Protein 2DM7 (pdb70)

CATH classification: 2.60.40.10

Secondary structure (DSSP, 8-state):
---SS-----B-S--B--EEETTS-EEEEEEBSSS---EEESSSSB--SSSS-EEEEETTEEEEEESS--TTT-SEEEEEETTEEEEEE-EEEPPPSS----------

Structure (mmCIF, N/CA/C/O backbone):
data_2DM7
#
_entry.id   2DM7
#
loop_
_atom_site.group_PDB
_atom_site.id
_atom_site.type_symbol
_atom_site.label_atom_id
_atom_site.label_alt_id
_atom_site.label_comp_id
_atom_site.label_asym_id
_atom_site.label_entity_id
_atom_site.label_seq_id
_atom_site.pdbx_PDB_ins_code
_atom_site.Cartn_x
_atom_site.Cartn_y
_atom_site.Cartn_z
_atom_site.occupancy
_atom_site.B_iso_or_equiv
_atom_site.auth_seq_id
_atom_site.auth_comp_id
_atom_site.auth_asym_id
_atom_site.auth_atom_id
_atom_site.pdbx_PDB_model_num
ATOM 1 N N . GLY A 1 1 ? 14.090 35.283 10.612 1.00 0.00 1 GLY A N 1
ATOM 2 C CA . GLY A 1 1 ? 15.003 34.736 9.626 1.00 0.00 1 GLY A CA 1
ATOM 3 C C . GLY A 1 1 ? 14.660 35.170 8.215 1.00 0.00 1 GLY A C 1
ATOM 4 O O . GLY A 1 1 ? 14.244 36.307 7.992 1.00 0.00 1 GLY A O 1
ATOM 8 N N . SER A 1 2 ? 14.836 34.263 7.259 1.00 0.00 2 SER A N 1
ATOM 9 C CA . SER A 1 2 ? 14.548 34.561 5.861 1.00 0.00 2 SER A CA 1
ATOM 10 C C . SER A 1 2 ? 13.368 33.732 5.361 1.00 0.00 2 SER A C 1
ATOM 11 O O . SER A 1 2 ? 13.438 32.505 5.301 1.00 0.00 2 SER A O 1
ATOM 19 N N . SER A 1 3 ? 12.283 34.413 5.005 1.00 0.00 3 SER A N 1
ATOM 20 C CA . SER A 1 3 ? 11.086 33.742 4.514 1.00 0.00 3 SER A CA 1
ATOM 21 C C . SER A 1 3 ? 10.574 34.406 3.240 1.00 0.00 3 SER A C 1
ATOM 22 O O . SER A 1 3 ? 10.273 33.735 2.254 1.00 0.00 3 SER A O 1
ATOM 30 N N . GLY A 1 4 ? 10.477 35.732 3.269 1.00 0.00 4 GLY A N 1
ATOM 31 C CA . GLY A 1 4 ? 10.001 36.467 2.111 1.00 0.00 4 GLY A CA 1
ATOM 32 C C . GLY A 1 4 ? 10.998 36.460 0.970 1.00 0.00 4 GLY A C 1
ATOM 33 O O . GLY A 1 4 ? 11.639 37.473 0.690 1.00 0.00 4 GLY A O 1
ATOM 37 N N . SER A 1 5 ? 11.131 35.314 0.310 1.00 0.00 5 SER A N 1
ATOM 38 C CA . SER A 1 5 ? 12.062 35.177 -0.805 1.00 0.00 5 SER A CA 1
ATOM 39 C C . SER A 1 5 ? 11.809 33.881 -1.569 1.00 0.00 5 SER A C 1
ATOM 40 O O . SER A 1 5 ? 11.876 32.790 -1.002 1.00 0.00 5 SER A O 1
ATOM 48 N N . SER A 1 6 ? 11.516 34.010 -2.859 1.00 0.00 6 SER A N 1
ATOM 49 C CA . SER A 1 6 ? 11.249 32.850 -3.701 1.00 0.00 6 SER A CA 1
ATOM 50 C C . SER A 1 6 ? 12.299 31.765 -3.483 1.00 0.00 6 SER A C 1
ATOM 51 O O . SER A 1 6 ? 13.427 32.050 -3.082 1.00 0.00 6 SER A O 1
ATOM 59 N N . GLY A 1 7 ? 11.919 30.519 -3.749 1.00 0.00 7 GLY A N 1
ATOM 60 C CA . GLY A 1 7 ? 12.839 29.410 -3.576 1.00 0.00 7 GLY A CA 1
ATOM 61 C C . GLY A 1 7 ? 12.143 28.065 -3.639 1.00 0.00 7 GLY A C 1
ATOM 62 O O . GLY A 1 7 ? 10.946 27.948 -3.377 1.00 0.00 7 GLY A O 1
ATOM 66 N N . PRO A 1 8 ? 12.902 27.018 -3.995 1.00 0.00 8 PRO A N 1
ATOM 67 C CA . PRO A 1 8 ? 12.372 25.655 -4.101 1.00 0.00 8 PRO A CA 1
ATOM 68 C C . PRO A 1 8 ? 12.020 25.063 -2.741 1.00 0.00 8 PRO A C 1
ATOM 69 O O . PRO A 1 8 ? 12.537 25.496 -1.712 1.00 0.00 8 PRO A O 1
ATOM 80 N N . ALA A 1 9 ? 11.137 24.070 -2.744 1.00 0.00 9 ALA A N 1
ATOM 81 C CA . ALA A 1 9 ? 10.717 23.416 -1.510 1.00 0.00 9 ALA A CA 1
ATOM 82 C C . ALA A 1 9 ? 11.612 22.223 -1.190 1.00 0.00 9 ALA A C 1
ATOM 83 O O . ALA A 1 9 ? 11.920 21.414 -2.065 1.00 0.00 9 ALA A O 1
ATOM 90 N N . ARG A 1 10 ? 12.025 22.120 0.069 1.00 0.00 10 ARG A N 1
ATOM 91 C CA . ARG A 1 10 ? 12.885 21.027 0.504 1.00 0.00 10 ARG A CA 1
ATOM 92 C C . ARG A 1 10 ? 12.223 20.224 1.620 1.00 0.00 10 ARG A C 1
ATOM 93 O O . ARG A 1 10 ? 11.545 20.784 2.483 1.00 0.00 10 ARG A O 1
ATOM 114 N N . PHE A 1 11 ? 12.422 18.911 1.596 1.00 0.00 11 PHE A N 1
ATOM 115 C CA . PHE A 1 11 ? 11.843 18.031 2.605 1.00 0.00 11 PHE A CA 1
ATOM 116 C C . PHE A 1 11 ? 12.275 18.452 4.007 1.00 0.00 11 PHE A C 1
ATOM 117 O O . PHE A 1 11 ? 13.395 18.921 4.210 1.00 0.00 11 PHE A O 1
ATOM 134 N N . THR A 1 12 ? 11.377 18.282 4.972 1.00 0.00 12 THR A N 1
ATOM 135 C CA . THR A 1 12 ? 11.663 18.645 6.354 1.00 0.00 12 THR A CA 1
ATOM 136 C C . THR A 1 12 ? 11.610 17.425 7.266 1.00 0.00 12 THR A C 1
ATOM 137 O O . THR A 1 12 ? 12.370 17.325 8.228 1.00 0.00 12 THR A O 1
ATOM 148 N N . GLN A 1 13 ? 10.708 16.499 6.956 1.00 0.00 13 GLN A N 1
ATOM 149 C CA . GLN A 1 13 ? 10.557 15.285 7.749 1.00 0.00 13 GLN A CA 1
ATOM 150 C C . GLN A 1 13 ? 10.815 14.045 6.900 1.00 0.00 13 GLN A C 1
ATOM 151 O O . GLN A 1 13 ? 9.995 13.672 6.061 1.00 0.00 13 GLN A O 1
ATOM 165 N N . ASP A 1 14 ? 11.961 13.410 7.123 1.00 0.00 14 ASP A N 1
ATOM 166 C CA . ASP A 1 14 ? 12.328 12.210 6.378 1.00 0.00 14 ASP A CA 1
ATOM 167 C C . ASP A 1 14 ? 11.100 11.350 6.095 1.00 0.00 14 ASP A C 1
ATOM 168 O O . ASP A 1 14 ? 10.369 10.971 7.012 1.00 0.00 14 ASP A O 1
ATOM 177 N N . LEU A 1 15 ? 10.879 11.045 4.821 1.00 0.00 15 LEU A N 1
ATOM 178 C CA . LEU A 1 15 ? 9.739 10.229 4.417 1.00 0.00 15 LEU A CA 1
ATOM 179 C C . LEU A 1 15 ? 9.731 8.897 5.160 1.00 0.00 15 LEU A C 1
ATOM 180 O O . LEU A 1 15 ? 10.768 8.249 5.306 1.00 0.00 15 LEU A O 1
ATOM 196 N N . LYS A 1 16 ? 8.555 8.493 5.627 1.00 0.00 16 LYS A N 1
ATOM 197 C CA . LYS A 1 16 ? 8.409 7.237 6.352 1.00 0.00 16 LYS A CA 1
ATOM 198 C C . LYS A 1 16 ? 7.331 6.364 5.718 1.00 0.00 16 LYS A C 1
ATOM 199 O O . LYS A 1 16 ? 6.464 6.857 4.995 1.00 0.00 16 LYS A O 1
ATOM 218 N N . THR A 1 17 ? 7.389 5.065 5.994 1.00 0.00 17 THR A N 1
ATOM 219 C CA . THR A 1 17 ? 6.418 4.124 5.450 1.00 0.00 17 THR A CA 1
ATOM 220 C C . THR A 1 17 ? 5.854 3.223 6.543 1.00 0.00 17 THR A C 1
ATOM 221 O O . THR A 1 17 ? 6.276 3.292 7.698 1.00 0.00 17 THR A O 1
ATOM 232 N N . LYS A 1 18 ? 4.899 2.378 6.173 1.00 0.00 18 LYS A N 1
ATOM 233 C CA . LYS A 1 18 ? 4.278 1.461 7.121 1.00 0.00 18 LYS A CA 1
ATOM 234 C C . LYS A 1 18 ? 4.410 0.017 6.648 1.00 0.00 18 LYS A C 1
ATOM 235 O O . LYS A 1 18 ? 4.752 -0.239 5.494 1.00 0.00 18 LYS A O 1
ATOM 254 N N . GLU A 1 19 ? 4.137 -0.923 7.547 1.00 0.00 19 GLU A N 1
ATOM 255 C CA . GLU A 1 19 ? 4.225 -2.341 7.220 1.00 0.00 19 GLU A CA 1
ATOM 256 C C . GLU A 1 19 ? 2.837 -2.970 7.143 1.00 0.00 19 GLU A C 1
ATOM 257 O O . GLU A 1 19 ? 2.154 -3.119 8.155 1.00 0.00 19 GLU A O 1
ATOM 269 N N . ALA A 1 20 ? 2.427 -3.336 5.933 1.00 0.00 20 ALA A N 1
ATOM 270 C CA . ALA A 1 20 ? 1.121 -3.950 5.722 1.00 0.00 20 ALA A CA 1
ATOM 271 C C . ALA A 1 20 ? 1.260 -5.340 5.110 1.00 0.00 20 ALA A C 1
ATOM 272 O O . ALA A 1 20 ? 2.339 -5.724 4.659 1.00 0.00 20 ALA A O 1
ATOM 279 N N . SER A 1 21 ? 0.162 -6.089 5.099 1.00 0.00 21 SER A N 1
ATOM 280 C CA . SER A 1 21 ? 0.163 -7.438 4.547 1.00 0.00 21 SER A CA 1
ATOM 281 C C . SER A 1 21 ? -0.247 -7.424 3.078 1.00 0.00 21 SER A C 1
ATOM 282 O O . SER A 1 21 ? -0.901 -6.491 2.614 1.00 0.00 21 SER A O 1
ATOM 290 N N . GLU A 1 22 ? 0.144 -8.466 2.350 1.00 0.00 22 GLU A N 1
ATOM 291 C CA . GLU A 1 22 ? -0.182 -8.573 0.933 1.00 0.00 22 GLU A CA 1
ATOM 292 C C . GLU A 1 22 ? -1.663 -8.292 0.693 1.00 0.00 22 GLU A C 1
ATOM 293 O O . GLU A 1 22 ? -2.515 -8.655 1.503 1.00 0.00 22 GLU A O 1
ATOM 305 N N . GLY A 1 23 ? -1.961 -7.640 -0.427 1.00 0.00 23 GLY A N 1
ATOM 306 C CA . GLY A 1 23 ? -3.338 -7.319 -0.754 1.00 0.00 23 GLY A CA 1
ATOM 307 C C . GLY A 1 23 ? -3.819 -6.057 -0.066 1.00 0.00 23 GLY A C 1
ATOM 308 O O . GLY A 1 23 ? -4.698 -5.362 -0.574 1.00 0.00 23 GLY A O 1
ATOM 312 N N . ALA A 1 24 ? -3.243 -5.761 1.094 1.00 0.00 24 ALA A N 1
ATOM 313 C CA . ALA A 1 24 ? -3.618 -4.575 1.853 1.00 0.00 24 ALA A CA 1
ATOM 314 C C . ALA A 1 24 ? -3.181 -3.303 1.134 1.00 0.00 24 ALA A C 1
ATOM 315 O O . ALA A 1 24 ? -2.671 -3.354 0.014 1.00 0.00 24 ALA A O 1
ATOM 322 N N . THR A 1 25 ? -3.385 -2.161 1.784 1.00 0.00 25 THR A N 1
ATOM 323 C CA . THR A 1 25 ? -3.014 -0.876 1.206 1.00 0.00 25 THR A CA 1
ATOM 324 C C . THR A 1 25 ? -2.054 -0.120 2.117 1.00 0.00 25 THR A C 1
ATOM 325 O O . THR A 1 25 ? -2.375 0.171 3.269 1.00 0.00 25 THR A O 1
ATOM 336 N N . ALA A 1 26 ? -0.874 0.196 1.594 1.00 0.00 26 ALA A N 1
ATOM 337 C CA . ALA A 1 26 ? 0.133 0.921 2.360 1.00 0.00 26 ALA A CA 1
ATOM 338 C C . ALA A 1 26 ? -0.175 2.414 2.395 1.00 0.00 26 ALA A C 1
ATOM 339 O O . ALA A 1 26 ? -0.981 2.912 1.608 1.00 0.00 26 ALA A O 1
ATOM 346 N N . THR A 1 27 ? 0.471 3.125 3.314 1.00 0.00 27 THR A N 1
ATOM 347 C CA . THR A 1 27 ? 0.265 4.561 3.453 1.00 0.00 27 THR A CA 1
ATOM 348 C C . THR A 1 27 ? 1.534 5.254 3.938 1.00 0.00 27 THR A C 1
ATOM 349 O O . THR A 1 27 ? 1.929 5.110 5.095 1.00 0.00 27 THR A O 1
ATOM 360 N N . LEU A 1 28 ? 2.168 6.007 3.046 1.00 0.00 28 LEU A N 1
ATOM 361 C CA . LEU A 1 28 ? 3.393 6.724 3.383 1.00 0.00 28 LEU A CA 1
ATOM 362 C C . LEU A 1 28 ? 3.112 8.206 3.610 1.00 0.00 28 LEU A C 1
ATOM 363 O O . LEU A 1 28 ? 2.316 8.812 2.894 1.00 0.00 28 LEU A O 1
ATOM 379 N N . GLN A 1 29 ? 3.772 8.781 4.610 1.00 0.00 29 GLN A N 1
ATOM 380 C CA . GLN A 1 29 ? 3.593 10.192 4.931 1.00 0.00 29 GLN A CA 1
ATOM 381 C C . GLN A 1 29 ? 4.927 10.931 4.900 1.00 0.00 29 GLN A C 1
ATOM 382 O O . GLN A 1 29 ? 5.955 10.392 5.313 1.00 0.00 29 GLN A O 1
ATOM 396 N N . CYS A 1 30 ? 4.904 12.165 4.410 1.00 0.00 30 CYS A N 1
ATOM 397 C CA . CYS A 1 30 ? 6.112 12.977 4.325 1.00 0.00 30 CYS A CA 1
ATOM 398 C C . CYS A 1 30 ? 5.776 14.463 4.402 1.00 0.00 30 CYS A C 1
ATOM 399 O O . CYS A 1 30 ? 4.745 14.902 3.893 1.00 0.00 30 CYS A O 1
ATOM 407 N N . GLU A 1 31 ? 6.651 15.231 5.042 1.00 0.00 31 GLU A N 1
ATOM 408 C CA . GLU A 1 31 ? 6.445 16.667 5.188 1.00 0.00 31 GLU A CA 1
ATOM 409 C C . GLU A 1 31 ? 7.335 17.445 4.222 1.00 0.00 31 GLU A C 1
ATOM 410 O O . GLU A 1 31 ? 8.240 16.883 3.604 1.00 0.00 31 GLU A O 1
ATOM 422 N N . LEU A 1 32 ? 7.071 18.741 4.098 1.00 0.00 32 LEU A N 1
ATOM 423 C CA . LEU A 1 32 ? 7.847 19.597 3.208 1.00 0.00 32 LEU A CA 1
ATOM 424 C C . LEU A 1 32 ? 8.012 20.992 3.802 1.00 0.00 32 LEU A C 1
ATOM 425 O O . LEU A 1 32 ? 7.270 21.386 4.702 1.00 0.00 32 LEU A O 1
ATOM 441 N N . SER A 1 33 ? 8.988 21.736 3.291 1.00 0.00 33 SER A N 1
ATOM 442 C CA . SER A 1 33 ? 9.252 23.087 3.773 1.00 0.00 33 SER A CA 1
ATOM 443 C C . SER A 1 33 ? 8.104 24.026 3.413 1.00 0.00 33 SER A C 1
ATOM 444 O O . SER A 1 33 ? 7.817 24.980 4.135 1.00 0.00 33 SER A O 1
ATOM 452 N N . LYS A 1 34 ? 7.451 23.748 2.289 1.00 0.00 34 LYS A N 1
ATOM 453 C CA . LYS A 1 34 ? 6.334 24.565 1.831 1.00 0.00 34 LYS A CA 1
ATOM 454 C C . LYS A 1 34 ? 5.546 23.846 0.740 1.00 0.00 34 LYS 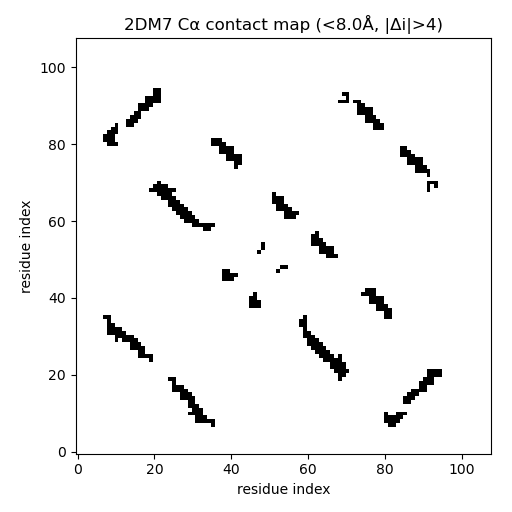A C 1
ATOM 455 O O . LYS A 1 34 ? 6.011 22.857 0.174 1.00 0.00 34 LYS A O 1
ATOM 474 N N . VAL A 1 35 ? 4.352 24.352 0.448 1.00 0.00 35 VAL A N 1
ATOM 475 C CA . VAL A 1 35 ? 3.501 23.760 -0.577 1.00 0.00 35 VAL A CA 1
ATOM 476 C C . VAL A 1 35 ? 4.194 23.762 -1.935 1.00 0.00 35 VAL A C 1
ATOM 477 O O . VAL A 1 35 ? 4.370 24.813 -2.552 1.00 0.00 35 VAL A O 1
ATOM 490 N N . ALA A 1 36 ? 4.585 22.579 -2.396 1.00 0.00 36 ALA A N 1
ATOM 491 C CA . ALA A 1 36 ? 5.257 22.443 -3.682 1.00 0.00 36 ALA A CA 1
ATOM 492 C C . ALA A 1 36 ? 4.920 21.109 -4.340 1.00 0.00 36 ALA A C 1
ATOM 493 O O . ALA A 1 36 ? 4.739 20.090 -3.674 1.00 0.00 36 ALA A O 1
ATOM 500 N N . PRO A 1 37 ? 4.832 21.114 -5.678 1.00 0.00 37 PRO A N 1
ATOM 501 C CA . PRO A 1 37 ? 4.516 19.912 -6.455 1.00 0.00 37 PRO A CA 1
ATOM 502 C C . PRO A 1 37 ? 5.651 18.894 -6.435 1.00 0.00 37 PRO A C 1
ATOM 503 O O . PRO A 1 37 ? 6.761 19.178 -6.885 1.00 0.00 37 PRO A O 1
ATOM 514 N N . VAL A 1 38 ? 5.365 17.706 -5.912 1.00 0.00 38 VAL A N 1
ATOM 515 C CA . VAL A 1 38 ? 6.362 16.645 -5.835 1.00 0.00 38 VAL A CA 1
ATOM 516 C C . VAL A 1 38 ? 6.063 15.536 -6.839 1.00 0.00 38 VAL A C 1
ATOM 517 O O . VAL A 1 38 ? 5.125 15.638 -7.628 1.00 0.00 38 VAL A O 1
ATOM 530 N N . GLU A 1 39 ? 6.867 14.479 -6.801 1.00 0.00 39 GLU A N 1
ATOM 531 C CA . GLU A 1 39 ? 6.688 13.351 -7.708 1.00 0.00 39 GLU A CA 1
ATOM 532 C C . GLU A 1 39 ? 7.228 12.064 -7.089 1.00 0.00 39 GLU A C 1
ATOM 533 O O . GLU A 1 39 ? 8.438 11.900 -6.930 1.00 0.00 39 GLU A O 1
ATOM 545 N N . TRP A 1 40 ? 6.323 11.157 -6.743 1.00 0.00 40 TRP A N 1
ATOM 546 C CA . TRP A 1 40 ? 6.707 9.885 -6.142 1.00 0.00 40 TRP A CA 1
ATOM 547 C C . TRP A 1 40 ? 7.392 8.984 -7.164 1.00 0.00 40 TRP A C 1
ATOM 548 O O . TRP A 1 40 ? 7.094 9.044 -8.357 1.00 0.00 40 TRP A O 1
ATOM 569 N N . LYS A 1 41 ? 8.310 8.149 -6.689 1.00 0.00 41 LYS A N 1
ATOM 570 C CA . LYS A 1 41 ? 9.036 7.233 -7.561 1.00 0.00 41 LYS A CA 1
ATOM 571 C C . LYS A 1 41 ? 9.293 5.903 -6.861 1.00 0.00 41 LYS A C 1
ATOM 572 O O . LYS A 1 41 ? 9.493 5.857 -5.647 1.00 0.00 41 LYS A O 1
ATOM 591 N N . LYS A 1 42 ? 9.288 4.822 -7.633 1.00 0.00 42 LYS A N 1
ATOM 592 C CA . LYS A 1 42 ? 9.523 3.490 -7.088 1.00 0.00 42 LYS A CA 1
ATOM 593 C C . LYS A 1 42 ? 10.797 2.883 -7.667 1.00 0.00 42 LYS A C 1
ATOM 594 O O . LYS A 1 42 ? 10.877 1.674 -7.885 1.00 0.00 42 LYS A O 1
ATOM 613 N N . GLY A 1 43 ? 11.792 3.729 -7.914 1.00 0.00 43 GLY A N 1
ATOM 614 C CA . GLY A 1 43 ? 13.049 3.256 -8.464 1.00 0.00 43 GLY A CA 1
ATOM 615 C C . GLY A 1 43 ? 13.507 4.077 -9.653 1.00 0.00 43 GLY A C 1
ATOM 616 O O . GLY A 1 43 ? 13.287 5.287 -9.721 1.00 0.00 43 GLY A O 1
ATOM 620 N N . PRO A 1 44 ? 14.163 3.415 -10.617 1.00 0.00 44 PRO A N 1
ATOM 621 C CA . PRO A 1 44 ? 14.668 4.072 -11.826 1.00 0.00 44 PRO A CA 1
ATOM 622 C C . PRO A 1 44 ? 13.545 4.515 -12.758 1.00 0.00 44 PRO A C 1
ATOM 623 O O . PRO A 1 44 ? 13.796 5.030 -13.847 1.00 0.00 44 PRO A O 1
ATOM 634 N N . GLU A 1 45 ? 12.305 4.311 -12.322 1.00 0.00 45 GLU A N 1
ATOM 635 C CA . GLU A 1 45 ? 11.144 4.690 -13.119 1.00 0.00 45 GLU A CA 1
ATOM 636 C C . GLU A 1 45 ? 10.284 5.708 -12.376 1.00 0.00 45 GLU A C 1
ATOM 637 O O . GLU A 1 45 ? 10.403 5.872 -11.161 1.00 0.00 45 GLU A O 1
ATOM 649 N N . THR A 1 46 ? 9.416 6.392 -13.115 1.00 0.00 46 THR A N 1
ATOM 650 C CA . THR A 1 46 ? 8.536 7.395 -12.529 1.00 0.00 46 THR A CA 1
ATOM 651 C C . THR A 1 46 ? 7.112 6.868 -12.397 1.00 0.00 46 THR A C 1
ATOM 652 O O . THR A 1 46 ? 6.678 6.019 -13.176 1.00 0.00 46 THR A O 1
ATOM 663 N N . LEU A 1 47 ? 6.388 7.377 -11.406 1.00 0.00 47 LEU A N 1
ATOM 664 C CA . LEU A 1 47 ? 5.010 6.958 -11.172 1.00 0.00 47 LEU A CA 1
ATOM 665 C C . LEU A 1 47 ? 4.047 8.126 -11.353 1.00 0.00 47 LEU A C 1
ATOM 666 O O . LEU A 1 47 ? 4.468 9.261 -11.582 1.00 0.00 47 LEU A O 1
ATOM 682 N N . ARG A 1 48 ? 2.753 7.842 -11.248 1.00 0.00 48 ARG A N 1
ATOM 683 C CA . ARG A 1 48 ? 1.730 8.869 -11.400 1.00 0.00 48 ARG A CA 1
ATOM 684 C C . ARG A 1 48 ? 0.426 8.440 -10.735 1.00 0.00 48 ARG A C 1
ATOM 685 O O . ARG A 1 48 ? 0.182 7.250 -10.533 1.00 0.00 48 ARG A O 1
ATOM 706 N N . ASP A 1 49 ? -0.409 9.417 -10.396 1.00 0.00 49 ASP A N 1
ATOM 707 C CA . ASP A 1 49 ? -1.688 9.141 -9.754 1.00 0.00 49 ASP A CA 1
ATOM 708 C C . ASP A 1 49 ? -2.685 8.562 -10.754 1.00 0.00 49 ASP A C 1
ATOM 709 O O . ASP A 1 49 ? -2.815 9.057 -11.873 1.00 0.00 49 ASP A O 1
ATOM 718 N N . GLY A 1 50 ? -3.385 7.510 -10.343 1.00 0.00 50 GLY A N 1
ATOM 719 C CA . GLY A 1 50 ? -4.360 6.880 -11.215 1.00 0.00 50 GLY A CA 1
ATOM 720 C C . GLY A 1 50 ? -4.064 5.412 -11.451 1.00 0.00 50 GLY A C 1
ATOM 721 O O . GLY A 1 50 ? -2.917 5.033 -11.687 1.00 0.00 50 GLY A O 1
ATOM 725 N N . GLY A 1 51 ? -5.101 4.583 -11.386 1.00 0.00 51 GLY A N 1
ATOM 726 C CA . GLY A 1 51 ? -4.926 3.158 -11.595 1.00 0.00 51 GLY A CA 1
ATOM 727 C C . GLY A 1 51 ? -4.803 2.392 -10.293 1.00 0.00 51 GLY A C 1
ATOM 728 O O . GLY A 1 51 ? -5.804 2.111 -9.633 1.00 0.00 51 GLY A O 1
ATOM 732 N N . ARG A 1 52 ? -3.573 2.052 -9.922 1.00 0.00 52 ARG A N 1
ATOM 733 C CA . ARG A 1 52 ? -3.323 1.311 -8.691 1.00 0.00 52 ARG A CA 1
ATOM 734 C C . ARG A 1 52 ? -2.397 2.093 -7.764 1.00 0.00 52 ARG A C 1
ATOM 735 O O . ARG A 1 52 ? -1.520 1.519 -7.118 1.00 0.00 52 ARG A O 1
ATOM 756 N N . TYR A 1 53 ? -2.598 3.404 -7.705 1.00 0.00 53 TYR A N 1
ATOM 757 C CA . TYR A 1 53 ? -1.779 4.266 -6.860 1.00 0.00 53 TYR A CA 1
ATOM 758 C C . TYR A 1 53 ? -2.512 5.564 -6.534 1.00 0.00 53 TYR A C 1
ATOM 759 O O . TYR A 1 53 ? -3.054 6.224 -7.420 1.00 0.00 53 TYR A O 1
ATOM 777 N N . SER A 1 54 ? -2.523 5.923 -5.254 1.00 0.00 54 SER A N 1
ATOM 778 C CA . SER A 1 54 ? -3.190 7.140 -4.808 1.00 0.00 54 SER A CA 1
ATOM 779 C C . SER A 1 54 ? -2.216 8.057 -4.075 1.00 0.00 54 SER A C 1
ATOM 780 O O . SER A 1 54 ? -1.669 7.695 -3.032 1.00 0.00 54 SER A O 1
ATOM 788 N N . LEU A 1 55 ? -2.004 9.246 -4.627 1.00 0.00 55 LEU A N 1
ATOM 789 C CA . LEU A 1 55 ? -1.095 10.217 -4.027 1.00 0.00 55 LEU A CA 1
ATOM 790 C C . LEU A 1 55 ? -1.816 11.529 -3.735 1.00 0.00 55 LEU A C 1
ATOM 791 O O . LEU A 1 55 ? -2.127 12.297 -4.646 1.00 0.00 55 LEU A O 1
ATOM 807 N N . LYS A 1 56 ? -2.078 11.782 -2.457 1.00 0.00 56 LYS A N 1
ATOM 808 C CA . LYS A 1 56 ? -2.759 13.003 -2.042 1.00 0.00 56 LYS A CA 1
ATOM 809 C C . LYS A 1 56 ? -1.773 13.997 -1.438 1.00 0.00 56 LYS A C 1
ATOM 810 O O . LYS A 1 56 ? -0.847 13.611 -0.725 1.00 0.00 56 LYS A O 1
ATOM 829 N N . GLN A 1 57 ? -1.980 15.278 -1.726 1.00 0.00 57 GLN A N 1
ATOM 830 C CA . GLN A 1 57 ? -1.109 16.327 -1.210 1.00 0.00 57 GLN A CA 1
ATOM 831 C C . GLN A 1 57 ? -1.873 17.257 -0.273 1.00 0.00 57 GLN A C 1
ATOM 832 O O . GLN A 1 57 ? -2.668 18.086 -0.717 1.00 0.00 57 GLN A O 1
ATOM 846 N N . ASP A 1 58 ? -1.627 17.114 1.025 1.00 0.00 58 ASP A N 1
ATOM 847 C CA . ASP A 1 58 ? -2.291 17.942 2.025 1.00 0.00 58 ASP A CA 1
ATOM 848 C C . ASP A 1 58 ? -1.411 19.122 2.424 1.00 0.00 58 ASP A C 1
ATOM 849 O O . ASP A 1 58 ? -0.755 19.096 3.465 1.00 0.00 58 ASP A O 1
ATOM 858 N N . GLY A 1 59 ? -1.402 20.157 1.589 1.00 0.00 59 GLY A N 1
ATOM 859 C CA . GLY A 1 59 ? -0.598 21.332 1.872 1.00 0.00 59 GLY A CA 1
ATOM 860 C C . GLY A 1 59 ? 0.889 21.055 1.771 1.00 0.00 59 GLY A C 1
ATOM 861 O O . GLY A 1 59 ? 1.448 21.014 0.675 1.00 0.00 59 GLY A O 1
ATOM 865 N N . THR A 1 60 ? 1.533 20.866 2.918 1.00 0.00 60 THR A N 1
ATOM 866 C CA . THR A 1 60 ? 2.965 20.595 2.955 1.00 0.00 60 THR A CA 1
ATOM 867 C C . THR A 1 60 ? 3.239 19.124 3.248 1.00 0.00 60 THR A C 1
ATOM 868 O O . THR A 1 60 ? 4.355 18.751 3.608 1.00 0.00 60 THR A O 1
ATOM 879 N N . ARG A 1 61 ? 2.213 18.294 3.091 1.00 0.00 61 ARG A N 1
ATOM 880 C CA . ARG A 1 61 ? 2.344 16.863 3.340 1.00 0.00 61 ARG A CA 1
ATOM 881 C C . ARG A 1 61 ? 1.774 16.055 2.178 1.00 0.00 61 ARG A C 1
ATOM 882 O O . ARG A 1 61 ? 0.856 16.502 1.490 1.00 0.00 61 ARG A O 1
ATOM 903 N N . CYS A 1 62 ? 2.325 14.865 1.966 1.00 0.00 62 CYS A N 1
ATOM 904 C CA . CYS A 1 62 ? 1.872 13.994 0.887 1.00 0.00 62 CYS A CA 1
ATOM 905 C C . CYS A 1 62 ? 1.637 12.576 1.394 1.00 0.00 62 CYS A C 1
ATOM 906 O O . CYS A 1 62 ? 2.518 11.971 2.005 1.00 0.00 62 CYS A O 1
ATOM 914 N N . GLU A 1 63 ? 0.442 12.052 1.139 1.00 0.00 63 GLU A N 1
ATOM 915 C CA . GLU A 1 63 ? 0.091 10.705 1.573 1.00 0.00 63 GLU A CA 1
ATOM 916 C C . GLU A 1 63 ? -0.063 9.771 0.377 1.00 0.00 63 GLU A C 1
ATOM 917 O O . GLU A 1 63 ? -1.025 9.874 -0.387 1.00 0.00 63 GLU A O 1
ATOM 929 N N . LEU A 1 64 ? 0.890 8.859 0.219 1.00 0.00 64 LEU A N 1
ATOM 930 C CA . LEU A 1 64 ? 0.862 7.906 -0.884 1.00 0.00 64 LEU A CA 1
ATOM 931 C C . LEU A 1 64 ? 0.161 6.615 -0.472 1.00 0.00 64 LEU A C 1
ATOM 932 O O . LEU A 1 64 ? 0.256 6.187 0.678 1.00 0.00 64 LEU A O 1
ATOM 948 N N . GLN A 1 65 ? -0.540 6.000 -1.418 1.00 0.00 65 GLN A N 1
ATOM 949 C CA . GLN A 1 65 ? -1.256 4.757 -1.152 1.00 0.00 65 GLN A CA 1
ATOM 950 C C . GLN A 1 65 ? -1.068 3.766 -2.297 1.00 0.00 65 GLN A C 1
ATOM 951 O O . GLN A 1 65 ? -1.033 4.152 -3.465 1.00 0.00 65 GLN A O 1
ATOM 965 N N . ILE A 1 66 ? -0.949 2.488 -1.952 1.00 0.00 66 ILE A N 1
ATOM 966 C CA . ILE A 1 66 ? -0.767 1.443 -2.951 1.00 0.00 66 ILE A CA 1
ATOM 967 C C . ILE A 1 66 ? -1.790 0.327 -2.772 1.00 0.00 66 ILE A C 1
ATOM 968 O O . ILE A 1 66 ? -1.570 -0.617 -2.011 1.00 0.00 66 ILE A O 1
ATOM 984 N N . HIS A 1 67 ? -2.911 0.440 -3.478 1.00 0.00 67 HIS A N 1
ATOM 985 C CA . HIS A 1 67 ? -3.969 -0.561 -3.399 1.00 0.00 67 HIS A CA 1
ATOM 986 C C . HIS A 1 67 ? -3.487 -1.905 -3.939 1.00 0.00 67 HIS A C 1
ATOM 987 O O . HIS A 1 67 ? -2.677 -1.959 -4.865 1.00 0.00 67 HIS A O 1
ATOM 1002 N N . ASP A 1 68 ? -3.989 -2.986 -3.353 1.00 0.00 68 ASP A N 1
ATOM 1003 C CA . ASP A 1 68 ? -3.609 -4.330 -3.775 1.00 0.00 68 ASP A CA 1
ATOM 1004 C C . ASP A 1 68 ? -2.115 -4.560 -3.577 1.00 0.00 68 ASP A C 1
ATOM 1005 O O . ASP A 1 68 ? -1.410 -4.965 -4.502 1.00 0.00 68 ASP A O 1
ATOM 1014 N N . LEU A 1 69 ? -1.637 -4.299 -2.365 1.00 0.00 69 LEU A N 1
ATOM 1015 C CA . LEU A 1 69 ? -0.225 -4.477 -2.045 1.00 0.00 69 LEU A CA 1
ATOM 1016 C C . LEU A 1 69 ? 0.268 -5.848 -2.495 1.00 0.00 69 LEU A C 1
ATOM 1017 O O . LEU A 1 69 ? -0.523 -6.701 -2.900 1.00 0.00 69 LEU A O 1
ATOM 1033 N N . SER A 1 70 ? 1.578 -6.055 -2.421 1.00 0.00 70 SER A N 1
ATOM 1034 C CA . SER A 1 70 ? 2.177 -7.323 -2.823 1.00 0.00 70 SER A CA 1
ATOM 1035 C C . SER A 1 70 ? 3.625 -7.414 -2.352 1.00 0.00 70 SER A C 1
ATOM 1036 O O . SER A 1 70 ? 4.263 -6.399 -2.070 1.00 0.00 70 SER A O 1
ATOM 1044 N N . VAL A 1 71 ? 4.138 -8.637 -2.268 1.00 0.00 71 VAL A N 1
ATOM 1045 C CA . VAL A 1 71 ? 5.511 -8.863 -1.832 1.00 0.00 71 VAL A CA 1
ATOM 1046 C C . VAL A 1 71 ? 6.507 -8.313 -2.847 1.00 0.00 71 VAL A C 1
ATOM 1047 O O . VAL A 1 71 ? 7.647 -8.000 -2.507 1.00 0.00 71 VAL A O 1
ATOM 1060 N N . ALA A 1 72 ? 6.067 -8.199 -4.097 1.00 0.00 72 ALA A N 1
ATOM 1061 C CA . ALA A 1 72 ? 6.919 -7.684 -5.162 1.00 0.00 72 ALA A CA 1
ATOM 1062 C C . ALA A 1 72 ? 6.962 -6.160 -5.143 1.00 0.00 72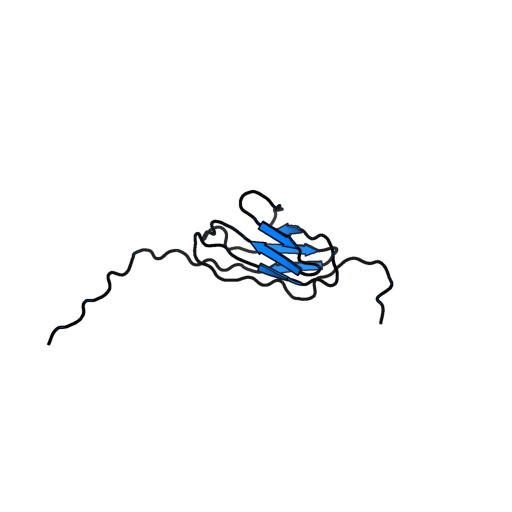 ALA A C 1
ATOM 1063 O O . ALA A 1 72 ? 7.826 -5.546 -5.769 1.00 0.00 72 ALA A O 1
ATOM 1070 N N . ASP A 1 73 ? 6.023 -5.556 -4.424 1.00 0.00 73 ASP A N 1
ATOM 1071 C CA . ASP A 1 73 ? 5.953 -4.102 -4.324 1.00 0.00 73 ASP A CA 1
ATOM 1072 C C . ASP A 1 73 ? 6.925 -3.583 -3.269 1.00 0.00 73 ASP A C 1
ATOM 1073 O O . ASP A 1 73 ? 7.407 -2.454 -3.357 1.00 0.00 73 ASP A O 1
ATOM 1082 N N . ALA A 1 74 ? 7.207 -4.414 -2.272 1.00 0.00 74 ALA A N 1
ATOM 1083 C CA . ALA A 1 74 ? 8.122 -4.039 -1.200 1.00 0.00 74 ALA A CA 1
ATOM 1084 C C . ALA A 1 74 ? 9.498 -3.684 -1.752 1.00 0.00 74 ALA A C 1
ATOM 1085 O O . ALA A 1 74 ? 10.281 -4.564 -2.107 1.00 0.00 74 ALA A O 1
ATOM 1092 N N . GLY A 1 75 ? 9.786 -2.388 -1.823 1.00 0.00 75 GLY A N 1
ATOM 1093 C CA . GLY A 1 75 ? 11.069 -1.940 -2.334 1.00 0.00 75 GLY A CA 1
ATOM 1094 C C . GLY A 1 75 ? 11.514 -0.630 -1.714 1.00 0.00 75 GLY A C 1
ATOM 1095 O O . GLY A 1 75 ? 11.653 -0.529 -0.496 1.00 0.00 75 GLY A O 1
ATOM 1099 N N . GLU A 1 76 ? 11.739 0.374 -2.556 1.00 0.00 76 GLU A N 1
ATOM 1100 C CA . GLU A 1 76 ? 12.173 1.683 -2.082 1.00 0.00 76 GLU A CA 1
ATOM 1101 C C . GLU A 1 76 ? 11.469 2.800 -2.848 1.00 0.00 76 GLU A C 1
ATOM 1102 O O . GLU A 1 76 ? 11.722 3.009 -4.034 1.00 0.00 76 GLU A O 1
ATOM 1114 N N . TYR A 1 77 ? 10.585 3.513 -2.160 1.00 0.00 77 TYR A N 1
ATOM 1115 C CA . TYR A 1 77 ? 9.841 4.607 -2.775 1.00 0.00 77 TYR A CA 1
ATOM 1116 C C . TYR A 1 77 ? 10.492 5.951 -2.463 1.00 0.00 77 TYR A C 1
ATOM 1117 O O . TYR A 1 77 ? 10.571 6.362 -1.305 1.00 0.00 77 TYR A O 1
ATOM 1135 N N . SER A 1 78 ? 10.956 6.632 -3.506 1.00 0.00 78 SER A N 1
ATOM 1136 C CA . SER A 1 78 ? 11.603 7.929 -3.345 1.00 0.00 78 SER A CA 1
ATOM 1137 C C . SER A 1 78 ? 10.693 9.054 -3.829 1.00 0.00 78 SER A C 1
ATOM 1138 O O . SER A 1 78 ? 9.912 8.876 -4.765 1.00 0.00 78 SER A O 1
ATOM 1146 N N . CYS A 1 79 ? 10.799 10.210 -3.184 1.00 0.00 79 CYS A N 1
ATOM 1147 C CA . CYS A 1 79 ? 9.985 11.365 -3.547 1.00 0.00 79 CYS A CA 1
ATOM 1148 C C . CYS A 1 79 ? 10.862 12.579 -3.837 1.00 0.00 79 CYS A C 1
ATOM 1149 O O . CYS A 1 79 ? 11.614 13.034 -2.975 1.00 0.00 79 CYS A O 1
ATOM 1157 N N . MET A 1 80 ? 10.762 13.097 -5.056 1.00 0.00 80 MET A N 1
ATOM 1158 C CA . MET A 1 80 ? 11.547 14.258 -5.459 1.00 0.00 80 MET A CA 1
ATOM 1159 C C . MET A 1 80 ? 10.740 15.543 -5.300 1.00 0.00 80 MET A C 1
ATOM 1160 O O . MET A 1 80 ? 9.648 15.674 -5.856 1.00 0.00 80 MET A O 1
ATOM 1174 N N . CYS A 1 81 ? 11.282 16.486 -4.538 1.00 0.00 81 CYS A N 1
ATOM 1175 C CA . CYS A 1 81 ? 10.611 17.760 -4.305 1.00 0.00 81 CYS A CA 1
ATOM 1176 C C . CYS A 1 81 ? 11.570 18.927 -4.516 1.00 0.00 81 CYS A C 1
ATOM 1177 O O . CYS A 1 81 ? 12.412 19.213 -3.666 1.00 0.00 81 CYS A O 1
ATOM 1185 N N . GLY A 1 82 ? 11.438 19.596 -5.658 1.00 0.00 82 GLY A N 1
ATOM 1186 C CA . GLY A 1 82 ? 12.300 20.723 -5.961 1.00 0.00 82 GLY A CA 1
ATOM 1187 C C . GLY A 1 82 ? 13.732 20.302 -6.228 1.00 0.00 82 GLY A C 1
ATOM 1188 O O . GLY A 1 82 ? 14.081 19.948 -7.354 1.00 0.00 82 GLY A O 1
ATOM 1192 N N . GLN A 1 83 ? 14.562 20.341 -5.191 1.00 0.00 83 GLN A N 1
ATOM 1193 C CA . GLN A 1 83 ? 15.964 19.962 -5.320 1.00 0.00 83 GLN A CA 1
ATOM 1194 C C . GLN A 1 83 ? 16.303 18.802 -4.390 1.00 0.00 83 GLN A C 1
ATOM 1195 O O . GLN A 1 83 ? 17.136 17.957 -4.714 1.00 0.00 83 GLN A O 1
ATOM 1209 N N . GLU A 1 84 ? 15.652 18.770 -3.231 1.00 0.00 84 GLU A N 1
ATOM 1210 C CA . GLU A 1 84 ? 15.886 17.714 -2.253 1.00 0.00 84 GLU A CA 1
ATOM 1211 C C . GLU A 1 84 ? 15.188 16.423 -2.668 1.00 0.00 84 GLU A C 1
ATOM 1212 O O . GLU A 1 84 ? 14.350 16.421 -3.571 1.00 0.00 84 GLU A O 1
ATOM 1224 N N . ARG A 1 85 ? 15.539 15.327 -2.004 1.00 0.00 85 ARG A N 1
ATOM 1225 C CA . ARG A 1 85 ? 14.948 14.029 -2.305 1.00 0.00 85 ARG A CA 1
ATOM 1226 C C . ARG A 1 85 ? 15.055 13.091 -1.105 1.00 0.00 85 ARG A C 1
ATOM 1227 O O . ARG A 1 85 ? 15.992 13.184 -0.312 1.00 0.00 85 ARG A O 1
ATOM 1248 N N . THR A 1 86 ? 14.087 12.189 -0.978 1.00 0.00 86 THR A N 1
ATOM 1249 C CA . THR A 1 86 ? 14.071 11.236 0.125 1.00 0.00 86 THR A CA 1
ATOM 1250 C C . THR A 1 86 ? 13.488 9.897 -0.313 1.00 0.00 86 THR A C 1
ATOM 1251 O O . THR A 1 86 ? 12.830 9.806 -1.350 1.00 0.00 86 THR A O 1
ATOM 1262 N N . SER A 1 87 ? 13.733 8.861 0.482 1.00 0.00 87 SER A N 1
ATOM 1263 C CA . SER A 1 87 ? 13.235 7.526 0.174 1.00 0.00 87 SER A CA 1
ATOM 1264 C C . SER A 1 87 ? 12.894 6.765 1.452 1.00 0.00 87 SER A C 1
ATOM 1265 O O . SER A 1 87 ? 13.437 7.047 2.519 1.00 0.00 87 SER A O 1
ATOM 1273 N N . ALA A 1 88 ? 11.988 5.799 1.334 1.00 0.00 88 ALA A N 1
ATOM 1274 C CA . ALA A 1 88 ? 11.575 4.996 2.478 1.00 0.00 88 ALA A CA 1
ATOM 1275 C C . ALA A 1 88 ? 11.256 3.565 2.057 1.00 0.00 88 ALA A C 1
ATOM 1276 O O . ALA A 1 88 ? 10.426 3.336 1.177 1.00 0.00 88 ALA A O 1
ATOM 1283 N N . THR A 1 89 ? 11.921 2.605 2.692 1.00 0.00 89 THR A N 1
ATOM 1284 C CA . THR A 1 89 ? 11.710 1.196 2.382 1.00 0.00 89 THR A CA 1
ATOM 1285 C C . THR A 1 89 ? 10.377 0.706 2.935 1.00 0.00 89 THR A C 1
ATOM 1286 O O . THR A 1 89 ? 10.166 0.686 4.148 1.00 0.00 89 THR A O 1
ATOM 1297 N N . LEU A 1 90 ? 9.480 0.311 2.038 1.00 0.00 90 LEU A N 1
ATOM 1298 C CA . LEU A 1 90 ? 8.165 -0.181 2.437 1.00 0.00 90 LEU A CA 1
ATOM 1299 C C . LEU A 1 90 ? 8.246 -1.629 2.911 1.00 0.00 90 LEU A C 1
ATOM 1300 O O . LEU A 1 90 ? 8.984 -2.438 2.347 1.00 0.00 90 LEU A O 1
ATOM 1316 N N . THR A 1 91 ? 7.481 -1.950 3.949 1.00 0.00 91 THR A N 1
ATOM 1317 C CA . THR A 1 91 ? 7.465 -3.300 4.498 1.00 0.00 91 THR A CA 1
ATOM 1318 C C . THR A 1 91 ? 6.195 -4.042 4.097 1.00 0.00 91 THR A C 1
ATOM 1319 O O . THR A 1 91 ? 5.086 -3.610 4.413 1.00 0.00 91 THR A O 1
ATOM 1330 N N . VAL A 1 92 ? 6.363 -5.161 3.400 1.00 0.00 92 VAL A N 1
ATOM 1331 C CA . VAL A 1 92 ? 5.230 -5.964 2.958 1.00 0.00 92 VAL A CA 1
ATOM 1332 C C . VAL A 1 92 ? 5.319 -7.386 3.499 1.00 0.00 92 VAL A C 1
ATOM 1333 O O . VAL A 1 92 ? 6.238 -8.133 3.161 1.00 0.00 92 VAL A O 1
ATOM 1346 N N . ARG A 1 93 ? 4.359 -7.755 4.341 1.00 0.00 93 ARG A N 1
ATOM 1347 C CA . ARG A 1 93 ? 4.330 -9.088 4.930 1.00 0.00 93 ARG A CA 1
ATOM 1348 C C . ARG A 1 93 ? 3.641 -10.080 3.997 1.00 0.00 93 ARG A C 1
ATOM 1349 O O . ARG A 1 93 ? 2.507 -9.861 3.570 1.00 0.00 93 ARG A O 1
ATOM 1370 N N . ALA A 1 94 ? 4.334 -11.170 3.684 1.00 0.00 94 ALA A N 1
ATOM 1371 C CA . ALA A 1 94 ? 3.789 -12.195 2.803 1.00 0.00 94 ALA A CA 1
ATOM 1372 C C . ALA A 1 94 ? 2.715 -13.014 3.512 1.00 0.00 94 ALA A C 1
ATOM 1373 O O . ALA A 1 94 ? 2.848 -13.342 4.692 1.00 0.00 94 ALA A O 1
ATOM 1380 N N . LEU A 1 95 ? 1.651 -13.339 2.787 1.00 0.00 95 LEU A N 1
ATOM 1381 C CA . LEU A 1 95 ? 0.553 -14.119 3.347 1.00 0.00 95 LEU A CA 1
ATOM 1382 C C . LEU A 1 95 ? 1.065 -15.420 3.958 1.00 0.00 95 LEU A C 1
ATOM 1383 O O . LEU A 1 95 ? 2.090 -15.966 3.548 1.00 0.00 95 LEU A O 1
ATOM 1399 N N . PRO A 1 96 ? 0.335 -15.931 4.960 1.00 0.00 96 PRO A N 1
ATOM 1400 C CA . PRO A 1 96 ? 0.694 -17.175 5.646 1.00 0.00 96 PRO A CA 1
ATOM 1401 C C . PRO A 1 96 ? 0.512 -18.401 4.758 1.00 0.00 96 PRO A C 1
ATOM 1402 O O . PRO A 1 96 ? -0.569 -18.633 4.218 1.00 0.00 96 PRO A O 1
ATOM 1413 N N . ALA A 1 97 ? 1.577 -19.183 4.611 1.00 0.00 97 ALA A N 1
ATOM 1414 C CA . ALA A 1 97 ? 1.533 -20.387 3.790 1.00 0.00 97 ALA A CA 1
ATOM 1415 C C . ALA A 1 97 ? 0.222 -21.140 3.989 1.00 0.00 97 ALA A C 1
ATOM 1416 O O . ALA A 1 97 ? -0.540 -21.339 3.044 1.00 0.00 97 ALA A O 1
ATOM 1423 N N . ARG A 1 98 ? -0.034 -21.557 5.225 1.00 0.00 98 ARG A N 1
ATOM 1424 C CA . ARG A 1 98 ? -1.252 -22.290 5.547 1.00 0.00 98 ARG A CA 1
ATOM 1425 C C . ARG A 1 98 ? -2.033 -21.588 6.654 1.00 0.00 98 ARG A C 1
ATOM 1426 O O . ARG A 1 98 ? -1.502 -20.720 7.348 1.00 0.00 98 ARG A O 1
ATOM 1447 N N . PHE A 1 99 ? -3.296 -21.968 6.813 1.00 0.00 99 PHE A N 1
ATOM 1448 C CA . PHE A 1 99 ? -4.151 -21.373 7.833 1.00 0.00 99 PHE A CA 1
ATOM 1449 C C . PHE A 1 99 ? -4.204 -22.253 9.079 1.00 0.00 99 PHE A C 1
ATOM 1450 O O . PHE A 1 99 ? -4.822 -23.318 9.075 1.00 0.00 99 PHE A O 1
ATOM 1467 N N . THR A 1 100 ? -3.549 -21.801 10.144 1.00 0.00 100 THR A N 1
ATOM 1468 C CA . THR A 1 100 ? -3.520 -22.547 11.396 1.00 0.00 100 THR A CA 1
ATOM 1469 C C . THR A 1 100 ? -4.857 -23.229 11.662 1.00 0.00 100 THR A C 1
ATOM 1470 O O . THR A 1 100 ? -5.916 -22.640 11.451 1.00 0.00 100 THR A O 1
ATOM 1481 N N . GLU A 1 101 ? -4.799 -24.473 12.127 1.00 0.00 101 GLU A N 1
ATOM 1482 C CA . GLU A 1 101 ? -6.007 -25.235 12.421 1.00 0.00 101 GLU A CA 1
ATOM 1483 C C . GLU A 1 101 ? -6.614 -24.800 13.752 1.00 0.00 101 GLU A C 1
ATOM 1484 O O . GLU A 1 101 ? -7.829 -24.652 13.874 1.00 0.00 101 GLU A O 1
ATOM 1496 N N . GLY A 1 102 ? -5.757 -24.596 14.748 1.00 0.00 102 GLY A N 1
ATOM 1497 C CA . GLY A 1 102 ? -6.226 -24.180 16.057 1.00 0.00 102 GLY A CA 1
ATOM 1498 C C . GLY A 1 102 ? -6.309 -25.335 17.036 1.00 0.00 102 GLY A C 1
ATOM 1499 O O . GLY A 1 102 ? -5.626 -26.345 16.874 1.00 0.00 102 GLY A O 1
ATOM 1503 N N . SER A 1 103 ? -7.148 -25.184 18.056 1.00 0.00 103 SER A N 1
ATOM 1504 C CA . SER A 1 103 ? -7.314 -26.220 19.069 1.00 0.00 103 SER A CA 1
ATOM 1505 C C . SER A 1 103 ? -8.743 -26.234 19.603 1.00 0.00 103 SER A C 1
ATOM 1506 O O . SER A 1 103 ? -9.486 -25.267 19.445 1.00 0.00 103 SER A O 1
ATOM 1514 N N . GLY A 1 104 ? -9.120 -27.340 20.237 1.00 0.00 104 GLY A N 1
ATOM 1515 C CA . GLY A 1 104 ? -10.459 -27.461 20.784 1.00 0.00 104 GLY A CA 1
ATOM 1516 C C . GLY A 1 104 ? -10.479 -27.348 22.296 1.00 0.00 104 GLY A C 1
ATOM 1517 O O . GLY A 1 104 ? -9.551 -27.774 22.984 1.00 0.00 104 GLY A O 1
ATOM 1521 N N . PRO A 1 105 ? -11.557 -26.760 22.835 1.00 0.00 105 PRO A N 1
ATOM 1522 C CA . PRO A 1 105 ? -11.720 -26.577 24.280 1.00 0.00 105 PRO A CA 1
ATOM 1523 C C . PRO A 1 105 ? -11.954 -27.896 25.008 1.00 0.00 105 PRO A C 1
ATOM 1524 O O . PRO A 1 105 ? -12.859 -28.655 24.662 1.00 0.00 105 PRO A O 1
ATOM 1535 N N . SER A 1 106 ? -11.133 -28.162 26.019 1.00 0.00 106 SER A N 1
ATOM 1536 C CA . SER A 1 106 ? -11.250 -29.392 26.795 1.00 0.00 106 SER A CA 1
ATOM 1537 C C . SER A 1 106 ? -12.615 -29.481 27.470 1.00 0.00 106 SER A C 1
ATOM 1538 O O . SER A 1 106 ? -13.367 -28.508 27.505 1.00 0.00 106 SER A O 1
ATOM 1546 N N . SER A 1 107 ? -12.927 -30.657 28.005 1.00 0.00 107 SER A N 1
ATOM 1547 C CA . SER A 1 107 ? -14.203 -30.876 28.677 1.00 0.00 107 SER A CA 1
ATOM 1548 C C . SER A 1 107 ? -13.992 -31.199 30.153 1.00 0.00 107 SER A C 1
ATOM 1549 O O . SER A 1 107 ? -12.889 -31.549 30.571 1.00 0.00 107 SER A O 1
ATOM 1557 N N . GLY A 1 108 ? -15.059 -31.079 30.937 1.00 0.00 108 GLY A N 1
ATOM 1558 C CA . GLY A 1 108 ? -14.970 -31.361 32.358 1.00 0.00 108 GLY A CA 1
ATOM 1559 C C . GLY A 1 108 ? -14.842 -32.843 32.648 1.00 0.00 108 GLY A C 1
ATOM 1560 O O . GLY A 1 108 ? -13.763 -33.323 32.995 1.00 0.00 108 GLY A O 1
ATOM 1564 N N . GLY A 1 1 ? 20.781 31.970 7.965 1.00 0.00 1 GLY A N 2
ATOM 1565 C CA . GLY A 1 1 ? 20.276 30.703 7.469 1.00 0.00 1 GLY A CA 2
ATOM 1566 C C . GLY A 1 1 ? 18.778 30.563 7.656 1.00 0.00 1 GLY A C 2
ATOM 1567 O O . GLY A 1 1 ? 18.205 31.138 8.581 1.00 0.00 1 GLY A O 2
ATOM 1571 N N . SER A 1 2 ? 18.142 29.799 6.774 1.00 0.00 2 SER A N 2
ATOM 1572 C CA . SER A 1 2 ? 16.701 29.590 6.842 1.00 0.00 2 SER A CA 2
ATOM 1573 C C . SER A 1 2 ? 15.967 30.916 7.015 1.00 0.00 2 SER A C 2
ATOM 1574 O O . SER A 1 2 ? 15.023 31.019 7.797 1.00 0.00 2 SER A O 2
ATOM 1582 N N . SER A 1 3 ? 16.410 31.930 6.278 1.00 0.00 3 SER A N 2
ATOM 1583 C CA . SER A 1 3 ? 15.799 33.252 6.352 1.00 0.00 3 SER A CA 2
ATOM 1584 C C . SER A 1 3 ? 16.168 34.090 5.131 1.00 0.00 3 SER A C 2
ATOM 1585 O O . SER A 1 3 ? 17.298 34.039 4.648 1.00 0.00 3 SER A O 2
ATOM 1593 N N . GLY A 1 4 ? 15.204 34.861 4.637 1.00 0.00 4 GLY A N 2
ATOM 1594 C CA . GLY A 1 4 ? 15.446 35.699 3.477 1.00 0.00 4 GLY A CA 2
ATOM 1595 C C . GLY A 1 4 ? 14.514 35.378 2.325 1.00 0.00 4 GLY A C 2
ATOM 1596 O O . GLY A 1 4 ? 13.296 35.504 2.450 1.00 0.00 4 GLY A O 2
ATOM 1600 N N . SER A 1 5 ? 15.088 34.964 1.200 1.00 0.00 5 SER A N 2
ATOM 1601 C CA . SER A 1 5 ? 14.301 34.629 0.019 1.00 0.00 5 SER A CA 2
ATOM 1602 C C . SER A 1 5 ? 14.692 33.258 -0.524 1.00 0.00 5 SER A C 2
ATOM 1603 O O . SER A 1 5 ? 15.631 33.135 -1.311 1.00 0.00 5 SER A O 2
ATOM 1611 N N . SER A 1 6 ? 13.966 32.230 -0.099 1.00 0.00 6 SER A N 2
ATOM 1612 C CA . SER A 1 6 ? 14.239 30.867 -0.539 1.00 0.00 6 SER A CA 2
ATOM 1613 C C . SER A 1 6 ? 13.658 30.618 -1.927 1.00 0.00 6 SER A C 2
ATOM 1614 O O . SER A 1 6 ? 12.987 31.478 -2.495 1.00 0.00 6 SER A O 2
ATOM 1622 N N . GLY A 1 7 ? 13.921 29.432 -2.468 1.00 0.00 7 GLY A N 2
ATOM 1623 C CA . GLY A 1 7 ? 13.418 29.089 -3.786 1.00 0.00 7 GLY A CA 2
ATOM 1624 C C . GLY A 1 7 ? 12.687 27.762 -3.800 1.00 0.00 7 GLY A C 2
ATOM 1625 O O . GLY A 1 7 ? 11.494 27.683 -3.507 1.00 0.00 7 GLY A O 2
ATOM 1629 N N . PRO A 1 8 ? 13.410 26.687 -4.148 1.00 0.00 8 PRO A N 2
ATOM 1630 C CA . PRO A 1 8 ? 12.842 25.337 -4.209 1.00 0.00 8 PRO A CA 2
ATOM 1631 C C . PRO A 1 8 ? 12.508 24.786 -2.827 1.00 0.00 8 PRO A C 2
ATOM 1632 O O . PRO A 1 8 ? 13.213 25.054 -1.855 1.00 0.00 8 PRO A O 2
ATOM 1643 N N . ALA A 1 9 ? 11.429 24.014 -2.748 1.00 0.00 9 ALA A N 2
ATOM 1644 C CA . ALA A 1 9 ? 11.004 23.423 -1.485 1.00 0.00 9 ALA A CA 2
ATOM 1645 C C . ALA A 1 9 ? 11.895 22.246 -1.102 1.00 0.00 9 ALA A C 2
ATOM 1646 O O . ALA A 1 9 ? 12.500 21.607 -1.963 1.00 0.00 9 ALA A O 2
ATOM 1653 N N . ARG A 1 10 ? 11.971 21.965 0.194 1.00 0.00 10 ARG A N 2
ATOM 1654 C CA . ARG A 1 10 ? 12.790 20.866 0.691 1.00 0.00 10 ARG A CA 2
ATOM 1655 C C . ARG A 1 10 ? 12.010 20.015 1.689 1.00 0.00 10 ARG A C 2
ATOM 1656 O O . ARG A 1 10 ? 10.905 20.373 2.096 1.00 0.00 10 ARG A O 2
ATOM 1677 N N . PHE A 1 11 ? 12.592 18.885 2.077 1.00 0.00 11 PHE A N 2
ATOM 1678 C CA . PHE A 1 11 ? 11.951 17.982 3.026 1.00 0.00 11 PHE A CA 2
ATOM 1679 C C . PHE A 1 11 ? 12.344 18.330 4.459 1.00 0.00 11 PHE A C 2
ATOM 1680 O O . PHE A 1 11 ? 13.496 18.664 4.736 1.00 0.00 11 PHE A O 2
ATOM 1697 N N . THR A 1 12 ? 11.376 18.249 5.367 1.00 0.00 12 THR A N 2
ATOM 1698 C CA . THR A 1 12 ? 11.618 18.557 6.771 1.00 0.00 12 THR A CA 2
ATOM 1699 C C . THR A 1 12 ? 11.533 17.302 7.631 1.00 0.00 12 THR A C 2
ATOM 1700 O O . THR A 1 12 ? 11.958 17.301 8.786 1.00 0.00 12 THR A O 2
ATOM 1711 N N . GLN A 1 13 ? 10.982 16.235 7.061 1.00 0.00 13 GLN A N 2
ATOM 1712 C CA . GLN A 1 13 ? 10.842 14.973 7.778 1.00 0.00 13 GLN A CA 2
ATOM 1713 C C . GLN A 1 13 ? 11.031 13.788 6.836 1.00 0.00 13 GLN A C 2
ATOM 1714 O O . GLN A 1 13 ? 10.222 13.564 5.935 1.00 0.00 13 GLN A O 2
ATOM 1728 N N . ASP A 1 14 ? 12.103 13.034 7.050 1.00 0.00 14 ASP A N 2
ATOM 1729 C CA . ASP A 1 14 ? 12.398 11.871 6.220 1.00 0.00 14 ASP A CA 2
ATOM 1730 C C . ASP A 1 14 ? 11.126 11.087 5.913 1.00 0.00 14 ASP A C 2
ATOM 1731 O O . ASP A 1 14 ? 10.358 10.750 6.815 1.00 0.00 14 ASP A O 2
ATOM 1740 N N . LEU A 1 15 ? 10.909 10.799 4.634 1.00 0.00 15 LEU A N 2
ATOM 1741 C CA . LEU A 1 15 ? 9.729 10.055 4.206 1.00 0.00 15 LEU A CA 2
ATOM 1742 C C . LEU A 1 15 ? 9.348 8.999 5.239 1.00 0.00 15 LEU A C 2
ATOM 1743 O O . LEU A 1 15 ? 10.213 8.378 5.857 1.00 0.00 15 LEU A O 2
ATOM 1759 N N . LYS A 1 16 ? 8.047 8.799 5.420 1.00 0.00 16 LYS A N 2
ATOM 1760 C CA . LYS A 1 16 ? 7.549 7.815 6.374 1.00 0.00 16 LYS A CA 2
ATOM 1761 C C . LYS A 1 16 ? 6.821 6.682 5.658 1.00 0.00 16 LYS A C 2
ATOM 1762 O O . LYS A 1 16 ? 6.126 6.905 4.667 1.00 0.00 16 LYS A O 2
ATOM 1781 N N . THR A 1 17 ? 6.984 5.465 6.168 1.00 0.00 17 THR A N 2
ATOM 1782 C CA . THR A 1 17 ? 6.342 4.297 5.578 1.00 0.00 17 THR A CA 2
ATOM 1783 C C . THR A 1 17 ? 5.743 3.397 6.652 1.00 0.00 17 THR A C 2
ATOM 1784 O O . THR A 1 17 ? 6.026 3.557 7.840 1.00 0.00 17 THR A O 2
ATOM 1795 N N . LYS A 1 18 ? 4.913 2.449 6.229 1.00 0.00 18 LYS A N 2
ATOM 1796 C CA . LYS A 1 18 ? 4.275 1.521 7.154 1.00 0.00 18 LYS A CA 2
ATOM 1797 C C . LYS A 1 18 ? 4.411 0.083 6.663 1.00 0.00 18 LYS A C 2
ATOM 1798 O O . LYS A 1 18 ? 4.640 -0.158 5.479 1.00 0.00 18 LYS A O 2
ATOM 1817 N N . GLU A 1 19 ? 4.266 -0.867 7.582 1.00 0.00 19 GLU A N 2
ATOM 1818 C CA . GLU A 1 19 ? 4.373 -2.281 7.240 1.00 0.00 19 GLU A CA 2
ATOM 1819 C C . GLU A 1 19 ? 2.991 -2.905 7.069 1.00 0.00 19 GLU A C 2
ATOM 1820 O O . GLU A 1 19 ? 2.237 -3.043 8.032 1.00 0.00 19 GLU A O 2
ATOM 1832 N N . ALA A 1 20 ? 2.666 -3.278 5.836 1.00 0.00 20 ALA A N 2
ATOM 1833 C CA . ALA A 1 20 ? 1.376 -3.888 5.537 1.00 0.00 20 ALA A CA 2
ATOM 1834 C C . ALA A 1 20 ? 1.552 -5.279 4.938 1.00 0.00 20 ALA A C 2
ATOM 1835 O O . ALA A 1 20 ? 2.646 -5.647 4.509 1.00 0.00 20 ALA A O 2
ATOM 1842 N N . SER A 1 21 ? 0.469 -6.049 4.911 1.00 0.00 21 SER A N 2
ATOM 1843 C CA . SER A 1 21 ? 0.505 -7.402 4.368 1.00 0.00 21 SER A CA 2
ATOM 1844 C C . SER A 1 21 ? 0.082 -7.410 2.902 1.00 0.00 21 SER A C 2
ATOM 1845 O O . SER A 1 21 ? -0.389 -6.403 2.376 1.00 0.00 21 SER A O 2
ATOM 1853 N N . GLU A 1 22 ? 0.254 -8.556 2.250 1.00 0.00 22 GLU A N 2
ATOM 1854 C CA . GLU A 1 22 ? -0.109 -8.695 0.844 1.00 0.00 22 GLU A CA 2
ATOM 1855 C C . GLU A 1 22 ? -1.587 -8.382 0.631 1.00 0.00 22 GLU A C 2
ATOM 1856 O O . GLU A 1 22 ? -2.441 -8.796 1.414 1.00 0.00 22 GLU A O 2
ATOM 1868 N N . GLY A 1 23 ? -1.882 -7.646 -0.437 1.00 0.00 23 GLY A N 2
ATOM 1869 C CA . GLY A 1 23 ? -3.257 -7.288 -0.735 1.00 0.00 23 GLY A CA 2
ATOM 1870 C C . GLY A 1 23 ? -3.689 -6.014 -0.036 1.00 0.00 23 GLY A C 2
ATOM 1871 O O . GLY A 1 23 ? -4.650 -5.367 -0.449 1.00 0.00 23 GLY A O 2
ATOM 1875 N N . ALA A 1 24 ? -2.977 -5.654 1.028 1.00 0.00 24 ALA A N 2
ATOM 1876 C CA . ALA A 1 24 ? -3.293 -4.450 1.785 1.00 0.00 24 ALA A CA 2
ATOM 1877 C C . ALA A 1 24 ? -2.885 -3.196 1.019 1.00 0.00 24 ALA A C 2
ATOM 1878 O O . ALA A 1 24 ? -2.431 -3.274 -0.124 1.00 0.00 24 ALA A O 2
ATOM 1885 N N . THR A 1 25 ? -3.050 -2.040 1.653 1.00 0.00 25 THR A N 2
ATOM 1886 C CA . THR A 1 25 ? -2.701 -0.769 1.030 1.00 0.00 25 THR A CA 2
ATOM 1887 C C . THR A 1 25 ? -1.674 -0.012 1.864 1.00 0.00 25 THR A C 2
ATOM 1888 O O . THR A 1 25 ? -1.963 0.419 2.980 1.00 0.00 25 THR A O 2
ATOM 1899 N N . ALA A 1 26 ? -0.475 0.149 1.314 1.00 0.00 26 ALA A N 2
ATOM 1900 C CA . ALA A 1 26 ? 0.594 0.857 2.007 1.00 0.00 26 ALA A CA 2
ATOM 1901 C C . ALA A 1 26 ? 0.351 2.363 1.997 1.00 0.00 26 ALA A C 2
ATOM 1902 O O . ALA A 1 26 ? 0.055 2.948 0.954 1.00 0.00 26 ALA A O 2
ATOM 1909 N N . THR A 1 27 ? 0.478 2.986 3.164 1.00 0.00 27 THR A N 2
ATOM 1910 C CA . THR A 1 27 ? 0.271 4.423 3.290 1.00 0.00 27 THR A CA 2
ATOM 1911 C C . THR A 1 27 ? 1.529 5.118 3.797 1.00 0.00 27 THR A C 2
ATOM 1912 O O . THR A 1 27 ? 1.986 4.862 4.912 1.00 0.00 27 THR A O 2
ATOM 1923 N N . LEU A 1 28 ? 2.085 5.999 2.973 1.00 0.00 28 LEU A N 2
ATOM 1924 C CA . LEU A 1 28 ? 3.292 6.733 3.339 1.00 0.00 28 LEU A CA 2
ATOM 1925 C C . LEU A 1 28 ? 3.005 8.226 3.463 1.00 0.00 28 LEU A C 2
ATOM 1926 O O . LEU A 1 28 ? 2.104 8.750 2.809 1.00 0.00 28 LEU A O 2
ATOM 1942 N N . GLN A 1 29 ? 3.779 8.904 4.304 1.00 0.00 29 GLN A N 2
ATOM 1943 C CA . GLN A 1 29 ? 3.608 10.337 4.512 1.00 0.00 29 GLN A CA 2
ATOM 1944 C C . GLN A 1 29 ? 4.959 11.041 4.589 1.00 0.00 29 GLN A C 2
ATOM 1945 O O . GLN A 1 29 ? 5.922 10.499 5.134 1.00 0.00 29 GLN A O 2
ATOM 1959 N N . CYS A 1 30 ? 5.023 12.249 4.041 1.00 0.00 30 CYS A N 2
ATOM 1960 C CA . CYS A 1 30 ? 6.257 13.027 4.047 1.00 0.00 30 CYS A CA 2
ATOM 1961 C C . CYS A 1 30 ? 5.964 14.510 4.249 1.00 0.00 30 CYS A C 2
ATOM 1962 O O . CYS A 1 30 ? 4.968 15.029 3.747 1.00 0.00 30 CYS A O 2
ATOM 1970 N N . GLU A 1 31 ? 6.838 15.185 4.989 1.00 0.00 31 GLU A N 2
ATOM 1971 C CA . GLU A 1 31 ? 6.671 16.608 5.259 1.00 0.00 31 GLU A CA 2
ATOM 1972 C C . GLU A 1 31 ? 7.546 17.445 4.330 1.00 0.00 31 GLU A C 2
ATOM 1973 O O . GLU A 1 31 ? 8.516 16.947 3.757 1.00 0.00 31 GLU A O 2
ATOM 1985 N N . LEU A 1 32 ? 7.196 18.719 4.186 1.00 0.00 32 LEU A N 2
ATOM 1986 C CA . LEU A 1 32 ? 7.948 19.626 3.327 1.00 0.00 32 LEU A CA 2
ATOM 1987 C C . LEU A 1 32 ? 8.046 21.013 3.953 1.00 0.00 32 LEU A C 2
ATOM 1988 O O . LEU A 1 32 ? 7.240 21.377 4.809 1.00 0.00 32 LEU A O 2
ATOM 2004 N N . SER A 1 33 ? 9.038 21.784 3.518 1.00 0.00 33 SER A N 2
ATOM 2005 C CA . SER A 1 33 ? 9.243 23.132 4.037 1.00 0.00 33 SER A CA 2
ATOM 2006 C C . SER A 1 33 ? 8.095 24.051 3.631 1.00 0.00 33 SER A C 2
ATOM 2007 O O . SER A 1 33 ? 7.775 25.012 4.331 1.00 0.00 33 SER A O 2
ATOM 2015 N N . LYS A 1 34 ? 7.477 23.748 2.494 1.00 0.00 34 LYS A N 2
ATOM 2016 C CA . LYS A 1 34 ? 6.364 24.544 1.992 1.00 0.00 34 LYS A CA 2
ATOM 2017 C C . LYS A 1 34 ? 5.620 23.803 0.886 1.00 0.00 34 LYS A C 2
ATOM 2018 O O . LYS A 1 34 ? 6.109 22.805 0.356 1.00 0.00 34 LYS A O 2
ATOM 2037 N N . VAL A 1 35 ? 4.435 24.298 0.541 1.00 0.00 35 VAL A N 2
ATOM 2038 C CA . VAL A 1 35 ? 3.625 23.684 -0.504 1.00 0.00 35 VAL A CA 2
ATOM 2039 C C . VAL A 1 35 ? 4.375 23.648 -1.831 1.00 0.00 35 VAL A C 2
ATOM 2040 O O . VAL A 1 35 ? 4.672 24.689 -2.416 1.00 0.00 35 VAL A O 2
ATOM 2053 N N . ALA A 1 36 ? 4.677 22.442 -2.301 1.00 0.00 36 ALA A N 2
ATOM 2054 C CA . ALA A 1 36 ? 5.390 22.271 -3.561 1.00 0.00 36 ALA A CA 2
ATOM 2055 C C . ALA A 1 36 ? 5.070 20.920 -4.193 1.00 0.00 36 ALA A C 2
ATOM 2056 O O . ALA A 1 36 ? 4.819 19.930 -3.506 1.00 0.00 36 ALA A O 2
ATOM 2063 N N . PRO A 1 37 ? 5.078 20.877 -5.534 1.00 0.00 37 PRO A N 2
ATOM 2064 C CA . PRO A 1 37 ? 4.790 19.653 -6.288 1.00 0.00 37 PRO A CA 2
ATOM 2065 C C . PRO A 1 37 ? 5.897 18.614 -6.150 1.00 0.00 37 PRO A C 2
ATOM 2066 O O . PRO A 1 37 ? 7.082 18.941 -6.217 1.00 0.00 37 PRO A O 2
ATOM 2077 N N . VAL A 1 38 ? 5.504 17.358 -5.958 1.00 0.00 38 VAL A N 2
ATOM 2078 C CA . VAL A 1 38 ? 6.463 16.270 -5.812 1.00 0.00 38 VAL A CA 2
ATOM 2079 C C . VAL A 1 38 ? 6.194 15.161 -6.823 1.00 0.00 38 VAL A C 2
ATOM 2080 O O . VAL A 1 38 ? 5.311 15.283 -7.671 1.00 0.00 38 VAL A O 2
ATOM 2093 N N . GLU A 1 39 ? 6.961 14.080 -6.725 1.00 0.00 39 GLU A N 2
ATOM 2094 C CA . GLU A 1 39 ? 6.804 12.949 -7.632 1.00 0.00 39 GLU A CA 2
ATOM 2095 C C . GLU A 1 39 ? 7.300 11.659 -6.984 1.00 0.00 39 GLU A C 2
ATOM 2096 O O . GLU A 1 39 ? 8.495 11.498 -6.733 1.00 0.00 39 GLU A O 2
ATOM 2108 N N . TRP A 1 40 ? 6.375 10.745 -6.716 1.00 0.00 40 TRP A N 2
ATOM 2109 C CA . TRP A 1 40 ? 6.718 9.470 -6.097 1.00 0.00 40 TRP A CA 2
ATOM 2110 C C . TRP A 1 40 ? 7.380 8.536 -7.104 1.00 0.00 40 TRP A C 2
ATOM 2111 O O . TRP A 1 40 ? 6.955 8.446 -8.256 1.00 0.00 40 TRP A O 2
ATOM 2132 N N . LYS A 1 41 ? 8.425 7.843 -6.663 1.00 0.00 41 LYS A N 2
ATOM 2133 C CA . LYS A 1 41 ? 9.146 6.914 -7.525 1.00 0.00 41 LYS A CA 2
ATOM 2134 C C . LYS A 1 41 ? 9.383 5.585 -6.816 1.00 0.00 41 LYS A C 2
ATOM 2135 O O . LYS A 1 41 ? 9.606 5.547 -5.605 1.00 0.00 41 LYS A O 2
ATOM 2154 N N . LYS A 1 42 ? 9.335 4.497 -7.576 1.00 0.00 42 LYS A N 2
ATOM 2155 C CA . LYS A 1 42 ? 9.547 3.165 -7.021 1.00 0.00 42 LYS A CA 2
ATOM 2156 C C . LYS A 1 42 ? 10.834 2.549 -7.561 1.00 0.00 42 LYS A C 2
ATOM 2157 O O . LYS A 1 42 ? 11.017 1.333 -7.521 1.00 0.00 42 LYS A O 2
ATOM 2176 N N . GLY A 1 43 ? 11.725 3.398 -8.065 1.00 0.00 43 GLY A N 2
ATOM 2177 C CA . GLY A 1 43 ? 12.985 2.919 -8.604 1.00 0.00 43 GLY A CA 2
ATOM 2178 C C . GLY A 1 43 ? 13.443 3.720 -9.806 1.00 0.00 43 GLY A C 2
ATOM 2179 O O . GLY A 1 43 ? 13.249 4.934 -9.880 1.00 0.00 43 GLY A O 2
ATOM 2183 N N . PRO A 1 44 ? 14.070 3.036 -10.774 1.00 0.00 44 PRO A N 2
ATOM 2184 C CA . PRO A 1 44 ? 14.572 3.673 -11.995 1.00 0.00 44 PRO A CA 2
ATOM 2185 C C . PRO A 1 44 ? 13.446 4.133 -12.914 1.00 0.00 44 PRO A C 2
ATOM 2186 O O . PRO A 1 44 ? 13.693 4.621 -14.016 1.00 0.00 44 PRO A O 2
ATOM 2197 N N . GLU A 1 45 ? 12.209 3.974 -12.453 1.00 0.00 45 GLU A N 2
ATOM 2198 C CA . GLU A 1 45 ? 11.045 4.374 -13.235 1.00 0.00 45 GLU A CA 2
ATOM 2199 C C . GLU A 1 45 ? 10.258 5.467 -12.519 1.00 0.00 45 GLU A C 2
ATOM 2200 O O . GLU A 1 45 ? 10.597 5.865 -11.404 1.00 0.00 45 GLU A O 2
ATOM 2212 N N . THR A 1 46 ? 9.204 5.951 -13.168 1.00 0.00 46 THR A N 2
ATOM 2213 C CA . THR A 1 46 ? 8.368 7.000 -12.596 1.00 0.00 46 THR A CA 2
ATOM 2214 C C . THR A 1 46 ? 6.920 6.542 -12.472 1.00 0.00 46 THR A C 2
ATOM 2215 O O . THR A 1 46 ? 6.459 5.692 -13.235 1.00 0.00 46 THR A O 2
ATOM 2226 N N . LEU A 1 47 ? 6.205 7.110 -11.507 1.00 0.00 47 LEU A N 2
ATOM 2227 C CA . LEU A 1 47 ? 4.807 6.761 -11.283 1.00 0.00 47 LEU A CA 2
ATOM 2228 C C . LEU A 1 47 ? 3.906 7.979 -11.461 1.00 0.00 47 LEU A C 2
ATOM 2229 O O . LEU A 1 47 ? 4.374 9.063 -11.808 1.00 0.00 47 LEU A O 2
ATOM 2245 N N . ARG A 1 48 ? 2.613 7.792 -11.220 1.00 0.00 48 ARG A N 2
ATOM 2246 C CA . ARG A 1 48 ? 1.646 8.875 -11.353 1.00 0.00 48 ARG A CA 2
ATOM 2247 C C . ARG A 1 48 ? 0.460 8.664 -10.418 1.00 0.00 48 ARG A C 2
ATOM 2248 O O . ARG A 1 48 ? 0.432 7.710 -9.640 1.00 0.00 48 ARG A O 2
ATOM 2269 N N . ASP A 1 49 ? -0.518 9.559 -10.499 1.00 0.00 49 ASP A N 2
ATOM 2270 C CA . ASP A 1 49 ? -1.708 9.470 -9.660 1.00 0.00 49 ASP A CA 2
ATOM 2271 C C . ASP A 1 49 ? -2.932 9.096 -10.491 1.00 0.00 49 ASP A C 2
ATOM 2272 O O . ASP A 1 49 ? -3.459 9.916 -11.242 1.00 0.00 49 ASP A O 2
ATOM 2281 N N . GLY A 1 50 ? -3.377 7.851 -10.352 1.00 0.00 50 GLY A N 2
ATOM 2282 C CA . GLY A 1 50 ? -4.535 7.390 -11.096 1.00 0.00 50 GLY A CA 2
ATOM 2283 C C . GLY A 1 50 ? -4.592 5.879 -11.201 1.00 0.00 50 GLY A C 2
ATOM 2284 O O . GLY A 1 50 ? -4.054 5.294 -12.140 1.00 0.00 50 GLY A O 2
ATOM 2288 N N . GLY A 1 51 ? -5.245 5.244 -10.232 1.00 0.00 51 GLY A N 2
ATOM 2289 C CA . GLY A 1 51 ? -5.356 3.797 -10.237 1.00 0.00 51 GLY A CA 2
ATOM 2290 C C . GLY A 1 51 ? -4.768 3.166 -8.991 1.00 0.00 51 GLY A C 2
ATOM 2291 O O . GLY A 1 51 ? -4.896 3.708 -7.893 1.00 0.00 51 GLY A O 2
ATOM 2295 N N . ARG A 1 52 ? -4.123 2.017 -9.160 1.00 0.00 52 ARG A N 2
ATOM 2296 C CA . ARG A 1 52 ? -3.515 1.309 -8.039 1.00 0.00 52 ARG A CA 2
ATOM 2297 C C . ARG A 1 52 ? -2.779 2.279 -7.119 1.00 0.00 52 ARG A C 2
ATOM 2298 O O . ARG A 1 52 ? -2.742 2.090 -5.903 1.00 0.00 52 ARG A O 2
ATOM 2319 N N . TYR A 1 53 ? -2.195 3.317 -7.707 1.00 0.00 53 TYR A N 2
ATOM 2320 C CA . TYR A 1 53 ? -1.458 4.314 -6.941 1.00 0.00 53 TYR A CA 2
ATOM 2321 C C . TYR A 1 53 ? -2.313 5.553 -6.695 1.00 0.00 53 TYR A C 2
ATOM 2322 O O . TYR A 1 53 ? -2.726 6.233 -7.634 1.00 0.00 53 TYR A O 2
ATOM 2340 N N . SER A 1 54 ? -2.574 5.841 -5.423 1.00 0.00 54 SER A N 2
ATOM 2341 C CA . SER A 1 54 ? -3.383 6.996 -5.052 1.00 0.00 54 SER A CA 2
ATOM 2342 C C . SER A 1 54 ? -2.631 7.893 -4.073 1.00 0.00 54 SER A C 2
ATOM 2343 O O . SER A 1 54 ? -2.293 7.476 -2.964 1.00 0.00 54 SER A O 2
ATOM 2351 N N . LEU A 1 55 ? -2.371 9.127 -4.490 1.00 0.00 55 LEU A N 2
ATOM 2352 C CA . LEU A 1 55 ? -1.659 10.085 -3.652 1.00 0.00 55 LEU A CA 2
ATOM 2353 C C . LEU A 1 55 ? -2.416 11.406 -3.571 1.00 0.00 55 LEU A C 2
ATOM 2354 O O . LEU A 1 55 ? -3.082 11.812 -4.523 1.00 0.00 55 LEU A O 2
ATOM 2370 N N . LYS A 1 56 ? -2.308 12.075 -2.428 1.00 0.00 56 LYS A N 2
ATOM 2371 C CA . LYS A 1 56 ? -2.979 13.354 -2.223 1.00 0.00 56 LYS A CA 2
ATOM 2372 C C . LYS A 1 56 ? -2.036 14.365 -1.579 1.00 0.00 56 LYS A C 2
ATOM 2373 O O . LYS A 1 56 ? -1.211 14.010 -0.738 1.00 0.00 56 LYS A O 2
ATOM 2392 N N . GLN A 1 57 ? -2.167 15.626 -1.978 1.00 0.00 57 GLN A N 2
ATOM 2393 C CA . GLN A 1 57 ? -1.327 16.689 -1.438 1.00 0.00 57 GLN A CA 2
ATOM 2394 C C . GLN A 1 57 ? -2.104 17.545 -0.444 1.00 0.00 57 GLN A C 2
ATOM 2395 O O . GLN A 1 57 ? -3.067 18.219 -0.809 1.00 0.00 57 GLN A O 2
ATOM 2409 N N . ASP A 1 58 ? -1.679 17.513 0.815 1.00 0.00 58 ASP A N 2
ATOM 2410 C CA . ASP A 1 58 ? -2.335 18.287 1.863 1.00 0.00 58 ASP A CA 2
ATOM 2411 C C . ASP A 1 58 ? -1.407 19.374 2.396 1.00 0.00 58 ASP A C 2
ATOM 2412 O O . ASP A 1 58 ? -0.613 19.136 3.305 1.00 0.00 58 ASP A O 2
ATOM 2421 N N . GLY A 1 59 ? -1.513 20.569 1.823 1.00 0.00 59 GLY A N 2
ATOM 2422 C CA . GLY A 1 59 ? -0.677 21.675 2.253 1.00 0.00 59 GLY A CA 2
ATOM 2423 C C . GLY A 1 59 ? 0.802 21.359 2.148 1.00 0.00 59 GLY A C 2
ATOM 2424 O O . GLY A 1 59 ? 1.362 21.326 1.052 1.00 0.00 59 GLY A O 2
ATOM 2428 N N . THR A 1 60 ? 1.438 21.127 3.292 1.00 0.00 60 THR A N 2
ATOM 2429 C CA . THR A 1 60 ? 2.861 20.814 3.326 1.00 0.00 60 THR A CA 2
ATOM 2430 C C . THR A 1 60 ? 3.095 19.356 3.703 1.00 0.00 60 THR A C 2
ATOM 2431 O O . THR A 1 60 ? 4.170 18.994 4.183 1.00 0.00 60 THR A O 2
ATOM 2442 N N . ARG A 1 61 ? 2.084 18.523 3.483 1.00 0.00 61 ARG A N 2
ATOM 2443 C CA . ARG A 1 61 ? 2.180 17.103 3.801 1.00 0.00 61 ARG A CA 2
ATOM 2444 C C . ARG A 1 61 ? 1.537 16.256 2.707 1.00 0.00 61 ARG A C 2
ATOM 2445 O O . ARG A 1 61 ? 0.398 16.501 2.308 1.00 0.00 61 ARG A O 2
ATOM 2466 N N . CYS A 1 62 ? 2.273 15.260 2.227 1.00 0.00 62 CYS A N 2
ATOM 2467 C CA . CYS A 1 62 ? 1.775 14.377 1.178 1.00 0.00 62 CYS A CA 2
ATOM 2468 C C . CYS A 1 62 ? 1.440 13.000 1.741 1.00 0.00 62 CYS A C 2
ATOM 2469 O O . CYS A 1 62 ? 1.950 12.607 2.789 1.00 0.00 62 CYS A O 2
ATOM 2477 N N . GLU A 1 63 ? 0.578 12.273 1.037 1.00 0.00 63 GLU A N 2
ATOM 2478 C CA . GLU A 1 63 ? 0.173 10.940 1.469 1.00 0.00 63 GLU A CA 2
ATOM 2479 C C . GLU A 1 63 ? 0.007 10.008 0.272 1.00 0.00 63 GLU A C 2
ATOM 2480 O O . GLU A 1 63 ? -0.869 10.210 -0.570 1.00 0.00 63 GLU A O 2
ATOM 2492 N N . LEU A 1 64 ? 0.854 8.987 0.203 1.00 0.00 64 LEU A N 2
ATOM 2493 C CA . LEU A 1 64 ? 0.803 8.023 -0.891 1.00 0.00 64 LEU A CA 2
ATOM 2494 C C . LEU A 1 64 ? 0.097 6.743 -0.455 1.00 0.00 64 LEU A C 2
ATOM 2495 O O . LEU A 1 64 ? 0.323 6.242 0.646 1.00 0.00 64 LEU A O 2
ATOM 2511 N N . GLN A 1 65 ? -0.757 6.217 -1.328 1.00 0.00 65 GLN A N 2
ATOM 2512 C CA . GLN A 1 65 ? -1.494 4.994 -1.033 1.00 0.00 65 GLN A CA 2
ATOM 2513 C C . GLN A 1 65 ? -1.315 3.969 -2.147 1.00 0.00 65 GLN A C 2
ATOM 2514 O O . GLN A 1 65 ? -1.724 4.197 -3.286 1.00 0.00 65 GLN A O 2
ATOM 2528 N N . ILE A 1 66 ? -0.701 2.839 -1.811 1.00 0.00 66 ILE A N 2
ATOM 2529 C CA . ILE A 1 66 ? -0.468 1.779 -2.784 1.00 0.00 66 ILE A CA 2
ATOM 2530 C C . ILE A 1 66 ? -1.442 0.623 -2.580 1.00 0.00 66 ILE A C 2
ATOM 2531 O O . ILE A 1 66 ? -1.188 -0.285 -1.788 1.00 0.00 66 ILE A O 2
ATOM 2547 N N . HIS A 1 67 ? -2.557 0.662 -3.302 1.00 0.00 67 HIS A N 2
ATOM 2548 C CA . HIS A 1 67 ? -3.569 -0.384 -3.203 1.00 0.00 67 HIS A CA 2
ATOM 2549 C C . HIS A 1 67 ? -3.080 -1.676 -3.850 1.00 0.00 67 HIS A C 2
ATOM 2550 O O . HIS A 1 67 ? -2.261 -1.651 -4.769 1.00 0.00 67 HIS A O 2
ATOM 2565 N N . ASP A 1 68 ? -3.587 -2.804 -3.364 1.00 0.00 68 ASP A N 2
ATOM 2566 C CA . ASP A 1 68 ? -3.202 -4.107 -3.895 1.00 0.00 68 ASP A CA 2
ATOM 2567 C C . ASP A 1 68 ? -1.718 -4.371 -3.663 1.00 0.00 68 ASP A C 2
ATOM 2568 O O . ASP A 1 68 ? -0.978 -4.684 -4.597 1.00 0.00 68 ASP A O 2
ATOM 2577 N N . LEU A 1 69 ? -1.288 -4.242 -2.412 1.00 0.00 69 LEU A N 2
ATOM 2578 C CA . LEU A 1 69 ? 0.109 -4.466 -2.057 1.00 0.00 69 LEU A CA 2
ATOM 2579 C C . LEU A 1 69 ? 0.546 -5.880 -2.428 1.00 0.00 69 LEU A C 2
ATOM 2580 O O . LEU A 1 69 ? -0.281 -6.784 -2.548 1.00 0.00 69 LEU A O 2
ATOM 2596 N N . SER A 1 70 ? 1.850 -6.064 -2.605 1.00 0.00 70 SER A N 2
ATOM 2597 C CA . SER A 1 70 ? 2.397 -7.367 -2.963 1.00 0.00 70 SER A CA 2
ATOM 2598 C C . SER A 1 70 ? 3.866 -7.468 -2.567 1.00 0.00 70 SER A C 2
ATOM 2599 O O . SER A 1 70 ? 4.637 -6.525 -2.750 1.00 0.00 70 SER A O 2
ATOM 2607 N N . VAL A 1 71 ? 4.249 -8.619 -2.023 1.00 0.00 71 VAL A N 2
ATOM 2608 C CA . VAL A 1 71 ? 5.626 -8.845 -1.601 1.00 0.00 71 VAL A CA 2
ATOM 2609 C C . VAL A 1 71 ? 6.612 -8.267 -2.610 1.00 0.00 71 VAL A C 2
ATOM 2610 O O . VAL A 1 71 ? 7.685 -7.790 -2.242 1.00 0.00 71 VAL A O 2
ATOM 2623 N N . ALA A 1 72 ? 6.240 -8.313 -3.886 1.00 0.00 72 ALA A N 2
ATOM 2624 C CA . ALA A 1 72 ? 7.090 -7.792 -4.948 1.00 0.00 72 ALA A CA 2
ATOM 2625 C C . ALA A 1 72 ? 7.269 -6.283 -4.818 1.00 0.00 72 ALA A C 2
ATOM 2626 O O . ALA A 1 72 ? 8.368 -5.760 -5.006 1.00 0.00 72 ALA A O 2
ATOM 2633 N N . ASP A 1 73 ? 6.183 -5.589 -4.497 1.00 0.00 73 ASP A N 2
ATOM 2634 C CA . ASP A 1 73 ? 6.220 -4.139 -4.341 1.00 0.00 73 ASP A CA 2
ATOM 2635 C C . ASP A 1 73 ? 7.131 -3.740 -3.184 1.00 0.00 73 ASP A C 2
ATOM 2636 O O . ASP A 1 73 ? 7.497 -2.574 -3.043 1.00 0.00 73 ASP A O 2
ATOM 2645 N N . ALA A 1 74 ? 7.491 -4.716 -2.358 1.00 0.00 74 ALA A N 2
ATOM 2646 C CA . ALA A 1 74 ? 8.359 -4.467 -1.213 1.00 0.00 74 ALA A CA 2
ATOM 2647 C C . ALA A 1 74 ? 9.768 -4.098 -1.663 1.00 0.00 74 ALA A C 2
ATOM 2648 O O . ALA A 1 74 ? 10.543 -4.958 -2.081 1.00 0.00 74 ALA A O 2
ATOM 2655 N N . GLY A 1 75 ? 10.094 -2.811 -1.577 1.00 0.00 75 GLY A N 2
ATOM 2656 C CA . GLY A 1 75 ? 11.410 -2.351 -1.979 1.00 0.00 75 GLY A CA 2
ATOM 2657 C C . GLY A 1 75 ? 11.753 -0.994 -1.396 1.00 0.00 75 GLY A C 2
ATOM 2658 O O . GLY A 1 75 ? 11.884 -0.850 -0.181 1.00 0.00 75 GLY A O 2
ATOM 2662 N N . GLU A 1 76 ? 11.900 0.002 -2.265 1.00 0.00 76 GLU A N 2
ATOM 2663 C CA . GLU A 1 76 ? 12.233 1.352 -1.827 1.00 0.00 76 GLU A CA 2
ATOM 2664 C C . GLU A 1 76 ? 11.452 2.391 -2.627 1.00 0.00 76 GLU A C 2
ATOM 2665 O O . GLU A 1 76 ? 11.312 2.276 -3.845 1.00 0.00 76 GLU A O 2
ATOM 2677 N N . TYR A 1 77 ? 10.944 3.404 -1.933 1.00 0.00 77 TYR A N 2
ATOM 2678 C CA . TYR A 1 77 ? 10.174 4.461 -2.577 1.00 0.00 77 TYR A CA 2
ATOM 2679 C C . TYR A 1 77 ? 10.782 5.831 -2.288 1.00 0.00 77 TYR A C 2
ATOM 2680 O O . TYR A 1 77 ? 10.922 6.229 -1.132 1.00 0.00 77 TYR A O 2
ATOM 2698 N N . SER A 1 78 ? 11.141 6.547 -3.349 1.00 0.00 78 SER A N 2
ATOM 2699 C CA . SER A 1 78 ? 11.737 7.871 -3.211 1.00 0.00 78 SER A CA 2
ATOM 2700 C C . SER A 1 78 ? 10.783 8.951 -3.714 1.00 0.00 78 SER A C 2
ATOM 2701 O O . SER A 1 78 ? 10.032 8.737 -4.666 1.00 0.00 78 SER A O 2
ATOM 2709 N N . CYS A 1 79 ? 10.820 10.110 -3.067 1.00 0.00 79 CYS A N 2
ATOM 2710 C CA . CYS A 1 79 ? 9.959 11.225 -3.446 1.00 0.00 79 CYS A CA 2
ATOM 2711 C C . CYS A 1 79 ? 10.784 12.470 -3.751 1.00 0.00 79 CYS A C 2
ATOM 2712 O O . CYS A 1 79 ? 11.488 12.988 -2.884 1.00 0.00 79 CYS A O 2
ATOM 2720 N N . MET A 1 80 ? 10.694 12.945 -4.989 1.00 0.00 80 MET A N 2
ATOM 2721 C CA . MET A 1 80 ? 11.434 14.130 -5.408 1.00 0.00 80 MET A CA 2
ATOM 2722 C C . MET A 1 80 ? 10.575 15.383 -5.271 1.00 0.00 80 MET A C 2
ATOM 2723 O O . MET A 1 80 ? 9.467 15.449 -5.805 1.00 0.00 80 MET A O 2
ATOM 2737 N N . CYS A 1 81 ? 11.092 16.373 -4.553 1.00 0.00 81 CYS A N 2
ATOM 2738 C CA . CYS A 1 81 ? 10.372 17.625 -4.345 1.00 0.00 81 CYS A CA 2
ATOM 2739 C C . CYS A 1 81 ? 11.264 18.823 -4.653 1.00 0.00 81 CYS A C 2
ATOM 2740 O O . CYS A 1 81 ? 12.029 19.275 -3.802 1.00 0.00 81 CYS A O 2
ATOM 2748 N N . GLY A 1 82 ? 11.160 19.333 -5.877 1.00 0.00 82 GLY A N 2
ATOM 2749 C CA . GLY A 1 82 ? 11.964 20.473 -6.276 1.00 0.00 82 GLY A CA 2
ATOM 2750 C C . GLY A 1 82 ? 13.403 20.094 -6.567 1.00 0.00 82 GLY A C 2
ATOM 2751 O O . GLY A 1 82 ? 13.772 19.876 -7.720 1.00 0.00 82 GLY A O 2
ATOM 2755 N N . GLN A 1 83 ? 14.217 20.018 -5.519 1.00 0.00 83 GLN A N 2
ATOM 2756 C CA . GLN A 1 83 ? 15.624 19.666 -5.668 1.00 0.00 83 GLN A CA 2
ATOM 2757 C C . GLN A 1 83 ? 16.010 18.547 -4.707 1.00 0.00 83 GLN A C 2
ATOM 2758 O O . GLN A 1 83 ? 16.772 17.648 -5.061 1.00 0.00 83 GLN A O 2
ATOM 2772 N N . GLU A 1 84 ? 15.478 18.609 -3.490 1.00 0.00 84 GLU A N 2
ATOM 2773 C CA . GLU A 1 84 ? 15.770 17.600 -2.478 1.00 0.00 84 GLU A CA 2
ATOM 2774 C C . GLU A 1 84 ? 15.122 16.266 -2.838 1.00 0.00 84 GLU A C 2
ATOM 2775 O O . GLU A 1 84 ? 14.430 16.152 -3.850 1.00 0.00 84 GLU A O 2
ATOM 2787 N N . ARG A 1 85 ? 15.353 15.258 -2.002 1.00 0.00 85 ARG A N 2
ATOM 2788 C CA . ARG A 1 85 ? 14.795 13.931 -2.232 1.00 0.00 85 ARG A CA 2
ATOM 2789 C C . ARG A 1 85 ? 14.871 13.082 -0.967 1.00 0.00 85 ARG A C 2
ATOM 2790 O O . ARG A 1 85 ? 15.800 13.218 -0.170 1.00 0.00 85 ARG A O 2
ATOM 2811 N N . THR A 1 86 ? 13.887 12.206 -0.788 1.00 0.00 86 THR A N 2
ATOM 2812 C CA . THR A 1 86 ? 13.842 11.337 0.381 1.00 0.00 86 THR A CA 2
ATOM 2813 C C . THR A 1 86 ? 13.446 9.916 -0.006 1.00 0.00 86 THR A C 2
ATOM 2814 O O . THR A 1 86 ? 12.657 9.711 -0.928 1.00 0.00 86 THR A O 2
ATOM 2825 N N . SER A 1 87 ? 13.998 8.939 0.705 1.00 0.00 87 SER A N 2
ATOM 2826 C CA . SER A 1 87 ? 13.705 7.536 0.434 1.00 0.00 87 SER A CA 2
ATOM 2827 C C . SER A 1 87 ? 13.055 6.873 1.645 1.00 0.00 87 SER A C 2
ATOM 2828 O O . SER A 1 87 ? 13.291 7.271 2.785 1.00 0.00 87 SER A O 2
ATOM 2836 N N . ALA A 1 88 ? 12.235 5.859 1.387 1.00 0.00 88 ALA A N 2
ATOM 2837 C CA . ALA A 1 88 ? 11.552 5.139 2.454 1.00 0.00 88 ALA A CA 2
ATOM 2838 C C . ALA A 1 88 ? 11.284 3.692 2.055 1.00 0.00 88 ALA A C 2
ATOM 2839 O O . ALA A 1 88 ? 10.450 3.419 1.191 1.00 0.00 88 ALA A O 2
ATOM 2846 N N . THR A 1 89 ? 11.996 2.766 2.690 1.00 0.00 89 THR A N 2
ATOM 2847 C CA . THR A 1 89 ? 11.836 1.347 2.400 1.00 0.00 89 THR A CA 2
ATOM 2848 C C . THR A 1 89 ? 10.524 0.815 2.964 1.00 0.00 89 THR A C 2
ATOM 2849 O O . THR A 1 89 ? 10.286 0.873 4.171 1.00 0.00 89 THR A O 2
ATOM 2860 N N . LEU A 1 90 ? 9.675 0.296 2.084 1.00 0.00 90 LEU A N 2
ATOM 2861 C CA . LEU A 1 90 ? 8.385 -0.248 2.495 1.00 0.00 90 LEU A CA 2
ATOM 2862 C C . LEU A 1 90 ? 8.514 -1.715 2.891 1.00 0.00 90 LEU A C 2
ATOM 2863 O O . LEU A 1 90 ? 9.406 -2.422 2.420 1.00 0.00 90 LEU A O 2
ATOM 2879 N N . THR A 1 91 ? 7.615 -2.169 3.760 1.00 0.00 91 THR A N 2
ATOM 2880 C CA . THR A 1 91 ? 7.628 -3.552 4.220 1.00 0.00 91 THR A CA 2
ATOM 2881 C C . THR A 1 91 ? 6.340 -4.271 3.835 1.00 0.00 91 THR A C 2
ATOM 2882 O O . THR A 1 91 ? 5.242 -3.805 4.140 1.00 0.00 91 THR A O 2
ATOM 2893 N N . VAL A 1 92 ? 6.481 -5.409 3.163 1.00 0.00 92 VAL A N 2
ATOM 2894 C CA . VAL A 1 92 ? 5.328 -6.194 2.737 1.00 0.00 92 VAL A CA 2
ATOM 2895 C C . VAL A 1 92 ? 5.333 -7.574 3.385 1.00 0.00 92 VAL A C 2
ATOM 2896 O O . VAL A 1 92 ? 6.350 -8.269 3.381 1.00 0.00 92 VAL A O 2
ATOM 2909 N N . ARG A 1 93 ? 4.191 -7.965 3.941 1.00 0.00 93 ARG A N 2
ATOM 2910 C CA . ARG A 1 93 ? 4.064 -9.262 4.594 1.00 0.00 93 ARG A CA 2
ATOM 2911 C C . ARG A 1 93 ? 3.331 -10.254 3.695 1.00 0.00 93 ARG A C 2
ATOM 2912 O O . ARG A 1 93 ? 2.271 -9.947 3.150 1.00 0.00 93 ARG A O 2
ATOM 2933 N N . ALA A 1 94 ? 3.904 -11.444 3.544 1.00 0.00 94 ALA A N 2
ATOM 2934 C CA . ALA A 1 94 ? 3.305 -12.480 2.713 1.00 0.00 94 ALA A CA 2
ATOM 2935 C C . ALA A 1 94 ? 2.096 -13.106 3.401 1.00 0.00 94 ALA A C 2
ATOM 2936 O O . ALA A 1 94 ? 2.102 -13.320 4.614 1.00 0.00 94 ALA A O 2
ATOM 2943 N N . LEU A 1 95 ? 1.061 -13.395 2.621 1.00 0.00 95 LEU A N 2
ATOM 2944 C CA . LEU A 1 95 ? -0.156 -13.996 3.155 1.00 0.00 95 LEU A CA 2
ATOM 2945 C C . LEU A 1 95 ? 0.168 -15.231 3.990 1.00 0.00 95 LEU A C 2
ATOM 2946 O O . LEU A 1 95 ? 1.202 -15.876 3.814 1.00 0.00 95 LEU A O 2
ATOM 2962 N N . PRO A 1 96 ? -0.738 -15.572 4.919 1.00 0.00 96 PRO A N 2
ATOM 2963 C CA . PRO A 1 96 ? -0.572 -16.734 5.797 1.00 0.00 96 PRO A CA 2
ATOM 2964 C C . PRO A 1 96 ? -0.704 -18.053 5.044 1.00 0.00 96 PRO A C 2
ATOM 2965 O O . PRO A 1 96 ? -1.786 -18.405 4.574 1.00 0.00 96 PRO A O 2
ATOM 2976 N N . ALA A 1 97 ? 0.403 -18.779 4.934 1.00 0.00 97 ALA A N 2
ATOM 2977 C CA . ALA A 1 97 ? 0.410 -20.061 4.240 1.00 0.00 97 ALA A CA 2
ATOM 2978 C C . ALA A 1 97 ? -0.297 -21.134 5.061 1.00 0.00 97 ALA A C 2
ATOM 2979 O O . ALA A 1 97 ? -0.605 -20.928 6.235 1.00 0.00 97 ALA A O 2
ATOM 2986 N N . ARG A 1 98 ? -0.553 -22.278 4.436 1.00 0.00 98 ARG A N 2
ATOM 2987 C CA . ARG A 1 98 ? -1.226 -23.382 5.109 1.00 0.00 98 ARG A CA 2
ATOM 2988 C C . ARG A 1 98 ? -0.315 -24.603 5.195 1.00 0.00 98 ARG A C 2
ATOM 2989 O O . ARG A 1 98 ? 0.452 -24.885 4.274 1.00 0.00 98 ARG A O 2
ATOM 3010 N N . PHE A 1 99 ? -0.404 -25.325 6.308 1.00 0.00 99 PHE A N 2
ATOM 3011 C CA . PHE A 1 99 ? 0.413 -26.514 6.515 1.00 0.00 99 PHE A CA 2
ATOM 3012 C C . PHE A 1 99 ? -0.414 -27.782 6.322 1.00 0.00 99 PHE A C 2
ATOM 3013 O O . PHE A 1 99 ? -0.192 -28.546 5.382 1.00 0.00 99 PHE A O 2
ATOM 3030 N N . THR A 1 100 ? -1.369 -28.001 7.221 1.00 0.00 100 THR A N 2
ATOM 3031 C CA . THR A 1 100 ? -2.229 -29.176 7.152 1.00 0.00 100 THR A CA 2
ATOM 3032 C C . THR A 1 100 ? -3.670 -28.825 7.502 1.00 0.00 100 THR A C 2
ATOM 3033 O O . THR A 1 100 ? -3.932 -27.809 8.146 1.00 0.00 100 THR A O 2
ATOM 3044 N N . GLU A 1 101 ? -4.601 -29.671 7.073 1.00 0.00 101 GLU A N 2
ATOM 3045 C CA . GLU A 1 101 ? -6.017 -29.448 7.342 1.00 0.00 101 GLU A CA 2
ATOM 3046 C C . GLU A 1 101 ? -6.527 -30.412 8.410 1.00 0.00 101 GLU A C 2
ATOM 3047 O O . GLU A 1 101 ? -5.759 -31.185 8.981 1.00 0.00 101 GLU A O 2
ATOM 3059 N N . GLY A 1 102 ? -7.829 -30.358 8.674 1.00 0.00 102 GLY A N 2
ATOM 3060 C CA . GLY A 1 102 ? -8.419 -31.230 9.673 1.00 0.00 102 GLY A CA 2
ATOM 3061 C C . GLY A 1 102 ? -8.714 -30.507 10.972 1.00 0.00 102 GLY A C 2
ATOM 3062 O O . GLY A 1 102 ? -7.799 -30.058 11.662 1.00 0.00 102 GLY A O 2
ATOM 3066 N N . SER A 1 103 ? -9.996 -30.393 11.306 1.00 0.00 103 SER A N 2
ATOM 3067 C CA . SER A 1 103 ? -10.410 -29.715 12.529 1.00 0.00 103 SER A CA 2
ATOM 3068 C C . SER A 1 103 ? -11.109 -30.683 13.477 1.00 0.00 103 SER A C 2
ATOM 3069 O O . SER A 1 103 ? -12.275 -31.026 13.285 1.00 0.00 103 SER A O 2
ATOM 3077 N N . GLY A 1 104 ? -10.386 -31.122 14.504 1.00 0.00 104 GLY A N 2
ATOM 3078 C CA . GLY A 1 104 ? -10.953 -32.047 15.468 1.00 0.00 104 GLY A CA 2
ATOM 3079 C C . GLY A 1 104 ? -12.422 -31.783 15.731 1.00 0.00 104 GLY A C 2
ATOM 3080 O O . GLY A 1 104 ? -12.883 -30.642 15.710 1.00 0.00 104 GLY A O 2
ATOM 3084 N N . PRO A 1 105 ? -13.184 -32.857 15.985 1.00 0.00 105 PRO A N 2
ATOM 3085 C CA . PRO A 1 105 ? -14.621 -32.762 16.256 1.00 0.00 105 PRO A CA 2
ATOM 3086 C C . PRO A 1 105 ? -14.915 -32.114 17.605 1.00 0.00 105 PRO A C 2
ATOM 3087 O O . PRO A 1 105 ? -14.123 -32.221 18.541 1.00 0.00 105 PRO A O 2
ATOM 3098 N N . SER A 1 106 ? -16.058 -31.442 17.698 1.00 0.00 106 SER A N 2
ATOM 3099 C CA . SER A 1 106 ? -16.454 -30.773 18.932 1.00 0.00 106 SER A CA 2
ATOM 3100 C C . SER A 1 106 ? -17.478 -31.606 19.696 1.00 0.00 106 SER A C 2
ATOM 3101 O O . SER A 1 106 ? -17.351 -31.812 20.903 1.00 0.00 106 SER A O 2
ATOM 3109 N N . SER A 1 107 ? -18.494 -32.084 18.983 1.00 0.00 107 SER A N 2
ATOM 3110 C CA . SER A 1 107 ? -19.543 -32.891 19.594 1.00 0.00 107 SER A CA 2
ATOM 3111 C C . SER A 1 107 ? -20.326 -32.079 20.621 1.00 0.00 107 SER A C 2
ATOM 3112 O O . SER A 1 107 ? -20.646 -32.568 21.703 1.00 0.00 107 SER A O 2
ATOM 3120 N N . GLY A 1 108 ? -20.632 -30.833 20.272 1.00 0.00 108 GLY A N 2
ATOM 3121 C CA . GLY A 1 108 ? -21.375 -29.971 21.172 1.00 0.00 108 GLY A CA 2
ATOM 3122 C C . GLY A 1 108 ? -21.997 -28.787 20.460 1.00 0.00 108 GLY A C 2
ATOM 3123 O O . GLY A 1 108 ? -22.193 -28.817 19.245 1.00 0.00 108 GLY A O 2
ATOM 3127 N N . GLY A 1 1 ? 16.811 40.541 3.091 1.00 0.00 1 GLY A N 3
ATOM 3128 C CA . GLY A 1 1 ? 15.832 41.160 3.965 1.00 0.00 1 GLY A CA 3
ATOM 3129 C C . GLY A 1 1 ? 16.062 40.824 5.425 1.00 0.00 1 GLY A C 3
ATOM 3130 O O . GLY A 1 1 ? 17.077 41.208 6.005 1.00 0.00 1 GLY A O 3
ATOM 3134 N N . SER A 1 2 ? 15.116 40.105 6.021 1.00 0.00 2 SER A N 3
ATOM 3135 C CA . SER A 1 2 ? 15.218 39.722 7.424 1.00 0.00 2 SER A CA 3
ATOM 3136 C C . SER A 1 2 ? 14.959 38.228 7.599 1.00 0.00 2 SER A C 3
ATOM 3137 O O . SER A 1 2 ? 15.700 37.536 8.297 1.00 0.00 2 SER A O 3
ATOM 3145 N N . SER A 1 3 ? 13.902 37.738 6.960 1.00 0.00 3 SER A N 3
ATOM 3146 C CA . SER A 1 3 ? 13.542 36.328 7.047 1.00 0.00 3 SER A CA 3
ATOM 3147 C C . SER A 1 3 ? 12.779 35.884 5.802 1.00 0.00 3 SER A C 3
ATOM 3148 O O . SER A 1 3 ? 11.923 36.606 5.295 1.00 0.00 3 SER A O 3
ATOM 3156 N N . GLY A 1 4 ? 13.098 34.688 5.315 1.00 0.00 4 GLY A N 3
ATOM 3157 C CA . GLY A 1 4 ? 12.435 34.167 4.134 1.00 0.00 4 GLY A CA 3
ATOM 3158 C C . GLY A 1 4 ? 13.411 33.585 3.131 1.00 0.00 4 GLY A C 3
ATOM 3159 O O . GLY A 1 4 ? 13.984 34.312 2.319 1.00 0.00 4 GLY A O 3
ATOM 3163 N N . SER A 1 5 ? 13.602 32.271 3.187 1.00 0.00 5 SER A N 3
ATOM 3164 C CA . SER A 1 5 ? 14.519 31.593 2.279 1.00 0.00 5 SER A CA 3
ATOM 3165 C C . SER A 1 5 ? 14.023 31.682 0.839 1.00 0.00 5 SER A C 3
ATOM 3166 O O . SER A 1 5 ? 12.902 32.120 0.582 1.00 0.00 5 SER A O 3
ATOM 3174 N N . SER A 1 6 ? 14.868 31.263 -0.098 1.00 0.00 6 SER A N 3
ATOM 3175 C CA . SER A 1 6 ? 14.519 31.298 -1.514 1.00 0.00 6 SER A CA 3
ATOM 3176 C C . SER A 1 6 ? 14.914 29.996 -2.204 1.00 0.00 6 SER A C 3
ATOM 3177 O O . SER A 1 6 ? 15.822 29.296 -1.758 1.00 0.00 6 SER A O 3
ATOM 3185 N N . GLY A 1 7 ? 14.225 29.679 -3.295 1.00 0.00 7 GLY A N 3
ATOM 3186 C CA . GLY A 1 7 ? 14.517 28.462 -4.030 1.00 0.00 7 GLY A CA 3
ATOM 3187 C C . GLY A 1 7 ? 13.409 27.434 -3.914 1.00 0.00 7 GLY A C 3
ATOM 3188 O O . GLY A 1 7 ? 12.322 27.716 -3.410 1.00 0.00 7 GLY A O 3
ATOM 3192 N N . PRO A 1 8 ? 13.679 26.211 -4.392 1.00 0.00 8 PRO A N 3
ATOM 3193 C CA . PRO A 1 8 ? 12.709 25.113 -4.353 1.00 0.00 8 PRO A CA 3
ATOM 3194 C C . PRO A 1 8 ? 12.459 24.611 -2.935 1.00 0.00 8 PRO A C 3
ATOM 3195 O O . PRO A 1 8 ? 13.235 24.889 -2.022 1.00 0.00 8 PRO A O 3
ATOM 3206 N N . ALA A 1 9 ? 11.370 23.869 -2.758 1.00 0.00 9 ALA A N 3
ATOM 3207 C CA . ALA A 1 9 ? 11.019 23.327 -1.451 1.00 0.00 9 ALA A CA 3
ATOM 3208 C C . ALA A 1 9 ? 11.950 22.182 -1.065 1.00 0.00 9 ALA A C 3
ATOM 3209 O O . ALA A 1 9 ? 12.390 21.412 -1.919 1.00 0.00 9 ALA A O 3
ATOM 3216 N N . ARG A 1 10 ? 12.246 22.076 0.226 1.00 0.00 10 ARG A N 3
ATOM 3217 C CA . ARG A 1 10 ? 13.126 21.027 0.725 1.00 0.00 10 ARG A CA 3
ATOM 3218 C C . ARG A 1 10 ? 12.426 20.193 1.794 1.00 0.00 10 ARG A C 3
ATOM 3219 O O . ARG A 1 10 ? 11.719 20.727 2.649 1.00 0.00 10 ARG A O 3
ATOM 3240 N N . PHE A 1 11 ? 12.628 18.880 1.739 1.00 0.00 11 PHE A N 3
ATOM 3241 C CA . PHE A 1 11 ? 12.015 17.972 2.702 1.00 0.00 11 PHE A CA 3
ATOM 3242 C C . PHE A 1 11 ? 12.451 18.311 4.124 1.00 0.00 11 PHE A C 3
ATOM 3243 O O . PHE A 1 11 ? 13.629 18.561 4.382 1.00 0.00 11 PHE A O 3
ATOM 3260 N N . THR A 1 12 ? 11.492 18.318 5.045 1.00 0.00 12 THR A N 3
ATOM 3261 C CA . THR A 1 12 ? 11.775 18.629 6.440 1.00 0.00 12 THR A CA 3
ATOM 3262 C C . THR A 1 12 ? 11.588 17.401 7.325 1.00 0.00 12 THR A C 3
ATOM 3263 O O . THR A 1 12 ? 12.208 17.287 8.382 1.00 0.00 12 THR A O 3
ATOM 3274 N N . GLN A 1 13 ? 10.731 16.486 6.886 1.00 0.00 13 GLN A N 3
ATOM 3275 C CA . GLN A 1 13 ? 10.463 15.266 7.639 1.00 0.00 13 GLN A CA 3
ATOM 3276 C C . GLN A 1 13 ? 10.711 14.031 6.781 1.00 0.00 13 GLN A C 3
ATOM 3277 O O . GLN A 1 13 ? 9.953 13.745 5.853 1.00 0.00 13 GLN A O 3
ATOM 3291 N N . ASP A 1 14 ? 11.775 13.301 7.095 1.00 0.00 14 ASP A N 3
ATOM 3292 C CA . ASP A 1 14 ? 12.123 12.095 6.353 1.00 0.00 14 ASP A CA 3
ATOM 3293 C C . ASP A 1 14 ? 10.870 11.311 5.974 1.00 0.00 14 ASP A C 3
ATOM 3294 O O . ASP A 1 14 ? 9.962 11.140 6.788 1.00 0.00 14 ASP A O 3
ATOM 3303 N N . LEU A 1 15 ? 10.828 10.837 4.733 1.00 0.00 15 LEU A N 3
ATOM 3304 C CA . LEU A 1 15 ? 9.687 10.072 4.245 1.00 0.00 15 LEU A CA 3
ATOM 3305 C C . LEU A 1 15 ? 9.291 8.988 5.243 1.00 0.00 15 LEU A C 3
ATOM 3306 O O . LEU A 1 15 ? 10.143 8.275 5.772 1.00 0.00 15 LEU A O 3
ATOM 3322 N N . LYS A 1 16 ? 7.991 8.868 5.494 1.00 0.00 16 LYS A N 3
ATOM 3323 C CA . LYS A 1 16 ? 7.480 7.869 6.425 1.00 0.00 16 LYS A CA 3
ATOM 3324 C C . LYS A 1 16 ? 6.794 6.730 5.678 1.00 0.00 16 LYS A C 3
ATOM 3325 O O . LYS A 1 16 ? 6.275 6.919 4.578 1.00 0.00 16 LYS A O 3
ATOM 3344 N N . THR A 1 17 ? 6.794 5.547 6.284 1.00 0.00 17 THR A N 3
ATOM 3345 C CA . THR A 1 17 ? 6.171 4.377 5.677 1.00 0.00 17 THR A CA 3
ATOM 3346 C C . THR A 1 17 ? 5.567 3.464 6.737 1.00 0.00 17 THR A C 3
ATOM 3347 O O . THR A 1 17 ? 5.800 3.642 7.933 1.00 0.00 17 THR A O 3
ATOM 3358 N N . LYS A 1 18 ? 4.788 2.483 6.292 1.00 0.00 18 LYS A N 3
ATOM 3359 C CA . LYS A 1 18 ? 4.151 1.538 7.202 1.00 0.00 18 LYS A CA 3
ATOM 3360 C C . LYS A 1 18 ? 4.285 0.110 6.684 1.00 0.00 18 LYS A C 3
ATOM 3361 O O . LYS A 1 18 ? 4.603 -0.109 5.516 1.00 0.00 18 LYS A O 3
ATOM 3380 N N . GLU A 1 19 ? 4.039 -0.858 7.562 1.00 0.00 19 GLU A N 3
ATOM 3381 C CA . GLU A 1 19 ? 4.132 -2.266 7.192 1.00 0.00 19 GLU A CA 3
ATOM 3382 C C . GLU A 1 19 ? 2.743 -2.875 7.018 1.00 0.00 19 GLU A C 3
ATOM 3383 O O . GLU A 1 19 ? 1.937 -2.885 7.948 1.00 0.00 19 GLU A O 3
ATOM 3395 N N . ALA A 1 20 ? 2.472 -3.382 5.819 1.00 0.00 20 ALA A N 3
ATOM 3396 C CA . ALA A 1 20 ? 1.183 -3.994 5.523 1.00 0.00 20 ALA A CA 3
ATOM 3397 C C . ALA A 1 20 ? 1.362 -5.367 4.883 1.00 0.00 20 ALA A C 3
ATOM 3398 O O . ALA A 1 20 ? 2.466 -5.737 4.483 1.00 0.00 20 ALA A O 3
ATOM 3405 N N . SER A 1 21 ? 0.269 -6.118 4.790 1.00 0.00 21 SER A N 3
ATOM 3406 C CA . SER A 1 21 ? 0.306 -7.452 4.202 1.00 0.00 21 SER A CA 3
ATOM 3407 C C . SER A 1 21 ? -0.021 -7.399 2.713 1.00 0.00 21 SER A C 3
ATOM 3408 O O . SER A 1 21 ? -0.500 -6.384 2.208 1.00 0.00 21 SER A O 3
ATOM 3416 N N . GLU A 1 22 ? 0.240 -8.500 2.016 1.00 0.00 22 GLU A N 3
ATOM 3417 C CA . GLU A 1 22 ? -0.026 -8.579 0.584 1.00 0.00 22 GLU A CA 3
ATOM 3418 C C . GLU A 1 22 ? -1.500 -8.316 0.290 1.00 0.00 22 GLU A C 3
ATOM 3419 O O . GLU A 1 22 ? -2.383 -8.900 0.916 1.00 0.00 22 GLU A O 3
ATOM 3431 N N . GLY A 1 23 ? -1.757 -7.431 -0.669 1.00 0.00 23 GLY A N 3
ATOM 3432 C CA . GLY A 1 23 ? -3.124 -7.105 -1.030 1.00 0.00 23 GLY A CA 3
ATOM 3433 C C . GLY A 1 23 ? -3.641 -5.883 -0.298 1.00 0.00 23 GLY A C 3
ATOM 3434 O O . GLY A 1 23 ? -4.635 -5.281 -0.705 1.00 0.00 23 GLY A O 3
ATOM 3438 N N . ALA A 1 24 ? -2.966 -5.515 0.786 1.00 0.00 24 ALA A N 3
ATOM 3439 C CA . ALA A 1 24 ? -3.363 -4.356 1.577 1.00 0.00 24 ALA A CA 3
ATOM 3440 C C . ALA A 1 24 ? -2.889 -3.060 0.928 1.00 0.00 24 ALA A C 3
ATOM 3441 O O . ALA A 1 24 ? -2.320 -3.072 -0.164 1.00 0.00 24 ALA A O 3
ATOM 3448 N N . THR A 1 25 ? -3.128 -1.942 1.606 1.00 0.00 25 THR A N 3
ATOM 3449 C CA . THR A 1 25 ? -2.727 -0.638 1.095 1.00 0.00 25 THR A CA 3
ATOM 3450 C C . THR A 1 25 ? -1.835 0.093 2.091 1.00 0.00 25 THR A C 3
ATOM 3451 O O . THR A 1 25 ? -2.252 0.389 3.211 1.00 0.00 25 THR A O 3
ATOM 3462 N N . ALA A 1 26 ? -0.606 0.383 1.677 1.00 0.00 26 ALA A N 3
ATOM 3463 C CA . ALA A 1 26 ? 0.344 1.082 2.533 1.00 0.00 26 ALA A CA 3
ATOM 3464 C C . ALA A 1 26 ? 0.002 2.565 2.636 1.00 0.00 26 ALA A C 3
ATOM 3465 O O . ALA A 1 26 ? -0.915 3.050 1.971 1.00 0.00 26 ALA A O 3
ATOM 3472 N N . THR A 1 27 ? 0.744 3.282 3.474 1.00 0.00 27 THR A N 3
ATOM 3473 C CA . THR A 1 27 ? 0.519 4.709 3.665 1.00 0.00 27 THR A CA 3
ATOM 3474 C C . THR A 1 27 ? 1.809 5.423 4.051 1.00 0.00 27 THR A C 3
ATOM 3475 O O . THR A 1 27 ? 2.277 5.312 5.186 1.00 0.00 27 THR A O 3
ATOM 3486 N N . LEU A 1 28 ? 2.381 6.157 3.103 1.00 0.00 28 LEU A N 3
ATOM 3487 C CA . LEU A 1 28 ? 3.618 6.890 3.345 1.00 0.00 28 LEU A CA 3
ATOM 3488 C C . LEU A 1 28 ? 3.349 8.387 3.465 1.00 0.00 28 LEU A C 3
ATOM 3489 O O . LEU A 1 28 ? 2.716 8.985 2.595 1.00 0.00 28 LEU A O 3
ATOM 3505 N N . GLN A 1 29 ? 3.837 8.986 4.547 1.00 0.00 29 GLN A N 3
ATOM 3506 C CA . GLN A 1 29 ? 3.650 10.413 4.779 1.00 0.00 29 GLN A CA 3
ATOM 3507 C C . GLN A 1 29 ? 4.988 11.144 4.781 1.00 0.00 29 GLN A C 3
ATOM 3508 O O . GLN A 1 29 ? 5.993 10.618 5.262 1.00 0.00 29 GLN A O 3
ATOM 3522 N N . CYS A 1 30 ? 4.995 12.357 4.240 1.00 0.00 30 CYS A N 3
ATOM 3523 C CA . CYS A 1 30 ? 6.211 13.161 4.178 1.00 0.00 30 CYS A CA 3
ATOM 3524 C C . CYS A 1 30 ? 5.881 14.649 4.209 1.00 0.00 30 CYS A C 3
ATOM 3525 O O . CYS A 1 30 ? 4.921 15.095 3.582 1.00 0.00 30 CYS A O 3
ATOM 3533 N N . GLU A 1 31 ? 6.683 15.413 4.945 1.00 0.00 31 GLU A N 3
ATOM 3534 C CA . GLU A 1 31 ? 6.474 16.851 5.059 1.00 0.00 31 GLU A CA 3
ATOM 3535 C C . GLU A 1 31 ? 7.437 17.615 4.154 1.00 0.00 31 GLU A C 3
ATOM 3536 O O . GLU A 1 31 ? 8.449 17.073 3.708 1.00 0.00 31 GLU A O 3
ATOM 3548 N N . LEU A 1 32 ? 7.114 18.875 3.886 1.00 0.00 32 LEU A N 3
ATOM 3549 C CA . LEU A 1 32 ? 7.949 19.714 3.034 1.00 0.00 32 LEU A CA 3
ATOM 3550 C C . LEU A 1 32 ? 8.111 21.107 3.633 1.00 0.00 32 LEU A C 3
ATOM 3551 O O . LEU A 1 32 ? 7.361 21.502 4.525 1.00 0.00 32 LEU A O 3
ATOM 3567 N N . SER A 1 33 ? 9.095 21.849 3.134 1.00 0.00 33 SER A N 3
ATOM 3568 C CA . SER A 1 33 ? 9.357 23.199 3.620 1.00 0.00 33 SER A CA 3
ATOM 3569 C C . SER A 1 33 ? 8.220 24.143 3.242 1.00 0.00 33 SER A C 3
ATOM 3570 O O . SER A 1 33 ? 8.025 25.184 3.871 1.00 0.00 33 SER A O 3
ATOM 3578 N N . LYS A 1 34 ? 7.470 23.772 2.210 1.00 0.00 34 LYS A N 3
ATOM 3579 C CA . LYS A 1 34 ? 6.350 24.584 1.747 1.00 0.00 34 LYS A CA 3
ATOM 3580 C C . LYS A 1 34 ? 5.555 23.850 0.672 1.00 0.00 34 LYS A C 3
ATOM 3581 O O . LYS A 1 34 ? 6.001 22.832 0.141 1.00 0.00 34 LYS A O 3
ATOM 3600 N N . VAL A 1 35 ? 4.375 24.374 0.354 1.00 0.00 35 VAL A N 3
ATOM 3601 C CA . VAL A 1 35 ? 3.519 23.770 -0.660 1.00 0.00 35 VAL A CA 3
ATOM 3602 C C . VAL A 1 35 ? 4.222 23.715 -2.012 1.00 0.00 35 VAL A C 3
ATOM 3603 O O . VAL A 1 35 ? 4.383 24.735 -2.681 1.00 0.00 35 VAL A O 3
ATOM 3616 N N . ALA A 1 36 ? 4.639 22.517 -2.408 1.00 0.00 36 ALA A N 3
ATOM 3617 C CA . ALA A 1 36 ? 5.323 22.329 -3.681 1.00 0.00 36 ALA A CA 3
ATOM 3618 C C . ALA A 1 36 ? 4.990 20.969 -4.287 1.00 0.00 36 ALA A C 3
ATOM 3619 O O . ALA A 1 36 ? 4.794 19.980 -3.582 1.00 0.00 36 ALA A O 3
ATOM 3626 N N . PRO A 1 37 ? 4.924 20.918 -5.626 1.00 0.00 37 PRO A N 3
ATOM 3627 C CA . PRO A 1 37 ? 4.615 19.684 -6.356 1.00 0.00 37 PRO A CA 3
ATOM 3628 C C . PRO A 1 37 ? 5.745 18.664 -6.274 1.00 0.00 37 PRO A C 3
ATOM 3629 O O . PRO A 1 37 ? 6.914 18.999 -6.467 1.00 0.00 37 PRO A O 3
ATOM 3640 N N . VAL A 1 38 ? 5.389 17.415 -5.988 1.00 0.00 38 VAL A N 3
ATOM 3641 C CA . VAL A 1 38 ? 6.373 16.345 -5.882 1.00 0.00 38 VAL A CA 3
ATOM 3642 C C . VAL A 1 38 ? 6.043 15.199 -6.833 1.00 0.00 38 VAL A C 3
ATOM 3643 O O . VAL A 1 38 ? 5.016 15.219 -7.510 1.00 0.00 38 VAL A O 3
ATOM 3656 N N . GLU A 1 39 ? 6.921 14.202 -6.876 1.00 0.00 39 GLU A N 3
ATOM 3657 C CA . GLU A 1 39 ? 6.723 13.048 -7.745 1.00 0.00 39 GLU A CA 3
ATOM 3658 C C . GLU A 1 39 ? 7.287 11.783 -7.105 1.00 0.00 39 GLU A C 3
ATOM 3659 O O . GLU A 1 39 ? 8.489 11.683 -6.858 1.00 0.00 39 GLU A O 3
ATOM 3671 N N . TRP A 1 40 ? 6.411 10.820 -6.841 1.00 0.00 40 TRP A N 3
ATOM 3672 C CA . TRP A 1 40 ? 6.821 9.561 -6.230 1.00 0.00 40 TRP A CA 3
ATOM 3673 C C . TRP A 1 40 ? 7.445 8.631 -7.265 1.00 0.00 40 TRP A C 3
ATOM 3674 O O . TRP A 1 40 ? 6.951 8.513 -8.386 1.00 0.00 40 TRP A O 3
ATOM 3695 N N . LYS A 1 41 ? 8.534 7.972 -6.882 1.00 0.00 41 LYS A N 3
ATOM 3696 C CA . LYS A 1 41 ? 9.225 7.051 -7.776 1.00 0.00 41 LYS A CA 3
ATOM 3697 C C . LYS A 1 41 ? 9.530 5.733 -7.070 1.00 0.00 41 LYS A C 3
ATOM 3698 O O . LYS A 1 41 ? 9.866 5.714 -5.886 1.00 0.00 41 LYS A O 3
ATOM 3717 N N . LYS A 1 42 ? 9.411 4.632 -7.805 1.00 0.00 42 LYS A N 3
ATOM 3718 C CA . LYS A 1 42 ? 9.676 3.310 -7.252 1.00 0.00 42 LYS A CA 3
ATOM 3719 C C . LYS A 1 42 ? 10.934 2.705 -7.867 1.00 0.00 42 LYS A C 3
ATOM 3720 O O . LYS A 1 42 ? 11.130 1.491 -7.835 1.00 0.00 42 LYS A O 3
ATOM 3739 N N . GLY A 1 43 ? 11.785 3.560 -8.425 1.00 0.00 43 GLY A N 3
ATOM 3740 C CA . GLY A 1 43 ? 13.014 3.091 -9.038 1.00 0.00 43 GLY A CA 3
ATOM 3741 C C . GLY A 1 43 ? 13.389 3.890 -10.270 1.00 0.00 43 GLY A C 3
ATOM 3742 O O . GLY A 1 43 ? 13.182 5.102 -10.338 1.00 0.00 43 GLY A O 3
ATOM 3746 N N . PRO A 1 44 ? 13.958 3.205 -11.274 1.00 0.00 44 PRO A N 3
ATOM 3747 C CA . PRO A 1 44 ? 14.376 3.839 -12.527 1.00 0.00 44 PRO A CA 3
ATOM 3748 C C . PRO A 1 44 ? 13.190 4.287 -13.374 1.00 0.00 44 PRO A C 3
ATOM 3749 O O . PRO A 1 44 ? 13.362 4.766 -14.495 1.00 0.00 44 PRO A O 3
ATOM 3760 N N . GLU A 1 45 ? 11.987 4.129 -12.831 1.00 0.00 45 GLU A N 3
ATOM 3761 C CA . GLU A 1 45 ? 10.772 4.518 -13.538 1.00 0.00 45 GLU A CA 3
ATOM 3762 C C . GLU A 1 45 ? 10.036 5.623 -12.788 1.00 0.00 45 GLU A C 3
ATOM 3763 O O . GLU A 1 45 ? 10.327 5.901 -11.624 1.00 0.00 45 GLU A O 3
ATOM 3775 N N . THR A 1 46 ? 9.078 6.252 -13.463 1.00 0.00 46 THR A N 3
ATOM 3776 C CA . THR A 1 46 ? 8.300 7.328 -12.862 1.00 0.00 46 THR A CA 3
ATOM 3777 C C . THR A 1 46 ? 6.835 6.933 -12.717 1.00 0.00 46 THR A C 3
ATOM 3778 O O . THR A 1 46 ? 6.248 6.344 -13.626 1.00 0.00 46 THR A O 3
ATOM 3789 N N . LEU A 1 47 ? 6.249 7.261 -11.571 1.00 0.00 47 LEU A N 3
ATOM 3790 C CA . LEU A 1 47 ? 4.851 6.940 -11.308 1.00 0.00 47 LEU A CA 3
ATOM 3791 C C . LEU A 1 47 ? 3.972 8.179 -11.450 1.00 0.00 47 LEU A C 3
ATOM 3792 O O . LEU A 1 47 ? 4.460 9.266 -11.761 1.00 0.00 47 LEU A O 3
ATOM 3808 N N . ARG A 1 48 ? 2.675 8.007 -11.220 1.00 0.00 48 ARG A N 3
ATOM 3809 C CA . ARG A 1 48 ? 1.728 9.112 -11.322 1.00 0.00 48 ARG A CA 3
ATOM 3810 C C . ARG A 1 48 ? 0.563 8.920 -10.356 1.00 0.00 48 ARG A C 3
ATOM 3811 O O . ARG A 1 48 ? 0.516 7.941 -9.610 1.00 0.00 48 ARG A O 3
ATOM 3832 N N . ASP A 1 49 ? -0.376 9.860 -10.375 1.00 0.00 49 ASP A N 3
ATOM 3833 C CA . ASP A 1 49 ? -1.541 9.794 -9.501 1.00 0.00 49 ASP A CA 3
ATOM 3834 C C . ASP A 1 49 ? -2.808 9.515 -10.304 1.00 0.00 49 ASP A C 3
ATOM 3835 O O . ASP A 1 49 ? -3.213 10.320 -11.142 1.00 0.00 49 ASP A O 3
ATOM 3844 N N . GLY A 1 50 ? -3.428 8.368 -10.043 1.00 0.00 50 GLY A N 3
ATOM 3845 C CA . GLY A 1 50 ? -4.641 8.003 -10.751 1.00 0.00 50 GLY A CA 3
ATOM 3846 C C . GLY A 1 50 ? -4.706 6.521 -11.064 1.00 0.00 50 GLY A C 3
ATOM 3847 O O . GLY A 1 50 ? -4.218 6.077 -12.102 1.00 0.00 50 GLY A O 3
ATOM 3851 N N . GLY A 1 51 ? -5.308 5.753 -10.161 1.00 0.00 51 GLY A N 3
ATOM 3852 C CA . GLY A 1 51 ? -5.422 4.321 -10.363 1.00 0.00 51 GLY A CA 3
ATOM 3853 C C . GLY A 1 51 ? -4.718 3.525 -9.283 1.00 0.00 51 GLY A C 3
ATOM 3854 O O . GLY A 1 51 ? -4.771 3.881 -8.106 1.00 0.00 51 GLY A O 3
ATOM 3858 N N . ARG A 1 52 ? -4.057 2.443 -9.682 1.00 0.00 52 ARG A N 3
ATOM 3859 C CA . ARG A 1 52 ? -3.342 1.592 -8.739 1.00 0.00 52 ARG A CA 3
ATOM 3860 C C . ARG A 1 52 ? -2.577 2.433 -7.721 1.00 0.00 52 ARG A C 3
ATOM 3861 O O . ARG 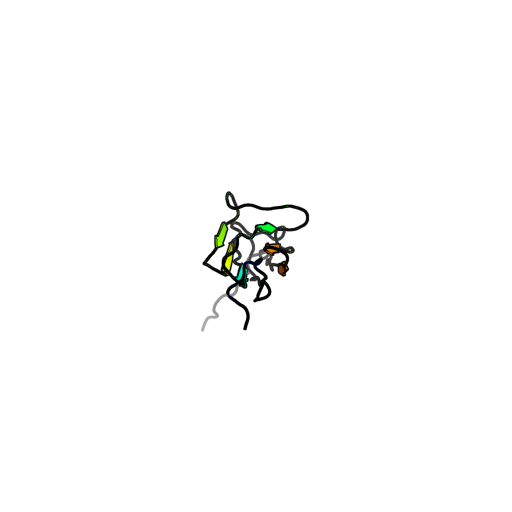A 1 52 ? -2.479 2.070 -6.548 1.00 0.00 52 ARG A O 3
ATOM 3882 N N . TYR A 1 53 ? -2.037 3.558 -8.177 1.00 0.00 53 TYR A N 3
ATOM 3883 C CA . TYR A 1 53 ? -1.278 4.449 -7.307 1.00 0.00 53 TYR A CA 3
ATOM 3884 C C . TYR A 1 53 ? -2.090 5.693 -6.961 1.00 0.00 53 TYR A C 3
ATOM 3885 O O . TYR A 1 53 ? -2.363 6.529 -7.821 1.00 0.00 53 TYR A O 3
ATOM 3903 N N . SER A 1 54 ? -2.472 5.808 -5.693 1.00 0.00 54 SER A N 3
ATOM 3904 C CA . SER A 1 54 ? -3.256 6.948 -5.231 1.00 0.00 54 SER A CA 3
ATOM 3905 C C . SER A 1 54 ? -2.481 7.754 -4.192 1.00 0.00 54 SER A C 3
ATOM 3906 O O . SER A 1 54 ? -1.982 7.206 -3.209 1.00 0.00 54 SER A O 3
ATOM 3914 N N . LEU A 1 55 ? -2.385 9.060 -4.418 1.00 0.00 55 LEU A N 3
ATOM 3915 C CA . LEU A 1 55 ? -1.672 9.944 -3.503 1.00 0.00 55 LEU A CA 3
ATOM 3916 C C . LEU A 1 55 ? -2.444 11.242 -3.288 1.00 0.00 55 LEU A C 3
ATOM 3917 O O . LEU A 1 55 ? -3.148 11.714 -4.181 1.00 0.00 55 LEU A O 3
ATOM 3933 N N . LYS A 1 56 ? -2.305 11.816 -2.098 1.00 0.00 56 LYS A N 3
ATOM 3934 C CA . LYS A 1 56 ? -2.986 13.062 -1.765 1.00 0.00 56 LYS A CA 3
ATOM 3935 C C . LYS A 1 56 ? -1.986 14.128 -1.326 1.00 0.00 56 LYS A C 3
ATOM 3936 O O . LYS A 1 56 ? -0.892 13.810 -0.861 1.00 0.00 56 LYS A O 3
ATOM 3955 N N . GLN A 1 57 ? -2.371 15.391 -1.476 1.00 0.00 57 GLN A N 3
ATOM 3956 C CA . GLN A 1 57 ? -1.508 16.502 -1.094 1.00 0.00 57 GLN A CA 3
ATOM 3957 C C . GLN A 1 57 ? -2.234 17.457 -0.151 1.00 0.00 57 GLN A C 3
ATOM 3958 O O . GLN A 1 57 ? -3.128 18.194 -0.566 1.00 0.00 57 GLN A O 3
ATOM 3972 N N . ASP A 1 58 ? -1.844 17.436 1.119 1.00 0.00 58 ASP A N 3
ATOM 3973 C CA . ASP A 1 58 ? -2.457 18.300 2.121 1.00 0.00 58 ASP A CA 3
ATOM 3974 C C . ASP A 1 58 ? -1.517 19.438 2.506 1.00 0.00 58 ASP A C 3
ATOM 3975 O O . ASP A 1 58 ? -0.776 19.340 3.483 1.00 0.00 58 ASP A O 3
ATOM 3984 N N . GLY A 1 59 ? -1.553 20.517 1.730 1.00 0.00 59 GLY A N 3
ATOM 3985 C CA . GLY A 1 59 ? -0.698 21.657 2.006 1.00 0.00 59 GLY A CA 3
ATOM 3986 C C . GLY A 1 59 ? 0.771 21.344 1.803 1.00 0.00 59 GLY A C 3
ATOM 3987 O O . GLY A 1 59 ? 1.252 21.286 0.671 1.00 0.00 59 GLY A O 3
ATOM 3991 N N . THR A 1 60 ? 1.489 21.141 2.904 1.00 0.00 60 THR A N 3
ATOM 3992 C CA . THR A 1 60 ? 2.912 20.834 2.843 1.00 0.00 60 THR A CA 3
ATOM 3993 C C . THR A 1 60 ? 3.169 19.357 3.117 1.00 0.00 60 THR A C 3
ATOM 3994 O O . THR A 1 60 ? 4.316 18.929 3.241 1.00 0.00 60 THR A O 3
ATOM 4005 N N . ARG A 1 61 ? 2.093 18.582 3.212 1.00 0.00 61 ARG A N 3
ATOM 4006 C CA . ARG A 1 61 ? 2.203 17.152 3.472 1.00 0.00 61 ARG A CA 3
ATOM 4007 C C . ARG A 1 61 ? 1.631 16.342 2.312 1.00 0.00 61 ARG A C 3
ATOM 4008 O O . ARG A 1 61 ? 0.804 16.837 1.545 1.00 0.00 61 ARG A O 3
ATOM 4029 N N . CYS A 1 62 ? 2.078 15.097 2.189 1.00 0.00 62 CYS A N 3
ATOM 4030 C CA . CYS A 1 62 ? 1.612 14.220 1.122 1.00 0.00 62 CYS A CA 3
ATOM 4031 C C . CYS A 1 62 ? 1.504 12.779 1.611 1.00 0.00 62 CYS A C 3
ATOM 4032 O O . CYS A 1 62 ? 2.359 12.301 2.355 1.00 0.00 62 CYS A O 3
ATOM 4040 N N . GLU A 1 63 ? 0.447 12.093 1.187 1.00 0.00 63 GLU A N 3
ATOM 4041 C CA . GLU A 1 63 ? 0.227 10.708 1.584 1.00 0.00 63 GLU A CA 3
ATOM 4042 C C . GLU A 1 63 ? 0.126 9.800 0.362 1.00 0.00 63 GLU A C 3
ATOM 4043 O O . GLU A 1 63 ? -0.792 9.932 -0.449 1.00 0.00 63 GLU A O 3
ATOM 4055 N N . LEU A 1 64 ? 1.075 8.880 0.235 1.00 0.00 64 LEU A N 3
ATOM 4056 C CA . LEU A 1 64 ? 1.095 7.950 -0.889 1.00 0.00 64 LEU A CA 3
ATOM 4057 C C . LEU A 1 64 ? 0.529 6.593 -0.483 1.00 0.00 64 LEU A C 3
ATOM 4058 O O . LEU A 1 64 ? 1.081 5.914 0.382 1.00 0.00 64 LEU A O 3
ATOM 4074 N N . GLN A 1 65 ? -0.574 6.204 -1.114 1.00 0.00 65 GLN A N 3
ATOM 4075 C CA . GLN A 1 65 ? -1.213 4.927 -0.819 1.00 0.00 65 GLN A CA 3
ATOM 4076 C C . GLN A 1 65 ? -1.068 3.962 -1.991 1.00 0.00 65 GLN A C 3
ATOM 4077 O O . GLN A 1 65 ? -1.412 4.292 -3.126 1.00 0.00 65 GLN A O 3
ATOM 4091 N N . ILE A 1 66 ? -0.555 2.769 -1.708 1.00 0.00 66 ILE A N 3
ATOM 4092 C CA . ILE A 1 66 ? -0.365 1.756 -2.739 1.00 0.00 66 ILE A CA 3
ATOM 4093 C C . ILE A 1 66 ? -1.439 0.677 -2.653 1.00 0.00 66 ILE A C 3
ATOM 4094 O O . ILE A 1 66 ? -1.390 -0.195 -1.785 1.00 0.00 66 ILE A O 3
ATOM 4110 N N . HIS A 1 67 ? -2.408 0.740 -3.561 1.00 0.00 67 HIS A N 3
ATOM 4111 C CA . HIS A 1 67 ? -3.493 -0.234 -3.590 1.00 0.00 67 HIS A CA 3
ATOM 4112 C C . HIS A 1 67 ? -3.030 -1.544 -4.221 1.00 0.00 67 HIS A C 3
ATOM 4113 O O . HIS A 1 67 ? -2.279 -1.544 -5.196 1.00 0.00 67 HIS A O 3
ATOM 4128 N N . ASP A 1 68 ? -3.483 -2.658 -3.657 1.00 0.00 68 ASP A N 3
ATOM 4129 C CA . ASP A 1 68 ? -3.116 -3.975 -4.164 1.00 0.00 68 ASP A CA 3
ATOM 4130 C C . ASP A 1 68 ? -1.637 -4.257 -3.923 1.00 0.00 68 ASP A C 3
ATOM 4131 O O . ASP A 1 68 ? -0.922 -4.697 -4.826 1.00 0.00 68 ASP A O 3
ATOM 4140 N N . LEU A 1 69 ? -1.182 -4.001 -2.702 1.00 0.00 69 LEU A N 3
ATOM 4141 C CA . LEU A 1 69 ? 0.214 -4.226 -2.342 1.00 0.00 69 LEU A CA 3
ATOM 4142 C C . LEU A 1 69 ? 0.665 -5.623 -2.757 1.00 0.00 69 LEU A C 3
ATOM 4143 O O . LEU A 1 69 ? -0.155 -6.472 -3.108 1.00 0.00 69 LEU A O 3
ATOM 4159 N N . SER A 1 70 ? 1.973 -5.855 -2.711 1.00 0.00 70 SER A N 3
ATOM 4160 C CA . SER A 1 70 ? 2.533 -7.149 -3.083 1.00 0.00 70 SER A CA 3
ATOM 4161 C C . SER A 1 70 ? 3.977 -7.272 -2.608 1.00 0.00 70 SER A C 3
ATOM 4162 O O . SER A 1 70 ? 4.684 -6.274 -2.466 1.00 0.00 70 SER A O 3
ATOM 4170 N N . VAL A 1 71 ? 4.410 -8.505 -2.365 1.00 0.00 71 VAL A N 3
ATOM 4171 C CA . VAL A 1 71 ? 5.771 -8.762 -1.907 1.00 0.00 71 VAL A CA 3
ATOM 4172 C C . VAL A 1 71 ? 6.793 -8.096 -2.821 1.00 0.00 71 VAL A C 3
ATOM 4173 O O . VAL A 1 71 ? 7.871 -7.699 -2.379 1.00 0.00 71 VAL A O 3
ATOM 4186 N N . ALA A 1 72 ? 6.446 -7.976 -4.099 1.00 0.00 72 ALA A N 3
ATOM 4187 C CA . ALA A 1 72 ? 7.332 -7.355 -5.076 1.00 0.00 72 ALA A CA 3
ATOM 4188 C C . ALA A 1 72 ? 7.441 -5.852 -4.842 1.00 0.00 72 ALA A C 3
ATOM 4189 O O . ALA A 1 72 ? 8.490 -5.252 -5.077 1.00 0.00 72 ALA A O 3
ATOM 4196 N N . ASP A 1 73 ? 6.351 -5.250 -4.379 1.00 0.00 73 ASP A N 3
ATOM 4197 C CA . ASP A 1 73 ? 6.324 -3.817 -4.114 1.00 0.00 73 ASP A CA 3
ATOM 4198 C C . ASP A 1 73 ? 7.305 -3.451 -3.004 1.00 0.00 73 ASP A C 3
ATOM 4199 O O . ASP A 1 73 ? 7.935 -2.395 -3.042 1.00 0.00 73 ASP A O 3
ATOM 4208 N N . ALA A 1 74 ? 7.428 -4.332 -2.016 1.00 0.00 74 ALA A N 3
ATOM 4209 C CA . ALA A 1 74 ? 8.333 -4.102 -0.897 1.00 0.00 74 ALA A CA 3
ATOM 4210 C C . ALA A 1 74 ? 9.733 -3.748 -1.386 1.00 0.00 74 ALA A C 3
ATOM 4211 O O . ALA A 1 74 ? 10.505 -4.622 -1.776 1.00 0.00 74 ALA A O 3
ATOM 4218 N N . GLY A 1 75 ? 10.054 -2.457 -1.363 1.00 0.00 75 GLY A N 3
ATOM 4219 C CA . GLY A 1 75 ? 11.361 -2.010 -1.807 1.00 0.00 75 GLY A CA 3
ATOM 4220 C C . GLY A 1 75 ? 11.735 -0.656 -1.239 1.00 0.00 75 GLY A C 3
ATOM 4221 O O . GLY A 1 75 ? 11.809 -0.485 -0.023 1.00 0.00 75 GLY A O 3
ATOM 4225 N N . GLU A 1 76 ? 11.972 0.310 -2.122 1.00 0.00 76 GLU A N 3
ATOM 4226 C CA . GLU A 1 76 ? 12.343 1.655 -1.700 1.00 0.00 76 GLU A CA 3
ATOM 4227 C C . GLU A 1 76 ? 11.650 2.706 -2.563 1.00 0.00 76 GLU A C 3
ATOM 4228 O O . GLU A 1 76 ? 11.848 2.758 -3.777 1.00 0.00 76 GLU A O 3
ATOM 4240 N N . TYR A 1 77 ? 10.836 3.541 -1.927 1.00 0.00 77 TYR A N 3
ATOM 4241 C CA . TYR A 1 77 ? 10.110 4.589 -2.635 1.00 0.00 77 TYR A CA 3
ATOM 4242 C C . TYR A 1 77 ? 10.739 5.955 -2.379 1.00 0.00 77 TYR A C 3
ATOM 4243 O O . TYR A 1 77 ? 10.798 6.421 -1.241 1.00 0.00 77 TYR A O 3
ATOM 4261 N N . SER A 1 78 ? 11.207 6.593 -3.447 1.00 0.00 78 SER A N 3
ATOM 4262 C CA . SER A 1 78 ? 11.835 7.905 -3.340 1.00 0.00 78 SER A CA 3
ATOM 4263 C C . SER A 1 78 ? 10.897 8.999 -3.842 1.00 0.00 78 SER A C 3
ATOM 4264 O O . SER A 1 78 ? 10.155 8.802 -4.805 1.00 0.00 78 SER A O 3
ATOM 4272 N N . CYS A 1 79 ? 10.936 10.151 -3.182 1.00 0.00 79 CYS A N 3
ATOM 4273 C CA . CYS A 1 79 ? 10.089 11.277 -3.560 1.00 0.00 79 CYS A CA 3
ATOM 4274 C C . CYS A 1 79 ? 10.932 12.506 -3.886 1.00 0.00 79 CYS A C 3
ATOM 4275 O O . CYS A 1 79 ? 11.627 13.040 -3.022 1.00 0.00 79 CYS A O 3
ATOM 4283 N N . MET A 1 80 ? 10.865 12.948 -5.137 1.00 0.00 80 MET A N 3
ATOM 4284 C CA . MET A 1 80 ? 11.623 14.114 -5.577 1.00 0.00 80 MET A CA 3
ATOM 4285 C C . MET A 1 80 ? 10.775 15.378 -5.488 1.00 0.00 80 MET A C 3
ATOM 4286 O O . MET A 1 80 ? 9.705 15.463 -6.093 1.00 0.00 80 MET A O 3
ATOM 4300 N N . CYS A 1 81 ? 11.258 16.358 -4.732 1.00 0.00 81 CYS A N 3
ATOM 4301 C CA . CYS A 1 81 ? 10.543 17.618 -4.564 1.00 0.00 81 CYS A CA 3
ATOM 4302 C C . CYS A 1 81 ? 11.456 18.805 -4.855 1.00 0.00 81 CYS A C 3
ATOM 4303 O O . CYS A 1 81 ? 12.181 19.273 -3.978 1.00 0.00 81 CYS A O 3
ATOM 4311 N N . GLY A 1 82 ? 11.417 19.286 -6.094 1.00 0.00 82 GLY A N 3
ATOM 4312 C CA . GLY A 1 82 ? 12.247 20.412 -6.479 1.00 0.00 82 GLY A CA 3
ATOM 4313 C C . GLY A 1 82 ? 13.696 20.019 -6.690 1.00 0.00 82 GLY A C 3
ATOM 4314 O O . GLY A 1 82 ? 14.136 19.838 -7.825 1.00 0.00 82 GLY A O 3
ATOM 4318 N N . GLN A 1 83 ? 14.438 19.889 -5.596 1.00 0.00 83 GLN A N 3
ATOM 4319 C CA . GLN A 1 83 ? 15.846 19.518 -5.668 1.00 0.00 83 GLN A CA 3
ATOM 4320 C C . GLN A 1 83 ? 16.167 18.403 -4.677 1.00 0.00 83 GLN A C 3
ATOM 4321 O O . GLN A 1 83 ? 16.896 17.465 -4.999 1.00 0.00 83 GLN A O 3
ATOM 4335 N N . GLU A 1 84 ? 15.618 18.513 -3.472 1.00 0.00 84 GLU A N 3
ATOM 4336 C CA . GLU A 1 84 ? 15.847 17.514 -2.435 1.00 0.00 84 GLU A CA 3
ATOM 4337 C C . GLU A 1 84 ? 15.156 16.199 -2.784 1.00 0.00 84 GLU A C 3
ATOM 4338 O O . GLU A 1 84 ? 14.379 16.127 -3.736 1.00 0.00 84 GLU A O 3
ATOM 4350 N N . ARG A 1 85 ? 15.447 15.161 -2.006 1.00 0.00 85 ARG A N 3
ATOM 4351 C CA . ARG A 1 85 ? 14.856 13.847 -2.234 1.00 0.00 85 ARG A CA 3
ATOM 4352 C C . ARG A 1 85 ? 14.825 13.034 -0.943 1.00 0.00 85 ARG A C 3
ATOM 4353 O O . ARG A 1 85 ? 15.633 13.251 -0.040 1.00 0.00 85 ARG A O 3
ATOM 4374 N N . THR A 1 86 ? 13.886 12.097 -0.863 1.00 0.00 86 THR A N 3
ATOM 4375 C CA . THR A 1 86 ? 13.748 11.252 0.317 1.00 0.00 86 THR A CA 3
ATOM 4376 C C . THR A 1 86 ? 13.220 9.871 -0.054 1.00 0.00 86 THR A C 3
ATOM 4377 O O . THR A 1 86 ? 12.314 9.743 -0.878 1.00 0.00 86 THR A O 3
ATOM 4388 N N . SER A 1 87 ? 13.790 8.840 0.560 1.00 0.00 87 SER A N 3
ATOM 4389 C CA . SER A 1 87 ? 13.378 7.467 0.292 1.00 0.00 87 SER A CA 3
ATOM 4390 C C . SER A 1 87 ? 12.821 6.811 1.552 1.00 0.00 87 SER A C 3
ATOM 4391 O O . SER A 1 87 ? 13.208 7.156 2.668 1.00 0.00 87 SER A O 3
ATOM 4399 N N . ALA A 1 88 ? 11.909 5.863 1.363 1.00 0.00 88 ALA A N 3
ATOM 4400 C CA . ALA A 1 88 ? 11.299 5.156 2.483 1.00 0.00 88 ALA A CA 3
ATOM 4401 C C . ALA A 1 88 ? 11.159 3.668 2.182 1.00 0.00 88 ALA A C 3
ATOM 4402 O O . ALA A 1 88 ? 10.477 3.276 1.235 1.00 0.00 88 ALA A O 3
ATOM 4409 N N . THR A 1 89 ? 11.811 2.841 2.994 1.00 0.00 89 THR A N 3
ATOM 4410 C CA . THR A 1 89 ? 11.761 1.395 2.814 1.00 0.00 89 THR A CA 3
ATOM 4411 C C . THR A 1 89 ? 10.434 0.826 3.304 1.00 0.00 89 THR A C 3
ATOM 4412 O O . THR A 1 89 ? 10.147 0.838 4.502 1.00 0.00 89 THR A O 3
ATOM 4423 N N . LEU A 1 90 ? 9.629 0.327 2.373 1.00 0.00 90 LEU A N 3
ATOM 4424 C CA . LEU A 1 90 ? 8.332 -0.249 2.711 1.00 0.00 90 LEU A CA 3
ATOM 4425 C C . LEU A 1 90 ? 8.447 -1.752 2.941 1.00 0.00 90 LEU A C 3
ATOM 4426 O O . LEU A 1 90 ? 9.253 -2.430 2.301 1.00 0.00 90 LEU A O 3
ATOM 4442 N N . THR A 1 91 ? 7.635 -2.269 3.857 1.00 0.00 91 THR A N 3
ATOM 4443 C CA . THR A 1 91 ? 7.644 -3.693 4.171 1.00 0.00 91 THR A CA 3
ATOM 4444 C C . THR A 1 91 ? 6.301 -4.336 3.846 1.00 0.00 91 THR A C 3
ATOM 4445 O O . THR A 1 91 ? 5.256 -3.886 4.316 1.00 0.00 91 THR A O 3
ATOM 4456 N N . VAL A 1 92 ? 6.335 -5.392 3.040 1.00 0.00 92 VAL A N 3
ATOM 4457 C CA . VAL A 1 92 ? 5.120 -6.099 2.653 1.00 0.00 92 VAL A CA 3
ATOM 4458 C C . VAL A 1 92 ? 5.132 -7.534 3.168 1.00 0.00 92 VAL A C 3
ATOM 4459 O O . VAL A 1 92 ? 5.963 -8.345 2.758 1.00 0.00 92 VAL A O 3
ATOM 4472 N N . ARG A 1 93 ? 4.205 -7.841 4.069 1.00 0.00 93 ARG A N 3
ATOM 4473 C CA . ARG A 1 93 ? 4.109 -9.179 4.641 1.00 0.00 93 ARG A CA 3
ATOM 4474 C C . ARG A 1 93 ? 3.361 -10.120 3.701 1.00 0.00 93 ARG A C 3
ATOM 4475 O O . ARG A 1 93 ? 2.184 -9.915 3.409 1.00 0.00 93 ARG A O 3
ATOM 4496 N N . ALA A 1 94 ? 4.055 -11.151 3.230 1.00 0.00 94 ALA A N 3
ATOM 4497 C CA . ALA A 1 94 ? 3.457 -12.124 2.324 1.00 0.00 94 ALA A CA 3
ATOM 4498 C C . ALA A 1 94 ? 2.285 -12.841 2.985 1.00 0.00 94 ALA A C 3
ATOM 4499 O O . ALA A 1 94 ? 2.368 -13.252 4.144 1.00 0.00 94 ALA A O 3
ATOM 4506 N N . LEU A 1 95 ? 1.194 -12.989 2.243 1.00 0.00 95 LEU A N 3
ATOM 4507 C CA . LEU A 1 95 ? 0.003 -13.657 2.757 1.00 0.00 95 LEU A CA 3
ATOM 4508 C C . LEU A 1 95 ? 0.370 -14.962 3.457 1.00 0.00 95 LEU A C 3
ATOM 4509 O O . LEU A 1 95 ? 1.385 -15.591 3.158 1.00 0.00 95 LEU A O 3
ATOM 4525 N N . PRO A 1 96 ? -0.476 -15.382 4.410 1.00 0.00 96 PRO A N 3
ATOM 4526 C CA . PRO A 1 96 ? -0.263 -16.617 5.169 1.00 0.00 96 PRO A CA 3
ATOM 4527 C C . PRO A 1 96 ? -0.454 -17.864 4.313 1.00 0.00 96 PRO A C 3
ATOM 4528 O O . PRO A 1 96 ? -1.566 -18.168 3.882 1.00 0.00 96 PRO A O 3
ATOM 4539 N N . ALA A 1 97 ? 0.637 -18.583 4.071 1.00 0.00 97 ALA A N 3
ATOM 4540 C CA . ALA A 1 97 ? 0.588 -19.799 3.268 1.00 0.00 97 ALA A CA 3
ATOM 4541 C C . ALA A 1 97 ? -0.541 -20.715 3.728 1.00 0.00 97 ALA A C 3
ATOM 4542 O O . ALA A 1 97 ? -1.156 -20.484 4.769 1.00 0.00 97 ALA A O 3
ATOM 4549 N N . ARG A 1 98 ? -0.810 -21.754 2.944 1.00 0.00 98 ARG A N 3
ATOM 4550 C CA . ARG A 1 98 ? -1.867 -22.704 3.270 1.00 0.00 98 ARG A CA 3
ATOM 4551 C C . ARG A 1 98 ? -1.279 -24.022 3.767 1.00 0.00 98 ARG A C 3
ATOM 4552 O O . ARG A 1 98 ? -1.810 -25.096 3.483 1.00 0.00 98 ARG A O 3
ATOM 4573 N N . PHE A 1 99 ? -0.181 -23.932 4.509 1.00 0.00 99 PHE A N 3
ATOM 4574 C CA . PHE A 1 99 ? 0.480 -25.117 5.044 1.00 0.00 99 PHE A CA 3
ATOM 4575 C C . PHE A 1 99 ? -0.301 -25.688 6.225 1.00 0.00 99 PHE A C 3
ATOM 4576 O O . PHE A 1 99 ? -0.845 -24.945 7.043 1.00 0.00 99 PHE A O 3
ATOM 4593 N N . THR A 1 100 ? -0.351 -27.014 6.307 1.00 0.00 100 THR A N 3
ATOM 4594 C CA . THR A 1 100 ? -1.066 -27.686 7.385 1.00 0.00 100 THR A CA 3
ATOM 4595 C C . THR A 1 100 ? -0.265 -27.650 8.682 1.00 0.00 100 THR A C 3
ATOM 4596 O O . THR A 1 100 ? 0.950 -27.848 8.677 1.00 0.00 100 THR A O 3
ATOM 4607 N N . GLU A 1 101 ? -0.953 -27.396 9.790 1.00 0.00 101 GLU A N 3
ATOM 4608 C CA . GLU A 1 101 ? -0.304 -27.334 11.094 1.00 0.00 101 GLU A CA 3
ATOM 4609 C C . GLU A 1 101 ? -0.454 -28.657 11.840 1.00 0.00 101 GLU A C 3
ATOM 4610 O O . GLU A 1 101 ? 0.532 -29.252 12.274 1.00 0.00 101 GLU A O 3
ATOM 4622 N N . GLY A 1 102 ? -1.695 -29.110 11.985 1.00 0.00 102 GLY A N 3
ATOM 4623 C CA . GLY A 1 102 ? -1.952 -30.359 12.679 1.00 0.00 102 GLY A CA 3
ATOM 4624 C C . GLY A 1 102 ? -3.147 -30.271 13.607 1.00 0.00 102 GLY A C 3
ATOM 4625 O O . GLY A 1 102 ? -3.950 -29.343 13.510 1.00 0.00 102 GLY A O 3
ATOM 4629 N N . SER A 1 103 ? -3.267 -31.240 14.509 1.00 0.00 103 SER A N 3
ATOM 4630 C CA . SER A 1 103 ? -4.376 -31.272 15.455 1.00 0.00 103 SER A CA 3
ATOM 4631 C C . SER A 1 103 ? -3.915 -31.783 16.816 1.00 0.00 103 SER A C 3
ATOM 4632 O O . SER A 1 103 ? -2.917 -32.495 16.919 1.00 0.00 103 SER A O 3
ATOM 4640 N N . GLY A 1 104 ? -4.650 -31.414 17.861 1.00 0.00 104 GLY A N 3
ATOM 4641 C CA . GLY A 1 104 ? -4.302 -31.843 19.203 1.00 0.00 104 GLY A CA 3
ATOM 4642 C C . GLY A 1 104 ? -4.324 -30.702 20.200 1.00 0.00 104 GLY A C 3
ATOM 4643 O O . GLY A 1 104 ? -3.300 -30.086 20.494 1.00 0.00 104 GLY A O 3
ATOM 4647 N N . PRO A 1 105 ? -5.516 -30.405 20.739 1.00 0.00 105 PRO A N 3
ATOM 4648 C CA . PRO A 1 105 ? -5.697 -29.329 21.717 1.00 0.00 105 PRO A CA 3
ATOM 4649 C C . PRO A 1 105 ? -5.060 -29.656 23.064 1.00 0.00 105 PRO A C 3
ATOM 4650 O O . PRO A 1 105 ? -4.479 -30.726 23.243 1.00 0.00 105 PRO A O 3
ATOM 4661 N N . SER A 1 106 ? -5.172 -28.726 24.008 1.00 0.00 106 SER A N 3
ATOM 4662 C CA . SER A 1 106 ? -4.604 -28.915 25.337 1.00 0.00 106 SER A CA 3
ATOM 4663 C C . SER A 1 106 ? -5.704 -29.012 26.389 1.00 0.00 106 SER A C 3
ATOM 4664 O O . SER A 1 106 ? -6.875 -28.757 26.105 1.00 0.00 106 SER A O 3
ATOM 4672 N N . SER A 1 107 ? -5.320 -29.383 27.606 1.00 0.00 107 SER A N 3
ATOM 4673 C CA . SER A 1 107 ? -6.273 -29.518 28.701 1.00 0.00 107 SER A CA 3
ATOM 4674 C C . SER A 1 107 ? -5.710 -28.924 29.989 1.00 0.00 107 SER A C 3
ATOM 4675 O O . SER A 1 107 ? -4.496 -28.814 30.156 1.00 0.00 107 SER A O 3
ATOM 4683 N N . GLY A 1 108 ? -6.602 -28.542 30.898 1.00 0.00 108 GLY A N 3
ATOM 4684 C CA . GLY A 1 108 ? -6.176 -27.964 32.159 1.00 0.00 108 GLY A CA 3
ATOM 4685 C C . GLY A 1 108 ? -5.175 -26.841 31.973 1.00 0.00 108 GLY A C 3
ATOM 4686 O O . GLY A 1 108 ? -4.033 -26.937 32.423 1.00 0.00 108 GLY A O 3
ATOM 4690 N N . GLY A 1 1 ? 10.971 41.444 5.358 1.00 0.00 1 GLY A N 4
ATOM 4691 C CA . GLY A 1 1 ? 12.217 40.716 5.208 1.00 0.00 1 GLY A CA 4
ATOM 4692 C C . GLY A 1 1 ? 12.250 39.875 3.947 1.00 0.00 1 GLY A C 4
ATOM 4693 O O . GLY A 1 1 ? 11.828 40.326 2.882 1.00 0.00 1 GLY A O 4
ATOM 4697 N N . SER A 1 2 ? 12.755 38.651 4.066 1.00 0.00 2 SER A N 4
ATOM 4698 C CA . SER A 1 2 ? 12.847 37.748 2.925 1.00 0.00 2 SER A CA 4
ATOM 4699 C C . SER A 1 2 ? 12.654 36.299 3.362 1.00 0.00 2 SER A C 4
ATOM 4700 O O . SER A 1 2 ? 13.118 35.894 4.428 1.00 0.00 2 SER A O 4
ATOM 4708 N N . SER A 1 3 ? 11.968 35.523 2.530 1.00 0.00 3 SER A N 4
ATOM 4709 C CA . SER A 1 3 ? 11.710 34.119 2.831 1.00 0.00 3 SER A CA 4
ATOM 4710 C C . SER A 1 3 ? 12.250 33.218 1.725 1.00 0.00 3 SER A C 4
ATOM 4711 O O . SER A 1 3 ? 11.670 32.179 1.417 1.00 0.00 3 SER A O 4
ATOM 4719 N N . GLY A 1 4 ? 13.368 33.626 1.131 1.00 0.00 4 GLY A N 4
ATOM 4720 C CA . GLY A 1 4 ? 13.969 32.845 0.066 1.00 0.00 4 GLY A CA 4
ATOM 4721 C C . GLY A 1 4 ? 15.471 32.709 0.223 1.00 0.00 4 GLY A C 4
ATOM 4722 O O . GLY A 1 4 ? 16.237 33.395 -0.453 1.00 0.00 4 GLY A O 4
ATOM 4726 N N . SER A 1 5 ? 15.893 31.823 1.120 1.00 0.00 5 SER A N 4
ATOM 4727 C CA . SER A 1 5 ? 17.313 31.604 1.368 1.00 0.00 5 SER A CA 4
ATOM 4728 C C . SER A 1 5 ? 17.878 30.564 0.405 1.00 0.00 5 SER A C 4
ATOM 4729 O O . SER A 1 5 ? 18.921 30.777 -0.213 1.00 0.00 5 SER A O 4
ATOM 4737 N N . SER A 1 6 ? 17.181 29.439 0.283 1.00 0.00 6 SER A N 4
ATOM 4738 C CA . SER A 1 6 ? 17.615 28.364 -0.601 1.00 0.00 6 SER A CA 4
ATOM 4739 C C . SER A 1 6 ? 16.942 28.478 -1.966 1.00 0.00 6 SER A C 4
ATOM 4740 O O . SER A 1 6 ? 17.609 28.514 -2.999 1.00 0.00 6 SER A O 4
ATOM 4748 N N . GLY A 1 7 ? 15.613 28.535 -1.960 1.00 0.00 7 GLY A N 4
ATOM 4749 C CA . GLY A 1 7 ? 14.870 28.644 -3.202 1.00 0.00 7 GLY A CA 4
ATOM 4750 C C . GLY A 1 7 ? 13.731 27.648 -3.286 1.00 0.00 7 GLY A C 4
ATOM 4751 O O . GLY A 1 7 ? 12.606 27.923 -2.868 1.00 0.00 7 GLY A O 4
ATOM 4755 N N . PRO A 1 8 ? 14.017 26.460 -3.839 1.00 0.00 8 PRO A N 4
ATOM 4756 C CA . PRO A 1 8 ? 13.020 25.396 -3.990 1.00 0.00 8 PRO A CA 4
ATOM 4757 C C . PRO A 1 8 ? 12.616 24.786 -2.652 1.00 0.00 8 PRO A C 4
ATOM 4758 O O . PRO A 1 8 ? 13.384 24.810 -1.691 1.00 0.00 8 PRO A O 4
ATOM 4769 N N . ALA A 1 9 ? 11.406 24.240 -2.598 1.00 0.00 9 ALA A N 4
ATOM 4770 C CA . ALA A 1 9 ? 10.901 23.621 -1.378 1.00 0.00 9 ALA A CA 4
ATOM 4771 C C . ALA A 1 9 ? 11.777 22.447 -0.955 1.00 0.00 9 ALA A C 4
ATOM 4772 O O . ALA A 1 9 ? 12.163 21.619 -1.781 1.00 0.00 9 ALA A O 4
ATOM 4779 N N . ARG A 1 10 ? 12.088 22.381 0.335 1.00 0.00 10 ARG A N 4
ATOM 4780 C CA . ARG A 1 10 ? 12.920 21.309 0.867 1.00 0.00 10 ARG A CA 4
ATOM 4781 C C . ARG A 1 10 ? 12.163 20.503 1.918 1.00 0.00 10 ARG A C 4
ATOM 4782 O O . ARG A 1 10 ? 11.323 21.040 2.640 1.00 0.00 10 ARG A O 4
ATOM 4803 N N . PHE A 1 11 ? 12.466 19.211 1.998 1.00 0.00 11 PHE A N 4
ATOM 4804 C CA . PHE A 1 11 ? 11.813 18.331 2.959 1.00 0.00 11 PHE A CA 4
ATOM 4805 C C . PHE A 1 11 ? 12.156 18.737 4.389 1.00 0.00 11 PHE A C 4
ATOM 4806 O O . PHE A 1 11 ? 13.278 19.157 4.676 1.00 0.00 11 PHE A O 4
ATOM 4823 N N . THR A 1 12 ? 11.182 18.611 5.285 1.00 0.00 12 THR A N 4
ATOM 4824 C CA . THR A 1 12 ? 11.379 18.966 6.684 1.00 0.00 12 THR A CA 4
ATOM 4825 C C . THR A 1 12 ? 11.269 17.740 7.583 1.00 0.00 12 THR A C 4
ATOM 4826 O O . THR A 1 12 ? 11.881 17.685 8.649 1.00 0.00 12 THR A O 4
ATOM 4837 N N . GLN A 1 13 ? 10.485 16.760 7.146 1.00 0.00 13 GLN A N 4
ATOM 4838 C CA . GLN A 1 13 ? 10.295 15.534 7.913 1.00 0.00 13 GLN A CA 4
ATOM 4839 C C . GLN A 1 13 ? 10.585 14.306 7.057 1.00 0.00 13 GLN A C 4
ATOM 4840 O O . GLN A 1 13 ? 9.796 13.947 6.182 1.00 0.00 13 GLN A O 4
ATOM 4854 N N . ASP A 1 14 ? 11.720 13.666 7.313 1.00 0.00 14 ASP A N 4
ATOM 4855 C CA . ASP A 1 14 ? 12.114 12.477 6.566 1.00 0.00 14 ASP A CA 4
ATOM 4856 C C . ASP A 1 14 ? 10.906 11.590 6.281 1.00 0.00 14 ASP A C 4
ATOM 4857 O O . ASP A 1 14 ? 10.179 11.199 7.196 1.00 0.00 14 ASP A O 4
ATOM 4866 N N . LEU A 1 15 ? 10.696 11.277 5.008 1.00 0.00 15 LEU A N 4
ATOM 4867 C CA . LEU A 1 15 ? 9.575 10.436 4.601 1.00 0.00 15 LEU A CA 4
ATOM 4868 C C . LEU A 1 15 ? 9.658 9.062 5.258 1.00 0.00 15 LEU A C 4
ATOM 4869 O O . LEU A 1 15 ? 10.747 8.521 5.454 1.00 0.00 15 LEU A O 4
ATOM 4885 N N . LYS A 1 16 ? 8.502 8.502 5.594 1.00 0.00 16 LYS A N 4
ATOM 4886 C CA . LYS A 1 16 ? 8.442 7.189 6.226 1.00 0.00 16 LYS A CA 4
ATOM 4887 C C . LYS A 1 16 ? 7.322 6.346 5.624 1.00 0.00 16 LYS A C 4
ATOM 4888 O O . LYS A 1 16 ? 6.493 6.847 4.864 1.00 0.00 16 LYS A O 4
ATOM 4907 N N . THR A 1 17 ? 7.303 5.062 5.968 1.00 0.00 17 THR A N 4
ATOM 4908 C CA . THR A 1 17 ? 6.286 4.150 5.462 1.00 0.00 17 THR A CA 4
ATOM 4909 C C . THR A 1 17 ? 5.772 3.232 6.566 1.00 0.00 17 THR A C 4
ATOM 4910 O O . THR A 1 17 ? 6.215 3.313 7.712 1.00 0.00 17 THR A O 4
ATOM 4921 N N . LYS A 1 18 ? 4.834 2.359 6.215 1.00 0.00 18 LYS A N 4
ATOM 4922 C CA . LYS A 1 18 ? 4.260 1.424 7.175 1.00 0.00 18 LYS A CA 4
ATOM 4923 C C . LYS A 1 18 ? 4.387 -0.012 6.678 1.00 0.00 18 LYS A C 4
ATOM 4924 O O . LYS A 1 18 ? 4.719 -0.249 5.517 1.00 0.00 18 LYS A O 4
ATOM 4943 N N . GLU A 1 19 ? 4.120 -0.966 7.564 1.00 0.00 19 GLU A N 4
ATOM 4944 C CA . GLU A 1 19 ? 4.204 -2.379 7.214 1.00 0.00 19 GLU A CA 4
ATOM 4945 C C . GLU A 1 19 ? 2.813 -2.993 7.091 1.00 0.00 19 GLU A C 4
ATOM 4946 O O . GLU A 1 19 ? 1.952 -2.783 7.945 1.00 0.00 19 GLU A O 4
ATOM 4958 N N . ALA A 1 20 ? 2.600 -3.753 6.021 1.00 0.00 20 ALA A N 4
ATOM 4959 C CA . ALA A 1 20 ? 1.315 -4.399 5.786 1.00 0.00 20 ALA A CA 4
ATOM 4960 C C . ALA A 1 20 ? 1.498 -5.765 5.134 1.00 0.00 20 ALA A C 4
ATOM 4961 O O . ALA A 1 20 ? 2.589 -6.104 4.677 1.00 0.00 20 ALA A O 4
ATOM 4968 N N . SER A 1 21 ? 0.423 -6.546 5.095 1.00 0.00 21 SER A N 4
ATOM 4969 C CA . SER A 1 21 ? 0.467 -7.878 4.502 1.00 0.00 21 SER A CA 4
ATOM 4970 C C . SER A 1 21 ? -0.037 -7.849 3.063 1.00 0.00 21 SER A C 4
ATOM 4971 O O . SER A 1 21 ? -0.843 -6.995 2.694 1.00 0.00 21 SER A O 4
ATOM 4979 N N . GLU A 1 22 ? 0.444 -8.788 2.255 1.00 0.00 22 GLU A N 4
ATOM 4980 C CA . GLU A 1 22 ? 0.043 -8.870 0.855 1.00 0.00 22 GLU A CA 4
ATOM 4981 C C . GLU A 1 22 ? -1.446 -8.577 0.698 1.00 0.00 22 GLU A C 4
ATOM 4982 O O . GLU A 1 22 ? -2.277 -9.118 1.426 1.00 0.00 22 GLU A O 4
ATOM 4994 N N . GLY A 1 23 ? -1.776 -7.715 -0.259 1.00 0.00 23 GLY A N 4
ATOM 4995 C CA . GLY A 1 23 ? -3.165 -7.364 -0.495 1.00 0.00 23 GLY A CA 4
ATOM 4996 C C . GLY A 1 23 ? -3.569 -6.087 0.216 1.00 0.00 23 GLY A C 4
ATOM 4997 O O . GLY A 1 23 ? -4.356 -5.300 -0.308 1.00 0.00 23 GLY A O 4
ATOM 5001 N N . ALA A 1 24 ? -3.029 -5.882 1.413 1.00 0.00 24 ALA A N 4
ATOM 5002 C CA . ALA A 1 24 ? -3.338 -4.692 2.196 1.00 0.00 24 ALA A CA 4
ATOM 5003 C C . ALA A 1 24 ? -2.926 -3.425 1.454 1.00 0.00 24 ALA A C 4
ATOM 5004 O O . ALA A 1 24 ? -2.491 -3.479 0.303 1.00 0.00 24 ALA A O 4
ATOM 5011 N N . THR A 1 25 ? -3.065 -2.283 2.120 1.00 0.00 25 THR A N 4
ATOM 5012 C CA . THR A 1 25 ? -2.709 -1.001 1.524 1.00 0.00 25 THR A CA 4
ATOM 5013 C C . THR A 1 25 ? -1.830 -0.183 2.462 1.00 0.00 25 THR A C 4
ATOM 5014 O O . THR A 1 25 ? -2.214 0.103 3.596 1.00 0.00 25 THR A O 4
ATOM 5025 N N . ALA A 1 26 ? -0.649 0.192 1.983 1.00 0.00 26 ALA A N 4
ATOM 5026 C CA . ALA A 1 26 ? 0.284 0.980 2.779 1.00 0.00 26 ALA A CA 4
ATOM 5027 C C . ALA A 1 26 ? -0.083 2.460 2.749 1.00 0.00 26 ALA A C 4
ATOM 5028 O O . ALA A 1 26 ? -0.966 2.877 1.998 1.00 0.00 26 ALA A O 4
ATOM 5035 N N . THR A 1 27 ? 0.599 3.251 3.570 1.00 0.00 27 THR A N 4
ATOM 5036 C CA . THR A 1 27 ? 0.344 4.684 3.639 1.00 0.00 27 THR A CA 4
ATOM 5037 C C . THR A 1 27 ? 1.586 5.443 4.091 1.00 0.00 27 THR A C 4
ATOM 5038 O O . THR A 1 27 ? 1.944 5.423 5.270 1.00 0.00 27 THR A O 4
ATOM 5049 N N . LEU A 1 28 ? 2.239 6.113 3.149 1.00 0.00 28 LEU A N 4
ATOM 5050 C CA . LEU A 1 28 ? 3.443 6.881 3.450 1.00 0.00 28 LEU A CA 4
ATOM 5051 C C . LEU A 1 28 ? 3.117 8.361 3.619 1.00 0.00 28 LEU A C 4
ATOM 5052 O O . LEU A 1 28 ? 2.235 8.892 2.945 1.00 0.00 28 LEU A O 4
ATOM 5068 N N . GLN A 1 29 ? 3.835 9.021 4.522 1.00 0.00 29 GLN A N 4
ATOM 5069 C CA . GLN A 1 29 ? 3.622 10.441 4.777 1.00 0.00 29 GLN A CA 4
ATOM 5070 C C . GLN A 1 29 ? 4.941 11.205 4.737 1.00 0.00 29 GLN A C 4
ATOM 5071 O O . GLN A 1 29 ? 5.983 10.686 5.140 1.00 0.00 29 GLN A O 4
ATOM 5085 N N . CYS A 1 30 ? 4.890 12.439 4.248 1.00 0.00 30 CYS A N 4
ATOM 5086 C CA . CYS A 1 30 ? 6.082 13.274 4.153 1.00 0.00 30 CYS A CA 4
ATOM 5087 C C . CYS A 1 30 ? 5.719 14.752 4.258 1.00 0.00 30 CYS A C 4
ATOM 5088 O O . CYS A 1 30 ? 4.682 15.184 3.756 1.00 0.00 30 CYS A O 4
ATOM 5096 N N . GLU A 1 31 ? 6.580 15.522 4.917 1.00 0.00 31 GLU A N 4
ATOM 5097 C CA . GLU A 1 31 ? 6.348 16.951 5.090 1.00 0.00 31 GLU A CA 4
ATOM 5098 C C . GLU A 1 31 ? 7.276 17.765 4.192 1.00 0.00 31 GLU A C 4
ATOM 5099 O O . GLU A 1 31 ? 8.351 17.303 3.808 1.00 0.00 31 GLU A O 4
ATOM 5111 N N . LEU A 1 32 ? 6.852 18.980 3.861 1.00 0.00 32 LEU A N 4
ATOM 5112 C CA . LEU A 1 32 ? 7.644 19.860 3.007 1.00 0.00 32 LEU A CA 4
ATOM 5113 C C . LEU A 1 32 ? 7.776 21.247 3.629 1.00 0.00 32 LEU A C 4
ATOM 5114 O O . LEU A 1 32 ? 6.932 21.665 4.422 1.00 0.00 32 LEU A O 4
ATOM 5130 N N . SER A 1 33 ? 8.839 21.955 3.262 1.00 0.00 33 SER A N 4
ATOM 5131 C CA . SER A 1 33 ? 9.082 23.294 3.785 1.00 0.00 33 SER A CA 4
ATOM 5132 C C . SER A 1 33 ? 7.960 24.247 3.383 1.00 0.00 33 SER A C 4
ATOM 5133 O O . SER A 1 33 ? 7.621 25.173 4.121 1.00 0.00 33 SER A O 4
ATOM 5141 N N . LYS A 1 34 ? 7.386 24.012 2.208 1.00 0.00 34 LYS A N 4
ATOM 5142 C CA . LYS A 1 34 ? 6.301 24.847 1.706 1.00 0.00 34 LYS A CA 4
ATOM 5143 C C . LYS A 1 34 ? 5.544 24.139 0.586 1.00 0.00 34 LYS A C 4
ATOM 5144 O O . LYS A 1 34 ? 6.081 23.250 -0.074 1.00 0.00 34 LYS A O 4
ATOM 5163 N N . VAL A 1 35 ? 4.294 24.542 0.376 1.00 0.00 35 VAL A N 4
ATOM 5164 C CA . VAL A 1 35 ? 3.465 23.948 -0.666 1.00 0.00 35 VAL A CA 4
ATOM 5165 C C . VAL A 1 35 ? 4.182 23.958 -2.011 1.00 0.00 35 VAL A C 4
ATOM 5166 O O . VAL A 1 35 ? 4.394 25.015 -2.605 1.00 0.00 35 VAL A O 4
ATOM 5179 N N . ALA A 1 36 ? 4.553 22.774 -2.486 1.00 0.00 36 ALA A N 4
ATOM 5180 C CA . ALA A 1 36 ? 5.245 22.646 -3.763 1.00 0.00 36 ALA A CA 4
ATOM 5181 C C . ALA A 1 36 ? 4.938 21.305 -4.421 1.00 0.00 36 ALA A C 4
ATOM 5182 O O . ALA A 1 36 ? 4.648 20.311 -3.755 1.00 0.00 36 ALA A O 4
ATOM 5189 N N . PRO A 1 37 ? 5.001 21.274 -5.761 1.00 0.00 37 PRO A N 4
ATOM 5190 C CA . PRO A 1 37 ? 4.732 20.061 -6.538 1.00 0.00 37 PRO A CA 4
ATOM 5191 C C . PRO A 1 37 ? 5.822 19.008 -6.365 1.00 0.00 37 PRO A C 4
ATOM 5192 O O . PRO A 1 37 ? 7.011 19.308 -6.473 1.00 0.00 37 PRO A O 4
ATOM 5203 N N . VAL A 1 38 ? 5.409 17.774 -6.096 1.00 0.00 38 VAL A N 4
ATOM 5204 C CA . VAL A 1 38 ? 6.350 16.67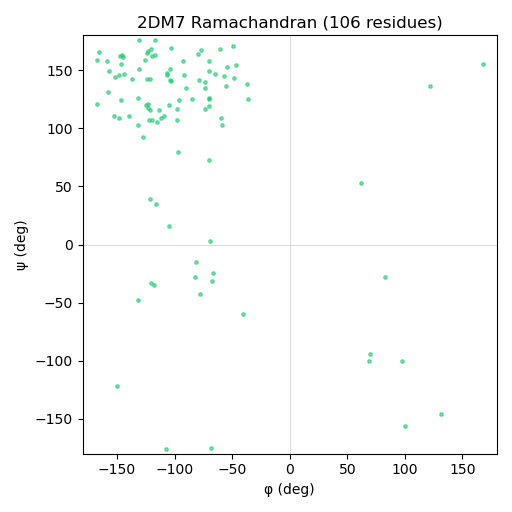6 -5.909 1.00 0.00 38 VAL A CA 4
ATOM 5205 C C . VAL A 1 38 ? 6.033 15.515 -6.844 1.00 0.00 38 VAL A C 4
ATOM 5206 O O . VAL A 1 38 ? 5.011 15.519 -7.529 1.00 0.00 38 VAL A O 4
ATOM 5219 N N . GLU A 1 39 ? 6.916 14.522 -6.866 1.00 0.00 39 GLU A N 4
ATOM 5220 C CA . GLU A 1 39 ? 6.729 13.353 -7.718 1.00 0.00 39 GLU A CA 4
ATOM 5221 C C . GLU A 1 39 ? 7.256 12.093 -7.037 1.00 0.00 39 GLU A C 4
ATOM 5222 O O . GLU A 1 39 ? 8.452 11.974 -6.769 1.00 0.00 39 GLU A O 4
ATOM 5234 N N . TRP A 1 40 ? 6.356 11.157 -6.760 1.00 0.00 40 TRP A N 4
ATOM 5235 C CA . TRP A 1 40 ? 6.729 9.906 -6.110 1.00 0.00 40 TRP A CA 4
ATOM 5236 C C . TRP A 1 40 ? 7.367 8.944 -7.106 1.00 0.00 40 TRP A C 4
ATOM 5237 O O . TRP A 1 40 ? 7.004 8.921 -8.282 1.00 0.00 40 TRP A O 4
ATOM 5258 N N . LYS A 1 41 ? 8.320 8.151 -6.628 1.00 0.00 41 LYS A N 4
ATOM 5259 C CA . LYS A 1 41 ? 9.009 7.185 -7.476 1.00 0.00 41 LYS A CA 4
ATOM 5260 C C . LYS A 1 41 ? 9.148 5.841 -6.768 1.00 0.00 41 LYS A C 4
ATOM 5261 O O . LYS A 1 41 ? 9.281 5.783 -5.545 1.00 0.00 41 LYS A O 4
ATOM 5280 N N . LYS A 1 42 ? 9.117 4.763 -7.544 1.00 0.00 42 LYS A N 4
ATOM 5281 C CA . LYS A 1 42 ? 9.242 3.419 -6.992 1.00 0.00 42 LYS A CA 4
ATOM 5282 C C . LYS A 1 42 ? 10.552 2.771 -7.430 1.00 0.00 42 LYS A C 4
ATOM 5283 O O . LYS A 1 42 ? 10.708 1.553 -7.356 1.00 0.00 42 LYS A O 4
ATOM 5302 N N . GLY A 1 43 ? 11.492 3.595 -7.885 1.00 0.00 43 GLY A N 4
ATOM 5303 C CA . GLY A 1 43 ? 12.776 3.083 -8.326 1.00 0.00 43 GLY A CA 4
ATOM 5304 C C . GLY A 1 43 ? 13.343 3.868 -9.492 1.00 0.00 43 GLY A C 4
ATOM 5305 O O . GLY A 1 43 ? 13.204 5.089 -9.573 1.00 0.00 43 GLY A O 4
ATOM 5309 N N . PRO A 1 44 ? 14.001 3.160 -10.423 1.00 0.00 44 PRO A N 4
ATOM 5310 C CA . PRO A 1 44 ? 14.605 3.778 -11.607 1.00 0.00 44 PRO A CA 4
ATOM 5311 C C . PRO A 1 44 ? 13.559 4.287 -12.593 1.00 0.00 44 PRO A C 4
ATOM 5312 O O . PRO A 1 44 ? 13.895 4.774 -13.671 1.00 0.00 44 PRO A O 4
ATOM 5323 N N . GLU A 1 45 ? 12.290 4.171 -12.215 1.00 0.00 45 GLU A N 4
ATOM 5324 C CA . GLU A 1 45 ? 11.195 4.619 -13.067 1.00 0.00 45 GLU A CA 4
ATOM 5325 C C . GLU A 1 45 ? 10.364 5.691 -12.367 1.00 0.00 45 GLU A C 4
ATOM 5326 O O . GLU A 1 45 ? 10.615 6.031 -11.210 1.00 0.00 45 GLU A O 4
ATOM 5338 N N . THR A 1 46 ? 9.373 6.221 -13.077 1.00 0.00 46 THR A N 4
ATOM 5339 C CA . THR A 1 46 ? 8.506 7.255 -12.526 1.00 0.00 46 THR A CA 4
ATOM 5340 C C . THR A 1 46 ? 7.093 6.728 -12.307 1.00 0.00 46 THR A C 4
ATOM 5341 O O . THR A 1 46 ? 6.565 5.978 -13.129 1.00 0.00 46 THR A O 4
ATOM 5352 N N . LEU A 1 47 ? 6.485 7.126 -11.195 1.00 0.00 47 LEU A N 4
ATOM 5353 C CA . LEU A 1 47 ? 5.130 6.694 -10.868 1.00 0.00 47 LEU A CA 4
ATOM 5354 C C . LEU A 1 47 ? 4.109 7.756 -11.263 1.00 0.00 47 LEU A C 4
ATOM 5355 O O . LEU A 1 47 ? 4.471 8.834 -11.735 1.00 0.00 47 LEU A O 4
ATOM 5371 N N . ARG A 1 48 ? 2.833 7.444 -11.066 1.00 0.00 48 ARG A N 4
ATOM 5372 C CA . ARG A 1 48 ? 1.759 8.372 -11.401 1.00 0.00 48 ARG A CA 4
ATOM 5373 C C . ARG A 1 48 ? 0.524 8.106 -10.546 1.00 0.00 48 ARG A C 4
ATOM 5374 O O . ARG A 1 48 ? 0.397 7.045 -9.934 1.00 0.00 48 ARG A O 4
ATOM 5395 N N . ASP A 1 49 ? -0.384 9.075 -10.509 1.00 0.00 49 ASP A N 4
ATOM 5396 C CA . ASP A 1 49 ? -1.610 8.946 -9.730 1.00 0.00 49 ASP A CA 4
ATOM 5397 C C . ASP A 1 49 ? -2.727 8.338 -10.572 1.00 0.00 49 ASP A C 4
ATOM 5398 O O . ASP A 1 49 ? -3.189 8.942 -11.538 1.00 0.00 49 ASP A O 4
ATOM 5407 N N . GLY A 1 50 ? -3.156 7.136 -10.197 1.00 0.00 50 GLY A N 4
ATOM 5408 C CA . GLY A 1 50 ? -4.215 6.466 -10.929 1.00 0.00 50 GLY A CA 4
ATOM 5409 C C . GLY A 1 50 ? -4.035 4.961 -10.960 1.00 0.00 50 GLY A C 4
ATOM 5410 O O . GLY A 1 50 ? -2.958 4.451 -10.655 1.00 0.00 50 GLY A O 4
ATOM 5414 N N . GLY A 1 51 ? -5.095 4.247 -11.329 1.00 0.00 51 GLY A N 4
ATOM 5415 C CA . GLY A 1 51 ? -5.029 2.799 -11.390 1.00 0.00 51 GLY A CA 4
ATOM 5416 C C . GLY A 1 51 ? -4.950 2.164 -10.016 1.00 0.00 51 GLY A C 4
ATOM 5417 O O . GLY A 1 51 ? -5.972 1.961 -9.359 1.00 0.00 51 GLY A O 4
ATOM 5421 N N . ARG A 1 52 ? -3.735 1.847 -9.580 1.00 0.00 52 ARG A N 4
ATOM 5422 C CA . ARG A 1 52 ? -3.528 1.229 -8.277 1.00 0.00 52 ARG A CA 4
ATOM 5423 C C . ARG A 1 52 ? -2.560 2.052 -7.432 1.00 0.00 52 ARG A C 4
ATOM 5424 O O . ARG A 1 52 ? -1.717 1.502 -6.722 1.00 0.00 52 ARG A O 4
ATOM 5445 N N . TYR A 1 53 ? -2.686 3.371 -7.514 1.00 0.00 53 TYR A N 4
ATOM 5446 C CA . TYR A 1 53 ? -1.820 4.270 -6.760 1.00 0.00 53 TYR A CA 4
ATOM 5447 C C . TYR A 1 53 ? -2.539 5.578 -6.441 1.00 0.00 53 TYR A C 4
ATOM 5448 O O . TYR A 1 53 ? -3.131 6.205 -7.320 1.00 0.00 53 TYR A O 4
ATOM 5466 N N . SER A 1 54 ? -2.481 5.984 -5.177 1.00 0.00 54 SER A N 4
ATOM 5467 C CA . SER A 1 54 ? -3.128 7.215 -4.739 1.00 0.00 54 SER A CA 4
ATOM 5468 C C . SER A 1 54 ? -2.128 8.140 -4.051 1.00 0.00 54 SER A C 4
ATOM 5469 O O . SER A 1 54 ? -1.515 7.774 -3.047 1.00 0.00 54 SER A O 4
ATOM 5477 N N . LEU A 1 55 ? -1.968 9.340 -4.599 1.00 0.00 55 LEU A N 4
ATOM 5478 C CA . LEU A 1 55 ? -1.043 10.319 -4.039 1.00 0.00 55 LEU A CA 4
ATOM 5479 C C . LEU A 1 55 ? -1.723 11.672 -3.863 1.00 0.00 55 LEU A C 4
ATOM 5480 O O . LEU A 1 55 ? -1.917 12.412 -4.828 1.00 0.00 55 LEU A O 4
ATOM 5496 N N . LYS A 1 56 ? -2.081 11.992 -2.624 1.00 0.00 56 LYS A N 4
ATOM 5497 C CA . LYS A 1 56 ? -2.736 13.259 -2.319 1.00 0.00 56 LYS A CA 4
ATOM 5498 C C . LYS A 1 56 ? -1.744 14.257 -1.731 1.00 0.00 56 LYS A C 4
ATOM 5499 O O . LYS A 1 56 ? -0.699 13.871 -1.207 1.00 0.00 56 LYS A O 4
ATOM 5518 N N . GLN A 1 57 ? -2.079 15.540 -1.821 1.00 0.00 57 GLN A N 4
ATOM 5519 C CA . GLN A 1 57 ? -1.217 16.593 -1.297 1.00 0.00 57 GLN A CA 4
ATOM 5520 C C . GLN A 1 57 ? -1.976 17.480 -0.316 1.00 0.00 57 GLN A C 4
ATOM 5521 O O . GLN A 1 57 ? -2.765 18.335 -0.720 1.00 0.00 57 GLN A O 4
ATOM 5535 N N . ASP A 1 58 ? -1.733 17.272 0.973 1.00 0.00 58 ASP A N 4
ATOM 5536 C CA . ASP A 1 58 ? -2.394 18.054 2.012 1.00 0.00 58 ASP A CA 4
ATOM 5537 C C . ASP A 1 58 ? -1.543 19.256 2.410 1.00 0.00 58 ASP A C 4
ATOM 5538 O O . ASP A 1 58 ? -0.750 19.184 3.348 1.00 0.00 58 ASP A O 4
ATOM 5547 N N . GLY A 1 59 ? -1.714 20.361 1.690 1.00 0.00 59 GLY A N 4
ATOM 5548 C CA . GLY A 1 59 ? -0.954 21.562 1.984 1.00 0.00 59 GLY A CA 4
ATOM 5549 C C . GLY A 1 59 ? 0.527 21.393 1.710 1.00 0.00 59 GLY A C 4
ATOM 5550 O O . GLY A 1 59 ? 0.973 21.509 0.568 1.00 0.00 59 GLY A O 4
ATOM 5554 N N . THR A 1 60 ? 1.294 21.119 2.761 1.00 0.00 60 THR A N 4
ATOM 5555 C CA . THR A 1 60 ? 2.734 20.936 2.629 1.00 0.00 60 THR A CA 4
ATOM 5556 C C . THR A 1 60 ? 3.128 19.483 2.868 1.00 0.00 60 THR A C 4
ATOM 5557 O O . THR A 1 60 ? 4.305 19.170 3.045 1.00 0.00 60 THR A O 4
ATOM 5568 N N . ARG A 1 61 ? 2.136 18.599 2.871 1.00 0.00 61 ARG A N 4
ATOM 5569 C CA . ARG A 1 61 ? 2.380 17.178 3.088 1.00 0.00 61 ARG A CA 4
ATOM 5570 C C . ARG A 1 61 ? 1.833 16.349 1.929 1.00 0.00 61 ARG A C 4
ATOM 5571 O O . ARG A 1 61 ? 1.039 16.837 1.125 1.00 0.00 61 ARG A O 4
ATOM 5592 N N . CYS A 1 62 ? 2.264 15.095 1.851 1.00 0.00 62 CYS A N 4
ATOM 5593 C CA . CYS A 1 62 ? 1.819 14.198 0.790 1.00 0.00 62 CYS A CA 4
ATOM 5594 C C . CYS A 1 62 ? 1.642 12.778 1.317 1.00 0.00 62 CYS A C 4
ATOM 5595 O O . CYS A 1 62 ? 2.564 12.200 1.892 1.00 0.00 62 CYS A O 4
ATOM 5603 N N . GLU A 1 63 ? 0.450 12.223 1.119 1.00 0.00 63 GLU A N 4
ATOM 5604 C CA . GLU A 1 63 ? 0.152 10.871 1.576 1.00 0.00 63 GLU A CA 4
ATOM 5605 C C . GLU A 1 63 ? -0.007 9.919 0.395 1.00 0.00 63 GLU A C 4
ATOM 5606 O O . GLU A 1 63 ? -0.914 10.073 -0.424 1.00 0.00 63 GLU A O 4
ATOM 5618 N N . LEU A 1 64 ? 0.881 8.935 0.312 1.00 0.00 64 LEU A N 4
ATOM 5619 C CA . LEU A 1 64 ? 0.841 7.957 -0.769 1.00 0.00 64 LEU A CA 4
ATOM 5620 C C . LEU A 1 64 ? 0.208 6.651 -0.300 1.00 0.00 64 LEU A C 4
ATOM 5621 O O . LEU A 1 64 ? 0.462 6.193 0.814 1.00 0.00 64 LEU A O 4
ATOM 5637 N N . GLN A 1 65 ? -0.615 6.056 -1.157 1.00 0.00 65 GLN A N 4
ATOM 5638 C CA . GLN A 1 65 ? -1.283 4.802 -0.829 1.00 0.00 65 GLN A CA 4
ATOM 5639 C C . GLN A 1 65 ? -1.084 3.774 -1.938 1.00 0.00 65 GLN A C 4
ATOM 5640 O O . GLN A 1 65 ? -1.139 4.106 -3.123 1.00 0.00 65 GLN A O 4
ATOM 5654 N N . ILE A 1 66 ? -0.852 2.526 -1.546 1.00 0.00 66 ILE A N 4
ATOM 5655 C CA . ILE A 1 66 ? -0.646 1.449 -2.507 1.00 0.00 66 ILE A CA 4
ATOM 5656 C C . ILE A 1 66 ? -1.667 0.334 -2.311 1.00 0.00 66 ILE A C 4
ATOM 5657 O O . ILE A 1 66 ? -1.522 -0.507 -1.422 1.00 0.00 66 ILE A O 4
ATOM 5673 N N . HIS A 1 67 ? -2.700 0.331 -3.147 1.00 0.00 67 HIS A N 4
ATOM 5674 C CA . HIS A 1 67 ? -3.746 -0.683 -3.067 1.00 0.00 67 HIS A CA 4
ATOM 5675 C C . HIS A 1 67 ? -3.295 -1.981 -3.730 1.00 0.00 67 HIS A C 4
ATOM 5676 O O . HIS A 1 67 ? -2.649 -1.962 -4.778 1.00 0.00 67 HIS A O 4
ATOM 5691 N N . ASP A 1 68 ? -3.640 -3.106 -3.113 1.00 0.00 68 ASP A N 4
ATOM 5692 C CA . ASP A 1 68 ? -3.271 -4.413 -3.644 1.00 0.00 68 ASP A CA 4
ATOM 5693 C C . ASP A 1 68 ? -1.782 -4.681 -3.445 1.00 0.00 68 ASP A C 4
ATOM 5694 O O . ASP A 1 68 ? -1.081 -5.076 -4.377 1.00 0.00 68 ASP A O 4
ATOM 5703 N N . LEU A 1 69 ? -1.305 -4.461 -2.225 1.00 0.00 69 LEU A N 4
ATOM 5704 C CA . LEU A 1 69 ? 0.101 -4.677 -1.903 1.00 0.00 69 LEU A CA 4
ATOM 5705 C C . LEU A 1 69 ? 0.547 -6.075 -2.319 1.00 0.00 69 LEU A C 4
ATOM 5706 O O . LEU A 1 69 ? -0.262 -7.001 -2.384 1.00 0.00 69 LEU A O 4
ATOM 5722 N N . SER A 1 70 ? 1.838 -6.221 -2.597 1.00 0.00 70 SER A N 4
ATOM 5723 C CA . SER A 1 70 ? 2.391 -7.506 -3.008 1.00 0.00 70 SER A CA 4
ATOM 5724 C C . SER A 1 70 ? 3.876 -7.592 -2.667 1.00 0.00 70 SER A C 4
ATOM 5725 O O . SER A 1 70 ? 4.619 -6.625 -2.830 1.00 0.00 70 SER A O 4
ATOM 5733 N N . VAL A 1 71 ? 4.301 -8.759 -2.194 1.00 0.00 71 VAL A N 4
ATOM 5734 C CA . VAL A 1 71 ? 5.696 -8.975 -1.830 1.00 0.00 71 VAL A CA 4
ATOM 5735 C C . VAL A 1 71 ? 6.634 -8.299 -2.825 1.00 0.00 71 VAL A C 4
ATOM 5736 O O . VAL A 1 71 ? 7.706 -7.822 -2.457 1.00 0.00 71 VAL A O 4
ATOM 5749 N N . ALA A 1 72 ? 6.221 -8.263 -4.088 1.00 0.00 72 ALA A N 4
ATOM 5750 C CA . ALA A 1 72 ? 7.022 -7.644 -5.136 1.00 0.00 72 ALA A CA 4
ATOM 5751 C C . ALA A 1 72 ? 7.101 -6.133 -4.947 1.00 0.00 72 ALA A C 4
ATOM 5752 O O . ALA A 1 72 ? 8.165 -5.533 -5.099 1.00 0.00 72 ALA A O 4
ATOM 5759 N N . ASP A 1 73 ? 5.968 -5.523 -4.615 1.00 0.00 73 ASP A N 4
ATOM 5760 C CA . ASP A 1 73 ? 5.909 -4.081 -4.405 1.00 0.00 73 ASP A CA 4
ATOM 5761 C C . ASP A 1 73 ? 6.939 -3.640 -3.370 1.00 0.00 73 ASP A C 4
ATOM 5762 O O . ASP A 1 73 ? 7.594 -2.611 -3.530 1.00 0.00 73 ASP A O 4
ATOM 5771 N N . ALA A 1 74 ? 7.076 -4.427 -2.307 1.00 0.00 74 ALA A N 4
ATOM 5772 C CA . ALA A 1 74 ? 8.027 -4.118 -1.246 1.00 0.00 74 ALA A CA 4
ATOM 5773 C C . ALA A 1 74 ? 9.384 -3.727 -1.821 1.00 0.00 74 ALA A C 4
ATOM 5774 O O . ALA A 1 74 ? 10.172 -4.585 -2.217 1.00 0.00 74 ALA A O 4
ATOM 5781 N N . GLY A 1 75 ? 9.650 -2.425 -1.865 1.00 0.00 75 GLY A N 4
ATOM 5782 C CA . GLY A 1 75 ? 10.912 -1.943 -2.395 1.00 0.00 75 GLY A CA 4
ATOM 5783 C C . GLY A 1 75 ? 11.352 -0.642 -1.753 1.00 0.00 75 GLY A C 4
ATOM 5784 O O . GLY A 1 75 ? 11.402 -0.533 -0.528 1.00 0.00 75 GLY A O 4
ATOM 5788 N N . GLU A 1 76 ? 11.673 0.346 -2.582 1.00 0.00 76 GLU A N 4
ATOM 5789 C CA . GLU A 1 76 ? 12.113 1.645 -2.087 1.00 0.00 76 GLU A CA 4
ATOM 5790 C C . GLU A 1 76 ? 11.420 2.778 -2.840 1.00 0.00 76 GLU A C 4
ATOM 5791 O O . GLU A 1 76 ? 11.678 2.999 -4.023 1.00 0.00 76 GLU A O 4
ATOM 5803 N N . TYR A 1 77 ? 10.541 3.490 -2.145 1.00 0.00 77 TYR A N 4
ATOM 5804 C CA . TYR A 1 77 ? 9.808 4.598 -2.748 1.00 0.00 77 TYR A CA 4
ATOM 5805 C C . TYR A 1 77 ? 10.475 5.932 -2.426 1.00 0.00 77 TYR A C 4
ATOM 5806 O O . TYR A 1 77 ? 10.617 6.302 -1.260 1.00 0.00 77 TYR A O 4
ATOM 5824 N N . SER A 1 78 ? 10.883 6.649 -3.468 1.00 0.00 78 SER A N 4
ATOM 5825 C CA . SER A 1 78 ? 11.539 7.940 -3.297 1.00 0.00 78 SER A CA 4
ATOM 5826 C C . SER A 1 78 ? 10.673 9.066 -3.855 1.00 0.00 78 SER A C 4
ATOM 5827 O O . SER A 1 78 ? 10.027 8.912 -4.892 1.00 0.00 78 SER A O 4
ATOM 5835 N N . CYS A 1 79 ? 10.666 10.198 -3.159 1.00 0.00 79 CYS A N 4
ATOM 5836 C CA . CYS A 1 79 ? 9.879 11.351 -3.582 1.00 0.00 79 CYS A CA 4
ATOM 5837 C C . CYS A 1 79 ? 10.770 12.573 -3.783 1.00 0.00 79 CYS A C 4
ATOM 5838 O O . CYS A 1 79 ? 11.446 13.019 -2.857 1.00 0.00 79 CYS A O 4
ATOM 5846 N N . MET A 1 80 ? 10.767 13.107 -5.000 1.00 0.00 80 MET A N 4
ATOM 5847 C CA . MET A 1 80 ? 11.576 14.277 -5.323 1.00 0.00 80 MET A CA 4
ATOM 5848 C C . MET A 1 80 ? 10.753 15.556 -5.205 1.00 0.00 80 MET A C 4
ATOM 5849 O O . MET A 1 80 ? 9.657 15.653 -5.759 1.00 0.00 80 MET A O 4
ATOM 5863 N N . CYS A 1 81 ? 11.286 16.533 -4.480 1.00 0.00 81 CYS A N 4
ATOM 5864 C CA . CYS A 1 81 ? 10.600 17.806 -4.289 1.00 0.00 81 CYS A CA 4
ATOM 5865 C C . CYS A 1 81 ? 11.550 18.976 -4.522 1.00 0.00 81 CYS A C 4
ATOM 5866 O O . CYS A 1 81 ? 12.277 19.389 -3.619 1.00 0.00 81 CYS A O 4
ATOM 5874 N N . GLY A 1 82 ? 11.540 19.506 -5.742 1.00 0.00 82 GLY A N 4
ATOM 5875 C CA . GLY A 1 82 ? 12.406 20.622 -6.073 1.00 0.00 82 GLY A CA 4
ATOM 5876 C C . GLY A 1 82 ? 13.837 20.191 -6.326 1.00 0.00 82 GLY A C 4
ATOM 5877 O O . GLY A 1 82 ? 14.219 19.926 -7.466 1.00 0.00 82 GLY A O 4
ATOM 5881 N N . GLN A 1 83 ? 14.630 20.122 -5.262 1.00 0.00 83 GLN A N 4
ATOM 5882 C CA . GLN A 1 83 ? 16.027 19.722 -5.376 1.00 0.00 83 GLN A CA 4
ATOM 5883 C C . GLN A 1 83 ? 16.337 18.554 -4.445 1.00 0.00 83 GLN A C 4
ATOM 5884 O O . GLN A 1 83 ? 17.068 17.634 -4.811 1.00 0.00 83 GLN A O 4
ATOM 5898 N N . GLU A 1 84 ? 15.777 18.600 -3.240 1.00 0.00 84 GLU A N 4
ATOM 5899 C CA . GLU A 1 84 ? 15.995 17.545 -2.257 1.00 0.00 84 GLU A CA 4
ATOM 5900 C C . GLU A 1 84 ? 15.353 16.237 -2.710 1.00 0.00 84 GLU A C 4
ATOM 5901 O O . GLU A 1 84 ? 14.611 16.205 -3.692 1.00 0.00 84 GLU A O 4
ATOM 5913 N N . ARG A 1 85 ? 15.643 15.161 -1.987 1.00 0.00 85 ARG A N 4
ATOM 5914 C CA . ARG A 1 85 ? 15.095 13.850 -2.315 1.00 0.00 85 ARG A CA 4
ATOM 5915 C C . ARG A 1 85 ? 15.076 12.946 -1.086 1.00 0.00 85 ARG A C 4
ATOM 5916 O O . ARG A 1 85 ? 16.003 12.961 -0.275 1.00 0.00 85 ARG A O 4
ATOM 5937 N N . THR A 1 86 ? 14.013 12.159 -0.953 1.00 0.00 86 THR A N 4
ATOM 5938 C CA . THR A 1 86 ? 13.872 11.249 0.177 1.00 0.00 86 THR A CA 4
ATOM 5939 C C . THR A 1 86 ? 13.416 9.869 -0.281 1.00 0.00 86 THR A C 4
ATOM 5940 O O . THR A 1 86 ? 12.933 9.704 -1.402 1.00 0.00 86 THR A O 4
ATOM 5951 N N . SER A 1 87 ? 13.571 8.879 0.592 1.00 0.00 87 SER A N 4
ATOM 5952 C CA . SER A 1 87 ? 13.178 7.511 0.275 1.00 0.00 87 SER A CA 4
ATOM 5953 C C . SER A 1 87 ? 12.679 6.787 1.522 1.00 0.00 87 SER A C 4
ATOM 5954 O O . SER A 1 87 ? 13.025 7.150 2.645 1.00 0.00 87 SER A O 4
ATOM 5962 N N . ALA A 1 88 ? 11.862 5.759 1.314 1.00 0.00 88 ALA A N 4
ATOM 5963 C CA . ALA A 1 88 ? 11.316 4.981 2.419 1.00 0.00 88 ALA A CA 4
ATOM 5964 C C . ALA A 1 88 ? 11.102 3.527 2.014 1.00 0.00 88 ALA A C 4
ATOM 5965 O O . ALA A 1 88 ? 10.439 3.240 1.017 1.00 0.00 88 ALA A O 4
ATOM 5972 N N . THR A 1 89 ? 11.668 2.611 2.794 1.00 0.00 89 THR A N 4
ATOM 5973 C CA . THR A 1 89 ? 11.540 1.186 2.515 1.00 0.00 89 THR A CA 4
ATOM 5974 C C . THR A 1 89 ? 10.245 0.626 3.094 1.00 0.00 89 THR A C 4
ATOM 5975 O O . THR A 1 89 ? 10.065 0.583 4.311 1.00 0.00 89 THR A O 4
ATOM 5986 N N . LEU A 1 90 ? 9.346 0.198 2.214 1.00 0.00 90 LEU A N 4
ATOM 5987 C CA . LEU A 1 90 ? 8.067 -0.360 2.638 1.00 0.00 90 LEU A CA 4
ATOM 5988 C C . LEU A 1 90 ? 8.213 -1.831 3.014 1.00 0.00 90 LEU A C 4
ATOM 5989 O O . LEU A 1 90 ? 8.989 -2.566 2.403 1.00 0.00 90 LEU A O 4
ATOM 6005 N N . THR A 1 91 ? 7.460 -2.256 4.024 1.00 0.00 91 THR A N 4
ATOM 6006 C CA . THR A 1 91 ? 7.504 -3.640 4.481 1.00 0.00 91 THR A CA 4
ATOM 6007 C C . THR A 1 91 ? 6.273 -4.411 4.018 1.00 0.00 91 THR A C 4
ATOM 6008 O O . THR A 1 91 ? 5.140 -3.984 4.242 1.00 0.00 91 THR A O 4
ATOM 6019 N N . VAL A 1 92 ? 6.502 -5.550 3.373 1.00 0.00 92 VAL A N 4
ATOM 6020 C CA . VAL A 1 92 ? 5.412 -6.383 2.880 1.00 0.00 92 VAL A CA 4
ATOM 6021 C C . VAL A 1 92 ? 5.511 -7.801 3.431 1.00 0.00 92 VAL A C 4
ATOM 6022 O O . VAL A 1 92 ? 6.555 -8.446 3.327 1.00 0.00 92 VAL A O 4
ATOM 6035 N N . ARG A 1 93 ? 4.419 -8.281 4.015 1.00 0.00 93 ARG A N 4
ATOM 6036 C CA . ARG A 1 93 ? 4.383 -9.624 4.582 1.00 0.00 93 ARG A CA 4
ATOM 6037 C C . ARG A 1 93 ? 3.607 -10.576 3.677 1.00 0.00 93 ARG A C 4
ATOM 6038 O O . ARG A 1 93 ? 2.437 -10.344 3.372 1.00 0.00 93 ARG A O 4
ATOM 6059 N N . ALA A 1 94 ? 4.266 -11.649 3.251 1.00 0.00 94 ALA A N 4
ATOM 6060 C CA . ALA A 1 94 ? 3.638 -12.636 2.383 1.00 0.00 94 ALA A CA 4
ATOM 6061 C C . ALA A 1 94 ? 2.402 -13.241 3.042 1.00 0.00 94 ALA A C 4
ATOM 6062 O O . ALA A 1 94 ? 2.317 -13.320 4.268 1.00 0.00 94 ALA A O 4
ATOM 6069 N N . LEU A 1 95 ? 1.447 -13.664 2.222 1.00 0.00 95 LEU A N 4
ATOM 6070 C CA . LEU A 1 95 ? 0.215 -14.261 2.726 1.00 0.00 95 LEU A CA 4
ATOM 6071 C C . LEU A 1 95 ? 0.517 -15.453 3.629 1.00 0.00 95 LEU A C 4
ATOM 6072 O O . LEU A 1 95 ? 1.579 -16.071 3.547 1.00 0.00 95 LEU A O 4
ATOM 6088 N N . PRO A 1 96 ? -0.439 -15.786 4.509 1.00 0.00 96 PRO A N 4
ATOM 6089 C CA . PRO A 1 96 ? -0.299 -16.908 5.442 1.00 0.00 96 PRO A CA 4
ATOM 6090 C C . PRO A 1 96 ? -0.342 -18.259 4.735 1.00 0.00 96 PRO A C 4
ATOM 6091 O O . PRO A 1 96 ? -1.253 -18.532 3.954 1.00 0.00 96 PRO A O 4
ATOM 6102 N N . ALA A 1 97 ? 0.648 -19.100 5.015 1.00 0.00 97 ALA A N 4
ATOM 6103 C CA . ALA A 1 97 ? 0.721 -20.423 4.408 1.00 0.00 97 ALA A CA 4
ATOM 6104 C C . ALA A 1 97 ? 0.413 -21.513 5.429 1.00 0.00 97 ALA A C 4
ATOM 6105 O O . ALA A 1 97 ? 1.201 -21.763 6.341 1.00 0.00 97 ALA A O 4
ATOM 6112 N N . ARG A 1 98 ? -0.738 -22.159 5.269 1.00 0.00 98 ARG A N 4
ATOM 6113 C CA . ARG A 1 98 ? -1.150 -23.221 6.179 1.00 0.00 98 ARG A CA 4
ATOM 6114 C C . ARG A 1 98 ? -0.204 -24.415 6.084 1.00 0.00 98 ARG A C 4
ATOM 6115 O O . ARG A 1 98 ? 0.143 -25.027 7.095 1.00 0.00 98 ARG A O 4
ATOM 6136 N N . PHE A 1 99 ? 0.209 -24.741 4.864 1.00 0.00 99 PHE A N 4
ATOM 6137 C CA . PHE A 1 99 ? 1.113 -25.862 4.637 1.00 0.00 99 PHE A CA 4
ATOM 6138 C C . PHE A 1 99 ? 2.341 -25.762 5.538 1.00 0.00 99 PHE A C 4
ATOM 6139 O O . PHE A 1 99 ? 3.315 -25.086 5.208 1.00 0.00 99 PHE A O 4
ATOM 6156 N N . THR A 1 100 ? 2.286 -26.440 6.680 1.00 0.00 100 THR A N 4
ATOM 6157 C CA . THR A 1 100 ? 3.391 -26.427 7.631 1.00 0.00 100 THR A CA 4
ATOM 6158 C C . THR A 1 100 ? 4.636 -27.075 7.036 1.00 0.00 100 THR A C 4
ATOM 6159 O O . THR A 1 100 ? 4.996 -28.195 7.397 1.00 0.00 100 THR A O 4
ATOM 6170 N N . GLU A 1 101 ? 5.288 -26.364 6.122 1.00 0.00 101 GLU A N 4
ATOM 6171 C CA . GLU A 1 101 ? 6.494 -26.871 5.477 1.00 0.00 101 GLU A CA 4
ATOM 6172 C C . GLU A 1 101 ? 7.382 -27.600 6.481 1.00 0.00 101 GLU A C 4
ATOM 6173 O O . GLU A 1 101 ? 7.925 -26.992 7.402 1.00 0.00 101 GLU A O 4
ATOM 6185 N N . GLY A 1 102 ? 7.525 -28.909 6.295 1.00 0.00 102 GLY A N 4
ATOM 6186 C CA . GLY A 1 102 ? 8.347 -29.700 7.191 1.00 0.00 102 GLY A CA 4
ATOM 6187 C C . GLY A 1 102 ? 7.846 -31.124 7.333 1.00 0.00 102 GLY A C 4
ATOM 6188 O O . GLY A 1 102 ? 8.039 -31.949 6.441 1.00 0.00 102 GLY A O 4
ATOM 6192 N N . SER A 1 103 ? 7.202 -31.413 8.460 1.00 0.00 103 SER A N 4
ATOM 6193 C CA . SER A 1 103 ? 6.677 -32.748 8.718 1.00 0.00 103 SER A CA 4
ATOM 6194 C C . SER A 1 103 ? 5.155 -32.722 8.826 1.00 0.00 103 SER A C 4
ATOM 6195 O O . SER A 1 103 ? 4.590 -31.956 9.605 1.00 0.00 103 SER A O 4
ATOM 6203 N N . GLY A 1 104 ? 4.497 -33.566 8.037 1.00 0.00 104 GLY A N 4
ATOM 6204 C CA . GLY A 1 104 ? 3.047 -33.624 8.058 1.00 0.00 104 GLY A CA 4
ATOM 6205 C C . GLY A 1 104 ? 2.513 -34.326 9.291 1.00 0.00 104 GLY A C 4
ATOM 6206 O O . GLY A 1 104 ? 2.322 -33.717 10.344 1.00 0.00 104 GLY A O 4
ATOM 6210 N N . PRO A 1 105 ? 2.262 -35.637 9.167 1.00 0.00 105 PRO A N 4
ATOM 6211 C CA . PRO A 1 105 ? 1.741 -36.451 10.270 1.00 0.00 105 PRO A CA 4
ATOM 6212 C C . PRO A 1 105 ? 2.771 -36.652 11.377 1.00 0.00 105 PRO A C 4
ATOM 6213 O O . PRO A 1 105 ? 3.951 -36.875 11.108 1.00 0.00 105 PRO A O 4
ATOM 6224 N N . SER A 1 106 ? 2.315 -36.574 12.624 1.00 0.00 106 SER A N 4
ATOM 6225 C CA . SER A 1 106 ? 3.198 -36.744 13.772 1.00 0.00 106 SER A CA 4
ATOM 6226 C C . SER A 1 106 ? 3.571 -38.212 13.957 1.00 0.00 106 SER A C 4
ATOM 6227 O O . SER A 1 106 ? 2.706 -39.062 14.167 1.00 0.00 106 SER A O 4
ATOM 6235 N N . SER A 1 107 ? 4.866 -38.501 13.876 1.00 0.00 107 SER A N 4
ATOM 6236 C CA . SER A 1 107 ? 5.355 -39.866 14.031 1.00 0.00 107 SER A CA 4
ATOM 6237 C C . SER A 1 107 ? 4.361 -40.869 13.453 1.00 0.00 107 SER A C 4
ATOM 6238 O O . SER A 1 107 ? 4.015 -41.858 14.096 1.00 0.00 107 SER A O 4
ATOM 6246 N N . GLY A 1 108 ? 3.904 -40.603 12.232 1.00 0.00 108 GLY A N 4
ATOM 6247 C CA . GLY A 1 108 ? 2.954 -41.490 11.587 1.00 0.00 108 GLY A CA 4
ATOM 6248 C C . GLY A 1 108 ? 3.130 -41.533 10.082 1.00 0.00 108 GLY A C 4
ATOM 6249 O O . GLY A 1 108 ? 2.220 -41.179 9.333 1.00 0.00 108 GLY A O 4
ATOM 6253 N N . GLY A 1 1 ? 22.166 29.020 12.107 1.00 0.00 1 GLY A N 5
ATOM 6254 C CA . GLY A 1 1 ? 22.216 29.609 10.782 1.00 0.00 1 GLY A CA 5
ATOM 6255 C C . GLY A 1 1 ? 21.134 30.648 10.568 1.00 0.00 1 GLY A C 5
ATOM 6256 O O . GLY A 1 1 ? 20.891 31.489 11.434 1.00 0.00 1 GLY A O 5
ATOM 6260 N N . SER A 1 2 ? 20.482 30.593 9.411 1.00 0.00 2 SER A N 5
ATOM 6261 C CA . SER A 1 2 ? 19.423 31.541 9.084 1.00 0.00 2 SER A CA 5
ATOM 6262 C C . SER A 1 2 ? 18.115 30.813 8.792 1.00 0.00 2 SER A C 5
ATOM 6263 O O . SER A 1 2 ? 18.114 29.648 8.394 1.00 0.00 2 SER A O 5
ATOM 6271 N N . SER A 1 3 ? 17.000 31.509 8.993 1.00 0.00 3 SER A N 5
ATOM 6272 C CA . SER A 1 3 ? 15.683 30.930 8.756 1.00 0.00 3 SER A CA 5
ATOM 6273 C C . SER A 1 3 ? 14.851 31.827 7.845 1.00 0.00 3 SER A C 5
ATOM 6274 O O . SER A 1 3 ? 15.135 33.015 7.698 1.00 0.00 3 SER A O 5
ATOM 6282 N N . GLY A 1 4 ? 13.820 31.249 7.236 1.00 0.00 4 GLY A N 5
ATOM 6283 C CA . GLY A 1 4 ? 12.962 32.010 6.347 1.00 0.00 4 GLY A CA 5
ATOM 6284 C C . GLY A 1 4 ? 12.419 31.172 5.207 1.00 0.00 4 GLY A C 5
ATOM 6285 O O . GLY A 1 4 ? 12.605 29.955 5.178 1.00 0.00 4 GLY A O 5
ATOM 6289 N N . SER A 1 5 ? 11.743 31.822 4.265 1.00 0.00 5 SER A N 5
ATOM 6290 C CA . SER A 1 5 ? 11.166 31.128 3.120 1.00 0.00 5 SER A CA 5
ATOM 6291 C C . SER A 1 5 ? 11.755 31.652 1.814 1.00 0.00 5 SER A C 5
ATOM 6292 O O . SER A 1 5 ? 11.728 32.853 1.546 1.00 0.00 5 SER A O 5
ATOM 6300 N N . SER A 1 6 ? 12.287 30.742 1.005 1.00 0.00 6 SER A N 5
ATOM 6301 C CA . SER A 1 6 ? 12.886 31.111 -0.272 1.00 0.00 6 SER A CA 5
ATOM 6302 C C . SER A 1 6 ? 13.266 29.869 -1.074 1.00 0.00 6 SER A C 5
ATOM 6303 O O . SER A 1 6 ? 13.507 28.803 -0.510 1.00 0.00 6 SER A O 5
ATOM 6311 N N . GLY A 1 7 ? 13.315 30.017 -2.394 1.00 0.00 7 GLY A N 5
ATOM 6312 C CA . GLY A 1 7 ? 13.666 28.901 -3.253 1.00 0.00 7 GLY A CA 5
ATOM 6313 C C . GLY A 1 7 ? 12.637 27.789 -3.207 1.00 0.00 7 GLY A C 5
ATOM 6314 O O . GLY A 1 7 ? 11.529 27.960 -2.697 1.00 0.00 7 GLY A O 5
ATOM 6318 N N . PRO A 1 8 ? 13.000 26.618 -3.751 1.00 0.00 8 PRO A N 5
ATOM 6319 C CA . PRO A 1 8 ? 12.114 25.451 -3.783 1.00 0.00 8 PRO A CA 5
ATOM 6320 C C . PRO A 1 8 ? 11.894 24.851 -2.398 1.00 0.00 8 PRO A C 5
ATOM 6321 O O . PRO A 1 8 ? 12.653 25.121 -1.467 1.00 0.00 8 PRO A O 5
ATOM 6332 N N . ALA A 1 9 ? 10.853 24.036 -2.269 1.00 0.00 9 ALA A N 5
ATOM 6333 C CA . ALA A 1 9 ? 10.536 23.396 -0.999 1.00 0.00 9 ALA A CA 5
ATOM 6334 C C . ALA A 1 9 ? 11.458 22.210 -0.736 1.00 0.00 9 ALA A C 5
ATOM 6335 O O . ALA A 1 9 ? 11.669 21.370 -1.611 1.00 0.00 9 ALA A O 5
ATOM 6342 N N . ARG A 1 10 ? 12.006 22.149 0.473 1.00 0.00 10 ARG A N 5
ATOM 6343 C CA . ARG A 1 10 ? 12.907 21.067 0.850 1.00 0.00 10 ARG A CA 5
ATOM 6344 C C . ARG A 1 10 ? 12.302 20.218 1.964 1.00 0.00 10 ARG A C 5
ATOM 6345 O O . ARG A 1 10 ? 11.723 20.744 2.915 1.00 0.00 10 ARG A O 5
ATOM 6366 N N . PHE A 1 11 ? 12.438 18.902 1.838 1.00 0.00 11 PHE A N 5
ATOM 6367 C CA . PHE A 1 11 ? 11.903 17.979 2.833 1.00 0.00 11 PHE A CA 5
ATOM 6368 C C . PHE A 1 11 ? 12.403 18.337 4.230 1.00 0.00 11 PHE A C 5
ATOM 6369 O O . PHE A 1 11 ? 13.571 18.679 4.416 1.00 0.00 11 PHE A O 5
ATOM 6386 N N . THR A 1 12 ? 11.509 18.255 5.210 1.00 0.00 12 THR A N 5
ATOM 6387 C CA . THR A 1 12 ? 11.856 18.571 6.590 1.00 0.00 12 THR A CA 5
ATOM 6388 C C . THR A 1 12 ? 11.783 17.331 7.473 1.00 0.00 12 THR A C 5
ATOM 6389 O O . THR A 1 12 ? 12.468 17.242 8.491 1.00 0.00 12 THR A O 5
ATOM 6400 N N . GLN A 1 13 ? 10.948 16.376 7.076 1.00 0.00 13 GLN A N 5
ATOM 6401 C CA . GLN A 1 13 ? 10.786 15.140 7.833 1.00 0.00 13 GLN A CA 5
ATOM 6402 C C . GLN A 1 13 ? 10.954 13.923 6.931 1.00 0.00 13 GLN A C 5
ATOM 6403 O O . GLN A 1 13 ? 10.139 13.680 6.041 1.00 0.00 13 GLN A O 5
ATOM 6417 N N . ASP A 1 14 ? 12.018 13.161 7.165 1.00 0.00 14 ASP A N 5
ATOM 6418 C CA . ASP A 1 14 ? 12.293 11.968 6.374 1.00 0.00 14 ASP A CA 5
ATOM 6419 C C . ASP A 1 14 ? 11.003 11.222 6.048 1.00 0.00 14 ASP A C 5
ATOM 6420 O O . ASP A 1 14 ? 10.056 11.225 6.835 1.00 0.00 14 ASP A O 5
ATOM 6429 N N . LEU A 1 15 ? 10.973 10.585 4.882 1.00 0.00 15 LEU A N 5
ATOM 6430 C CA . LEU A 1 15 ? 9.798 9.835 4.451 1.00 0.00 15 LEU A CA 5
ATOM 6431 C C . LEU A 1 15 ? 9.642 8.553 5.262 1.00 0.00 15 LEU A C 5
ATOM 6432 O O . LEU A 1 15 ? 10.603 7.809 5.459 1.00 0.00 15 LEU A O 5
ATOM 6448 N N . LYS A 1 16 ? 8.424 8.299 5.729 1.00 0.00 16 LYS A N 5
ATOM 6449 C CA . LYS A 1 16 ? 8.140 7.105 6.516 1.00 0.00 16 LYS A CA 5
ATOM 6450 C C . LYS A 1 16 ? 7.108 6.226 5.818 1.00 0.00 16 LYS A C 5
ATOM 6451 O O . LYS A 1 16 ? 6.500 6.631 4.826 1.00 0.00 16 LYS A O 5
ATOM 6470 N N . THR A 1 17 ? 6.912 5.020 6.342 1.00 0.00 17 THR A N 5
ATOM 6471 C CA . THR A 1 17 ? 5.953 4.084 5.769 1.00 0.00 17 THR A CA 5
ATOM 6472 C C . THR A 1 17 ? 5.445 3.105 6.821 1.00 0.00 17 THR A C 5
ATOM 6473 O O . THR A 1 17 ? 5.834 3.172 7.987 1.00 0.00 17 THR A O 5
ATOM 6484 N N . LYS A 1 18 ? 4.573 2.194 6.402 1.00 0.00 18 LYS A N 5
ATOM 6485 C CA . LYS A 1 18 ? 4.012 1.198 7.307 1.00 0.00 18 LYS A CA 5
ATOM 6486 C C . LYS A 1 18 ? 4.211 -0.211 6.757 1.00 0.00 18 LYS A C 5
ATOM 6487 O O . LYS A 1 18 ? 4.643 -0.386 5.618 1.00 0.00 18 LYS A O 5
ATOM 6506 N N . GLU A 1 19 ? 3.891 -1.211 7.573 1.00 0.00 19 GLU A N 5
ATOM 6507 C CA . GLU A 1 19 ? 4.034 -2.604 7.165 1.00 0.00 19 GLU A CA 5
ATOM 6508 C C . GLU A 1 19 ? 2.669 -3.264 6.995 1.00 0.00 19 GLU A C 5
ATOM 6509 O O . GLU A 1 19 ? 1.915 -3.413 7.956 1.00 0.00 19 GLU A O 5
ATOM 6521 N N . ALA A 1 20 ? 2.357 -3.657 5.764 1.00 0.00 20 ALA A N 5
ATOM 6522 C CA . ALA A 1 20 ? 1.084 -4.302 5.467 1.00 0.00 20 ALA A CA 5
ATOM 6523 C C . ALA A 1 20 ? 1.298 -5.647 4.781 1.00 0.00 20 ALA A C 5
ATOM 6524 O O . ALA A 1 20 ? 2.400 -5.957 4.329 1.00 0.00 20 ALA A O 5
ATOM 6531 N N . SER A 1 21 ? 0.236 -6.444 4.708 1.00 0.00 21 SER A N 5
ATOM 6532 C CA . SER A 1 21 ? 0.309 -7.758 4.081 1.00 0.00 21 SER A CA 5
ATOM 6533 C C . SER A 1 21 ? -0.063 -7.677 2.604 1.00 0.00 21 SER A C 5
ATOM 6534 O O . SER A 1 21 ? -0.690 -6.715 2.163 1.00 0.00 21 SER A O 5
ATOM 6542 N N . GLU A 1 22 ? 0.330 -8.695 1.845 1.00 0.00 22 GLU A N 5
ATOM 6543 C CA . GLU A 1 22 ? 0.039 -8.738 0.416 1.00 0.00 22 GLU A CA 5
ATOM 6544 C C . GLU A 1 22 ? -1.434 -8.441 0.151 1.00 0.00 22 GLU A C 5
ATOM 6545 O O . GLU A 1 22 ? -2.318 -9.008 0.792 1.00 0.00 22 GLU A O 5
ATOM 6557 N N . GLY A 1 23 ? -1.689 -7.545 -0.798 1.00 0.00 23 GLY A N 5
ATOM 6558 C CA . GLY A 1 23 ? -3.055 -7.186 -1.131 1.00 0.00 23 GLY A CA 5
ATOM 6559 C C . GLY A 1 23 ? -3.547 -5.986 -0.347 1.00 0.00 23 GLY A C 5
ATOM 6560 O O . GLY A 1 23 ? -4.424 -5.254 -0.804 1.00 0.00 23 GLY A O 5
ATOM 6564 N N . ALA A 1 24 ? -2.981 -5.783 0.838 1.00 0.00 24 ALA A N 5
ATOM 6565 C CA . ALA A 1 24 ? -3.366 -4.663 1.687 1.00 0.00 24 ALA A CA 5
ATOM 6566 C C . ALA A 1 24 ? -2.990 -3.332 1.045 1.00 0.00 24 ALA A C 5
ATOM 6567 O O . ALA A 1 24 ? -2.510 -3.291 -0.088 1.00 0.00 24 ALA A O 5
ATOM 6574 N N . THR A 1 25 ? -3.211 -2.244 1.776 1.00 0.00 25 THR A N 5
ATOM 6575 C CA . THR A 1 25 ? -2.896 -0.911 1.277 1.00 0.00 25 THR A CA 5
ATOM 6576 C C . THR A 1 25 ? -1.945 -0.181 2.218 1.00 0.00 25 THR A C 5
ATOM 6577 O O . THR A 1 25 ? -2.229 -0.027 3.406 1.00 0.00 25 THR A O 5
ATOM 6588 N N . ALA A 1 26 ? -0.815 0.266 1.681 1.00 0.00 26 ALA A N 5
ATOM 6589 C CA . ALA A 1 26 ? 0.177 0.982 2.473 1.00 0.00 26 ALA A CA 5
ATOM 6590 C C . ALA A 1 26 ? -0.153 2.468 2.553 1.00 0.00 26 ALA A C 5
ATOM 6591 O O . ALA A 1 26 ? -1.079 2.946 1.897 1.00 0.00 26 ALA A O 5
ATOM 6598 N N . THR A 1 27 ? 0.610 3.196 3.363 1.00 0.00 27 THR A N 5
ATOM 6599 C CA . THR A 1 27 ? 0.397 4.628 3.531 1.00 0.00 27 THR A CA 5
ATOM 6600 C C . THR A 1 27 ? 1.689 5.334 3.924 1.00 0.00 27 THR A C 5
ATOM 6601 O O . THR A 1 27 ? 2.193 5.157 5.034 1.00 0.00 27 THR A O 5
ATOM 6612 N N . LEU A 1 28 ? 2.223 6.135 3.008 1.00 0.00 28 LEU A N 5
ATOM 6613 C CA . LEU A 1 28 ? 3.458 6.869 3.259 1.00 0.00 28 LEU A CA 5
ATOM 6614 C C . LEU A 1 28 ? 3.186 8.365 3.384 1.00 0.00 28 LEU A C 5
ATOM 6615 O O . LEU A 1 28 ? 2.699 8.997 2.447 1.00 0.00 28 LEU A O 5
ATOM 6631 N N . GLN A 1 29 ? 3.507 8.924 4.547 1.00 0.00 29 GLN A N 5
ATOM 6632 C CA . GLN A 1 29 ? 3.299 10.346 4.793 1.00 0.00 29 GLN A CA 5
ATOM 6633 C C . GLN A 1 29 ? 4.624 11.052 5.059 1.00 0.00 29 GLN A C 5
ATOM 6634 O O . GLN A 1 29 ? 5.489 10.526 5.761 1.00 0.00 29 GLN A O 5
ATOM 6648 N N . CYS A 1 30 ? 4.777 12.245 4.495 1.00 0.00 30 CYS A N 5
ATOM 6649 C CA . CYS A 1 30 ? 5.998 13.023 4.671 1.00 0.00 30 CYS A CA 5
ATOM 6650 C C . CYS A 1 30 ? 5.678 14.502 4.865 1.00 0.00 30 CYS A C 5
ATOM 6651 O O . CYS A 1 30 ? 4.513 14.899 4.866 1.00 0.00 30 CYS A O 5
ATOM 6659 N N . GLU A 1 31 ? 6.719 15.311 5.029 1.00 0.00 31 GLU A N 5
ATOM 6660 C CA . GLU A 1 31 ? 6.547 16.746 5.226 1.00 0.00 31 GLU A CA 5
ATOM 6661 C C . GLU A 1 31 ? 7.422 17.537 4.258 1.00 0.00 31 GLU A C 5
ATOM 6662 O O . GLU A 1 31 ? 8.339 16.990 3.643 1.00 0.00 31 GLU A O 5
ATOM 6674 N N . LEU A 1 32 ? 7.133 18.827 4.127 1.00 0.00 32 LEU A N 5
ATOM 6675 C CA . LEU A 1 32 ? 7.892 19.694 3.234 1.00 0.00 32 LEU A CA 5
ATOM 6676 C C . LEU A 1 32 ? 8.030 21.095 3.822 1.00 0.00 32 LEU A C 5
ATOM 6677 O O . LEU A 1 32 ? 7.205 21.524 4.628 1.00 0.00 32 LEU A O 5
ATOM 6693 N N . SER A 1 33 ? 9.077 21.803 3.412 1.00 0.00 33 SER A N 5
ATOM 6694 C CA . SER A 1 33 ? 9.324 23.155 3.899 1.00 0.00 33 SER A CA 5
ATOM 6695 C C . SER A 1 33 ? 8.178 24.088 3.518 1.00 0.00 33 SER A C 5
ATOM 6696 O O . SER A 1 33 ? 7.886 25.052 4.225 1.00 0.00 33 SER A O 5
ATOM 6704 N N . LYS A 1 34 ? 7.532 23.793 2.395 1.00 0.00 34 LYS A N 5
ATOM 6705 C CA . LYS A 1 34 ? 6.417 24.602 1.918 1.00 0.00 34 LYS A CA 5
ATOM 6706 C C . LYS A 1 34 ? 5.603 23.845 0.874 1.00 0.00 34 LYS A C 5
ATOM 6707 O O . LYS A 1 34 ? 6.122 22.967 0.184 1.00 0.00 34 LYS A O 5
ATOM 6726 N N . VAL A 1 35 ? 4.324 24.192 0.761 1.00 0.00 35 VAL A N 5
ATOM 6727 C CA . VAL A 1 35 ? 3.439 23.547 -0.201 1.00 0.00 35 VAL A CA 5
ATOM 6728 C C . VAL A 1 35 ? 4.020 23.609 -1.609 1.00 0.00 35 VAL A C 5
ATOM 6729 O O . VAL A 1 35 ? 4.169 24.687 -2.183 1.00 0.00 35 VAL A O 5
ATOM 6742 N N . ALA A 1 36 ? 4.346 22.444 -2.160 1.00 0.00 36 ALA A N 5
ATOM 6743 C CA . ALA A 1 36 ? 4.908 22.365 -3.503 1.00 0.00 36 ALA A CA 5
ATOM 6744 C C . ALA A 1 36 ? 4.600 21.019 -4.149 1.00 0.00 36 ALA A C 5
ATOM 6745 O O . ALA A 1 36 ? 4.415 20.007 -3.473 1.00 0.00 36 ALA A O 5
ATOM 6752 N N . PRO A 1 37 ? 4.543 21.004 -5.489 1.00 0.00 37 PRO A N 5
ATOM 6753 C CA . PRO A 1 37 ? 4.257 19.787 -6.255 1.00 0.00 37 PRO A CA 5
ATOM 6754 C C . PRO A 1 37 ? 5.402 18.782 -6.195 1.00 0.00 37 PRO A C 5
ATOM 6755 O O . PRO A 1 37 ? 6.558 19.127 -6.440 1.00 0.00 37 PRO A O 5
ATOM 6766 N N . VAL A 1 38 ? 5.073 17.536 -5.868 1.00 0.00 38 VAL A N 5
ATOM 6767 C CA . VAL A 1 38 ? 6.074 16.480 -5.778 1.00 0.00 38 VAL A CA 5
ATOM 6768 C C . VAL A 1 38 ? 5.661 15.260 -6.594 1.00 0.00 38 VAL A C 5
ATOM 6769 O O . VAL A 1 38 ? 4.530 15.174 -7.070 1.00 0.00 38 VAL A O 5
ATOM 6782 N N . GLU A 1 39 ? 6.587 14.318 -6.750 1.00 0.00 39 GLU A N 5
ATOM 6783 C CA . GLU A 1 39 ? 6.318 13.103 -7.509 1.00 0.00 39 GLU A CA 5
ATOM 6784 C C . GLU A 1 39 ? 6.981 11.895 -6.854 1.00 0.00 39 GLU A C 5
ATOM 6785 O O . GLU A 1 39 ? 8.155 11.942 -6.486 1.00 0.00 39 GLU A O 5
ATOM 6797 N N . TRP A 1 40 ? 6.221 10.815 -6.712 1.00 0.00 40 TRP A N 5
ATOM 6798 C CA . TRP A 1 40 ? 6.735 9.594 -6.101 1.00 0.00 40 TRP A CA 5
ATOM 6799 C C . TRP A 1 40 ? 7.373 8.688 -7.149 1.00 0.00 40 TRP A C 5
ATOM 6800 O O . TRP A 1 40 ? 6.916 8.623 -8.290 1.00 0.00 40 TRP A O 5
ATOM 6821 N N . LYS A 1 41 ? 8.432 7.989 -6.754 1.00 0.00 41 LYS A N 5
ATOM 6822 C CA . LYS A 1 41 ? 9.133 7.085 -7.658 1.00 0.00 41 LYS A CA 5
ATOM 6823 C C . LYS A 1 41 ? 9.489 5.780 -6.954 1.00 0.00 41 LYS A C 5
ATOM 6824 O O . LYS A 1 41 ? 9.757 5.763 -5.752 1.00 0.00 41 LYS A O 5
ATOM 6843 N N . LYS A 1 42 ? 9.491 4.687 -7.709 1.00 0.00 42 LYS A N 5
ATOM 6844 C CA . LYS A 1 42 ? 9.817 3.376 -7.159 1.00 0.00 42 LYS A CA 5
ATOM 6845 C C . LYS A 1 42 ? 11.124 2.850 -7.744 1.00 0.00 42 LYS A C 5
ATOM 6846 O O . LYS A 1 42 ? 11.415 1.658 -7.665 1.00 0.00 42 LYS A O 5
ATOM 6865 N N . GLY A 1 43 ? 11.908 3.749 -8.331 1.00 0.00 43 GLY A N 5
ATOM 6866 C CA . GLY A 1 43 ? 13.175 3.355 -8.919 1.00 0.00 43 GLY A CA 5
ATOM 6867 C C . GLY A 1 43 ? 13.526 4.177 -10.144 1.00 0.00 43 GLY A C 5
ATOM 6868 O O . GLY A 1 43 ? 13.256 5.376 -10.211 1.00 0.00 43 GLY A O 5
ATOM 6872 N N . PRO A 1 44 ? 14.145 3.527 -11.141 1.00 0.00 44 PRO A N 5
ATOM 6873 C CA . PRO A 1 44 ? 14.548 4.187 -12.386 1.00 0.00 44 PRO A CA 5
ATOM 6874 C C . PRO A 1 44 ? 13.352 4.574 -13.250 1.00 0.00 44 PRO A C 5
ATOM 6875 O O . PRO A 1 44 ? 13.515 5.076 -14.361 1.00 0.00 44 PRO A O 5
ATOM 6886 N N . GLU A 1 45 ? 12.151 4.338 -12.730 1.00 0.00 45 GLU A N 5
ATOM 6887 C CA . GLU A 1 45 ? 10.929 4.662 -13.456 1.00 0.00 45 GLU A CA 5
ATOM 6888 C C . GLU A 1 45 ? 10.113 5.712 -12.706 1.00 0.00 45 GLU A C 5
ATOM 6889 O O . GLU A 1 45 ? 10.440 6.078 -11.577 1.00 0.00 45 GLU A O 5
ATOM 6901 N N . THR A 1 46 ? 9.050 6.193 -13.343 1.00 0.00 46 THR A N 5
ATOM 6902 C CA . THR A 1 46 ? 8.188 7.201 -12.738 1.00 0.00 46 THR A CA 5
ATOM 6903 C C . THR A 1 46 ? 6.785 6.655 -12.504 1.00 0.00 46 THR A C 5
ATOM 6904 O O . THR A 1 46 ? 6.234 5.946 -13.347 1.00 0.00 46 THR A O 5
ATOM 6915 N N . LEU A 1 47 ? 6.210 6.990 -11.354 1.00 0.00 47 LEU A N 5
ATOM 6916 C CA . LEU A 1 47 ? 4.868 6.533 -11.008 1.00 0.00 47 LEU A CA 5
ATOM 6917 C C . LEU A 1 47 ? 3.834 7.621 -11.286 1.00 0.00 47 LEU A C 5
ATOM 6918 O O . LEU A 1 47 ? 4.180 8.731 -11.691 1.00 0.00 47 LEU A O 5
ATOM 6934 N N . ARG A 1 48 ? 2.565 7.294 -11.065 1.00 0.00 48 ARG A N 5
ATOM 6935 C CA . ARG A 1 48 ? 1.482 8.243 -11.291 1.00 0.00 48 ARG A CA 5
ATOM 6936 C C . ARG A 1 48 ? 0.310 7.963 -10.354 1.00 0.00 48 ARG A C 5
ATOM 6937 O O . ARG A 1 48 ? 0.266 6.926 -9.691 1.00 0.00 48 ARG A O 5
ATOM 6958 N N . ASP A 1 49 ? -0.636 8.894 -10.305 1.00 0.00 49 ASP A N 5
ATOM 6959 C CA . ASP A 1 49 ? -1.809 8.747 -9.450 1.00 0.00 49 ASP A CA 5
ATOM 6960 C C . ASP A 1 49 ? -3.030 8.340 -10.268 1.00 0.00 49 ASP A C 5
ATOM 6961 O O . ASP A 1 49 ? -3.523 9.109 -11.092 1.00 0.00 49 ASP A O 5
ATOM 6970 N N . GLY A 1 50 ? -3.514 7.123 -10.036 1.00 0.00 50 GLY A N 5
ATOM 6971 C CA . GLY A 1 50 ? -4.672 6.635 -10.760 1.00 0.00 50 GLY A CA 5
ATOM 6972 C C . GLY A 1 50 ? -4.797 5.125 -10.703 1.00 0.00 50 GLY A C 5
ATOM 6973 O O . GLY A 1 50 ? -5.725 4.594 -10.095 1.00 0.00 50 GLY A O 5
ATOM 6977 N N . GLY A 1 51 ? -3.859 4.431 -11.341 1.00 0.00 51 GLY A N 5
ATOM 6978 C CA . GLY A 1 51 ? -3.888 2.980 -11.350 1.00 0.00 51 GLY A CA 5
ATOM 6979 C C . GLY A 1 51 ? -3.737 2.388 -9.962 1.00 0.00 51 GLY A C 5
ATOM 6980 O O . GLY A 1 51 ? -4.485 2.735 -9.048 1.00 0.00 51 GLY A O 5
ATOM 6984 N N . ARG A 1 52 ? -2.769 1.492 -9.805 1.00 0.00 52 ARG A N 5
ATOM 6985 C CA . ARG A 1 52 ? -2.525 0.849 -8.519 1.00 0.00 52 ARG A CA 5
ATOM 6986 C C . ARG A 1 52 ? -1.706 1.755 -7.605 1.00 0.00 52 ARG A C 5
ATOM 6987 O O . ARG A 1 52 ? -0.786 1.300 -6.924 1.00 0.00 52 ARG A O 5
ATOM 7008 N N . TYR A 1 53 ? -2.047 3.039 -7.594 1.00 0.00 53 TYR A N 5
ATOM 7009 C CA . TYR A 1 53 ? -1.342 4.010 -6.765 1.00 0.00 53 TYR A CA 5
ATOM 7010 C C . TYR A 1 53 ? -2.181 5.269 -6.568 1.00 0.00 53 TYR A C 5
ATOM 7011 O O . TYR A 1 53 ? -2.476 5.988 -7.522 1.00 0.00 53 TYR A O 5
ATOM 7029 N N . SER A 1 54 ? -2.561 5.529 -5.321 1.00 0.00 54 SER A N 5
ATOM 7030 C CA . SER A 1 54 ? -3.369 6.699 -4.996 1.00 0.00 54 SER A CA 5
ATOM 7031 C C . SER A 1 54 ? -2.626 7.622 -4.035 1.00 0.00 54 SER A C 5
ATOM 7032 O O . SER A 1 54 ? -2.303 7.237 -2.911 1.00 0.00 54 SER A O 5
ATOM 7040 N N . LEU A 1 55 ? -2.358 8.842 -4.486 1.00 0.00 55 LEU A N 5
ATOM 7041 C CA . LEU A 1 55 ? -1.653 9.823 -3.668 1.00 0.00 55 LEU A CA 5
ATOM 7042 C C . LEU A 1 55 ? -2.410 11.147 -3.631 1.00 0.00 55 LEU A C 5
ATOM 7043 O O . LEU A 1 55 ? -3.026 11.550 -4.618 1.00 0.00 55 LEU A O 5
ATOM 7059 N N . LYS A 1 56 ? -2.358 11.821 -2.487 1.00 0.00 56 LYS A N 5
ATOM 7060 C CA . LYS A 1 56 ? -3.035 13.101 -2.322 1.00 0.00 56 LYS A CA 5
ATOM 7061 C C . LYS A 1 56 ? -2.100 14.135 -1.702 1.00 0.00 56 LYS A C 5
ATOM 7062 O O . LYS A 1 56 ? -1.273 13.806 -0.852 1.00 0.00 56 LYS A O 5
ATOM 7081 N N . GLN A 1 57 ? -2.238 15.385 -2.132 1.00 0.00 57 GLN A N 5
ATOM 7082 C CA . GLN A 1 57 ? -1.405 16.466 -1.618 1.00 0.00 57 GLN A CA 5
ATOM 7083 C C . GLN A 1 57 ? -2.094 17.180 -0.460 1.00 0.00 57 GLN A C 5
ATOM 7084 O O . GLN A 1 57 ? -3.321 17.174 -0.356 1.00 0.00 57 GLN A O 5
ATOM 7098 N N . ASP A 1 58 ? -1.297 17.793 0.408 1.00 0.00 58 ASP A N 5
ATOM 7099 C CA . ASP A 1 58 ? -1.831 18.512 1.559 1.00 0.00 58 ASP A CA 5
ATOM 7100 C C . ASP A 1 58 ? -0.851 19.581 2.034 1.00 0.00 58 ASP A C 5
ATOM 7101 O O . ASP A 1 58 ? 0.320 19.575 1.657 1.00 0.00 58 ASP A O 5
ATOM 7110 N N . GLY A 1 59 ? -1.339 20.498 2.864 1.00 0.00 59 GLY A N 5
ATOM 7111 C CA . GLY A 1 59 ? -0.493 21.561 3.375 1.00 0.00 59 GLY A CA 5
ATOM 7112 C C . GLY A 1 59 ? 0.847 21.050 3.865 1.00 0.00 59 GLY A C 5
ATOM 7113 O O . GLY A 1 59 ? 0.934 20.423 4.921 1.00 0.00 59 GLY A O 5
ATOM 7117 N N . THR A 1 60 ? 1.898 21.317 3.095 1.00 0.00 60 THR A N 5
ATOM 7118 C CA . THR A 1 60 ? 3.240 20.878 3.454 1.00 0.00 60 THR A CA 5
ATOM 7119 C C . THR A 1 60 ? 3.245 19.413 3.877 1.00 0.00 60 THR A C 5
ATOM 7120 O O . THR A 1 60 ? 4.063 18.997 4.697 1.00 0.00 60 THR A O 5
ATOM 7131 N N . ARG A 1 61 ? 2.327 18.636 3.312 1.00 0.00 61 ARG A N 5
ATOM 7132 C CA . ARG A 1 61 ? 2.226 17.217 3.631 1.00 0.00 61 ARG A CA 5
ATOM 7133 C C . ARG A 1 61 ? 1.785 16.415 2.410 1.00 0.00 61 ARG A C 5
ATOM 7134 O O . ARG A 1 61 ? 0.956 16.872 1.621 1.00 0.00 61 ARG A O 5
ATOM 7155 N N . CYS A 1 62 ? 2.345 15.220 2.260 1.00 0.00 62 CYS A N 5
ATOM 7156 C CA . CYS A 1 62 ? 2.012 14.355 1.134 1.00 0.00 62 CYS A CA 5
ATOM 7157 C C . CYS A 1 62 ? 1.778 12.922 1.600 1.00 0.00 62 CYS A C 5
ATOM 7158 O O . CYS A 1 62 ? 2.585 12.361 2.340 1.00 0.00 62 CYS A O 5
ATOM 7166 N N . GLU A 1 63 ? 0.668 12.336 1.162 1.00 0.00 63 GLU A N 5
ATOM 7167 C CA . GLU A 1 63 ? 0.328 10.968 1.537 1.00 0.00 63 GLU A CA 5
ATOM 7168 C C . GLU A 1 63 ? 0.231 10.074 0.304 1.00 0.00 63 GLU A C 5
ATOM 7169 O O . GLU A 1 63 ? -0.481 10.389 -0.651 1.00 0.00 63 GLU A O 5
ATOM 7181 N N . LEU A 1 64 ? 0.951 8.959 0.332 1.00 0.00 64 LEU A N 5
ATOM 7182 C CA . LEU A 1 64 ? 0.948 8.018 -0.783 1.00 0.00 64 LEU A CA 5
ATOM 7183 C C . LEU A 1 64 ? 0.389 6.665 -0.353 1.00 0.00 64 LEU A C 5
ATOM 7184 O O . LEU A 1 64 ? 0.889 6.048 0.587 1.00 0.00 64 LEU A O 5
ATOM 7200 N N . GLN A 1 65 ? -0.648 6.211 -1.048 1.00 0.00 65 GLN A N 5
ATOM 7201 C CA . GLN A 1 65 ? -1.273 4.931 -0.738 1.00 0.00 65 GLN A CA 5
ATOM 7202 C C . GLN A 1 65 ? -1.073 3.937 -1.877 1.00 0.00 65 GLN A C 5
ATOM 7203 O O . GLN A 1 65 ? -1.233 4.280 -3.049 1.00 0.00 65 GLN A O 5
ATOM 7217 N N . ILE A 1 66 ? -0.720 2.705 -1.526 1.00 0.00 66 ILE A N 5
ATOM 7218 C CA . ILE A 1 66 ? -0.498 1.662 -2.519 1.00 0.00 66 ILE A CA 5
ATOM 7219 C C . ILE A 1 66 ? -1.526 0.543 -2.381 1.00 0.00 66 ILE A C 5
ATOM 7220 O O . ILE A 1 66 ? -1.377 -0.352 -1.549 1.00 0.00 66 ILE A O 5
ATOM 7236 N N . HIS A 1 67 ? -2.569 0.600 -3.203 1.00 0.00 67 HIS A N 5
ATOM 7237 C CA . HIS A 1 67 ? -3.621 -0.409 -3.175 1.00 0.00 67 HIS A CA 5
ATOM 7238 C C . HIS A 1 67 ? -3.136 -1.717 -3.792 1.00 0.00 67 HIS A C 5
ATOM 7239 O O . HIS A 1 67 ? -2.216 -1.725 -4.611 1.00 0.00 67 HIS A O 5
ATOM 7254 N N . ASP A 1 68 ? -3.759 -2.821 -3.395 1.00 0.00 68 ASP A N 5
ATOM 7255 C CA . ASP A 1 68 ? -3.391 -4.135 -3.910 1.00 0.00 68 ASP A CA 5
ATOM 7256 C C . ASP A 1 68 ? -1.893 -4.377 -3.759 1.00 0.00 68 ASP A C 5
ATOM 7257 O O . ASP A 1 68 ? -1.225 -4.807 -4.700 1.00 0.00 68 ASP A O 5
ATOM 7266 N N . LEU A 1 69 ? -1.371 -4.099 -2.570 1.00 0.00 69 LEU A N 5
ATOM 7267 C CA . LEU A 1 69 ? 0.050 -4.286 -2.295 1.00 0.00 69 LEU A CA 5
ATOM 7268 C C . LEU A 1 69 ? 0.523 -5.651 -2.782 1.00 0.00 69 LEU A C 5
ATOM 7269 O O . LEU A 1 69 ? -0.282 -6.493 -3.182 1.00 0.00 69 LEU A O 5
ATOM 7285 N N . SER A 1 70 ? 1.835 -5.865 -2.744 1.00 0.00 70 SER A N 5
ATOM 7286 C CA . SER A 1 70 ? 2.416 -7.129 -3.183 1.00 0.00 70 SER A CA 5
ATOM 7287 C C . SER A 1 70 ? 3.882 -7.224 -2.772 1.00 0.00 70 SER A C 5
ATOM 7288 O O . SER A 1 70 ? 4.607 -6.228 -2.778 1.00 0.00 70 SER A O 5
ATOM 7296 N N . VAL A 1 71 ? 4.313 -8.429 -2.415 1.00 0.00 71 VAL A N 5
ATOM 7297 C CA . VAL A 1 71 ? 5.693 -8.657 -2.002 1.00 0.00 71 VAL A CA 5
ATOM 7298 C C . VAL A 1 71 ? 6.673 -8.055 -3.003 1.00 0.00 71 VAL A C 5
ATOM 7299 O O . VAL A 1 71 ? 7.743 -7.578 -2.629 1.00 0.00 71 VAL A O 5
ATOM 7312 N N . ALA A 1 72 ? 6.298 -8.082 -4.278 1.00 0.00 72 ALA A N 5
ATOM 7313 C CA . ALA A 1 72 ? 7.143 -7.537 -5.333 1.00 0.00 72 ALA A CA 5
ATOM 7314 C C . ALA A 1 72 ? 7.211 -6.016 -5.252 1.00 0.00 72 ALA A C 5
ATOM 7315 O O . ALA A 1 72 ? 8.200 -5.407 -5.659 1.00 0.00 72 ALA A O 5
ATOM 7322 N N . ASP A 1 73 ? 6.153 -5.409 -4.725 1.00 0.00 73 ASP A N 5
ATOM 7323 C CA . ASP A 1 73 ? 6.093 -3.958 -4.590 1.00 0.00 73 ASP A CA 5
ATOM 7324 C C . ASP A 1 73 ? 7.030 -3.476 -3.486 1.00 0.00 73 ASP A C 5
ATOM 7325 O O . ASP A 1 73 ? 7.569 -2.372 -3.555 1.00 0.00 73 ASP A O 5
ATOM 7334 N N . ALA A 1 74 ? 7.217 -4.310 -2.469 1.00 0.00 74 ALA A N 5
ATOM 7335 C CA . ALA A 1 74 ? 8.088 -3.970 -1.352 1.00 0.00 74 ALA A CA 5
ATOM 7336 C C . ALA A 1 74 ? 9.491 -3.620 -1.836 1.00 0.00 74 ALA A C 5
ATOM 7337 O O . ALA A 1 74 ? 10.254 -4.496 -2.242 1.00 0.00 74 ALA A O 5
ATOM 7344 N N . GLY A 1 75 ? 9.825 -2.334 -1.792 1.00 0.00 75 GLY A N 5
ATOM 7345 C CA . GLY A 1 75 ? 11.135 -1.891 -2.231 1.00 0.00 75 GLY A CA 5
ATOM 7346 C C . GLY A 1 75 ? 11.549 -0.580 -1.592 1.00 0.00 75 GLY A C 5
ATOM 7347 O O . GLY A 1 75 ? 11.603 -0.470 -0.368 1.00 0.00 75 GLY A O 5
ATOM 7351 N N . GLU A 1 76 ? 11.842 0.415 -2.423 1.00 0.00 76 GLU A N 5
ATOM 7352 C CA . GLU A 1 76 ? 12.255 1.724 -1.931 1.00 0.00 76 GLU A CA 5
ATOM 7353 C C . GLU A 1 76 ? 11.543 2.840 -2.690 1.00 0.00 76 GLU A C 5
ATOM 7354 O O . GLU A 1 76 ? 11.809 3.070 -3.870 1.00 0.00 76 GLU A O 5
ATOM 7366 N N . TYR A 1 77 ? 10.637 3.529 -2.005 1.00 0.00 77 TYR A N 5
ATOM 7367 C CA . TYR A 1 77 ? 9.884 4.619 -2.614 1.00 0.00 77 TYR A CA 5
ATOM 7368 C C . TYR A 1 77 ? 10.513 5.968 -2.281 1.00 0.00 77 TYR A C 5
ATOM 7369 O O . TYR A 1 77 ? 10.611 6.349 -1.115 1.00 0.00 77 TYR A O 5
ATOM 7387 N N . SER A 1 78 ? 10.938 6.688 -3.315 1.00 0.00 78 SER A N 5
ATOM 7388 C CA . SER A 1 78 ? 11.560 7.994 -3.134 1.00 0.00 78 SER A CA 5
ATOM 7389 C C . SER A 1 78 ? 10.651 9.105 -3.649 1.00 0.00 78 SER A C 5
ATOM 7390 O O . SER A 1 78 ? 9.869 8.902 -4.579 1.00 0.00 78 SER A O 5
ATOM 7398 N N . CYS A 1 79 ? 10.759 10.280 -3.039 1.00 0.00 79 CYS A N 5
ATOM 7399 C CA . CYS A 1 79 ? 9.946 11.425 -3.435 1.00 0.00 79 CYS A CA 5
ATOM 7400 C C . CYS A 1 79 ? 10.826 12.618 -3.793 1.00 0.00 79 CYS A C 5
ATOM 7401 O O . CYS A 1 79 ? 11.619 13.085 -2.976 1.00 0.00 79 CYS A O 5
ATOM 7409 N N . MET A 1 80 ? 10.681 13.106 -5.021 1.00 0.00 80 MET A N 5
ATOM 7410 C CA . MET A 1 80 ? 11.463 14.244 -5.488 1.00 0.00 80 MET A CA 5
ATOM 7411 C C . MET A 1 80 ? 10.670 15.540 -5.355 1.00 0.00 80 MET A C 5
ATOM 7412 O O . MET A 1 80 ? 9.584 15.675 -5.920 1.00 0.00 80 MET A O 5
ATOM 7426 N N . CYS A 1 81 ? 11.218 16.490 -4.605 1.00 0.00 81 CYS A N 5
ATOM 7427 C CA . CYS A 1 81 ? 10.560 17.775 -4.397 1.00 0.00 81 CYS A CA 5
ATOM 7428 C C . CYS A 1 81 ? 11.538 18.927 -4.604 1.00 0.00 81 CYS A C 5
ATOM 7429 O O . CYS A 1 81 ? 12.416 19.166 -3.775 1.00 0.00 81 CYS A O 5
ATOM 7437 N N . GLY A 1 82 ? 11.382 19.637 -5.717 1.00 0.00 82 GLY A N 5
ATOM 7438 C CA . GLY A 1 82 ? 12.260 20.754 -6.014 1.00 0.00 82 GLY A CA 5
ATOM 7439 C C . GLY A 1 82 ? 13.663 20.309 -6.372 1.00 0.00 82 GLY A C 5
ATOM 7440 O O . GLY A 1 82 ? 13.957 20.041 -7.537 1.00 0.00 82 GLY A O 5
ATOM 7444 N N . GLN A 1 83 ? 14.532 20.231 -5.369 1.00 0.00 83 GLN A N 5
ATOM 7445 C CA . GLN A 1 83 ? 15.913 19.817 -5.586 1.00 0.00 83 GLN A CA 5
ATOM 7446 C C . GLN A 1 83 ? 16.293 18.674 -4.651 1.00 0.00 83 GLN A C 5
ATOM 7447 O O . GLN A 1 83 ? 17.129 17.836 -4.987 1.00 0.00 83 GLN A O 5
ATOM 7461 N N . GLU A 1 84 ? 15.672 18.647 -3.476 1.00 0.00 84 GLU A N 5
ATOM 7462 C CA . GLU A 1 84 ? 15.946 17.606 -2.492 1.00 0.00 84 GLU A CA 5
ATOM 7463 C C . GLU A 1 84 ? 15.354 16.271 -2.932 1.00 0.00 84 GLU A C 5
ATOM 7464 O O . GLU A 1 84 ? 14.706 16.181 -3.975 1.00 0.00 84 GLU A O 5
ATOM 7476 N N . ARG A 1 85 ? 15.583 15.236 -2.130 1.00 0.00 85 ARG A N 5
ATOM 7477 C CA . ARG A 1 85 ? 15.074 13.904 -2.438 1.00 0.00 85 ARG A CA 5
ATOM 7478 C C . ARG A 1 85 ? 15.187 12.986 -1.225 1.00 0.00 85 ARG A C 5
ATOM 7479 O O . ARG A 1 85 ? 16.196 12.993 -0.518 1.00 0.00 85 ARG A O 5
ATOM 7500 N N . THR A 1 86 ? 14.145 12.195 -0.988 1.00 0.00 86 THR A N 5
ATOM 7501 C CA . THR A 1 86 ? 14.126 11.272 0.140 1.00 0.00 86 THR A CA 5
ATOM 7502 C C . THR A 1 86 ? 13.677 9.882 -0.295 1.00 0.00 86 THR A C 5
ATOM 7503 O O . THR A 1 86 ? 13.100 9.713 -1.369 1.00 0.00 86 THR A O 5
ATOM 7514 N N . SER A 1 87 ? 13.943 8.888 0.547 1.00 0.00 87 SER A N 5
ATOM 7515 C CA . SER A 1 87 ? 13.569 7.511 0.248 1.00 0.00 87 SER A CA 5
ATOM 7516 C C . SER A 1 87 ? 13.107 6.788 1.509 1.00 0.00 87 SER A C 5
ATOM 7517 O O . SER A 1 87 ? 13.604 7.048 2.604 1.00 0.00 87 SER A O 5
ATOM 7525 N N . ALA A 1 88 ? 12.152 5.878 1.346 1.00 0.00 88 ALA A N 5
ATOM 7526 C CA . ALA A 1 88 ? 11.624 5.115 2.470 1.00 0.00 88 ALA A CA 5
ATOM 7527 C C . ALA A 1 88 ? 11.365 3.664 2.075 1.00 0.00 88 ALA A C 5
ATOM 7528 O O . ALA A 1 88 ? 10.662 3.390 1.102 1.00 0.00 88 ALA A O 5
ATOM 7535 N N . THR A 1 89 ? 11.939 2.738 2.836 1.00 0.00 89 THR A N 5
ATOM 7536 C CA . THR A 1 89 ? 11.772 1.315 2.565 1.00 0.00 89 THR A CA 5
ATOM 7537 C C . THR A 1 89 ? 10.462 0.795 3.145 1.00 0.00 89 THR A C 5
ATOM 7538 O O . THR A 1 89 ? 10.276 0.770 4.362 1.00 0.00 89 THR A O 5
ATOM 7549 N N . LEU A 1 90 ? 9.556 0.380 2.267 1.00 0.00 90 LEU A N 5
ATOM 7550 C CA . LEU A 1 90 ? 8.261 -0.141 2.692 1.00 0.00 90 LEU A CA 5
ATOM 7551 C C . LEU A 1 90 ? 8.365 -1.615 3.070 1.00 0.00 90 LEU A C 5
ATOM 7552 O O . LEU A 1 90 ? 9.213 -2.343 2.552 1.00 0.00 90 LEU A O 5
ATOM 7568 N N . THR A 1 91 ? 7.495 -2.051 3.976 1.00 0.00 91 THR A N 5
ATOM 7569 C CA . THR A 1 91 ? 7.488 -3.438 4.423 1.00 0.00 91 THR A CA 5
ATOM 7570 C C . THR A 1 91 ? 6.212 -4.150 3.989 1.00 0.00 91 THR A C 5
ATOM 7571 O O . THR A 1 91 ? 5.105 -3.679 4.255 1.00 0.00 91 THR A O 5
ATOM 7582 N N . VAL A 1 92 ? 6.372 -5.286 3.319 1.00 0.00 92 VAL A N 5
ATOM 7583 C CA . VAL A 1 92 ? 5.232 -6.064 2.849 1.00 0.00 92 VAL A CA 5
ATOM 7584 C C . VAL A 1 92 ? 5.331 -7.515 3.304 1.00 0.00 92 VAL A C 5
ATOM 7585 O O . VAL A 1 92 ? 6.241 -8.242 2.903 1.00 0.00 92 VAL A O 5
ATOM 7598 N N . ARG A 1 93 ? 4.389 -7.932 4.144 1.00 0.00 93 ARG A N 5
ATOM 7599 C CA . ARG A 1 93 ? 4.371 -9.297 4.655 1.00 0.00 93 ARG A CA 5
ATOM 7600 C C . ARG A 1 93 ? 3.587 -10.216 3.723 1.00 0.00 93 ARG A C 5
ATOM 7601 O O . ARG A 1 93 ? 2.444 -9.930 3.369 1.00 0.00 93 ARG A O 5
ATOM 7622 N N . ALA A 1 94 ? 4.211 -11.322 3.328 1.00 0.00 94 ALA A N 5
ATOM 7623 C CA . ALA A 1 94 ? 3.572 -12.283 2.438 1.00 0.00 94 ALA A CA 5
ATOM 7624 C C . ALA A 1 94 ? 2.332 -12.891 3.086 1.00 0.00 94 ALA A C 5
ATOM 7625 O O . ALA A 1 94 ? 2.250 -13.003 4.310 1.00 0.00 94 ALA A O 5
ATOM 7632 N N . LEU A 1 95 ? 1.369 -13.281 2.258 1.00 0.00 95 LEU A N 5
ATOM 7633 C CA . LEU A 1 95 ? 0.132 -13.877 2.751 1.00 0.00 95 LEU A CA 5
ATOM 7634 C C . LEU A 1 95 ? 0.412 -15.182 3.488 1.00 0.00 95 LEU A C 5
ATOM 7635 O O . LEU A 1 95 ? 1.390 -15.880 3.216 1.00 0.00 95 LEU A O 5
ATOM 7651 N N . PRO A 1 96 ? -0.465 -15.523 4.443 1.00 0.00 96 PRO A N 5
ATOM 7652 C CA . PRO A 1 96 ? -0.335 -16.748 5.238 1.00 0.00 96 PRO A CA 5
ATOM 7653 C C . PRO A 1 96 ? -0.596 -18.004 4.414 1.00 0.00 96 PRO A C 5
ATOM 7654 O O . PRO A 1 96 ? -1.725 -18.264 4.001 1.00 0.00 96 PRO A O 5
ATOM 7665 N N . ALA A 1 97 ? 0.457 -18.780 4.178 1.00 0.00 97 ALA A N 5
ATOM 7666 C CA . ALA A 1 97 ? 0.341 -20.011 3.405 1.00 0.00 97 ALA A CA 5
ATOM 7667 C C . ALA A 1 97 ? 0.105 -21.211 4.315 1.00 0.00 97 ALA A C 5
ATOM 7668 O O . ALA A 1 97 ? 0.339 -21.142 5.522 1.00 0.00 97 ALA A O 5
ATOM 7675 N N . ARG A 1 98 ? -0.360 -22.310 3.730 1.00 0.00 98 ARG A N 5
ATOM 7676 C CA . ARG A 1 98 ? -0.629 -23.525 4.489 1.00 0.00 98 ARG A CA 5
ATOM 7677 C C . ARG A 1 98 ? 0.609 -24.415 4.547 1.00 0.00 98 ARG A C 5
ATOM 7678 O O . ARG A 1 98 ? 1.569 -24.210 3.804 1.00 0.00 98 ARG A O 5
ATOM 7699 N N . PHE A 1 99 ? 0.579 -25.404 5.434 1.00 0.00 99 PHE A N 5
ATOM 7700 C CA . PHE A 1 99 ? 1.699 -26.325 5.590 1.00 0.00 99 PHE A CA 5
ATOM 7701 C C . PHE A 1 99 ? 1.242 -27.633 6.229 1.00 0.00 99 PHE A C 5
ATOM 7702 O O . PHE A 1 99 ? 0.648 -27.637 7.308 1.00 0.00 99 PHE A O 5
ATOM 7719 N N . THR A 1 100 ? 1.523 -28.744 5.555 1.00 0.00 100 THR A N 5
ATOM 7720 C CA . THR A 1 100 ? 1.141 -30.059 6.055 1.00 0.00 100 THR A CA 5
ATOM 7721 C C . THR A 1 100 ? 1.861 -30.382 7.359 1.00 0.00 100 THR A C 5
ATOM 7722 O O . THR A 1 100 ? 2.986 -30.881 7.350 1.00 0.00 100 THR A O 5
ATOM 7733 N N . GLU A 1 101 ? 1.204 -30.096 8.479 1.00 0.00 101 GLU A N 5
ATOM 7734 C CA . GLU A 1 101 ? 1.784 -30.357 9.791 1.00 0.00 101 GLU A CA 5
ATOM 7735 C C . GLU A 1 101 ? 2.120 -31.837 9.953 1.00 0.00 101 GLU A C 5
ATOM 7736 O O . GLU A 1 101 ? 1.687 -32.673 9.162 1.00 0.00 101 GLU A O 5
ATOM 7748 N N . GLY A 1 102 ? 2.898 -32.152 10.985 1.00 0.00 102 GLY A N 5
ATOM 7749 C CA . GLY A 1 102 ? 3.280 -33.530 11.232 1.00 0.00 102 GLY A CA 5
ATOM 7750 C C . GLY A 1 102 ? 3.687 -33.769 12.672 1.00 0.00 102 GLY A C 5
ATOM 7751 O O . GLY A 1 102 ? 2.836 -33.901 13.551 1.00 0.00 102 GLY A O 5
ATOM 7755 N N . SER A 1 103 ? 4.993 -33.827 12.915 1.00 0.00 103 SER A N 5
ATOM 7756 C CA . SER A 1 103 ? 5.511 -34.058 14.258 1.00 0.00 103 SER A CA 5
ATOM 7757 C C . SER A 1 103 ? 6.404 -32.904 14.702 1.00 0.00 103 SER A C 5
ATOM 7758 O O . SER A 1 103 ? 6.851 -32.100 13.884 1.00 0.00 103 SER A O 5
ATOM 7766 N N . GLY A 1 104 ? 6.660 -32.829 16.004 1.00 0.00 104 GLY A N 5
ATOM 7767 C CA . GLY A 1 104 ? 7.498 -31.770 16.536 1.00 0.00 104 GLY A CA 5
ATOM 7768 C C . GLY A 1 104 ? 8.489 -32.276 17.566 1.00 0.00 104 GLY A C 5
ATOM 7769 O O . GLY A 1 104 ? 8.446 -33.433 17.983 1.00 0.00 104 GLY A O 5
ATOM 7773 N N . PRO A 1 105 ? 9.408 -31.396 17.991 1.00 0.00 105 PRO A N 5
ATOM 7774 C CA . PRO A 1 105 ? 10.431 -31.738 18.983 1.00 0.00 105 PRO A CA 5
ATOM 7775 C C . PRO A 1 105 ? 9.843 -31.946 20.375 1.00 0.00 105 PRO A C 5
ATOM 7776 O O . PRO A 1 105 ? 8.814 -31.364 20.717 1.00 0.00 105 PRO A O 5
ATOM 7787 N N . SER A 1 106 ? 10.504 -32.778 21.173 1.00 0.00 106 SER A N 5
ATOM 7788 C CA . SER A 1 106 ? 10.044 -33.065 22.527 1.00 0.00 106 SER A CA 5
ATOM 7789 C C . SER A 1 106 ? 11.178 -33.631 23.377 1.00 0.00 106 SER A C 5
ATOM 7790 O O . SER A 1 106 ? 12.276 -33.879 22.880 1.00 0.00 106 SER A O 5
ATOM 7798 N N . SER A 1 107 ? 10.902 -33.833 24.661 1.00 0.00 107 SER A N 5
ATOM 7799 C CA . SER A 1 107 ? 11.899 -34.366 25.583 1.00 0.00 107 SER A CA 5
ATOM 7800 C C . SER A 1 107 ? 12.083 -35.866 25.374 1.00 0.00 107 SER A C 5
ATOM 7801 O O . SER A 1 107 ? 11.222 -36.536 24.806 1.00 0.00 107 SER A O 5
ATOM 7809 N N . GLY A 1 108 ? 13.214 -36.387 25.840 1.00 0.00 108 GLY A N 5
ATOM 7810 C CA . GLY A 1 108 ? 13.493 -37.804 25.696 1.00 0.00 108 GLY A CA 5
ATOM 7811 C C . GLY A 1 108 ? 14.887 -38.171 26.165 1.00 0.00 108 GLY A C 5
ATOM 7812 O O . GLY A 1 108 ? 15.842 -37.431 25.933 1.00 0.00 108 GLY A O 5
ATOM 7816 N N . GLY A 1 1 ? 26.430 31.829 4.275 1.00 0.00 1 GLY A N 6
ATOM 7817 C CA . GLY A 1 1 ? 25.321 31.842 3.339 1.00 0.00 1 GLY A CA 6
ATOM 7818 C C . GLY A 1 1 ? 23.975 31.835 4.036 1.00 0.00 1 GLY A C 6
ATOM 7819 O O . GLY A 1 1 ? 23.901 31.699 5.257 1.00 0.00 1 GLY A O 6
ATOM 7823 N N . SER A 1 2 ? 22.907 31.983 3.258 1.00 0.00 2 SER A N 6
ATOM 7824 C CA . SER A 1 2 ? 21.557 31.999 3.809 1.00 0.00 2 SER A CA 6
ATOM 7825 C C . SER A 1 2 ? 20.959 30.595 3.821 1.00 0.00 2 SER A C 6
ATOM 7826 O O . SER A 1 2 ? 21.497 29.674 3.207 1.00 0.00 2 SER A O 6
ATOM 7834 N N . SER A 1 3 ? 19.842 30.440 4.525 1.00 0.00 3 SER A N 6
ATOM 7835 C CA . SER A 1 3 ? 19.172 29.149 4.621 1.00 0.00 3 SER A CA 6
ATOM 7836 C C . SER A 1 3 ? 17.724 29.252 4.150 1.00 0.00 3 SER A C 6
ATOM 7837 O O . SER A 1 3 ? 16.809 28.757 4.807 1.00 0.00 3 SER A O 6
ATOM 7845 N N . GLY A 1 4 ? 17.525 29.900 3.006 1.00 0.00 4 GLY A N 6
ATOM 7846 C CA . GLY A 1 4 ? 16.187 30.057 2.466 1.00 0.00 4 GLY A CA 6
ATOM 7847 C C . GLY A 1 4 ? 16.157 29.960 0.954 1.00 0.00 4 GLY A C 6
ATOM 7848 O O . GLY A 1 4 ? 17.132 30.299 0.284 1.00 0.00 4 GLY A O 6
ATOM 7852 N N . SER A 1 5 ? 15.035 29.493 0.415 1.00 0.00 5 SER A N 6
ATOM 7853 C CA . SER A 1 5 ? 14.884 29.346 -1.028 1.00 0.00 5 SER A CA 6
ATOM 7854 C C . SER A 1 5 ? 13.806 30.286 -1.560 1.00 0.00 5 SER A C 6
ATOM 7855 O O . SER A 1 5 ? 12.961 30.768 -0.806 1.00 0.00 5 SER A O 6
ATOM 7863 N N . SER A 1 6 ? 13.842 30.540 -2.864 1.00 0.00 6 SER A N 6
ATOM 7864 C CA . SER A 1 6 ? 12.871 31.425 -3.497 1.00 0.00 6 SER A CA 6
ATOM 7865 C C . SER A 1 6 ? 12.254 30.763 -4.726 1.00 0.00 6 SER A C 6
ATOM 7866 O O . SER A 1 6 ? 12.134 31.381 -5.783 1.00 0.00 6 SER A O 6
ATOM 7874 N N . GLY A 1 7 ? 11.864 29.501 -4.578 1.00 0.00 7 GLY A N 6
ATOM 7875 C CA . GLY A 1 7 ? 11.265 28.775 -5.683 1.00 0.00 7 GLY A CA 6
ATOM 7876 C C . GLY A 1 7 ? 10.748 27.412 -5.269 1.00 0.00 7 GLY A C 6
ATOM 7877 O O . GLY A 1 7 ? 9.648 27.277 -4.734 1.00 0.00 7 GLY A O 6
ATOM 7881 N N . PRO A 1 8 ? 11.554 26.368 -5.518 1.00 0.00 8 PRO A N 6
ATOM 7882 C CA . PRO A 1 8 ? 11.192 24.989 -5.177 1.00 0.00 8 PRO A CA 6
ATOM 7883 C C . PRO A 1 8 ? 11.184 24.748 -3.671 1.00 0.00 8 PRO A C 6
ATOM 7884 O O . PRO A 1 8 ? 11.645 25.586 -2.896 1.00 0.00 8 PRO A O 6
ATOM 7895 N N . ALA A 1 9 ? 10.658 23.598 -3.263 1.00 0.00 9 ALA A N 6
ATOM 7896 C CA . ALA A 1 9 ? 10.593 23.246 -1.850 1.00 0.00 9 ALA A CA 6
ATOM 7897 C C . ALA A 1 9 ? 11.551 22.105 -1.524 1.00 0.00 9 ALA A C 6
ATOM 7898 O O . ALA A 1 9 ? 12.267 21.615 -2.397 1.00 0.00 9 ALA A O 6
ATOM 7905 N N . ARG A 1 10 ? 11.560 21.689 -0.262 1.00 0.00 10 ARG A N 6
ATOM 7906 C CA . ARG A 1 10 ? 12.432 20.607 0.179 1.00 0.00 10 ARG A CA 6
ATOM 7907 C C . ARG A 1 10 ? 11.745 19.754 1.242 1.00 0.00 10 ARG A C 6
ATOM 7908 O O . ARG A 1 10 ? 10.597 20.007 1.610 1.00 0.00 10 ARG A O 6
ATOM 7929 N N . PHE A 1 11 ? 12.454 18.743 1.731 1.00 0.00 11 PHE A N 6
ATOM 7930 C CA . PHE A 1 11 ? 11.913 17.851 2.751 1.00 0.00 11 PHE A CA 6
ATOM 7931 C C . PHE A 1 11 ? 12.399 18.254 4.140 1.00 0.00 11 PHE A C 6
ATOM 7932 O O . PHE A 1 11 ? 13.584 18.521 4.343 1.00 0.00 11 PHE A O 6
ATOM 7949 N N . THR A 1 12 ? 11.475 18.297 5.095 1.00 0.00 12 THR A N 6
ATOM 7950 C CA . THR A 1 12 ? 11.808 18.669 6.464 1.00 0.00 12 THR A CA 6
ATOM 7951 C C . THR A 1 12 ? 11.676 17.477 7.405 1.00 0.00 12 THR A C 6
ATOM 7952 O O . THR A 1 12 ? 12.130 17.524 8.548 1.00 0.00 12 THR A O 6
ATOM 7963 N N . GLN A 1 13 ? 11.053 16.409 6.916 1.00 0.00 13 GLN A N 6
ATOM 7964 C CA . GLN A 1 13 ? 10.862 15.205 7.715 1.00 0.00 13 GLN A CA 6
ATOM 7965 C C . GLN A 1 13 ? 11.005 13.953 6.855 1.00 0.00 13 GLN A C 6
ATOM 7966 O O . GLN A 1 13 ? 10.144 13.655 6.028 1.00 0.00 13 GLN A O 6
ATOM 7980 N N . ASP A 1 14 ? 12.098 13.225 7.056 1.00 0.00 14 ASP A N 6
ATOM 7981 C CA . ASP A 1 14 ? 12.354 12.005 6.300 1.00 0.00 14 ASP A CA 6
ATOM 7982 C C . ASP A 1 14 ? 11.054 11.256 6.022 1.00 0.00 14 ASP A C 6
ATOM 7983 O O . ASP A 1 14 ? 10.301 10.933 6.942 1.00 0.00 14 ASP A O 6
ATOM 7992 N N . LEU A 1 15 ? 10.796 10.983 4.747 1.00 0.00 15 LEU A N 6
ATOM 7993 C CA . LEU A 1 15 ? 9.587 10.272 4.347 1.00 0.00 15 LEU A CA 6
ATOM 7994 C C . LEU A 1 15 ? 9.381 9.024 5.199 1.00 0.00 15 LEU A C 6
ATOM 7995 O O . LEU A 1 15 ? 10.283 8.198 5.338 1.00 0.00 15 LEU A O 6
ATOM 8011 N N . LYS A 1 16 ? 8.187 8.892 5.766 1.00 0.00 16 LYS A N 6
ATOM 8012 C CA . LYS A 1 16 ? 7.859 7.743 6.602 1.00 0.00 16 LYS A CA 6
ATOM 8013 C C . LYS A 1 16 ? 6.949 6.771 5.859 1.00 0.00 16 LYS A C 6
ATOM 8014 O O . LYS A 1 16 ? 6.116 7.179 5.049 1.00 0.00 16 LYS A O 6
ATOM 8033 N N . THR A 1 17 ? 7.112 5.482 6.140 1.00 0.00 17 THR A N 6
ATOM 8034 C CA . THR A 1 17 ? 6.305 4.451 5.498 1.00 0.00 17 THR A CA 6
ATOM 8035 C C . THR A 1 17 ? 5.669 3.529 6.531 1.00 0.00 17 THR A C 6
ATOM 8036 O O . THR A 1 17 ? 5.950 3.629 7.726 1.00 0.00 17 THR A O 6
ATOM 8047 N N . LYS A 1 18 ? 4.811 2.628 6.064 1.00 0.00 18 LYS A N 6
ATOM 8048 C CA . LYS A 1 18 ? 4.135 1.684 6.947 1.00 0.00 18 LYS A CA 6
ATOM 8049 C C . LYS A 1 18 ? 4.253 0.260 6.414 1.00 0.00 18 LYS A C 6
ATOM 8050 O O . LYS A 1 18 ? 4.411 0.049 5.212 1.00 0.00 18 LYS A O 6
ATOM 8069 N N . GLU A 1 19 ? 4.175 -0.713 7.316 1.00 0.00 19 GLU A N 6
ATOM 8070 C CA . GLU A 1 19 ? 4.273 -2.117 6.935 1.00 0.00 19 GLU A CA 6
ATOM 8071 C C . GLU A 1 19 ? 2.889 -2.752 6.837 1.00 0.00 19 GLU A C 6
ATOM 8072 O O . GLU A 1 19 ? 2.091 -2.672 7.770 1.00 0.00 19 GLU A O 6
ATOM 8084 N N . ALA A 1 20 ? 2.612 -3.382 5.700 1.00 0.00 20 ALA A N 6
ATOM 8085 C CA . ALA A 1 20 ? 1.326 -4.032 5.480 1.00 0.00 20 ALA A CA 6
ATOM 8086 C C . ALA A 1 20 ? 1.508 -5.415 4.863 1.00 0.00 20 ALA A C 6
ATOM 8087 O O . ALA A 1 20 ? 2.597 -5.763 4.407 1.00 0.00 20 ALA A O 6
ATOM 8094 N N . SER A 1 21 ? 0.435 -6.199 4.854 1.00 0.00 21 SER A N 6
ATOM 8095 C CA . SER A 1 21 ? 0.478 -7.546 4.297 1.00 0.00 21 SER A CA 6
ATOM 8096 C C . SER A 1 21 ? 0.011 -7.549 2.845 1.00 0.00 21 SER A C 6
ATOM 8097 O O . SER A 1 21 ? -0.496 -6.546 2.344 1.00 0.00 21 SER A O 6
ATOM 8105 N N . GLU A 1 22 ? 0.186 -8.684 2.175 1.00 0.00 22 GLU A N 6
ATOM 8106 C CA . GLU A 1 22 ? -0.216 -8.817 0.780 1.00 0.00 22 GLU A CA 6
ATOM 8107 C C . GLU A 1 22 ? -1.701 -8.507 0.611 1.00 0.00 22 GLU A C 6
ATOM 8108 O O . GLU A 1 22 ? -2.533 -8.951 1.401 1.00 0.00 22 GLU A O 6
ATOM 8120 N N . GLY A 1 23 ? -2.025 -7.742 -0.427 1.00 0.00 23 GLY A N 6
ATOM 8121 C CA . GLY A 1 23 ? -3.408 -7.384 -0.682 1.00 0.00 23 GLY A CA 6
ATOM 8122 C C . GLY A 1 23 ? -3.835 -6.143 0.075 1.00 0.00 23 GLY A C 6
ATOM 8123 O O . GLY A 1 23 ? -4.774 -5.455 -0.325 1.00 0.00 23 GLY A O 6
ATOM 8127 N N . ALA A 1 24 ? -3.145 -5.855 1.174 1.00 0.00 24 ALA A N 6
ATOM 8128 C CA . ALA A 1 24 ? -3.458 -4.688 1.990 1.00 0.00 24 ALA A CA 6
ATOM 8129 C C . ALA A 1 24 ? -3.013 -3.403 1.302 1.00 0.00 24 ALA A C 6
ATOM 8130 O O . ALA A 1 24 ? -2.506 -3.429 0.179 1.00 0.00 24 ALA A O 6
ATOM 8137 N N . THR A 1 25 ? -3.204 -2.276 1.981 1.00 0.00 25 THR A N 6
ATOM 8138 C CA . THR A 1 25 ? -2.824 -0.980 1.434 1.00 0.00 25 THR A CA 6
ATOM 8139 C C . THR A 1 25 ? -1.800 -0.286 2.326 1.00 0.00 25 THR A C 6
ATOM 8140 O O . THR A 1 25 ? -1.958 -0.234 3.545 1.00 0.00 25 THR A O 6
ATOM 8151 N N . ALA A 1 26 ? -0.750 0.246 1.709 1.00 0.00 26 ALA A N 6
ATOM 8152 C CA . ALA A 1 26 ? 0.299 0.939 2.447 1.00 0.00 26 ALA A CA 6
ATOM 8153 C C . ALA A 1 26 ? -0.060 2.405 2.665 1.00 0.00 26 ALA A C 6
ATOM 8154 O O . ALA A 1 26 ? -1.115 2.868 2.231 1.00 0.00 26 ALA A O 6
ATOM 8161 N N . THR A 1 27 ? 0.825 3.132 3.340 1.00 0.00 27 THR A N 6
ATOM 8162 C CA . THR A 1 27 ? 0.600 4.546 3.617 1.00 0.00 27 THR A CA 6
ATOM 8163 C C . THR A 1 27 ? 1.910 5.258 3.937 1.00 0.00 27 THR A C 6
ATOM 8164 O O . THR A 1 27 ? 2.503 5.044 4.995 1.00 0.00 27 THR A O 6
ATOM 8175 N N . LEU A 1 28 ? 2.356 6.106 3.017 1.00 0.00 28 LEU A N 6
ATOM 8176 C CA . LEU A 1 28 ? 3.596 6.852 3.201 1.00 0.00 28 LEU A CA 6
ATOM 8177 C C . LEU A 1 28 ? 3.316 8.342 3.370 1.00 0.00 28 LEU A C 6
ATOM 8178 O O . LEU A 1 28 ? 2.540 8.926 2.613 1.00 0.00 28 LEU A O 6
ATOM 8194 N N . GLN A 1 29 ? 3.954 8.950 4.364 1.00 0.00 29 GLN A N 6
ATOM 8195 C CA . GLN A 1 29 ? 3.774 10.373 4.630 1.00 0.00 29 GLN A CA 6
ATOM 8196 C C . GLN A 1 29 ? 5.110 11.107 4.592 1.00 0.00 29 GLN A C 6
ATOM 8197 O O . GLN A 1 29 ? 6.124 10.595 5.068 1.00 0.00 29 GLN A O 6
ATOM 8211 N N . CYS A 1 30 ? 5.104 12.308 4.024 1.00 0.00 30 CYS A N 6
ATOM 8212 C CA . CYS A 1 30 ? 6.316 13.112 3.924 1.00 0.00 30 CYS A CA 6
ATOM 8213 C C . CYS A 1 30 ? 5.998 14.596 4.074 1.00 0.00 30 CYS A C 6
ATOM 8214 O O . CYS A 1 30 ? 5.021 15.091 3.514 1.00 0.00 30 CYS A O 6
ATOM 8222 N N . GLU A 1 31 ? 6.830 15.300 4.836 1.00 0.00 31 GLU A N 6
ATOM 8223 C CA . GLU A 1 31 ? 6.635 16.728 5.062 1.00 0.00 31 GLU A CA 6
ATOM 8224 C C . GLU A 1 31 ? 7.396 17.551 4.027 1.00 0.00 31 GLU A C 6
ATOM 8225 O O . GLU A 1 31 ? 8.169 17.012 3.234 1.00 0.00 31 GLU A O 6
ATOM 8237 N N . LEU A 1 32 ? 7.172 18.861 4.040 1.00 0.00 32 LEU A N 6
ATOM 8238 C CA . LEU A 1 32 ? 7.835 19.760 3.103 1.00 0.00 32 LEU A CA 6
ATOM 8239 C C . LEU A 1 32 ? 7.958 21.163 3.689 1.00 0.00 32 LEU A C 6
ATOM 8240 O O . LEU A 1 32 ? 7.127 21.586 4.493 1.00 0.00 32 LEU A O 6
ATOM 8256 N N . SER A 1 33 ? 9.000 21.881 3.280 1.00 0.00 33 SER A N 6
ATOM 8257 C CA . SER A 1 33 ? 9.232 23.236 3.765 1.00 0.00 33 SER A CA 6
ATOM 8258 C C . SER A 1 33 ? 8.103 24.168 3.338 1.00 0.00 33 SER A C 6
ATOM 8259 O O . SER A 1 33 ? 7.801 25.150 4.016 1.00 0.00 33 SER A O 6
ATOM 8267 N N . LYS A 1 34 ? 7.481 23.853 2.207 1.00 0.00 34 LYS A N 6
ATOM 8268 C CA . LYS A 1 34 ? 6.383 24.659 1.686 1.00 0.00 34 LYS A CA 6
ATOM 8269 C C . LYS A 1 34 ? 5.549 23.863 0.688 1.00 0.00 34 LYS A C 6
ATOM 8270 O O . LYS A 1 34 ? 6.055 22.960 0.021 1.00 0.00 34 LYS A O 6
ATOM 8289 N N . VAL A 1 35 ? 4.268 24.204 0.588 1.00 0.00 35 VAL A N 6
ATOM 8290 C CA . VAL A 1 35 ? 3.364 23.523 -0.331 1.00 0.00 35 VAL A CA 6
ATOM 8291 C C . VAL A 1 35 ? 3.901 23.561 -1.758 1.00 0.00 35 VAL A C 6
ATOM 8292 O O . VAL A 1 35 ? 3.979 24.623 -2.374 1.00 0.00 35 VAL A O 6
ATOM 8305 N N . ALA A 1 36 ? 4.268 22.394 -2.277 1.00 0.00 36 ALA A N 6
ATOM 8306 C CA . ALA A 1 36 ? 4.794 22.293 -3.633 1.00 0.00 36 ALA A CA 6
ATOM 8307 C C . ALA A 1 36 ? 4.479 20.932 -4.244 1.00 0.00 36 ALA A C 6
ATOM 8308 O O . ALA A 1 36 ? 4.334 19.929 -3.545 1.00 0.00 36 ALA A O 6
ATOM 8315 N N . PRO A 1 37 ? 4.369 20.894 -5.580 1.00 0.00 37 PRO A N 6
ATOM 8316 C CA . PRO A 1 37 ? 4.069 19.662 -6.315 1.00 0.00 37 PRO A CA 6
ATOM 8317 C C . PRO A 1 37 ? 5.229 18.672 -6.284 1.00 0.00 37 PRO A C 6
ATOM 8318 O O . PRO A 1 37 ? 6.304 18.943 -6.820 1.00 0.00 37 PRO A O 6
ATOM 8329 N N . VAL A 1 38 ? 5.004 17.523 -5.654 1.00 0.00 38 VAL A N 6
ATOM 8330 C CA . VAL A 1 38 ? 6.030 16.492 -5.555 1.00 0.00 38 VAL A CA 6
ATOM 8331 C C . VAL A 1 38 ? 5.697 15.298 -6.442 1.00 0.00 38 VAL A C 6
ATOM 8332 O O . VAL A 1 38 ? 4.542 15.092 -6.813 1.00 0.00 38 VAL A O 6
ATOM 8345 N N . GLU A 1 39 ? 6.716 14.514 -6.778 1.00 0.00 39 GLU A N 6
ATOM 8346 C CA . GLU A 1 39 ? 6.531 13.339 -7.622 1.00 0.00 39 GLU A CA 6
ATOM 8347 C C . GLU A 1 39 ? 7.081 12.089 -6.943 1.00 0.00 39 GLU A C 6
ATOM 8348 O O . GLU A 1 39 ? 8.203 12.088 -6.436 1.00 0.00 39 GLU A O 6
ATOM 8360 N N . TRP A 1 40 ? 6.284 11.027 -6.937 1.00 0.00 40 TRP A N 6
ATOM 8361 C CA . TRP A 1 40 ? 6.690 9.769 -6.320 1.00 0.00 40 TRP A CA 6
ATOM 8362 C C . TRP A 1 40 ? 7.370 8.859 -7.336 1.00 0.00 40 TRP A C 6
ATOM 8363 O O . TRP A 1 40 ? 6.996 8.832 -8.509 1.00 0.00 40 TRP A O 6
ATOM 8384 N N . LYS A 1 41 ? 8.371 8.113 -6.880 1.00 0.00 41 LYS A N 6
ATOM 8385 C CA . LYS A 1 41 ? 9.103 7.199 -7.749 1.00 0.00 41 LYS A CA 6
ATOM 8386 C C . LYS A 1 41 ? 9.334 5.859 -7.058 1.00 0.00 41 LYS A C 6
ATOM 8387 O O . LYS A 1 41 ? 9.515 5.799 -5.842 1.00 0.00 41 LYS A O 6
ATOM 8406 N N . LYS A 1 42 ? 9.328 4.786 -7.842 1.00 0.00 42 LYS A N 6
ATOM 8407 C CA . LYS A 1 42 ? 9.540 3.447 -7.307 1.00 0.00 42 LYS A CA 6
ATOM 8408 C C . LYS A 1 42 ? 10.873 2.876 -7.780 1.00 0.00 42 LYS A C 6
ATOM 8409 O O . LYS A 1 42 ? 11.088 1.665 -7.748 1.00 0.00 42 LYS A O 6
ATOM 8428 N N . GLY A 1 43 ? 11.767 3.758 -8.219 1.00 0.00 43 GLY A N 6
ATOM 8429 C CA . GLY A 1 43 ? 13.069 3.323 -8.691 1.00 0.00 43 GLY A CA 6
ATOM 8430 C C . GLY A 1 43 ? 13.571 4.154 -9.855 1.00 0.00 43 GLY A C 6
ATOM 8431 O O . GLY A 1 43 ? 13.367 5.367 -9.912 1.00 0.00 43 GLY A O 6
ATOM 8435 N N . PRO A 1 44 ? 14.246 3.497 -10.809 1.00 0.00 44 PRO A N 6
ATOM 8436 C CA . PRO A 1 44 ? 14.794 4.164 -11.993 1.00 0.00 44 PRO A CA 6
ATOM 8437 C C . PRO A 1 44 ? 13.704 4.633 -12.951 1.00 0.00 44 PRO A C 6
ATOM 8438 O O . PRO A 1 44 ? 13.994 5.157 -14.026 1.00 0.00 44 PRO A O 6
ATOM 8449 N N . GLU A 1 45 ? 12.451 4.443 -12.552 1.00 0.00 45 GLU A N 6
ATOM 8450 C CA . GLU A 1 45 ? 11.318 4.847 -13.377 1.00 0.00 45 GLU A CA 6
ATOM 8451 C C . GLU A 1 45 ? 10.431 5.842 -12.633 1.00 0.00 45 GLU A C 6
ATOM 8452 O O . GLU A 1 45 ? 10.603 6.070 -11.435 1.00 0.00 45 GLU A O 6
ATOM 8464 N N . THR A 1 46 ? 9.482 6.432 -13.353 1.00 0.00 46 THR A N 6
ATOM 8465 C CA . THR A 1 46 ? 8.570 7.404 -12.763 1.00 0.00 46 THR A CA 6
ATOM 8466 C C . THR A 1 46 ? 7.146 6.860 -12.711 1.00 0.00 46 THR A C 6
ATOM 8467 O O . THR A 1 46 ? 6.684 6.211 -13.650 1.00 0.00 46 THR A O 6
ATOM 8478 N N . LEU A 1 47 ? 6.456 7.128 -11.608 1.00 0.00 47 LEU A N 6
ATOM 8479 C CA . LEU A 1 47 ? 5.083 6.666 -11.434 1.00 0.00 47 LEU A CA 6
ATOM 8480 C C . LEU A 1 47 ? 4.091 7.791 -11.709 1.00 0.00 47 LEU A C 6
ATOM 8481 O O . LEU A 1 47 ? 4.480 8.898 -12.082 1.00 0.00 47 LEU A O 6
ATOM 8497 N N . ARG A 1 48 ? 2.808 7.500 -11.521 1.00 0.00 48 ARG A N 6
ATOM 8498 C CA . ARG A 1 48 ? 1.759 8.488 -11.748 1.00 0.00 48 ARG A CA 6
ATOM 8499 C C . ARG A 1 48 ? 0.503 8.139 -10.955 1.00 0.00 48 ARG A C 6
ATOM 8500 O O . ARG A 1 48 ? 0.271 6.978 -10.619 1.00 0.00 48 ARG A O 6
ATOM 8521 N N . ASP A 1 49 ? -0.304 9.152 -10.659 1.00 0.00 49 ASP A N 6
ATOM 8522 C CA . ASP A 1 49 ? -1.536 8.953 -9.906 1.00 0.00 49 ASP A CA 6
ATOM 8523 C C . ASP A 1 49 ? -2.662 8.481 -10.822 1.00 0.00 49 ASP A C 6
ATOM 8524 O O . ASP A 1 49 ? -2.986 9.135 -11.812 1.00 0.00 49 ASP A O 6
ATOM 8533 N N . GLY A 1 50 ? -3.254 7.340 -10.483 1.00 0.00 50 GLY A N 6
ATOM 8534 C CA . GLY A 1 50 ? -4.336 6.799 -11.285 1.00 0.00 50 GLY A CA 6
ATOM 8535 C C . GLY A 1 50 ? -4.493 5.301 -11.112 1.00 0.00 50 GLY A C 6
ATOM 8536 O O . GLY A 1 50 ? -5.520 4.829 -10.628 1.00 0.00 50 GLY A O 6
ATOM 8540 N N . GLY A 1 51 ? -3.470 4.550 -11.511 1.00 0.00 51 GLY A N 6
ATOM 8541 C CA . GLY A 1 51 ? -3.520 3.105 -11.391 1.00 0.00 51 GLY A CA 6
ATOM 8542 C C . GLY A 1 51 ? -3.639 2.646 -9.951 1.00 0.00 51 GLY A C 6
ATOM 8543 O O . GLY A 1 51 ? -4.415 3.207 -9.177 1.00 0.00 51 GLY A O 6
ATOM 8547 N N . ARG A 1 52 ? -2.870 1.624 -9.592 1.00 0.00 52 ARG A N 6
ATOM 8548 C CA . ARG A 1 52 ? -2.895 1.088 -8.236 1.00 0.00 52 ARG A CA 6
ATOM 8549 C C . ARG A 1 52 ? -2.039 1.936 -7.301 1.00 0.00 52 ARG A C 6
ATOM 8550 O O . ARG A 1 52 ? -1.288 1.408 -6.480 1.00 0.00 52 ARG A O 6
ATOM 8571 N N . TYR A 1 53 ? -2.156 3.253 -7.431 1.00 0.00 53 TYR A N 6
ATOM 8572 C CA . TYR A 1 53 ? -1.390 4.174 -6.600 1.00 0.00 53 TYR A CA 6
ATOM 8573 C C . TYR A 1 53 ? -2.146 5.484 -6.398 1.00 0.00 53 TYR A C 6
ATOM 8574 O O . TYR A 1 53 ? -2.316 6.266 -7.334 1.00 0.00 53 TYR A O 6
ATOM 8592 N N . SER A 1 54 ? -2.599 5.715 -5.170 1.00 0.00 54 SER A N 6
ATOM 8593 C CA . SER A 1 54 ? -3.340 6.928 -4.845 1.00 0.00 54 SER A CA 6
ATOM 8594 C C . SER A 1 54 ? -2.464 7.910 -4.072 1.00 0.00 54 SER A C 6
ATOM 8595 O O . SER A 1 54 ? -2.133 7.682 -2.908 1.00 0.00 54 SER A O 6
ATOM 8603 N N . LEU A 1 55 ? -2.091 9.003 -4.729 1.00 0.00 55 LEU A N 6
ATOM 8604 C CA . LEU A 1 55 ? -1.253 10.021 -4.105 1.00 0.00 55 LEU A CA 6
ATOM 8605 C C . LEU A 1 55 ? -2.037 11.310 -3.882 1.00 0.00 55 LEU A C 6
ATOM 8606 O O . LEU A 1 55 ? -2.505 11.938 -4.833 1.00 0.00 55 LEU A O 6
ATOM 8622 N N . LYS A 1 56 ? -2.176 11.702 -2.620 1.00 0.00 56 LYS A N 6
ATOM 8623 C CA . LYS A 1 56 ? -2.900 12.918 -2.271 1.00 0.00 56 LYS A CA 6
ATOM 8624 C C . LYS A 1 56 ? -1.960 13.955 -1.663 1.00 0.00 56 LYS A C 6
ATOM 8625 O O . LYS A 1 56 ? -1.080 13.619 -0.872 1.00 0.00 56 LYS A O 6
ATOM 8644 N N . GLN A 1 57 ? -2.155 15.215 -2.039 1.00 0.00 57 GLN A N 6
ATOM 8645 C CA . GLN A 1 57 ? -1.325 16.301 -1.529 1.00 0.00 57 GLN A CA 6
ATOM 8646 C C . GLN A 1 57 ? -2.033 17.044 -0.401 1.00 0.00 57 GLN A C 6
ATOM 8647 O O . GLN A 1 57 ? -3.261 17.120 -0.370 1.00 0.00 57 GLN A O 6
ATOM 8661 N N . ASP A 1 58 ? -1.250 17.590 0.523 1.00 0.00 58 ASP A N 6
ATOM 8662 C CA . ASP A 1 58 ? -1.802 18.329 1.653 1.00 0.00 58 ASP A CA 6
ATOM 8663 C C . ASP A 1 58 ? -0.854 19.440 2.091 1.00 0.00 58 ASP A C 6
ATOM 8664 O O . ASP A 1 58 ? 0.316 19.459 1.709 1.00 0.00 58 ASP A O 6
ATOM 8673 N N . GLY A 1 59 ? -1.366 20.366 2.896 1.00 0.00 59 GLY A N 6
ATOM 8674 C CA . GLY A 1 59 ? -0.552 21.468 3.372 1.00 0.00 59 GLY A CA 6
ATOM 8675 C C . GLY A 1 59 ? 0.813 21.016 3.854 1.00 0.00 59 GLY A C 6
ATOM 8676 O O . GLY A 1 59 ? 0.931 20.379 4.901 1.00 0.00 59 GLY A O 6
ATOM 8680 N N . THR A 1 60 ? 1.848 21.343 3.086 1.00 0.00 60 THR A N 6
ATOM 8681 C CA . THR A 1 60 ? 3.210 20.963 3.438 1.00 0.00 60 THR A CA 6
ATOM 8682 C C . THR A 1 60 ? 3.276 19.511 3.896 1.00 0.00 60 THR A C 6
ATOM 8683 O O . THR A 1 60 ? 4.104 19.150 4.732 1.00 0.00 60 THR A O 6
ATOM 8694 N N . ARG A 1 61 ? 2.398 18.680 3.342 1.00 0.00 61 ARG A N 6
ATOM 8695 C CA . ARG A 1 61 ? 2.356 17.266 3.694 1.00 0.00 61 ARG A CA 6
ATOM 8696 C C . ARG A 1 61 ? 1.838 16.431 2.527 1.00 0.00 61 ARG A C 6
ATOM 8697 O O . ARG A 1 61 ? 1.096 16.925 1.678 1.00 0.00 61 ARG A O 6
ATOM 8718 N N . CYS A 1 62 ? 2.233 15.163 2.493 1.00 0.00 62 CYS A N 6
ATOM 8719 C CA . CYS A 1 62 ? 1.810 14.259 1.430 1.00 0.00 62 CYS A CA 6
ATOM 8720 C C . CYS A 1 62 ? 1.465 12.883 1.991 1.00 0.00 62 CYS A C 6
ATOM 8721 O O . CYS A 1 62 ? 2.006 12.467 3.016 1.00 0.00 62 CYS A O 6
ATOM 8729 N N . GLU A 1 63 ? 0.561 12.183 1.314 1.00 0.00 63 GLU A N 6
ATOM 8730 C CA . GLU A 1 63 ? 0.142 10.855 1.748 1.00 0.00 63 GLU A CA 6
ATOM 8731 C C . GLU A 1 63 ? -0.059 9.930 0.551 1.00 0.00 63 GLU A C 6
ATOM 8732 O O . GLU A 1 63 ? -1.023 10.070 -0.202 1.00 0.00 63 GLU A O 6
ATOM 8744 N N . LEU A 1 64 ? 0.859 8.984 0.382 1.00 0.00 64 LEU A N 6
ATOM 8745 C CA . LEU A 1 64 ? 0.784 8.035 -0.724 1.00 0.00 64 LEU A CA 6
ATOM 8746 C C . LEU A 1 64 ? 0.169 6.716 -0.268 1.00 0.00 64 LEU A C 6
ATOM 8747 O O . LEU A 1 64 ? 0.379 6.281 0.864 1.00 0.00 64 LEU A O 6
ATOM 8763 N N . GLN A 1 65 ? -0.589 6.084 -1.158 1.00 0.00 65 GLN A N 6
ATOM 8764 C CA . GLN A 1 65 ? -1.233 4.813 -0.847 1.00 0.00 65 GLN A CA 6
ATOM 8765 C C . GLN A 1 65 ? -0.987 3.793 -1.953 1.00 0.00 65 GLN A C 6
ATOM 8766 O O . GLN A 1 65 ? -0.991 4.133 -3.137 1.00 0.00 65 GLN A O 6
ATOM 8780 N N . ILE A 1 66 ? -0.772 2.542 -1.560 1.00 0.00 66 ILE A N 6
ATOM 8781 C CA . ILE A 1 66 ? -0.525 1.472 -2.519 1.00 0.00 66 ILE A CA 6
ATOM 8782 C C . ILE A 1 66 ? -1.563 0.363 -2.385 1.00 0.00 66 ILE A C 6
ATOM 8783 O O . ILE A 1 66 ? -1.371 -0.594 -1.634 1.00 0.00 66 ILE A O 6
ATOM 8799 N N . HIS A 1 67 ? -2.662 0.496 -3.120 1.00 0.00 67 HIS A N 6
ATOM 8800 C CA . HIS A 1 67 ? -3.730 -0.496 -3.085 1.00 0.00 67 HIS A CA 6
ATOM 8801 C C . HIS A 1 67 ? -3.250 -1.831 -3.649 1.00 0.00 67 HIS A C 6
ATOM 8802 O O . HIS A 1 67 ? -2.348 -1.874 -4.485 1.00 0.00 67 HIS A O 6
ATOM 8817 N N . ASP A 1 68 ? -3.858 -2.916 -3.184 1.00 0.00 68 ASP A N 6
ATOM 8818 C CA . ASP A 1 68 ? -3.493 -4.252 -3.642 1.00 0.00 68 ASP A CA 6
ATOM 8819 C C . ASP A 1 68 ? -1.992 -4.483 -3.501 1.00 0.00 68 ASP A C 6
ATOM 8820 O O . ASP A 1 68 ? -1.313 -4.830 -4.468 1.00 0.00 68 ASP A O 6
ATOM 8829 N N . LEU A 1 69 ? -1.480 -4.288 -2.291 1.00 0.00 69 LEU A N 6
ATOM 8830 C CA . LEU A 1 69 ? -0.058 -4.474 -2.023 1.00 0.00 69 LEU A CA 6
ATOM 8831 C C . LEU A 1 69 ? 0.408 -5.851 -2.485 1.00 0.00 69 LEU A C 6
ATOM 8832 O O . LEU A 1 69 ? -0.403 -6.698 -2.860 1.00 0.00 69 LEU A O 6
ATOM 8848 N N . SER A 1 70 ? 1.719 -6.069 -2.454 1.00 0.00 70 SER A N 6
ATOM 8849 C CA . SER A 1 70 ? 2.292 -7.343 -2.871 1.00 0.00 70 SER A CA 6
ATOM 8850 C C . SER A 1 70 ? 3.759 -7.438 -2.460 1.00 0.00 70 SER A C 6
ATOM 8851 O O . SER A 1 70 ? 4.388 -6.435 -2.123 1.00 0.00 70 SER A O 6
ATOM 8859 N N . VAL A 1 71 ? 4.298 -8.653 -2.492 1.00 0.00 71 VAL A N 6
ATOM 8860 C CA . VAL A 1 71 ? 5.690 -8.882 -2.124 1.00 0.00 71 VAL A CA 6
ATOM 8861 C C . VAL A 1 71 ? 6.637 -8.273 -3.153 1.00 0.00 71 VAL A C 6
ATOM 8862 O O . VAL A 1 71 ? 7.812 -8.043 -2.870 1.00 0.00 71 VAL A O 6
ATOM 8875 N N . ALA A 1 72 ? 6.116 -8.013 -4.347 1.00 0.00 72 ALA A N 6
ATOM 8876 C CA . ALA A 1 72 ? 6.914 -7.428 -5.418 1.00 0.00 72 ALA A CA 6
ATOM 8877 C C . ALA A 1 72 ? 6.974 -5.909 -5.291 1.00 0.00 72 ALA A C 6
ATOM 8878 O O . ALA A 1 72 ? 7.908 -5.272 -5.778 1.00 0.00 72 ALA A O 6
ATOM 8885 N N . ASP A 1 73 ? 5.971 -5.335 -4.634 1.00 0.00 73 ASP A N 6
ATOM 8886 C CA . ASP A 1 73 ? 5.910 -3.891 -4.443 1.00 0.00 73 ASP A CA 6
ATOM 8887 C C . ASP A 1 73 ? 6.834 -3.453 -3.311 1.00 0.00 73 ASP A C 6
ATOM 8888 O O . ASP A 1 73 ? 7.285 -2.309 -3.272 1.00 0.00 73 ASP A O 6
ATOM 8897 N N . ALA A 1 74 ? 7.110 -4.372 -2.391 1.00 0.00 74 ALA A N 6
ATOM 8898 C CA . ALA A 1 74 ? 7.981 -4.081 -1.258 1.00 0.00 74 ALA A CA 6
ATOM 8899 C C . ALA A 1 74 ? 9.393 -3.744 -1.724 1.00 0.00 74 ALA A C 6
ATOM 8900 O O . ALA A 1 74 ? 10.170 -4.631 -2.074 1.00 0.00 74 ALA A O 6
ATOM 8907 N N . GLY A 1 75 ? 9.719 -2.455 -1.726 1.00 0.00 75 GLY A N 6
ATOM 8908 C CA . GLY A 1 75 ? 11.038 -2.024 -2.151 1.00 0.00 75 GLY A CA 6
ATOM 8909 C C . GLY A 1 75 ? 11.451 -0.710 -1.519 1.00 0.00 75 GLY A C 6
ATOM 8910 O O . GLY A 1 75 ? 11.506 -0.593 -0.295 1.00 0.00 75 GLY A O 6
ATOM 8914 N N . GLU A 1 76 ? 11.742 0.282 -2.355 1.00 0.00 76 GLU A N 6
ATOM 8915 C CA . GLU A 1 76 ? 12.155 1.594 -1.869 1.00 0.00 76 GLU A CA 6
ATOM 8916 C C . GLU A 1 76 ? 11.487 2.706 -2.673 1.00 0.00 76 GLU A C 6
ATOM 8917 O O . GLU A 1 76 ? 11.818 2.930 -3.837 1.00 0.00 76 GLU A O 6
ATOM 8929 N N . TYR A 1 77 ? 10.545 3.399 -2.043 1.00 0.00 77 TYR A N 6
ATOM 8930 C CA . TYR A 1 77 ? 9.828 4.485 -2.698 1.00 0.00 77 TYR A CA 6
ATOM 8931 C C . TYR A 1 77 ? 10.417 5.838 -2.312 1.00 0.00 77 TYR A C 6
ATOM 8932 O O . TYR A 1 77 ? 10.455 6.198 -1.135 1.00 0.00 77 TYR A O 6
ATOM 8950 N N . SER A 1 78 ? 10.876 6.584 -3.312 1.00 0.00 78 SER A N 6
ATOM 8951 C CA . SER A 1 78 ? 11.466 7.897 -3.078 1.00 0.00 78 SER A CA 6
ATOM 8952 C C . SER A 1 78 ? 10.593 8.999 -3.671 1.00 0.00 78 SER A C 6
ATOM 8953 O O . SER A 1 78 ? 9.958 8.812 -4.709 1.00 0.00 78 SER A O 6
ATOM 8961 N N . CYS A 1 79 ? 10.568 10.147 -3.004 1.00 0.00 79 CYS A N 6
ATOM 8962 C CA . CYS A 1 79 ? 9.772 11.281 -3.463 1.00 0.00 79 CYS A CA 6
ATOM 8963 C C . CYS A 1 79 ? 10.659 12.488 -3.745 1.00 0.00 79 CYS A C 6
ATOM 8964 O O . CYS A 1 79 ? 11.370 12.969 -2.863 1.00 0.00 79 CYS A O 6
ATOM 8972 N N . MET A 1 80 ? 10.614 12.973 -4.982 1.00 0.00 80 MET A N 6
ATOM 8973 C CA . MET A 1 80 ? 11.414 14.125 -5.381 1.00 0.00 80 MET A CA 6
ATOM 8974 C C . MET A 1 80 ? 10.600 15.412 -5.286 1.00 0.00 80 MET A C 6
ATOM 8975 O O . MET A 1 80 ? 9.551 15.541 -5.917 1.00 0.00 80 MET A O 6
ATOM 8989 N N . CYS A 1 81 ? 11.090 16.359 -4.494 1.00 0.00 81 CYS A N 6
ATOM 8990 C CA . CYS A 1 81 ? 10.407 17.635 -4.316 1.00 0.00 81 CYS A CA 6
ATOM 8991 C C . CYS A 1 81 ? 11.386 18.798 -4.443 1.00 0.00 81 CYS A C 6
ATOM 8992 O O . CYS A 1 81 ? 12.059 19.165 -3.481 1.00 0.00 81 CYS A O 6
ATOM 9000 N N . GLY A 1 82 ? 11.461 19.373 -5.640 1.00 0.00 82 GLY A N 6
ATOM 9001 C CA . GLY A 1 82 ? 12.361 20.487 -5.873 1.00 0.00 82 GLY A CA 6
ATOM 9002 C C . GLY A 1 82 ? 13.776 20.036 -6.176 1.00 0.00 82 GLY A C 6
ATOM 9003 O O . GLY A 1 82 ? 14.064 19.580 -7.282 1.00 0.00 82 GLY A O 6
ATOM 9007 N N . GLN A 1 83 ? 14.660 20.164 -5.192 1.00 0.00 83 GLN A N 6
ATOM 9008 C CA . GLN A 1 83 ? 16.053 19.767 -5.362 1.00 0.00 83 GLN A CA 6
ATOM 9009 C C . GLN A 1 83 ? 16.423 18.650 -4.391 1.00 0.00 83 GLN A C 6
ATOM 9010 O O . GLN A 1 83 ? 17.402 17.935 -4.598 1.00 0.00 83 GLN A O 6
ATOM 9024 N N . GLU A 1 84 ? 15.633 18.508 -3.331 1.00 0.00 84 GLU A N 6
ATOM 9025 C CA . GLU A 1 84 ? 15.879 17.479 -2.328 1.00 0.00 84 GLU A CA 6
ATOM 9026 C C . GLU A 1 84 ? 15.200 16.168 -2.716 1.00 0.00 84 GLU A C 6
ATOM 9027 O O . GLU A 1 84 ? 14.501 16.094 -3.726 1.00 0.00 84 GLU A O 6
ATOM 9039 N N . ARG A 1 85 ? 15.413 15.136 -1.906 1.00 0.00 85 ARG A N 6
ATOM 9040 C CA . ARG A 1 85 ? 14.824 13.828 -2.164 1.00 0.00 85 ARG A CA 6
ATOM 9041 C C . ARG A 1 85 ? 14.909 12.939 -0.926 1.00 0.00 85 ARG A C 6
ATOM 9042 O O . ARG A 1 85 ? 15.856 13.034 -0.144 1.00 0.00 85 ARG A O 6
ATOM 9063 N N . THR A 1 86 ? 13.913 12.076 -0.754 1.00 0.00 86 THR A N 6
ATOM 9064 C CA . THR A 1 86 ? 13.875 11.172 0.388 1.00 0.00 86 THR A CA 6
ATOM 9065 C C . THR A 1 86 ? 13.314 9.810 -0.007 1.00 0.00 86 THR A C 6
ATOM 9066 O O . THR A 1 86 ? 12.552 9.697 -0.967 1.00 0.00 86 THR A O 6
ATOM 9077 N N . SER A 1 87 ? 13.696 8.779 0.740 1.00 0.00 87 SER A N 6
ATOM 9078 C CA . SER A 1 87 ? 13.233 7.424 0.465 1.00 0.00 87 SER A CA 6
ATOM 9079 C C . SER A 1 87 ? 12.825 6.717 1.755 1.00 0.00 87 SER A C 6
ATOM 9080 O O . SER A 1 87 ? 13.460 6.886 2.795 1.00 0.00 87 SER A O 6
ATOM 9088 N N . ALA A 1 88 ? 11.761 5.925 1.676 1.00 0.00 88 ALA A N 6
ATOM 9089 C CA . ALA A 1 88 ? 11.268 5.191 2.835 1.00 0.00 88 ALA A CA 6
ATOM 9090 C C . ALA A 1 88 ? 10.955 3.742 2.475 1.00 0.00 88 ALA A C 6
ATOM 9091 O O . ALA A 1 88 ? 9.875 3.437 1.969 1.00 0.00 88 ALA A O 6
ATOM 9098 N N . THR A 1 89 ? 11.907 2.852 2.738 1.00 0.00 89 THR A N 6
ATOM 9099 C CA . THR A 1 89 ? 11.733 1.436 2.440 1.00 0.00 89 THR A CA 6
ATOM 9100 C C . THR A 1 89 ? 10.417 0.913 3.005 1.00 0.00 89 THR A C 6
ATOM 9101 O O . THR A 1 89 ? 10.184 0.966 4.214 1.00 0.00 89 THR A O 6
ATOM 9112 N N . LEU A 1 90 ? 9.561 0.407 2.125 1.00 0.00 90 LEU A N 6
ATOM 9113 C CA . LEU A 1 90 ? 8.267 -0.127 2.536 1.00 0.00 90 LEU A CA 6
ATOM 9114 C C . LEU A 1 90 ? 8.381 -1.602 2.908 1.00 0.00 90 LEU A C 6
ATOM 9115 O O . LEU A 1 90 ? 9.204 -2.332 2.355 1.00 0.00 90 LEU A O 6
ATOM 9131 N N . THR A 1 91 ? 7.546 -2.036 3.847 1.00 0.00 91 THR A N 6
ATOM 9132 C CA . THR A 1 91 ? 7.552 -3.424 4.292 1.00 0.00 91 THR A CA 6
ATOM 9133 C C . THR A 1 91 ? 6.282 -4.146 3.857 1.00 0.00 91 THR A C 6
ATOM 9134 O O . THR A 1 91 ? 5.173 -3.652 4.061 1.00 0.00 91 THR A O 6
ATOM 9145 N N . VAL A 1 92 ? 6.451 -5.320 3.255 1.00 0.00 92 VAL A N 6
ATOM 9146 C CA . VAL A 1 92 ? 5.317 -6.111 2.792 1.00 0.00 92 VAL A CA 6
ATOM 9147 C C . VAL A 1 92 ? 5.389 -7.538 3.325 1.00 0.00 92 VAL A C 6
ATOM 9148 O O . VAL A 1 92 ? 6.389 -8.232 3.137 1.00 0.00 92 VAL A O 6
ATOM 9161 N N . ARG A 1 93 ? 4.322 -7.971 3.989 1.00 0.00 93 ARG A N 6
ATOM 9162 C CA . ARG A 1 93 ? 4.265 -9.315 4.549 1.00 0.00 93 ARG A CA 6
ATOM 9163 C C . ARG A 1 93 ? 3.525 -10.264 3.611 1.00 0.00 93 ARG A C 6
ATOM 9164 O O . ARG A 1 93 ? 2.402 -9.987 3.190 1.00 0.00 93 ARG A O 6
ATOM 9185 N N . ALA A 1 94 ? 4.163 -11.384 3.286 1.00 0.00 94 ALA A N 6
ATOM 9186 C CA . ALA A 1 94 ? 3.565 -12.374 2.399 1.00 0.00 94 ALA A CA 6
ATOM 9187 C C . ALA A 1 94 ? 2.519 -13.207 3.132 1.00 0.00 94 ALA A C 6
ATOM 9188 O O . ALA A 1 94 ? 2.810 -13.829 4.154 1.00 0.00 94 ALA A O 6
ATOM 9195 N N . LEU A 1 95 ? 1.300 -13.214 2.604 1.00 0.00 95 LEU A N 6
ATOM 9196 C CA . LEU A 1 95 ? 0.208 -13.970 3.209 1.00 0.00 95 LEU A CA 6
ATOM 9197 C C . LEU A 1 95 ? 0.712 -15.293 3.777 1.00 0.00 95 LEU A C 6
ATOM 9198 O O . LEU A 1 95 ? 1.721 -15.843 3.336 1.00 0.00 95 LEU A O 6
ATOM 9214 N N . PRO A 1 96 ? -0.007 -15.818 4.780 1.00 0.00 96 PRO A N 6
ATOM 9215 C CA . PRO A 1 96 ? 0.347 -17.084 5.429 1.00 0.00 96 PRO A CA 6
ATOM 9216 C C . PRO A 1 96 ? 0.130 -18.285 4.514 1.00 0.00 96 PRO A C 6
ATOM 9217 O O . PRO A 1 96 ? -0.730 -18.260 3.635 1.00 0.00 96 PRO A O 6
ATOM 9228 N N . ALA A 1 97 ? 0.916 -19.335 4.728 1.00 0.00 97 ALA A N 6
ATOM 9229 C CA . ALA A 1 97 ? 0.808 -20.546 3.924 1.00 0.00 97 ALA A CA 6
ATOM 9230 C C . ALA A 1 97 ? -0.590 -21.146 4.021 1.00 0.00 97 ALA A C 6
ATOM 9231 O O . ALA A 1 97 ? -1.254 -21.364 3.007 1.00 0.00 97 ALA A O 6
ATOM 9238 N N . ARG A 1 98 ? -1.032 -21.412 5.246 1.00 0.00 98 ARG A N 6
ATOM 9239 C CA . ARG A 1 98 ? -2.351 -21.989 5.474 1.00 0.00 98 ARG A CA 6
ATOM 9240 C C . ARG A 1 98 ? -3.378 -20.899 5.768 1.00 0.00 98 ARG A C 6
ATOM 9241 O O . ARG A 1 98 ? -3.022 -19.774 6.119 1.00 0.00 98 ARG A O 6
ATOM 9262 N N . PHE A 1 99 ? -4.654 -21.241 5.622 1.00 0.00 99 PHE A N 6
ATOM 9263 C CA . PHE A 1 99 ? -5.733 -20.292 5.870 1.00 0.00 99 PHE A CA 6
ATOM 9264 C C . PHE A 1 99 ? -6.779 -20.889 6.807 1.00 0.00 99 PHE A C 6
ATOM 9265 O O . PHE A 1 99 ? -7.769 -21.470 6.361 1.00 0.00 99 PHE A O 6
ATOM 9282 N N . THR A 1 100 ? -6.551 -20.743 8.108 1.00 0.00 100 THR A N 6
ATOM 9283 C CA . THR A 1 100 ? -7.471 -21.270 9.109 1.00 0.00 100 THR A CA 6
ATOM 9284 C C . THR A 1 100 ? -8.921 -21.080 8.676 1.00 0.00 100 THR A C 6
ATOM 9285 O O . THR A 1 100 ? -9.268 -20.071 8.064 1.00 0.00 100 THR A O 6
ATOM 9296 N N . GLU A 1 101 ? -9.762 -22.057 9.000 1.00 0.00 101 GLU A N 6
ATOM 9297 C CA . GLU A 1 101 ? -11.175 -21.996 8.643 1.00 0.00 101 GLU A CA 6
ATOM 9298 C C . GLU A 1 101 ? -11.977 -23.038 9.418 1.00 0.00 101 GLU A C 6
ATOM 9299 O O . GLU A 1 101 ? -11.914 -24.231 9.124 1.00 0.00 101 GLU A O 6
ATOM 9311 N N . GLY A 1 102 ? -12.731 -22.577 10.412 1.00 0.00 102 GLY A N 6
ATOM 9312 C CA . GLY A 1 102 ? -13.534 -23.481 11.214 1.00 0.00 102 GLY A CA 6
ATOM 9313 C C . GLY A 1 102 ? -15.016 -23.171 11.129 1.00 0.00 102 GLY A C 6
ATOM 9314 O O . GLY A 1 102 ? -15.549 -22.949 10.042 1.00 0.00 102 GLY A O 6
ATOM 9318 N N . SER A 1 103 ? -15.683 -23.158 12.279 1.00 0.00 103 SER A N 6
ATOM 9319 C CA . SER A 1 103 ? -17.113 -22.879 12.329 1.00 0.00 103 SER A CA 6
ATOM 9320 C C . SER A 1 103 ? -17.369 -21.413 12.665 1.00 0.00 103 SER A C 6
ATOM 9321 O O . SER A 1 103 ? -16.439 -20.657 12.943 1.00 0.00 103 SER A O 6
ATOM 9329 N N . GLY A 1 104 ? -18.639 -21.019 12.637 1.00 0.00 104 GLY A N 6
ATOM 9330 C CA . GLY A 1 104 ? -18.996 -19.645 12.939 1.00 0.00 104 GLY A CA 6
ATOM 9331 C C . GLY A 1 104 ? -19.165 -19.404 14.426 1.00 0.00 104 GLY A C 6
ATOM 9332 O O . GLY A 1 104 ? -18.973 -20.300 15.248 1.00 0.00 104 GLY A O 6
ATOM 9336 N N . PRO A 1 105 ? -19.533 -18.167 14.791 1.00 0.00 105 PRO A N 6
ATOM 9337 C CA . PRO A 1 105 ? -19.736 -17.782 16.190 1.00 0.00 105 PRO A CA 6
ATOM 9338 C C . PRO A 1 105 ? -20.973 -18.434 16.798 1.00 0.00 105 PRO A C 6
ATOM 9339 O O . PRO A 1 105 ? -21.934 -18.742 16.093 1.00 0.00 105 PRO A O 6
ATOM 9350 N N . SER A 1 106 ? -20.942 -18.643 18.110 1.00 0.00 106 SER A N 6
ATOM 9351 C CA . SER A 1 106 ? -22.060 -19.263 18.813 1.00 0.00 106 SER A CA 6
ATOM 9352 C C . SER A 1 106 ? -22.665 -18.299 19.828 1.00 0.00 106 SER A C 6
ATOM 9353 O O . SER A 1 106 ? -23.875 -18.074 19.843 1.00 0.00 106 SER A O 6
ATOM 9361 N N . SER A 1 107 ? -21.813 -17.731 20.676 1.00 0.00 107 SER A N 6
ATOM 9362 C CA . SER A 1 107 ? -22.263 -16.793 21.699 1.00 0.00 107 SER A CA 6
ATOM 9363 C C . SER A 1 107 ? -23.344 -15.868 21.149 1.00 0.00 107 SER A C 6
ATOM 9364 O O . SER A 1 107 ? -24.423 -15.744 21.726 1.00 0.00 107 SER A O 6
ATOM 9372 N N . GLY A 1 108 ? -23.045 -15.219 20.028 1.00 0.00 108 GLY A N 6
ATOM 9373 C CA . GLY A 1 108 ? -24.000 -14.312 19.418 1.00 0.00 108 GLY A CA 6
ATOM 9374 C C . GLY A 1 108 ? -24.628 -13.369 20.425 1.00 0.00 108 GLY A C 6
ATOM 9375 O O . GLY A 1 108 ? -24.973 -12.235 20.091 1.00 0.00 108 GLY A O 6
ATOM 9379 N N . GLY A 1 1 ? 20.995 35.933 -6.758 1.00 0.00 1 GLY A N 7
ATOM 9380 C CA . GLY A 1 1 ? 22.411 35.689 -6.962 1.00 0.00 1 GLY A CA 7
ATOM 9381 C C . GLY A 1 1 ? 22.711 34.234 -7.263 1.00 0.00 1 GLY A C 7
ATOM 9382 O O . GLY A 1 1 ? 21.972 33.580 -7.998 1.00 0.00 1 GLY A O 7
ATOM 9386 N N . SER A 1 2 ? 23.800 33.726 -6.694 1.00 0.00 2 SER A N 7
ATOM 9387 C CA . SER A 1 2 ? 24.199 32.340 -6.909 1.00 0.00 2 SER A CA 7
ATOM 9388 C C . SER A 1 2 ? 23.911 31.493 -5.674 1.00 0.00 2 SER A C 7
ATOM 9389 O O . SER A 1 2 ? 23.404 30.377 -5.777 1.00 0.00 2 SER A O 7
ATOM 9397 N N . SER A 1 3 ? 24.238 32.034 -4.504 1.00 0.00 3 SER A N 7
ATOM 9398 C CA . SER A 1 3 ? 24.018 31.328 -3.247 1.00 0.00 3 SER A CA 7
ATOM 9399 C C . SER A 1 3 ? 23.025 32.081 -2.367 1.00 0.00 3 SER A C 7
ATOM 9400 O O . SER A 1 3 ? 22.732 33.252 -2.605 1.00 0.00 3 SER A O 7
ATOM 9408 N N . GLY A 1 4 ? 22.511 31.399 -1.348 1.00 0.00 4 GLY A N 7
ATOM 9409 C CA . GLY A 1 4 ? 21.556 32.018 -0.448 1.00 0.00 4 GLY A CA 7
ATOM 9410 C C . GLY A 1 4 ? 20.257 31.242 -0.356 1.00 0.00 4 GLY A C 7
ATOM 9411 O O . GLY A 1 4 ? 20.032 30.304 -1.120 1.00 0.00 4 GLY A O 7
ATOM 9415 N N . SER A 1 5 ? 19.401 31.634 0.583 1.00 0.00 5 SER A N 7
ATOM 9416 C CA . SER A 1 5 ? 18.120 30.964 0.775 1.00 0.00 5 SER A CA 7
ATOM 9417 C C . SER A 1 5 ? 17.133 31.355 -0.320 1.00 0.00 5 SER A C 7
ATOM 9418 O O . SER A 1 5 ? 16.340 32.282 -0.155 1.00 0.00 5 SER A O 7
ATOM 9426 N N . SER A 1 6 ? 17.187 30.640 -1.440 1.00 0.00 6 SER A N 7
ATOM 9427 C CA . SER A 1 6 ? 16.301 30.914 -2.565 1.00 0.00 6 SER A CA 7
ATOM 9428 C C . SER A 1 6 ? 16.199 29.699 -3.483 1.00 0.00 6 SER A C 7
ATOM 9429 O O . SER A 1 6 ? 17.189 29.264 -4.069 1.00 0.00 6 SER A O 7
ATOM 9437 N N . GLY A 1 7 ? 14.991 29.156 -3.603 1.00 0.00 7 GLY A N 7
ATOM 9438 C CA . GLY A 1 7 ? 14.779 27.997 -4.451 1.00 0.00 7 GLY A CA 7
ATOM 9439 C C . GLY A 1 7 ? 13.486 27.274 -4.131 1.00 0.00 7 GLY A C 7
ATOM 9440 O O . GLY A 1 7 ? 12.581 27.824 -3.504 1.00 0.00 7 GLY A O 7
ATOM 9444 N N . PRO A 1 8 ? 13.387 26.010 -4.569 1.00 0.00 8 PRO A N 7
ATOM 9445 C CA . PRO A 1 8 ? 12.199 25.183 -4.338 1.00 0.00 8 PRO A CA 7
ATOM 9446 C C . PRO A 1 8 ? 12.040 24.792 -2.873 1.00 0.00 8 PRO A C 7
ATOM 9447 O O . PRO A 1 8 ? 12.784 25.260 -2.012 1.00 0.00 8 PRO A O 7
ATOM 9458 N N . ALA A 1 9 ? 11.067 23.930 -2.598 1.00 0.00 9 ALA A N 7
ATOM 9459 C CA . ALA A 1 9 ? 10.813 23.473 -1.237 1.00 0.00 9 ALA A CA 7
ATOM 9460 C C . ALA A 1 9 ? 11.774 22.356 -0.844 1.00 0.00 9 ALA A C 7
ATOM 9461 O O . ALA A 1 9 ? 12.232 21.592 -1.693 1.00 0.00 9 ALA A O 7
ATOM 9468 N N . ARG A 1 10 ? 12.074 22.267 0.448 1.00 0.00 10 ARG A N 7
ATOM 9469 C CA . ARG A 1 10 ? 12.982 21.244 0.952 1.00 0.00 10 ARG A CA 7
ATOM 9470 C C . ARG A 1 10 ? 12.301 20.390 2.017 1.00 0.00 10 ARG A C 7
ATOM 9471 O O . ARG A 1 10 ? 11.591 20.906 2.881 1.00 0.00 10 ARG A O 7
ATOM 9492 N N . PHE A 1 11 ? 12.521 19.081 1.949 1.00 0.00 11 PHE A N 7
ATOM 9493 C CA . PHE A 1 11 ? 11.928 18.155 2.907 1.00 0.00 11 PHE A CA 7
ATOM 9494 C C . PHE A 1 11 ? 12.400 18.462 4.325 1.00 0.00 11 PHE A C 7
ATOM 9495 O O . PHE A 1 11 ? 13.586 18.694 4.561 1.00 0.00 11 PHE A O 7
ATOM 9512 N N . THR A 1 12 ? 11.463 18.462 5.268 1.00 0.00 12 THR A N 7
ATOM 9513 C CA . THR A 1 12 ? 11.781 18.742 6.662 1.00 0.00 12 THR A CA 7
ATOM 9514 C C . THR A 1 12 ? 11.613 17.497 7.525 1.00 0.00 12 THR A C 7
ATOM 9515 O O . THR A 1 12 ? 12.111 17.439 8.649 1.00 0.00 12 THR A O 7
ATOM 9526 N N . GLN A 1 13 ? 10.911 16.503 6.991 1.00 0.00 13 GLN A N 7
ATOM 9527 C CA . GLN A 1 13 ? 10.679 15.258 7.714 1.00 0.00 13 GLN A CA 7
ATOM 9528 C C . GLN A 1 13 ? 10.898 14.052 6.807 1.00 0.00 13 GLN A C 7
ATOM 9529 O O . GLN A 1 13 ? 10.073 13.755 5.942 1.00 0.00 13 GLN A O 7
ATOM 9543 N N . ASP A 1 14 ? 12.015 13.362 7.008 1.00 0.00 14 ASP A N 7
ATOM 9544 C CA . ASP A 1 14 ? 12.343 12.188 6.208 1.00 0.00 14 ASP A CA 7
ATOM 9545 C C . ASP A 1 14 ? 11.102 11.338 5.956 1.00 0.00 14 ASP A C 7
ATOM 9546 O O . ASP A 1 14 ? 10.386 10.973 6.890 1.00 0.00 14 ASP A O 7
ATOM 9555 N N . LEU A 1 15 ? 10.851 11.027 4.689 1.00 0.00 15 LEU A N 7
ATOM 9556 C CA . LEU A 1 15 ? 9.695 10.221 4.313 1.00 0.00 15 LEU A CA 7
ATOM 9557 C C . LEU A 1 15 ? 9.777 8.829 4.933 1.00 0.00 15 LEU A C 7
ATOM 9558 O O . LEU A 1 15 ? 10.837 8.203 4.941 1.00 0.00 15 LEU A O 7
ATOM 9574 N N . LYS A 1 16 ? 8.650 8.350 5.450 1.00 0.00 16 LYS A N 7
ATOM 9575 C CA . LYS A 1 16 ? 8.592 7.031 6.069 1.00 0.00 16 LYS A CA 7
ATOM 9576 C C . LYS A 1 16 ? 7.516 6.170 5.414 1.00 0.00 16 LYS A C 7
ATOM 9577 O O . LYS A 1 16 ? 6.835 6.607 4.486 1.00 0.00 16 LYS A O 7
ATOM 9596 N N . THR A 1 17 ? 7.367 4.944 5.905 1.00 0.00 17 THR A N 7
ATOM 9597 C CA . THR A 1 17 ? 6.373 4.022 5.369 1.00 0.00 17 THR A CA 7
ATOM 9598 C C . THR A 1 17 ? 5.820 3.113 6.460 1.00 0.00 17 THR A C 7
ATOM 9599 O O . THR A 1 17 ? 6.164 3.255 7.634 1.00 0.00 17 THR A O 7
ATOM 9610 N N . LYS A 1 18 ? 4.962 2.178 6.067 1.00 0.00 18 LYS A N 7
ATOM 9611 C CA . LYS A 1 18 ? 4.362 1.244 7.012 1.00 0.00 18 LYS A CA 7
ATOM 9612 C C . LYS A 1 18 ? 4.471 -0.190 6.503 1.00 0.00 18 LYS A C 7
ATOM 9613 O O . LYS A 1 18 ? 4.784 -0.421 5.335 1.00 0.00 18 LYS A O 7
ATOM 9632 N N . GLU A 1 19 ? 4.212 -1.148 7.387 1.00 0.00 19 GLU A N 7
ATOM 9633 C CA . GLU A 1 19 ? 4.281 -2.559 7.025 1.00 0.00 19 GLU A CA 7
ATOM 9634 C C . GLU A 1 19 ? 2.886 -3.176 6.970 1.00 0.00 19 GLU A C 7
ATOM 9635 O O . GLU A 1 19 ? 2.235 -3.356 7.998 1.00 0.00 19 GLU A O 7
ATOM 9647 N N . ALA A 1 20 ? 2.435 -3.497 5.762 1.00 0.00 20 ALA A N 7
ATOM 9648 C CA . ALA A 1 20 ? 1.120 -4.095 5.572 1.00 0.00 20 ALA A CA 7
ATOM 9649 C C . ALA A 1 20 ? 1.233 -5.495 4.979 1.00 0.00 20 ALA A C 7
ATOM 9650 O O . ALA A 1 20 ? 2.302 -5.902 4.524 1.00 0.00 20 ALA A O 7
ATOM 9657 N N . SER A 1 21 ? 0.125 -6.229 4.990 1.00 0.00 21 SER A N 7
ATOM 9658 C CA . SER A 1 21 ? 0.102 -7.586 4.457 1.00 0.00 21 SER A CA 7
ATOM 9659 C C . SER A 1 21 ? -0.265 -7.583 2.976 1.00 0.00 21 SER A C 7
ATOM 9660 O O . SER A 1 21 ? -0.821 -6.610 2.466 1.00 0.00 21 SER A O 7
ATOM 9668 N N . GLU A 1 22 ? 0.051 -8.678 2.292 1.00 0.00 22 GLU A N 7
ATOM 9669 C CA . GLU A 1 22 ? -0.244 -8.801 0.869 1.00 0.00 22 GLU A CA 7
ATOM 9670 C C . GLU A 1 22 ? -1.710 -8.483 0.588 1.00 0.00 22 GLU A C 7
ATOM 9671 O O . GLU A 1 22 ? -2.600 -8.907 1.324 1.00 0.00 22 GLU A O 7
ATOM 9683 N N . GLY A 1 23 ? -1.952 -7.733 -0.482 1.00 0.00 23 GLY A N 7
ATOM 9684 C CA . GLY A 1 23 ? -3.311 -7.370 -0.842 1.00 0.00 23 GLY A CA 7
ATOM 9685 C C . GLY A 1 23 ? -3.800 -6.144 -0.096 1.00 0.00 23 GLY A C 7
ATOM 9686 O O . GLY A 1 23 ? -4.903 -5.657 -0.345 1.00 0.00 23 GLY A O 7
ATOM 9690 N N . ALA A 1 24 ? -2.980 -5.646 0.823 1.00 0.00 24 ALA A N 7
ATOM 9691 C CA . ALA A 1 24 ? -3.335 -4.469 1.607 1.00 0.00 24 ALA A CA 7
ATOM 9692 C C . ALA A 1 24 ? -2.908 -3.188 0.899 1.00 0.00 24 ALA A C 7
ATOM 9693 O O . ALA A 1 24 ? -2.424 -3.223 -0.232 1.00 0.00 24 ALA A O 7
ATOM 9700 N N . THR A 1 25 ? -3.092 -2.056 1.572 1.00 0.00 25 THR A N 7
ATOM 9701 C CA . THR A 1 25 ? -2.728 -0.763 1.007 1.00 0.00 25 THR A CA 7
ATOM 9702 C C . THR A 1 25 ? -1.878 0.043 1.982 1.00 0.00 25 THR A C 7
ATOM 9703 O O . THR A 1 25 ? -2.384 0.568 2.974 1.00 0.00 25 THR A O 7
ATOM 9714 N N . ALA A 1 26 ? -0.584 0.139 1.693 1.00 0.00 26 ALA A N 7
ATOM 9715 C CA . ALA A 1 26 ? 0.335 0.885 2.544 1.00 0.00 26 ALA A CA 7
ATOM 9716 C C . ALA A 1 26 ? -0.039 2.362 2.594 1.00 0.00 26 ALA A C 7
ATOM 9717 O O . ALA A 1 26 ? -1.053 2.777 2.030 1.00 0.00 26 ALA A O 7
ATOM 9724 N N . THR A 1 27 ? 0.785 3.154 3.273 1.00 0.00 27 THR A N 7
ATOM 9725 C CA . THR A 1 27 ? 0.540 4.586 3.398 1.00 0.00 27 THR A CA 7
ATOM 9726 C C . THR A 1 27 ? 1.779 5.313 3.905 1.00 0.00 27 THR A C 7
ATOM 9727 O O . THR A 1 27 ? 2.163 5.172 5.067 1.00 0.00 27 THR A O 7
ATOM 9738 N N . LEU A 1 28 ? 2.402 6.093 3.029 1.00 0.00 28 LEU A N 7
ATOM 9739 C CA . LEU A 1 28 ? 3.599 6.845 3.389 1.00 0.00 28 LEU A CA 7
ATOM 9740 C C . LEU A 1 28 ? 3.272 8.320 3.605 1.00 0.00 28 LEU A C 7
ATOM 9741 O O . LEU A 1 28 ? 2.322 8.845 3.024 1.00 0.00 28 LEU A O 7
ATOM 9757 N N . GLN A 1 29 ? 4.066 8.981 4.441 1.00 0.00 29 GLN A N 7
ATOM 9758 C CA . GLN A 1 29 ? 3.861 10.395 4.731 1.00 0.00 29 GLN A CA 7
ATOM 9759 C C . GLN A 1 29 ? 5.183 11.154 4.702 1.00 0.00 29 GLN A C 7
ATOM 9760 O O . GLN A 1 29 ? 6.201 10.665 5.195 1.00 0.00 29 GLN A O 7
ATOM 9774 N N . CYS A 1 30 ? 5.161 12.349 4.123 1.00 0.00 30 CYS A N 7
ATOM 9775 C CA . CYS A 1 30 ? 6.359 13.175 4.029 1.00 0.00 30 CYS A CA 7
ATOM 9776 C C . CYS A 1 30 ? 6.011 14.655 4.156 1.00 0.00 30 CYS A C 7
ATOM 9777 O O . CYS A 1 30 ? 5.013 15.116 3.605 1.00 0.00 30 CYS A O 7
ATOM 9785 N N . GLU A 1 31 ? 6.840 15.392 4.889 1.00 0.00 31 GLU A N 7
ATOM 9786 C CA . GLU A 1 31 ? 6.617 16.819 5.090 1.00 0.00 31 GLU A CA 7
ATOM 9787 C C . GLU A 1 31 ? 7.507 17.644 4.166 1.00 0.00 31 GLU A C 7
ATOM 9788 O O . GLU A 1 31 ? 8.480 17.137 3.605 1.00 0.00 31 GLU A O 7
ATOM 9800 N N . LEU A 1 32 ? 7.167 18.919 4.010 1.00 0.00 32 LEU A N 7
ATOM 9801 C CA . LEU A 1 32 ? 7.934 19.816 3.153 1.00 0.00 32 LEU A CA 7
ATOM 9802 C C . LEU A 1 32 ? 8.078 21.192 3.795 1.00 0.00 32 LEU A C 7
ATOM 9803 O O . LEU A 1 32 ? 7.309 21.557 4.685 1.00 0.00 32 LEU A O 7
ATOM 9819 N N . SER A 1 33 ? 9.067 21.953 3.338 1.00 0.00 33 SER A N 7
ATOM 9820 C CA . SER A 1 33 ? 9.313 23.288 3.869 1.00 0.00 33 SER A CA 7
ATOM 9821 C C . SER A 1 33 ? 8.172 24.235 3.509 1.00 0.00 33 SER A C 7
ATOM 9822 O O . SER A 1 33 ? 7.880 25.180 4.241 1.00 0.00 33 SER A O 7
ATOM 9830 N N . LYS A 1 34 ? 7.531 23.973 2.376 1.00 0.00 34 LYS A N 7
ATOM 9831 C CA . LYS A 1 34 ? 6.420 24.800 1.916 1.00 0.00 34 LYS A CA 7
ATOM 9832 C C . LYS A 1 34 ? 5.636 24.093 0.815 1.00 0.00 34 LYS A C 7
ATOM 9833 O O . LYS A 1 34 ? 6.115 23.128 0.219 1.00 0.00 34 LYS A O 7
ATOM 9852 N N . VAL A 1 35 ? 4.429 24.582 0.549 1.00 0.00 35 VAL A N 7
ATOM 9853 C CA . VAL A 1 35 ? 3.579 23.999 -0.483 1.00 0.00 35 VAL A CA 7
ATOM 9854 C C . VAL A 1 35 ? 4.284 23.989 -1.835 1.00 0.00 35 VAL A C 7
ATOM 9855 O O . VAL A 1 35 ? 4.562 25.042 -2.409 1.00 0.00 35 VAL A O 7
ATOM 9868 N N . ALA A 1 36 ? 4.569 22.793 -2.339 1.00 0.00 36 ALA A N 7
ATOM 9869 C CA . ALA A 1 36 ? 5.240 22.646 -3.625 1.00 0.00 36 ALA A CA 7
ATOM 9870 C C . ALA A 1 36 ? 4.890 21.313 -4.277 1.00 0.00 36 ALA A C 7
ATOM 9871 O O . ALA A 1 36 ? 4.651 20.309 -3.605 1.00 0.00 36 ALA A O 7
ATOM 9878 N N . PRO A 1 37 ? 4.857 21.300 -5.618 1.00 0.00 37 PRO A N 7
ATOM 9879 C CA . PRO A 1 37 ? 4.536 20.096 -6.390 1.00 0.00 37 PRO A CA 7
ATOM 9880 C C . PRO A 1 37 ? 5.638 19.045 -6.309 1.00 0.00 37 PRO A C 7
ATOM 9881 O O . PRO A 1 37 ? 6.795 19.317 -6.632 1.00 0.00 37 PRO A O 7
ATOM 9892 N N . VAL A 1 38 ? 5.273 17.843 -5.877 1.00 0.00 38 VAL A N 7
ATOM 9893 C CA . VAL A 1 38 ? 6.230 16.750 -5.755 1.00 0.00 38 VAL A CA 7
ATOM 9894 C C . VAL A 1 38 ? 5.934 15.645 -6.762 1.00 0.00 38 VAL A C 7
ATOM 9895 O O . VAL A 1 38 ? 4.999 15.749 -7.555 1.00 0.00 38 VAL A O 7
ATOM 9908 N N . GLU A 1 39 ? 6.736 14.585 -6.724 1.00 0.00 39 GLU A N 7
ATOM 9909 C CA . GLU A 1 39 ? 6.559 13.460 -7.634 1.00 0.00 39 GLU A CA 7
ATOM 9910 C C . GLU A 1 39 ? 7.153 12.184 -7.044 1.00 0.00 39 GLU A C 7
ATOM 9911 O O . GLU A 1 39 ? 8.357 12.104 -6.798 1.00 0.00 39 GLU A O 7
ATOM 9923 N N . TRP A 1 40 ? 6.301 11.191 -6.820 1.00 0.00 40 TRP A N 7
ATOM 9924 C CA . TRP A 1 40 ? 6.741 9.919 -6.259 1.00 0.00 40 TRP A CA 7
ATOM 9925 C C . TRP A 1 40 ? 7.409 9.056 -7.323 1.00 0.00 40 TRP A C 7
ATOM 9926 O O . TRP A 1 40 ? 7.079 9.144 -8.506 1.00 0.00 40 TRP A O 7
ATOM 9947 N N . LYS A 1 41 ? 8.351 8.221 -6.897 1.00 0.00 41 LYS A N 7
ATOM 9948 C CA . LYS A 1 41 ? 9.065 7.340 -7.813 1.00 0.00 41 LYS A CA 7
ATOM 9949 C C . LYS A 1 41 ? 9.351 5.992 -7.160 1.00 0.00 41 LYS A C 7
ATOM 9950 O O . LYS A 1 41 ? 9.446 5.890 -5.936 1.00 0.00 41 LYS A O 7
ATOM 9969 N N . LYS A 1 42 ? 9.489 4.958 -7.983 1.00 0.00 42 LYS A N 7
ATOM 9970 C CA . LYS A 1 42 ? 9.767 3.616 -7.486 1.00 0.00 42 LYS A CA 7
ATOM 9971 C C . LYS A 1 42 ? 11.046 3.060 -8.106 1.00 0.00 42 LYS A C 7
ATOM 9972 O O . LYS A 1 42 ? 11.325 1.866 -8.011 1.00 0.00 42 LYS A O 7
ATOM 9991 N N . GLY A 1 43 ? 11.820 3.936 -8.740 1.00 0.00 43 GLY A N 7
ATOM 9992 C CA . GLY A 1 43 ? 13.060 3.514 -9.365 1.00 0.00 43 GLY A CA 7
ATOM 9993 C C . GLY A 1 43 ? 13.418 4.358 -10.571 1.00 0.00 43 GLY A C 7
ATOM 9994 O O . GLY A 1 43 ? 13.228 5.575 -10.583 1.00 0.00 43 GLY A O 7
ATOM 9998 N N . PRO A 1 44 ? 13.952 3.708 -11.616 1.00 0.00 44 PRO A N 7
ATOM 9999 C CA . PRO A 1 44 ? 14.351 4.389 -12.852 1.00 0.00 44 PRO A CA 7
ATOM 10000 C C . PRO A 1 44 ? 13.152 4.889 -13.651 1.00 0.00 44 PRO A C 7
ATOM 10001 O O . PRO A 1 44 ? 13.307 5.434 -14.743 1.00 0.00 44 PRO A O 7
ATOM 10012 N N . GLU A 1 45 ? 11.958 4.699 -13.098 1.00 0.00 45 GLU A N 7
ATOM 10013 C CA . GLU A 1 45 ? 10.733 5.131 -13.761 1.00 0.00 45 GLU A CA 7
ATOM 10014 C C . GLU A 1 45 ? 10.016 6.198 -12.938 1.00 0.00 45 GLU A C 7
ATOM 10015 O O . GLU A 1 45 ? 10.335 6.415 -11.769 1.00 0.00 45 GLU A O 7
ATOM 10027 N N . THR A 1 46 ? 9.045 6.862 -13.558 1.00 0.00 46 THR A N 7
ATOM 10028 C CA . THR A 1 46 ? 8.284 7.907 -12.885 1.00 0.00 46 THR A CA 7
ATOM 10029 C C . THR A 1 46 ? 6.848 7.463 -12.630 1.00 0.00 46 THR A C 7
ATOM 10030 O O . THR A 1 46 ? 6.227 6.819 -13.476 1.00 0.00 46 THR A O 7
ATOM 10041 N N . LEU A 1 47 ? 6.326 7.812 -11.459 1.00 0.00 47 LEU A N 7
ATOM 10042 C CA . LEU A 1 47 ? 4.961 7.450 -11.093 1.00 0.00 47 LEU A CA 7
ATOM 10043 C C . LEU A 1 47 ? 4.083 8.692 -10.969 1.00 0.00 47 LEU A C 7
ATOM 10044 O O . LEU A 1 47 ? 4.583 9.801 -10.782 1.00 0.00 47 LEU A O 7
ATOM 10060 N N . ARG A 1 48 ? 2.773 8.496 -11.072 1.00 0.00 48 ARG A N 7
ATOM 10061 C CA . ARG A 1 48 ? 1.825 9.600 -10.971 1.00 0.00 48 ARG A CA 7
ATOM 10062 C C . ARG A 1 48 ? 0.481 9.115 -10.435 1.00 0.00 48 ARG A C 7
ATOM 10063 O O . ARG A 1 48 ? -0.001 8.048 -10.815 1.00 0.00 48 ARG A O 7
ATOM 10084 N N . ASP A 1 49 ? -0.117 9.905 -9.551 1.00 0.00 49 ASP A N 7
ATOM 10085 C CA . ASP A 1 49 ? -1.406 9.557 -8.963 1.00 0.00 49 ASP A CA 7
ATOM 10086 C C . ASP A 1 49 ? -2.405 9.156 -10.044 1.00 0.00 49 ASP A C 7
ATOM 10087 O O . ASP A 1 49 ? -2.799 9.974 -10.874 1.00 0.00 49 ASP A O 7
ATOM 10096 N N . GLY A 1 50 ? -2.812 7.890 -10.026 1.00 0.00 50 GLY A N 7
ATOM 10097 C CA . GLY A 1 50 ? -3.761 7.402 -11.010 1.00 0.00 50 GLY A CA 7
ATOM 10098 C C . GLY A 1 50 ? -3.839 5.889 -11.038 1.00 0.00 50 GLY A C 7
ATOM 10099 O O . GLY A 1 50 ? -4.864 5.307 -10.685 1.00 0.00 50 GLY A O 7
ATOM 10103 N N . GLY A 1 51 ? -2.754 5.249 -11.462 1.00 0.00 51 GLY A N 7
ATOM 10104 C CA . GLY A 1 51 ? -2.726 3.800 -11.530 1.00 0.00 51 GLY A CA 7
ATOM 10105 C C . GLY A 1 51 ? -2.892 3.152 -10.169 1.00 0.00 51 GLY A C 7
ATOM 10106 O O . GLY A 1 51 ? -3.823 3.475 -9.431 1.00 0.00 51 GLY A O 7
ATOM 10110 N N . ARG A 1 52 ? -1.989 2.235 -9.837 1.00 0.00 52 ARG A N 7
ATOM 10111 C CA . ARG A 1 52 ? -2.043 1.539 -8.558 1.00 0.00 52 ARG A CA 7
ATOM 10112 C C . ARG A 1 52 ? -1.377 2.366 -7.461 1.00 0.00 52 ARG A C 7
ATOM 10113 O O . ARG A 1 52 ? -0.720 1.823 -6.573 1.00 0.00 52 ARG A O 7
ATOM 10134 N N . TYR A 1 53 ? -1.551 3.681 -7.531 1.00 0.00 53 TYR A N 7
ATOM 10135 C CA . TYR A 1 53 ? -0.966 4.582 -6.546 1.00 0.00 53 TYR A CA 7
ATOM 10136 C C . TYR A 1 53 ? -1.873 5.784 -6.299 1.00 0.00 53 TYR A C 7
ATOM 10137 O O . TYR A 1 53 ? -2.197 6.531 -7.222 1.00 0.00 53 TYR A O 7
ATOM 10155 N N . SER A 1 54 ? -2.280 5.962 -5.046 1.00 0.00 54 SER A N 7
ATOM 10156 C CA . SER A 1 54 ? -3.153 7.071 -4.677 1.00 0.00 54 SER A CA 7
ATOM 10157 C C . SER A 1 54 ? -2.387 8.123 -3.881 1.00 0.00 54 SER A C 7
ATOM 10158 O O . SER A 1 54 ? -2.225 8.004 -2.666 1.00 0.00 54 SER A O 7
ATOM 10166 N N . LEU A 1 55 ? -1.917 9.154 -4.575 1.00 0.00 55 LEU A N 7
ATOM 10167 C CA . LEU A 1 55 ? -1.168 10.230 -3.934 1.00 0.00 55 LEU A CA 7
ATOM 10168 C C . LEU A 1 55 ? -2.087 11.391 -3.569 1.00 0.00 55 LEU A C 7
ATOM 10169 O O . LEU A 1 55 ? -2.775 11.946 -4.426 1.00 0.00 55 LEU A O 7
ATOM 10185 N N . LYS A 1 56 ? -2.092 11.756 -2.291 1.00 0.00 56 LYS A N 7
ATOM 10186 C CA . LYS A 1 56 ? -2.923 12.853 -1.812 1.00 0.00 56 LYS A CA 7
ATOM 10187 C C . LYS A 1 56 ? -2.068 13.950 -1.186 1.00 0.00 56 LYS A C 7
ATOM 10188 O O . LYS A 1 56 ? -1.327 13.705 -0.235 1.00 0.00 56 LYS A O 7
ATOM 10207 N N . GLN A 1 57 ? -2.176 15.160 -1.727 1.00 0.00 57 GLN A N 7
ATOM 10208 C CA . GLN A 1 57 ? -1.412 16.294 -1.220 1.00 0.00 57 GLN A CA 7
ATOM 10209 C C . GLN A 1 57 ? -2.266 17.156 -0.296 1.00 0.00 57 GLN A C 7
ATOM 10210 O O . GLN A 1 57 ? -3.404 17.493 -0.622 1.00 0.00 57 GLN A O 7
ATOM 10224 N N . ASP A 1 58 ? -1.709 17.509 0.857 1.00 0.00 58 ASP A N 7
ATOM 10225 C CA . ASP A 1 58 ? -2.420 18.333 1.829 1.00 0.00 58 ASP A CA 7
ATOM 10226 C C . ASP A 1 58 ? -1.552 19.500 2.289 1.00 0.00 58 ASP A C 7
ATOM 10227 O O . ASP A 1 58 ? -1.113 19.545 3.438 1.00 0.00 58 ASP A O 7
ATOM 10236 N N . GLY A 1 59 ? -1.307 20.442 1.384 1.00 0.00 59 GLY A N 7
ATOM 10237 C CA . GLY A 1 59 ? -0.492 21.596 1.716 1.00 0.00 59 GLY A CA 7
ATOM 10238 C C . GLY A 1 59 ? 0.990 21.280 1.707 1.00 0.00 59 GLY A C 7
ATOM 10239 O O . GLY A 1 59 ? 1.587 21.093 0.646 1.00 0.00 59 GLY A O 7
ATOM 10243 N N . THR A 1 60 ? 1.589 21.222 2.893 1.00 0.00 60 THR A N 7
ATOM 10244 C CA . THR A 1 60 ? 3.011 20.929 3.018 1.00 0.00 60 THR A CA 7
ATOM 10245 C C . THR A 1 60 ? 3.242 19.467 3.382 1.00 0.00 60 THR A C 7
ATOM 10246 O O . THR A 1 60 ? 4.244 19.125 4.010 1.00 0.00 60 THR A O 7
ATOM 10257 N N . ARG A 1 61 ? 2.309 18.609 2.985 1.00 0.00 61 ARG A N 7
ATOM 10258 C CA . ARG A 1 61 ? 2.411 17.183 3.271 1.00 0.00 61 ARG A CA 7
ATOM 10259 C C . ARG A 1 61 ? 1.824 16.356 2.131 1.00 0.00 61 ARG A C 7
ATOM 10260 O O . ARG A 1 61 ? 0.978 16.835 1.375 1.00 0.00 61 ARG A O 7
ATOM 10281 N N . CYS A 1 62 ? 2.279 15.114 2.013 1.00 0.00 62 CYS A N 7
ATOM 10282 C CA . CYS A 1 62 ? 1.800 14.220 0.964 1.00 0.00 62 CYS A CA 7
ATOM 10283 C C . CYS A 1 62 ? 1.609 12.805 1.500 1.00 0.00 62 CYS A C 7
ATOM 10284 O O . CYS A 1 62 ? 2.421 12.314 2.283 1.00 0.00 62 CYS A O 7
ATOM 10292 N N . GLU A 1 63 ? 0.529 12.157 1.074 1.00 0.00 63 GLU A N 7
ATOM 10293 C CA . GLU A 1 63 ? 0.231 10.799 1.514 1.00 0.00 63 GLU A CA 7
ATOM 10294 C C . GLU A 1 63 ? 0.124 9.852 0.322 1.00 0.00 63 GLU A C 7
ATOM 10295 O O . GLU A 1 63 ? -0.815 9.937 -0.471 1.00 0.00 63 GLU A O 7
ATOM 10307 N N . LEU A 1 64 ? 1.092 8.951 0.202 1.00 0.00 64 LEU A N 7
ATOM 10308 C CA . LEU A 1 64 ? 1.109 7.987 -0.893 1.00 0.00 64 LEU A CA 7
ATOM 10309 C C . LEU A 1 64 ? 0.409 6.693 -0.490 1.00 0.00 64 LEU A C 7
ATOM 10310 O O . LEU A 1 64 ? 0.598 6.193 0.618 1.00 0.00 64 LEU A O 7
ATOM 10326 N N . GLN A 1 65 ? -0.399 6.156 -1.399 1.00 0.00 65 GLN A N 7
ATOM 10327 C CA . GLN A 1 65 ? -1.126 4.919 -1.138 1.00 0.00 65 GLN A CA 7
ATOM 10328 C C . GLN A 1 65 ? -0.885 3.901 -2.249 1.00 0.00 65 GLN A C 7
ATOM 10329 O O . GLN A 1 65 ? -0.891 4.246 -3.431 1.00 0.00 65 GLN A O 7
ATOM 10343 N N . ILE A 1 66 ? -0.674 2.649 -1.860 1.00 0.00 66 ILE A N 7
ATOM 10344 C CA . ILE A 1 66 ? -0.432 1.582 -2.824 1.00 0.00 66 ILE A CA 7
ATOM 10345 C C . ILE A 1 66 ? -1.432 0.445 -2.647 1.00 0.00 66 ILE A C 7
ATOM 10346 O O . ILE A 1 66 ? -1.231 -0.453 -1.828 1.00 0.00 66 ILE A O 7
ATOM 10362 N N . HIS A 1 67 ? -2.511 0.487 -3.423 1.00 0.00 67 HIS A N 7
ATOM 10363 C CA . HIS A 1 67 ? -3.543 -0.541 -3.354 1.00 0.00 67 HIS A CA 7
ATOM 10364 C C . HIS A 1 67 ? -3.043 -1.853 -3.951 1.00 0.00 67 HIS A C 7
ATOM 10365 O O . HIS A 1 67 ? -2.153 -1.860 -4.802 1.00 0.00 67 HIS A O 7
ATOM 10380 N N . ASP A 1 68 ? -3.620 -2.961 -3.499 1.00 0.00 68 ASP A N 7
ATOM 10381 C CA . ASP A 1 68 ? -3.233 -4.279 -3.989 1.00 0.00 68 ASP A CA 7
ATOM 10382 C C . ASP A 1 68 ? -1.749 -4.535 -3.746 1.00 0.00 68 ASP A C 7
ATOM 10383 O O . ASP A 1 68 ? -1.004 -4.857 -4.672 1.00 0.00 68 ASP A O 7
ATOM 10392 N N . LEU A 1 69 ? -1.326 -4.389 -2.495 1.00 0.00 69 LEU A N 7
ATOM 10393 C CA . LEU A 1 69 ? 0.070 -4.603 -2.130 1.00 0.00 69 LEU A CA 7
ATOM 10394 C C . LEU A 1 69 ? 0.521 -6.011 -2.504 1.00 0.00 69 LEU A C 7
ATOM 10395 O O . LEU A 1 69 ? -0.302 -6.888 -2.767 1.00 0.00 69 LEU A O 7
ATOM 10411 N N . SER A 1 70 ? 1.833 -6.221 -2.524 1.00 0.00 70 SER A N 7
ATOM 10412 C CA . SER A 1 70 ? 2.394 -7.523 -2.867 1.00 0.00 70 SER A CA 7
ATOM 10413 C C . SER A 1 70 ? 3.839 -7.635 -2.391 1.00 0.00 70 SER A C 7
ATOM 10414 O O . SER A 1 70 ? 4.502 -6.628 -2.140 1.00 0.00 70 SER A O 7
ATOM 10422 N N . VAL A 1 71 ? 4.321 -8.867 -2.269 1.00 0.00 71 VAL A N 7
ATOM 10423 C CA . VAL A 1 71 ? 5.688 -9.113 -1.823 1.00 0.00 71 VAL A CA 7
ATOM 10424 C C . VAL A 1 71 ? 6.698 -8.501 -2.788 1.00 0.00 71 VAL A C 7
ATOM 10425 O O . VAL A 1 71 ? 7.780 -8.078 -2.383 1.00 0.00 71 VAL A O 7
ATOM 10438 N N . ALA A 1 72 ? 6.336 -8.458 -4.066 1.00 0.00 72 ALA A N 7
ATOM 10439 C CA . ALA A 1 72 ? 7.210 -7.896 -5.089 1.00 0.00 72 ALA A CA 7
ATOM 10440 C C . ALA A 1 72 ? 7.202 -6.372 -5.040 1.00 0.00 72 ALA A C 7
ATOM 10441 O O . ALA A 1 72 ? 8.170 -5.724 -5.437 1.00 0.00 72 ALA A O 7
ATOM 10448 N N . ASP A 1 73 ? 6.104 -5.806 -4.552 1.00 0.00 73 ASP A N 7
ATOM 10449 C CA . ASP A 1 73 ? 5.970 -4.357 -4.452 1.00 0.00 73 ASP A CA 7
ATOM 10450 C C . ASP A 1 73 ? 6.847 -3.807 -3.332 1.00 0.00 73 ASP A C 7
ATOM 10451 O O . ASP A 1 73 ? 7.157 -2.617 -3.301 1.00 0.00 73 ASP A O 7
ATOM 10460 N N . ALA A 1 74 ? 7.243 -4.682 -2.413 1.00 0.00 74 ALA A N 7
ATOM 10461 C CA . ALA A 1 74 ? 8.084 -4.284 -1.291 1.00 0.00 74 ALA A CA 7
ATOM 10462 C C . ALA A 1 74 ? 9.471 -3.866 -1.767 1.00 0.00 74 ALA A C 7
ATOM 10463 O O . ALA A 1 74 ? 10.316 -4.709 -2.067 1.00 0.00 74 ALA A O 7
ATOM 10470 N N . GLY A 1 75 ? 9.699 -2.558 -1.835 1.00 0.00 75 GLY A N 7
ATOM 10471 C CA . GLY A 1 75 ? 10.985 -2.050 -2.277 1.00 0.00 75 GLY A CA 7
ATOM 10472 C C . GLY A 1 75 ? 11.345 -0.733 -1.620 1.00 0.00 75 GLY A C 7
ATOM 10473 O O . GLY A 1 75 ? 11.228 -0.586 -0.404 1.00 0.00 75 GLY A O 7
ATOM 10477 N N . GLU A 1 76 ? 11.786 0.228 -2.427 1.00 0.00 76 GLU A N 7
ATOM 10478 C CA . GLU A 1 76 ? 12.167 1.539 -1.915 1.00 0.00 76 GLU A CA 7
ATOM 10479 C C . GLU A 1 76 ? 11.556 2.652 -2.762 1.00 0.00 76 GLU A C 7
ATOM 10480 O O . GLU A 1 76 ? 11.919 2.832 -3.925 1.00 0.00 76 GLU A O 7
ATOM 10492 N N . TYR A 1 77 ? 10.627 3.395 -2.170 1.00 0.00 77 TYR A N 7
ATOM 10493 C CA . TYR A 1 77 ? 9.963 4.488 -2.870 1.00 0.00 77 TYR A CA 7
ATOM 10494 C C . TYR A 1 77 ? 10.585 5.831 -2.498 1.00 0.00 77 TYR A C 7
ATOM 10495 O O . TYR A 1 77 ? 10.635 6.201 -1.326 1.00 0.00 77 TYR A O 7
ATOM 10513 N N . SER A 1 78 ? 11.059 6.556 -3.507 1.00 0.00 78 SER A N 7
ATOM 10514 C CA . SER A 1 78 ? 11.681 7.856 -3.287 1.00 0.00 78 SER A CA 7
ATOM 10515 C C . SER A 1 78 ? 10.773 8.982 -3.774 1.00 0.00 78 SER A C 7
ATOM 10516 O O . SER A 1 78 ? 10.070 8.838 -4.775 1.00 0.00 78 SER A O 7
ATOM 10524 N N . CYS A 1 79 ? 10.794 10.101 -3.059 1.00 0.00 79 CYS A N 7
ATOM 10525 C CA . CYS A 1 79 ? 9.973 11.252 -3.417 1.00 0.00 79 CYS A CA 7
ATOM 10526 C C . CYS A 1 79 ? 10.842 12.472 -3.704 1.00 0.00 79 CYS A C 7
ATOM 10527 O O . CYS A 1 79 ? 11.518 12.988 -2.814 1.00 0.00 79 CYS A O 7
ATOM 10535 N N . MET A 1 80 ? 10.820 12.928 -4.952 1.00 0.00 80 MET A N 7
ATOM 10536 C CA . MET A 1 80 ? 11.607 14.087 -5.356 1.00 0.00 80 MET A CA 7
ATOM 10537 C C . MET A 1 80 ? 10.762 15.356 -5.322 1.00 0.00 80 MET A C 7
ATOM 10538 O O . MET A 1 80 ? 9.675 15.406 -5.899 1.00 0.00 80 MET A O 7
ATOM 10552 N N . CYS A 1 81 ? 11.268 16.380 -4.642 1.00 0.00 81 CYS A N 7
ATOM 10553 C CA . CYS A 1 81 ? 10.558 17.649 -4.531 1.00 0.00 81 CYS A CA 7
ATOM 10554 C C . CYS A 1 81 ? 11.491 18.821 -4.822 1.00 0.00 81 CYS A C 7
ATOM 10555 O O . CYS A 1 81 ? 12.231 19.269 -3.948 1.00 0.00 81 CYS A O 7
ATOM 10563 N N . GLY A 1 82 ? 11.450 19.310 -6.058 1.00 0.00 82 GLY A N 7
ATOM 10564 C CA . GLY A 1 82 ? 12.298 20.424 -6.442 1.00 0.00 82 GLY A CA 7
ATOM 10565 C C . GLY A 1 82 ? 13.761 20.037 -6.526 1.00 0.00 82 GLY A C 7
ATOM 10566 O O . GLY A 1 82 ? 14.262 19.710 -7.602 1.00 0.00 82 GLY A O 7
ATOM 10570 N N . GLN A 1 83 ? 14.448 20.075 -5.389 1.00 0.00 83 GLN A N 7
ATOM 10571 C CA . GLN A 1 83 ? 15.863 19.728 -5.340 1.00 0.00 83 GLN A CA 7
ATOM 10572 C C . GLN A 1 83 ? 16.111 18.594 -4.351 1.00 0.00 83 GLN A C 7
ATOM 10573 O O . GLN A 1 83 ? 16.855 17.657 -4.640 1.00 0.00 83 GLN A O 7
ATOM 10587 N N . GLU A 1 84 ? 15.484 18.686 -3.182 1.00 0.00 84 GLU A N 7
ATOM 10588 C CA . GLU A 1 84 ? 15.638 17.668 -2.150 1.00 0.00 84 GLU A CA 7
ATOM 10589 C C . GLU A 1 84 ? 14.882 16.396 -2.524 1.00 0.00 84 GLU A C 7
ATOM 10590 O O . GLU A 1 84 ? 14.056 16.397 -3.437 1.00 0.00 84 GLU A O 7
ATOM 10602 N N . ARG A 1 85 ? 15.171 15.312 -1.811 1.00 0.00 85 ARG A N 7
ATOM 10603 C CA . ARG A 1 85 ? 14.520 14.033 -2.067 1.00 0.00 85 ARG A CA 7
ATOM 10604 C C . ARG A 1 85 ? 14.607 13.124 -0.845 1.00 0.00 85 ARG A C 7
ATOM 10605 O O . ARG A 1 85 ? 15.521 13.248 -0.029 1.00 0.00 85 ARG A O 7
ATOM 10626 N N . THR A 1 86 ? 13.650 12.209 -0.725 1.00 0.00 86 THR A N 7
ATOM 10627 C CA . THR A 1 86 ? 13.617 11.280 0.397 1.00 0.00 86 THR A CA 7
ATOM 10628 C C . THR A 1 86 ? 13.270 9.870 -0.066 1.00 0.00 86 THR A C 7
ATOM 10629 O O . THR A 1 86 ? 12.709 9.681 -1.145 1.00 0.00 86 THR A O 7
ATOM 10640 N N . SER A 1 87 ? 13.606 8.882 0.757 1.00 0.00 87 SER A N 7
ATOM 10641 C CA . SER A 1 87 ? 13.332 7.487 0.430 1.00 0.00 87 SER A CA 7
ATOM 10642 C C . SER A 1 87 ? 12.787 6.741 1.644 1.00 0.00 87 SER A C 7
ATOM 10643 O O . SER A 1 87 ? 13.083 7.091 2.786 1.00 0.00 87 SER A O 7
ATOM 10651 N N . ALA A 1 88 ? 11.988 5.710 1.387 1.00 0.00 88 ALA A N 7
ATOM 10652 C CA . ALA A 1 88 ? 11.403 4.913 2.458 1.00 0.00 88 ALA A CA 7
ATOM 10653 C C . ALA A 1 88 ? 11.149 3.481 1.999 1.00 0.00 88 ALA A C 7
ATOM 10654 O O . ALA A 1 88 ? 10.380 3.243 1.067 1.00 0.00 88 ALA A O 7
ATOM 10661 N N . THR A 1 89 ? 11.800 2.528 2.660 1.00 0.00 89 THR A N 7
ATOM 10662 C CA . THR A 1 89 ? 11.646 1.120 2.319 1.00 0.00 89 THR A CA 7
ATOM 10663 C C . THR A 1 89 ? 10.321 0.571 2.835 1.00 0.00 89 THR A C 7
ATOM 10664 O O . THR A 1 89 ? 10.114 0.455 4.044 1.00 0.00 89 THR A O 7
ATOM 10675 N N . LEU A 1 90 ? 9.427 0.233 1.913 1.00 0.00 90 LEU A N 7
ATOM 10676 C CA . LEU A 1 90 ? 8.120 -0.306 2.275 1.00 0.00 90 LEU A CA 7
ATOM 10677 C C . LEU A 1 90 ? 8.230 -1.771 2.685 1.00 0.00 90 LEU A C 7
ATOM 10678 O O . LEU A 1 90 ? 8.948 -2.551 2.058 1.00 0.00 90 LEU A O 7
ATOM 10694 N N . THR A 1 91 ? 7.511 -2.140 3.740 1.00 0.00 91 THR A N 7
ATOM 10695 C CA . THR A 1 91 ? 7.526 -3.512 4.233 1.00 0.00 91 THR A CA 7
ATOM 10696 C C . THR A 1 91 ? 6.230 -4.235 3.886 1.00 0.00 91 THR A C 7
ATOM 10697 O O . THR A 1 91 ? 5.138 -3.703 4.087 1.00 0.00 91 THR A O 7
ATOM 10708 N N . VAL A 1 92 ? 6.357 -5.451 3.365 1.00 0.00 92 VAL A N 7
ATOM 10709 C CA . VAL A 1 92 ? 5.195 -6.249 2.992 1.00 0.00 92 VAL A CA 7
ATOM 10710 C C . VAL A 1 92 ? 5.261 -7.640 3.613 1.00 0.00 92 VAL A C 7
ATOM 10711 O O . VAL A 1 92 ? 6.136 -8.438 3.279 1.00 0.00 92 VAL A O 7
ATOM 10724 N N . ARG A 1 93 ? 4.329 -7.923 4.517 1.00 0.00 93 ARG A N 7
ATOM 10725 C CA . ARG A 1 93 ? 4.282 -9.218 5.185 1.00 0.00 93 ARG A CA 7
ATOM 10726 C C . ARG A 1 93 ? 3.532 -10.241 4.336 1.00 0.00 93 ARG A C 7
ATOM 10727 O O . ARG A 1 93 ? 2.314 -10.158 4.178 1.00 0.00 93 ARG A O 7
ATOM 10748 N N . ALA A 1 94 ? 4.268 -11.204 3.791 1.00 0.00 94 ALA A N 7
ATOM 10749 C CA . ALA A 1 94 ? 3.674 -12.243 2.960 1.00 0.00 94 ALA A CA 7
ATOM 10750 C C . ALA A 1 94 ? 2.633 -13.040 3.739 1.00 0.00 94 ALA A C 7
ATOM 10751 O O . ALA A 1 94 ? 2.839 -13.376 4.906 1.00 0.00 94 ALA A O 7
ATOM 10758 N N . LEU A 1 95 ? 1.515 -13.341 3.087 1.00 0.00 95 LEU A N 7
ATOM 10759 C CA . LEU A 1 95 ? 0.442 -14.099 3.719 1.00 0.00 95 LEU A CA 7
ATOM 10760 C C . LEU A 1 95 ? 0.985 -15.359 4.388 1.00 0.00 95 LEU A C 7
ATOM 10761 O O . LEU A 1 95 ? 1.983 -15.938 3.958 1.00 0.00 95 LEU A O 7
ATOM 10777 N N . PRO A 1 96 ? 0.312 -15.795 5.463 1.00 0.00 96 PRO A N 7
ATOM 10778 C CA . PRO A 1 96 ? 0.707 -16.992 6.211 1.00 0.00 96 PRO A CA 7
ATOM 10779 C C . PRO A 1 96 ? 0.471 -18.274 5.421 1.00 0.00 96 PRO A C 7
ATOM 10780 O O . PRO A 1 96 ? -0.637 -18.529 4.949 1.00 0.00 96 PRO A O 7
ATOM 10791 N N . ALA A 1 97 ? 1.519 -19.079 5.281 1.00 0.00 97 ALA A N 7
ATOM 10792 C CA . ALA A 1 97 ? 1.425 -20.337 4.550 1.00 0.00 97 ALA A CA 7
ATOM 10793 C C . ALA A 1 97 ? 0.951 -21.466 5.459 1.00 0.00 97 ALA A C 7
ATOM 10794 O O . ALA A 1 97 ? 0.256 -22.381 5.017 1.00 0.00 97 ALA A O 7
ATOM 10801 N N . ARG A 1 98 ? 1.332 -21.395 6.730 1.00 0.00 98 ARG A N 7
ATOM 10802 C CA . ARG A 1 98 ? 0.947 -22.413 7.700 1.00 0.00 98 ARG A CA 7
ATOM 10803 C C . ARG A 1 98 ? 0.373 -21.773 8.961 1.00 0.00 98 ARG A C 7
ATOM 10804 O O . ARG A 1 98 ? 0.249 -20.551 9.049 1.00 0.00 98 ARG A O 7
ATOM 10825 N N . PHE A 1 99 ? 0.024 -22.606 9.936 1.00 0.00 99 PHE A N 7
ATOM 10826 C CA . PHE A 1 99 ? -0.538 -22.122 11.191 1.00 0.00 99 PHE A CA 7
ATOM 10827 C C . PHE A 1 99 ? 0.387 -22.446 12.361 1.00 0.00 99 PHE A C 7
ATOM 10828 O O . PHE A 1 99 ? 0.992 -23.517 12.413 1.00 0.00 99 PHE A O 7
ATOM 10845 N N . THR A 1 100 ? 0.492 -21.511 13.301 1.00 0.00 100 THR A N 7
ATOM 10846 C CA . THR A 1 100 ? 1.343 -21.694 14.469 1.00 0.00 100 THR A CA 7
ATOM 10847 C C . THR A 1 100 ? 0.553 -21.509 15.760 1.00 0.00 100 THR A C 7
ATOM 10848 O O . THR A 1 100 ? -0.471 -20.827 15.778 1.00 0.00 100 THR A O 7
ATOM 10859 N N . GLU A 1 101 ? 1.036 -22.119 16.837 1.00 0.00 101 GLU A N 7
ATOM 10860 C CA . GLU A 1 101 ? 0.373 -22.020 18.132 1.00 0.00 101 GLU A CA 7
ATOM 10861 C C . GLU A 1 101 ? 1.286 -21.361 19.162 1.00 0.00 101 GLU A C 7
ATOM 10862 O O . GLU A 1 101 ? 2.213 -21.986 19.676 1.00 0.00 101 GLU A O 7
ATOM 10874 N N . GLY A 1 102 ? 1.017 -20.093 19.458 1.00 0.00 102 GLY A N 7
ATOM 10875 C CA . GLY A 1 102 ? 1.822 -19.369 20.423 1.00 0.00 102 GLY A CA 7
ATOM 10876 C C . GLY A 1 102 ? 1.338 -19.566 21.846 1.00 0.00 102 GLY A C 7
ATOM 10877 O O . GLY A 1 102 ? 0.984 -18.604 22.527 1.00 0.00 102 GLY A O 7
ATOM 10881 N N . SER A 1 103 ? 1.320 -20.817 22.296 1.00 0.00 103 SER A N 7
ATOM 10882 C CA . SER A 1 103 ? 0.870 -21.137 23.645 1.00 0.00 103 SER A CA 7
ATOM 10883 C C . SER A 1 103 ? 1.540 -20.229 24.672 1.00 0.00 103 SER A C 7
ATOM 10884 O O . SER A 1 103 ? 2.737 -19.959 24.591 1.00 0.00 103 SER A O 7
ATOM 10892 N N . GLY A 1 104 ? 0.756 -19.759 25.638 1.00 0.00 104 GLY A N 7
ATOM 10893 C CA . GLY A 1 104 ? 1.289 -18.885 26.667 1.00 0.00 104 GLY A CA 7
ATOM 10894 C C . GLY A 1 104 ? 0.297 -17.823 27.097 1.00 0.00 104 GLY A C 7
ATOM 10895 O O . GLY A 1 104 ? -0.517 -17.347 26.306 1.00 0.00 104 GLY A O 7
ATOM 10899 N N . PRO A 1 105 ? 0.356 -17.438 28.380 1.00 0.00 105 PRO A N 7
ATOM 10900 C CA . PRO A 1 105 ? -0.538 -16.422 28.944 1.00 0.00 105 PRO A CA 7
ATOM 10901 C C . PRO A 1 105 ? -0.240 -15.026 28.408 1.00 0.00 105 PRO A C 7
ATOM 10902 O O . PRO A 1 105 ? 0.870 -14.516 28.562 1.00 0.00 105 PRO A O 7
ATOM 10913 N N . SER A 1 106 ? -1.238 -14.412 27.780 1.00 0.00 106 SER A N 7
ATOM 10914 C CA . SER A 1 106 ? -1.081 -13.075 27.219 1.00 0.00 106 SER A CA 7
ATOM 10915 C C . SER A 1 106 ? -0.437 -12.133 28.231 1.00 0.00 106 SER A C 7
ATOM 10916 O O . SER A 1 106 ? 0.625 -11.565 27.978 1.00 0.00 106 SER A O 7
ATOM 10924 N N . SER A 1 107 ? -1.087 -11.974 29.379 1.00 0.00 107 SER A N 7
ATOM 10925 C CA . SER A 1 107 ? -0.581 -11.098 30.429 1.00 0.00 107 SER A CA 7
ATOM 10926 C C . SER A 1 107 ? -1.288 -11.372 31.753 1.00 0.00 107 SER A C 7
ATOM 10927 O O . SER A 1 107 ? -2.493 -11.160 31.881 1.00 0.00 107 SER A O 7
ATOM 10935 N N . GLY A 1 108 ? -0.528 -11.845 32.737 1.00 0.00 108 GLY A N 7
ATOM 10936 C CA . GLY A 1 108 ? -1.098 -12.141 34.038 1.00 0.00 108 GLY A CA 7
ATOM 10937 C C . GLY A 1 108 ? -0.396 -13.292 34.730 1.00 0.00 108 GLY A C 7
ATOM 10938 O O . GLY A 1 108 ? 0.130 -13.134 35.832 1.00 0.00 108 GLY A O 7
ATOM 10942 N N . GLY A 1 1 ? 24.722 43.015 4.518 1.00 0.00 1 GLY A N 8
ATOM 10943 C CA . GLY A 1 1 ? 24.485 42.378 3.235 1.00 0.00 1 GLY A CA 8
ATOM 10944 C C . GLY A 1 1 ? 24.216 40.892 3.367 1.00 0.00 1 GLY A C 8
ATOM 10945 O O . GLY A 1 1 ? 25.114 40.073 3.175 1.00 0.00 1 GLY A O 8
ATOM 10949 N N . SER A 1 2 ? 22.976 40.544 3.697 1.00 0.00 2 SER A N 8
ATOM 10950 C CA . SER A 1 2 ? 22.592 39.147 3.860 1.00 0.00 2 SER A CA 8
ATOM 10951 C C . SER A 1 2 ? 21.831 38.646 2.636 1.00 0.00 2 SER A C 8
ATOM 10952 O O . SER A 1 2 ? 20.765 39.163 2.300 1.00 0.00 2 SER A O 8
ATOM 10960 N N . SER A 1 3 ? 22.387 37.637 1.973 1.00 0.00 3 SER A N 8
ATOM 10961 C CA . SER A 1 3 ? 21.763 37.069 0.784 1.00 0.00 3 SER A CA 8
ATOM 10962 C C . SER A 1 3 ? 21.033 35.772 1.121 1.00 0.00 3 SER A C 8
ATOM 10963 O O . SER A 1 3 ? 21.656 34.736 1.348 1.00 0.00 3 SER A O 8
ATOM 10971 N N . GLY A 1 4 ? 19.705 35.839 1.151 1.00 0.00 4 GLY A N 8
ATOM 10972 C CA . GLY A 1 4 ? 18.910 34.665 1.461 1.00 0.00 4 GLY A CA 8
ATOM 10973 C C . GLY A 1 4 ? 17.759 34.472 0.494 1.00 0.00 4 GLY A C 8
ATOM 10974 O O . GLY A 1 4 ? 16.611 34.779 0.816 1.00 0.00 4 GLY A O 8
ATOM 10978 N N . SER A 1 5 ? 18.066 33.964 -0.695 1.00 0.00 5 SER A N 8
ATOM 10979 C CA . SER A 1 5 ? 17.048 33.736 -1.714 1.00 0.00 5 SER A CA 8
ATOM 10980 C C . SER A 1 5 ? 16.932 32.251 -2.044 1.00 0.00 5 SER A C 8
ATOM 10981 O O . SER A 1 5 ? 17.690 31.724 -2.858 1.00 0.00 5 SER A O 8
ATOM 10989 N N . SER A 1 6 ? 15.979 31.582 -1.404 1.00 0.00 6 SER A N 8
ATOM 10990 C CA . SER A 1 6 ? 15.765 30.157 -1.625 1.00 0.00 6 SER A CA 8
ATOM 10991 C C . SER A 1 6 ? 15.025 29.915 -2.937 1.00 0.00 6 SER A C 8
ATOM 10992 O O . SER A 1 6 ? 14.572 30.855 -3.590 1.00 0.00 6 SER A O 8
ATOM 11000 N N . GLY A 1 7 ? 14.907 28.647 -3.319 1.00 0.00 7 GLY A N 8
ATOM 11001 C CA . GLY A 1 7 ? 14.222 28.303 -4.551 1.00 0.00 7 GLY A CA 8
ATOM 11002 C C . GLY A 1 7 ? 13.253 27.151 -4.374 1.00 0.00 7 GLY A C 8
ATOM 11003 O O . GLY A 1 7 ? 12.111 27.332 -3.951 1.00 0.00 7 GLY A O 8
ATOM 11007 N N . PRO A 1 8 ? 13.708 25.934 -4.704 1.00 0.00 8 PRO A N 8
ATOM 11008 C CA . PRO A 1 8 ? 12.889 24.724 -4.589 1.00 0.00 8 PRO A CA 8
ATOM 11009 C C . PRO A 1 8 ? 12.624 24.339 -3.137 1.00 0.00 8 PRO A C 8
ATOM 11010 O O . PRO A 1 8 ? 13.464 24.556 -2.265 1.00 0.00 8 PRO A O 8
ATOM 11021 N N . ALA A 1 9 ? 11.452 23.766 -2.886 1.00 0.00 9 ALA A N 8
ATOM 11022 C CA . ALA A 1 9 ? 11.078 23.349 -1.540 1.00 0.00 9 ALA A CA 8
ATOM 11023 C C . ALA A 1 9 ? 11.943 22.186 -1.066 1.00 0.00 9 ALA A C 8
ATOM 11024 O O . ALA A 1 9 ? 12.244 21.271 -1.833 1.00 0.00 9 ALA A O 8
ATOM 11031 N N . ARG A 1 10 ? 12.340 22.228 0.202 1.00 0.00 10 ARG A N 8
ATOM 11032 C CA . ARG A 1 10 ? 13.173 21.178 0.777 1.00 0.00 10 ARG A CA 8
ATOM 11033 C C . ARG A 1 10 ? 12.403 20.393 1.835 1.00 0.00 10 ARG A C 8
ATOM 11034 O O . ARG A 1 10 ? 11.547 20.942 2.530 1.00 0.00 10 ARG A O 8
ATOM 11055 N N . PHE A 1 11 ? 12.714 19.107 1.952 1.00 0.00 11 PHE A N 8
ATOM 11056 C CA . PHE A 1 11 ? 12.051 18.245 2.925 1.00 0.00 11 PHE A CA 8
ATOM 11057 C C . PHE A 1 11 ? 12.474 18.604 4.346 1.00 0.00 11 PHE A C 8
ATOM 11058 O O . PHE A 1 11 ? 13.633 18.936 4.597 1.00 0.00 11 PHE A O 8
ATOM 11075 N N . THR A 1 12 ? 11.525 18.536 5.275 1.00 0.00 12 THR A N 8
ATOM 11076 C CA . THR A 1 12 ? 11.797 18.855 6.671 1.00 0.00 12 THR A CA 8
ATOM 11077 C C . THR A 1 12 ? 11.633 17.626 7.558 1.00 0.00 12 THR A C 8
ATOM 11078 O O . THR A 1 12 ? 12.287 17.506 8.594 1.00 0.00 12 THR A O 8
ATOM 11089 N N . GLN A 1 13 ? 10.758 16.715 7.143 1.00 0.00 13 GLN A N 8
ATOM 11090 C CA . GLN A 1 13 ? 10.509 15.495 7.902 1.00 0.00 13 GLN A CA 8
ATOM 11091 C C . GLN A 1 13 ? 10.707 14.261 7.027 1.00 0.00 13 GLN A C 8
ATOM 11092 O O . GLN A 1 13 ? 9.910 13.991 6.128 1.00 0.00 13 GLN A O 8
ATOM 11106 N N . ASP A 1 14 ? 11.773 13.516 7.296 1.00 0.00 14 ASP A N 8
ATOM 11107 C CA . ASP A 1 14 ? 12.074 12.309 6.534 1.00 0.00 14 ASP A CA 8
ATOM 11108 C C . ASP A 1 14 ? 10.795 11.560 6.174 1.00 0.00 14 ASP A C 8
ATOM 11109 O O . ASP A 1 14 ? 9.826 11.564 6.933 1.00 0.00 14 ASP A O 8
ATOM 11118 N N . LEU A 1 15 ? 10.799 10.920 5.010 1.00 0.00 15 LEU A N 8
ATOM 11119 C CA . LEU A 1 15 ? 9.639 10.167 4.547 1.00 0.00 15 LEU A CA 8
ATOM 11120 C C . LEU A 1 15 ? 9.285 9.055 5.528 1.00 0.00 15 LEU A C 8
ATOM 11121 O O . LEU A 1 15 ? 10.166 8.426 6.115 1.00 0.00 15 LEU A O 8
ATOM 11137 N N . LYS A 1 16 ? 7.989 8.815 5.701 1.00 0.00 16 LYS A N 8
ATOM 11138 C CA . LYS A 1 16 ? 7.517 7.776 6.608 1.00 0.00 16 LYS A CA 8
ATOM 11139 C C . LYS A 1 16 ? 6.749 6.699 5.849 1.00 0.00 16 LYS A C 8
ATOM 11140 O O . LYS A 1 16 ? 6.075 6.983 4.858 1.00 0.00 16 LYS A O 8
ATOM 11159 N N . THR A 1 17 ? 6.854 5.460 6.321 1.00 0.00 17 THR A N 8
ATOM 11160 C CA . THR A 1 17 ? 6.170 4.340 5.687 1.00 0.00 17 THR A CA 8
ATOM 11161 C C . THR A 1 17 ? 5.612 3.376 6.728 1.00 0.00 17 THR A C 8
ATOM 11162 O O . THR A 1 17 ? 5.818 3.555 7.928 1.00 0.00 17 THR A O 8
ATOM 11173 N N . LYS A 1 18 ? 4.904 2.353 6.261 1.00 0.00 18 LYS A N 8
ATOM 11174 C CA . LYS A 1 18 ? 4.317 1.359 7.151 1.00 0.00 18 LYS A CA 8
ATOM 11175 C C . LYS A 1 18 ? 4.422 -0.039 6.549 1.00 0.00 18 LYS A C 8
ATOM 11176 O O . LYS A 1 18 ? 4.779 -0.197 5.382 1.00 0.00 18 LYS A O 8
ATOM 11195 N N . GLU A 1 19 ? 4.109 -1.050 7.354 1.00 0.00 19 GLU A N 8
ATOM 11196 C CA . GLU A 1 19 ? 4.168 -2.434 6.899 1.00 0.00 19 GLU A CA 8
ATOM 11197 C C . GLU A 1 19 ? 2.768 -3.031 6.788 1.00 0.00 19 GLU A C 8
ATOM 11198 O O . GLU A 1 19 ? 1.960 -2.922 7.710 1.00 0.00 19 GLU A O 8
ATOM 11210 N N . ALA A 1 20 ? 2.488 -3.661 5.652 1.00 0.00 20 ALA A N 8
ATOM 11211 C CA . ALA A 1 20 ? 1.187 -4.276 5.420 1.00 0.00 20 ALA A CA 8
ATOM 11212 C C . ALA A 1 20 ? 1.336 -5.650 4.775 1.00 0.00 20 ALA A C 8
ATOM 11213 O O . ALA A 1 20 ? 2.419 -6.018 4.320 1.00 0.00 20 ALA A O 8
ATOM 11220 N N . SER A 1 21 ? 0.242 -6.404 4.740 1.00 0.00 21 SER A N 8
ATOM 11221 C CA . SER A 1 21 ? 0.253 -7.739 4.155 1.00 0.00 21 SER A CA 8
ATOM 11222 C C . SER A 1 21 ? -0.090 -7.684 2.669 1.00 0.00 21 SER A C 8
ATOM 11223 O O . SER A 1 21 ? -0.532 -6.654 2.162 1.00 0.00 21 SER A O 8
ATOM 11231 N N . GLU A 1 22 ? 0.118 -8.801 1.978 1.00 0.00 22 GLU A N 8
ATOM 11232 C CA . GLU A 1 22 ? -0.169 -8.880 0.551 1.00 0.00 22 GLU A CA 8
ATOM 11233 C C . GLU A 1 22 ? -1.640 -8.585 0.274 1.00 0.00 22 GLU A C 8
ATOM 11234 O O . GLU A 1 22 ? -2.527 -9.288 0.757 1.00 0.00 22 GLU A O 8
ATOM 11246 N N . GLY A 1 23 ? -1.892 -7.540 -0.508 1.00 0.00 23 GLY A N 8
ATOM 11247 C CA . GLY A 1 23 ? -3.257 -7.169 -0.835 1.00 0.00 23 GLY A CA 8
ATOM 11248 C C . GLY A 1 23 ? -3.724 -5.946 -0.073 1.00 0.00 23 GLY A C 8
ATOM 11249 O O . GLY A 1 23 ? -4.654 -5.260 -0.496 1.00 0.00 23 GLY A O 8
ATOM 11253 N N . ALA A 1 24 ? -3.080 -5.672 1.057 1.00 0.00 24 ALA A N 8
ATOM 11254 C CA . ALA A 1 24 ? -3.435 -4.523 1.880 1.00 0.00 24 ALA A CA 8
ATOM 11255 C C . ALA A 1 24 ? -3.040 -3.217 1.200 1.00 0.00 24 ALA A C 8
ATOM 11256 O O . ALA A 1 24 ? -2.559 -3.216 0.066 1.00 0.00 24 ALA A O 8
ATOM 11263 N N . THR A 1 25 ? -3.246 -2.105 1.898 1.00 0.00 25 THR A N 8
ATOM 11264 C CA . THR A 1 25 ? -2.913 -0.792 1.361 1.00 0.00 25 THR A CA 8
ATOM 11265 C C . THR A 1 25 ? -1.891 -0.081 2.240 1.00 0.00 25 THR A C 8
ATOM 11266 O O . THR A 1 25 ? -2.077 0.042 3.450 1.00 0.00 25 THR A O 8
ATOM 11277 N N . ALA A 1 26 ? -0.810 0.386 1.623 1.00 0.00 26 ALA A N 8
ATOM 11278 C CA . ALA A 1 26 ? 0.241 1.087 2.349 1.00 0.00 26 ALA A CA 8
ATOM 11279 C C . ALA A 1 26 ? -0.115 2.557 2.547 1.00 0.00 26 ALA A C 8
ATOM 11280 O O . ALA A 1 26 ? -1.132 3.034 2.043 1.00 0.00 26 ALA A O 8
ATOM 11287 N N . THR A 1 27 ? 0.730 3.271 3.285 1.00 0.00 27 THR A N 8
ATOM 11288 C CA . THR A 1 27 ? 0.503 4.686 3.551 1.00 0.00 27 THR A CA 8
ATOM 11289 C C . THR A 1 27 ? 1.804 5.392 3.914 1.00 0.00 27 THR A C 8
ATOM 11290 O O . THR A 1 27 ? 2.347 5.194 5.002 1.00 0.00 27 THR A O 8
ATOM 11301 N N . LEU A 1 28 ? 2.299 6.218 2.999 1.00 0.00 28 LEU A N 8
ATOM 11302 C CA . LEU A 1 28 ? 3.538 6.956 3.224 1.00 0.00 28 LEU A CA 8
ATOM 11303 C C . LEU A 1 28 ? 3.261 8.445 3.398 1.00 0.00 28 LEU A C 8
ATOM 11304 O O . LEU A 1 28 ? 2.711 9.092 2.507 1.00 0.00 28 LEU A O 8
ATOM 11320 N N . GLN A 1 29 ? 3.647 8.983 4.551 1.00 0.00 29 GLN A N 8
ATOM 11321 C CA . GLN A 1 29 ? 3.441 10.397 4.841 1.00 0.00 29 GLN A CA 8
ATOM 11322 C C . GLN A 1 29 ? 4.772 11.137 4.914 1.00 0.00 29 GLN A C 8
ATOM 11323 O O . GLN A 1 29 ? 5.738 10.642 5.497 1.00 0.00 29 GLN A O 8
ATOM 11337 N N . CYS A 1 30 ? 4.817 12.324 4.320 1.00 0.00 30 CYS A N 8
ATOM 11338 C CA . CYS A 1 30 ? 6.031 13.133 4.317 1.00 0.00 30 CYS A CA 8
ATOM 11339 C C . CYS A 1 30 ? 5.702 14.608 4.522 1.00 0.00 30 CYS A C 8
ATOM 11340 O O . CYS A 1 30 ? 4.535 14.993 4.563 1.00 0.00 30 CYS A O 8
ATOM 11348 N N . GLU A 1 31 ? 6.741 15.428 4.652 1.00 0.00 31 GLU A N 8
ATOM 11349 C CA . GLU A 1 31 ? 6.561 16.860 4.856 1.00 0.00 31 GLU A CA 8
ATOM 11350 C C . GLU A 1 31 ? 7.479 17.660 3.936 1.00 0.00 31 GLU A C 8
ATOM 11351 O O . GLU A 1 31 ? 8.410 17.114 3.342 1.00 0.00 31 GLU A O 8
ATOM 11363 N N . LEU A 1 32 ? 7.211 18.956 3.823 1.00 0.00 32 LEU A N 8
ATOM 11364 C CA . LEU A 1 32 ? 8.011 19.833 2.975 1.00 0.00 32 LEU A CA 8
ATOM 11365 C C . LEU A 1 32 ? 8.120 21.227 3.583 1.00 0.00 32 LEU A C 8
ATOM 11366 O O . LEU A 1 32 ? 7.253 21.652 4.346 1.00 0.00 32 LEU A O 8
ATOM 11382 N N . SER A 1 33 ? 9.190 21.936 3.237 1.00 0.00 33 SER A N 8
ATOM 11383 C CA . SER A 1 33 ? 9.413 23.283 3.750 1.00 0.00 33 SER A CA 8
ATOM 11384 C C . SER A 1 33 ? 8.272 24.213 3.349 1.00 0.00 33 SER A C 8
ATOM 11385 O O . SER A 1 33 ? 7.997 25.205 4.024 1.00 0.00 33 SER A O 8
ATOM 11393 N N . LYS A 1 34 ? 7.610 23.885 2.244 1.00 0.00 34 LYS A N 8
ATOM 11394 C CA . LYS A 1 34 ? 6.498 24.688 1.751 1.00 0.00 34 LYS A CA 8
ATOM 11395 C C . LYS A 1 34 ? 5.742 23.952 0.649 1.00 0.00 34 LYS A C 8
ATOM 11396 O O . LYS A 1 34 ? 6.298 23.087 -0.028 1.00 0.00 34 LYS A O 8
ATOM 11415 N N . VAL A 1 35 ? 4.472 24.302 0.473 1.00 0.00 35 VAL A N 8
ATOM 11416 C CA . VAL A 1 35 ? 3.641 23.677 -0.550 1.00 0.00 35 VAL A CA 8
ATOM 11417 C C . VAL A 1 35 ? 4.337 23.690 -1.906 1.00 0.00 35 VAL A C 8
ATOM 11418 O O . VAL A 1 35 ? 4.488 24.741 -2.528 1.00 0.00 35 VAL A O 8
ATOM 11431 N N . ALA A 1 36 ? 4.758 22.514 -2.360 1.00 0.00 36 ALA A N 8
ATOM 11432 C CA . ALA A 1 36 ? 5.435 22.389 -3.645 1.00 0.00 36 ALA A CA 8
ATOM 11433 C C . ALA A 1 36 ? 5.117 21.052 -4.305 1.00 0.00 36 ALA A C 8
ATOM 11434 O O . ALA A 1 36 ? 4.862 20.048 -3.639 1.00 0.00 36 ALA A O 8
ATOM 11441 N N . PRO A 1 37 ? 5.130 21.035 -5.646 1.00 0.00 37 PRO A N 8
ATOM 11442 C CA . PRO A 1 37 ? 4.845 19.827 -6.426 1.00 0.00 37 PRO A CA 8
ATOM 11443 C C . PRO A 1 37 ? 5.951 18.784 -6.305 1.00 0.00 37 PRO A C 8
ATOM 11444 O O . PRO A 1 37 ? 7.136 19.118 -6.309 1.00 0.00 37 PRO A O 8
ATOM 11455 N N . VAL A 1 38 ? 5.556 17.520 -6.197 1.00 0.00 38 VAL A N 8
ATOM 11456 C CA . VAL A 1 38 ? 6.514 16.427 -6.076 1.00 0.00 38 VAL A CA 8
ATOM 11457 C C . VAL A 1 38 ? 6.107 15.241 -6.942 1.00 0.00 38 VAL A C 8
ATOM 11458 O O . VAL A 1 38 ? 5.014 15.219 -7.507 1.00 0.00 38 VAL A O 8
ATOM 11471 N N . GLU A 1 39 ? 6.994 14.256 -7.041 1.00 0.00 39 GLU A N 8
ATOM 11472 C CA . GLU A 1 39 ? 6.726 13.065 -7.840 1.00 0.00 39 GLU A CA 8
ATOM 11473 C C . GLU A 1 39 ? 7.346 11.828 -7.197 1.00 0.00 39 GLU A C 8
ATOM 11474 O O . GLU A 1 39 ? 8.566 11.733 -7.058 1.00 0.00 39 GLU A O 8
ATOM 11486 N N . TRP A 1 40 ? 6.498 10.884 -6.806 1.00 0.00 40 TRP A N 8
ATOM 11487 C CA . TRP A 1 40 ? 6.962 9.652 -6.177 1.00 0.00 40 TRP A CA 8
ATOM 11488 C C . TRP A 1 40 ? 7.595 8.721 -7.205 1.00 0.00 40 TRP A C 8
ATOM 11489 O O . TRP A 1 40 ? 7.184 8.689 -8.365 1.00 0.00 40 TRP A O 8
ATOM 11510 N N . LYS A 1 41 ? 8.597 7.963 -6.773 1.00 0.00 41 LYS A N 8
ATOM 11511 C CA . LYS A 1 41 ? 9.286 7.029 -7.655 1.00 0.00 41 LYS A CA 8
ATOM 11512 C C . LYS A 1 41 ? 9.679 5.760 -6.904 1.00 0.00 41 LYS A C 8
ATOM 11513 O O . LYS A 1 41 ? 9.896 5.785 -5.692 1.00 0.00 41 LYS A O 8
ATOM 11532 N N . LYS A 1 42 ? 9.770 4.652 -7.631 1.00 0.00 42 LYS A N 8
ATOM 11533 C CA . LYS A 1 42 ? 10.139 3.373 -7.035 1.00 0.00 42 LYS A CA 8
ATOM 11534 C C . LYS A 1 42 ? 11.398 2.812 -7.690 1.00 0.00 42 LYS A C 8
ATOM 11535 O O . LYS A 1 42 ? 11.658 1.611 -7.628 1.00 0.00 42 LYS A O 8
ATOM 11554 N N . GLY A 1 43 ? 12.176 3.689 -8.315 1.00 0.00 43 GLY A N 8
ATOM 11555 C CA . GLY A 1 43 ? 13.399 3.262 -8.970 1.00 0.00 43 GLY A CA 8
ATOM 11556 C C . GLY A 1 43 ? 13.663 4.019 -10.257 1.00 0.00 43 GLY A C 8
ATOM 11557 O O . GLY A 1 43 ? 13.377 5.211 -10.370 1.00 0.00 43 GLY A O 8
ATOM 11561 N N . PRO A 1 44 ? 14.223 3.320 -11.255 1.00 0.00 44 PRO A N 8
ATOM 11562 C CA . PRO A 1 44 ? 14.539 3.915 -12.557 1.00 0.00 44 PRO A CA 8
ATOM 11563 C C . PRO A 1 44 ? 13.287 4.248 -13.362 1.00 0.00 44 PRO A C 8
ATOM 11564 O O . PRO A 1 44 ? 13.375 4.699 -14.503 1.00 0.00 44 PRO A O 8
ATOM 11575 N N . GLU A 1 45 ? 12.124 4.023 -12.758 1.00 0.00 45 GLU A N 8
ATOM 11576 C CA . GLU A 1 45 ? 10.855 4.300 -13.420 1.00 0.00 45 GLU A CA 8
ATOM 11577 C C . GLU A 1 45 ? 10.067 5.365 -12.663 1.00 0.00 45 GLU A C 8
ATOM 11578 O O . GLU A 1 45 ? 10.396 5.707 -11.527 1.00 0.00 45 GLU A O 8
ATOM 11590 N N . THR A 1 46 ? 9.024 5.887 -13.301 1.00 0.00 46 THR A N 8
ATOM 11591 C CA . THR A 1 46 ? 8.189 6.913 -12.690 1.00 0.00 46 THR A CA 8
ATOM 11592 C C . THR A 1 46 ? 6.774 6.400 -12.449 1.00 0.00 46 THR A C 8
ATOM 11593 O O . THR A 1 46 ? 6.264 5.575 -13.207 1.00 0.00 46 THR A O 8
ATOM 11604 N N . LEU A 1 47 ? 6.143 6.894 -11.389 1.00 0.00 47 LEU A N 8
ATOM 11605 C CA . LEU A 1 47 ? 4.785 6.486 -11.048 1.00 0.00 47 LEU A CA 8
ATOM 11606 C C . LEU A 1 47 ? 3.814 7.654 -11.189 1.00 0.00 47 LEU A C 8
ATOM 11607 O O . LEU A 1 47 ? 4.203 8.754 -11.582 1.00 0.00 47 LEU A O 8
ATOM 11623 N N . ARG A 1 48 ? 2.549 7.408 -10.863 1.00 0.00 48 ARG A N 8
ATOM 11624 C CA . ARG A 1 48 ? 1.523 8.439 -10.952 1.00 0.00 48 ARG A CA 8
ATOM 11625 C C . ARG A 1 48 ? 0.255 8.009 -10.221 1.00 0.00 48 ARG A C 8
ATOM 11626 O O . ARG A 1 48 ? 0.020 6.818 -10.013 1.00 0.00 48 ARG A O 8
ATOM 11647 N N . ASP A 1 49 ? -0.558 8.985 -9.833 1.00 0.00 49 ASP A N 8
ATOM 11648 C CA . ASP A 1 49 ? -1.803 8.708 -9.125 1.00 0.00 49 ASP A CA 8
ATOM 11649 C C . ASP A 1 49 ? -2.748 7.880 -9.991 1.00 0.00 49 ASP A C 8
ATOM 11650 O O . ASP A 1 49 ? -2.614 7.843 -11.213 1.00 0.00 49 ASP A O 8
ATOM 11659 N N . GLY A 1 50 ? -3.703 7.215 -9.347 1.00 0.00 50 GLY A N 8
ATOM 11660 C CA . GLY A 1 50 ? -4.655 6.396 -10.074 1.00 0.00 50 GLY A CA 8
ATOM 11661 C C . GLY A 1 50 ? -4.355 4.915 -9.955 1.00 0.00 50 GLY A C 8
ATOM 11662 O O . GLY A 1 50 ? -3.220 4.524 -9.682 1.00 0.00 50 GLY A O 8
ATOM 11666 N N . GLY A 1 51 ? -5.375 4.087 -10.158 1.00 0.00 51 GLY A N 8
ATOM 11667 C CA . GLY A 1 51 ? -5.195 2.650 -10.065 1.00 0.00 51 GLY A CA 8
ATOM 11668 C C . GLY A 1 51 ? -4.800 2.204 -8.672 1.00 0.00 51 GLY A C 8
ATOM 11669 O O . GLY A 1 51 ? -5.464 2.545 -7.692 1.00 0.00 51 GLY A O 8
ATOM 11673 N N . ARG A 1 52 ? -3.718 1.438 -8.582 1.00 0.00 52 ARG A N 8
ATOM 11674 C CA . ARG A 1 52 ? -3.238 0.942 -7.298 1.00 0.00 52 ARG A CA 8
ATOM 11675 C C . ARG A 1 52 ? -2.275 1.937 -6.656 1.00 0.00 52 ARG A C 8
ATOM 11676 O O . ARG A 1 52 ? -1.303 1.546 -6.008 1.00 0.00 52 ARG A O 8
ATOM 11697 N N . TYR A 1 53 ? -2.551 3.223 -6.842 1.00 0.00 53 TYR A N 8
ATOM 11698 C CA . TYR A 1 53 ? -1.708 4.274 -6.284 1.00 0.00 53 TYR A CA 8
ATOM 11699 C C . TYR A 1 53 ? -2.497 5.567 -6.103 1.00 0.00 53 TYR A C 8
ATOM 11700 O O . TYR A 1 53 ? -2.943 6.176 -7.075 1.00 0.00 53 TYR A O 8
ATOM 11718 N N . SER A 1 54 ? -2.664 5.980 -4.851 1.00 0.00 54 SER A N 8
ATOM 11719 C CA . SER A 1 54 ? -3.402 7.199 -4.541 1.00 0.00 54 SER A CA 8
ATOM 11720 C C . SER A 1 54 ? -2.532 8.175 -3.754 1.00 0.00 54 SER A C 8
ATOM 11721 O O . SER A 1 54 ? -2.092 7.875 -2.643 1.00 0.00 54 SER A O 8
ATOM 11729 N N . LEU A 1 55 ? -2.289 9.343 -4.337 1.00 0.00 55 LEU A N 8
ATOM 11730 C CA . LEU A 1 55 ? -1.472 10.365 -3.691 1.00 0.00 55 LEU A CA 8
ATOM 11731 C C . LEU A 1 55 ? -2.285 11.630 -3.434 1.00 0.00 55 LEU A C 8
ATOM 11732 O O . LEU A 1 55 ? -2.870 12.203 -4.354 1.00 0.00 55 LEU A O 8
ATOM 11748 N N . LYS A 1 56 ? -2.316 12.062 -2.178 1.00 0.00 56 LYS A N 8
ATOM 11749 C CA . LYS A 1 56 ? -3.053 13.261 -1.799 1.00 0.00 56 LYS A CA 8
ATOM 11750 C C . LYS A 1 56 ? -2.110 14.332 -1.258 1.00 0.00 56 LYS A C 8
ATOM 11751 O O . LYS A 1 56 ? -1.344 14.083 -0.328 1.00 0.00 56 LYS A O 8
ATOM 11770 N N . GLN A 1 57 ? -2.174 15.522 -1.846 1.00 0.00 57 GLN A N 8
ATOM 11771 C CA . GLN A 1 57 ? -1.326 16.629 -1.421 1.00 0.00 57 GLN A CA 8
ATOM 11772 C C . GLN A 1 57 ? -2.066 17.539 -0.446 1.00 0.00 57 GLN A C 8
ATOM 11773 O O . GLN A 1 57 ? -2.969 18.280 -0.835 1.00 0.00 57 GLN A O 8
ATOM 11787 N N . ASP A 1 58 ? -1.678 17.477 0.823 1.00 0.00 58 ASP A N 8
ATOM 11788 C CA . ASP A 1 58 ? -2.304 18.295 1.855 1.00 0.00 58 ASP A CA 8
ATOM 11789 C C . ASP A 1 58 ? -1.398 19.456 2.253 1.00 0.00 58 ASP A C 8
ATOM 11790 O O . ASP A 1 58 ? -0.698 19.393 3.263 1.00 0.00 58 ASP A O 8
ATOM 11799 N N . GLY A 1 59 ? -1.415 20.516 1.450 1.00 0.00 59 GLY A N 8
ATOM 11800 C CA . GLY A 1 59 ? -0.590 21.675 1.734 1.00 0.00 59 GLY A CA 8
ATOM 11801 C C . GLY A 1 59 ? 0.892 21.365 1.656 1.00 0.00 59 GLY A C 8
ATOM 11802 O O . GLY A 1 59 ? 1.479 21.365 0.574 1.00 0.00 59 GLY A O 8
ATOM 11806 N N . THR A 1 60 ? 1.501 21.100 2.808 1.00 0.00 60 THR A N 8
ATOM 11807 C CA . THR A 1 60 ? 2.924 20.790 2.868 1.00 0.00 60 THR A CA 8
ATOM 11808 C C . THR A 1 60 ? 3.153 19.334 3.257 1.00 0.00 60 THR A C 8
ATOM 11809 O O . THR A 1 60 ? 4.187 18.991 3.830 1.00 0.00 60 THR A O 8
ATOM 11820 N N . ARG A 1 61 ? 2.183 18.482 2.942 1.00 0.00 61 ARG A N 8
ATOM 11821 C CA . ARG A 1 61 ? 2.280 17.063 3.260 1.00 0.00 61 ARG A CA 8
ATOM 11822 C C . ARG A 1 61 ? 1.712 16.212 2.128 1.00 0.00 61 ARG A C 8
ATOM 11823 O O . ARG A 1 61 ? 0.827 16.650 1.393 1.00 0.00 61 ARG A O 8
ATOM 11844 N N . CYS A 1 62 ? 2.229 14.996 1.993 1.00 0.00 62 CYS A N 8
ATOM 11845 C CA . CYS A 1 62 ? 1.774 14.083 0.949 1.00 0.00 62 CYS A CA 8
ATOM 11846 C C . CYS A 1 62 ? 1.493 12.698 1.522 1.00 0.00 62 CYS A C 8
ATOM 11847 O O . CYS A 1 62 ? 2.258 12.188 2.341 1.00 0.00 62 CYS A O 8
ATOM 11855 N N . GLU A 1 63 ? 0.391 12.096 1.088 1.00 0.00 63 GLU A N 8
ATOM 11856 C CA . GLU A 1 63 ? 0.008 10.771 1.560 1.00 0.00 63 GLU A CA 8
ATOM 11857 C C . GLU A 1 63 ? -0.189 9.812 0.390 1.00 0.00 63 GLU A C 8
ATOM 11858 O O . GLU A 1 63 ? -1.161 9.919 -0.359 1.00 0.00 63 GLU A O 8
ATOM 11870 N N . LEU A 1 64 ? 0.741 8.875 0.238 1.00 0.00 64 LEU A N 8
ATOM 11871 C CA . LEU A 1 64 ? 0.672 7.896 -0.842 1.00 0.00 64 LEU A CA 8
ATOM 11872 C C . LEU A 1 64 ? 0.091 6.577 -0.344 1.00 0.00 64 LEU A C 8
ATOM 11873 O O . LEU A 1 64 ? 0.511 6.054 0.689 1.00 0.00 64 LEU A O 8
ATOM 11889 N N . GLN A 1 65 ? -0.873 6.043 -1.086 1.00 0.00 65 GLN A N 8
ATOM 11890 C CA . GLN A 1 65 ? -1.510 4.783 -0.720 1.00 0.00 65 GLN A CA 8
ATOM 11891 C C . GLN A 1 65 ? -1.339 3.746 -1.824 1.00 0.00 65 GLN A C 8
ATOM 11892 O O . GLN A 1 65 ? -1.768 3.957 -2.959 1.00 0.00 65 GLN A O 8
ATOM 11906 N N . ILE A 1 66 ? -0.710 2.626 -1.486 1.00 0.00 66 ILE A N 8
ATOM 11907 C CA . ILE A 1 66 ? -0.484 1.556 -2.449 1.00 0.00 66 ILE A CA 8
ATOM 11908 C C . ILE A 1 66 ? -1.545 0.467 -2.321 1.00 0.00 66 ILE A C 8
ATOM 11909 O O . ILE A 1 66 ? -1.377 -0.493 -1.569 1.00 0.00 66 ILE A O 8
ATOM 11925 N N . HIS A 1 67 ? -2.637 0.624 -3.063 1.00 0.00 67 HIS A N 8
ATOM 11926 C CA . HIS A 1 67 ? -3.725 -0.347 -3.034 1.00 0.00 67 HIS A CA 8
ATOM 11927 C C . HIS A 1 67 ? -3.306 -1.653 -3.703 1.00 0.00 67 HIS A C 8
ATOM 11928 O O . HIS A 1 67 ? -2.662 -1.645 -4.752 1.00 0.00 67 HIS A O 8
ATOM 11943 N N . ASP A 1 68 ? -3.675 -2.771 -3.088 1.00 0.00 68 ASP A N 8
ATOM 11944 C CA . ASP A 1 68 ? -3.337 -4.085 -3.624 1.00 0.00 68 ASP A CA 8
ATOM 11945 C C . ASP A 1 68 ? -1.850 -4.378 -3.448 1.00 0.00 68 ASP A C 8
ATOM 11946 O O . ASP A 1 68 ? -1.179 -4.821 -4.381 1.00 0.00 68 ASP A O 8
ATOM 11955 N N . LEU A 1 69 ? -1.341 -4.126 -2.247 1.00 0.00 69 LEU A N 8
ATOM 11956 C CA . LEU A 1 69 ? 0.068 -4.361 -1.949 1.00 0.00 69 LEU A CA 8
ATOM 11957 C C . LEU A 1 69 ? 0.502 -5.743 -2.427 1.00 0.00 69 LEU A C 8
ATOM 11958 O O . LEU A 1 69 ? -0.332 -6.601 -2.716 1.00 0.00 69 LEU A O 8
ATOM 11974 N N . SER A 1 70 ? 1.812 -5.951 -2.506 1.00 0.00 70 SER A N 8
ATOM 11975 C CA . SER A 1 70 ? 2.358 -7.229 -2.950 1.00 0.00 70 SER A CA 8
ATOM 11976 C C . SER A 1 70 ? 3.825 -7.361 -2.552 1.00 0.00 70 SER A C 8
ATOM 11977 O O . SER A 1 70 ? 4.566 -6.378 -2.532 1.00 0.00 70 SER A O 8
ATOM 11985 N N . VAL A 1 71 ? 4.237 -8.584 -2.234 1.00 0.00 71 VAL A N 8
ATOM 11986 C CA . VAL A 1 71 ? 5.615 -8.847 -1.837 1.00 0.00 71 VAL A CA 8
ATOM 11987 C C . VAL A 1 71 ? 6.599 -8.246 -2.835 1.00 0.00 71 VAL A C 8
ATOM 11988 O O . VAL A 1 71 ? 7.757 -7.994 -2.505 1.00 0.00 71 VAL A O 8
ATOM 12001 N N . ALA A 1 72 ? 6.129 -8.019 -4.057 1.00 0.00 72 ALA A N 8
ATOM 12002 C CA . ALA A 1 72 ? 6.966 -7.446 -5.103 1.00 0.00 72 ALA A CA 8
ATOM 12003 C C . ALA A 1 72 ? 7.107 -5.937 -4.929 1.00 0.00 72 ALA A C 8
ATOM 12004 O O . ALA A 1 72 ? 8.187 -5.379 -5.122 1.00 0.00 72 ALA A O 8
ATOM 12011 N N . ASP A 1 73 ? 6.010 -5.284 -4.563 1.00 0.00 73 ASP A N 8
ATOM 12012 C CA . ASP A 1 73 ? 6.012 -3.840 -4.361 1.00 0.00 73 ASP A CA 8
ATOM 12013 C C . ASP A 1 73 ? 6.983 -3.446 -3.253 1.00 0.00 73 ASP A C 8
ATOM 12014 O O . ASP A 1 73 ? 7.555 -2.357 -3.273 1.00 0.00 73 ASP A O 8
ATOM 12023 N N . ALA A 1 74 ? 7.164 -4.341 -2.287 1.00 0.00 74 ALA A N 8
ATOM 12024 C CA . ALA A 1 74 ? 8.067 -4.088 -1.171 1.00 0.00 74 ALA A CA 8
ATOM 12025 C C . ALA A 1 74 ? 9.464 -3.729 -1.666 1.00 0.00 74 ALA A C 8
ATOM 12026 O O . ALA A 1 74 ? 10.234 -4.601 -2.068 1.00 0.00 74 ALA A O 8
ATOM 12033 N N . GLY A 1 75 ? 9.785 -2.439 -1.633 1.00 0.00 75 GLY A N 8
ATOM 12034 C CA . GLY A 1 75 ? 11.090 -1.988 -2.082 1.00 0.00 75 GLY A CA 8
ATOM 12035 C C . GLY A 1 75 ? 11.498 -0.673 -1.448 1.00 0.00 75 GLY A C 8
ATOM 12036 O O . GLY A 1 75 ? 11.581 -0.567 -0.225 1.00 0.00 75 GLY A O 8
ATOM 12040 N N . GLU A 1 76 ? 11.756 0.329 -2.281 1.00 0.00 76 GLU A N 8
ATOM 12041 C CA . GLU A 1 76 ? 12.161 1.643 -1.794 1.00 0.00 76 GLU A CA 8
ATOM 12042 C C . GLU A 1 76 ? 11.488 2.752 -2.596 1.00 0.00 76 GLU A C 8
ATOM 12043 O O . GLU A 1 76 ? 11.765 2.931 -3.783 1.00 0.00 76 GLU A O 8
ATOM 12055 N N . TYR A 1 77 ? 10.602 3.495 -1.941 1.00 0.00 77 TYR A N 8
ATOM 12056 C CA . TYR A 1 77 ? 9.887 4.585 -2.593 1.00 0.00 77 TYR A CA 8
ATOM 12057 C C . TYR A 1 77 ? 10.561 5.924 -2.311 1.00 0.00 77 TYR A C 8
ATOM 12058 O O . TYR A 1 77 ? 10.653 6.356 -1.162 1.00 0.00 77 TYR A O 8
ATOM 12076 N N . SER A 1 78 ? 11.030 6.578 -3.369 1.00 0.00 78 SER A N 8
ATOM 12077 C CA . SER A 1 78 ? 11.699 7.867 -3.237 1.00 0.00 78 SER A CA 8
ATOM 12078 C C . SER A 1 78 ? 10.783 9.002 -3.684 1.00 0.00 78 SER A C 8
ATOM 12079 O O . SER A 1 78 ? 9.985 8.843 -4.608 1.00 0.00 78 SER A O 8
ATOM 12087 N N . CYS A 1 79 ? 10.904 10.147 -3.021 1.00 0.00 79 CYS A N 8
ATOM 12088 C CA . CYS A 1 79 ? 10.086 11.310 -3.348 1.00 0.00 79 CYS A CA 8
ATOM 12089 C C . CYS A 1 79 ? 10.962 12.500 -3.729 1.00 0.00 79 CYS A C 8
ATOM 12090 O O . CYS A 1 79 ? 11.722 13.011 -2.908 1.00 0.00 79 CYS A O 8
ATOM 12098 N N . MET A 1 80 ? 10.849 12.934 -4.980 1.00 0.00 80 MET A N 8
ATOM 12099 C CA . MET A 1 80 ? 11.631 14.063 -5.470 1.00 0.00 80 MET A CA 8
ATOM 12100 C C . MET A 1 80 ? 10.831 15.359 -5.379 1.00 0.00 80 MET A C 8
ATOM 12101 O O . MET A 1 80 ? 9.716 15.448 -5.893 1.00 0.00 80 MET A O 8
ATOM 12115 N N . CYS A 1 81 ? 11.407 16.359 -4.722 1.00 0.00 81 CYS A N 8
ATOM 12116 C CA . CYS A 1 81 ? 10.747 17.650 -4.562 1.00 0.00 81 CYS A CA 8
ATOM 12117 C C . CYS A 1 81 ? 11.693 18.792 -4.917 1.00 0.00 81 CYS A C 8
ATOM 12118 O O . CYS A 1 81 ? 12.503 19.218 -4.096 1.00 0.00 81 CYS A O 8
ATOM 12126 N N . GLY A 1 82 ? 11.584 19.283 -6.148 1.00 0.00 82 GLY A N 8
ATOM 12127 C CA . GLY A 1 82 ? 12.437 20.371 -6.590 1.00 0.00 82 GLY A CA 8
ATOM 12128 C C . GLY A 1 82 ? 13.886 19.949 -6.737 1.00 0.00 82 GLY A C 8
ATOM 12129 O O . GLY A 1 82 ? 14.315 19.546 -7.818 1.00 0.00 82 GLY A O 8
ATOM 12133 N N . GLN A 1 83 ? 14.640 20.042 -5.647 1.00 0.00 83 GLN A N 8
ATOM 12134 C CA . GLN A 1 83 ? 16.050 19.669 -5.660 1.00 0.00 83 GLN A CA 8
ATOM 12135 C C . GLN A 1 83 ? 16.330 18.562 -4.648 1.00 0.00 83 GLN A C 8
ATOM 12136 O O . GLN A 1 83 ? 17.130 17.663 -4.903 1.00 0.00 83 GLN A O 8
ATOM 12150 N N . GLU A 1 84 ? 15.664 18.636 -3.500 1.00 0.00 84 GLU A N 8
ATOM 12151 C CA . GLU A 1 84 ? 15.843 17.640 -2.449 1.00 0.00 84 GLU A CA 8
ATOM 12152 C C . GLU A 1 84 ? 15.213 16.309 -2.848 1.00 0.00 84 GLU A C 8
ATOM 12153 O O . GLU A 1 84 ? 14.563 16.205 -3.888 1.00 0.00 84 GLU A O 8
ATOM 12165 N N . ARG A 1 85 ? 15.411 15.294 -2.014 1.00 0.00 85 ARG A N 8
ATOM 12166 C CA . ARG A 1 85 ? 14.864 13.968 -2.280 1.00 0.00 85 ARG A CA 8
ATOM 12167 C C . ARG A 1 85 ? 14.913 13.099 -1.027 1.00 0.00 85 ARG A C 8
ATOM 12168 O O . ARG A 1 85 ? 15.821 13.225 -0.205 1.00 0.00 85 ARG A O 8
ATOM 12189 N N . THR A 1 86 ? 13.929 12.216 -0.887 1.00 0.00 86 THR A N 8
ATOM 12190 C CA . THR A 1 86 ? 13.858 11.327 0.266 1.00 0.00 86 THR A CA 8
ATOM 12191 C C . THR A 1 86 ? 13.521 9.902 -0.159 1.00 0.00 86 THR A C 8
ATOM 12192 O O . THR A 1 86 ? 13.054 9.670 -1.274 1.00 0.00 86 THR A O 8
ATOM 12203 N N . SER A 1 87 ? 13.760 8.950 0.738 1.00 0.00 87 SER A N 8
ATOM 12204 C CA . SER A 1 87 ? 13.485 7.546 0.454 1.00 0.00 87 SER A CA 8
ATOM 12205 C C . SER A 1 87 ? 13.008 6.822 1.710 1.00 0.00 87 SER A C 8
ATOM 12206 O O . SER A 1 87 ? 13.512 7.061 2.807 1.00 0.00 87 SER A O 8
ATOM 12214 N N . ALA A 1 88 ? 12.033 5.935 1.539 1.00 0.00 88 ALA A N 8
ATOM 12215 C CA . ALA A 1 88 ? 11.489 5.174 2.657 1.00 0.00 88 ALA A CA 8
ATOM 12216 C C . ALA A 1 88 ? 11.200 3.733 2.251 1.00 0.00 88 ALA A C 8
ATOM 12217 O O . ALA A 1 88 ? 10.283 3.467 1.473 1.00 0.00 88 ALA A O 8
ATOM 12224 N N . THR A 1 89 ? 11.990 2.804 2.781 1.00 0.00 89 THR A N 8
ATOM 12225 C CA . THR A 1 89 ? 11.821 1.390 2.472 1.00 0.00 89 THR A CA 8
ATOM 12226 C C . THR A 1 89 ? 10.526 0.848 3.068 1.00 0.00 89 THR A C 8
ATOM 12227 O O . THR A 1 89 ? 10.291 0.958 4.272 1.00 0.00 89 THR A O 8
ATOM 12238 N N . LEU A 1 90 ? 9.690 0.263 2.218 1.00 0.00 90 LEU A N 8
ATOM 12239 C CA . LEU A 1 90 ? 8.418 -0.298 2.661 1.00 0.00 90 LEU A CA 8
ATOM 12240 C C . LEU A 1 90 ? 8.556 -1.786 2.968 1.00 0.00 90 LEU A C 8
ATOM 12241 O O . LEU A 1 90 ? 9.369 -2.484 2.361 1.00 0.00 90 LEU A O 8
ATOM 12257 N N . THR A 1 91 ? 7.754 -2.267 3.913 1.00 0.00 91 THR A N 8
ATOM 12258 C CA . THR A 1 91 ? 7.785 -3.671 4.300 1.00 0.00 91 THR A CA 8
ATOM 12259 C C . THR A 1 91 ? 6.455 -4.354 4.001 1.00 0.00 91 THR A C 8
ATOM 12260 O O . THR A 1 91 ? 5.407 -3.936 4.495 1.00 0.00 91 THR A O 8
ATOM 12271 N N . VAL A 1 92 ? 6.504 -5.406 3.191 1.00 0.00 92 VAL A N 8
ATOM 12272 C CA . VAL A 1 92 ? 5.303 -6.148 2.828 1.00 0.00 92 VAL A CA 8
ATOM 12273 C C . VAL A 1 92 ? 5.375 -7.588 3.324 1.00 0.00 92 VAL A C 8
ATOM 12274 O O . VAL A 1 92 ? 6.345 -8.298 3.059 1.00 0.00 92 VAL A O 8
ATOM 12287 N N . ARG A 1 93 ? 4.342 -8.013 4.044 1.00 0.00 93 ARG A N 8
ATOM 12288 C CA . ARG A 1 93 ? 4.289 -9.369 4.577 1.00 0.00 93 ARG A CA 8
ATOM 12289 C C . ARG A 1 93 ? 3.546 -10.300 3.623 1.00 0.00 93 ARG A C 8
ATOM 12290 O O . ARG A 1 93 ? 2.524 -9.928 3.048 1.00 0.00 93 ARG A O 8
ATOM 12311 N N . ALA A 1 94 ? 4.069 -11.511 3.460 1.00 0.00 94 ALA A N 8
ATOM 12312 C CA . ALA A 1 94 ? 3.455 -12.495 2.577 1.00 0.00 94 ALA A CA 8
ATOM 12313 C C . ALA A 1 94 ? 2.315 -13.226 3.278 1.00 0.00 94 ALA A C 8
ATOM 12314 O O . ALA A 1 94 ? 2.401 -13.538 4.466 1.00 0.00 94 ALA A O 8
ATOM 12321 N N . LEU A 1 95 ? 1.247 -13.495 2.536 1.00 0.00 95 LEU A N 8
ATOM 12322 C CA . LEU A 1 95 ? 0.088 -14.189 3.086 1.00 0.00 95 LEU A CA 8
ATOM 12323 C C . LEU A 1 95 ? 0.507 -15.475 3.791 1.00 0.00 95 LEU A C 8
ATOM 12324 O O . LEU A 1 95 ? 1.542 -16.069 3.488 1.00 0.00 95 LEU A O 8
ATOM 12340 N N . PRO A 1 96 ? -0.315 -15.918 4.754 1.00 0.00 96 PRO A N 8
ATOM 12341 C CA . PRO A 1 96 ? -0.052 -17.140 5.520 1.00 0.00 96 PRO A CA 8
ATOM 12342 C C . PRO A 1 96 ? -0.205 -18.399 4.673 1.00 0.00 96 PRO A C 8
ATOM 12343 O O . PRO A 1 96 ? -1.305 -18.734 4.236 1.00 0.00 96 PRO A O 8
ATOM 12354 N N . ALA A 1 97 ? 0.906 -19.093 4.448 1.00 0.00 97 ALA A N 8
ATOM 12355 C CA . ALA A 1 97 ? 0.895 -20.317 3.656 1.00 0.00 97 ALA A CA 8
ATOM 12356 C C . ALA A 1 97 ? 0.168 -21.439 4.389 1.00 0.00 97 ALA A C 8
ATOM 12357 O O . ALA A 1 97 ? -0.077 -21.349 5.593 1.00 0.00 97 ALA A O 8
ATOM 12364 N N . ARG A 1 98 ? -0.176 -22.493 3.657 1.00 0.00 98 ARG A N 8
ATOM 12365 C CA . ARG A 1 98 ? -0.876 -23.632 4.239 1.00 0.00 98 ARG A CA 8
ATOM 12366 C C . ARG A 1 98 ? 0.107 -24.723 4.651 1.00 0.00 98 ARG A C 8
ATOM 12367 O O . ARG A 1 98 ? 1.112 -24.954 3.978 1.00 0.00 98 ARG A O 8
ATOM 12388 N N . PHE A 1 99 ? -0.189 -25.391 5.761 1.00 0.00 99 PHE A N 8
ATOM 12389 C CA . PHE A 1 99 ? 0.670 -26.456 6.264 1.00 0.00 99 PHE A CA 8
ATOM 12390 C C . PHE A 1 99 ? -0.137 -27.722 6.536 1.00 0.00 99 PHE A C 8
ATOM 12391 O O . PHE A 1 99 ? -1.188 -27.678 7.177 1.00 0.00 99 PHE A O 8
ATOM 12408 N N . THR A 1 100 ? 0.361 -28.852 6.043 1.00 0.00 100 THR A N 8
ATOM 12409 C CA . THR A 1 100 ? -0.313 -30.131 6.231 1.00 0.00 100 THR A CA 8
ATOM 12410 C C . THR A 1 100 ? 0.562 -31.104 7.012 1.00 0.00 100 THR A C 8
ATOM 12411 O O . THR A 1 100 ? 1.788 -31.054 6.929 1.00 0.00 100 THR A O 8
ATOM 12422 N N . GLU A 1 101 ? -0.078 -31.989 7.771 1.00 0.00 101 GLU A N 8
ATOM 12423 C CA . GLU A 1 101 ? 0.644 -32.974 8.567 1.00 0.00 101 GLU A CA 8
ATOM 12424 C C . GLU A 1 101 ? -0.104 -34.304 8.597 1.00 0.00 101 GLU A C 8
ATOM 12425 O O . GLU A 1 101 ? -1.289 -34.355 8.924 1.00 0.00 101 GLU A O 8
ATOM 12437 N N . GLY A 1 102 ? 0.598 -35.380 8.253 1.00 0.00 102 GLY A N 8
ATOM 12438 C CA . GLY A 1 102 ? -0.016 -36.695 8.245 1.00 0.00 102 GLY A CA 8
ATOM 12439 C C . GLY A 1 102 ? 0.026 -37.347 6.878 1.00 0.00 102 GLY A C 8
ATOM 12440 O O . GLY A 1 102 ? -0.020 -36.663 5.855 1.00 0.00 102 GLY A O 8
ATOM 12444 N N . SER A 1 103 ? 0.116 -38.673 6.858 1.00 0.00 103 SER A N 8
ATOM 12445 C CA . SER A 1 103 ? 0.170 -39.417 5.605 1.00 0.00 103 SER A CA 8
ATOM 12446 C C . SER A 1 103 ? -1.093 -40.250 5.413 1.00 0.00 103 SER A C 8
ATOM 12447 O O . SER A 1 103 ? -1.776 -40.138 4.396 1.00 0.00 103 SER A O 8
ATOM 12455 N N . GLY A 1 104 ? -1.399 -41.087 6.401 1.00 0.00 104 GLY A N 8
ATOM 12456 C CA . GLY A 1 104 ? -2.579 -41.927 6.322 1.00 0.00 104 GLY A CA 8
ATOM 12457 C C . GLY A 1 104 ? -2.816 -42.715 7.596 1.00 0.00 104 GLY A C 8
ATOM 12458 O O . GLY A 1 104 ? -2.705 -43.940 7.623 1.00 0.00 104 GLY A O 8
ATOM 12462 N N . PRO A 1 105 ? -3.149 -42.003 8.683 1.00 0.00 105 PRO A N 8
ATOM 12463 C CA . PRO A 1 105 ? -3.407 -42.622 9.986 1.00 0.00 105 PRO A CA 8
ATOM 12464 C C . PRO A 1 105 ? -4.701 -43.429 9.998 1.00 0.00 105 PRO A C 8
ATOM 12465 O O . PRO A 1 105 ? -5.601 -43.188 9.194 1.00 0.00 105 PRO A O 8
ATOM 12476 N N . SER A 1 106 ? -4.788 -44.387 10.915 1.00 0.00 106 SER A N 8
ATOM 12477 C CA . SER A 1 106 ? -5.971 -45.232 11.029 1.00 0.00 106 SER A CA 8
ATOM 12478 C C . SER A 1 106 ? -6.580 -45.128 12.424 1.00 0.00 106 SER A C 8
ATOM 12479 O O . SER A 1 106 ? -5.874 -45.211 13.429 1.00 0.00 106 SER A O 8
ATOM 12487 N N . SER A 1 107 ? -7.895 -44.947 12.476 1.00 0.00 107 SER A N 8
ATOM 12488 C CA . SER A 1 107 ? -8.601 -44.827 13.747 1.00 0.00 107 SER A CA 8
ATOM 12489 C C . SER A 1 107 ? -9.847 -45.708 13.761 1.00 0.00 107 SER A C 8
ATOM 12490 O O . SER A 1 107 ? -10.308 -46.167 12.717 1.00 0.00 107 SER A O 8
ATOM 12498 N N . GLY A 1 108 ? -10.386 -45.940 14.954 1.00 0.00 108 GLY A N 8
ATOM 12499 C CA . GLY A 1 108 ? -11.573 -46.765 15.084 1.00 0.00 108 GLY A CA 8
ATOM 12500 C C . GLY A 1 108 ? -11.315 -48.214 14.721 1.00 0.00 108 GLY A C 8
ATOM 12501 O O . GLY A 1 108 ? -10.251 -48.756 15.022 1.00 0.00 108 GLY A O 8
ATOM 12505 N N . GLY A 1 1 ? 30.125 33.052 7.970 1.00 0.00 1 GLY A N 9
ATOM 12506 C CA . GLY A 1 1 ? 29.485 34.125 7.231 1.00 0.00 1 GLY A CA 9
ATOM 12507 C C . GLY A 1 1 ? 28.050 33.800 6.865 1.00 0.00 1 GLY A C 9
ATOM 12508 O O . GLY A 1 1 ? 27.680 32.632 6.754 1.00 0.00 1 GLY A O 9
ATOM 12512 N N . SER A 1 2 ? 27.240 34.837 6.677 1.00 0.00 2 SER A N 9
ATOM 12513 C CA . SER A 1 2 ? 25.836 34.657 6.326 1.00 0.00 2 SER A CA 9
ATOM 12514 C C . SER A 1 2 ? 25.695 33.778 5.087 1.00 0.00 2 SER A C 9
ATOM 12515 O O . SER A 1 2 ? 26.074 34.174 3.985 1.00 0.00 2 SER A O 9
ATOM 12523 N N . SER A 1 3 ? 25.145 32.583 5.276 1.00 0.00 3 SER A N 9
ATOM 12524 C CA . SER A 1 3 ? 24.957 31.645 4.175 1.00 0.00 3 SER A CA 9
ATOM 12525 C C . SER A 1 3 ? 23.482 31.292 4.009 1.00 0.00 3 SER A C 9
ATOM 12526 O O . SER A 1 3 ? 22.846 30.783 4.931 1.00 0.00 3 SER A O 9
ATOM 12534 N N . GLY A 1 4 ? 22.943 31.568 2.825 1.00 0.00 4 GLY A N 9
ATOM 12535 C CA . GLY A 1 4 ? 21.547 31.274 2.558 1.00 0.00 4 GLY A CA 9
ATOM 12536 C C . GLY A 1 4 ? 21.056 31.910 1.273 1.00 0.00 4 GLY A C 9
ATOM 12537 O O . GLY A 1 4 ? 21.563 32.951 0.854 1.00 0.00 4 GLY A O 9
ATOM 12541 N N . SER A 1 5 ? 20.068 31.283 0.643 1.00 0.00 5 SER A N 9
ATOM 12542 C CA . SER A 1 5 ? 19.512 31.791 -0.605 1.00 0.00 5 SER A CA 9
ATOM 12543 C C . SER A 1 5 ? 18.163 31.144 -0.902 1.00 0.00 5 SER A C 9
ATOM 12544 O O . SER A 1 5 ? 18.040 29.919 -0.921 1.00 0.00 5 SER A O 9
ATOM 12552 N N . SER A 1 6 ? 17.152 31.976 -1.134 1.00 0.00 6 SER A N 9
ATOM 12553 C CA . SER A 1 6 ? 15.810 31.486 -1.427 1.00 0.00 6 SER A CA 9
ATOM 12554 C C . SER A 1 6 ? 15.837 30.482 -2.576 1.00 0.00 6 SER A C 9
ATOM 12555 O O . SER A 1 6 ? 15.959 30.858 -3.741 1.00 0.00 6 SER A O 9
ATOM 12563 N N . GLY A 1 7 ? 15.721 29.202 -2.237 1.00 0.00 7 GLY A N 9
ATOM 12564 C CA . GLY A 1 7 ? 15.734 28.163 -3.250 1.00 0.00 7 GLY A CA 9
ATOM 12565 C C . GLY A 1 7 ? 14.456 27.349 -3.263 1.00 0.00 7 GLY A C 9
ATOM 12566 O O . GLY A 1 7 ? 13.406 27.796 -2.800 1.00 0.00 7 GLY A O 9
ATOM 12570 N N . PRO A 1 8 ? 14.534 26.124 -3.804 1.00 0.00 8 PRO A N 9
ATOM 12571 C CA . PRO A 1 8 ? 13.383 25.221 -3.888 1.00 0.00 8 PRO A CA 9
ATOM 12572 C C . PRO A 1 8 ? 12.956 24.696 -2.522 1.00 0.00 8 PRO A C 9
ATOM 12573 O O . PRO A 1 8 ? 13.670 24.860 -1.533 1.00 0.00 8 PRO A O 9
ATOM 12584 N N . ALA A 1 9 ? 11.787 24.066 -2.474 1.00 0.00 9 ALA A N 9
ATOM 12585 C CA . ALA A 1 9 ? 11.266 23.515 -1.229 1.00 0.00 9 ALA A CA 9
ATOM 12586 C C . ALA A 1 9 ? 12.051 22.279 -0.805 1.00 0.00 9 ALA A C 9
ATOM 12587 O O . ALA A 1 9 ? 12.278 21.371 -1.605 1.00 0.00 9 ALA A O 9
ATOM 12594 N N . ARG A 1 10 ? 12.464 22.250 0.458 1.00 0.00 10 ARG A N 9
ATOM 12595 C CA . ARG A 1 10 ? 13.225 21.125 0.988 1.00 0.00 10 ARG A CA 9
ATOM 12596 C C . ARG A 1 10 ? 12.389 20.320 1.978 1.00 0.00 10 ARG A C 9
ATOM 12597 O O . ARG A 1 10 ? 11.395 20.813 2.511 1.00 0.00 10 ARG A O 9
ATOM 12618 N N . PHE A 1 11 ? 12.798 19.079 2.219 1.00 0.00 11 PHE A N 9
ATOM 12619 C CA . PHE A 1 11 ? 12.086 18.205 3.144 1.00 0.00 11 PHE A CA 9
ATOM 12620 C C . PHE A 1 11 ? 12.411 18.564 4.591 1.00 0.00 11 PHE A C 9
ATOM 12621 O O . PHE A 1 11 ? 13.550 18.898 4.920 1.00 0.00 11 PHE A O 9
ATOM 12638 N N . THR A 1 12 ? 11.401 18.494 5.453 1.00 0.00 12 THR A N 9
ATOM 12639 C CA . THR A 1 12 ? 11.578 18.812 6.864 1.00 0.00 12 THR A CA 9
ATOM 12640 C C . THR A 1 12 ? 11.380 17.577 7.736 1.00 0.00 12 THR A C 9
ATOM 12641 O O . THR A 1 12 ? 11.885 17.510 8.856 1.00 0.00 12 THR A O 9
ATOM 12652 N N . GLN A 1 13 ? 10.644 16.602 7.213 1.00 0.00 13 GLN A N 9
ATOM 12653 C CA . GLN A 1 13 ? 10.381 15.368 7.945 1.00 0.00 13 GLN A CA 9
ATOM 12654 C C . GLN A 1 13 ? 10.575 14.151 7.048 1.00 0.00 13 GLN A C 9
ATOM 12655 O O . GLN A 1 13 ? 9.769 13.891 6.154 1.00 0.00 13 GLN A O 9
ATOM 12669 N N . ASP A 1 14 ? 11.649 13.408 7.291 1.00 0.00 14 ASP A N 9
ATOM 12670 C CA . ASP A 1 14 ? 11.949 12.217 6.505 1.00 0.00 14 ASP A CA 9
ATOM 12671 C C . ASP A 1 14 ? 10.669 11.479 6.127 1.00 0.00 14 ASP A C 9
ATOM 12672 O O . ASP A 1 14 ? 9.653 11.584 6.815 1.00 0.00 14 ASP A O 9
ATOM 12681 N N . LEU A 1 15 ? 10.725 10.733 5.029 1.00 0.00 15 LEU A N 9
ATOM 12682 C CA . LEU A 1 15 ? 9.569 9.978 4.558 1.00 0.00 15 LEU A CA 9
ATOM 12683 C C . LEU A 1 15 ? 9.104 8.980 5.613 1.00 0.00 15 LEU A C 9
ATOM 12684 O O . LEU A 1 15 ? 9.890 8.526 6.445 1.00 0.00 15 LEU A O 9
ATOM 12700 N N . LYS A 1 16 ? 7.820 8.640 5.573 1.00 0.00 16 LYS A N 9
ATOM 12701 C CA . LYS A 1 16 ? 7.248 7.693 6.523 1.00 0.00 16 LYS A CA 9
ATOM 12702 C C . LYS A 1 16 ? 6.627 6.503 5.798 1.00 0.00 16 LYS A C 9
ATOM 12703 O O . LYS A 1 16 ? 6.215 6.612 4.643 1.00 0.00 16 LYS A O 9
ATOM 12722 N N . THR A 1 17 ? 6.562 5.366 6.485 1.00 0.00 17 THR A N 9
ATOM 12723 C CA . THR A 1 17 ? 5.991 4.156 5.907 1.00 0.00 17 THR A CA 9
ATOM 12724 C C . THR A 1 17 ? 5.785 3.083 6.970 1.00 0.00 17 THR A C 9
ATOM 12725 O O . THR A 1 17 ? 6.159 3.263 8.129 1.00 0.00 17 THR A O 9
ATOM 12736 N N . LYS A 1 18 ? 5.188 1.966 6.568 1.00 0.00 18 LYS A N 9
ATOM 12737 C CA . LYS A 1 18 ? 4.933 0.862 7.486 1.00 0.00 18 LYS A CA 9
ATOM 12738 C C . LYS A 1 18 ? 4.973 -0.475 6.752 1.00 0.00 18 LYS A C 9
ATOM 12739 O O . LYS A 1 18 ? 5.194 -0.523 5.543 1.00 0.00 18 LYS A O 9
ATOM 12758 N N . GLU A 1 19 ? 4.754 -1.558 7.492 1.00 0.00 19 GLU A N 9
ATOM 12759 C CA . GLU A 1 19 ? 4.764 -2.895 6.910 1.00 0.00 19 GLU A CA 9
ATOM 12760 C C . GLU A 1 19 ? 3.375 -3.524 6.969 1.00 0.00 19 GLU A C 9
ATOM 12761 O O . GLU A 1 19 ? 2.882 -3.866 8.043 1.00 0.00 19 GLU A O 9
ATOM 12773 N N . ALA A 1 20 ? 2.750 -3.672 5.805 1.00 0.00 20 ALA A N 9
ATOM 12774 C CA . ALA A 1 20 ? 1.419 -4.261 5.723 1.00 0.00 20 ALA A CA 9
ATOM 12775 C C . ALA A 1 20 ? 1.470 -5.645 5.086 1.00 0.00 20 ALA A C 9
ATOM 12776 O O . ALA A 1 20 ? 2.492 -6.046 4.528 1.00 0.00 20 ALA A O 9
ATOM 12783 N N . SER A 1 21 ? 0.361 -6.373 5.173 1.00 0.00 21 SER A N 9
ATOM 12784 C CA . SER A 1 21 ? 0.281 -7.715 4.609 1.00 0.00 21 SER A CA 9
ATOM 12785 C C . SER A 1 21 ? -0.119 -7.663 3.137 1.00 0.00 21 SER A C 9
ATOM 12786 O O . SER A 1 21 ? -0.516 -6.615 2.628 1.00 0.00 21 SER A O 9
ATOM 12794 N N . GLU A 1 22 ? -0.010 -8.802 2.460 1.00 0.00 22 GLU A N 9
ATOM 12795 C CA . GLU A 1 22 ? -0.359 -8.885 1.047 1.00 0.00 22 GLU A CA 9
ATOM 12796 C C . GLU A 1 22 ? -1.833 -8.554 0.830 1.00 0.00 22 GLU A C 9
ATOM 12797 O O . GLU A 1 22 ? -2.712 -9.143 1.458 1.00 0.00 22 GLU A O 9
ATOM 12809 N N . GLY A 1 23 ? -2.095 -7.606 -0.065 1.00 0.00 23 GLY A N 9
ATOM 12810 C CA . GLY A 1 23 ? -3.462 -7.211 -0.349 1.00 0.00 23 GLY A CA 9
ATOM 12811 C C . GLY A 1 23 ? -3.889 -5.989 0.440 1.00 0.00 23 GLY A C 9
ATOM 12812 O O . GLY A 1 23 ? -4.856 -5.317 0.083 1.00 0.00 23 GLY A O 9
ATOM 12816 N N . ALA A 1 24 ? -3.166 -5.700 1.518 1.00 0.00 24 ALA A N 9
ATOM 12817 C CA . ALA A 1 24 ? -3.475 -4.551 2.359 1.00 0.00 24 ALA A CA 9
ATOM 12818 C C . ALA A 1 24 ? -3.192 -3.243 1.628 1.00 0.00 24 ALA A C 9
ATOM 12819 O O . ALA A 1 24 ? -2.850 -3.242 0.445 1.00 0.00 24 ALA A O 9
ATOM 12826 N N . THR A 1 25 ? -3.337 -2.129 2.339 1.00 0.00 25 THR A N 9
ATOM 12827 C CA . THR A 1 25 ? -3.098 -0.815 1.757 1.00 0.00 25 THR A CA 9
ATOM 12828 C C . THR A 1 25 ? -2.114 -0.010 2.599 1.00 0.00 25 THR A C 9
ATOM 12829 O O . THR A 1 25 ? -2.372 0.274 3.768 1.00 0.00 25 THR A O 9
ATOM 12840 N N . ALA A 1 26 ? -0.987 0.353 1.997 1.00 0.00 26 ALA A N 9
ATOM 12841 C CA . ALA A 1 26 ? 0.034 1.127 2.692 1.00 0.00 26 ALA A CA 9
ATOM 12842 C C . ALA A 1 26 ? -0.321 2.610 2.714 1.00 0.00 26 ALA A C 9
ATOM 12843 O O . ALA A 1 26 ? -1.391 3.010 2.255 1.00 0.00 26 ALA A O 9
ATOM 12850 N N . THR A 1 27 ? 0.583 3.423 3.252 1.00 0.00 27 THR A N 9
ATOM 12851 C CA . THR A 1 27 ? 0.364 4.861 3.336 1.00 0.00 27 THR A CA 9
ATOM 12852 C C . THR A 1 27 ? 1.646 5.591 3.720 1.00 0.00 27 THR A C 9
ATOM 12853 O O . THR A 1 27 ? 2.069 5.560 4.877 1.00 0.00 27 THR A O 9
ATOM 12864 N N . LEU A 1 28 ? 2.262 6.249 2.743 1.00 0.00 28 LEU A N 9
ATOM 12865 C CA . LEU A 1 28 ? 3.497 6.988 2.979 1.00 0.00 28 LEU A CA 9
ATOM 12866 C C . LEU A 1 28 ? 3.213 8.475 3.172 1.00 0.00 28 LEU A C 9
ATOM 12867 O O . LEU A 1 28 ? 2.667 9.131 2.286 1.00 0.00 28 LEU A O 9
ATOM 12883 N N . GLN A 1 29 ? 3.589 8.998 4.334 1.00 0.00 29 GLN A N 9
ATOM 12884 C CA . GLN A 1 29 ? 3.376 10.407 4.642 1.00 0.00 29 GLN A CA 9
ATOM 12885 C C . GLN A 1 29 ? 4.705 11.151 4.734 1.00 0.00 29 GLN A C 9
ATOM 12886 O O . GLN A 1 29 ? 5.625 10.714 5.426 1.00 0.00 29 GLN A O 9
ATOM 12900 N N . CYS A 1 30 ? 4.798 12.275 4.033 1.00 0.00 30 CYS A N 9
ATOM 12901 C CA . CYS A 1 30 ? 6.014 13.079 4.035 1.00 0.00 30 CYS A CA 9
ATOM 12902 C C . CYS A 1 30 ? 5.687 14.561 4.193 1.00 0.00 30 CYS A C 9
ATOM 12903 O O . CYS A 1 30 ? 4.583 14.999 3.872 1.00 0.00 30 CYS A O 9
ATOM 12911 N N . GLU A 1 31 ? 6.654 15.325 4.691 1.00 0.00 31 GLU A N 9
ATOM 12912 C CA . GLU A 1 31 ? 6.466 16.757 4.894 1.00 0.00 31 GLU A CA 9
ATOM 12913 C C . GLU A 1 31 ? 7.458 17.560 4.057 1.00 0.00 31 GLU A C 9
ATOM 12914 O O . GLU A 1 31 ? 8.474 17.032 3.602 1.00 0.00 31 GLU A O 9
ATOM 12926 N N . LEU A 1 32 ? 7.157 18.838 3.859 1.00 0.00 32 LEU A N 9
ATOM 12927 C CA . LEU A 1 32 ? 8.021 19.715 3.076 1.00 0.00 32 LEU A CA 9
ATOM 12928 C C . LEU A 1 32 ? 8.137 21.089 3.729 1.00 0.00 32 LEU A C 9
ATOM 12929 O O . LEU A 1 32 ? 7.337 21.446 4.594 1.00 0.00 32 LEU A O 9
ATOM 12945 N N . SER A 1 33 ? 9.137 21.856 3.307 1.00 0.00 33 SER A N 9
ATOM 12946 C CA . SER A 1 33 ? 9.359 23.191 3.852 1.00 0.00 33 SER A CA 9
ATOM 12947 C C . SER A 1 33 ? 8.360 24.187 3.273 1.00 0.00 33 SER A C 9
ATOM 12948 O O . SER A 1 33 ? 8.048 25.204 3.893 1.00 0.00 33 SER A O 9
ATOM 12956 N N . LYS A 1 34 ? 7.860 23.888 2.078 1.00 0.00 34 LYS A N 9
ATOM 12957 C CA . LYS A 1 34 ? 6.895 24.754 1.413 1.00 0.00 34 LYS A CA 9
ATOM 12958 C C . LYS A 1 34 ? 5.923 23.938 0.567 1.00 0.00 34 LYS A C 9
ATOM 12959 O O . LYS A 1 34 ? 6.001 22.710 0.525 1.00 0.00 34 LYS A O 9
ATOM 12978 N N . VAL A 1 35 ? 5.008 24.628 -0.107 1.00 0.00 35 VAL A N 9
ATOM 12979 C CA . VAL A 1 35 ? 4.022 23.966 -0.954 1.00 0.00 35 VAL A CA 9
ATOM 12980 C C . VAL A 1 35 ? 4.502 23.891 -2.399 1.00 0.00 35 VAL A C 9
ATOM 12981 O O . VAL A 1 35 ? 4.376 24.853 -3.156 1.00 0.00 35 VAL A O 9
ATOM 12994 N N . ALA A 1 36 ? 5.052 22.741 -2.775 1.00 0.00 36 ALA A N 9
ATOM 12995 C CA . ALA A 1 36 ? 5.549 22.539 -4.130 1.00 0.00 36 ALA A CA 9
ATOM 12996 C C . ALA A 1 36 ? 5.127 21.177 -4.672 1.00 0.00 36 ALA A C 9
ATOM 12997 O O . ALA A 1 36 ? 5.005 20.200 -3.934 1.00 0.00 36 ALA A O 9
ATOM 13004 N N . PRO A 1 37 ? 4.898 21.110 -5.992 1.00 0.00 37 PRO A N 9
ATOM 13005 C CA . PRO A 1 37 ? 4.486 19.873 -6.662 1.00 0.00 37 PRO A CA 9
ATOM 13006 C C . PRO A 1 37 ? 5.604 18.836 -6.703 1.00 0.00 37 PRO A C 9
ATOM 13007 O O . PRO A 1 37 ? 6.629 19.040 -7.355 1.00 0.00 37 PRO A O 9
ATOM 13018 N N . VAL A 1 38 ? 5.400 17.724 -6.005 1.00 0.00 38 VAL A N 9
ATOM 13019 C CA . VAL A 1 38 ? 6.391 16.655 -5.964 1.00 0.00 38 VAL A CA 9
ATOM 13020 C C . VAL A 1 38 ? 5.942 15.458 -6.794 1.00 0.00 38 VAL A C 9
ATOM 13021 O O . VAL A 1 38 ? 4.839 15.447 -7.340 1.00 0.00 38 VAL A O 9
ATOM 13034 N N . GLU A 1 39 ? 6.805 14.451 -6.886 1.00 0.00 39 GLU A N 9
ATOM 13035 C CA . GLU A 1 39 ? 6.497 13.248 -7.651 1.00 0.00 39 GLU A CA 9
ATOM 13036 C C . GLU A 1 39 ? 7.134 12.018 -7.011 1.00 0.00 39 GLU A C 9
ATOM 13037 O O . GLU A 1 39 ? 8.316 12.027 -6.667 1.00 0.00 39 GLU A O 9
ATOM 13049 N N . TRP A 1 40 ? 6.343 10.963 -6.855 1.00 0.00 40 TRP A N 9
ATOM 13050 C CA . TRP A 1 40 ? 6.829 9.725 -6.257 1.00 0.00 40 TRP A CA 9
ATOM 13051 C C . TRP A 1 40 ? 7.437 8.810 -7.315 1.00 0.00 40 TRP A C 9
ATOM 13052 O O . TRP A 1 40 ? 6.967 8.763 -8.452 1.00 0.00 40 TRP A O 9
ATOM 13073 N N . LYS A 1 41 ? 8.483 8.085 -6.934 1.00 0.00 41 LYS A N 9
ATOM 13074 C CA . LYS A 1 41 ? 9.154 7.170 -7.850 1.00 0.00 41 LYS A CA 9
ATOM 13075 C C . LYS A 1 41 ? 9.404 5.820 -7.184 1.00 0.00 41 LYS A C 9
ATOM 13076 O O . LYS A 1 41 ? 9.673 5.748 -5.985 1.00 0.00 41 LYS A O 9
ATOM 13095 N N . LYS A 1 42 ? 9.314 4.753 -7.970 1.00 0.00 42 LYS A N 9
ATOM 13096 C CA . LYS A 1 42 ? 9.534 3.405 -7.458 1.00 0.00 42 LYS A CA 9
ATOM 13097 C C . LYS A 1 42 ? 10.820 2.811 -8.023 1.00 0.00 42 LYS A C 9
ATOM 13098 O O . LYS A 1 42 ? 11.002 1.594 -8.031 1.00 0.00 42 LYS A O 9
ATOM 13117 N N . GLY A 1 43 ? 11.711 3.679 -8.493 1.00 0.00 43 GLY A N 9
ATOM 13118 C CA . GLY A 1 43 ? 12.969 3.221 -9.052 1.00 0.00 43 GLY A CA 9
ATOM 13119 C C . GLY A 1 43 ? 13.410 4.048 -10.244 1.00 0.00 43 GLY A C 9
ATOM 13120 O O . GLY A 1 43 ? 13.218 5.263 -10.288 1.00 0.00 43 GLY A O 9
ATOM 13124 N N . PRO A 1 44 ? 14.017 3.383 -11.238 1.00 0.00 44 PRO A N 9
ATOM 13125 C CA . PRO A 1 44 ? 14.499 4.045 -12.454 1.00 0.00 44 PRO A CA 9
ATOM 13126 C C . PRO A 1 44 ? 13.358 4.529 -13.342 1.00 0.00 44 PRO A C 9
ATOM 13127 O O . PRO A 1 44 ? 13.588 5.045 -14.436 1.00 0.00 44 PRO A O 9
ATOM 13138 N N . GLU A 1 45 ? 12.129 4.359 -12.865 1.00 0.00 45 GLU A N 9
ATOM 13139 C CA . GLU A 1 45 ? 10.953 4.779 -13.617 1.00 0.00 45 GLU A CA 9
ATOM 13140 C C . GLU A 1 45 ? 10.162 5.832 -12.847 1.00 0.00 45 GLU A C 9
ATOM 13141 O O . GLU A 1 45 ? 10.481 6.151 -11.701 1.00 0.00 45 GLU A O 9
ATOM 13153 N N . THR A 1 46 ? 9.127 6.370 -13.485 1.00 0.00 46 THR A N 9
ATOM 13154 C CA . THR A 1 46 ? 8.291 7.389 -12.863 1.00 0.00 46 THR A CA 9
ATOM 13155 C C . THR A 1 46 ? 6.881 6.864 -12.612 1.00 0.00 46 THR A C 9
ATOM 13156 O O . THR A 1 46 ? 6.300 6.185 -13.459 1.00 0.00 46 THR A O 9
ATOM 13167 N N . LEU A 1 47 ? 6.336 7.184 -11.443 1.00 0.00 47 LEU A N 9
ATOM 13168 C CA . LEU A 1 47 ? 4.993 6.745 -11.081 1.00 0.00 47 LEU A CA 9
ATOM 13169 C C . LEU A 1 47 ? 3.976 7.860 -11.308 1.00 0.00 47 LEU A C 9
ATOM 13170 O O . LEU A 1 47 ? 4.341 8.989 -11.635 1.00 0.00 47 LEU A O 9
ATOM 13186 N N . ARG A 1 48 ? 2.700 7.534 -11.132 1.00 0.00 48 ARG A N 9
ATOM 13187 C CA . ARG A 1 48 ? 1.630 8.508 -11.317 1.00 0.00 48 ARG A CA 9
ATOM 13188 C C . ARG A 1 48 ? 0.439 8.183 -10.421 1.00 0.00 48 ARG A C 9
ATOM 13189 O O . ARG A 1 48 ? 0.334 7.080 -9.885 1.00 0.00 48 ARG A O 9
ATOM 13210 N N . ASP A 1 49 ? -0.457 9.152 -10.263 1.00 0.00 49 ASP A N 9
ATOM 13211 C CA . ASP A 1 49 ? -1.641 8.969 -9.433 1.00 0.00 49 ASP A CA 9
ATOM 13212 C C . ASP A 1 49 ? -2.839 8.549 -10.279 1.00 0.00 49 ASP A C 9
ATOM 13213 O O . ASP A 1 49 ? -2.970 8.955 -11.433 1.00 0.00 49 ASP A O 9
ATOM 13222 N N . GLY A 1 50 ? -3.710 7.730 -9.697 1.00 0.00 50 GLY A N 9
ATOM 13223 C CA . GLY A 1 50 ? -4.885 7.267 -10.412 1.00 0.00 50 GLY A CA 9
ATOM 13224 C C . GLY A 1 50 ? -5.071 5.766 -10.311 1.00 0.00 50 GLY A C 9
ATOM 13225 O O . GLY A 1 50 ? -6.006 5.291 -9.668 1.00 0.00 50 GLY A O 9
ATOM 13229 N N . GLY A 1 51 ? -4.178 5.016 -10.949 1.00 0.00 51 GLY A N 9
ATOM 13230 C CA . GLY A 1 51 ? -4.267 3.568 -10.917 1.00 0.00 51 GLY A CA 9
ATOM 13231 C C . GLY A 1 51 ? -4.170 3.012 -9.510 1.00 0.00 51 GLY A C 9
ATOM 13232 O O . GLY A 1 51 ? -4.895 3.444 -8.614 1.00 0.00 51 GLY A O 9
ATOM 13236 N N . ARG A 1 52 ? -3.274 2.050 -9.315 1.00 0.00 52 ARG A N 9
ATOM 13237 C CA . ARG A 1 52 ? -3.088 1.433 -8.008 1.00 0.00 52 ARG A CA 9
ATOM 13238 C C . ARG A 1 52 ? -2.191 2.293 -7.123 1.00 0.00 52 ARG A C 9
ATOM 13239 O O . ARG A 1 52 ? -1.293 1.785 -6.451 1.00 0.00 52 ARG A O 9
ATOM 13260 N N . TYR A 1 53 ? -2.440 3.598 -7.129 1.00 0.00 53 TYR A N 9
ATOM 13261 C CA . TYR A 1 53 ? -1.653 4.530 -6.329 1.00 0.00 53 TYR A CA 9
ATOM 13262 C C . TYR A 1 53 ? -2.424 5.824 -6.085 1.00 0.00 53 TYR A C 9
ATOM 13263 O O . TYR A 1 53 ? -2.616 6.627 -6.998 1.00 0.00 53 TYR A O 9
ATOM 13281 N N . SER A 1 54 ? -2.864 6.018 -4.846 1.00 0.00 54 SER A N 9
ATOM 13282 C CA . SER A 1 54 ? -3.617 7.212 -4.480 1.00 0.00 54 SER A CA 9
ATOM 13283 C C . SER A 1 54 ? -2.724 8.217 -3.759 1.00 0.00 54 SER A C 9
ATOM 13284 O O . SER A 1 54 ? -2.336 8.007 -2.609 1.00 0.00 54 SER A O 9
ATOM 13292 N N . LEU A 1 55 ? -2.402 9.310 -4.441 1.00 0.00 55 LEU A N 9
ATOM 13293 C CA . LEU A 1 55 ? -1.555 10.350 -3.867 1.00 0.00 55 LEU A CA 9
ATOM 13294 C C . LEU A 1 55 ? -2.357 11.619 -3.599 1.00 0.00 55 LEU A C 9
ATOM 13295 O O . LEU A 1 55 ? -3.117 12.078 -4.452 1.00 0.00 55 LEU A O 9
ATOM 13311 N N . LYS A 1 56 ? -2.181 12.185 -2.410 1.00 0.00 56 LYS A N 9
ATOM 13312 C CA . LYS A 1 56 ? -2.885 13.404 -2.030 1.00 0.00 56 LYS A CA 9
ATOM 13313 C C . LYS A 1 56 ? -1.926 14.414 -1.409 1.00 0.00 56 LYS A C 9
ATOM 13314 O O . LYS A 1 56 ? -1.149 14.078 -0.516 1.00 0.00 56 LYS A O 9
ATOM 13333 N N . GLN A 1 57 ? -1.988 15.653 -1.886 1.00 0.00 57 GLN A N 9
ATOM 13334 C CA . GLN A 1 57 ? -1.125 16.712 -1.376 1.00 0.00 57 GLN A CA 9
ATOM 13335 C C . GLN A 1 57 ? -1.890 17.627 -0.426 1.00 0.00 57 GLN A C 9
ATOM 13336 O O . GLN A 1 57 ? -2.744 18.405 -0.851 1.00 0.00 57 GLN A O 9
ATOM 13350 N N . ASP A 1 58 ? -1.578 17.529 0.862 1.00 0.00 58 ASP A N 9
ATOM 13351 C CA . ASP A 1 58 ? -2.236 18.348 1.873 1.00 0.00 58 ASP A CA 9
ATOM 13352 C C . ASP A 1 58 ? -1.386 19.566 2.222 1.00 0.00 58 ASP A C 9
ATOM 13353 O O . ASP A 1 58 ? -0.796 19.635 3.300 1.00 0.00 58 ASP A O 9
ATOM 13362 N N . GLY A 1 59 ? -1.327 20.525 1.303 1.00 0.00 59 GLY A N 9
ATOM 13363 C CA . GLY A 1 59 ? -0.546 21.726 1.533 1.00 0.00 59 GLY A CA 9
ATOM 13364 C C . GLY A 1 59 ? 0.946 21.465 1.485 1.00 0.00 59 GLY A C 9
ATOM 13365 O O . GLY A 1 59 ? 1.561 21.522 0.419 1.00 0.00 59 GLY A O 9
ATOM 13369 N N . THR A 1 60 ? 1.533 21.178 2.643 1.00 0.00 60 THR A N 9
ATOM 13370 C CA . THR A 1 60 ? 2.963 20.910 2.729 1.00 0.00 60 THR A CA 9
ATOM 13371 C C . THR A 1 60 ? 3.229 19.459 3.113 1.00 0.00 60 THR A C 9
ATOM 13372 O O . THR A 1 60 ? 4.218 19.154 3.779 1.00 0.00 60 THR A O 9
ATOM 13383 N N . ARG A 1 61 ? 2.339 18.568 2.689 1.00 0.00 61 ARG A N 9
ATOM 13384 C CA . ARG A 1 61 ? 2.478 17.148 2.990 1.00 0.00 61 ARG A CA 9
ATOM 13385 C C . ARG A 1 61 ? 1.840 16.296 1.896 1.00 0.00 61 ARG A C 9
ATOM 13386 O O . ARG A 1 61 ? 0.922 16.740 1.205 1.00 0.00 61 ARG A O 9
ATOM 13407 N N . CYS A 1 62 ? 2.332 15.071 1.745 1.00 0.00 62 CYS A N 9
ATOM 13408 C CA . CYS A 1 62 ? 1.812 14.157 0.734 1.00 0.00 62 CYS A CA 9
ATOM 13409 C C . CYS A 1 62 ? 1.523 12.787 1.338 1.00 0.00 62 CYS A C 9
ATOM 13410 O O . CYS A 1 62 ? 2.236 12.329 2.231 1.00 0.00 62 CYS A O 9
ATOM 13418 N N . GLU A 1 63 ? 0.473 12.138 0.845 1.00 0.00 63 GLU A N 9
ATOM 13419 C CA . GLU A 1 63 ? 0.090 10.820 1.338 1.00 0.00 63 GLU A CA 9
ATOM 13420 C C . GLU A 1 63 ? -0.102 9.841 0.183 1.00 0.00 63 GLU A C 9
ATOM 13421 O O . GLU A 1 63 ? -1.067 9.941 -0.576 1.00 0.00 63 GLU A O 9
ATOM 13433 N N . LEU A 1 64 ? 0.822 8.896 0.056 1.00 0.00 64 LEU A N 9
ATOM 13434 C CA . LEU A 1 64 ? 0.757 7.899 -1.006 1.00 0.00 64 LEU A CA 9
ATOM 13435 C C . LEU A 1 64 ? 0.210 6.576 -0.478 1.00 0.00 64 LEU A C 9
ATOM 13436 O O . LEU A 1 64 ? 0.774 5.985 0.442 1.00 0.00 64 LEU A O 9
ATOM 13452 N N . GLN A 1 65 ? -0.889 6.118 -1.069 1.00 0.00 65 GLN A N 9
ATOM 13453 C CA . GLN A 1 65 ? -1.510 4.864 -0.658 1.00 0.00 65 GLN A CA 9
ATOM 13454 C C . GLN A 1 65 ? -1.332 3.793 -1.729 1.00 0.00 65 GLN A C 9
ATOM 13455 O O . GLN A 1 65 ? -1.607 4.026 -2.906 1.00 0.00 65 GLN A O 9
ATOM 13469 N N . ILE A 1 66 ? -0.872 2.618 -1.312 1.00 0.00 66 ILE A N 9
ATOM 13470 C CA . ILE A 1 66 ? -0.658 1.511 -2.235 1.00 0.00 66 ILE A CA 9
ATOM 13471 C C . ILE A 1 66 ? -1.678 0.400 -2.007 1.00 0.00 66 ILE A C 9
ATOM 13472 O O . ILE A 1 66 ? -1.455 -0.507 -1.204 1.00 0.00 66 ILE A O 9
ATOM 13488 N N . HIS A 1 67 ? -2.797 0.476 -2.720 1.00 0.00 67 HIS A N 9
ATOM 13489 C CA . HIS A 1 67 ? -3.851 -0.524 -2.597 1.00 0.00 67 HIS A CA 9
ATOM 13490 C C . HIS A 1 67 ? -3.402 -1.861 -3.179 1.00 0.00 67 HIS A C 9
ATOM 13491 O O . HIS A 1 67 ? -2.648 -1.904 -4.151 1.00 0.00 67 HIS A O 9
ATOM 13506 N N . ASP A 1 68 ? -3.869 -2.949 -2.577 1.00 0.00 68 ASP A N 9
ATOM 13507 C CA . ASP A 1 68 ? -3.516 -4.288 -3.036 1.00 0.00 68 ASP A CA 9
ATOM 13508 C C . ASP A 1 68 ? -2.014 -4.526 -2.910 1.00 0.00 68 ASP A C 9
ATOM 13509 O O . ASP A 1 68 ? -1.353 -4.909 -3.876 1.00 0.00 68 ASP A O 9
ATOM 13518 N N . LEU A 1 69 ? -1.482 -4.297 -1.715 1.00 0.00 69 LEU A N 9
ATOM 13519 C CA . LEU A 1 69 ? -0.058 -4.486 -1.462 1.00 0.00 69 LEU A CA 9
ATOM 13520 C C . LEU A 1 69 ? 0.394 -5.874 -1.906 1.00 0.00 69 LEU A C 9
ATOM 13521 O O . LEU A 1 69 ? -0.417 -6.791 -2.033 1.00 0.00 69 LEU A O 9
ATOM 13537 N N . SER A 1 70 ? 1.695 -6.021 -2.137 1.00 0.00 70 SER A N 9
ATOM 13538 C CA . SER A 1 70 ? 2.255 -7.297 -2.568 1.00 0.00 70 SER A CA 9
ATOM 13539 C C . SER A 1 70 ? 3.751 -7.360 -2.274 1.00 0.00 70 SER A C 9
ATOM 13540 O O . SER A 1 70 ? 4.401 -6.332 -2.080 1.00 0.00 70 SER A O 9
ATOM 13548 N N . VAL A 1 71 ? 4.291 -8.574 -2.244 1.00 0.00 71 VAL A N 9
ATOM 13549 C CA . VAL A 1 71 ? 5.710 -8.773 -1.975 1.00 0.00 71 VAL A CA 9
ATOM 13550 C C . VAL A 1 71 ? 6.570 -8.129 -3.058 1.00 0.00 71 VAL A C 9
ATOM 13551 O O . VAL A 1 71 ? 7.714 -7.749 -2.812 1.00 0.00 71 VAL A O 9
ATOM 13564 N N . ALA A 1 72 ? 6.010 -8.011 -4.257 1.00 0.00 72 ALA A N 9
ATOM 13565 C CA . ALA A 1 72 ? 6.724 -7.411 -5.377 1.00 0.00 72 ALA A CA 9
ATOM 13566 C C . ALA A 1 72 ? 6.781 -5.893 -5.243 1.00 0.00 72 ALA A C 9
ATOM 13567 O O . ALA A 1 72 ? 7.656 -5.242 -5.815 1.00 0.00 72 ALA A O 9
ATOM 13574 N N . ASP A 1 73 ? 5.844 -5.336 -4.485 1.00 0.00 73 ASP A N 9
ATOM 13575 C CA . ASP A 1 73 ? 5.788 -3.893 -4.275 1.00 0.00 73 ASP A CA 9
ATOM 13576 C C . ASP A 1 73 ? 6.769 -3.464 -3.188 1.00 0.00 73 ASP A C 9
ATOM 13577 O O . ASP A 1 73 ? 7.276 -2.343 -3.204 1.00 0.00 73 ASP A O 9
ATOM 13586 N N . ALA A 1 74 ? 7.030 -4.363 -2.245 1.00 0.00 74 ALA A N 9
ATOM 13587 C CA . ALA A 1 74 ? 7.950 -4.077 -1.151 1.00 0.00 74 ALA A CA 9
ATOM 13588 C C . ALA A 1 74 ? 9.345 -3.755 -1.677 1.00 0.00 74 ALA A C 9
ATOM 13589 O O . ALA A 1 74 ? 10.103 -4.651 -2.045 1.00 0.00 74 ALA A O 9
ATOM 13596 N N . GLY A 1 75 ? 9.676 -2.468 -1.711 1.00 0.00 75 GLY A N 9
ATOM 13597 C CA . GLY A 1 75 ? 10.979 -2.050 -2.195 1.00 0.00 75 GLY A CA 9
ATOM 13598 C C . GLY A 1 75 ? 11.445 -0.754 -1.561 1.00 0.00 75 GLY A C 9
ATOM 13599 O O . GLY A 1 75 ? 11.554 -0.659 -0.339 1.00 0.00 75 GLY A O 9
ATOM 13603 N N . GLU A 1 76 ? 11.723 0.244 -2.393 1.00 0.00 76 GLU A N 9
ATOM 13604 C CA . GLU A 1 76 ? 12.182 1.539 -1.905 1.00 0.00 76 GLU A CA 9
ATOM 13605 C C . GLU A 1 76 ? 11.537 2.677 -2.691 1.00 0.00 76 GLU A C 9
ATOM 13606 O O . GLU A 1 76 ? 11.802 2.853 -3.881 1.00 0.00 76 GLU A O 9
ATOM 13618 N N . TYR A 1 77 ? 10.687 3.445 -2.018 1.00 0.00 77 TYR A N 9
ATOM 13619 C CA . TYR A 1 77 ? 10.001 4.564 -2.653 1.00 0.00 77 TYR A CA 9
ATOM 13620 C C . TYR A 1 77 ? 10.685 5.885 -2.316 1.00 0.00 77 TYR A C 9
ATOM 13621 O O . TYR A 1 77 ? 10.922 6.194 -1.148 1.00 0.00 77 TYR A O 9
ATOM 13639 N N . SER A 1 78 ? 10.999 6.662 -3.348 1.00 0.00 78 SER A N 9
ATOM 13640 C CA . SER A 1 78 ? 11.659 7.949 -3.163 1.00 0.00 78 SER A CA 9
ATOM 13641 C C . SER A 1 78 ? 10.777 9.089 -3.664 1.00 0.00 78 SER A C 9
ATOM 13642 O O . SER A 1 78 ? 10.010 8.924 -4.613 1.00 0.00 78 SER A O 9
ATOM 13650 N N . CYS A 1 79 ? 10.892 10.244 -3.019 1.00 0.00 79 CYS A N 9
ATOM 13651 C CA . CYS A 1 79 ? 10.105 11.412 -3.397 1.00 0.00 79 CYS A CA 9
ATOM 13652 C C . CYS A 1 79 ? 11.006 12.616 -3.654 1.00 0.00 79 CYS A C 9
ATOM 13653 O O . CYS A 1 79 ? 11.651 13.127 -2.739 1.00 0.00 79 CYS A O 9
ATOM 13661 N N . MET A 1 80 ? 11.047 13.062 -4.905 1.00 0.00 80 MET A N 9
ATOM 13662 C CA . MET A 1 80 ? 11.870 14.205 -5.282 1.00 0.00 80 MET A CA 9
ATOM 13663 C C . MET A 1 80 ? 11.048 15.490 -5.281 1.00 0.00 80 MET A C 9
ATOM 13664 O O . MET A 1 80 ? 10.016 15.579 -5.947 1.00 0.00 80 MET A O 9
ATOM 13678 N N . CYS A 1 81 ? 11.512 16.483 -4.530 1.00 0.00 81 CYS A N 9
ATOM 13679 C CA . CYS A 1 81 ? 10.820 17.763 -4.442 1.00 0.00 81 CYS A CA 9
ATOM 13680 C C . CYS A 1 81 ? 11.787 18.921 -4.666 1.00 0.00 81 CYS A C 9
ATOM 13681 O O . CYS A 1 81 ? 12.477 19.353 -3.744 1.00 0.00 81 CYS A O 9
ATOM 13689 N N . GLY A 1 82 ? 11.832 19.419 -5.898 1.00 0.00 82 GLY A N 9
ATOM 13690 C CA . GLY A 1 82 ? 12.719 20.521 -6.221 1.00 0.00 82 GLY A CA 9
ATOM 13691 C C . GLY A 1 82 ? 14.163 20.081 -6.361 1.00 0.00 82 GLY A C 9
ATOM 13692 O O . GLY A 1 82 ? 14.617 19.763 -7.459 1.00 0.00 82 GLY A O 9
ATOM 13696 N N . GLN A 1 83 ? 14.886 20.065 -5.245 1.00 0.00 83 GLN A N 9
ATOM 13697 C CA . GLN A 1 83 ? 16.287 19.663 -5.250 1.00 0.00 83 GLN A CA 9
ATOM 13698 C C . GLN A 1 83 ? 16.536 18.543 -4.245 1.00 0.00 83 GLN A C 9
ATOM 13699 O O . GLN A 1 83 ? 17.429 17.717 -4.431 1.00 0.00 83 GLN A O 9
ATOM 13713 N N . GLU A 1 84 ? 15.741 18.523 -3.180 1.00 0.00 84 GLU A N 9
ATOM 13714 C CA . GLU A 1 84 ? 15.876 17.504 -2.145 1.00 0.00 84 GLU A CA 9
ATOM 13715 C C . GLU A 1 84 ? 15.082 16.252 -2.506 1.00 0.00 84 GLU A C 9
ATOM 13716 O O . GLU A 1 84 ? 14.239 16.277 -3.403 1.00 0.00 84 GLU A O 9
ATOM 13728 N N . ARG A 1 85 ? 15.359 15.160 -1.802 1.00 0.00 85 ARG A N 9
ATOM 13729 C CA . ARG A 1 85 ? 14.672 13.898 -2.049 1.00 0.00 85 ARG A CA 9
ATOM 13730 C C . ARG A 1 85 ? 14.772 12.978 -0.835 1.00 0.00 85 ARG A C 9
ATOM 13731 O O . ARG A 1 85 ? 15.795 12.943 -0.151 1.00 0.00 85 ARG A O 9
ATOM 13752 N N . THR A 1 86 ? 13.702 12.234 -0.574 1.00 0.00 86 THR A N 9
ATOM 13753 C CA . THR A 1 86 ? 13.668 11.315 0.557 1.00 0.00 86 THR A CA 9
ATOM 13754 C C . THR A 1 86 ? 13.234 9.921 0.120 1.00 0.00 86 THR A C 9
ATOM 13755 O O . THR A 1 86 ? 12.492 9.767 -0.849 1.00 0.00 86 THR A O 9
ATOM 13766 N N . SER A 1 87 ? 13.702 8.907 0.842 1.00 0.00 87 SER A N 9
ATOM 13767 C CA . SER A 1 87 ? 13.364 7.524 0.526 1.00 0.00 87 SER A CA 9
ATOM 13768 C C . SER A 1 87 ? 12.735 6.830 1.731 1.00 0.00 87 SER A C 9
ATOM 13769 O O . SER A 1 87 ? 13.062 7.134 2.877 1.00 0.00 87 SER A O 9
ATOM 13777 N N . ALA A 1 88 ? 11.829 5.896 1.461 1.00 0.00 88 ALA A N 9
ATOM 13778 C CA . ALA A 1 88 ? 11.155 5.156 2.521 1.00 0.00 88 ALA A CA 9
ATOM 13779 C C . ALA A 1 88 ? 10.967 3.693 2.135 1.00 0.00 88 ALA A C 9
ATOM 13780 O O . ALA A 1 88 ? 10.109 3.360 1.317 1.00 0.00 88 ALA A O 9
ATOM 13787 N N . THR A 1 89 ? 11.776 2.821 2.729 1.00 0.00 89 THR A N 9
ATOM 13788 C CA . THR A 1 89 ? 11.701 1.393 2.447 1.00 0.00 89 THR A CA 9
ATOM 13789 C C . THR A 1 89 ? 10.421 0.788 3.014 1.00 0.00 89 THR A C 9
ATOM 13790 O O . THR A 1 89 ? 10.230 0.740 4.229 1.00 0.00 89 THR A O 9
ATOM 13801 N N . LEU A 1 90 ? 9.548 0.325 2.126 1.00 0.00 90 LEU A N 9
ATOM 13802 C CA . LEU A 1 90 ? 8.286 -0.280 2.538 1.00 0.00 90 LEU A CA 9
ATOM 13803 C C . LEU A 1 90 ? 8.422 -1.794 2.662 1.00 0.00 90 LEU A C 9
ATOM 13804 O O . LEU A 1 90 ? 9.090 -2.437 1.851 1.00 0.00 90 LEU A O 9
ATOM 13820 N N . THR A 1 91 ? 7.781 -2.359 3.681 1.00 0.00 91 THR A N 9
ATOM 13821 C CA . THR A 1 91 ? 7.830 -3.797 3.911 1.00 0.00 91 THR A CA 9
ATOM 13822 C C . THR A 1 91 ? 6.469 -4.439 3.665 1.00 0.00 91 THR A C 9
ATOM 13823 O O . THR A 1 91 ? 5.431 -3.862 3.990 1.00 0.00 91 THR A O 9
ATOM 13834 N N . VAL A 1 92 ? 6.480 -5.637 3.090 1.00 0.00 92 VAL A N 9
ATOM 13835 C CA . VAL A 1 92 ? 5.246 -6.359 2.803 1.00 0.00 92 VAL A CA 9
ATOM 13836 C C . VAL A 1 92 ? 5.305 -7.785 3.339 1.00 0.00 92 VAL A C 9
ATOM 13837 O O . VAL A 1 92 ? 6.164 -8.573 2.942 1.00 0.00 92 VAL A O 9
ATOM 13850 N N . ARG A 1 93 ? 4.387 -8.110 4.243 1.00 0.00 93 ARG A N 9
ATOM 13851 C CA . ARG A 1 93 ? 4.336 -9.441 4.835 1.00 0.00 93 ARG A CA 9
ATOM 13852 C C . ARG A 1 93 ? 3.538 -10.398 3.952 1.00 0.00 93 ARG A C 9
ATOM 13853 O O . ARG A 1 93 ? 2.356 -10.178 3.692 1.00 0.00 93 ARG A O 9
ATOM 13874 N N . ALA A 1 94 ? 4.195 -11.459 3.496 1.00 0.00 94 ALA A N 9
ATOM 13875 C CA . ALA A 1 94 ? 3.547 -12.450 2.645 1.00 0.00 94 ALA A CA 9
ATOM 13876 C C . ALA A 1 94 ? 2.639 -13.365 3.460 1.00 0.00 94 ALA A C 9
ATOM 13877 O O . ALA A 1 94 ? 3.056 -13.927 4.473 1.00 0.00 94 ALA A O 9
ATOM 13884 N N . LEU A 1 95 ? 1.397 -13.510 3.011 1.00 0.00 95 LEU A N 9
ATOM 13885 C CA . LEU A 1 95 ? 0.429 -14.357 3.700 1.00 0.00 95 LEU A CA 9
ATOM 13886 C C . LEU A 1 95 ? 1.101 -15.605 4.262 1.00 0.00 95 LEU A C 9
ATOM 13887 O O . LEU A 1 95 ? 2.119 -16.076 3.753 1.00 0.00 95 LEU A O 9
ATOM 13903 N N . PRO A 1 96 ? 0.520 -16.157 5.338 1.00 0.00 96 PRO A N 9
ATOM 13904 C CA . PRO A 1 96 ? 1.044 -17.360 5.991 1.00 0.00 96 PRO A CA 9
ATOM 13905 C C . PRO A 1 96 ? 0.868 -18.609 5.134 1.00 0.00 96 PRO A C 9
ATOM 13906 O O . PRO A 1 96 ? -0.198 -18.836 4.563 1.00 0.00 96 PRO A O 9
ATOM 13917 N N . ALA A 1 97 ? 1.922 -19.415 5.048 1.00 0.00 97 ALA A N 9
ATOM 13918 C CA . ALA A 1 97 ? 1.883 -20.641 4.262 1.00 0.00 97 ALA A CA 9
ATOM 13919 C C . ALA A 1 97 ? 0.840 -21.611 4.809 1.00 0.00 97 ALA A C 9
ATOM 13920 O O . ALA A 1 97 ? 0.460 -21.535 5.977 1.00 0.00 97 ALA A O 9
ATOM 13927 N N . ARG A 1 98 ? 0.380 -22.520 3.956 1.00 0.00 98 ARG A N 9
ATOM 13928 C CA . ARG A 1 98 ? -0.621 -23.503 4.353 1.00 0.00 98 ARG A CA 9
ATOM 13929 C C . ARG A 1 98 ? -0.111 -24.922 4.123 1.00 0.00 98 ARG A C 9
ATOM 13930 O O . ARG A 1 98 ? 0.805 -25.143 3.331 1.00 0.00 98 ARG A O 9
ATOM 13951 N N . PHE A 1 99 ? -0.710 -25.881 4.821 1.00 0.00 99 PHE A N 9
ATOM 13952 C CA . PHE A 1 99 ? -0.315 -27.279 4.695 1.00 0.00 99 PHE A CA 9
ATOM 13953 C C . PHE A 1 99 ? -1.285 -28.188 5.444 1.00 0.00 99 PHE A C 9
ATOM 13954 O O . PHE A 1 99 ? -2.061 -27.731 6.284 1.00 0.00 99 PHE A O 9
ATOM 13971 N N . THR A 1 100 ? -1.235 -29.480 5.134 1.00 0.00 100 THR A N 9
ATOM 13972 C CA . THR A 1 100 ? -2.109 -30.454 5.776 1.00 0.00 100 THR A CA 9
ATOM 13973 C C . THR A 1 100 ? -1.615 -30.798 7.176 1.00 0.00 100 THR A C 9
ATOM 13974 O O . THR A 1 100 ? -1.515 -31.970 7.538 1.00 0.00 100 THR A O 9
ATOM 13985 N N . GLU A 1 101 ? -1.308 -29.769 7.959 1.00 0.00 101 GLU A N 9
ATOM 13986 C CA . GLU A 1 101 ? -0.824 -29.964 9.321 1.00 0.00 101 GLU A CA 9
ATOM 13987 C C . GLU A 1 101 ? -1.948 -29.758 10.333 1.00 0.00 101 GLU A C 9
ATOM 13988 O O . GLU A 1 101 ? -2.217 -30.625 11.163 1.00 0.00 101 GLU A O 9
ATOM 14000 N N . GLY A 1 102 ? -2.600 -28.601 10.257 1.00 0.00 102 GLY A N 9
ATOM 14001 C CA . GLY A 1 102 ? -3.686 -28.301 11.171 1.00 0.00 102 GLY A CA 9
ATOM 14002 C C . GLY A 1 102 ? -5.022 -28.183 10.465 1.00 0.00 102 GLY A C 9
ATOM 14003 O O . GLY A 1 102 ? -5.253 -27.237 9.713 1.00 0.00 102 GLY A O 9
ATOM 14007 N N . SER A 1 103 ? -5.904 -29.147 10.707 1.00 0.00 103 SER A N 9
ATOM 14008 C CA . SER A 1 103 ? -7.223 -29.151 10.084 1.00 0.00 103 SER A CA 9
ATOM 14009 C C . SER A 1 103 ? -8.030 -27.930 10.515 1.00 0.00 103 SER A C 9
ATOM 14010 O O . SER A 1 103 ? -8.798 -27.371 9.733 1.00 0.00 103 SER A O 9
ATOM 14018 N N . GLY A 1 104 ? -7.850 -27.521 11.768 1.00 0.00 104 GLY A N 9
ATOM 14019 C CA . GLY A 1 104 ? -8.568 -26.370 12.283 1.00 0.00 104 GLY A CA 9
ATOM 14020 C C . GLY A 1 104 ? -9.756 -26.763 13.139 1.00 0.00 104 GLY A C 9
ATOM 14021 O O . GLY A 1 104 ? -10.894 -26.816 12.673 1.00 0.00 104 GLY A O 9
ATOM 14025 N N . PRO A 1 105 ? -9.495 -27.048 14.424 1.00 0.00 105 PRO A N 9
ATOM 14026 C CA . PRO A 1 105 ? -10.539 -27.444 15.374 1.00 0.00 105 PRO A CA 9
ATOM 14027 C C . PRO A 1 105 ? -11.477 -26.292 15.718 1.00 0.00 105 PRO A C 9
ATOM 14028 O O . PRO A 1 105 ? -11.033 -25.215 16.116 1.00 0.00 105 PRO A O 9
ATOM 14039 N N . SER A 1 106 ? -12.776 -26.526 15.562 1.00 0.00 106 SER A N 9
ATOM 14040 C CA . SER A 1 106 ? -13.777 -25.507 15.853 1.00 0.00 106 SER A CA 9
ATOM 14041 C C . SER A 1 106 ? -15.063 -26.141 16.376 1.00 0.00 106 SER A C 9
ATOM 14042 O O . SER A 1 106 ? -15.164 -27.362 16.490 1.00 0.00 106 SER A O 9
ATOM 14050 N N . SER A 1 107 ? -16.043 -25.301 16.692 1.00 0.00 107 SER A N 9
ATOM 14051 C CA . SER A 1 107 ? -17.322 -25.778 17.206 1.00 0.00 107 SER A CA 9
ATOM 14052 C C . SER A 1 107 ? -18.414 -25.650 16.149 1.00 0.00 107 SER A C 9
ATOM 14053 O O . SER A 1 107 ? -18.559 -24.607 15.513 1.00 0.00 107 SER A O 9
ATOM 14061 N N . GLY A 1 108 ? -19.181 -26.721 15.968 1.00 0.00 108 GLY A N 9
ATOM 14062 C CA . GLY A 1 108 ? -20.251 -26.710 14.987 1.00 0.00 108 GLY A CA 9
ATOM 14063 C C . GLY A 1 108 ? -20.669 -28.105 14.568 1.00 0.00 108 GLY A C 9
ATOM 14064 O O . GLY A 1 108 ? -21.572 -28.270 13.748 1.00 0.00 108 GLY A O 9
ATOM 14068 N N . GLY A 1 1 ? 21.796 24.071 1.880 1.00 0.00 1 GLY A N 10
ATOM 14069 C CA . GLY A 1 1 ? 20.712 24.789 1.235 1.00 0.00 1 GLY A CA 10
ATOM 14070 C C . GLY A 1 1 ? 20.988 26.275 1.119 1.00 0.00 1 GLY A C 10
ATOM 14071 O O . GLY A 1 1 ? 21.837 26.813 1.830 1.00 0.00 1 GLY A O 10
ATOM 14075 N N . SER A 1 2 ? 20.272 26.939 0.218 1.00 0.00 2 SER A N 10
ATOM 14076 C CA . SER A 1 2 ? 20.448 28.371 0.006 1.00 0.00 2 SER A CA 10
ATOM 14077 C C . SER A 1 2 ? 19.248 29.151 0.535 1.00 0.00 2 SER A C 10
ATOM 14078 O O . SER A 1 2 ? 18.105 28.710 0.412 1.00 0.00 2 SER A O 10
ATOM 14086 N N . SER A 1 3 ? 19.517 30.312 1.124 1.00 0.00 3 SER A N 10
ATOM 14087 C CA . SER A 1 3 ? 18.461 31.152 1.675 1.00 0.00 3 SER A CA 10
ATOM 14088 C C . SER A 1 3 ? 18.054 32.236 0.682 1.00 0.00 3 SER A C 10
ATOM 14089 O O . SER A 1 3 ? 17.833 33.386 1.057 1.00 0.00 3 SER A O 10
ATOM 14097 N N . GLY A 1 4 ? 17.958 31.859 -0.590 1.00 0.00 4 GLY A N 10
ATOM 14098 C CA . GLY A 1 4 ? 17.579 32.810 -1.619 1.00 0.00 4 GLY A CA 10
ATOM 14099 C C . GLY A 1 4 ? 16.076 32.976 -1.729 1.00 0.00 4 GLY A C 10
ATOM 14100 O O . GLY A 1 4 ? 15.343 32.692 -0.782 1.00 0.00 4 GLY A O 10
ATOM 14104 N N . SER A 1 5 ? 15.617 33.440 -2.887 1.00 0.00 5 SER A N 10
ATOM 14105 C CA . SER A 1 5 ? 14.192 33.650 -3.115 1.00 0.00 5 SER A CA 10
ATOM 14106 C C . SER A 1 5 ? 13.660 32.674 -4.161 1.00 0.00 5 SER A C 10
ATOM 14107 O O . SER A 1 5 ? 12.590 32.090 -3.993 1.00 0.00 5 SER A O 10
ATOM 14115 N N . SER A 1 6 ? 14.417 32.503 -5.240 1.00 0.00 6 SER A N 10
ATOM 14116 C CA . SER A 1 6 ? 14.021 31.602 -6.316 1.00 0.00 6 SER A CA 10
ATOM 14117 C C . SER A 1 6 ? 14.491 30.179 -6.033 1.00 0.00 6 SER A C 10
ATOM 14118 O O . SER A 1 6 ? 15.682 29.880 -6.109 1.00 0.00 6 SER A O 10
ATOM 14126 N N . GLY A 1 7 ? 13.545 29.303 -5.707 1.00 0.00 7 GLY A N 10
ATOM 14127 C CA . GLY A 1 7 ? 13.882 27.922 -5.417 1.00 0.00 7 GLY A CA 10
ATOM 14128 C C . GLY A 1 7 ? 12.701 27.138 -4.877 1.00 0.00 7 GLY A C 10
ATOM 14129 O O . GLY A 1 7 ? 11.850 27.670 -4.165 1.00 0.00 7 GLY A O 10
ATOM 14133 N N . PRO A 1 8 ? 12.639 25.843 -5.220 1.00 0.00 8 PRO A N 10
ATOM 14134 C CA . PRO A 1 8 ? 11.558 24.958 -4.776 1.00 0.00 8 PRO A CA 10
ATOM 14135 C C . PRO A 1 8 ? 11.628 24.661 -3.282 1.00 0.00 8 PRO A C 10
ATOM 14136 O O . PRO A 1 8 ? 12.551 25.099 -2.596 1.00 0.00 8 PRO A O 10
ATOM 14147 N N . ALA A 1 9 ? 10.648 23.914 -2.785 1.00 0.00 9 ALA A N 10
ATOM 14148 C CA . ALA A 1 9 ? 10.600 23.557 -1.373 1.00 0.00 9 ALA A CA 10
ATOM 14149 C C . ALA A 1 9 ? 11.640 22.492 -1.041 1.00 0.00 9 ALA A C 10
ATOM 14150 O O . ALA A 1 9 ? 12.256 21.912 -1.935 1.00 0.00 9 ALA A O 10
ATOM 14157 N N . ARG A 1 10 ? 11.831 22.240 0.250 1.00 0.00 10 ARG A N 10
ATOM 14158 C CA . ARG A 1 10 ? 12.798 21.247 0.700 1.00 0.00 10 ARG A CA 10
ATOM 14159 C C . ARG A 1 10 ? 12.213 20.384 1.814 1.00 0.00 10 ARG A C 10
ATOM 14160 O O . ARG A 1 10 ? 11.536 20.886 2.711 1.00 0.00 10 ARG A O 10
ATOM 14181 N N . PHE A 1 11 ? 12.479 19.083 1.750 1.00 0.00 11 PHE A N 10
ATOM 14182 C CA . PHE A 1 11 ? 11.978 18.150 2.752 1.00 0.00 11 PHE A CA 10
ATOM 14183 C C . PHE A 1 11 ? 12.454 18.544 4.148 1.00 0.00 11 PHE A C 10
ATOM 14184 O O . PHE A 1 11 ? 13.592 18.979 4.329 1.00 0.00 11 PHE A O 10
ATOM 14201 N N . THR A 1 12 ? 11.575 18.387 5.133 1.00 0.00 12 THR A N 10
ATOM 14202 C CA . THR A 1 12 ? 11.904 18.727 6.511 1.00 0.00 12 THR A CA 10
ATOM 14203 C C . THR A 1 12 ? 11.837 17.498 7.411 1.00 0.00 12 THR A C 10
ATOM 14204 O O . THR A 1 12 ? 12.441 17.470 8.483 1.00 0.00 12 THR A O 10
ATOM 14215 N N . GLN A 1 13 ? 11.101 16.485 6.967 1.00 0.00 13 GLN A N 10
ATOM 14216 C CA . GLN A 1 13 ? 10.957 15.253 7.734 1.00 0.00 13 GLN A CA 10
ATOM 14217 C C . GLN A 1 13 ? 11.125 14.031 6.837 1.00 0.00 13 GLN A C 10
ATOM 14218 O O . GLN A 1 13 ? 10.411 13.872 5.846 1.00 0.00 13 GLN A O 10
ATOM 14232 N N . ASP A 1 14 ? 12.073 13.169 7.190 1.00 0.00 14 ASP A N 10
ATOM 14233 C CA . ASP A 1 14 ? 12.334 11.961 6.418 1.00 0.00 14 ASP A CA 10
ATOM 14234 C C . ASP A 1 14 ? 11.035 11.227 6.100 1.00 0.00 14 ASP A C 10
ATOM 14235 O O . ASP A 1 14 ? 10.105 11.210 6.908 1.00 0.00 14 ASP A O 10
ATOM 14244 N N . LEU A 1 15 ? 10.976 10.623 4.918 1.00 0.00 15 LEU A N 10
ATOM 14245 C CA . LEU A 1 15 ? 9.790 9.888 4.492 1.00 0.00 15 LEU A CA 10
ATOM 14246 C C . LEU A 1 15 ? 9.552 8.674 5.385 1.00 0.00 15 LEU A C 10
ATOM 14247 O O . LEU A 1 15 ? 10.484 7.942 5.717 1.00 0.00 15 LEU A O 10
ATOM 14263 N N . LYS A 1 16 ? 8.297 8.465 5.768 1.00 0.00 16 LYS A N 10
ATOM 14264 C CA . LYS A 1 16 ? 7.934 7.338 6.619 1.00 0.00 16 LYS A CA 10
ATOM 14265 C C . LYS A 1 16 ? 7.099 6.321 5.848 1.00 0.00 16 LYS A C 10
ATOM 14266 O O . LYS A 1 16 ? 6.673 6.578 4.721 1.00 0.00 16 LYS A O 10
ATOM 14285 N N . THR A 1 17 ? 6.865 5.166 6.463 1.00 0.00 17 THR A N 10
ATOM 14286 C CA . THR A 1 17 ? 6.080 4.111 5.834 1.00 0.00 17 THR A CA 10
ATOM 14287 C C . THR A 1 17 ? 5.549 3.129 6.872 1.00 0.00 17 THR A C 10
ATOM 14288 O O . THR A 1 17 ? 5.881 3.218 8.054 1.00 0.00 17 THR A O 10
ATOM 14299 N N . LYS A 1 18 ? 4.722 2.191 6.423 1.00 0.00 18 LYS A N 10
ATOM 14300 C CA . LYS A 1 18 ? 4.145 1.189 7.312 1.00 0.00 18 LYS A CA 10
ATOM 14301 C C . LYS A 1 18 ? 4.334 -0.215 6.746 1.00 0.00 18 LYS A C 10
ATOM 14302 O O . LYS A 1 18 ? 4.737 -0.380 5.594 1.00 0.00 18 LYS A O 10
ATOM 14321 N N . GLU A 1 19 ? 4.040 -1.222 7.562 1.00 0.00 19 GLU A N 10
ATOM 14322 C CA . GLU A 1 19 ? 4.178 -2.611 7.140 1.00 0.00 19 GLU A CA 10
ATOM 14323 C C . GLU A 1 19 ? 2.811 -3.279 7.013 1.00 0.00 19 GLU A C 10
ATOM 14324 O O . GLU A 1 19 ? 2.137 -3.531 8.011 1.00 0.00 19 GLU A O 10
ATOM 14336 N N . ALA A 1 20 ? 2.411 -3.562 5.778 1.00 0.00 20 ALA A N 10
ATOM 14337 C CA . ALA A 1 20 ? 1.126 -4.202 5.519 1.00 0.00 20 ALA A CA 10
ATOM 14338 C C . ALA A 1 20 ? 1.313 -5.546 4.824 1.00 0.00 20 ALA A C 10
ATOM 14339 O O . ALA A 1 20 ? 2.396 -5.854 4.327 1.00 0.00 20 ALA A O 10
ATOM 14346 N N . SER A 1 21 ? 0.249 -6.343 4.792 1.00 0.00 21 SER A N 10
ATOM 14347 C CA . SER A 1 21 ? 0.297 -7.656 4.160 1.00 0.00 21 SER A CA 10
ATOM 14348 C C . SER A 1 21 ? -0.190 -7.583 2.717 1.00 0.00 21 SER A C 10
ATOM 14349 O O . SER A 1 21 ? -0.816 -6.605 2.311 1.00 0.00 21 SER A O 10
ATOM 14357 N N . GLU A 1 22 ? 0.102 -8.627 1.947 1.00 0.00 22 GLU A N 10
ATOM 14358 C CA . GLU A 1 22 ? -0.306 -8.681 0.548 1.00 0.00 22 GLU A CA 10
ATOM 14359 C C . GLU A 1 22 ? -1.774 -8.294 0.393 1.00 0.00 22 GLU A C 10
ATOM 14360 O O . GLU A 1 22 ? -2.617 -8.680 1.202 1.00 0.00 22 GLU A O 10
ATOM 14372 N N . GLY A 1 23 ? -2.071 -7.527 -0.651 1.00 0.00 23 GLY A N 10
ATOM 14373 C CA . GLY A 1 23 ? -3.437 -7.099 -0.893 1.00 0.00 23 GLY A CA 10
ATOM 14374 C C . GLY A 1 23 ? -3.827 -5.902 -0.049 1.00 0.00 23 GLY A C 10
ATOM 14375 O O . GLY A 1 23 ? -4.807 -5.218 -0.345 1.00 0.00 23 GLY A O 10
ATOM 14379 N N . ALA A 1 24 ? -3.061 -5.649 1.007 1.00 0.00 24 ALA A N 10
ATOM 14380 C CA . ALA A 1 24 ? -3.332 -4.526 1.896 1.00 0.00 24 ALA A CA 10
ATOM 14381 C C . ALA A 1 24 ? -2.941 -3.204 1.246 1.00 0.00 24 ALA A C 10
ATOM 14382 O O . ALA A 1 24 ? -2.412 -3.178 0.134 1.00 0.00 24 ALA A O 10
ATOM 14389 N N . THR A 1 25 ? -3.204 -2.104 1.946 1.00 0.00 25 THR A N 10
ATOM 14390 C CA . THR A 1 25 ? -2.881 -0.778 1.435 1.00 0.00 25 THR A CA 10
ATOM 14391 C C . THR A 1 25 ? -1.947 -0.036 2.384 1.00 0.00 25 THR A C 10
ATOM 14392 O O . THR A 1 25 ? -2.281 0.193 3.546 1.00 0.00 25 THR A O 10
ATOM 14403 N N . ALA A 1 26 ? -0.775 0.337 1.881 1.00 0.00 26 ALA A N 10
ATOM 14404 C CA . ALA A 1 26 ? 0.207 1.056 2.684 1.00 0.00 26 ALA A CA 10
ATOM 14405 C C . ALA A 1 26 ? -0.133 2.540 2.769 1.00 0.00 26 ALA A C 10
ATOM 14406 O O . ALA A 1 26 ? -1.109 2.999 2.174 1.00 0.00 26 ALA A O 10
ATOM 14413 N N . THR A 1 27 ? 0.677 3.287 3.512 1.00 0.00 27 THR A N 10
ATOM 14414 C CA . THR A 1 27 ? 0.460 4.718 3.677 1.00 0.00 27 THR A CA 10
ATOM 14415 C C . THR A 1 27 ? 1.751 5.428 4.071 1.00 0.00 27 THR A C 10
ATOM 14416 O O . THR A 1 27 ? 2.228 5.289 5.198 1.00 0.00 27 THR A O 10
ATOM 14427 N N . LEU A 1 28 ? 2.311 6.189 3.137 1.00 0.00 28 LEU A N 10
ATOM 14428 C CA . LEU A 1 28 ? 3.547 6.922 3.388 1.00 0.00 28 LEU A CA 10
ATOM 14429 C C . LEU A 1 28 ? 3.290 8.426 3.426 1.00 0.00 28 LEU A C 10
ATOM 14430 O O . LEU A 1 28 ? 2.588 8.966 2.572 1.00 0.00 28 LEU A O 10
ATOM 14446 N N . GLN A 1 29 ? 3.866 9.094 4.420 1.00 0.00 29 GLN A N 10
ATOM 14447 C CA . GLN A 1 29 ? 3.700 10.535 4.568 1.00 0.00 29 GLN A CA 10
ATOM 14448 C C . GLN A 1 29 ? 5.052 11.242 4.562 1.00 0.00 29 GLN A C 10
ATOM 14449 O O . GLN A 1 29 ? 6.044 10.708 5.061 1.00 0.00 29 GLN A O 10
ATOM 14463 N N . CYS A 1 30 ? 5.083 12.443 3.997 1.00 0.00 30 CYS A N 10
ATOM 14464 C CA . CYS A 1 30 ? 6.314 13.223 3.926 1.00 0.00 30 CYS A CA 10
ATOM 14465 C C . CYS A 1 30 ? 6.026 14.711 4.093 1.00 0.00 30 CYS A C 10
ATOM 14466 O O . CYS A 1 30 ? 5.100 15.245 3.483 1.00 0.00 30 CYS A O 10
ATOM 14474 N N . GLU A 1 31 ? 6.823 15.374 4.924 1.00 0.00 31 GLU A N 10
ATOM 14475 C CA . GLU A 1 31 ? 6.651 16.800 5.173 1.00 0.00 31 GLU A CA 10
ATOM 14476 C C . GLU A 1 31 ? 7.504 17.627 4.215 1.00 0.00 31 GLU A C 10
ATOM 14477 O O . GLU A 1 31 ? 8.495 17.139 3.669 1.00 0.00 31 GLU A O 10
ATOM 14489 N N . LEU A 1 32 ? 7.112 18.880 4.014 1.00 0.00 32 LEU A N 10
ATOM 14490 C CA . LEU A 1 32 ? 7.839 19.775 3.122 1.00 0.00 32 LEU A CA 10
ATOM 14491 C C . LEU A 1 32 ? 7.943 21.175 3.720 1.00 0.00 32 LEU A C 10
ATOM 14492 O O . LEU A 1 32 ? 7.040 21.628 4.422 1.00 0.00 32 LEU A O 10
ATOM 14508 N N . SER A 1 33 ? 9.048 21.855 3.434 1.00 0.00 33 SER A N 10
ATOM 14509 C CA . SER A 1 33 ? 9.271 23.202 3.945 1.00 0.00 33 SER A CA 10
ATOM 14510 C C . SER A 1 33 ? 8.121 24.127 3.557 1.00 0.00 33 SER A C 10
ATOM 14511 O O . SER A 1 33 ? 7.825 25.097 4.254 1.00 0.00 33 SER A O 10
ATOM 14519 N N . LYS A 1 34 ? 7.474 23.819 2.437 1.00 0.00 34 LYS A N 10
ATOM 14520 C CA . LYS A 1 34 ? 6.355 24.619 1.954 1.00 0.00 34 LYS A CA 10
ATOM 14521 C C . LYS A 1 34 ? 5.530 23.841 0.934 1.00 0.00 34 LYS A C 10
ATOM 14522 O O . LYS A 1 34 ? 6.012 22.880 0.335 1.00 0.00 34 LYS A O 10
ATOM 14541 N N . VAL A 1 35 ? 4.284 24.264 0.741 1.00 0.00 35 VAL A N 10
ATOM 14542 C CA . VAL A 1 35 ? 3.393 23.608 -0.208 1.00 0.00 35 VAL A CA 10
ATOM 14543 C C . VAL A 1 35 ? 3.967 23.652 -1.620 1.00 0.00 35 VAL A C 10
ATOM 14544 O O . VAL A 1 35 ? 4.072 24.718 -2.226 1.00 0.00 35 VAL A O 10
ATOM 14557 N N . ALA A 1 36 ? 4.336 22.485 -2.139 1.00 0.00 36 ALA A N 10
ATOM 14558 C CA . ALA A 1 36 ? 4.897 22.390 -3.481 1.00 0.00 36 ALA A CA 10
ATOM 14559 C C . ALA A 1 36 ? 4.595 21.032 -4.107 1.00 0.00 36 ALA A C 10
ATOM 14560 O O . ALA A 1 36 ? 4.523 20.010 -3.425 1.00 0.00 36 ALA A O 10
ATOM 14567 N N . PRO A 1 37 ? 4.414 21.019 -5.436 1.00 0.00 37 PRO A N 10
ATOM 14568 C CA . PRO A 1 37 ? 4.117 19.793 -6.182 1.00 0.00 37 PRO A CA 10
ATOM 14569 C C . PRO A 1 37 ? 5.310 18.844 -6.236 1.00 0.00 37 PRO A C 10
ATOM 14570 O O . PRO A 1 37 ? 6.395 19.219 -6.682 1.00 0.00 37 PRO A O 10
ATOM 14581 N N . VAL A 1 38 ? 5.102 17.613 -5.780 1.00 0.00 38 VAL A N 10
ATOM 14582 C CA . VAL A 1 38 ? 6.160 16.609 -5.779 1.00 0.00 38 VAL A CA 10
ATOM 14583 C C . VAL A 1 38 ? 5.773 15.401 -6.624 1.00 0.00 38 VAL A C 10
ATOM 14584 O O . VAL A 1 38 ? 4.670 15.338 -7.165 1.00 0.00 38 VAL A O 10
ATOM 14597 N N . GLU A 1 39 ? 6.689 14.444 -6.732 1.00 0.00 39 GLU A N 10
ATOM 14598 C CA . GLU A 1 39 ? 6.443 13.237 -7.512 1.00 0.00 39 GLU A CA 10
ATOM 14599 C C . GLU A 1 39 ? 7.018 12.009 -6.812 1.00 0.00 39 GLU A C 10
ATOM 14600 O O . GLU A 1 39 ? 8.135 12.042 -6.296 1.00 0.00 39 GLU A O 10
ATOM 14612 N N . TRP A 1 40 ? 6.246 10.928 -6.797 1.00 0.00 40 TRP A N 10
ATOM 14613 C CA . TRP A 1 40 ? 6.678 9.690 -6.160 1.00 0.00 40 TRP A CA 10
ATOM 14614 C C . TRP A 1 40 ? 7.302 8.742 -7.178 1.00 0.00 40 TRP A C 10
ATOM 14615 O O . TRP A 1 40 ? 6.832 8.634 -8.311 1.00 0.00 40 TRP A O 10
ATOM 14636 N N . LYS A 1 41 ? 8.363 8.056 -6.768 1.00 0.00 41 LYS A N 10
ATOM 14637 C CA . LYS A 1 41 ? 9.052 7.115 -7.644 1.00 0.00 41 LYS A CA 10
ATOM 14638 C C . LYS A 1 41 ? 9.248 5.770 -6.951 1.00 0.00 41 LYS A C 10
ATOM 14639 O O . LYS A 1 41 ? 9.425 5.707 -5.734 1.00 0.00 41 LYS A O 10
ATOM 14658 N N . LYS A 1 42 ? 9.218 4.697 -7.733 1.00 0.00 42 LYS A N 10
ATOM 14659 C CA . LYS A 1 42 ? 9.395 3.353 -7.196 1.00 0.00 42 LYS A CA 10
ATOM 14660 C C . LYS A 1 42 ? 10.686 2.727 -7.713 1.00 0.00 42 LYS A C 10
ATOM 14661 O O . LYS A 1 42 ? 10.880 1.515 -7.621 1.00 0.00 42 LYS A O 10
ATOM 14680 N N . GLY A 1 43 ? 11.568 3.561 -8.256 1.00 0.00 43 GLY A N 10
ATOM 14681 C CA . GLY A 1 43 ? 12.830 3.070 -8.778 1.00 0.00 43 GLY A CA 10
ATOM 14682 C C . GLY A 1 43 ? 13.318 3.875 -9.966 1.00 0.00 43 GLY A C 10
ATOM 14683 O O . GLY A 1 43 ? 13.158 5.094 -10.026 1.00 0.00 43 GLY A O 10
ATOM 14687 N N . PRO A 1 44 ? 13.931 3.186 -10.940 1.00 0.00 44 PRO A N 10
ATOM 14688 C CA . PRO A 1 44 ? 14.458 3.825 -12.150 1.00 0.00 44 PRO A CA 10
ATOM 14689 C C . PRO A 1 44 ? 13.351 4.328 -13.069 1.00 0.00 44 PRO A C 10
ATOM 14690 O O . PRO A 1 44 ? 13.618 4.823 -14.164 1.00 0.00 44 PRO A O 10
ATOM 14701 N N . GLU A 1 45 ? 12.108 4.199 -12.616 1.00 0.00 45 GLU A N 10
ATOM 14702 C CA . GLU A 1 45 ? 10.960 4.641 -13.400 1.00 0.00 45 GLU A CA 10
ATOM 14703 C C . GLU A 1 45 ? 10.165 5.705 -12.648 1.00 0.00 45 GLU A C 10
ATOM 14704 O O . GLU A 1 45 ? 10.496 6.060 -11.516 1.00 0.00 45 GLU A O 10
ATOM 14716 N N . THR A 1 46 ? 9.114 6.211 -13.285 1.00 0.00 46 THR A N 10
ATOM 14717 C CA . THR A 1 46 ? 8.273 7.235 -12.679 1.00 0.00 46 THR A CA 10
ATOM 14718 C C . THR A 1 46 ? 6.842 6.738 -12.504 1.00 0.00 46 THR A C 10
ATOM 14719 O O . THR A 1 46 ? 6.296 6.065 -13.379 1.00 0.00 46 THR A O 10
ATOM 14730 N N . LEU A 1 47 ? 6.239 7.074 -11.369 1.00 0.00 47 LEU A N 10
ATOM 14731 C CA . LEU A 1 47 ? 4.869 6.663 -11.080 1.00 0.00 47 LEU A CA 10
ATOM 14732 C C . LEU A 1 47 ? 3.890 7.801 -11.350 1.00 0.00 47 LEU A C 10
ATOM 14733 O O . LEU A 1 47 ? 4.279 8.868 -11.824 1.00 0.00 47 LEU A O 10
ATOM 14749 N N . ARG A 1 48 ? 2.619 7.566 -11.042 1.00 0.00 48 ARG A N 10
ATOM 14750 C CA . ARG A 1 48 ? 1.584 8.572 -11.250 1.00 0.00 48 ARG A CA 10
ATOM 14751 C C . ARG A 1 48 ? 0.398 8.332 -10.321 1.00 0.00 48 ARG A C 10
ATOM 14752 O O . ARG A 1 48 ? 0.285 7.273 -9.703 1.00 0.00 48 ARG A O 10
ATOM 14773 N N . ASP A 1 49 ? -0.483 9.322 -10.228 1.00 0.00 49 ASP A N 10
ATOM 14774 C CA . ASP A 1 49 ? -1.662 9.218 -9.375 1.00 0.00 49 ASP A CA 10
ATOM 14775 C C . ASP A 1 49 ? -2.914 8.961 -10.207 1.00 0.00 49 ASP A C 10
ATOM 14776 O O . ASP A 1 49 ? -3.350 9.819 -10.972 1.00 0.00 49 ASP A O 10
ATOM 14785 N N . GLY A 1 50 ? -3.487 7.771 -10.052 1.00 0.00 50 GLY A N 10
ATOM 14786 C CA . GLY A 1 50 ? -4.683 7.421 -10.797 1.00 0.00 50 GLY A CA 10
ATOM 14787 C C . GLY A 1 50 ? -4.829 5.925 -10.989 1.00 0.00 50 GLY A C 10
ATOM 14788 O O . GLY A 1 50 ? -4.436 5.383 -12.021 1.00 0.00 50 GLY A O 10
ATOM 14792 N N . GLY A 1 51 ? -5.395 5.253 -9.990 1.00 0.00 51 GLY A N 10
ATOM 14793 C CA . GLY A 1 51 ? -5.580 3.816 -10.073 1.00 0.00 51 GLY A CA 10
ATOM 14794 C C . GLY A 1 51 ? -5.013 3.089 -8.871 1.00 0.00 51 GLY A C 10
ATOM 14795 O O . GLY A 1 51 ? -5.307 3.440 -7.728 1.00 0.00 51 GLY A O 10
ATOM 14799 N N . ARG A 1 52 ? -4.198 2.070 -9.128 1.00 0.00 52 ARG A N 10
ATOM 14800 C CA . ARG A 1 52 ? -3.591 1.289 -8.057 1.00 0.00 52 ARG A CA 10
ATOM 14801 C C . ARG A 1 52 ? -2.853 2.194 -7.075 1.00 0.00 52 ARG A C 10
ATOM 14802 O O . ARG A 1 52 ? -2.924 1.999 -5.862 1.00 0.00 52 ARG A O 10
ATOM 14823 N N . TYR A 1 53 ? -2.144 3.183 -7.608 1.00 0.00 53 TYR A N 10
ATOM 14824 C CA . TYR A 1 53 ? -1.391 4.116 -6.779 1.00 0.00 53 TYR A CA 10
ATOM 14825 C C . TYR A 1 53 ? -2.183 5.398 -6.544 1.00 0.00 53 TYR A C 10
ATOM 14826 O O . TYR A 1 53 ? -2.402 6.184 -7.466 1.00 0.00 53 TYR A O 10
ATOM 14844 N N . SER A 1 54 ? -2.610 5.603 -5.302 1.00 0.00 54 SER A N 10
ATOM 14845 C CA . SER A 1 54 ? -3.381 6.787 -4.944 1.00 0.00 54 SER A CA 10
ATOM 14846 C C . SER A 1 54 ? -2.595 7.679 -3.988 1.00 0.00 54 SER A C 10
ATOM 14847 O O . SER A 1 54 ? -2.269 7.276 -2.870 1.00 0.00 54 SER A O 10
ATOM 14855 N N . LEU A 1 55 ? -2.293 8.893 -4.435 1.00 0.00 55 LEU A N 10
ATOM 14856 C CA . LEU A 1 55 ? -1.544 9.844 -3.621 1.00 0.00 55 LEU A CA 10
ATOM 14857 C C . LEU A 1 55 ? -2.259 11.190 -3.559 1.00 0.00 55 LEU A C 10
ATOM 14858 O O . LEU A 1 55 ? -2.551 11.798 -4.589 1.00 0.00 55 LEU A O 10
ATOM 14874 N N . LYS A 1 56 ? -2.538 11.651 -2.344 1.00 0.00 56 LYS A N 10
ATOM 14875 C CA . LYS A 1 56 ? -3.216 12.926 -2.147 1.00 0.00 56 LYS A CA 10
ATOM 14876 C C . LYS A 1 56 ? -2.289 13.937 -1.479 1.00 0.00 56 LYS A C 10
ATOM 14877 O O . LYS A 1 56 ? -1.651 13.635 -0.471 1.00 0.00 56 LYS A O 10
ATOM 14896 N N . GLN A 1 57 ? -2.222 15.137 -2.046 1.00 0.00 57 GLN A N 10
ATOM 14897 C CA . GLN A 1 57 ? -1.374 16.192 -1.504 1.00 0.00 57 GLN A CA 10
ATOM 14898 C C . GLN A 1 57 ? -2.152 17.068 -0.527 1.00 0.00 57 GLN A C 10
ATOM 14899 O O . GLN A 1 57 ? -3.362 17.245 -0.665 1.00 0.00 57 GLN A O 10
ATOM 14913 N N . ASP A 1 58 ? -1.449 17.612 0.460 1.00 0.00 58 ASP A N 10
ATOM 14914 C CA . ASP A 1 58 ? -2.073 18.471 1.460 1.00 0.00 58 ASP A CA 10
ATOM 14915 C C . ASP A 1 58 ? -1.098 19.540 1.943 1.00 0.00 58 ASP A C 10
ATOM 14916 O O . ASP A 1 58 ? 0.066 19.559 1.545 1.00 0.00 58 ASP A O 10
ATOM 14925 N N . GLY A 1 59 ? -1.583 20.431 2.803 1.00 0.00 59 GLY A N 10
ATOM 14926 C CA . GLY A 1 59 ? -0.742 21.492 3.326 1.00 0.00 59 GLY A CA 10
ATOM 14927 C C . GLY A 1 59 ? 0.626 20.993 3.748 1.00 0.00 59 GLY A C 10
ATOM 14928 O O . GLY A 1 59 ? 0.768 20.357 4.793 1.00 0.00 59 GLY A O 10
ATOM 14932 N N . THR A 1 60 ? 1.636 21.280 2.933 1.00 0.00 60 THR A N 10
ATOM 14933 C CA . THR A 1 60 ? 2.999 20.853 3.226 1.00 0.00 60 THR A CA 10
ATOM 14934 C C . THR A 1 60 ? 3.024 19.430 3.771 1.00 0.00 60 THR A C 10
ATOM 14935 O O . THR A 1 60 ? 3.876 19.084 4.590 1.00 0.00 60 THR A O 10
ATOM 14946 N N . ARG A 1 61 ? 2.086 18.608 3.312 1.00 0.00 61 ARG A N 10
ATOM 14947 C CA . ARG A 1 61 ? 2.002 17.222 3.755 1.00 0.00 61 ARG A CA 10
ATOM 14948 C C . ARG A 1 61 ? 1.367 16.346 2.679 1.00 0.00 61 ARG A C 10
ATOM 14949 O O . ARG A 1 61 ? 0.214 16.551 2.297 1.00 0.00 61 ARG A O 10
ATOM 14970 N N . CYS A 1 62 ? 2.126 15.369 2.194 1.00 0.00 62 CYS A N 10
ATOM 14971 C CA . CYS A 1 62 ? 1.639 14.462 1.161 1.00 0.00 62 CYS A CA 10
ATOM 14972 C C . CYS A 1 62 ? 1.388 13.071 1.733 1.00 0.00 62 CYS A C 10
ATOM 14973 O O . CYS A 1 62 ? 1.985 12.687 2.738 1.00 0.00 62 CYS A O 10
ATOM 14981 N N . GLU A 1 63 ? 0.501 12.321 1.086 1.00 0.00 63 GLU A N 10
ATOM 14982 C CA . GLU A 1 63 ? 0.170 10.973 1.533 1.00 0.00 63 GLU A CA 10
ATOM 14983 C C . GLU A 1 63 ? 0.080 10.015 0.349 1.00 0.00 63 GLU A C 10
ATOM 14984 O O . GLU A 1 63 ? -0.702 10.228 -0.579 1.00 0.00 63 GLU A O 10
ATOM 14996 N N . LEU A 1 64 ? 0.884 8.958 0.389 1.00 0.00 64 LEU A N 10
ATOM 14997 C CA . LEU A 1 64 ? 0.896 7.966 -0.681 1.00 0.00 64 LEU A CA 10
ATOM 14998 C C . LEU A 1 64 ? 0.225 6.672 -0.230 1.00 0.00 64 LEU A C 10
ATOM 14999 O O . LEU A 1 64 ? 0.547 6.130 0.827 1.00 0.00 64 LEU A O 10
ATOM 15015 N N . GLN A 1 65 ? -0.708 6.182 -1.040 1.00 0.00 65 GLN A N 10
ATOM 15016 C CA . GLN A 1 65 ? -1.423 4.951 -0.725 1.00 0.00 65 GLN A CA 10
ATOM 15017 C C . GLN A 1 65 ? -1.336 3.960 -1.881 1.00 0.00 65 GLN A C 10
ATOM 15018 O O . GLN A 1 65 ? -1.701 4.279 -3.013 1.00 0.00 65 GLN A O 10
ATOM 15032 N N . ILE A 1 66 ? -0.852 2.758 -1.588 1.00 0.00 66 ILE A N 10
ATOM 15033 C CA . ILE A 1 66 ? -0.718 1.721 -2.604 1.00 0.00 66 ILE A CA 10
ATOM 15034 C C . ILE A 1 66 ? -1.790 0.649 -2.439 1.00 0.00 66 ILE A C 10
ATOM 15035 O O . ILE A 1 66 ? -1.749 -0.146 -1.499 1.00 0.00 66 ILE A O 10
ATOM 15051 N N . HIS A 1 67 ? -2.749 0.631 -3.360 1.00 0.00 67 HIS A N 10
ATOM 15052 C CA . HIS A 1 67 ? -3.831 -0.345 -3.318 1.00 0.00 67 HIS A CA 10
ATOM 15053 C C . HIS A 1 67 ? -3.376 -1.686 -3.887 1.00 0.00 67 HIS A C 10
ATOM 15054 O O . HIS A 1 67 ? -2.576 -1.735 -4.821 1.00 0.00 67 HIS A O 10
ATOM 15069 N N . ASP A 1 68 ? -3.891 -2.770 -3.318 1.00 0.00 68 ASP A N 10
ATOM 15070 C CA . ASP A 1 68 ? -3.537 -4.111 -3.769 1.00 0.00 68 ASP A CA 10
ATOM 15071 C C . ASP A 1 68 ? -2.036 -4.349 -3.642 1.00 0.00 68 ASP A C 10
ATOM 15072 O O . ASP A 1 68 ? -1.376 -4.747 -4.603 1.00 0.00 68 ASP A O 10
ATOM 15081 N N . LEU A 1 69 ? -1.501 -4.101 -2.451 1.00 0.00 69 LEU A N 10
ATOM 15082 C CA . LEU A 1 69 ? -0.076 -4.288 -2.199 1.00 0.00 69 LEU A CA 10
ATOM 15083 C C . LEU A 1 69 ? 0.392 -5.651 -2.698 1.00 0.00 69 LEU A C 10
ATOM 15084 O O . LEU A 1 69 ? -0.406 -6.452 -3.184 1.00 0.00 69 LEU A O 10
ATOM 15100 N N . SER A 1 70 ? 1.690 -5.907 -2.573 1.00 0.00 70 SER A N 10
ATOM 15101 C CA . SER A 1 70 ? 2.265 -7.173 -3.014 1.00 0.00 70 SER A CA 10
ATOM 15102 C C . SER A 1 70 ? 3.713 -7.302 -2.551 1.00 0.00 70 SER A C 10
ATOM 15103 O O . SER A 1 70 ? 4.397 -6.303 -2.330 1.00 0.00 70 SER A O 10
ATOM 15111 N N . VAL A 1 71 ? 4.174 -8.540 -2.408 1.00 0.00 71 VAL A N 10
ATOM 15112 C CA . VAL A 1 71 ? 5.541 -8.802 -1.973 1.00 0.00 71 VAL A CA 10
ATOM 15113 C C . VAL A 1 71 ? 6.550 -8.158 -2.916 1.00 0.00 71 VAL A C 10
ATOM 15114 O O . VAL A 1 71 ? 7.720 -7.994 -2.572 1.00 0.00 71 VAL A O 10
ATOM 15127 N N . ALA A 1 72 ? 6.089 -7.794 -4.109 1.00 0.00 72 ALA A N 10
ATOM 15128 C CA . ALA A 1 72 ? 6.951 -7.166 -5.102 1.00 0.00 72 ALA A CA 10
ATOM 15129 C C . ALA A 1 72 ? 7.040 -5.660 -4.878 1.00 0.00 72 ALA A C 10
ATOM 15130 O O . ALA A 1 72 ? 8.073 -5.044 -5.138 1.00 0.00 72 ALA A O 10
ATOM 15137 N N . ASP A 1 73 ? 5.950 -5.073 -4.395 1.00 0.00 73 ASP A N 10
ATOM 15138 C CA . ASP A 1 73 ? 5.905 -3.639 -4.136 1.00 0.00 73 ASP A CA 10
ATOM 15139 C C . ASP A 1 73 ? 6.874 -3.257 -3.021 1.00 0.00 73 ASP A C 10
ATOM 15140 O O . ASP A 1 73 ? 7.333 -2.118 -2.948 1.00 0.00 73 ASP A O 10
ATOM 15149 N N . ALA A 1 74 ? 7.180 -4.218 -2.156 1.00 0.00 74 ALA A N 10
ATOM 15150 C CA . ALA A 1 74 ? 8.096 -3.983 -1.046 1.00 0.00 74 ALA A CA 10
ATOM 15151 C C . ALA A 1 74 ? 9.497 -3.654 -1.550 1.00 0.00 74 ALA A C 10
ATOM 15152 O O . ALA A 1 74 ? 10.240 -4.540 -1.969 1.00 0.00 74 ALA A O 10
ATOM 15159 N N . GLY A 1 75 ? 9.850 -2.373 -1.507 1.00 0.00 75 GLY A N 10
ATOM 15160 C CA . GLY A 1 75 ? 11.161 -1.950 -1.964 1.00 0.00 75 GLY A CA 10
ATOM 15161 C C . GLY A 1 75 ? 11.596 -0.637 -1.343 1.00 0.00 75 GLY A C 10
ATOM 15162 O O . GLY A 1 75 ? 11.713 -0.529 -0.123 1.00 0.00 75 GLY A O 10
ATOM 15166 N N . GLU A 1 76 ? 11.836 0.363 -2.185 1.00 0.00 76 GLU A N 10
ATOM 15167 C CA . GLU A 1 76 ? 12.262 1.675 -1.710 1.00 0.00 76 GLU A CA 10
ATOM 15168 C C . GLU A 1 76 ? 11.569 2.788 -2.491 1.00 0.00 76 GLU A C 10
ATOM 15169 O O . GLU A 1 76 ? 11.834 2.987 -3.677 1.00 0.00 76 GLU A O 10
ATOM 15181 N N . TYR A 1 77 ? 10.679 3.509 -1.818 1.00 0.00 77 TYR A N 10
ATOM 15182 C CA . TYR A 1 77 ? 9.945 4.599 -2.448 1.00 0.00 77 TYR A CA 10
ATOM 15183 C C . TYR A 1 77 ? 10.594 5.945 -2.136 1.00 0.00 77 TYR A C 10
ATOM 15184 O O . TYR A 1 77 ? 10.764 6.309 -0.973 1.00 0.00 77 TYR A O 10
ATOM 15202 N N . SER A 1 78 ? 10.953 6.679 -3.185 1.00 0.00 78 SER A N 10
ATOM 15203 C CA . SER A 1 78 ? 11.585 7.983 -3.024 1.00 0.00 78 SER A CA 10
ATOM 15204 C C . SER A 1 78 ? 10.712 9.086 -3.612 1.00 0.00 78 SER A C 10
ATOM 15205 O O . SER A 1 78 ? 10.033 8.885 -4.620 1.00 0.00 78 SER A O 10
ATOM 15213 N N . CYS A 1 79 ? 10.734 10.252 -2.975 1.00 0.00 79 CYS A N 10
ATOM 15214 C CA . CYS A 1 79 ? 9.943 11.389 -3.433 1.00 0.00 79 CYS A CA 10
ATOM 15215 C C . CYS A 1 79 ? 10.836 12.593 -3.715 1.00 0.00 79 CYS A C 10
ATOM 15216 O O . CYS A 1 79 ? 11.475 13.129 -2.810 1.00 0.00 79 CYS A O 10
ATOM 15224 N N . MET A 1 80 ? 10.874 13.013 -4.975 1.00 0.00 80 MET A N 10
ATOM 15225 C CA . MET A 1 80 ? 11.689 14.154 -5.376 1.00 0.00 80 MET A CA 10
ATOM 15226 C C . MET A 1 80 ? 10.865 15.437 -5.374 1.00 0.00 80 MET A C 10
ATOM 15227 O O . MET A 1 80 ? 9.786 15.494 -5.965 1.00 0.00 80 MET A O 10
ATOM 15241 N N . CYS A 1 81 ? 11.380 16.464 -4.706 1.00 0.00 81 CYS A N 10
ATOM 15242 C CA . CYS A 1 81 ? 10.690 17.747 -4.627 1.00 0.00 81 CYS A CA 10
ATOM 15243 C C . CYS A 1 81 ? 11.646 18.898 -4.923 1.00 0.00 81 CYS A C 10
ATOM 15244 O O . CYS A 1 81 ? 12.340 19.387 -4.033 1.00 0.00 81 CYS A O 10
ATOM 15252 N N . GLY A 1 82 ? 11.678 19.324 -6.182 1.00 0.00 82 GLY A N 10
ATOM 15253 C CA . GLY A 1 82 ? 12.554 20.412 -6.575 1.00 0.00 82 GLY A CA 10
ATOM 15254 C C . GLY A 1 82 ? 14.001 19.976 -6.699 1.00 0.00 82 GLY A C 10
ATOM 15255 O O . GLY A 1 82 ? 14.459 19.630 -7.788 1.00 0.00 82 GLY A O 10
ATOM 15259 N N . GLN A 1 83 ? 14.721 19.995 -5.583 1.00 0.00 83 GLN A N 10
ATOM 15260 C CA . GLN A 1 83 ? 16.125 19.601 -5.573 1.00 0.00 83 GLN A CA 10
ATOM 15261 C C . GLN A 1 83 ? 16.367 18.475 -4.573 1.00 0.00 83 GLN A C 10
ATOM 15262 O O . GLN A 1 83 ? 17.069 17.509 -4.871 1.00 0.00 83 GLN A O 10
ATOM 15276 N N . GLU A 1 84 ? 15.780 18.606 -3.388 1.00 0.00 84 GLU A N 10
ATOM 15277 C CA . GLU A 1 84 ? 15.934 17.599 -2.344 1.00 0.00 84 GLU A CA 10
ATOM 15278 C C . GLU A 1 84 ? 15.369 16.255 -2.798 1.00 0.00 84 GLU A C 10
ATOM 15279 O O . GLU A 1 84 ? 14.723 16.162 -3.841 1.00 0.00 84 GLU A O 10
ATOM 15291 N N . ARG A 1 85 ? 15.620 15.218 -2.006 1.00 0.00 85 ARG A N 10
ATOM 15292 C CA . ARG A 1 85 ? 15.139 13.879 -2.326 1.00 0.00 85 ARG A CA 10
ATOM 15293 C C . ARG A 1 85 ? 15.199 12.972 -1.100 1.00 0.00 85 ARG A C 10
ATOM 15294 O O . ARG A 1 85 ? 16.184 12.972 -0.361 1.00 0.00 85 ARG A O 10
ATOM 15315 N N . THR A 1 86 ? 14.137 12.201 -0.888 1.00 0.00 86 THR A N 10
ATOM 15316 C CA . THR A 1 86 ? 14.068 11.291 0.248 1.00 0.00 86 THR A CA 10
ATOM 15317 C C . THR A 1 86 ? 13.662 9.889 -0.193 1.00 0.00 86 THR A C 10
ATOM 15318 O O . THR A 1 86 ? 13.128 9.703 -1.287 1.00 0.00 86 THR A O 10
ATOM 15329 N N . SER A 1 87 ? 13.919 8.906 0.664 1.00 0.00 87 SER A N 10
ATOM 15330 C CA . SER A 1 87 ? 13.583 7.520 0.360 1.00 0.00 87 SER A CA 10
ATOM 15331 C C . SER A 1 87 ? 13.013 6.818 1.589 1.00 0.00 87 SER A C 10
ATOM 15332 O O . SER A 1 87 ? 13.361 7.146 2.722 1.00 0.00 87 SER A O 10
ATOM 15340 N N . ALA A 1 88 ? 12.133 5.849 1.354 1.00 0.00 88 ALA A N 10
ATOM 15341 C CA . ALA A 1 88 ? 11.516 5.098 2.440 1.00 0.00 88 ALA A CA 10
ATOM 15342 C C . ALA A 1 88 ? 11.358 3.628 2.069 1.00 0.00 88 ALA A C 10
ATOM 15343 O O . ALA A 1 88 ? 10.735 3.293 1.061 1.00 0.00 88 ALA A O 10
ATOM 15350 N N . THR A 1 89 ? 11.926 2.751 2.892 1.00 0.00 89 THR A N 10
ATOM 15351 C CA . THR A 1 89 ? 11.849 1.316 2.650 1.00 0.00 89 THR A CA 10
ATOM 15352 C C . THR A 1 89 ? 10.542 0.737 3.179 1.00 0.00 89 THR A C 10
ATOM 15353 O O . THR A 1 89 ? 10.341 0.636 4.390 1.00 0.00 89 THR A O 10
ATOM 15364 N N . LEU A 1 90 ? 9.655 0.359 2.265 1.00 0.00 90 LEU A N 10
ATOM 15365 C CA . LEU A 1 90 ? 8.366 -0.210 2.641 1.00 0.00 90 LEU A CA 10
ATOM 15366 C C . LEU A 1 90 ? 8.487 -1.709 2.900 1.00 0.00 90 LEU A C 10
ATOM 15367 O O . LEU A 1 90 ? 9.255 -2.405 2.236 1.00 0.00 90 LEU A O 10
ATOM 15383 N N . THR A 1 91 ? 7.721 -2.200 3.870 1.00 0.00 91 THR A N 10
ATOM 15384 C CA . THR A 1 91 ? 7.742 -3.615 4.217 1.00 0.00 91 THR A CA 10
ATOM 15385 C C . THR A 1 91 ? 6.418 -4.286 3.869 1.00 0.00 91 THR A C 10
ATOM 15386 O O . THR A 1 91 ? 5.347 -3.776 4.199 1.00 0.00 91 THR A O 10
ATOM 15397 N N . VAL A 1 92 ? 6.497 -5.433 3.202 1.00 0.00 92 VAL A N 10
ATOM 15398 C CA . VAL A 1 92 ? 5.305 -6.175 2.812 1.00 0.00 92 VAL A CA 10
ATOM 15399 C C . VAL A 1 92 ? 5.370 -7.617 3.301 1.00 0.00 92 VAL A C 10
ATOM 15400 O O . VAL A 1 92 ? 6.400 -8.279 3.179 1.00 0.00 92 VAL A O 10
ATOM 15413 N N . ARG A 1 93 ? 4.262 -8.098 3.856 1.00 0.00 93 ARG A N 10
ATOM 15414 C CA . ARG A 1 93 ? 4.193 -9.463 4.365 1.00 0.00 93 ARG A CA 10
ATOM 15415 C C . ARG A 1 93 ? 3.320 -10.335 3.467 1.00 0.00 93 ARG A C 10
ATOM 15416 O O . ARG A 1 93 ? 2.268 -9.902 2.998 1.00 0.00 93 ARG A O 10
ATOM 15437 N N . ALA A 1 94 ? 3.765 -11.564 3.231 1.00 0.00 94 ALA A N 10
ATOM 15438 C CA . ALA A 1 94 ? 3.025 -12.497 2.391 1.00 0.00 94 ALA A CA 10
ATOM 15439 C C . ALA A 1 94 ? 1.949 -13.222 3.193 1.00 0.00 94 ALA A C 10
ATOM 15440 O O . ALA A 1 94 ? 2.197 -13.686 4.307 1.00 0.00 94 ALA A O 10
ATOM 15447 N N . LEU A 1 95 ? 0.754 -13.316 2.620 1.00 0.00 95 LEU A N 10
ATOM 15448 C CA . LEU A 1 95 ? -0.361 -13.985 3.282 1.00 0.00 95 LEU A CA 10
ATOM 15449 C C . LEU A 1 95 ? 0.081 -15.315 3.883 1.00 0.00 95 LEU A C 10
ATOM 15450 O O . LEU A 1 95 ? 1.026 -15.952 3.417 1.00 0.00 95 LEU A O 10
ATOM 15466 N N . PRO A 1 96 ? -0.619 -15.748 4.943 1.00 0.00 96 PRO A N 10
ATOM 15467 C CA . PRO A 1 96 ? -0.318 -17.007 5.629 1.00 0.00 96 PRO A CA 10
ATOM 15468 C C . PRO A 1 96 ? -0.663 -18.227 4.781 1.00 0.00 96 PRO A C 10
ATOM 15469 O O . PRO A 1 96 ? -1.664 -18.234 4.065 1.00 0.00 96 PRO A O 10
ATOM 15480 N N . ALA A 1 97 ? 0.173 -19.256 4.865 1.00 0.00 97 ALA A N 10
ATOM 15481 C CA . ALA A 1 97 ? -0.045 -20.482 4.107 1.00 0.00 97 ALA A CA 10
ATOM 15482 C C . ALA A 1 97 ? 0.172 -21.713 4.980 1.00 0.00 97 ALA A C 10
ATOM 15483 O O . ALA A 1 97 ? 0.608 -21.605 6.126 1.00 0.00 97 ALA A O 10
ATOM 15490 N N . ARG A 1 98 ? -0.135 -22.884 4.430 1.00 0.00 98 ARG A N 10
ATOM 15491 C CA . ARG A 1 98 ? 0.025 -24.136 5.160 1.00 0.00 98 ARG A CA 10
ATOM 15492 C C . ARG A 1 98 ? 1.384 -24.765 4.869 1.00 0.00 98 ARG A C 10
ATOM 15493 O O . ARG A 1 98 ? 2.064 -24.386 3.915 1.00 0.00 98 ARG A O 10
ATOM 15514 N N . PHE A 1 99 ? 1.774 -25.728 5.697 1.00 0.00 99 PHE A N 10
ATOM 15515 C CA . PHE A 1 99 ? 3.053 -26.409 5.530 1.00 0.00 99 PHE A CA 10
ATOM 15516 C C . PHE A 1 99 ? 2.867 -27.923 5.528 1.00 0.00 99 PHE A C 10
ATOM 15517 O O . PHE A 1 99 ? 2.003 -28.455 6.226 1.00 0.00 99 PHE A O 10
ATOM 15534 N N . THR A 1 100 ? 3.683 -28.613 4.737 1.00 0.00 100 THR A N 10
ATOM 15535 C CA . THR A 1 100 ? 3.608 -30.065 4.641 1.00 0.00 100 THR A CA 10
ATOM 15536 C C . THR A 1 100 ? 3.411 -30.697 6.014 1.00 0.00 100 THR A C 10
ATOM 15537 O O . THR A 1 100 ? 4.324 -30.707 6.839 1.00 0.00 100 THR A O 10
ATOM 15548 N N . GLU A 1 101 ? 2.213 -31.223 6.252 1.00 0.00 101 GLU A N 10
ATOM 15549 C CA . GLU A 1 101 ? 1.898 -31.857 7.527 1.00 0.00 101 GLU A CA 10
ATOM 15550 C C . GLU A 1 101 ? 2.047 -30.867 8.679 1.00 0.00 101 GLU A C 10
ATOM 15551 O O . GLU A 1 101 ? 2.591 -31.200 9.731 1.00 0.00 101 GLU A O 10
ATOM 15563 N N . GLY A 1 102 ? 1.560 -29.648 8.470 1.00 0.00 102 GLY A N 10
ATOM 15564 C CA . GLY A 1 102 ? 1.649 -28.627 9.498 1.00 0.00 102 GLY A CA 10
ATOM 15565 C C . GLY A 1 102 ? 1.463 -29.192 10.893 1.00 0.00 102 GLY A C 10
ATOM 15566 O O . GLY A 1 102 ? 0.466 -29.856 11.173 1.00 0.00 102 GLY A O 10
ATOM 15570 N N . SER A 1 103 ? 2.427 -28.929 11.769 1.00 0.00 103 SER A N 10
ATOM 15571 C CA . SER A 1 103 ? 2.368 -29.420 13.141 1.00 0.00 103 SER A CA 10
ATOM 15572 C C . SER A 1 103 ? 2.368 -28.261 14.133 1.00 0.00 103 SER A C 10
ATOM 15573 O O . SER A 1 103 ? 2.624 -27.115 13.767 1.00 0.00 103 SER A O 10
ATOM 15581 N N . GLY A 1 104 ? 2.077 -28.569 15.394 1.00 0.00 104 GLY A N 10
ATOM 15582 C CA . GLY A 1 104 ? 2.047 -27.544 16.421 1.00 0.00 104 GLY A CA 10
ATOM 15583 C C . GLY A 1 104 ? 2.040 -28.126 17.820 1.00 0.00 104 GLY A C 10
ATOM 15584 O O . GLY A 1 104 ? 1.486 -29.197 18.068 1.00 0.00 104 GLY A O 10
ATOM 15588 N N . PRO A 1 105 ? 2.668 -27.411 18.766 1.00 0.00 105 PRO A N 10
ATOM 15589 C CA . PRO A 1 105 ? 2.746 -27.844 20.164 1.00 0.00 105 PRO A CA 10
ATOM 15590 C C . PRO A 1 105 ? 1.396 -27.773 20.869 1.00 0.00 105 PRO A C 10
ATOM 15591 O O . PRO A 1 105 ? 0.970 -26.706 21.309 1.00 0.00 105 PRO A O 10
ATOM 15602 N N . SER A 1 106 ? 0.728 -28.918 20.974 1.00 0.00 106 SER A N 10
ATOM 15603 C CA . SER A 1 106 ? -0.576 -28.985 21.624 1.00 0.00 106 SER A CA 10
ATOM 15604 C C . SER A 1 106 ? -0.428 -28.971 23.142 1.00 0.00 106 SER A C 10
ATOM 15605 O O . SER A 1 106 ? 0.542 -29.498 23.687 1.00 0.00 106 SER A O 10
ATOM 15613 N N . SER A 1 107 ? -1.397 -28.365 23.819 1.00 0.00 107 SER A N 10
ATOM 15614 C CA . SER A 1 107 ? -1.374 -28.278 25.275 1.00 0.00 107 SER A CA 10
ATOM 15615 C C . SER A 1 107 ? -1.996 -29.522 25.903 1.00 0.00 107 SER A C 10
ATOM 15616 O O . SER A 1 107 ? -1.372 -30.196 26.722 1.00 0.00 107 SER A O 10
ATOM 15624 N N . GLY A 1 108 ? -3.231 -29.821 25.512 1.00 0.00 108 GLY A N 10
ATOM 15625 C CA . GLY A 1 108 ? -3.917 -30.983 26.045 1.00 0.00 108 GLY A CA 10
ATOM 15626 C C . GLY A 1 108 ? -4.573 -31.817 24.963 1.00 0.00 108 GLY A C 10
ATOM 15627 O O . GLY A 1 108 ? -4.481 -33.044 24.975 1.00 0.00 108 GLY A O 10
ATOM 15631 N N . GLY A 1 1 ? 31.736 26.304 1.934 1.00 0.00 1 GLY A N 11
ATOM 15632 C CA . GLY A 1 1 ? 30.524 25.556 1.655 1.00 0.00 1 GLY A CA 11
ATOM 15633 C C . GLY A 1 1 ? 29.427 26.425 1.074 1.00 0.00 1 GLY A C 11
ATOM 15634 O O . GLY A 1 1 ? 29.691 27.518 0.573 1.00 0.00 1 GLY A O 11
ATOM 15638 N N . SER A 1 2 ? 28.192 25.938 1.139 1.00 0.00 2 SER A N 11
ATOM 15639 C CA . SER A 1 2 ? 27.050 26.675 0.610 1.00 0.00 2 SER A CA 11
ATOM 15640 C C . SER A 1 2 ? 26.112 27.103 1.734 1.00 0.00 2 SER A C 11
ATOM 15641 O O . SER A 1 2 ? 25.128 26.424 2.028 1.00 0.00 2 SER A O 11
ATOM 15649 N N . SER A 1 3 ? 26.423 28.234 2.358 1.00 0.00 3 SER A N 11
ATOM 15650 C CA . SER A 1 3 ? 25.611 28.752 3.453 1.00 0.00 3 SER A CA 11
ATOM 15651 C C . SER A 1 3 ? 24.446 29.581 2.920 1.00 0.00 3 SER A C 11
ATOM 15652 O O . SER A 1 3 ? 24.644 30.567 2.212 1.00 0.00 3 SER A O 11
ATOM 15660 N N . GLY A 1 4 ? 23.229 29.171 3.266 1.00 0.00 4 GLY A N 11
ATOM 15661 C CA . GLY A 1 4 ? 22.049 29.885 2.814 1.00 0.00 4 GLY A CA 11
ATOM 15662 C C . GLY A 1 4 ? 21.532 29.369 1.486 1.00 0.00 4 GLY A C 11
ATOM 15663 O O . GLY A 1 4 ? 21.803 29.953 0.437 1.00 0.00 4 GLY A O 11
ATOM 15667 N N . SER A 1 5 ? 20.786 28.270 1.531 1.00 0.00 5 SER A N 11
ATOM 15668 C CA . SER A 1 5 ? 20.234 27.671 0.321 1.00 0.00 5 SER A CA 11
ATOM 15669 C C . SER A 1 5 ? 18.791 28.116 0.105 1.00 0.00 5 SER A C 11
ATOM 15670 O O . SER A 1 5 ? 18.001 28.178 1.046 1.00 0.00 5 SER A O 11
ATOM 15678 N N . SER A 1 6 ? 18.454 28.425 -1.144 1.00 0.00 6 SER A N 11
ATOM 15679 C CA . SER A 1 6 ? 17.108 28.868 -1.485 1.00 0.00 6 SER A CA 11
ATOM 15680 C C . SER A 1 6 ? 16.677 28.305 -2.836 1.00 0.00 6 SER A C 11
ATOM 15681 O O . SER A 1 6 ? 17.455 27.646 -3.523 1.00 0.00 6 SER A O 11
ATOM 15689 N N . GLY A 1 7 ? 15.429 28.571 -3.210 1.00 0.00 7 GLY A N 11
ATOM 15690 C CA . GLY A 1 7 ? 14.914 28.084 -4.476 1.00 0.00 7 GLY A CA 11
ATOM 15691 C C . GLY A 1 7 ? 13.788 27.084 -4.299 1.00 0.00 7 GLY A C 11
ATOM 15692 O O . GLY A 1 7 ? 12.708 27.415 -3.810 1.00 0.00 7 GLY A O 11
ATOM 15696 N N . PRO A 1 8 ? 14.036 25.830 -4.705 1.00 0.00 8 PRO A N 11
ATOM 15697 C CA . PRO A 1 8 ? 13.046 24.754 -4.599 1.00 0.00 8 PRO A CA 11
ATOM 15698 C C . PRO A 1 8 ? 12.791 24.341 -3.154 1.00 0.00 8 PRO A C 11
ATOM 15699 O O . PRO A 1 8 ? 13.633 24.551 -2.280 1.00 0.00 8 PRO A O 11
ATOM 15710 N N . ALA A 1 9 ? 11.625 23.752 -2.908 1.00 0.00 9 ALA A N 11
ATOM 15711 C CA . ALA A 1 9 ? 11.261 23.307 -1.569 1.00 0.00 9 ALA A CA 11
ATOM 15712 C C . ALA A 1 9 ? 12.122 22.127 -1.129 1.00 0.00 9 ALA A C 11
ATOM 15713 O O . ALA A 1 9 ? 12.789 21.495 -1.948 1.00 0.00 9 ALA A O 11
ATOM 15720 N N . ARG A 1 10 ? 12.102 21.837 0.168 1.00 0.00 10 ARG A N 11
ATOM 15721 C CA . ARG A 1 10 ? 12.883 20.735 0.716 1.00 0.00 10 ARG A CA 11
ATOM 15722 C C . ARG A 1 10 ? 12.045 19.904 1.683 1.00 0.00 10 ARG A C 11
ATOM 15723 O O . ARG A 1 10 ? 10.858 20.169 1.879 1.00 0.00 10 ARG A O 11
ATOM 15744 N N . PHE A 1 11 ? 12.670 18.898 2.286 1.00 0.00 11 PHE A N 11
ATOM 15745 C CA . PHE A 1 11 ? 11.982 18.028 3.232 1.00 0.00 11 PHE A CA 11
ATOM 15746 C C . PHE A 1 11 ? 12.392 18.351 4.666 1.00 0.00 11 PHE A C 11
ATOM 15747 O O . PHE A 1 11 ? 13.563 18.608 4.947 1.00 0.00 11 PHE A O 11
ATOM 15764 N N . THR A 1 12 ? 11.417 18.337 5.571 1.00 0.00 12 THR A N 11
ATOM 15765 C CA . THR A 1 12 ? 11.674 18.631 6.975 1.00 0.00 12 THR A CA 11
ATOM 15766 C C . THR A 1 12 ? 11.444 17.400 7.845 1.00 0.00 12 THR A C 11
ATOM 15767 O O . THR A 1 12 ? 11.968 17.307 8.955 1.00 0.00 12 THR A O 11
ATOM 15778 N N . GLN A 1 13 ? 10.658 16.458 7.334 1.00 0.00 13 GLN A N 11
ATOM 15779 C CA . GLN A 1 13 ? 10.359 15.233 8.065 1.00 0.00 13 GLN A CA 11
ATOM 15780 C C . GLN A 1 13 ? 10.602 14.005 7.194 1.00 0.00 13 GLN A C 11
ATOM 15781 O O . GLN A 1 13 ? 9.861 13.751 6.243 1.00 0.00 13 GLN A O 11
ATOM 15795 N N . ASP A 1 14 ? 11.642 13.248 7.523 1.00 0.00 14 ASP A N 11
ATOM 15796 C CA . ASP A 1 14 ? 11.982 12.046 6.770 1.00 0.00 14 ASP A CA 11
ATOM 15797 C C . ASP A 1 14 ? 10.726 11.268 6.393 1.00 0.00 14 ASP A C 11
ATOM 15798 O O . ASP A 1 14 ? 9.835 11.067 7.220 1.00 0.00 14 ASP A O 11
ATOM 15807 N N . LEU A 1 15 ? 10.659 10.833 5.139 1.00 0.00 15 LEU A N 11
ATOM 15808 C CA . LEU A 1 15 ? 9.511 10.078 4.651 1.00 0.00 15 LEU A CA 11
ATOM 15809 C C . LEU A 1 15 ? 9.094 9.010 5.658 1.00 0.00 15 LEU A C 11
ATOM 15810 O O . LEU A 1 15 ? 9.931 8.443 6.361 1.00 0.00 15 LEU A O 11
ATOM 15826 N N . LYS A 1 16 ? 7.795 8.739 5.721 1.00 0.00 16 LYS A N 11
ATOM 15827 C CA . LYS A 1 16 ? 7.265 7.737 6.638 1.00 0.00 16 LYS A CA 11
ATOM 15828 C C . LYS A 1 16 ? 6.588 6.604 5.874 1.00 0.00 16 LYS A C 11
ATOM 15829 O O . LYS A 1 16 ? 6.103 6.795 4.759 1.00 0.00 16 LYS A O 11
ATOM 15848 N N . THR A 1 17 ? 6.557 5.422 6.482 1.00 0.00 17 THR A N 11
ATOM 15849 C CA . THR A 1 17 ? 5.939 4.258 5.860 1.00 0.00 17 THR A CA 11
ATOM 15850 C C . THR A 1 17 ? 5.381 3.304 6.910 1.00 0.00 17 THR A C 11
ATOM 15851 O O . THR A 1 17 ? 5.503 3.546 8.111 1.00 0.00 17 THR A O 11
ATOM 15862 N N . LYS A 1 18 ? 4.769 2.218 6.450 1.00 0.00 18 LYS A N 11
ATOM 15863 C CA . LYS A 1 18 ? 4.193 1.225 7.349 1.00 0.00 18 LYS A CA 11
ATOM 15864 C C . LYS A 1 18 ? 4.305 -0.176 6.756 1.00 0.00 18 LYS A C 11
ATOM 15865 O O . LYS A 1 18 ? 4.439 -0.337 5.544 1.00 0.00 18 LYS A O 11
ATOM 15884 N N . GLU A 1 19 ? 4.247 -1.185 7.620 1.00 0.00 19 GLU A N 11
ATOM 15885 C CA . GLU A 1 19 ? 4.342 -2.572 7.179 1.00 0.00 19 GLU A CA 11
ATOM 15886 C C . GLU A 1 19 ? 2.954 -3.186 7.016 1.00 0.00 19 GLU A C 11
ATOM 15887 O O . GLU A 1 19 ? 2.138 -3.155 7.935 1.00 0.00 19 GLU A O 11
ATOM 15899 N N . ALA A 1 20 ? 2.696 -3.744 5.837 1.00 0.00 20 ALA A N 11
ATOM 15900 C CA . ALA A 1 20 ? 1.409 -4.367 5.553 1.00 0.00 20 ALA A CA 11
ATOM 15901 C C . ALA A 1 20 ? 1.591 -5.695 4.825 1.00 0.00 20 ALA A C 11
ATOM 15902 O O . ALA A 1 20 ? 2.684 -6.012 4.356 1.00 0.00 20 ALA A O 11
ATOM 15909 N N . SER A 1 21 ? 0.513 -6.468 4.736 1.00 0.00 21 SER A N 11
ATOM 15910 C CA . SER A 1 21 ? 0.556 -7.764 4.070 1.00 0.00 21 SER A CA 11
ATOM 15911 C C . SER A 1 21 ? 0.054 -7.653 2.633 1.00 0.00 21 SER A C 11
ATOM 15912 O O . SER A 1 21 ? -0.516 -6.636 2.241 1.00 0.00 21 SER A O 11
ATOM 15920 N N . GLU A 1 22 ? 0.273 -8.708 1.854 1.00 0.00 22 GLU A N 11
ATOM 15921 C CA . GLU A 1 22 ? -0.156 -8.729 0.460 1.00 0.00 22 GLU A CA 11
ATOM 15922 C C . GLU A 1 22 ? -1.618 -8.311 0.335 1.00 0.00 22 GLU A C 11
ATOM 15923 O O . GLU A 1 22 ? -2.458 -8.701 1.145 1.00 0.00 22 GLU A O 11
ATOM 15935 N N . GLY A 1 23 ? -1.915 -7.515 -0.688 1.00 0.00 23 GLY A N 11
ATOM 15936 C CA . GLY A 1 23 ? -3.275 -7.056 -0.901 1.00 0.00 23 GLY A CA 11
ATOM 15937 C C . GLY A 1 23 ? -3.601 -5.814 -0.097 1.00 0.00 23 GLY A C 11
ATOM 15938 O O . GLY A 1 23 ? -4.461 -5.023 -0.485 1.00 0.00 23 GLY A O 11
ATOM 15942 N N . ALA A 1 24 ? -2.914 -5.641 1.027 1.00 0.00 24 ALA A N 11
ATOM 15943 C CA . ALA A 1 24 ? -3.135 -4.486 1.888 1.00 0.00 24 ALA A CA 11
ATOM 15944 C C . ALA A 1 24 ? -2.748 -3.192 1.180 1.00 0.00 24 ALA A C 11
ATOM 15945 O O . ALA A 1 24 ? -2.325 -3.207 0.024 1.00 0.00 24 ALA A O 11
ATOM 15952 N N . THR A 1 25 ? -2.895 -2.072 1.882 1.00 0.00 25 THR A N 11
ATOM 15953 C CA . THR A 1 25 ? -2.562 -0.769 1.320 1.00 0.00 25 THR A CA 11
ATOM 15954 C C . THR A 1 25 ? -1.567 -0.027 2.204 1.00 0.00 25 THR A C 11
ATOM 15955 O O . THR A 1 25 ? -1.836 0.228 3.378 1.00 0.00 25 THR A O 11
ATOM 15966 N N . ALA A 1 26 ? -0.418 0.318 1.634 1.00 0.00 26 ALA A N 11
ATOM 15967 C CA . ALA A 1 26 ? 0.617 1.034 2.370 1.00 0.00 26 ALA A CA 11
ATOM 15968 C C . ALA A 1 26 ? 0.396 2.541 2.301 1.00 0.00 26 ALA A C 11
ATOM 15969 O O . ALA A 1 26 ? 0.121 3.091 1.233 1.00 0.00 26 ALA A O 11
ATOM 15976 N N . THR A 1 27 ? 0.518 3.206 3.446 1.00 0.00 27 THR A N 11
ATOM 15977 C CA . THR A 1 27 ? 0.330 4.649 3.515 1.00 0.00 27 THR A CA 11
ATOM 15978 C C . THR A 1 27 ? 1.603 5.348 3.978 1.00 0.00 27 THR A C 11
ATOM 15979 O O . THR A 1 27 ? 2.095 5.099 5.080 1.00 0.00 27 THR A O 11
ATOM 15990 N N . LEU A 1 28 ? 2.134 6.223 3.131 1.00 0.00 28 LEU A N 11
ATOM 15991 C CA . LEU A 1 28 ? 3.351 6.959 3.454 1.00 0.00 28 LEU A CA 11
ATOM 15992 C C . LEU A 1 28 ? 3.078 8.458 3.529 1.00 0.00 28 LEU A C 11
ATOM 15993 O O . LEU A 1 28 ? 2.365 9.010 2.691 1.00 0.00 28 LEU A O 11
ATOM 16009 N N . GLN A 1 29 ? 3.651 9.109 4.536 1.00 0.00 29 GLN A N 11
ATOM 16010 C CA . GLN A 1 29 ? 3.469 10.544 4.719 1.00 0.00 29 GLN A CA 11
ATOM 16011 C C . GLN A 1 29 ? 4.815 11.252 4.841 1.00 0.00 29 GLN A C 11
ATOM 16012 O O . GLN A 1 29 ? 5.731 10.754 5.496 1.00 0.00 29 GLN A O 11
ATOM 16026 N N . CYS A 1 30 ? 4.926 12.414 4.208 1.00 0.00 30 CYS A N 11
ATOM 16027 C CA . CYS A 1 30 ? 6.161 13.190 4.245 1.00 0.00 30 CYS A CA 11
ATOM 16028 C C . CYS A 1 30 ? 5.862 14.685 4.292 1.00 0.00 30 CYS A C 11
ATOM 16029 O O . CYS A 1 30 ? 4.948 15.165 3.624 1.00 0.00 30 CYS A O 11
ATOM 16037 N N . GLU A 1 31 ? 6.640 15.413 5.087 1.00 0.00 31 GLU A N 11
ATOM 16038 C CA . GLU A 1 31 ? 6.456 16.854 5.223 1.00 0.00 31 GLU A CA 11
ATOM 16039 C C . GLU A 1 31 ? 7.442 17.613 4.340 1.00 0.00 31 GLU A C 11
ATOM 16040 O O . GLU A 1 31 ? 8.446 17.058 3.891 1.00 0.00 31 GLU A O 11
ATOM 16052 N N . LEU A 1 32 ? 7.150 18.886 4.096 1.00 0.00 32 LEU A N 11
ATOM 16053 C CA . LEU A 1 32 ? 8.010 19.723 3.267 1.00 0.00 32 LEU A CA 11
ATOM 16054 C C . LEU A 1 32 ? 8.194 21.102 3.893 1.00 0.00 32 LEU A C 11
ATOM 16055 O O . LEU A 1 32 ? 7.392 21.531 4.721 1.00 0.00 32 LEU A O 11
ATOM 16071 N N . SER A 1 33 ? 9.255 21.793 3.488 1.00 0.00 33 SER A N 11
ATOM 16072 C CA . SER A 1 33 ? 9.546 23.123 4.010 1.00 0.00 33 SER A CA 11
ATOM 16073 C C . SER A 1 33 ? 8.472 24.120 3.586 1.00 0.00 33 SER A C 11
ATOM 16074 O O . SER A 1 33 ? 8.220 25.110 4.273 1.00 0.00 33 SER A O 11
ATOM 16082 N N . LYS A 1 34 ? 7.842 23.851 2.447 1.00 0.00 34 LYS A N 11
ATOM 16083 C CA . LYS A 1 34 ? 6.794 24.722 1.929 1.00 0.00 34 LYS A CA 11
ATOM 16084 C C . LYS A 1 34 ? 5.989 24.017 0.841 1.00 0.00 34 LYS A C 11
ATOM 16085 O O . LYS A 1 34 ? 6.459 23.056 0.232 1.00 0.00 34 LYS A O 11
ATOM 16104 N N . VAL A 1 35 ? 4.774 24.502 0.602 1.00 0.00 35 VAL A N 11
ATOM 16105 C CA . VAL A 1 35 ? 3.906 23.919 -0.414 1.00 0.00 35 VAL A CA 11
ATOM 16106 C C . VAL A 1 35 ? 4.599 23.878 -1.771 1.00 0.00 35 VAL A C 11
ATOM 16107 O O . VAL A 1 35 ? 4.876 24.916 -2.370 1.00 0.00 35 VAL A O 11
ATOM 16120 N N . ALA A 1 36 ? 4.875 22.670 -2.251 1.00 0.00 36 ALA A N 11
ATOM 16121 C CA . ALA A 1 36 ? 5.533 22.492 -3.540 1.00 0.00 36 ALA A CA 11
ATOM 16122 C C . ALA A 1 36 ? 5.163 21.151 -4.165 1.00 0.00 36 ALA A C 11
ATOM 16123 O O . ALA A 1 36 ? 4.812 20.193 -3.475 1.00 0.00 36 ALA A O 11
ATOM 16130 N N . PRO A 1 37 ? 5.243 21.078 -5.502 1.00 0.00 37 PRO A N 11
ATOM 16131 C CA . PRO A 1 37 ? 4.920 19.859 -6.249 1.00 0.00 37 PRO A CA 11
ATOM 16132 C C . PRO A 1 37 ? 5.949 18.756 -6.030 1.00 0.00 37 PRO A C 11
ATOM 16133 O O . PRO A 1 37 ? 7.146 19.022 -5.922 1.00 0.00 37 PRO A O 11
ATOM 16144 N N . VAL A 1 38 ? 5.475 17.515 -5.966 1.00 0.00 38 VAL A N 11
ATOM 16145 C CA . VAL A 1 38 ? 6.355 16.371 -5.762 1.00 0.00 38 VAL A CA 11
ATOM 16146 C C . VAL A 1 38 ? 6.047 15.256 -6.755 1.00 0.00 38 VAL A C 11
ATOM 16147 O O . VAL A 1 38 ? 5.130 15.372 -7.568 1.00 0.00 38 VAL A O 11
ATOM 16160 N N . GLU A 1 39 ? 6.819 14.177 -6.684 1.00 0.00 39 GLU A N 11
ATOM 16161 C CA . GLU A 1 39 ? 6.628 13.041 -7.578 1.00 0.00 39 GLU A CA 11
ATOM 16162 C C . GLU A 1 39 ? 7.235 11.773 -6.985 1.00 0.00 39 GLU A C 11
ATOM 16163 O O . GLU A 1 39 ? 8.455 11.647 -6.879 1.00 0.00 39 GLU A O 11
ATOM 16175 N N . TRP A 1 40 ? 6.375 10.837 -6.600 1.00 0.00 40 TRP A N 11
ATOM 16176 C CA . TRP A 1 40 ? 6.826 9.579 -6.016 1.00 0.00 40 TRP A CA 11
ATOM 16177 C C . TRP A 1 40 ? 7.486 8.696 -7.070 1.00 0.00 40 TRP A C 11
ATOM 16178 O O . TRP A 1 40 ? 7.073 8.681 -8.230 1.00 0.00 40 TRP A O 11
ATOM 16199 N N . LYS A 1 41 ? 8.513 7.960 -6.660 1.00 0.00 41 LYS A N 11
ATOM 16200 C CA . LYS A 1 41 ? 9.230 7.072 -7.568 1.00 0.00 41 LYS A CA 11
ATOM 16201 C C . LYS A 1 41 ? 9.550 5.744 -6.890 1.00 0.00 41 LYS A C 11
ATOM 16202 O O . LYS A 1 41 ? 9.772 5.690 -5.680 1.00 0.00 41 LYS A O 11
ATOM 16221 N N . LYS A 1 42 ? 9.575 4.674 -7.677 1.00 0.00 42 LYS A N 11
ATOM 16222 C CA . LYS A 1 42 ? 9.870 3.345 -7.155 1.00 0.00 42 LYS A CA 11
ATOM 16223 C C . LYS A 1 42 ? 11.107 2.759 -7.828 1.00 0.00 42 LYS A C 11
ATOM 16224 O O . LYS A 1 42 ? 11.198 1.550 -8.037 1.00 0.00 42 LYS A O 11
ATOM 16243 N N . GLY A 1 43 ? 12.059 3.624 -8.165 1.00 0.00 43 GLY A N 11
ATOM 16244 C CA . GLY A 1 43 ? 13.278 3.173 -8.809 1.00 0.00 43 GLY A CA 11
ATOM 16245 C C . GLY A 1 43 ? 13.629 3.999 -10.031 1.00 0.00 43 GLY A C 11
ATOM 16246 O O . GLY A 1 43 ? 13.387 5.205 -10.081 1.00 0.00 43 GLY A O 11
ATOM 16250 N N . PRO A 1 44 ? 14.214 3.345 -11.045 1.00 0.00 44 PRO A N 11
ATOM 16251 C CA . PRO A 1 44 ? 14.612 4.008 -12.290 1.00 0.00 44 PRO A CA 11
ATOM 16252 C C . PRO A 1 44 ? 13.412 4.435 -13.129 1.00 0.00 44 PRO A C 11
ATOM 16253 O O . PRO A 1 44 ? 13.569 4.955 -14.233 1.00 0.00 44 PRO A O 11
ATOM 16264 N N . GLU A 1 45 ? 12.214 4.211 -12.597 1.00 0.00 45 GLU A N 11
ATOM 16265 C CA . GLU A 1 45 ? 10.988 4.573 -13.298 1.00 0.00 45 GLU A CA 11
ATOM 16266 C C . GLU A 1 45 ? 10.215 5.640 -12.527 1.00 0.00 45 GLU A C 11
ATOM 16267 O O . GLU A 1 45 ? 10.567 5.985 -11.399 1.00 0.00 45 GLU A O 11
ATOM 16279 N N . THR A 1 46 ? 9.159 6.160 -13.146 1.00 0.00 46 THR A N 11
ATOM 16280 C CA . THR A 1 46 ? 8.337 7.188 -12.520 1.00 0.00 46 THR A CA 11
ATOM 16281 C C . THR A 1 46 ? 6.900 6.710 -12.343 1.00 0.00 46 THR A C 11
ATOM 16282 O O . THR A 1 46 ? 6.353 6.022 -13.206 1.00 0.00 46 THR A O 11
ATOM 16293 N N . LEU A 1 47 ? 6.293 7.080 -11.221 1.00 0.00 47 LEU A N 11
ATOM 16294 C CA . LEU A 1 47 ? 4.918 6.690 -10.931 1.00 0.00 47 LEU A CA 11
ATOM 16295 C C . LEU A 1 47 ? 3.985 7.895 -10.993 1.00 0.00 47 LEU A C 11
ATOM 16296 O O . LEU A 1 47 ? 4.435 9.036 -11.098 1.00 0.00 47 LEU A O 11
ATOM 16312 N N . ARG A 1 48 ? 2.684 7.634 -10.926 1.00 0.00 48 ARG A N 11
ATOM 16313 C CA . ARG A 1 48 ? 1.687 8.698 -10.974 1.00 0.00 48 ARG A CA 11
ATOM 16314 C C . ARG A 1 48 ? 0.462 8.333 -10.141 1.00 0.00 48 ARG A C 11
ATOM 16315 O O . ARG A 1 48 ? 0.429 7.287 -9.492 1.00 0.00 48 ARG A O 11
ATOM 16336 N N . ASP A 1 49 ? -0.543 9.201 -10.165 1.00 0.00 49 ASP A N 11
ATOM 16337 C CA . ASP A 1 49 ? -1.771 8.970 -9.413 1.00 0.00 49 ASP A CA 11
ATOM 16338 C C . ASP A 1 49 ? -2.909 8.560 -10.343 1.00 0.00 49 ASP A C 11
ATOM 16339 O O . ASP A 1 49 ? -3.331 9.333 -11.202 1.00 0.00 49 ASP A O 11
ATOM 16348 N N . GLY A 1 50 ? -3.400 7.337 -10.166 1.00 0.00 50 GLY A N 11
ATOM 16349 C CA . GLY A 1 50 ? -4.483 6.845 -10.997 1.00 0.00 50 GLY A CA 11
ATOM 16350 C C . GLY A 1 50 ? -5.375 5.863 -10.265 1.00 0.00 50 GLY A C 11
ATOM 16351 O O . GLY A 1 50 ? -6.224 6.259 -9.467 1.00 0.00 50 GLY A O 11
ATOM 16355 N N . GLY A 1 51 ? -5.184 4.575 -10.537 1.00 0.00 51 GLY A N 11
ATOM 16356 C CA . GLY A 1 51 ? -5.987 3.554 -9.891 1.00 0.00 51 GLY A CA 11
ATOM 16357 C C . GLY A 1 51 ? -5.232 2.830 -8.794 1.00 0.00 51 GLY A C 11
ATOM 16358 O O . GLY A 1 51 ? -5.350 3.177 -7.618 1.00 0.00 51 GLY A O 11
ATOM 16362 N N . ARG A 1 52 ? -4.456 1.822 -9.177 1.00 0.00 52 ARG A N 11
ATOM 16363 C CA . ARG A 1 52 ? -3.681 1.046 -8.216 1.00 0.00 52 ARG A CA 11
ATOM 16364 C C . ARG A 1 52 ? -3.019 1.959 -7.188 1.00 0.00 52 ARG A C 11
ATOM 16365 O O . ARG A 1 52 ? -2.986 1.648 -5.997 1.00 0.00 52 ARG A O 11
ATOM 16386 N N . TYR A 1 53 ? -2.494 3.086 -7.656 1.00 0.00 53 TYR A N 11
ATOM 16387 C CA . TYR A 1 53 ? -1.831 4.042 -6.778 1.00 0.00 53 TYR A CA 11
ATOM 16388 C C . TYR A 1 53 ? -2.705 5.272 -6.552 1.00 0.00 53 TYR A C 11
ATOM 16389 O O . TYR A 1 53 ? -3.336 5.777 -7.480 1.00 0.00 53 TYR A O 11
ATOM 16407 N N . SER A 1 54 ? -2.736 5.748 -5.312 1.00 0.00 54 SER A N 11
ATOM 16408 C CA . SER A 1 54 ? -3.535 6.916 -4.961 1.00 0.00 54 SER A CA 11
ATOM 16409 C C . SER A 1 54 ? -2.793 7.802 -3.965 1.00 0.00 54 SER A C 11
ATOM 16410 O O . SER A 1 54 ? -2.496 7.383 -2.845 1.00 0.00 54 SER A O 11
ATOM 16418 N N . LEU A 1 55 ? -2.497 9.029 -4.380 1.00 0.00 55 LEU A N 11
ATOM 16419 C CA . LEU A 1 55 ? -1.790 9.976 -3.525 1.00 0.00 55 LEU A CA 11
ATOM 16420 C C . LEU A 1 55 ? -2.517 11.316 -3.479 1.00 0.00 55 LEU A C 11
ATOM 16421 O O . LEU A 1 55 ? -3.125 11.739 -4.463 1.00 0.00 55 LEU A O 11
ATOM 16437 N N . LYS A 1 56 ? -2.448 11.982 -2.331 1.00 0.00 56 LYS A N 11
ATOM 16438 C CA . LYS A 1 56 ? -3.096 13.276 -2.157 1.00 0.00 56 LYS A CA 11
ATOM 16439 C C . LYS A 1 56 ? -2.130 14.292 -1.555 1.00 0.00 56 LYS A C 11
ATOM 16440 O O . LYS A 1 56 ? -1.288 13.944 -0.727 1.00 0.00 56 LYS A O 11
ATOM 16459 N N . GLN A 1 57 ? -2.259 15.546 -1.975 1.00 0.00 57 GLN A N 11
ATOM 16460 C CA . GLN A 1 57 ? -1.397 16.611 -1.475 1.00 0.00 57 GLN A CA 11
ATOM 16461 C C . GLN A 1 57 ? -2.153 17.511 -0.503 1.00 0.00 57 GLN A C 11
ATOM 16462 O O . GLN A 1 57 ? -3.256 17.971 -0.797 1.00 0.00 57 GLN A O 11
ATOM 16476 N N . ASP A 1 58 ? -1.551 17.758 0.655 1.00 0.00 58 ASP A N 11
ATOM 16477 C CA . ASP A 1 58 ? -2.167 18.605 1.671 1.00 0.00 58 ASP A CA 11
ATOM 16478 C C . ASP A 1 58 ? -1.197 19.686 2.138 1.00 0.00 58 ASP A C 11
ATOM 16479 O O . ASP A 1 58 ? -0.397 19.466 3.046 1.00 0.00 58 ASP A O 11
ATOM 16488 N N . GLY A 1 59 ? -1.274 20.855 1.509 1.00 0.00 59 GLY A N 11
ATOM 16489 C CA . GLY A 1 59 ? -0.398 21.952 1.872 1.00 0.00 59 GLY A CA 11
ATOM 16490 C C . GLY A 1 59 ? 1.065 21.554 1.861 1.00 0.00 59 GLY A C 11
ATOM 16491 O O . GLY A 1 59 ? 1.692 21.491 0.803 1.00 0.00 59 GLY A O 11
ATOM 16495 N N . THR A 1 60 ? 1.613 21.286 3.043 1.00 0.00 60 THR A N 11
ATOM 16496 C CA . THR A 1 60 ? 3.011 20.895 3.166 1.00 0.00 60 THR A CA 11
ATOM 16497 C C . THR A 1 60 ? 3.139 19.426 3.553 1.00 0.00 60 THR A C 11
ATOM 16498 O O . THR A 1 60 ? 4.054 19.045 4.283 1.00 0.00 60 THR A O 11
ATOM 16509 N N . ARG A 1 61 ? 2.218 18.606 3.057 1.00 0.00 61 ARG A N 11
ATOM 16510 C CA . ARG A 1 61 ? 2.229 17.178 3.352 1.00 0.00 61 ARG A CA 11
ATOM 16511 C C . ARG A 1 61 ? 1.787 16.369 2.136 1.00 0.00 61 ARG A C 11
ATOM 16512 O O . ARG A 1 61 ? 0.983 16.834 1.327 1.00 0.00 61 ARG A O 11
ATOM 16533 N N . CYS A 1 62 ? 2.317 15.158 2.014 1.00 0.00 62 CYS A N 11
ATOM 16534 C CA . CYS A 1 62 ? 1.979 14.284 0.896 1.00 0.00 62 CYS A CA 11
ATOM 16535 C C . CYS A 1 62 ? 1.713 12.862 1.379 1.00 0.00 62 CYS A C 11
ATOM 16536 O O . CYS A 1 62 ? 2.584 12.223 1.969 1.00 0.00 62 CYS A O 11
ATOM 16544 N N . GLU A 1 63 ? 0.503 12.373 1.125 1.00 0.00 63 GLU A N 11
ATOM 16545 C CA . GLU A 1 63 ? 0.121 11.027 1.536 1.00 0.00 63 GLU A CA 11
ATOM 16546 C C . GLU A 1 63 ? 0.045 10.092 0.333 1.00 0.00 63 GLU A C 11
ATOM 16547 O O . GLU A 1 63 ? -0.684 10.352 -0.625 1.00 0.00 63 GLU A O 11
ATOM 16559 N N . LEU A 1 64 ? 0.803 9.002 0.390 1.00 0.00 64 LEU A N 11
ATOM 16560 C CA . LEU A 1 64 ? 0.823 8.027 -0.695 1.00 0.00 64 LEU A CA 11
ATOM 16561 C C . LEU A 1 64 ? 0.177 6.715 -0.260 1.00 0.00 64 LEU A C 11
ATOM 16562 O O . LEU A 1 64 ? 0.655 6.052 0.660 1.00 0.00 64 LEU A O 11
ATOM 16578 N N . GLN A 1 65 ? -0.911 6.348 -0.929 1.00 0.00 65 GLN A N 11
ATOM 16579 C CA . GLN A 1 65 ? -1.622 5.114 -0.612 1.00 0.00 65 GLN A CA 11
ATOM 16580 C C . GLN A 1 65 ? -1.581 4.145 -1.788 1.00 0.00 65 GLN A C 11
ATOM 16581 O O . GLN A 1 65 ? -2.195 4.389 -2.827 1.00 0.00 65 GLN A O 11
ATOM 16595 N N . ILE A 1 66 ? -0.855 3.045 -1.617 1.00 0.00 66 ILE A N 11
ATOM 16596 C CA . ILE A 1 66 ? -0.735 2.039 -2.665 1.00 0.00 66 ILE A CA 11
ATOM 16597 C C . ILE A 1 66 ? -1.719 0.895 -2.443 1.00 0.00 66 ILE A C 11
ATOM 16598 O O . ILE A 1 66 ? -1.526 0.059 -1.560 1.00 0.00 66 ILE A O 11
ATOM 16614 N N . HIS A 1 67 ? -2.773 0.863 -3.252 1.00 0.00 67 HIS A N 11
ATOM 16615 C CA . HIS A 1 67 ? -3.786 -0.181 -3.146 1.00 0.00 67 HIS A CA 11
ATOM 16616 C C . HIS A 1 67 ? -3.336 -1.450 -3.863 1.00 0.00 67 HIS A C 11
ATOM 16617 O O . HIS A 1 67 ? -2.709 -1.388 -4.920 1.00 0.00 67 HIS A O 11
ATOM 16632 N N . ASP A 1 68 ? -3.659 -2.599 -3.280 1.00 0.00 68 ASP A N 11
ATOM 16633 C CA . ASP A 1 68 ? -3.288 -3.884 -3.862 1.00 0.00 68 ASP A CA 11
ATOM 16634 C C . ASP A 1 68 ? -1.789 -4.132 -3.721 1.00 0.00 68 ASP A C 11
ATOM 16635 O O . ASP A 1 68 ? -1.096 -4.389 -4.706 1.00 0.00 68 ASP A O 11
ATOM 16644 N N . LEU A 1 69 ? -1.296 -4.053 -2.490 1.00 0.00 69 LEU A N 11
ATOM 16645 C CA . LEU A 1 69 ? 0.121 -4.268 -2.219 1.00 0.00 69 LEU A CA 11
ATOM 16646 C C . LEU A 1 69 ? 0.563 -5.649 -2.694 1.00 0.00 69 LEU A C 11
ATOM 16647 O O . LEU A 1 69 ? -0.266 -6.505 -3.001 1.00 0.00 69 LEU A O 11
ATOM 16663 N N . SER A 1 70 ? 1.875 -5.857 -2.752 1.00 0.00 70 SER A N 11
ATOM 16664 C CA . SER A 1 70 ? 2.427 -7.133 -3.192 1.00 0.00 70 SER A CA 11
ATOM 16665 C C . SER A 1 70 ? 3.874 -7.286 -2.731 1.00 0.00 70 SER A C 11
ATOM 16666 O O . SER A 1 70 ? 4.595 -6.301 -2.575 1.00 0.00 70 SER A O 11
ATOM 16674 N N . VAL A 1 71 ? 4.291 -8.530 -2.516 1.00 0.00 71 VAL A N 11
ATOM 16675 C CA . VAL A 1 71 ? 5.651 -8.814 -2.075 1.00 0.00 71 VAL A CA 11
ATOM 16676 C C . VAL A 1 71 ? 6.676 -8.246 -3.050 1.00 0.00 71 VAL A C 11
ATOM 16677 O O . VAL A 1 71 ? 7.835 -8.034 -2.695 1.00 0.00 71 VAL A O 11
ATOM 16690 N N . ALA A 1 72 ? 6.239 -8.001 -4.281 1.00 0.00 72 ALA A N 11
ATOM 16691 C CA . ALA A 1 72 ? 7.118 -7.454 -5.308 1.00 0.00 72 ALA A CA 11
ATOM 16692 C C . ALA A 1 72 ? 7.230 -5.939 -5.185 1.00 0.00 72 ALA A C 11
ATOM 16693 O O . ALA A 1 72 ? 8.220 -5.343 -5.611 1.00 0.00 72 ALA A O 11
ATOM 16700 N N . ASP A 1 73 ? 6.209 -5.320 -4.601 1.00 0.00 73 ASP A N 11
ATOM 16701 C CA . ASP A 1 73 ? 6.194 -3.873 -4.422 1.00 0.00 73 ASP A CA 11
ATOM 16702 C C . ASP A 1 73 ? 7.125 -3.456 -3.288 1.00 0.00 73 ASP A C 11
ATOM 16703 O O . ASP A 1 73 ? 7.650 -2.343 -3.281 1.00 0.00 73 ASP A O 11
ATOM 16712 N N . ALA A 1 74 ? 7.324 -4.357 -2.331 1.00 0.00 74 ALA A N 11
ATOM 16713 C CA . ALA A 1 74 ? 8.193 -4.082 -1.193 1.00 0.00 74 ALA A CA 11
ATOM 16714 C C . ALA A 1 74 ? 9.606 -3.738 -1.651 1.00 0.00 74 ALA A C 11
ATOM 16715 O O . ALA A 1 74 ? 10.374 -4.616 -2.039 1.00 0.00 74 ALA A O 11
ATOM 16722 N N . GLY A 1 75 ? 9.941 -2.452 -1.603 1.00 0.00 75 GLY A N 11
ATOM 16723 C CA . GLY A 1 75 ? 11.262 -2.014 -2.017 1.00 0.00 75 GLY A CA 11
ATOM 16724 C C . GLY A 1 75 ? 11.651 -0.685 -1.401 1.00 0.00 75 GLY A C 11
ATOM 16725 O O . GLY A 1 75 ? 11.650 -0.536 -0.180 1.00 0.00 75 GLY A O 11
ATOM 16729 N N . GLU A 1 76 ? 11.987 0.282 -2.249 1.00 0.00 76 GLU A N 11
ATOM 16730 C CA . GLU A 1 76 ? 12.383 1.605 -1.780 1.00 0.00 76 GLU A CA 11
ATOM 16731 C C . GLU A 1 76 ? 11.658 2.698 -2.559 1.00 0.00 76 GLU A C 11
ATOM 16732 O O . GLU A 1 76 ? 11.889 2.883 -3.754 1.00 0.00 76 GLU A O 11
ATOM 16744 N N . TYR A 1 77 ? 10.778 3.420 -1.873 1.00 0.00 77 TYR A N 11
ATOM 16745 C CA . TYR A 1 77 ? 10.016 4.493 -2.500 1.00 0.00 77 TYR A CA 11
ATOM 16746 C C . TYR A 1 77 ? 10.661 5.849 -2.231 1.00 0.00 77 TYR A C 11
ATOM 16747 O O . TYR A 1 77 ? 10.745 6.293 -1.086 1.00 0.00 77 TYR A O 11
ATOM 16765 N N . SER A 1 78 ? 11.116 6.502 -3.296 1.00 0.00 78 SER A N 11
ATOM 16766 C CA . SER A 1 78 ? 11.757 7.807 -3.176 1.00 0.00 78 SER A CA 11
ATOM 16767 C C . SER A 1 78 ? 10.885 8.899 -3.787 1.00 0.00 78 SER A C 11
ATOM 16768 O O . SER A 1 78 ? 10.262 8.700 -4.831 1.00 0.00 78 SER A O 11
ATOM 16776 N N . CYS A 1 79 ? 10.845 10.052 -3.130 1.00 0.00 79 CYS A N 11
ATOM 16777 C CA . CYS A 1 79 ? 10.049 11.177 -3.607 1.00 0.00 79 CYS A CA 11
ATOM 16778 C C . CYS A 1 79 ? 10.934 12.386 -3.895 1.00 0.00 79 CYS A C 11
ATOM 16779 O O . CYS A 1 79 ? 11.645 12.870 -3.016 1.00 0.00 79 CYS A O 11
ATOM 16787 N N . MET A 1 80 ? 10.884 12.867 -5.133 1.00 0.00 80 MET A N 11
ATOM 16788 C CA . MET A 1 80 ? 11.682 14.019 -5.537 1.00 0.00 80 MET A CA 11
ATOM 16789 C C . MET A 1 80 ? 10.851 15.298 -5.493 1.00 0.00 80 MET A C 11
ATOM 16790 O O . MET A 1 80 ? 9.755 15.356 -6.052 1.00 0.00 80 MET A O 11
ATOM 16804 N N . CYS A 1 81 ? 11.379 16.319 -4.827 1.00 0.00 81 CYS A N 11
ATOM 16805 C CA . CYS A 1 81 ? 10.685 17.596 -4.710 1.00 0.00 81 CYS A CA 11
ATOM 16806 C C . CYS A 1 81 ? 11.624 18.756 -5.026 1.00 0.00 81 CYS A C 11
ATOM 16807 O O . CYS A 1 81 ? 12.376 19.212 -4.165 1.00 0.00 81 CYS A O 11
ATOM 16815 N N . GLY A 1 82 ? 11.576 19.228 -6.268 1.00 0.00 82 GLY A N 11
ATOM 16816 C CA . GLY A 1 82 ? 12.428 20.329 -6.677 1.00 0.00 82 GLY A CA 11
ATOM 16817 C C . GLY A 1 82 ? 13.878 19.915 -6.827 1.00 0.00 82 GLY A C 11
ATOM 16818 O O . GLY A 1 82 ? 14.343 19.652 -7.936 1.00 0.00 82 GLY A O 11
ATOM 16822 N N . GLN A 1 83 ? 14.595 19.859 -5.709 1.00 0.00 83 GLN A N 11
ATOM 16823 C CA . GLN A 1 83 ? 16.002 19.476 -5.723 1.00 0.00 83 GLN A CA 11
ATOM 16824 C C . GLN A 1 83 ? 16.272 18.361 -4.719 1.00 0.00 83 GLN A C 11
ATOM 16825 O O . GLN A 1 83 ? 16.971 17.395 -5.024 1.00 0.00 83 GLN A O 11
ATOM 16839 N N . GLU A 1 84 ? 15.714 18.502 -3.520 1.00 0.00 84 GLU A N 11
ATOM 16840 C CA . GLU A 1 84 ? 15.897 17.505 -2.471 1.00 0.00 84 GLU A CA 11
ATOM 16841 C C . GLU A 1 84 ? 15.196 16.199 -2.833 1.00 0.00 84 GLU A C 11
ATOM 16842 O O . GLU A 1 84 ? 14.483 16.122 -3.834 1.00 0.00 84 GLU A O 11
ATOM 16854 N N . ARG A 1 85 ? 15.406 15.175 -2.012 1.00 0.00 85 ARG A N 11
ATOM 16855 C CA . ARG A 1 85 ? 14.796 13.871 -2.246 1.00 0.00 85 ARG A CA 11
ATOM 16856 C C . ARG A 1 85 ? 14.833 13.019 -0.981 1.00 0.00 85 ARG A C 11
ATOM 16857 O O . ARG A 1 85 ? 15.793 13.071 -0.212 1.00 0.00 85 ARG A O 11
ATOM 16878 N N . THR A 1 86 ? 13.781 12.234 -0.772 1.00 0.00 86 THR A N 11
ATOM 16879 C CA . THR A 1 86 ? 13.692 11.371 0.400 1.00 0.00 86 THR A CA 11
ATOM 16880 C C . THR A 1 86 ? 13.269 9.959 0.012 1.00 0.00 86 THR A C 11
ATOM 16881 O O . THR A 1 86 ? 12.517 9.766 -0.943 1.00 0.00 86 THR A O 11
ATOM 16892 N N . SER A 1 87 ? 13.758 8.974 0.759 1.00 0.00 87 SER A N 11
ATOM 16893 C CA . SER A 1 87 ? 13.432 7.578 0.492 1.00 0.00 87 SER A CA 11
ATOM 16894 C C . SER A 1 87 ? 12.902 6.893 1.748 1.00 0.00 87 SER A C 11
ATOM 16895 O O . SER A 1 87 ? 13.322 7.204 2.862 1.00 0.00 87 SER A O 11
ATOM 16903 N N . ALA A 1 88 ? 11.977 5.958 1.559 1.00 0.00 88 ALA A N 11
ATOM 16904 C CA . ALA A 1 88 ? 11.390 5.227 2.675 1.00 0.00 88 ALA A CA 11
ATOM 16905 C C . ALA A 1 88 ? 11.143 3.768 2.306 1.00 0.00 88 ALA A C 11
ATOM 16906 O O . ALA A 1 88 ? 10.243 3.458 1.524 1.00 0.00 88 ALA A O 11
ATOM 16913 N N . THR A 1 89 ? 11.947 2.875 2.873 1.00 0.00 89 THR A N 11
ATOM 16914 C CA . THR A 1 89 ? 11.817 1.449 2.603 1.00 0.00 89 THR A CA 11
ATOM 16915 C C . THR A 1 89 ? 10.524 0.893 3.190 1.00 0.00 89 THR A C 11
ATOM 16916 O O . THR A 1 89 ? 10.273 1.015 4.390 1.00 0.00 89 THR A O 11
ATOM 16927 N N . LEU A 1 90 ? 9.707 0.284 2.339 1.00 0.00 90 LEU A N 11
ATOM 16928 C CA . LEU A 1 90 ? 8.439 -0.292 2.774 1.00 0.00 90 LEU A CA 11
ATOM 16929 C C . LEU A 1 90 ? 8.549 -1.806 2.917 1.00 0.00 90 LEU A C 11
ATOM 16930 O O . LEU A 1 90 ? 9.251 -2.464 2.148 1.00 0.00 90 LEU A O 11
ATOM 16946 N N . THR A 1 91 ? 7.848 -2.355 3.905 1.00 0.00 91 THR A N 11
ATOM 16947 C CA . THR A 1 91 ? 7.866 -3.792 4.148 1.00 0.00 91 THR A CA 11
ATOM 16948 C C . THR A 1 91 ? 6.535 -4.430 3.768 1.00 0.00 91 THR A C 11
ATOM 16949 O O . THR A 1 91 ? 5.470 -3.865 4.021 1.00 0.00 91 THR A O 11
ATOM 16960 N N . VAL A 1 92 ? 6.601 -5.611 3.162 1.00 0.00 92 VAL A N 11
ATOM 16961 C CA . VAL A 1 92 ? 5.400 -6.327 2.749 1.00 0.00 92 VAL A CA 11
ATOM 16962 C C . VAL A 1 92 ? 5.427 -7.772 3.235 1.00 0.00 92 VAL A C 11
ATOM 16963 O O . VAL A 1 92 ? 6.444 -8.456 3.122 1.00 0.00 92 VAL A O 11
ATOM 16976 N N . ARG A 1 93 ? 4.303 -8.230 3.775 1.00 0.00 93 ARG A N 11
ATOM 16977 C CA . ARG A 1 93 ? 4.198 -9.594 4.279 1.00 0.00 93 ARG A CA 11
ATOM 16978 C C . ARG A 1 93 ? 3.383 -10.464 3.327 1.00 0.00 93 ARG A C 11
ATOM 16979 O O . ARG A 1 93 ? 2.248 -10.134 2.987 1.00 0.00 93 ARG A O 11
ATOM 17000 N N . ALA A 1 94 ? 3.971 -11.577 2.901 1.00 0.00 94 ALA A N 11
ATOM 17001 C CA . ALA A 1 94 ? 3.299 -12.495 1.990 1.00 0.00 94 ALA A CA 11
ATOM 17002 C C . ALA A 1 94 ? 2.127 -13.190 2.676 1.00 0.00 94 ALA A C 11
ATOM 17003 O O . ALA A 1 94 ? 2.160 -13.440 3.881 1.00 0.00 94 ALA A O 11
ATOM 17010 N N . LEU A 1 95 ? 1.093 -13.499 1.901 1.00 0.00 95 LEU A N 11
ATOM 17011 C CA . LEU A 1 95 ? -0.090 -14.165 2.434 1.00 0.00 95 LEU A CA 11
ATOM 17012 C C . LEU A 1 95 ? 0.284 -15.480 3.112 1.00 0.00 95 LEU A C 11
ATOM 17013 O O . LEU A 1 95 ? 1.306 -16.095 2.807 1.00 0.00 95 LEU A O 11
ATOM 17029 N N . PRO A 1 96 ? -0.564 -15.923 4.052 1.00 0.00 96 PRO A N 11
ATOM 17030 C CA . PRO A 1 96 ? -0.346 -17.171 4.790 1.00 0.00 96 PRO A CA 11
ATOM 17031 C C . PRO A 1 96 ? -0.522 -18.403 3.910 1.00 0.00 96 PRO A C 11
ATOM 17032 O O . PRO A 1 96 ? -1.557 -18.577 3.268 1.00 0.00 96 PRO A O 11
ATOM 17043 N N . ALA A 1 97 ? 0.496 -19.257 3.885 1.00 0.00 97 ALA A N 11
ATOM 17044 C CA . ALA A 1 97 ? 0.452 -20.476 3.085 1.00 0.00 97 ALA A CA 11
ATOM 17045 C C . ALA A 1 97 ? 1.093 -21.643 3.828 1.00 0.00 97 ALA A C 11
ATOM 17046 O O . ALA A 1 97 ? 1.911 -21.446 4.727 1.00 0.00 97 ALA A O 11
ATOM 17053 N N . ARG A 1 98 ? 0.715 -22.859 3.448 1.00 0.00 98 ARG A N 11
ATOM 17054 C CA . ARG A 1 98 ? 1.251 -24.059 4.080 1.00 0.00 98 ARG A CA 11
ATOM 17055 C C . ARG A 1 98 ? 0.880 -24.106 5.559 1.00 0.00 98 ARG A C 11
ATOM 17056 O O . ARG A 1 98 ? 1.690 -24.493 6.401 1.00 0.00 98 ARG A O 11
ATOM 17077 N N . PHE A 1 99 ? -0.350 -23.708 5.869 1.00 0.00 99 PHE A N 11
ATOM 17078 C CA . PHE A 1 99 ? -0.828 -23.704 7.246 1.00 0.00 99 PHE A CA 11
ATOM 17079 C C . PHE A 1 99 ? -1.692 -24.930 7.526 1.00 0.00 99 PHE A C 11
ATOM 17080 O O . PHE A 1 99 ? -2.901 -24.920 7.291 1.00 0.00 99 PHE A O 11
ATOM 17097 N N . THR A 1 100 ? -1.063 -25.988 8.030 1.00 0.00 100 THR A N 11
ATOM 17098 C CA . THR A 1 100 ? -1.771 -27.223 8.341 1.00 0.00 100 THR A CA 11
ATOM 17099 C C . THR A 1 100 ? -2.291 -27.213 9.774 1.00 0.00 100 THR A C 11
ATOM 17100 O O . THR A 1 100 ? -3.216 -27.950 10.113 1.00 0.00 100 THR A O 11
ATOM 17111 N N . GLU A 1 101 ? -1.690 -26.372 10.611 1.00 0.00 101 GLU A N 11
ATOM 17112 C CA . GLU A 1 101 ? -2.093 -26.268 12.008 1.00 0.00 101 GLU A CA 11
ATOM 17113 C C . GLU A 1 101 ? -3.335 -25.393 12.152 1.00 0.00 101 GLU A C 11
ATOM 17114 O O . GLU A 1 101 ? -3.366 -24.257 11.680 1.00 0.00 101 GLU A O 11
ATOM 17126 N N . GLY A 1 102 ? -4.358 -25.932 12.808 1.00 0.00 102 GLY A N 11
ATOM 17127 C CA . GLY A 1 102 ? -5.589 -25.188 13.002 1.00 0.00 102 GLY A CA 11
ATOM 17128 C C . GLY A 1 102 ? -6.262 -25.514 14.320 1.00 0.00 102 GLY A C 11
ATOM 17129 O O . GLY A 1 102 ? -6.581 -24.618 15.101 1.00 0.00 102 GLY A O 11
ATOM 17133 N N . SER A 1 103 ? -6.481 -26.802 14.568 1.00 0.00 103 SER A N 11
ATOM 17134 C CA . SER A 1 103 ? -7.126 -27.245 15.799 1.00 0.00 103 SER A CA 11
ATOM 17135 C C . SER A 1 103 ? -7.002 -28.756 15.964 1.00 0.00 103 SER A C 11
ATOM 17136 O O . SER A 1 103 ? -6.983 -29.499 14.983 1.00 0.00 103 SER A O 11
ATOM 17144 N N . GLY A 1 104 ? -6.919 -29.205 17.213 1.00 0.00 104 GLY A N 11
ATOM 17145 C CA . GLY A 1 104 ? -6.798 -30.625 17.484 1.00 0.00 104 GLY A CA 11
ATOM 17146 C C . GLY A 1 104 ? -7.259 -30.989 18.882 1.00 0.00 104 GLY A C 11
ATOM 17147 O O . GLY A 1 104 ? -8.332 -31.562 19.075 1.00 0.00 104 GLY A O 11
ATOM 17151 N N . PRO A 1 105 ? -6.436 -30.655 19.887 1.00 0.00 105 PRO A N 11
ATOM 17152 C CA . PRO A 1 105 ? -6.743 -30.943 21.291 1.00 0.00 105 PRO A CA 11
ATOM 17153 C C . PRO A 1 105 ? -7.892 -30.090 21.819 1.00 0.00 105 PRO A C 11
ATOM 17154 O O . PRO A 1 105 ? -8.521 -30.430 22.821 1.00 0.00 105 PRO A O 11
ATOM 17165 N N . SER A 1 106 ? -8.161 -28.980 21.138 1.00 0.00 106 SER A N 11
ATOM 17166 C CA . SER A 1 106 ? -9.232 -28.077 21.540 1.00 0.00 106 SER A CA 11
ATOM 17167 C C . SER A 1 106 ? -10.405 -28.158 20.569 1.00 0.00 106 SER A C 11
ATOM 17168 O O . SER A 1 106 ? -10.228 -28.454 19.387 1.00 0.00 106 SER A O 11
ATOM 17176 N N . SER A 1 107 ? -11.605 -27.893 21.076 1.00 0.00 107 SER A N 11
ATOM 17177 C CA . SER A 1 107 ? -12.809 -27.939 20.255 1.00 0.00 107 SER A CA 11
ATOM 17178 C C . SER A 1 107 ? -13.341 -26.534 19.990 1.00 0.00 107 SER A C 11
ATOM 17179 O O . SER A 1 107 ? -13.008 -25.588 20.702 1.00 0.00 107 SER A O 11
ATOM 17187 N N . GLY A 1 108 ? -14.172 -26.406 18.960 1.00 0.00 108 GLY A N 11
ATOM 17188 C CA . GLY A 1 108 ? -14.737 -25.114 18.618 1.00 0.00 108 GLY A CA 11
ATOM 17189 C C . GLY A 1 108 ? -16.153 -24.946 19.133 1.00 0.00 108 GLY A C 11
ATOM 17190 O O . GLY A 1 108 ? -16.921 -24.142 18.606 1.00 0.00 108 GLY A O 11
ATOM 17194 N N . GLY A 1 1 ? 20.687 34.831 5.636 1.00 0.00 1 GLY A N 12
ATOM 17195 C CA . GLY A 1 1 ? 19.348 35.384 5.724 1.00 0.00 1 GLY A CA 12
ATOM 17196 C C . GLY A 1 1 ? 19.182 36.636 4.886 1.00 0.00 1 GLY A C 12
ATOM 17197 O O . GLY A 1 1 ? 19.958 37.583 5.012 1.00 0.00 1 GLY A O 12
ATOM 17201 N N . SER A 1 2 ? 18.168 36.641 4.027 1.00 0.00 2 SER A N 12
ATOM 17202 C CA . SER A 1 2 ? 17.905 37.785 3.161 1.00 0.00 2 SER A CA 12
ATOM 17203 C C . SER A 1 2 ? 16.425 37.864 2.799 1.00 0.00 2 SER A C 12
ATOM 17204 O O . SER A 1 2 ? 15.663 36.930 3.048 1.00 0.00 2 SER A O 12
ATOM 17212 N N . SER A 1 3 ? 16.026 38.986 2.210 1.00 0.00 3 SER A N 12
ATOM 17213 C CA . SER A 1 3 ? 14.637 39.190 1.816 1.00 0.00 3 SER A CA 12
ATOM 17214 C C . SER A 1 3 ? 14.463 38.993 0.313 1.00 0.00 3 SER A C 12
ATOM 17215 O O . SER A 1 3 ? 13.740 39.741 -0.343 1.00 0.00 3 SER A O 12
ATOM 17223 N N . GLY A 1 4 ? 15.134 37.979 -0.226 1.00 0.00 4 GLY A N 12
ATOM 17224 C CA . GLY A 1 4 ? 15.042 37.701 -1.647 1.00 0.00 4 GLY A CA 12
ATOM 17225 C C . GLY A 1 4 ? 14.050 36.598 -1.959 1.00 0.00 4 GLY A C 12
ATOM 17226 O O . GLY A 1 4 ? 12.915 36.622 -1.484 1.00 0.00 4 GLY A O 12
ATOM 17230 N N . SER A 1 5 ? 14.479 35.628 -2.761 1.00 0.00 5 SER A N 12
ATOM 17231 C CA . SER A 1 5 ? 13.619 34.514 -3.140 1.00 0.00 5 SER A CA 12
ATOM 17232 C C . SER A 1 5 ? 14.000 33.249 -2.377 1.00 0.00 5 SER A C 12
ATOM 17233 O O . SER A 1 5 ? 15.137 33.099 -1.929 1.00 0.00 5 SER A O 12
ATOM 17241 N N . SER A 1 6 ? 13.040 32.341 -2.231 1.00 0.00 6 SER A N 12
ATOM 17242 C CA . SER A 1 6 ? 13.273 31.090 -1.519 1.00 0.00 6 SER A CA 12
ATOM 17243 C C . SER A 1 6 ? 13.687 29.984 -2.485 1.00 0.00 6 SER A C 12
ATOM 17244 O O . SER A 1 6 ? 14.680 29.291 -2.264 1.00 0.00 6 SER A O 12
ATOM 17252 N N . GLY A 1 7 ? 12.917 29.824 -3.557 1.00 0.00 7 GLY A N 12
ATOM 17253 C CA . GLY A 1 7 ? 13.219 28.801 -4.541 1.00 0.00 7 GLY A CA 12
ATOM 17254 C C . GLY A 1 7 ? 12.284 27.611 -4.446 1.00 0.00 7 GLY A C 12
ATOM 17255 O O . GLY A 1 7 ? 11.166 27.712 -3.942 1.00 0.00 7 GLY A O 12
ATOM 17259 N N . PRO A 1 8 ? 12.743 26.452 -4.942 1.00 0.00 8 PRO A N 12
ATOM 17260 C CA . PRO A 1 8 ? 11.955 25.216 -4.923 1.00 0.00 8 PRO A CA 12
ATOM 17261 C C . PRO A 1 8 ? 11.783 24.659 -3.514 1.00 0.00 8 PRO A C 12
ATOM 17262 O O . PRO A 1 8 ? 12.692 24.742 -2.689 1.00 0.00 8 PRO A O 12
ATOM 17273 N N . ALA A 1 9 ? 10.612 24.091 -3.246 1.00 0.00 9 ALA A N 12
ATOM 17274 C CA . ALA A 1 9 ? 10.323 23.518 -1.937 1.00 0.00 9 ALA A CA 12
ATOM 17275 C C . ALA A 1 9 ? 11.320 22.419 -1.587 1.00 0.00 9 ALA A C 12
ATOM 17276 O O . ALA A 1 9 ? 12.004 21.887 -2.461 1.00 0.00 9 ALA A O 12
ATOM 17283 N N . ARG A 1 10 ? 11.398 22.084 -0.303 1.00 0.00 10 ARG A N 12
ATOM 17284 C CA . ARG A 1 10 ? 12.313 21.049 0.162 1.00 0.00 10 ARG A CA 12
ATOM 17285 C C . ARG A 1 10 ? 11.653 20.178 1.227 1.00 0.00 10 ARG A C 12
ATOM 17286 O O . ARG A 1 10 ? 10.530 20.446 1.654 1.00 0.00 10 ARG A O 12
ATOM 17307 N N . PHE A 1 11 ? 12.358 19.135 1.651 1.00 0.00 11 PHE A N 12
ATOM 17308 C CA . PHE A 1 11 ? 11.840 18.223 2.665 1.00 0.00 11 PHE A CA 12
ATOM 17309 C C . PHE A 1 11 ? 12.308 18.636 4.058 1.00 0.00 11 PHE A C 12
ATOM 17310 O O . PHE A 1 11 ? 13.468 19.001 4.254 1.00 0.00 11 PHE A O 12
ATOM 17327 N N . THR A 1 12 ? 11.396 18.578 5.023 1.00 0.00 12 THR A N 12
ATOM 17328 C CA . THR A 1 12 ? 11.712 18.947 6.397 1.00 0.00 12 THR A CA 12
ATOM 17329 C C . THR A 1 12 ? 11.660 17.734 7.318 1.00 0.00 12 THR A C 12
ATOM 17330 O O . THR A 1 12 ? 12.238 17.744 8.405 1.00 0.00 12 THR A O 12
ATOM 17341 N N . GLN A 1 13 ? 10.966 16.690 6.876 1.00 0.00 13 GLN A N 12
ATOM 17342 C CA . GLN A 1 13 ? 10.840 15.469 7.663 1.00 0.00 13 GLN A CA 12
ATOM 17343 C C . GLN A 1 13 ? 11.077 14.237 6.797 1.00 0.00 13 GLN A C 12
ATOM 17344 O O . GLN A 1 13 ? 10.268 13.911 5.927 1.00 0.00 13 GLN A O 12
ATOM 17358 N N . ASP A 1 14 ? 12.192 13.555 7.039 1.00 0.00 14 ASP A N 12
ATOM 17359 C CA . ASP A 1 14 ? 12.536 12.357 6.281 1.00 0.00 14 ASP A CA 12
ATOM 17360 C C . ASP A 1 14 ? 11.298 11.505 6.021 1.00 0.00 14 ASP A C 12
ATOM 17361 O O . ASP A 1 14 ? 10.605 11.095 6.954 1.00 0.00 14 ASP A O 12
ATOM 17370 N N . LEU A 1 15 ? 11.024 11.242 4.748 1.00 0.00 15 LEU A N 12
ATOM 17371 C CA . LEU A 1 15 ? 9.868 10.439 4.364 1.00 0.00 15 LEU A CA 12
ATOM 17372 C C . LEU A 1 15 ? 9.938 9.050 4.990 1.00 0.00 15 LEU A C 12
ATOM 17373 O O . LEU A 1 15 ? 11.002 8.433 5.043 1.00 0.00 15 LEU A O 12
ATOM 17389 N N . LYS A 1 16 ? 8.796 8.562 5.462 1.00 0.00 16 LYS A N 12
ATOM 17390 C CA . LYS A 1 16 ? 8.725 7.244 6.083 1.00 0.00 16 LYS A CA 12
ATOM 17391 C C . LYS A 1 16 ? 7.679 6.374 5.393 1.00 0.00 16 LYS A C 12
ATOM 17392 O O . LYS A 1 16 ? 7.030 6.803 4.438 1.00 0.00 16 LYS A O 12
ATOM 17411 N N . THR A 1 17 ? 7.518 5.149 5.884 1.00 0.00 17 THR A N 12
ATOM 17412 C CA . THR A 1 17 ? 6.550 4.219 5.315 1.00 0.00 17 THR A CA 12
ATOM 17413 C C . THR A 1 17 ? 5.932 3.340 6.396 1.00 0.00 17 THR A C 12
ATOM 17414 O O . THR A 1 17 ? 6.271 3.455 7.574 1.00 0.00 17 THR A O 12
ATOM 17425 N N . LYS A 1 18 ? 5.023 2.461 5.989 1.00 0.00 18 LYS A N 12
ATOM 17426 C CA . LYS A 1 18 ? 4.358 1.559 6.922 1.00 0.00 18 LYS A CA 12
ATOM 17427 C C . LYS A 1 18 ? 4.405 0.121 6.417 1.00 0.00 18 LYS A C 12
ATOM 17428 O O . LYS A 1 18 ? 4.633 -0.123 5.232 1.00 0.00 18 LYS A O 12
ATOM 17447 N N . GLU A 1 19 ? 4.186 -0.827 7.322 1.00 0.00 19 GLU A N 12
ATOM 17448 C CA . GLU A 1 19 ? 4.203 -2.241 6.966 1.00 0.00 19 GLU A CA 12
ATOM 17449 C C . GLU A 1 19 ? 2.785 -2.794 6.866 1.00 0.00 19 GLU A C 12
ATOM 17450 O O . GLU A 1 19 ? 1.936 -2.514 7.712 1.00 0.00 19 GLU A O 12
ATOM 17462 N N . ALA A 1 20 ? 2.535 -3.581 5.824 1.00 0.00 20 ALA A N 12
ATOM 17463 C CA . ALA A 1 20 ? 1.221 -4.175 5.612 1.00 0.00 20 ALA A CA 12
ATOM 17464 C C . ALA A 1 20 ? 1.339 -5.566 4.998 1.00 0.00 20 ALA A C 12
ATOM 17465 O O . ALA A 1 20 ? 2.407 -5.959 4.529 1.00 0.00 20 ALA A O 12
ATOM 17472 N N . SER A 1 21 ? 0.236 -6.306 5.005 1.00 0.00 21 SER A N 12
ATOM 17473 C CA . SER A 1 21 ? 0.217 -7.656 4.452 1.00 0.00 21 SER A CA 12
ATOM 17474 C C . SER A 1 21 ? -0.182 -7.634 2.980 1.00 0.00 21 SER A C 12
ATOM 17475 O O . SER A 1 21 ? -0.729 -6.647 2.489 1.00 0.00 21 SER A O 12
ATOM 17483 N N . GLU A 1 22 ? 0.096 -8.731 2.282 1.00 0.00 22 GLU A N 12
ATOM 17484 C CA . GLU A 1 22 ? -0.234 -8.838 0.866 1.00 0.00 22 GLU A CA 12
ATOM 17485 C C . GLU A 1 22 ? -1.688 -8.449 0.614 1.00 0.00 22 GLU A C 12
ATOM 17486 O O . GLU A 1 22 ? -2.568 -8.742 1.422 1.00 0.00 22 GLU A O 12
ATOM 17498 N N . GLY A 1 23 ? -1.931 -7.786 -0.513 1.00 0.00 23 GLY A N 12
ATOM 17499 C CA . GLY A 1 23 ? -3.278 -7.367 -0.851 1.00 0.00 23 GLY A CA 12
ATOM 17500 C C . GLY A 1 23 ? -3.720 -6.148 -0.065 1.00 0.00 23 GLY A C 12
ATOM 17501 O O . GLY A 1 23 ? -4.749 -5.545 -0.369 1.00 0.00 23 GLY A O 12
ATOM 17505 N N . ALA A 1 24 ? -2.942 -5.785 0.949 1.00 0.00 24 ALA A N 12
ATOM 17506 C CA . ALA A 1 24 ? -3.259 -4.631 1.780 1.00 0.00 24 ALA A CA 12
ATOM 17507 C C . ALA A 1 24 ? -2.888 -3.330 1.076 1.00 0.00 24 ALA A C 12
ATOM 17508 O O . ALA A 1 24 ? -2.405 -3.339 -0.056 1.00 0.00 24 ALA A O 12
ATOM 17515 N N . THR A 1 25 ? -3.118 -2.209 1.754 1.00 0.00 25 THR A N 12
ATOM 17516 C CA . THR A 1 25 ? -2.809 -0.900 1.194 1.00 0.00 25 THR A CA 12
ATOM 17517 C C . THR A 1 25 ? -1.821 -0.144 2.074 1.00 0.00 25 THR A C 12
ATOM 17518 O O . THR A 1 25 ? -2.097 0.128 3.241 1.00 0.00 25 THR A O 12
ATOM 17529 N N . ALA A 1 26 ? -0.668 0.194 1.505 1.00 0.00 26 ALA A N 12
ATOM 17530 C CA . ALA A 1 26 ? 0.361 0.922 2.238 1.00 0.00 26 ALA A CA 12
ATOM 17531 C C . ALA A 1 26 ? -0.027 2.385 2.421 1.00 0.00 26 ALA A C 12
ATOM 17532 O O . ALA A 1 26 ? -0.978 2.868 1.806 1.00 0.00 26 ALA A O 12
ATOM 17539 N N . THR A 1 27 ? 0.715 3.087 3.272 1.00 0.00 27 THR A N 12
ATOM 17540 C CA . THR A 1 27 ? 0.448 4.495 3.537 1.00 0.00 27 THR A CA 12
ATOM 17541 C C . THR A 1 27 ? 1.702 5.210 4.029 1.00 0.00 27 THR A C 12
ATOM 17542 O O . THR A 1 27 ? 2.123 5.030 5.172 1.00 0.00 27 THR A O 12
ATOM 17553 N N . LEU A 1 28 ? 2.294 6.021 3.159 1.00 0.00 28 LEU A N 12
ATOM 17554 C CA . LEU A 1 28 ? 3.500 6.764 3.505 1.00 0.00 28 LEU A CA 12
ATOM 17555 C C . LEU A 1 28 ? 3.180 8.233 3.762 1.00 0.00 28 LEU A C 12
ATOM 17556 O O . LEU A 1 28 ? 2.261 8.791 3.163 1.00 0.00 28 LEU A O 12
ATOM 17572 N N . GLN A 1 29 ? 3.946 8.854 4.654 1.00 0.00 29 GLN A N 12
ATOM 17573 C CA . GLN A 1 29 ? 3.744 10.258 4.987 1.00 0.00 29 GLN A CA 12
ATOM 17574 C C . GLN A 1 29 ? 5.062 11.024 4.942 1.00 0.00 29 GLN A C 12
ATOM 17575 O O . GLN A 1 29 ? 6.104 10.510 5.351 1.00 0.00 29 GLN A O 12
ATOM 17589 N N . CYS A 1 30 ? 5.010 12.253 4.442 1.00 0.00 30 CYS A N 12
ATOM 17590 C CA . CYS A 1 30 ? 6.201 13.089 4.342 1.00 0.00 30 CYS A CA 12
ATOM 17591 C C . CYS A 1 30 ? 5.845 14.564 4.503 1.00 0.00 30 CYS A C 12
ATOM 17592 O O . CYS A 1 30 ? 4.731 14.981 4.188 1.00 0.00 30 CYS A O 12
ATOM 17600 N N . GLU A 1 31 ? 6.799 15.347 4.997 1.00 0.00 31 GLU A N 12
ATOM 17601 C CA . GLU A 1 31 ? 6.584 16.775 5.202 1.00 0.00 31 GLU A CA 12
ATOM 17602 C C . GLU A 1 31 ? 7.383 17.595 4.194 1.00 0.00 31 GLU A C 12
ATOM 17603 O O . GLU A 1 31 ? 8.228 17.063 3.473 1.00 0.00 31 GLU A O 12
ATOM 17615 N N . LEU A 1 32 ? 7.110 18.894 4.148 1.00 0.00 32 LEU A N 12
ATOM 17616 C CA . LEU A 1 32 ? 7.802 19.790 3.228 1.00 0.00 32 LEU A CA 12
ATOM 17617 C C . LEU A 1 32 ? 7.890 21.200 3.803 1.00 0.00 32 LEU A C 12
ATOM 17618 O O . LEU A 1 32 ? 7.056 21.603 4.614 1.00 0.00 32 LEU A O 12
ATOM 17634 N N . SER A 1 33 ? 8.904 21.945 3.377 1.00 0.00 33 SER A N 12
ATOM 17635 C CA . SER A 1 33 ? 9.102 23.310 3.851 1.00 0.00 33 SER A CA 12
ATOM 17636 C C . SER A 1 33 ? 7.929 24.200 3.450 1.00 0.00 33 SER A C 12
ATOM 17637 O O . SER A 1 33 ? 7.602 25.165 4.141 1.00 0.00 33 SER A O 12
ATOM 17645 N N . LYS A 1 34 ? 7.300 23.868 2.328 1.00 0.00 34 LYS A N 12
ATOM 17646 C CA . LYS A 1 34 ? 6.162 24.634 1.833 1.00 0.00 34 LYS A CA 12
ATOM 17647 C C . LYS A 1 34 ? 5.365 23.827 0.814 1.00 0.00 34 LYS A C 12
ATOM 17648 O O . LYS A 1 34 ? 5.879 22.881 0.217 1.00 0.00 34 LYS A O 12
ATOM 17667 N N . VAL A 1 35 ? 4.107 24.209 0.617 1.00 0.00 35 VAL A N 12
ATOM 17668 C CA . VAL A 1 35 ? 3.239 23.522 -0.333 1.00 0.00 35 VAL A CA 12
ATOM 17669 C C . VAL A 1 35 ? 3.818 23.574 -1.743 1.00 0.00 35 VAL A C 12
ATOM 17670 O O . VAL A 1 35 ? 3.933 24.645 -2.338 1.00 0.00 35 VAL A O 12
ATOM 17683 N N . ALA A 1 36 ? 4.180 22.410 -2.271 1.00 0.00 36 ALA A N 12
ATOM 17684 C CA . ALA A 1 36 ? 4.745 22.322 -3.612 1.00 0.00 36 ALA A CA 12
ATOM 17685 C C . ALA A 1 36 ? 4.446 20.967 -4.245 1.00 0.00 36 ALA A C 12
ATOM 17686 O O . ALA A 1 36 ? 4.293 19.955 -3.561 1.00 0.00 36 ALA A O 12
ATOM 17693 N N . PRO A 1 37 ? 4.359 20.946 -5.584 1.00 0.00 37 PRO A N 12
ATOM 17694 C CA . PRO A 1 37 ? 4.077 19.721 -6.339 1.00 0.00 37 PRO A CA 12
ATOM 17695 C C . PRO A 1 37 ? 5.240 18.736 -6.300 1.00 0.00 37 PRO A C 12
ATOM 17696 O O . PRO A 1 37 ? 6.362 19.069 -6.683 1.00 0.00 37 PRO A O 12
ATOM 17707 N N . VAL A 1 38 ? 4.966 17.521 -5.837 1.00 0.00 38 VAL A N 12
ATOM 17708 C CA . VAL A 1 38 ? 5.989 16.486 -5.750 1.00 0.00 38 VAL A CA 12
ATOM 17709 C C . VAL A 1 38 ? 5.594 15.253 -6.555 1.00 0.00 38 VAL A C 12
ATOM 17710 O O . VAL A 1 38 ? 4.448 15.121 -6.984 1.00 0.00 38 VAL A O 12
ATOM 17723 N N . GLU A 1 39 ? 6.552 14.353 -6.757 1.00 0.00 39 GLU A N 12
ATOM 17724 C CA . GLU A 1 39 ? 6.303 13.131 -7.512 1.00 0.00 39 GLU A CA 12
ATOM 17725 C C . GLU A 1 39 ? 6.985 11.936 -6.853 1.00 0.00 39 GLU A C 12
ATOM 17726 O O . GLU A 1 39 ? 8.152 12.009 -6.468 1.00 0.00 39 GLU A O 12
ATOM 17738 N N . TRP A 1 40 ? 6.249 10.838 -6.727 1.00 0.00 40 TRP A N 12
ATOM 17739 C CA . TRP A 1 40 ? 6.783 9.627 -6.113 1.00 0.00 40 TRP A CA 12
ATOM 17740 C C . TRP A 1 40 ? 7.409 8.715 -7.163 1.00 0.00 40 TRP A C 12
ATOM 17741 O O . TRP A 1 40 ? 6.960 8.671 -8.309 1.00 0.00 40 TRP A O 12
ATOM 17762 N N . LYS A 1 41 ? 8.448 7.989 -6.766 1.00 0.00 41 LYS A N 12
ATOM 17763 C CA . LYS A 1 41 ? 9.136 7.077 -7.672 1.00 0.00 41 LYS A CA 12
ATOM 17764 C C . LYS A 1 41 ? 9.424 5.745 -6.987 1.00 0.00 41 LYS A C 12
ATOM 17765 O O . LYS A 1 41 ? 9.614 5.687 -5.772 1.00 0.00 41 LYS A O 12
ATOM 17784 N N . LYS A 1 42 ? 9.456 4.675 -7.775 1.00 0.00 42 LYS A N 12
ATOM 17785 C CA . LYS A 1 42 ? 9.724 3.343 -7.246 1.00 0.00 42 LYS A CA 12
ATOM 17786 C C . LYS A 1 42 ? 10.989 2.756 -7.865 1.00 0.00 42 LYS A C 12
ATOM 17787 O O . LYS A 1 42 ? 11.270 1.567 -7.717 1.00 0.00 42 LYS A O 12
ATOM 17806 N N . GLY A 1 43 ? 11.749 3.598 -8.558 1.00 0.00 43 GLY A N 12
ATOM 17807 C CA . GLY A 1 43 ? 12.975 3.144 -9.187 1.00 0.00 43 GLY A CA 12
ATOM 17808 C C . GLY A 1 43 ? 13.324 3.948 -10.424 1.00 0.00 43 GLY A C 12
ATOM 17809 O O . GLY A 1 43 ? 13.145 5.165 -10.471 1.00 0.00 43 GLY A O 12
ATOM 17813 N N . PRO A 1 44 ? 13.837 3.261 -11.456 1.00 0.00 44 PRO A N 12
ATOM 17814 C CA . PRO A 1 44 ? 14.224 3.899 -12.718 1.00 0.00 44 PRO A CA 12
ATOM 17815 C C . PRO A 1 44 ? 13.018 4.386 -13.514 1.00 0.00 44 PRO A C 12
ATOM 17816 O O . PRO A 1 44 ? 13.162 4.900 -14.623 1.00 0.00 44 PRO A O 12
ATOM 17827 N N . GLU A 1 45 ? 11.830 4.221 -12.941 1.00 0.00 45 GLU A N 12
ATOM 17828 C CA . GLU A 1 45 ? 10.600 4.645 -13.600 1.00 0.00 45 GLU A CA 12
ATOM 17829 C C . GLU A 1 45 ? 9.921 5.765 -12.817 1.00 0.00 45 GLU A C 12
ATOM 17830 O O . GLU A 1 45 ? 10.330 6.096 -11.703 1.00 0.00 45 GLU A O 12
ATOM 17842 N N . THR A 1 46 ? 8.882 6.347 -13.408 1.00 0.00 46 THR A N 12
ATOM 17843 C CA . THR A 1 46 ? 8.148 7.431 -12.768 1.00 0.00 46 THR A CA 12
ATOM 17844 C C . THR A 1 46 ? 6.722 7.008 -12.435 1.00 0.00 46 THR A C 12
ATOM 17845 O O . THR A 1 46 ? 6.092 6.265 -13.188 1.00 0.00 46 THR A O 12
ATOM 17856 N N . LEU A 1 47 ? 6.218 7.485 -11.302 1.00 0.00 47 LEU A N 12
ATOM 17857 C CA . LEU A 1 47 ? 4.864 7.156 -10.869 1.00 0.00 47 LEU A CA 12
ATOM 17858 C C . LEU A 1 47 ? 3.981 8.399 -10.851 1.00 0.00 47 LEU A C 12
ATOM 17859 O O . LEU A 1 47 ? 4.463 9.512 -10.639 1.00 0.00 47 LEU A O 12
ATOM 17875 N N . ARG A 1 48 ? 2.686 8.202 -11.073 1.00 0.00 48 ARG A N 12
ATOM 17876 C CA . ARG A 1 48 ? 1.735 9.307 -11.082 1.00 0.00 48 ARG A CA 12
ATOM 17877 C C . ARG A 1 48 ? 0.356 8.841 -10.624 1.00 0.00 48 ARG A C 12
ATOM 17878 O O . ARG A 1 48 ? -0.028 7.693 -10.846 1.00 0.00 48 ARG A O 12
ATOM 17899 N N . ASP A 1 49 ? -0.384 9.740 -9.984 1.00 0.00 49 ASP A N 12
ATOM 17900 C CA . ASP A 1 49 ? -1.721 9.422 -9.495 1.00 0.00 49 ASP A CA 12
ATOM 17901 C C . ASP A 1 49 ? -2.602 8.897 -10.624 1.00 0.00 49 ASP A C 12
ATOM 17902 O O . ASP A 1 49 ? -2.626 9.459 -11.719 1.00 0.00 49 ASP A O 12
ATOM 17911 N N . GLY A 1 50 ? -3.325 7.815 -10.351 1.00 0.00 50 GLY A N 12
ATOM 17912 C CA . GLY A 1 50 ? -4.196 7.232 -11.354 1.00 0.00 50 GLY A CA 12
ATOM 17913 C C . GLY A 1 50 ? -3.898 5.767 -11.600 1.00 0.00 50 GLY A C 12
ATOM 17914 O O . GLY A 1 50 ? -2.862 5.423 -12.167 1.00 0.00 50 GLY A O 12
ATOM 17918 N N . GLY A 1 51 ? -4.809 4.898 -11.170 1.00 0.00 51 GLY A N 12
ATOM 17919 C CA . GLY A 1 51 ? -4.619 3.472 -11.355 1.00 0.00 51 GLY A CA 12
ATOM 17920 C C . GLY A 1 51 ? -4.462 2.733 -10.040 1.00 0.00 51 GLY A C 12
ATOM 17921 O O . GLY A 1 51 ? -5.332 2.805 -9.172 1.00 0.00 51 GLY A O 12
ATOM 17925 N N . ARG A 1 52 ? -3.350 2.019 -9.893 1.00 0.00 52 ARG A N 12
ATOM 17926 C CA . ARG A 1 52 ? -3.084 1.262 -8.676 1.00 0.00 52 ARG A CA 12
ATOM 17927 C C . ARG A 1 52 ? -2.232 2.075 -7.706 1.00 0.00 52 ARG A C 12
ATOM 17928 O O . ARG A 1 52 ? -1.441 1.519 -6.943 1.00 0.00 52 ARG A O 12
ATOM 17949 N N . TYR A 1 53 ? -2.399 3.392 -7.740 1.00 0.00 53 TYR A N 12
ATOM 17950 C CA . TYR A 1 53 ? -1.644 4.281 -6.866 1.00 0.00 53 TYR A CA 12
ATOM 17951 C C . TYR A 1 53 ? -2.441 5.544 -6.552 1.00 0.00 53 TYR A C 12
ATOM 17952 O O . TYR A 1 53 ? -2.949 6.211 -7.454 1.00 0.00 53 TYR A O 12
ATOM 17970 N N . SER A 1 54 ? -2.547 5.865 -5.267 1.00 0.00 54 SER A N 12
ATOM 17971 C CA . SER A 1 54 ? -3.285 7.045 -4.832 1.00 0.00 54 SER A CA 12
ATOM 17972 C C . SER A 1 54 ? -2.378 7.999 -4.060 1.00 0.00 54 SER A C 12
ATOM 17973 O O . SER A 1 54 ? -1.872 7.663 -2.989 1.00 0.00 54 SER A O 12
ATOM 17981 N N . LEU A 1 55 ? -2.177 9.190 -4.612 1.00 0.00 55 LEU A N 12
ATOM 17982 C CA . LEU A 1 55 ? -1.332 10.195 -3.977 1.00 0.00 55 LEU A CA 12
ATOM 17983 C C . LEU A 1 55 ? -2.083 11.511 -3.807 1.00 0.00 55 LEU A C 12
ATOM 17984 O O . LEU A 1 55 ? -2.360 12.211 -4.782 1.00 0.00 55 LEU A O 12
ATOM 18000 N N . LYS A 1 56 ? -2.410 11.843 -2.563 1.00 0.00 56 LYS A N 12
ATOM 18001 C CA . LYS A 1 56 ? -3.127 13.077 -2.263 1.00 0.00 56 LYS A CA 12
ATOM 18002 C C . LYS A 1 56 ? -2.190 14.118 -1.658 1.00 0.00 56 LYS A C 12
ATOM 18003 O O . LYS A 1 56 ? -1.399 13.809 -0.768 1.00 0.00 56 LYS A O 12
ATOM 18022 N N . GLN A 1 57 ? -2.286 15.350 -2.148 1.00 0.00 57 GLN A N 12
ATOM 18023 C CA . GLN A 1 57 ? -1.447 16.435 -1.654 1.00 0.00 57 GLN A CA 12
ATOM 18024 C C . GLN A 1 57 ? -2.121 17.159 -0.493 1.00 0.00 57 GLN A C 12
ATOM 18025 O O . GLN A 1 57 ? -3.348 17.196 -0.400 1.00 0.00 57 GLN A O 12
ATOM 18039 N N . ASP A 1 58 ? -1.311 17.733 0.390 1.00 0.00 58 ASP A N 12
ATOM 18040 C CA . ASP A 1 58 ? -1.829 18.457 1.545 1.00 0.00 58 ASP A CA 12
ATOM 18041 C C . ASP A 1 58 ? -0.851 19.540 1.990 1.00 0.00 58 ASP A C 12
ATOM 18042 O O . ASP A 1 58 ? 0.324 19.518 1.626 1.00 0.00 58 ASP A O 12
ATOM 18051 N N . GLY A 1 59 ? -1.345 20.489 2.780 1.00 0.00 59 GLY A N 12
ATOM 18052 C CA . GLY A 1 59 ? -0.503 21.568 3.261 1.00 0.00 59 GLY A CA 12
ATOM 18053 C C . GLY A 1 59 ? 0.828 21.072 3.790 1.00 0.00 59 GLY A C 12
ATOM 18054 O O . GLY A 1 59 ? 0.900 20.508 4.882 1.00 0.00 59 GLY A O 12
ATOM 18058 N N . THR A 1 60 ? 1.887 21.280 3.013 1.00 0.00 60 THR A N 12
ATOM 18059 C CA . THR A 1 60 ? 3.222 20.848 3.408 1.00 0.00 60 THR A CA 12
ATOM 18060 C C . THR A 1 60 ? 3.213 19.398 3.879 1.00 0.00 60 THR A C 12
ATOM 18061 O O . THR A 1 60 ? 4.007 19.009 4.736 1.00 0.00 60 THR A O 12
ATOM 18072 N N . ARG A 1 61 ? 2.312 18.602 3.312 1.00 0.00 61 ARG A N 12
ATOM 18073 C CA . ARG A 1 61 ? 2.201 17.194 3.675 1.00 0.00 61 ARG A CA 12
ATOM 18074 C C . ARG A 1 61 ? 1.657 16.374 2.509 1.00 0.00 61 ARG A C 12
ATOM 18075 O O . ARG A 1 61 ? 0.824 16.850 1.737 1.00 0.00 61 ARG A O 12
ATOM 18096 N N . CYS A 1 62 ? 2.135 15.141 2.386 1.00 0.00 62 CYS A N 12
ATOM 18097 C CA . CYS A 1 62 ? 1.698 14.254 1.314 1.00 0.00 62 CYS A CA 12
ATOM 18098 C C . CYS A 1 62 ? 1.499 12.833 1.830 1.00 0.00 62 CYS A C 12
ATOM 18099 O O . CYS A 1 62 ? 2.264 12.353 2.665 1.00 0.00 62 CYS A O 12
ATOM 18107 N N . GLU A 1 63 ? 0.465 12.166 1.327 1.00 0.00 63 GLU A N 12
ATOM 18108 C CA . GLU A 1 63 ? 0.164 10.800 1.740 1.00 0.00 63 GLU A CA 12
ATOM 18109 C C . GLU A 1 63 ? 0.027 9.883 0.528 1.00 0.00 63 GLU A C 12
ATOM 18110 O O . GLU A 1 63 ? -0.889 10.037 -0.281 1.00 0.00 63 GLU A O 12
ATOM 18122 N N . LEU A 1 64 ? 0.943 8.929 0.409 1.00 0.00 64 LEU A N 12
ATOM 18123 C CA . LEU A 1 64 ? 0.926 7.986 -0.705 1.00 0.00 64 LEU A CA 12
ATOM 18124 C C . LEU A 1 64 ? 0.299 6.660 -0.286 1.00 0.00 64 LEU A C 12
ATOM 18125 O O . LEU A 1 64 ? 0.509 6.190 0.832 1.00 0.00 64 LEU A O 12
ATOM 18141 N N . GLN A 1 65 ? -0.470 6.063 -1.191 1.00 0.00 65 GLN A N 12
ATOM 18142 C CA . GLN A 1 65 ? -1.126 4.790 -0.915 1.00 0.00 65 GLN A CA 12
ATOM 18143 C C . GLN A 1 65 ? -0.946 3.822 -2.079 1.00 0.00 65 GLN A C 12
ATOM 18144 O O . GLN A 1 65 ? -1.065 4.206 -3.243 1.00 0.00 65 GLN A O 12
ATOM 18158 N N . ILE A 1 66 ? -0.660 2.565 -1.757 1.00 0.00 66 ILE A N 12
ATOM 18159 C CA . ILE A 1 66 ? -0.465 1.541 -2.777 1.00 0.00 66 ILE A CA 12
ATOM 18160 C C . ILE A 1 66 ? -1.533 0.458 -2.679 1.00 0.00 66 ILE A C 12
ATOM 18161 O O . ILE A 1 66 ? -1.417 -0.474 -1.883 1.00 0.00 66 ILE A O 12
ATOM 18177 N N . HIS A 1 67 ? -2.574 0.585 -3.496 1.00 0.00 67 HIS A N 12
ATOM 18178 C CA . HIS A 1 67 ? -3.663 -0.385 -3.504 1.00 0.00 67 HIS A CA 12
ATOM 18179 C C . HIS A 1 67 ? -3.208 -1.708 -4.111 1.00 0.00 67 HIS A C 12
ATOM 18180 O O . HIS A 1 67 ? -2.552 -1.731 -5.153 1.00 0.00 67 HIS A O 12
ATOM 18195 N N . ASP A 1 68 ? -3.558 -2.807 -3.453 1.00 0.00 68 ASP A N 12
ATOM 18196 C CA . ASP A 1 68 ? -3.185 -4.135 -3.928 1.00 0.00 68 ASP A CA 12
ATOM 18197 C C . ASP A 1 68 ? -1.707 -4.409 -3.670 1.00 0.00 68 ASP A C 12
ATOM 18198 O O . ASP A 1 68 ? -0.961 -4.764 -4.584 1.00 0.00 68 ASP A O 12
ATOM 18207 N N . LEU A 1 69 ? -1.289 -4.241 -2.420 1.00 0.00 69 LEU A N 12
ATOM 18208 C CA . LEU A 1 69 ? 0.102 -4.470 -2.041 1.00 0.00 69 LEU A CA 12
ATOM 18209 C C . LEU A 1 69 ? 0.547 -5.877 -2.426 1.00 0.00 69 LEU A C 12
ATOM 18210 O O . LEU A 1 69 ? -0.280 -6.748 -2.698 1.00 0.00 69 LEU A O 12
ATOM 18226 N N . SER A 1 70 ? 1.858 -6.092 -2.446 1.00 0.00 70 SER A N 12
ATOM 18227 C CA . SER A 1 70 ? 2.414 -7.394 -2.799 1.00 0.00 70 SER A CA 12
ATOM 18228 C C . SER A 1 70 ? 3.902 -7.457 -2.469 1.00 0.00 70 SER A C 12
ATOM 18229 O O . SER A 1 70 ? 4.593 -6.438 -2.465 1.00 0.00 70 SER A O 12
ATOM 18237 N N . VAL A 1 71 ? 4.390 -8.662 -2.191 1.00 0.00 71 VAL A N 12
ATOM 18238 C CA . VAL A 1 71 ? 5.796 -8.860 -1.861 1.00 0.00 71 VAL A CA 12
ATOM 18239 C C . VAL A 1 71 ? 6.701 -8.150 -2.861 1.00 0.00 71 VAL A C 12
ATOM 18240 O O . VAL A 1 71 ? 7.820 -7.757 -2.532 1.00 0.00 71 VAL A O 12
ATOM 18253 N N . ALA A 1 72 ? 6.208 -7.987 -4.085 1.00 0.00 72 ALA A N 12
ATOM 18254 C CA . ALA A 1 72 ? 6.972 -7.321 -5.133 1.00 0.00 72 ALA A CA 12
ATOM 18255 C C . ALA A 1 72 ? 6.960 -5.808 -4.944 1.00 0.00 72 ALA A C 12
ATOM 18256 O O . ALA A 1 72 ? 7.925 -5.123 -5.285 1.00 0.00 72 ALA A O 12
ATOM 18263 N N . ASP A 1 73 ? 5.864 -5.293 -4.399 1.00 0.00 73 ASP A N 12
ATOM 18264 C CA . ASP A 1 73 ? 5.727 -3.860 -4.164 1.00 0.00 73 ASP A CA 12
ATOM 18265 C C . ASP A 1 73 ? 6.724 -3.385 -3.111 1.00 0.00 73 ASP A C 12
ATOM 18266 O O . ASP A 1 73 ? 7.114 -2.218 -3.094 1.00 0.00 73 ASP A O 12
ATOM 18275 N N . ALA A 1 74 ? 7.130 -4.297 -2.234 1.00 0.00 74 ALA A N 12
ATOM 18276 C CA . ALA A 1 74 ? 8.082 -3.971 -1.179 1.00 0.00 74 ALA A CA 12
ATOM 18277 C C . ALA A 1 74 ? 9.449 -3.626 -1.759 1.00 0.00 74 ALA A C 12
ATOM 18278 O O . ALA A 1 74 ? 10.202 -4.509 -2.168 1.00 0.00 74 ALA A O 12
ATOM 18285 N N . GLY A 1 75 ? 9.763 -2.334 -1.793 1.00 0.00 75 GLY A N 12
ATOM 18286 C CA . GLY A 1 75 ? 11.040 -1.896 -2.327 1.00 0.00 75 GLY A CA 12
ATOM 18287 C C . GLY A 1 75 ? 11.496 -0.579 -1.730 1.00 0.00 75 GLY A C 12
ATOM 18288 O O . GLY A 1 75 ? 11.505 -0.414 -0.510 1.00 0.00 75 GLY A O 12
ATOM 18292 N N . GLU A 1 76 ? 11.877 0.359 -2.591 1.00 0.00 76 GLU A N 12
ATOM 18293 C CA . GLU A 1 76 ? 12.339 1.667 -2.139 1.00 0.00 76 GLU A CA 12
ATOM 18294 C C . GLU A 1 76 ? 11.640 2.785 -2.906 1.00 0.00 76 GLU A C 12
ATOM 18295 O O . GLU A 1 76 ? 11.913 3.009 -4.086 1.00 0.00 76 GLU A O 12
ATOM 18307 N N . TYR A 1 77 ? 10.736 3.484 -2.229 1.00 0.00 77 TYR A N 12
ATOM 18308 C CA . TYR A 1 77 ? 9.995 4.577 -2.846 1.00 0.00 77 TYR A CA 12
ATOM 18309 C C . TYR A 1 77 ? 10.638 5.923 -2.522 1.00 0.00 77 TYR A C 12
ATOM 18310 O O . TYR A 1 77 ? 10.696 6.332 -1.363 1.00 0.00 77 TYR A O 12
ATOM 18328 N N . SER A 1 78 ? 11.119 6.605 -3.556 1.00 0.00 78 SER A N 12
ATOM 18329 C CA . SER A 1 78 ? 11.761 7.903 -3.383 1.00 0.00 78 SER A CA 12
ATOM 18330 C C . SER A 1 78 ? 10.893 9.019 -3.957 1.00 0.00 78 SER A C 12
ATOM 18331 O O . SER A 1 78 ? 10.336 8.889 -5.047 1.00 0.00 78 SER A O 12
ATOM 18339 N N . CYS A 1 79 ? 10.783 10.115 -3.214 1.00 0.00 79 CYS A N 12
ATOM 18340 C CA . CYS A 1 79 ? 9.983 11.255 -3.648 1.00 0.00 79 CYS A CA 12
ATOM 18341 C C . CYS A 1 79 ? 10.856 12.490 -3.844 1.00 0.00 79 CYS A C 12
ATOM 18342 O O . CYS A 1 79 ? 11.453 12.997 -2.895 1.00 0.00 79 CYS A O 12
ATOM 18350 N N . MET A 1 80 ? 10.928 12.967 -5.082 1.00 0.00 80 MET A N 12
ATOM 18351 C CA . MET A 1 80 ? 11.729 14.142 -5.403 1.00 0.00 80 MET A CA 12
ATOM 18352 C C . MET A 1 80 ? 10.876 15.406 -5.375 1.00 0.00 80 MET A C 12
ATOM 18353 O O . MET A 1 80 ? 9.846 15.486 -6.045 1.00 0.00 80 MET A O 12
ATOM 18367 N N . CYS A 1 81 ? 11.311 16.390 -4.596 1.00 0.00 81 CYS A N 12
ATOM 18368 C CA . CYS A 1 81 ? 10.586 17.651 -4.479 1.00 0.00 81 CYS A CA 12
ATOM 18369 C C . CYS A 1 81 ? 11.525 18.838 -4.668 1.00 0.00 81 CYS A C 12
ATOM 18370 O O . CYS A 1 81 ? 12.189 19.272 -3.727 1.00 0.00 81 CYS A O 12
ATOM 18378 N N . GLY A 1 82 ? 11.576 19.357 -5.890 1.00 0.00 82 GLY A N 12
ATOM 18379 C CA . GLY A 1 82 ? 12.438 20.488 -6.180 1.00 0.00 82 GLY A CA 12
ATOM 18380 C C . GLY A 1 82 ? 13.894 20.086 -6.320 1.00 0.00 82 GLY A C 12
ATOM 18381 O O . GLY A 1 82 ? 14.319 19.633 -7.382 1.00 0.00 82 GLY A O 12
ATOM 18385 N N . GLN A 1 83 ? 14.658 20.255 -5.246 1.00 0.00 83 GLN A N 12
ATOM 18386 C CA . GLN A 1 83 ? 16.074 19.910 -5.255 1.00 0.00 83 GLN A CA 12
ATOM 18387 C C . GLN A 1 83 ? 16.364 18.778 -4.274 1.00 0.00 83 GLN A C 12
ATOM 18388 O O . GLN A 1 83 ? 17.258 17.963 -4.500 1.00 0.00 83 GLN A O 12
ATOM 18402 N N . GLU A 1 84 ? 15.603 18.734 -3.186 1.00 0.00 84 GLU A N 12
ATOM 18403 C CA . GLU A 1 84 ? 15.780 17.702 -2.171 1.00 0.00 84 GLU A CA 12
ATOM 18404 C C . GLU A 1 84 ? 15.110 16.399 -2.597 1.00 0.00 84 GLU A C 12
ATOM 18405 O O . GLU A 1 84 ? 14.364 16.364 -3.576 1.00 0.00 84 GLU A O 12
ATOM 18417 N N . ARG A 1 85 ? 15.381 15.331 -1.855 1.00 0.00 85 ARG A N 12
ATOM 18418 C CA . ARG A 1 85 ? 14.807 14.025 -2.156 1.00 0.00 85 ARG A CA 12
ATOM 18419 C C . ARG A 1 85 ? 14.866 13.111 -0.936 1.00 0.00 85 ARG A C 12
ATOM 18420 O O . ARG A 1 85 ? 15.763 13.228 -0.101 1.00 0.00 85 ARG A O 12
ATOM 18441 N N . THR A 1 86 ? 13.903 12.199 -0.839 1.00 0.00 86 THR A N 12
ATOM 18442 C CA . THR A 1 86 ? 13.844 11.266 0.279 1.00 0.00 86 THR A CA 12
ATOM 18443 C C . THR A 1 86 ? 13.301 9.912 -0.163 1.00 0.00 86 THR A C 12
ATOM 18444 O O . THR A 1 86 ? 12.620 9.809 -1.184 1.00 0.00 86 THR A O 12
ATOM 18455 N N . SER A 1 87 ? 13.605 8.876 0.611 1.00 0.00 87 SER A N 12
ATOM 18456 C CA . SER A 1 87 ? 13.149 7.527 0.297 1.00 0.00 87 SER A CA 12
ATOM 18457 C C . SER A 1 87 ? 12.713 6.792 1.562 1.00 0.00 87 SER A C 12
ATOM 18458 O O . SER A 1 87 ? 13.195 7.080 2.657 1.00 0.00 87 SER A O 12
ATOM 18466 N N . ALA A 1 88 ? 11.798 5.842 1.401 1.00 0.00 88 ALA A N 12
ATOM 18467 C CA . ALA A 1 88 ? 11.297 5.065 2.527 1.00 0.00 88 ALA A CA 12
ATOM 18468 C C . ALA A 1 88 ? 11.026 3.620 2.120 1.00 0.00 88 ALA A C 12
ATOM 18469 O O . ALA A 1 88 ? 10.109 3.344 1.346 1.00 0.00 88 ALA A O 12
ATOM 18476 N N . THR A 1 89 ? 11.830 2.701 2.646 1.00 0.00 89 THR A N 12
ATOM 18477 C CA . THR A 1 89 ? 11.678 1.285 2.336 1.00 0.00 89 THR A CA 12
ATOM 18478 C C . THR A 1 89 ? 10.380 0.732 2.914 1.00 0.00 89 THR A C 12
ATOM 18479 O O . THR A 1 89 ? 10.207 0.674 4.132 1.00 0.00 89 THR A O 12
ATOM 18490 N N . LEU A 1 90 ? 9.472 0.326 2.035 1.00 0.00 90 LEU A N 12
ATOM 18491 C CA . LEU A 1 90 ? 8.189 -0.224 2.458 1.00 0.00 90 LEU A CA 12
ATOM 18492 C C . LEU A 1 90 ? 8.335 -1.681 2.884 1.00 0.00 90 LEU A C 12
ATOM 18493 O O . LEU A 1 90 ? 9.224 -2.391 2.414 1.00 0.00 90 LEU A O 12
ATOM 18509 N N . THR A 1 91 ? 7.454 -2.123 3.777 1.00 0.00 91 THR A N 12
ATOM 18510 C CA . THR A 1 91 ? 7.484 -3.495 4.266 1.00 0.00 91 THR A CA 12
ATOM 18511 C C . THR A 1 91 ? 6.224 -4.251 3.860 1.00 0.00 91 THR A C 12
ATOM 18512 O O . THR A 1 91 ? 5.108 -3.798 4.113 1.00 0.00 91 THR A O 12
ATOM 18523 N N . VAL A 1 92 ? 6.409 -5.407 3.230 1.00 0.00 92 VAL A N 12
ATOM 18524 C CA . VAL A 1 92 ? 5.287 -6.227 2.791 1.00 0.00 92 VAL A CA 12
ATOM 18525 C C . VAL A 1 92 ? 5.353 -7.622 3.403 1.00 0.00 92 VAL A C 12
ATOM 18526 O O . VAL A 1 92 ? 6.249 -8.405 3.091 1.00 0.00 92 VAL A O 12
ATOM 18539 N N . ARG A 1 93 ? 4.397 -7.925 4.275 1.00 0.00 93 ARG A N 12
ATOM 18540 C CA . ARG A 1 93 ? 4.347 -9.226 4.932 1.00 0.00 93 ARG A CA 12
ATOM 18541 C C . ARG A 1 93 ? 3.519 -10.215 4.116 1.00 0.00 93 ARG A C 12
ATOM 18542 O O . ARG A 1 93 ? 2.350 -9.968 3.822 1.00 0.00 93 ARG A O 12
ATOM 18563 N N . ALA A 1 94 ? 4.135 -11.336 3.753 1.00 0.00 94 ALA A N 12
ATOM 18564 C CA . ALA A 1 94 ? 3.456 -12.363 2.973 1.00 0.00 94 ALA A CA 12
ATOM 18565 C C . ALA A 1 94 ? 2.382 -13.060 3.801 1.00 0.00 94 ALA A C 12
ATOM 18566 O O . ALA A 1 94 ? 2.546 -13.263 5.005 1.00 0.00 94 ALA A O 12
ATOM 18573 N N . LEU A 1 95 ? 1.283 -13.425 3.150 1.00 0.00 95 LEU A N 12
ATOM 18574 C CA . LEU A 1 95 ? 0.181 -14.101 3.826 1.00 0.00 95 LEU A CA 12
ATOM 18575 C C . LEU A 1 95 ? 0.673 -15.345 4.559 1.00 0.00 95 LEU A C 12
ATOM 18576 O O . LEU A 1 95 ? 1.643 -15.989 4.158 1.00 0.00 95 LEU A O 12
ATOM 18592 N N . PRO A 1 96 ? -0.012 -15.693 5.658 1.00 0.00 96 PRO A N 12
ATOM 18593 C CA . PRO A 1 96 ? 0.335 -16.864 6.469 1.00 0.00 96 PRO A CA 12
ATOM 18594 C C . PRO A 1 96 ? 0.039 -18.176 5.750 1.00 0.00 96 PRO A C 12
ATOM 18595 O O . PRO A 1 96 ? -1.091 -18.423 5.330 1.00 0.00 96 PRO A O 12
ATOM 18606 N N . ALA A 1 97 ? 1.062 -19.013 5.611 1.00 0.00 97 ALA A N 12
ATOM 18607 C CA . ALA A 1 97 ? 0.910 -20.301 4.944 1.00 0.00 97 ALA A CA 12
ATOM 18608 C C . ALA A 1 97 ? 0.274 -21.328 5.874 1.00 0.00 97 ALA A C 12
ATOM 18609 O O . ALA A 1 97 ? -0.161 -22.393 5.433 1.00 0.00 97 ALA A O 12
ATOM 18616 N N . ARG A 1 98 ? 0.223 -21.004 7.162 1.00 0.00 98 ARG A N 12
ATOM 18617 C CA . ARG A 1 98 ? -0.358 -21.900 8.153 1.00 0.00 98 ARG A CA 12
ATOM 18618 C C . ARG A 1 98 ? -1.753 -21.432 8.558 1.00 0.00 98 ARG A C 12
ATOM 18619 O O . ARG A 1 98 ? -2.317 -21.907 9.544 1.00 0.00 98 ARG A O 12
ATOM 18640 N N . PHE A 1 99 ? -2.304 -20.498 7.789 1.00 0.00 99 PHE A N 12
ATOM 18641 C CA . PHE A 1 99 ? -3.632 -19.965 8.068 1.00 0.00 99 PHE A CA 12
ATOM 18642 C C . PHE A 1 99 ? -4.600 -21.083 8.444 1.00 0.00 99 PHE A C 12
ATOM 18643 O O . PHE A 1 99 ? -5.140 -21.108 9.550 1.00 0.00 99 PHE A O 12
ATOM 18660 N N . THR A 1 100 ? -4.816 -22.008 7.513 1.00 0.00 100 THR A N 12
ATOM 18661 C CA . THR A 1 100 ? -5.719 -23.128 7.744 1.00 0.00 100 THR A CA 12
ATOM 18662 C C . THR A 1 100 ? -4.949 -24.435 7.892 1.00 0.00 100 THR A C 12
ATOM 18663 O O . THR A 1 100 ? -4.074 -24.744 7.083 1.00 0.00 100 THR A O 12
ATOM 18674 N N . GLU A 1 101 ? -5.279 -25.198 8.928 1.00 0.00 101 GLU A N 12
ATOM 18675 C CA . GLU A 1 101 ? -4.616 -26.472 9.180 1.00 0.00 101 GLU A CA 12
ATOM 18676 C C . GLU A 1 101 ? -4.695 -27.378 7.955 1.00 0.00 101 GLU A C 12
ATOM 18677 O O . GLU A 1 101 ? -5.777 -27.797 7.547 1.00 0.00 101 GLU A O 12
ATOM 18689 N N . GLY A 1 102 ? -3.538 -27.675 7.371 1.00 0.00 102 GLY A N 12
ATOM 18690 C CA . GLY A 1 102 ? -3.496 -28.528 6.197 1.00 0.00 102 GLY A CA 12
ATOM 18691 C C . GLY A 1 102 ? -2.115 -28.594 5.577 1.00 0.00 102 GLY A C 12
ATOM 18692 O O . GLY A 1 102 ? -1.731 -29.616 5.008 1.00 0.00 102 GLY A O 12
ATOM 18696 N N . SER A 1 103 ? -1.366 -27.501 5.685 1.00 0.00 103 SER A N 12
ATOM 18697 C CA . SER A 1 103 ? -0.022 -27.437 5.125 1.00 0.00 103 SER A CA 12
ATOM 18698 C C . SER A 1 103 ? 0.734 -28.738 5.376 1.00 0.00 103 SER A C 12
ATOM 18699 O O . SER A 1 103 ? 1.558 -29.158 4.565 1.00 0.00 103 SER A O 12
ATOM 18707 N N . GLY A 1 104 ? 0.446 -29.373 6.509 1.00 0.00 104 GLY A N 12
ATOM 18708 C CA . GLY A 1 104 ? 1.106 -30.620 6.849 1.00 0.00 104 GLY A CA 12
ATOM 18709 C C . GLY A 1 104 ? 1.891 -30.527 8.142 1.00 0.00 104 GLY A C 12
ATOM 18710 O O . GLY A 1 104 ? 3.100 -30.292 8.144 1.00 0.00 104 GLY A O 12
ATOM 18714 N N . PRO A 1 105 ? 1.197 -30.712 9.275 1.00 0.00 105 PRO A N 12
ATOM 18715 C CA . PRO A 1 105 ? 1.816 -30.651 10.602 1.00 0.00 105 PRO A CA 12
ATOM 18716 C C . PRO A 1 105 ? 2.745 -31.831 10.863 1.00 0.00 105 PRO A C 12
ATOM 18717 O O . PRO A 1 105 ? 3.331 -31.946 11.939 1.00 0.00 105 PRO A O 12
ATOM 18728 N N . SER A 1 106 ? 2.876 -32.706 9.871 1.00 0.00 106 SER A N 12
ATOM 18729 C CA . SER A 1 106 ? 3.732 -33.880 9.995 1.00 0.00 106 SER A CA 12
ATOM 18730 C C . SER A 1 106 ? 3.214 -34.818 11.082 1.00 0.00 106 SER A C 12
ATOM 18731 O O . SER A 1 106 ? 3.954 -35.208 11.984 1.00 0.00 106 SER A O 12
ATOM 18739 N N . SER A 1 107 ? 1.937 -35.174 10.988 1.00 0.00 107 SER A N 12
ATOM 18740 C CA . SER A 1 107 ? 1.318 -36.062 11.964 1.00 0.00 107 SER A CA 12
ATOM 18741 C C . SER A 1 107 ? 1.559 -37.524 11.599 1.00 0.00 107 SER A C 12
ATOM 18742 O O . SER A 1 107 ? 2.260 -37.827 10.634 1.00 0.00 107 SER A O 12
ATOM 18750 N N . GLY A 1 108 ? 0.971 -38.427 12.378 1.00 0.00 108 GLY A N 12
ATOM 18751 C CA . GLY A 1 108 ? 1.133 -39.846 12.122 1.00 0.00 108 GLY A CA 12
ATOM 18752 C C . GLY A 1 108 ? 0.690 -40.701 13.292 1.00 0.00 108 GLY A C 12
ATOM 18753 O O . GLY A 1 108 ? -0.306 -41.419 13.202 1.00 0.00 108 GLY A O 12
ATOM 18757 N N . GLY A 1 1 ? 14.679 32.504 14.916 1.00 0.00 1 GLY A N 13
ATOM 18758 C CA . GLY A 1 1 ? 15.335 32.635 13.628 1.00 0.00 1 GLY A CA 13
ATOM 18759 C C . GLY A 1 1 ? 14.348 32.808 12.490 1.00 0.00 1 GLY A C 13
ATOM 18760 O O . GLY A 1 1 ? 14.182 31.912 11.663 1.00 0.00 1 GLY A O 13
ATOM 18764 N N . SER A 1 2 ? 13.692 33.963 12.448 1.00 0.00 2 SER A N 13
ATOM 18765 C CA . SER A 1 2 ? 12.712 34.248 11.406 1.00 0.00 2 SER A CA 13
ATOM 18766 C C . SER A 1 2 ? 13.401 34.499 10.067 1.00 0.00 2 SER A C 13
ATOM 18767 O O . SER A 1 2 ? 14.195 35.430 9.931 1.00 0.00 2 SER A O 13
ATOM 18775 N N . SER A 1 3 ? 13.090 33.662 9.083 1.00 0.00 3 SER A N 13
ATOM 18776 C CA . SER A 1 3 ? 13.681 33.790 7.756 1.00 0.00 3 SER A CA 13
ATOM 18777 C C . SER A 1 3 ? 12.824 33.083 6.709 1.00 0.00 3 SER A C 13
ATOM 18778 O O . SER A 1 3 ? 11.989 32.243 7.039 1.00 0.00 3 SER A O 13
ATOM 18786 N N . GLY A 1 4 ? 13.039 33.432 5.444 1.00 0.00 4 GLY A N 13
ATOM 18787 C CA . GLY A 1 4 ? 12.280 32.822 4.368 1.00 0.00 4 GLY A CA 13
ATOM 18788 C C . GLY A 1 4 ? 12.981 32.935 3.028 1.00 0.00 4 GLY A C 13
ATOM 18789 O O . GLY A 1 4 ? 12.902 33.968 2.364 1.00 0.00 4 GLY A O 13
ATOM 18793 N N . SER A 1 5 ? 13.670 31.870 2.632 1.00 0.00 5 SER A N 13
ATOM 18794 C CA . SER A 1 5 ? 14.392 31.855 1.365 1.00 0.00 5 SER A CA 13
ATOM 18795 C C . SER A 1 5 ? 13.435 31.647 0.196 1.00 0.00 5 SER A C 13
ATOM 18796 O O . SER A 1 5 ? 12.444 30.926 0.311 1.00 0.00 5 SER A O 13
ATOM 18804 N N . SER A 1 6 ? 13.739 32.284 -0.931 1.00 0.00 6 SER A N 13
ATOM 18805 C CA . SER A 1 6 ? 12.904 32.173 -2.121 1.00 0.00 6 SER A CA 13
ATOM 18806 C C . SER A 1 6 ? 13.361 31.011 -2.998 1.00 0.00 6 SER A C 13
ATOM 18807 O O . SER A 1 6 ? 13.419 31.128 -4.222 1.00 0.00 6 SER A O 13
ATOM 18815 N N . GLY A 1 7 ? 13.684 29.889 -2.363 1.00 0.00 7 GLY A N 13
ATOM 18816 C CA . GLY A 1 7 ? 14.132 28.722 -3.100 1.00 0.00 7 GLY A CA 13
ATOM 18817 C C . GLY A 1 7 ? 13.061 27.655 -3.202 1.00 0.00 7 GLY A C 13
ATOM 18818 O O . GLY A 1 7 ? 11.921 27.847 -2.779 1.00 0.00 7 GLY A O 13
ATOM 18822 N N . PRO A 1 8 ? 13.424 26.499 -3.778 1.00 0.00 8 PRO A N 13
ATOM 18823 C CA . PRO A 1 8 ? 12.499 25.374 -3.949 1.00 0.00 8 PRO A CA 13
ATOM 18824 C C . PRO A 1 8 ? 12.138 24.714 -2.623 1.00 0.00 8 PRO A C 13
ATOM 18825 O O . PRO A 1 8 ? 12.850 24.863 -1.630 1.00 0.00 8 PRO A O 13
ATOM 18836 N N . ALA A 1 9 ? 11.028 23.983 -2.614 1.00 0.00 9 ALA A N 13
ATOM 18837 C CA . ALA A 1 9 ? 10.575 23.297 -1.410 1.00 0.00 9 ALA A CA 13
ATOM 18838 C C . ALA A 1 9 ? 11.531 22.174 -1.025 1.00 0.00 9 ALA A C 13
ATOM 18839 O O . ALA A 1 9 ? 11.852 21.311 -1.842 1.00 0.00 9 ALA A O 13
ATOM 18846 N N . ARG A 1 10 ? 11.985 22.193 0.225 1.00 0.00 10 ARG A N 13
ATOM 18847 C CA . ARG A 1 10 ? 12.907 21.176 0.718 1.00 0.00 10 ARG A CA 13
ATOM 18848 C C . ARG A 1 10 ? 12.243 20.312 1.786 1.00 0.00 10 ARG A C 13
ATOM 18849 O O . ARG A 1 10 ? 11.546 20.820 2.665 1.00 0.00 10 ARG A O 13
ATOM 18870 N N . PHE A 1 11 ? 12.465 19.005 1.704 1.00 0.00 11 PHE A N 13
ATOM 18871 C CA . PHE A 1 11 ? 11.887 18.070 2.662 1.00 0.00 11 PHE A CA 13
ATOM 18872 C C . PHE A 1 11 ? 12.363 18.379 4.078 1.00 0.00 11 PHE A C 13
ATOM 18873 O O . PHE A 1 11 ? 13.512 18.771 4.289 1.00 0.00 11 PHE A O 13
ATOM 18890 N N . THR A 1 12 ? 11.471 18.201 5.048 1.00 0.00 12 THR A N 13
ATOM 18891 C CA . THR A 1 12 ? 11.798 18.462 6.444 1.00 0.00 12 THR A CA 13
ATOM 18892 C C . THR A 1 12 ? 11.746 17.182 7.270 1.00 0.00 12 THR A C 13
ATOM 18893 O O . THR A 1 12 ? 12.451 17.049 8.270 1.00 0.00 12 THR A O 13
ATOM 18904 N N . GLN A 1 13 ? 10.906 16.243 6.845 1.00 0.00 13 GLN A N 13
ATOM 18905 C CA . GLN A 1 13 ? 10.762 14.973 7.547 1.00 0.00 13 GLN A CA 13
ATOM 18906 C C . GLN A 1 13 ? 10.910 13.800 6.584 1.00 0.00 13 GLN A C 13
ATOM 18907 O O . GLN A 1 13 ? 10.063 13.586 5.717 1.00 0.00 13 GLN A O 13
ATOM 18921 N N . ASP A 1 14 ? 11.990 13.043 6.743 1.00 0.00 14 ASP A N 13
ATOM 18922 C CA . ASP A 1 14 ? 12.248 11.890 5.888 1.00 0.00 14 ASP A CA 13
ATOM 18923 C C . ASP A 1 14 ? 10.956 11.137 5.586 1.00 0.00 14 ASP A C 13
ATOM 18924 O O . ASP A 1 14 ? 10.040 11.099 6.409 1.00 0.00 14 ASP A O 13
ATOM 18933 N N . LEU A 1 15 ? 10.887 10.542 4.401 1.00 0.00 15 LEU A N 13
ATOM 18934 C CA . LEU A 1 15 ? 9.707 9.791 3.988 1.00 0.00 15 LEU A CA 13
ATOM 18935 C C . LEU A 1 15 ? 9.535 8.537 4.839 1.00 0.00 15 LEU A C 13
ATOM 18936 O O . LEU A 1 15 ? 10.468 7.751 5.003 1.00 0.00 15 LEU A O 13
ATOM 18952 N N . LYS A 1 16 ? 8.334 8.354 5.378 1.00 0.00 16 LYS A N 13
ATOM 18953 C CA . LYS A 1 16 ? 8.036 7.193 6.209 1.00 0.00 16 LYS A CA 13
ATOM 18954 C C . LYS A 1 16 ? 7.076 6.246 5.498 1.00 0.00 16 LYS A C 13
ATOM 18955 O O . LYS A 1 16 ? 6.475 6.600 4.483 1.00 0.00 16 LYS A O 13
ATOM 18974 N N . THR A 1 17 ? 6.934 5.039 6.037 1.00 0.00 17 THR A N 13
ATOM 18975 C CA . THR A 1 17 ? 6.047 4.041 5.454 1.00 0.00 17 THR A CA 13
ATOM 18976 C C . THR A 1 17 ? 5.448 3.141 6.530 1.00 0.00 17 THR A C 13
ATOM 18977 O O . THR A 1 17 ? 5.751 3.287 7.714 1.00 0.00 17 THR A O 13
ATOM 18988 N N . LYS A 1 18 ? 4.598 2.211 6.110 1.00 0.00 18 LYS A N 13
ATOM 18989 C CA . LYS A 1 18 ? 3.958 1.285 7.037 1.00 0.00 18 LYS A CA 13
ATOM 18990 C C . LYS A 1 18 ? 4.150 -0.159 6.584 1.00 0.00 18 LYS A C 13
ATOM 18991 O O . LYS A 1 18 ? 4.616 -0.413 5.474 1.00 0.00 18 LYS A O 13
ATOM 19010 N N . GLU A 1 19 ? 3.786 -1.099 7.450 1.00 0.00 19 GLU A N 13
ATOM 19011 C CA . GLU A 1 19 ? 3.919 -2.517 7.137 1.00 0.00 19 GLU A CA 13
ATOM 19012 C C . GLU A 1 19 ? 2.549 -3.162 6.943 1.00 0.00 19 GLU A C 13
ATOM 19013 O O . GLU A 1 19 ? 1.789 -3.328 7.897 1.00 0.00 19 GLU A O 13
ATOM 19025 N N . ALA A 1 20 ? 2.242 -3.523 5.702 1.00 0.00 20 ALA A N 13
ATOM 19026 C CA . ALA A 1 20 ? 0.966 -4.150 5.382 1.00 0.00 20 ALA A CA 13
ATOM 19027 C C . ALA A 1 20 ? 1.169 -5.557 4.829 1.00 0.00 20 ALA A C 13
ATOM 19028 O O . ALA A 1 20 ? 2.278 -5.930 4.447 1.00 0.00 20 ALA A O 13
ATOM 19035 N N . SER A 1 21 ? 0.091 -6.333 4.789 1.00 0.00 21 SER A N 13
ATOM 19036 C CA . SER A 1 21 ? 0.153 -7.701 4.287 1.00 0.00 21 SER A CA 13
ATOM 19037 C C . SER A 1 21 ? -0.183 -7.749 2.800 1.00 0.00 21 SER A C 13
ATOM 19038 O O . SER A 1 21 ? -0.831 -6.848 2.270 1.00 0.00 21 SER A O 13
ATOM 19046 N N . GLU A 1 22 ? 0.265 -8.808 2.132 1.00 0.00 22 GLU A N 13
ATOM 19047 C CA . GLU A 1 22 ? 0.013 -8.974 0.706 1.00 0.00 22 GLU A CA 13
ATOM 19048 C C . GLU A 1 22 ? -1.458 -8.729 0.380 1.00 0.00 22 GLU A C 13
ATOM 19049 O O . GLU A 1 22 ? -2.348 -9.255 1.047 1.00 0.00 22 GLU A O 13
ATOM 19061 N N . GLY A 1 23 ? -1.704 -7.925 -0.650 1.00 0.00 23 GLY A N 13
ATOM 19062 C CA . GLY A 1 23 ? -3.067 -7.623 -1.045 1.00 0.00 23 GLY A CA 13
ATOM 19063 C C . GLY A 1 23 ? -3.665 -6.483 -0.244 1.00 0.00 23 GLY A C 13
ATOM 19064 O O . GLY A 1 23 ? -4.848 -6.174 -0.379 1.00 0.00 23 GLY A O 13
ATOM 19068 N N . ALA A 1 24 ? -2.844 -5.856 0.592 1.00 0.00 24 ALA A N 13
ATOM 19069 C CA . ALA A 1 24 ? -3.298 -4.744 1.418 1.00 0.00 24 ALA A CA 13
ATOM 19070 C C . ALA A 1 24 ? -2.896 -3.406 0.806 1.00 0.00 24 ALA A C 13
ATOM 19071 O O . ALA A 1 24 ? -2.264 -3.359 -0.250 1.00 0.00 24 ALA A O 13
ATOM 19078 N N . THR A 1 25 ? -3.266 -2.319 1.476 1.00 0.00 25 THR A N 13
ATOM 19079 C CA . THR A 1 25 ? -2.945 -0.980 0.997 1.00 0.00 25 THR A CA 13
ATOM 19080 C C . THR A 1 25 ? -2.044 -0.245 1.983 1.00 0.00 25 THR A C 13
ATOM 19081 O O . THR A 1 25 ? -2.427 -0.004 3.127 1.00 0.00 25 THR A O 13
ATOM 19092 N N . ALA A 1 26 ? -0.845 0.109 1.531 1.00 0.00 26 ALA A N 13
ATOM 19093 C CA . ALA A 1 26 ? 0.109 0.819 2.374 1.00 0.00 26 ALA A CA 13
ATOM 19094 C C . ALA A 1 26 ? -0.196 2.313 2.409 1.00 0.00 26 ALA A C 13
ATOM 19095 O O . ALA A 1 26 ? -1.002 2.812 1.623 1.00 0.00 26 ALA A O 13
ATOM 19102 N N . THR A 1 27 ? 0.453 3.023 3.327 1.00 0.00 27 THR A N 13
ATOM 19103 C CA . THR A 1 27 ? 0.250 4.459 3.466 1.00 0.00 27 THR A CA 13
ATOM 19104 C C . THR A 1 27 ? 1.506 5.143 3.995 1.00 0.00 27 THR A C 13
ATOM 19105 O O . THR A 1 27 ? 1.919 4.912 5.132 1.00 0.00 27 THR A O 13
ATOM 19116 N N . LEU A 1 28 ? 2.109 5.987 3.164 1.00 0.00 28 LEU A N 13
ATOM 19117 C CA . LEU A 1 28 ? 3.318 6.706 3.549 1.00 0.00 28 LEU A CA 13
ATOM 19118 C C . LEU A 1 28 ? 3.014 8.176 3.823 1.00 0.00 28 LEU A C 13
ATOM 19119 O O . LEU A 1 28 ? 2.234 8.801 3.105 1.00 0.00 28 LEU A O 13
ATOM 19135 N N . GLN A 1 29 ? 3.636 8.719 4.864 1.00 0.00 29 GLN A N 13
ATOM 19136 C CA . GLN A 1 29 ? 3.432 10.116 5.231 1.00 0.00 29 GLN A CA 13
ATOM 19137 C C . GLN A 1 29 ? 4.754 10.876 5.234 1.00 0.00 29 GLN A C 13
ATOM 19138 O O . GLN A 1 29 ? 5.742 10.421 5.811 1.00 0.00 29 GLN A O 13
ATOM 19152 N N . CYS A 1 30 ? 4.765 12.035 4.585 1.00 0.00 30 CYS A N 13
ATOM 19153 C CA . CYS A 1 30 ? 5.967 12.859 4.512 1.00 0.00 30 CYS A CA 13
ATOM 19154 C C . CYS A 1 30 ? 5.625 14.335 4.684 1.00 0.00 30 CYS A C 13
ATOM 19155 O O . CYS A 1 30 ? 4.489 14.749 4.457 1.00 0.00 30 CYS A O 13
ATOM 19163 N N . GLU A 1 31 ? 6.617 15.124 5.087 1.00 0.00 31 GLU A N 13
ATOM 19164 C CA . GLU A 1 31 ? 6.420 16.554 5.292 1.00 0.00 31 GLU A CA 13
ATOM 19165 C C . GLU A 1 31 ? 7.290 17.366 4.337 1.00 0.00 31 GLU A C 13
ATOM 19166 O O . GLU A 1 31 ? 8.190 16.828 3.690 1.00 0.00 31 GLU A O 13
ATOM 19178 N N . LEU A 1 32 ? 7.015 18.663 4.253 1.00 0.00 32 LEU A N 13
ATOM 19179 C CA . LEU A 1 32 ? 7.772 19.550 3.377 1.00 0.00 32 LEU A CA 13
ATOM 19180 C C . LEU A 1 32 ? 7.958 20.921 4.019 1.00 0.00 32 LEU A C 13
ATOM 19181 O O . LEU A 1 32 ? 7.262 21.270 4.973 1.00 0.00 32 LEU A O 13
ATOM 19197 N N . SER A 1 33 ? 8.899 21.695 3.488 1.00 0.00 33 SER A N 13
ATOM 19198 C CA . SER A 1 33 ? 9.177 23.028 4.010 1.00 0.00 33 SER A CA 13
ATOM 19199 C C . SER A 1 33 ? 8.084 24.010 3.602 1.00 0.00 33 SER A C 13
ATOM 19200 O O . SER A 1 33 ? 7.891 25.044 4.242 1.00 0.00 33 SER A O 13
ATOM 19208 N N . LYS A 1 34 ? 7.371 23.680 2.531 1.00 0.00 34 LYS A N 13
ATOM 19209 C CA . LYS A 1 34 ? 6.295 24.531 2.035 1.00 0.00 34 LYS A CA 13
ATOM 19210 C C . LYS A 1 34 ? 5.537 23.845 0.903 1.00 0.00 34 LYS A C 13
ATOM 19211 O O . LYS A 1 34 ? 6.085 22.996 0.200 1.00 0.00 34 LYS A O 13
ATOM 19230 N N . VAL A 1 35 ? 4.273 24.219 0.732 1.00 0.00 35 VAL A N 13
ATOM 19231 C CA . VAL A 1 35 ? 3.440 23.641 -0.316 1.00 0.00 35 VAL A CA 13
ATOM 19232 C C . VAL A 1 35 ? 4.132 23.717 -1.673 1.00 0.00 35 VAL A C 13
ATOM 19233 O O . VAL A 1 35 ? 4.374 24.803 -2.198 1.00 0.00 35 VAL A O 13
ATOM 19246 N N . ALA A 1 36 ? 4.449 22.555 -2.234 1.00 0.00 36 ALA A N 13
ATOM 19247 C CA . ALA A 1 36 ? 5.112 22.488 -3.531 1.00 0.00 36 ALA A CA 13
ATOM 19248 C C . ALA A 1 36 ? 4.826 21.162 -4.226 1.00 0.00 36 ALA A C 13
ATOM 19249 O O . ALA A 1 36 ? 4.551 20.145 -3.588 1.00 0.00 36 ALA A O 13
ATOM 19256 N N . PRO A 1 37 ? 4.891 21.168 -5.566 1.00 0.00 37 PRO A N 13
ATOM 19257 C CA . PRO A 1 37 ? 4.643 19.973 -6.377 1.00 0.00 37 PRO A CA 13
ATOM 19258 C C . PRO A 1 37 ? 5.748 18.933 -6.231 1.00 0.00 37 PRO A C 13
ATOM 19259 O O . PRO A 1 37 ? 6.933 19.267 -6.237 1.00 0.00 37 PRO A O 13
ATOM 19270 N N . VAL A 1 38 ? 5.354 17.670 -6.100 1.00 0.00 38 VAL A N 13
ATOM 19271 C CA . VAL A 1 38 ? 6.312 16.581 -5.954 1.00 0.00 38 VAL A CA 13
ATOM 19272 C C . VAL A 1 38 ? 5.902 15.373 -6.789 1.00 0.00 38 VAL A C 13
ATOM 19273 O O . VAL A 1 38 ? 4.770 15.291 -7.264 1.00 0.00 38 VAL A O 13
ATOM 19286 N N . GLU A 1 39 ? 6.831 14.438 -6.962 1.00 0.00 39 GLU A N 13
ATOM 19287 C CA . GLU A 1 39 ? 6.565 13.234 -7.740 1.00 0.00 39 GLU A CA 13
ATOM 19288 C C . GLU A 1 39 ? 7.229 12.016 -7.102 1.00 0.00 39 GLU A C 13
ATOM 19289 O O . GLU A 1 39 ? 8.447 11.982 -6.926 1.00 0.00 39 GLU A O 13
ATOM 19301 N N . TRP A 1 40 ? 6.419 11.021 -6.759 1.00 0.00 40 TRP A N 13
ATOM 19302 C CA . TRP A 1 40 ? 6.927 9.802 -6.140 1.00 0.00 40 TRP A CA 13
ATOM 19303 C C . TRP A 1 40 ? 7.526 8.869 -7.186 1.00 0.00 40 TRP A C 13
ATOM 19304 O O . TRP A 1 40 ? 7.096 8.855 -8.340 1.00 0.00 40 TRP A O 13
ATOM 19325 N N . LYS A 1 41 ? 8.521 8.090 -6.778 1.00 0.00 41 LYS A N 13
ATOM 19326 C CA . LYS A 1 41 ? 9.179 7.152 -7.680 1.00 0.00 41 LYS A CA 13
ATOM 19327 C C . LYS A 1 41 ? 9.479 5.835 -6.971 1.00 0.00 41 LYS A C 13
ATOM 19328 O O . LYS A 1 41 ? 9.709 5.807 -5.761 1.00 0.00 41 LYS A O 13
ATOM 19347 N N . LYS A 1 42 ? 9.478 4.745 -7.731 1.00 0.00 42 LYS A N 13
ATOM 19348 C CA . LYS A 1 42 ? 9.753 3.425 -7.177 1.00 0.00 42 LYS A CA 13
ATOM 19349 C C . LYS A 1 42 ? 10.963 2.791 -7.856 1.00 0.00 42 LYS A C 13
ATOM 19350 O O . LYS A 1 42 ? 11.170 1.581 -7.775 1.00 0.00 42 LYS A O 13
ATOM 19369 N N . GLY A 1 43 ? 11.761 3.617 -8.526 1.00 0.00 43 GLY A N 13
ATOM 19370 C CA . GLY A 1 43 ? 12.941 3.119 -9.208 1.00 0.00 43 GLY A CA 13
ATOM 19371 C C . GLY A 1 43 ? 13.255 3.900 -10.468 1.00 0.00 43 GLY A C 13
ATOM 19372 O O . GLY A 1 43 ? 13.083 5.118 -10.529 1.00 0.00 43 GLY A O 13
ATOM 19376 N N . PRO A 1 44 ? 13.730 3.193 -11.504 1.00 0.00 44 PRO A N 13
ATOM 19377 C CA . PRO A 1 44 ? 14.080 3.807 -12.788 1.00 0.00 44 PRO A CA 13
ATOM 19378 C C . PRO A 1 44 ? 12.853 4.290 -13.554 1.00 0.00 44 PRO A C 13
ATOM 19379 O O . PRO A 1 44 ? 12.965 4.781 -14.677 1.00 0.00 44 PRO A O 13
ATOM 19390 N N . GLU A 1 45 ? 11.683 4.148 -12.938 1.00 0.00 45 GLU A N 13
ATOM 19391 C CA . GLU A 1 45 ? 10.435 4.570 -13.563 1.00 0.00 45 GLU A CA 13
ATOM 19392 C C . GLU A 1 45 ? 9.789 5.706 -12.776 1.00 0.00 45 GLU A C 13
ATOM 19393 O O . GLU A 1 45 ? 10.221 6.035 -11.670 1.00 0.00 45 GLU A O 13
ATOM 19405 N N . THR A 1 46 ? 8.751 6.303 -13.353 1.00 0.00 46 THR A N 13
ATOM 19406 C CA . THR A 1 46 ? 8.045 7.403 -12.707 1.00 0.00 46 THR A CA 13
ATOM 19407 C C . THR A 1 46 ? 6.640 6.984 -12.289 1.00 0.00 46 THR A C 13
ATOM 19408 O O . THR A 1 46 ? 6.018 6.134 -12.927 1.00 0.00 46 THR A O 13
ATOM 19419 N N . LEU A 1 47 ? 6.145 7.586 -11.213 1.00 0.00 47 LEU A N 13
ATOM 19420 C CA . LEU A 1 47 ? 4.811 7.276 -10.709 1.00 0.00 47 LEU A CA 13
ATOM 19421 C C . LEU A 1 47 ? 3.967 8.541 -10.588 1.00 0.00 47 LEU A C 13
ATOM 19422 O O . LEU A 1 47 ? 4.499 9.644 -10.458 1.00 0.00 47 LEU A O 13
ATOM 19438 N N . ARG A 1 48 ? 2.650 8.373 -10.630 1.00 0.00 48 ARG A N 13
ATOM 19439 C CA . ARG A 1 48 ? 1.732 9.501 -10.524 1.00 0.00 48 ARG A CA 13
ATOM 19440 C C . ARG A 1 48 ? 0.350 9.037 -10.074 1.00 0.00 48 ARG A C 13
ATOM 19441 O O . ARG A 1 48 ? -0.004 7.868 -10.227 1.00 0.00 48 ARG A O 13
ATOM 19462 N N . ASP A 1 49 ? -0.427 9.961 -9.520 1.00 0.00 49 ASP A N 13
ATOM 19463 C CA . ASP A 1 49 ? -1.771 9.648 -9.048 1.00 0.00 49 ASP A CA 13
ATOM 19464 C C . ASP A 1 49 ? -2.691 9.307 -10.216 1.00 0.00 49 ASP A C 13
ATOM 19465 O O . ASP A 1 49 ? -2.895 10.119 -11.117 1.00 0.00 49 ASP A O 13
ATOM 19474 N N . GLY A 1 50 ? -3.244 8.098 -10.194 1.00 0.00 50 GLY A N 13
ATOM 19475 C CA . GLY A 1 50 ? -4.135 7.670 -11.257 1.00 0.00 50 GLY A CA 13
ATOM 19476 C C . GLY A 1 50 ? -4.363 6.171 -11.254 1.00 0.00 50 GLY A C 13
ATOM 19477 O O . GLY A 1 50 ? -5.492 5.708 -11.102 1.00 0.00 50 GLY A O 13
ATOM 19481 N N . GLY A 1 51 ? -3.286 5.410 -11.426 1.00 0.00 51 GLY A N 13
ATOM 19482 C CA . GLY A 1 51 ? -3.395 3.963 -11.441 1.00 0.00 51 GLY A CA 13
ATOM 19483 C C . GLY A 1 51 ? -3.427 3.369 -10.047 1.00 0.00 51 GLY A C 13
ATOM 19484 O O . GLY A 1 51 ? -4.120 3.876 -9.165 1.00 0.00 51 GLY A O 13
ATOM 19488 N N . ARG A 1 52 ? -2.676 2.291 -9.848 1.00 0.00 52 ARG A N 13
ATOM 19489 C CA . ARG A 1 52 ? -2.624 1.625 -8.552 1.00 0.00 52 ARG A CA 13
ATOM 19490 C C . ARG A 1 52 ? -1.746 2.403 -7.577 1.00 0.00 52 ARG A C 13
ATOM 19491 O O . ARG A 1 52 ? -0.888 1.830 -6.905 1.00 0.00 52 ARG A O 13
ATOM 19512 N N . TYR A 1 53 ? -1.966 3.711 -7.505 1.00 0.00 53 TYR A N 13
ATOM 19513 C CA . TYR A 1 53 ? -1.193 4.569 -6.614 1.00 0.00 53 TYR A CA 13
ATOM 19514 C C . TYR A 1 53 ? -1.904 5.898 -6.384 1.00 0.00 53 TYR A C 13
ATOM 19515 O O . TYR A 1 53 ? -2.018 6.719 -7.294 1.00 0.00 53 TYR A O 13
ATOM 19533 N N . SER A 1 54 ? -2.381 6.103 -5.160 1.00 0.00 54 SER A N 13
ATOM 19534 C CA . SER A 1 54 ? -3.084 7.332 -4.810 1.00 0.00 54 SER A CA 13
ATOM 19535 C C . SER A 1 54 ? -2.184 8.263 -4.004 1.00 0.00 54 SER A C 13
ATOM 19536 O O . SER A 1 54 ? -1.731 7.916 -2.912 1.00 0.00 54 SER A O 13
ATOM 19544 N N . LEU A 1 55 ? -1.928 9.446 -4.550 1.00 0.00 55 LEU A N 13
ATOM 19545 C CA . LEU A 1 55 ? -1.081 10.429 -3.883 1.00 0.00 55 LEU A CA 13
ATOM 19546 C C . LEU A 1 55 ? -1.852 11.717 -3.611 1.00 0.00 55 LEU A C 13
ATOM 19547 O O . LEU A 1 55 ? -2.158 12.477 -4.530 1.00 0.00 55 LEU A O 13
ATOM 19563 N N . LYS A 1 56 ? -2.162 11.958 -2.342 1.00 0.00 56 LYS A N 13
ATOM 19564 C CA . LYS A 1 56 ? -2.894 13.155 -1.946 1.00 0.00 56 LYS A CA 13
ATOM 19565 C C . LYS A 1 56 ? -1.950 14.205 -1.369 1.00 0.00 56 LYS A C 13
ATOM 19566 O O . LYS A 1 56 ? -0.991 13.873 -0.673 1.00 0.00 56 LYS A O 13
ATOM 19585 N N . GLN A 1 57 ? -2.229 15.470 -1.663 1.00 0.00 57 GLN A N 13
ATOM 19586 C CA . GLN A 1 57 ? -1.403 16.568 -1.173 1.00 0.00 57 GLN A CA 13
ATOM 19587 C C . GLN A 1 57 ? -2.171 17.418 -0.166 1.00 0.00 57 GLN A C 13
ATOM 19588 O O . GLN A 1 57 ? -3.087 18.156 -0.532 1.00 0.00 57 GLN A O 13
ATOM 19602 N N . ASP A 1 58 ? -1.793 17.310 1.103 1.00 0.00 58 ASP A N 13
ATOM 19603 C CA . ASP A 1 58 ? -2.445 18.070 2.163 1.00 0.00 58 ASP A CA 13
ATOM 19604 C C . ASP A 1 58 ? -1.548 19.203 2.651 1.00 0.00 58 ASP A C 13
ATOM 19605 O O . ASP A 1 58 ? -0.832 19.059 3.641 1.00 0.00 58 ASP A O 13
ATOM 19614 N N . GLY A 1 59 ? -1.590 20.331 1.947 1.00 0.00 59 GLY A N 13
ATOM 19615 C CA . GLY A 1 59 ? -0.775 21.471 2.324 1.00 0.00 59 GLY A CA 13
ATOM 19616 C C . GLY A 1 59 ? 0.708 21.203 2.160 1.00 0.00 59 GLY A C 13
ATOM 19617 O O . GLY A 1 59 ? 1.223 21.180 1.042 1.00 0.00 59 GLY A O 13
ATOM 19621 N N . THR A 1 60 ? 1.398 21.001 3.278 1.00 0.00 60 THR A N 13
ATOM 19622 C CA . THR A 1 60 ? 2.831 20.737 3.255 1.00 0.00 60 THR A CA 13
ATOM 19623 C C . THR A 1 60 ? 3.123 19.264 3.519 1.00 0.00 60 THR A C 13
ATOM 19624 O O . THR A 1 60 ? 4.259 18.889 3.811 1.00 0.00 60 THR A O 13
ATOM 19635 N N . ARG A 1 61 ? 2.091 18.434 3.416 1.00 0.00 61 ARG A N 13
ATOM 19636 C CA . ARG A 1 61 ? 2.237 17.001 3.645 1.00 0.00 61 ARG A CA 13
ATOM 19637 C C . ARG A 1 61 ? 1.627 16.202 2.497 1.00 0.00 61 ARG A C 13
ATOM 19638 O O . ARG A 1 61 ? 0.692 16.659 1.837 1.00 0.00 61 ARG A O 13
ATOM 19659 N N . CYS A 1 62 ? 2.161 15.009 2.264 1.00 0.00 62 CYS A N 13
ATOM 19660 C CA . CYS A 1 62 ? 1.670 14.146 1.195 1.00 0.00 62 CYS A CA 13
ATOM 19661 C C . CYS A 1 62 ? 1.385 12.742 1.717 1.00 0.00 62 CYS A C 13
ATOM 19662 O O . CYS A 1 62 ? 2.006 12.289 2.678 1.00 0.00 62 CYS A O 13
ATOM 19670 N N . GLU A 1 63 ? 0.441 12.059 1.078 1.00 0.00 63 GLU A N 13
ATOM 19671 C CA . GLU A 1 63 ? 0.072 10.706 1.480 1.00 0.00 63 GLU A CA 13
ATOM 19672 C C . GLU A 1 63 ? -0.044 9.790 0.265 1.00 0.00 63 GLU A C 13
ATOM 19673 O O . GLU A 1 63 ? -0.875 10.012 -0.617 1.00 0.00 63 GLU A O 13
ATOM 19685 N N . LEU A 1 64 ? 0.793 8.760 0.227 1.00 0.00 64 LEU A N 13
ATOM 19686 C CA . LEU A 1 64 ? 0.786 7.809 -0.880 1.00 0.00 64 LEU A CA 13
ATOM 19687 C C . LEU A 1 64 ? 0.100 6.508 -0.475 1.00 0.00 64 LEU A C 13
ATOM 19688 O O . LEU A 1 64 ? 0.287 6.018 0.638 1.00 0.00 64 LEU A O 13
ATOM 19704 N N . GLN A 1 65 ? -0.693 5.954 -1.387 1.00 0.00 65 GLN A N 13
ATOM 19705 C CA . GLN A 1 65 ? -1.405 4.709 -1.124 1.00 0.00 65 GLN A CA 13
ATOM 19706 C C . GLN A 1 65 ? -1.151 3.693 -2.233 1.00 0.00 65 GLN A C 13
ATOM 19707 O O . GLN A 1 65 ? -1.327 3.992 -3.415 1.00 0.00 65 GLN A O 13
ATOM 19721 N N . ILE A 1 66 ? -0.737 2.492 -1.844 1.00 0.00 66 ILE A N 13
ATOM 19722 C CA . ILE A 1 66 ? -0.460 1.432 -2.806 1.00 0.00 66 ILE A CA 13
ATOM 19723 C C . ILE A 1 66 ? -1.459 0.288 -2.665 1.00 0.00 66 ILE A C 13
ATOM 19724 O O . ILE A 1 66 ? -1.292 -0.597 -1.825 1.00 0.00 66 ILE A O 13
ATOM 19740 N N . HIS A 1 67 ? -2.497 0.311 -3.495 1.00 0.00 67 HIS A N 13
ATOM 19741 C CA . HIS A 1 67 ? -3.522 -0.726 -3.465 1.00 0.00 67 HIS A CA 13
ATOM 19742 C C . HIS A 1 67 ? -2.999 -2.025 -4.073 1.00 0.00 67 HIS A C 13
ATOM 19743 O O . HIS A 1 67 ? -2.109 -2.010 -4.923 1.00 0.00 67 HIS A O 13
ATOM 19758 N N . ASP A 1 68 ? -3.557 -3.146 -3.630 1.00 0.00 68 ASP A N 13
ATOM 19759 C CA . ASP A 1 68 ? -3.148 -4.453 -4.129 1.00 0.00 68 ASP A CA 13
ATOM 19760 C C . ASP A 1 68 ? -1.650 -4.665 -3.933 1.00 0.00 68 ASP A C 13
ATOM 19761 O O . ASP A 1 68 ? -0.935 -5.029 -4.868 1.00 0.00 68 ASP A O 13
ATOM 19770 N N . LEU A 1 69 ? -1.180 -4.434 -2.712 1.00 0.00 69 LEU A N 13
ATOM 19771 C CA . LEU A 1 69 ? 0.234 -4.599 -2.393 1.00 0.00 69 LEU A CA 13
ATOM 19772 C C . LEU A 1 69 ? 0.725 -5.986 -2.794 1.00 0.00 69 LEU A C 13
ATOM 19773 O O . LEU A 1 69 ? -0.048 -6.814 -3.276 1.00 0.00 69 LEU A O 13
ATOM 19789 N N . SER A 1 70 ? 2.015 -6.233 -2.590 1.00 0.00 70 SER A N 13
ATOM 19790 C CA . SER A 1 70 ? 2.610 -7.520 -2.932 1.00 0.00 70 SER A CA 13
ATOM 19791 C C . SER A 1 70 ? 4.063 -7.587 -2.470 1.00 0.00 70 SER A C 13
ATOM 19792 O O . SER A 1 70 ? 4.815 -6.622 -2.606 1.00 0.00 70 SER A O 13
ATOM 19800 N N . VAL A 1 71 ? 4.450 -8.734 -1.921 1.00 0.00 71 VAL A N 13
ATOM 19801 C CA . VAL A 1 71 ? 5.812 -8.929 -1.439 1.00 0.00 71 VAL A CA 13
ATOM 19802 C C . VAL A 1 71 ? 6.831 -8.375 -2.430 1.00 0.00 71 VAL A C 13
ATOM 19803 O O . VAL A 1 71 ? 7.882 -7.869 -2.037 1.00 0.00 71 VAL A O 13
ATOM 19816 N N . ALA A 1 72 ? 6.511 -8.474 -3.716 1.00 0.00 72 ALA A N 13
ATOM 19817 C CA . ALA A 1 72 ? 7.396 -7.981 -4.763 1.00 0.00 72 ALA A CA 13
ATOM 19818 C C . ALA A 1 72 ? 7.474 -6.458 -4.744 1.00 0.00 72 ALA A C 13
ATOM 19819 O O . ALA A 1 72 ? 8.531 -5.878 -4.996 1.00 0.00 72 ALA A O 13
ATOM 19826 N N . ASP A 1 73 ? 6.350 -5.817 -4.444 1.00 0.00 73 ASP A N 13
ATOM 19827 C CA . ASP A 1 73 ? 6.292 -4.360 -4.392 1.00 0.00 73 ASP A CA 13
ATOM 19828 C C . ASP A 1 73 ? 7.252 -3.815 -3.339 1.00 0.00 73 ASP A C 13
ATOM 19829 O O . ASP A 1 73 ? 7.892 -2.785 -3.543 1.00 0.00 73 ASP A O 13
ATOM 19838 N N . ALA A 1 74 ? 7.345 -4.514 -2.213 1.00 0.00 74 ALA A N 13
ATOM 19839 C CA . ALA A 1 74 ? 8.227 -4.101 -1.128 1.00 0.00 74 ALA A CA 13
ATOM 19840 C C . ALA A 1 74 ? 9.604 -3.714 -1.658 1.00 0.00 74 ALA A C 13
ATOM 19841 O O . ALA A 1 74 ? 10.392 -4.572 -2.052 1.00 0.00 74 ALA A O 13
ATOM 19848 N N . GLY A 1 75 ? 9.887 -2.415 -1.664 1.00 0.00 75 GLY A N 13
ATOM 19849 C CA . GLY A 1 75 ? 11.169 -1.937 -2.148 1.00 0.00 75 GLY A CA 13
ATOM 19850 C C . GLY A 1 75 ? 11.569 -0.615 -1.523 1.00 0.00 75 GLY A C 13
ATOM 19851 O O . GLY A 1 75 ? 11.606 -0.486 -0.300 1.00 0.00 75 GLY A O 13
ATOM 19855 N N . GLU A 1 76 ? 11.871 0.368 -2.365 1.00 0.00 76 GLU A N 13
ATOM 19856 C CA . GLU A 1 76 ? 12.273 1.686 -1.886 1.00 0.00 76 GLU A CA 13
ATOM 19857 C C . GLU A 1 76 ? 11.580 2.788 -2.683 1.00 0.00 76 GLU A C 13
ATOM 19858 O O . GLU A 1 76 ? 11.824 2.952 -3.878 1.00 0.00 76 GLU A O 13
ATOM 19870 N N . TYR A 1 77 ? 10.716 3.541 -2.011 1.00 0.00 77 TYR A N 13
ATOM 19871 C CA . TYR A 1 77 ? 9.986 4.626 -2.655 1.00 0.00 77 TYR A CA 13
ATOM 19872 C C . TYR A 1 77 ? 10.673 5.966 -2.411 1.00 0.00 77 TYR A C 13
ATOM 19873 O O . TYR A 1 77 ? 10.787 6.419 -1.272 1.00 0.00 77 TYR A O 13
ATOM 19891 N N . SER A 1 78 ? 11.128 6.596 -3.489 1.00 0.00 78 SER A N 13
ATOM 19892 C CA . SER A 1 78 ? 11.807 7.883 -3.393 1.00 0.00 78 SER A CA 13
ATOM 19893 C C . SER A 1 78 ? 10.954 8.993 -3.998 1.00 0.00 78 SER A C 13
ATOM 19894 O O . SER A 1 78 ? 10.284 8.794 -5.012 1.00 0.00 78 SER A O 13
ATOM 19902 N N . CYS A 1 79 ? 10.984 10.163 -3.368 1.00 0.00 79 CYS A N 13
ATOM 19903 C CA . CYS A 1 79 ? 10.213 11.306 -3.843 1.00 0.00 79 CYS A CA 13
ATOM 19904 C C . CYS A 1 79 ? 11.123 12.499 -4.118 1.00 0.00 79 CYS A C 13
ATOM 19905 O O . CYS A 1 79 ? 11.856 12.949 -3.238 1.00 0.00 79 CYS A O 13
ATOM 19913 N N . MET A 1 80 ? 11.071 13.005 -5.346 1.00 0.00 80 MET A N 13
ATOM 19914 C CA . MET A 1 80 ? 11.891 14.146 -5.737 1.00 0.00 80 MET A CA 13
ATOM 19915 C C . MET A 1 80 ? 11.072 15.432 -5.731 1.00 0.00 80 MET A C 13
ATOM 19916 O O . MET A 1 80 ? 10.014 15.509 -6.357 1.00 0.00 80 MET A O 13
ATOM 19930 N N . CYS A 1 81 ? 11.567 16.440 -5.020 1.00 0.00 81 CYS A N 13
ATOM 19931 C CA . CYS A 1 81 ? 10.879 17.723 -4.931 1.00 0.00 81 CYS A CA 13
ATOM 19932 C C . CYS A 1 81 ? 11.830 18.872 -5.252 1.00 0.00 81 CYS A C 13
ATOM 19933 O O . CYS A 1 81 ? 12.582 19.327 -4.392 1.00 0.00 81 CYS A O 13
ATOM 19941 N N . GLY A 1 82 ? 11.791 19.336 -6.498 1.00 0.00 82 GLY A N 13
ATOM 19942 C CA . GLY A 1 82 ? 12.655 20.426 -6.910 1.00 0.00 82 GLY A CA 13
ATOM 19943 C C . GLY A 1 82 ? 14.110 20.011 -7.000 1.00 0.00 82 GLY A C 13
ATOM 19944 O O . GLY A 1 82 ? 14.599 19.673 -8.077 1.00 0.00 82 GLY A O 13
ATOM 19948 N N . GLN A 1 83 ? 14.803 20.039 -5.866 1.00 0.00 83 GLN A N 13
ATOM 19949 C CA . GLN A 1 83 ? 16.211 19.665 -5.823 1.00 0.00 83 GLN A CA 13
ATOM 19950 C C . GLN A 1 83 ? 16.452 18.571 -4.788 1.00 0.00 83 GLN A C 13
ATOM 19951 O O . GLN A 1 83 ? 17.241 17.654 -5.014 1.00 0.00 83 GLN A O 13
ATOM 19965 N N . GLU A 1 84 ? 15.768 18.676 -3.653 1.00 0.00 84 GLU A N 13
ATOM 19966 C CA . GLU A 1 84 ? 15.910 17.695 -2.584 1.00 0.00 84 GLU A CA 13
ATOM 19967 C C . GLU A 1 84 ? 15.284 16.361 -2.982 1.00 0.00 84 GLU A C 13
ATOM 19968 O O . GLU A 1 84 ? 14.592 16.266 -3.996 1.00 0.00 84 GLU A O 13
ATOM 19980 N N . ARG A 1 85 ? 15.534 15.333 -2.177 1.00 0.00 85 ARG A N 13
ATOM 19981 C CA . ARG A 1 85 ? 14.998 14.004 -2.446 1.00 0.00 85 ARG A CA 13
ATOM 19982 C C . ARG A 1 85 ? 15.003 13.150 -1.182 1.00 0.00 85 ARG A C 13
ATOM 19983 O O . ARG A 1 85 ? 15.889 13.277 -0.337 1.00 0.00 85 ARG A O 13
ATOM 20004 N N . THR A 1 86 ? 14.007 12.278 -1.059 1.00 0.00 86 THR A N 13
ATOM 20005 C CA . THR A 1 86 ? 13.895 11.404 0.102 1.00 0.00 86 THR A CA 13
ATOM 20006 C C . THR A 1 86 ? 13.573 9.974 -0.316 1.00 0.00 86 THR A C 13
ATOM 20007 O O . THR A 1 86 ? 13.122 9.731 -1.435 1.00 0.00 86 THR A O 13
ATOM 20018 N N . SER A 1 87 ? 13.806 9.031 0.591 1.00 0.00 87 SER A N 13
ATOM 20019 C CA . SER A 1 87 ? 13.543 7.623 0.315 1.00 0.00 87 SER A CA 13
ATOM 20020 C C . SER A 1 87 ? 12.859 6.955 1.504 1.00 0.00 87 SER A C 13
ATOM 20021 O O . SER A 1 87 ? 13.082 7.332 2.655 1.00 0.00 87 SER A O 13
ATOM 20029 N N . ALA A 1 88 ? 12.025 5.961 1.217 1.00 0.00 88 ALA A N 13
ATOM 20030 C CA . ALA A 1 88 ? 11.309 5.239 2.262 1.00 0.00 88 ALA A CA 13
ATOM 20031 C C . ALA A 1 88 ? 11.198 3.756 1.925 1.00 0.00 88 ALA A C 13
ATOM 20032 O O . ALA A 1 88 ? 10.738 3.385 0.845 1.00 0.00 88 ALA A O 13
ATOM 20039 N N . THR A 1 89 ? 11.624 2.909 2.858 1.00 0.00 89 THR A N 13
ATOM 20040 C CA . THR A 1 89 ? 11.574 1.466 2.659 1.00 0.00 89 THR A CA 13
ATOM 20041 C C . THR A 1 89 ? 10.255 0.887 3.160 1.00 0.00 89 THR A C 13
ATOM 20042 O O . THR A 1 89 ? 10.030 0.781 4.366 1.00 0.00 89 THR A O 13
ATOM 20053 N N . LEU A 1 90 ? 9.387 0.514 2.227 1.00 0.00 90 LEU A N 13
ATOM 20054 C CA . LEU A 1 90 ? 8.089 -0.056 2.573 1.00 0.00 90 LEU A CA 13
ATOM 20055 C C . LEU A 1 90 ? 8.238 -1.492 3.063 1.00 0.00 90 LEU A C 13
ATOM 20056 O O . LEU A 1 90 ? 9.127 -2.222 2.622 1.00 0.00 90 LEU A O 13
ATOM 20072 N N . THR A 1 91 ? 7.360 -1.895 3.976 1.00 0.00 91 THR A N 13
ATOM 20073 C CA . THR A 1 91 ? 7.393 -3.245 4.525 1.00 0.00 91 THR A CA 13
ATOM 20074 C C . THR A 1 91 ? 6.188 -4.056 4.062 1.00 0.00 91 THR A C 13
ATOM 20075 O O . THR A 1 91 ? 5.046 -3.612 4.181 1.00 0.00 91 THR A O 13
ATOM 20086 N N . VAL A 1 92 ? 6.450 -5.248 3.535 1.00 0.00 92 VAL A N 13
ATOM 20087 C CA . VAL A 1 92 ? 5.386 -6.122 3.056 1.00 0.00 92 VAL A CA 13
ATOM 20088 C C . VAL A 1 92 ? 5.494 -7.510 3.678 1.00 0.00 92 VAL A C 13
ATOM 20089 O O . VAL A 1 92 ? 6.498 -8.201 3.508 1.00 0.00 92 VAL A O 13
ATOM 20102 N N . ARG A 1 93 ? 4.452 -7.912 4.399 1.00 0.00 93 ARG A N 13
ATOM 20103 C CA . ARG A 1 93 ? 4.430 -9.217 5.047 1.00 0.00 93 ARG A CA 13
ATOM 20104 C C . ARG A 1 93 ? 3.683 -10.236 4.191 1.00 0.00 93 ARG A C 13
ATOM 20105 O O . ARG A 1 93 ? 2.534 -10.017 3.808 1.00 0.00 93 ARG A O 13
ATOM 20126 N N . ALA A 1 94 ? 4.344 -11.350 3.895 1.00 0.00 94 ALA A N 13
ATOM 20127 C CA . ALA A 1 94 ? 3.743 -12.403 3.086 1.00 0.00 94 ALA A CA 13
ATOM 20128 C C . ALA A 1 94 ? 2.557 -13.038 3.805 1.00 0.00 94 ALA A C 13
ATOM 20129 O O . ALA A 1 94 ? 2.548 -13.148 5.032 1.00 0.00 94 ALA A O 13
ATOM 20136 N N . LEU A 1 95 ? 1.558 -13.455 3.035 1.00 0.00 95 LEU A N 13
ATOM 20137 C CA . LEU A 1 95 ? 0.366 -14.079 3.599 1.00 0.00 95 LEU A CA 13
ATOM 20138 C C . LEU A 1 95 ? 0.742 -15.204 4.558 1.00 0.00 95 LEU A C 13
ATOM 20139 O O . LEU A 1 95 ? 1.805 -15.815 4.450 1.00 0.00 95 LEU A O 13
ATOM 20155 N N . PRO A 1 96 ? -0.150 -15.485 5.519 1.00 0.00 96 PRO A N 13
ATOM 20156 C CA . PRO A 1 96 ? 0.065 -16.539 6.515 1.00 0.00 96 PRO A CA 13
ATOM 20157 C C . PRO A 1 96 ? -0.005 -17.935 5.905 1.00 0.00 96 PRO A C 13
ATOM 20158 O O . PRO A 1 96 ? -1.058 -18.367 5.438 1.00 0.00 96 PRO A O 13
ATOM 20169 N N . ALA A 1 97 ? 1.124 -18.637 5.914 1.00 0.00 97 ALA A N 13
ATOM 20170 C CA . ALA A 1 97 ? 1.190 -19.985 5.364 1.00 0.00 97 ALA A CA 13
ATOM 20171 C C . ALA A 1 97 ? 0.531 -20.992 6.300 1.00 0.00 97 ALA A C 13
ATOM 20172 O O . ALA A 1 97 ? 0.517 -20.806 7.517 1.00 0.00 97 ALA A O 13
ATOM 20179 N N . ARG A 1 98 ? -0.014 -22.059 5.725 1.00 0.00 98 ARG A N 13
ATOM 20180 C CA . ARG A 1 98 ? -0.676 -23.095 6.508 1.00 0.00 98 ARG A CA 13
ATOM 20181 C C . ARG A 1 98 ? 0.341 -23.914 7.297 1.00 0.00 98 ARG A C 13
ATOM 20182 O O . ARG A 1 98 ? 1.051 -24.749 6.735 1.00 0.00 98 ARG A O 13
ATOM 20203 N N . PHE A 1 99 ? 0.407 -23.670 8.601 1.00 0.00 99 PHE A N 13
ATOM 20204 C CA . PHE A 1 99 ? 1.339 -24.384 9.467 1.00 0.00 99 PHE A CA 13
ATOM 20205 C C . PHE A 1 99 ? 0.641 -25.535 10.184 1.00 0.00 99 PHE A C 13
ATOM 20206 O O . PHE A 1 99 ? 1.089 -26.681 10.126 1.00 0.00 99 PHE A O 13
ATOM 20223 N N . THR A 1 100 ? -0.459 -25.223 10.862 1.00 0.00 100 THR A N 13
ATOM 20224 C CA . THR A 1 100 ? -1.218 -26.230 11.593 1.00 0.00 100 THR A CA 13
ATOM 20225 C C . THR A 1 100 ? -2.026 -27.106 10.642 1.00 0.00 100 THR A C 13
ATOM 20226 O O . THR A 1 100 ? -2.981 -26.644 10.019 1.00 0.00 100 THR A O 13
ATOM 20237 N N . GLU A 1 101 ? -1.636 -28.373 10.537 1.00 0.00 101 GLU A N 13
ATOM 20238 C CA . GLU A 1 101 ? -2.326 -29.313 9.662 1.00 0.00 101 GLU A CA 13
ATOM 20239 C C . GLU A 1 101 ? -3.235 -30.238 10.465 1.00 0.00 101 GLU A C 13
ATOM 20240 O O . GLU A 1 101 ? -2.816 -31.307 10.909 1.00 0.00 101 GLU A O 13
ATOM 20252 N N . GLY A 1 102 ? -4.483 -29.819 10.649 1.00 0.00 102 GLY A N 13
ATOM 20253 C CA . GLY A 1 102 ? -5.433 -30.620 11.399 1.00 0.00 102 GLY A CA 13
ATOM 20254 C C . GLY A 1 102 ? -4.832 -31.195 12.666 1.00 0.00 102 GLY A C 13
ATOM 20255 O O . GLY A 1 102 ? -3.801 -30.721 13.144 1.00 0.00 102 GLY A O 13
ATOM 20259 N N . SER A 1 103 ? -5.478 -32.220 13.214 1.00 0.00 103 SER A N 13
ATOM 20260 C CA . SER A 1 103 ? -5.004 -32.857 14.437 1.00 0.00 103 SER A CA 13
ATOM 20261 C C . SER A 1 103 ? -3.824 -33.779 14.147 1.00 0.00 103 SER A C 13
ATOM 20262 O O . SER A 1 103 ? -3.947 -34.746 13.396 1.00 0.00 103 SER A O 13
ATOM 20270 N N . GLY A 1 104 ? -2.679 -33.473 14.749 1.00 0.00 104 GLY A N 13
ATOM 20271 C CA . GLY A 1 104 ? -1.492 -34.283 14.544 1.00 0.00 104 GLY A CA 13
ATOM 20272 C C . GLY A 1 104 ? -1.460 -35.503 15.442 1.00 0.00 104 GLY A C 13
ATOM 20273 O O . GLY A 1 104 ? -2.057 -36.537 15.142 1.00 0.00 104 GLY A O 13
ATOM 20277 N N . PRO A 1 105 ? -0.748 -35.391 16.574 1.00 0.00 105 PRO A N 13
ATOM 20278 C CA . PRO A 1 105 ? -0.623 -36.485 17.541 1.00 0.00 105 PRO A CA 13
ATOM 20279 C C . PRO A 1 105 ? -1.930 -36.762 18.276 1.00 0.00 105 PRO A C 13
ATOM 20280 O O . PRO A 1 105 ? -2.409 -35.929 19.046 1.00 0.00 105 PRO A O 13
ATOM 20291 N N . SER A 1 106 ? -2.502 -37.937 18.034 1.00 0.00 106 SER A N 13
ATOM 20292 C CA . SER A 1 106 ? -3.756 -38.322 18.670 1.00 0.00 106 SER A CA 13
ATOM 20293 C C . SER A 1 106 ? -3.584 -39.605 19.478 1.00 0.00 106 SER A C 13
ATOM 20294 O O . SER A 1 106 ? -3.910 -40.695 19.009 1.00 0.00 106 SER A O 13
ATOM 20302 N N . SER A 1 107 ? -3.069 -39.466 20.695 1.00 0.00 107 SER A N 13
ATOM 20303 C CA . SER A 1 107 ? -2.849 -40.613 21.568 1.00 0.00 107 SER A CA 13
ATOM 20304 C C . SER A 1 107 ? -2.052 -41.697 20.850 1.00 0.00 107 SER A C 13
ATOM 20305 O O . SER A 1 107 ? -2.461 -42.857 20.803 1.00 0.00 107 SER A O 13
ATOM 20313 N N . GLY A 1 108 ? -0.909 -41.310 20.290 1.00 0.00 108 GLY A N 13
ATOM 20314 C CA . GLY A 1 108 ? -0.071 -42.260 19.581 1.00 0.00 108 GLY A CA 13
ATOM 20315 C C . GLY A 1 108 ? 1.329 -41.732 19.342 1.00 0.00 108 GLY A C 13
ATOM 20316 O O . GLY A 1 108 ? 1.788 -40.830 20.043 1.00 0.00 108 GLY A O 13
ATOM 20320 N N . GLY A 1 1 ? 24.039 35.229 -12.058 1.00 0.00 1 GLY A N 14
ATOM 20321 C CA . GLY A 1 1 ? 23.410 35.046 -10.762 1.00 0.00 1 GLY A CA 14
ATOM 20322 C C . GLY A 1 1 ? 22.023 35.654 -10.700 1.00 0.00 1 GLY A C 14
ATOM 20323 O O . GLY A 1 1 ? 21.106 35.195 -11.381 1.00 0.00 1 GLY A O 14
ATOM 20327 N N . SER A 1 2 ? 21.868 36.688 -9.879 1.00 0.00 2 SER A N 14
ATOM 20328 C CA . SER A 1 2 ? 20.581 37.356 -9.726 1.00 0.00 2 SER A CA 14
ATOM 20329 C C . SER A 1 2 ? 19.518 36.380 -9.233 1.00 0.00 2 SER A C 14
ATOM 20330 O O . SER A 1 2 ? 18.383 36.388 -9.710 1.00 0.00 2 SER A O 14
ATOM 20338 N N . SER A 1 3 ? 19.894 35.538 -8.275 1.00 0.00 3 SER A N 14
ATOM 20339 C CA . SER A 1 3 ? 18.975 34.552 -7.719 1.00 0.00 3 SER A CA 14
ATOM 20340 C C . SER A 1 3 ? 18.031 35.198 -6.709 1.00 0.00 3 SER A C 14
ATOM 20341 O O . SER A 1 3 ? 18.365 35.341 -5.534 1.00 0.00 3 SER A O 14
ATOM 20349 N N . GLY A 1 4 ? 16.849 35.587 -7.178 1.00 0.00 4 GLY A N 14
ATOM 20350 C CA . GLY A 1 4 ? 15.874 36.213 -6.304 1.00 0.00 4 GLY A CA 14
ATOM 20351 C C . GLY A 1 4 ? 15.027 35.200 -5.560 1.00 0.00 4 GLY A C 14
ATOM 20352 O O . GLY A 1 4 ? 15.013 35.177 -4.329 1.00 0.00 4 GLY A O 14
ATOM 20356 N N . SER A 1 5 ? 14.318 34.360 -6.307 1.00 0.00 5 SER A N 14
ATOM 20357 C CA . SER A 1 5 ? 13.460 33.343 -5.710 1.00 0.00 5 SER A CA 14
ATOM 20358 C C . SER A 1 5 ? 14.263 32.422 -4.797 1.00 0.00 5 SER A C 14
ATOM 20359 O O . SER A 1 5 ? 15.173 31.725 -5.245 1.00 0.00 5 SER A O 14
ATOM 20367 N N . SER A 1 6 ? 13.920 32.426 -3.513 1.00 0.00 6 SER A N 14
ATOM 20368 C CA . SER A 1 6 ? 14.611 31.594 -2.534 1.00 0.00 6 SER A CA 14
ATOM 20369 C C . SER A 1 6 ? 14.935 30.223 -3.119 1.00 0.00 6 SER A C 14
ATOM 20370 O O . SER A 1 6 ? 16.058 29.736 -3.003 1.00 0.00 6 SER A O 14
ATOM 20378 N N . GLY A 1 7 ? 13.940 29.605 -3.749 1.00 0.00 7 GLY A N 14
ATOM 20379 C CA . GLY A 1 7 ? 14.138 28.296 -4.343 1.00 0.00 7 GLY A CA 14
ATOM 20380 C C . GLY A 1 7 ? 12.926 27.399 -4.185 1.00 0.00 7 GLY A C 14
ATOM 20381 O O . GLY A 1 7 ? 11.941 27.758 -3.539 1.00 0.00 7 GLY A O 14
ATOM 20385 N N . PRO A 1 8 ? 12.989 26.201 -4.786 1.00 0.00 8 PRO A N 14
ATOM 20386 C CA . PRO A 1 8 ? 11.897 25.226 -4.724 1.00 0.00 8 PRO A CA 14
ATOM 20387 C C . PRO A 1 8 ? 11.732 24.627 -3.331 1.00 0.00 8 PRO A C 14
ATOM 20388 O O . PRO A 1 8 ? 12.661 24.643 -2.525 1.00 0.00 8 PRO A O 14
ATOM 20399 N N . ALA A 1 9 ? 10.544 24.100 -3.056 1.00 0.00 9 ALA A N 14
ATOM 20400 C CA . ALA A 1 9 ? 10.258 23.494 -1.761 1.00 0.00 9 ALA A CA 14
ATOM 20401 C C . ALA A 1 9 ? 11.208 22.335 -1.476 1.00 0.00 9 ALA A C 14
ATOM 20402 O O . ALA A 1 9 ? 11.705 21.687 -2.397 1.00 0.00 9 ALA A O 14
ATOM 20409 N N . ARG A 1 10 ? 11.456 22.081 -0.195 1.00 0.00 10 ARG A N 14
ATOM 20410 C CA . ARG A 1 10 ? 12.348 21.001 0.210 1.00 0.00 10 ARG A CA 14
ATOM 20411 C C . ARG A 1 10 ? 11.684 20.112 1.258 1.00 0.00 10 ARG A C 14
ATOM 20412 O O . ARG A 1 10 ? 10.567 20.382 1.699 1.00 0.00 10 ARG A O 14
ATOM 20433 N N . PHE A 1 11 ? 12.379 19.050 1.651 1.00 0.00 11 PHE A N 14
ATOM 20434 C CA . PHE A 1 11 ? 11.857 18.119 2.645 1.00 0.00 11 PHE A CA 14
ATOM 20435 C C . PHE A 1 11 ? 12.334 18.496 4.045 1.00 0.00 11 PHE A C 14
ATOM 20436 O O . PHE A 1 11 ? 13.495 18.855 4.243 1.00 0.00 11 PHE A O 14
ATOM 20453 N N . THR A 1 12 ? 11.428 18.410 5.015 1.00 0.00 12 THR A N 14
ATOM 20454 C CA . THR A 1 12 ? 11.754 18.743 6.396 1.00 0.00 12 THR A CA 14
ATOM 20455 C C . THR A 1 12 ? 11.696 17.508 7.287 1.00 0.00 12 THR A C 14
ATOM 20456 O O . THR A 1 12 ? 12.383 17.434 8.305 1.00 0.00 12 THR A O 14
ATOM 20467 N N . GLN A 1 13 ? 10.872 16.541 6.897 1.00 0.00 13 GLN A N 14
ATOM 20468 C CA . GLN A 1 13 ? 10.724 15.308 7.662 1.00 0.00 13 GLN A CA 14
ATOM 20469 C C . GLN A 1 13 ? 10.932 14.087 6.773 1.00 0.00 13 GLN A C 14
ATOM 20470 O O . GLN A 1 13 ? 10.061 13.731 5.978 1.00 0.00 13 GLN A O 14
ATOM 20484 N N . ASP A 1 14 ? 12.089 13.450 6.911 1.00 0.00 14 ASP A N 14
ATOM 20485 C CA . ASP A 1 14 ? 12.411 12.268 6.120 1.00 0.00 14 ASP A CA 14
ATOM 20486 C C . ASP A 1 14 ? 11.169 11.412 5.893 1.00 0.00 14 ASP A C 14
ATOM 20487 O O . ASP A 1 14 ? 10.448 11.083 6.836 1.00 0.00 14 ASP A O 14
ATOM 20496 N N . LEU A 1 15 ? 10.925 11.055 4.637 1.00 0.00 15 LEU A N 14
ATOM 20497 C CA . LEU A 1 15 ? 9.769 10.238 4.285 1.00 0.00 15 LEU A CA 14
ATOM 20498 C C . LEU A 1 15 ? 9.613 9.070 5.254 1.00 0.00 15 LEU A C 14
ATOM 20499 O O . LEU A 1 15 ? 10.594 8.572 5.806 1.00 0.00 15 LEU A O 14
ATOM 20515 N N . LYS A 1 16 ? 8.373 8.636 5.454 1.00 0.00 16 LYS A N 14
ATOM 20516 C CA . LYS A 1 16 ? 8.087 7.524 6.352 1.00 0.00 16 LYS A CA 14
ATOM 20517 C C . LYS A 1 16 ? 7.077 6.566 5.728 1.00 0.00 16 LYS A C 14
ATOM 20518 O O . LYS A 1 16 ? 6.267 6.961 4.889 1.00 0.00 16 LYS A O 14
ATOM 20537 N N . THR A 1 17 ? 7.131 5.304 6.143 1.00 0.00 17 THR A N 14
ATOM 20538 C CA . THR A 1 17 ? 6.221 4.290 5.626 1.00 0.00 17 THR A CA 14
ATOM 20539 C C . THR A 1 17 ? 5.679 3.412 6.748 1.00 0.00 17 THR A C 14
ATOM 20540 O O . THR A 1 17 ? 5.945 3.657 7.925 1.00 0.00 17 THR A O 14
ATOM 20551 N N . LYS A 1 18 ? 4.919 2.387 6.377 1.00 0.00 18 LYS A N 14
ATOM 20552 C CA . LYS A 1 18 ? 4.341 1.471 7.353 1.00 0.00 18 LYS A CA 14
ATOM 20553 C C . LYS A 1 18 ? 4.564 0.021 6.935 1.00 0.00 18 LYS A C 14
ATOM 20554 O O . LYS A 1 18 ? 5.200 -0.250 5.918 1.00 0.00 18 LYS A O 14
ATOM 20573 N N . GLU A 1 19 ? 4.034 -0.907 7.727 1.00 0.00 19 GLU A N 14
ATOM 20574 C CA . GLU A 1 19 ? 4.176 -2.329 7.438 1.00 0.00 19 GLU A CA 14
ATOM 20575 C C . GLU A 1 19 ? 2.810 -2.987 7.261 1.00 0.00 19 GLU A C 14
ATOM 20576 O O . GLU A 1 19 ? 2.057 -3.144 8.221 1.00 0.00 19 GLU A O 14
ATOM 20588 N N . ALA A 1 20 ? 2.499 -3.368 6.027 1.00 0.00 20 ALA A N 14
ATOM 20589 C CA . ALA A 1 20 ? 1.226 -4.010 5.724 1.00 0.00 20 ALA A CA 14
ATOM 20590 C C . ALA A 1 20 ? 1.439 -5.381 5.091 1.00 0.00 20 ALA A C 14
ATOM 20591 O O . ALA A 1 20 ? 2.554 -5.729 4.701 1.00 0.00 20 ALA A O 14
ATOM 20598 N N . SER A 1 21 ? 0.364 -6.156 4.992 1.00 0.00 21 SER A N 14
ATOM 20599 C CA . SER A 1 21 ? 0.434 -7.491 4.410 1.00 0.00 21 SER A CA 14
ATOM 20600 C C . SER A 1 21 ? -0.103 -7.491 2.982 1.00 0.00 21 SER A C 14
ATOM 20601 O O . SER A 1 21 ? -0.693 -6.510 2.531 1.00 0.00 21 SER A O 14
ATOM 20609 N N . GLU A 1 22 ? 0.106 -8.598 2.278 1.00 0.00 22 GLU A N 14
ATOM 20610 C CA . GLU A 1 22 ? -0.357 -8.725 0.901 1.00 0.00 22 GLU A CA 14
ATOM 20611 C C . GLU A 1 22 ? -1.833 -8.354 0.786 1.00 0.00 22 GLU A C 14
ATOM 20612 O O . GLU A 1 22 ? -2.629 -8.645 1.678 1.00 0.00 22 GLU A O 14
ATOM 20624 N N . GLY A 1 23 ? -2.190 -7.707 -0.319 1.00 0.00 23 GLY A N 14
ATOM 20625 C CA . GLY A 1 23 ? -3.568 -7.305 -0.531 1.00 0.00 23 GLY A CA 14
ATOM 20626 C C . GLY A 1 23 ? -3.941 -6.071 0.267 1.00 0.00 23 GLY A C 14
ATOM 20627 O O . GLY A 1 23 ? -5.090 -5.630 0.240 1.00 0.00 23 GLY A O 14
ATOM 20631 N N . ALA A 1 24 ? -2.969 -5.513 0.981 1.00 0.00 24 ALA A N 14
ATOM 20632 C CA . ALA A 1 24 ? -3.201 -4.323 1.789 1.00 0.00 24 ALA A CA 14
ATOM 20633 C C . ALA A 1 24 ? -3.061 -3.056 0.954 1.00 0.00 24 ALA A C 14
ATOM 20634 O O . ALA A 1 24 ? -2.891 -3.118 -0.265 1.00 0.00 24 ALA A O 14
ATOM 20641 N N . THR A 1 25 ? -3.134 -1.905 1.615 1.00 0.00 25 THR A N 14
ATOM 20642 C CA . THR A 1 25 ? -3.018 -0.622 0.933 1.00 0.00 25 THR A CA 14
ATOM 20643 C C . THR A 1 25 ? -1.908 0.226 1.543 1.00 0.00 25 THR A C 14
ATOM 20644 O O . THR A 1 25 ? -2.102 0.871 2.573 1.00 0.00 25 THR A O 14
ATOM 20655 N N . ALA A 1 26 ? -0.745 0.222 0.900 1.00 0.00 26 ALA A N 14
ATOM 20656 C CA . ALA A 1 26 ? 0.395 0.994 1.379 1.00 0.00 26 ALA A CA 14
ATOM 20657 C C . ALA A 1 26 ? -0.043 2.366 1.882 1.00 0.00 26 ALA A C 14
ATOM 20658 O O . ALA A 1 26 ? -1.143 2.828 1.578 1.00 0.00 26 ALA A O 14
ATOM 20665 N N . THR A 1 27 ? 0.825 3.012 2.654 1.00 0.00 27 THR A N 14
ATOM 20666 C CA . THR A 1 27 ? 0.527 4.330 3.202 1.00 0.00 27 THR A CA 14
ATOM 20667 C C . THR A 1 27 ? 1.789 5.006 3.725 1.00 0.00 27 THR A C 14
ATOM 20668 O O . THR A 1 27 ? 2.345 4.599 4.746 1.00 0.00 27 THR A O 14
ATOM 20679 N N . LEU A 1 28 ? 2.235 6.040 3.021 1.00 0.00 28 LEU A N 14
ATOM 20680 C CA . LEU A 1 28 ? 3.432 6.775 3.416 1.00 0.00 28 LEU A CA 14
ATOM 20681 C C . LEU A 1 28 ? 3.119 8.252 3.630 1.00 0.00 28 LEU A C 14
ATOM 20682 O O . LEU A 1 28 ? 2.439 8.876 2.816 1.00 0.00 28 LEU A O 14
ATOM 20698 N N . GLN A 1 29 ? 3.623 8.805 4.728 1.00 0.00 29 GLN A N 14
ATOM 20699 C CA . GLN A 1 29 ? 3.397 10.210 5.048 1.00 0.00 29 GLN A CA 14
ATOM 20700 C C . GLN A 1 29 ? 4.716 10.974 5.103 1.00 0.00 29 GLN A C 14
ATOM 20701 O O . GLN A 1 29 ? 5.693 10.505 5.689 1.00 0.00 29 GLN A O 14
ATOM 20715 N N . CYS A 1 30 ? 4.738 12.152 4.489 1.00 0.00 30 CYS A N 14
ATOM 20716 C CA . CYS A 1 30 ? 5.938 12.981 4.467 1.00 0.00 30 CYS A CA 14
ATOM 20717 C C . CYS A 1 30 ? 5.601 14.434 4.785 1.00 0.00 30 CYS A C 14
ATOM 20718 O O . CYS A 1 30 ? 4.439 14.778 4.999 1.00 0.00 30 CYS A O 14
ATOM 20726 N N . GLU A 1 31 ? 6.625 15.280 4.816 1.00 0.00 31 GLU A N 14
ATOM 20727 C CA . GLU A 1 31 ? 6.437 16.696 5.110 1.00 0.00 31 GLU A CA 14
ATOM 20728 C C . GLU A 1 31 ? 7.224 17.564 4.134 1.00 0.00 31 GLU A C 14
ATOM 20729 O O . GLU A 1 31 ? 8.095 17.075 3.413 1.00 0.00 31 GLU A O 14
ATOM 20741 N N . LEU A 1 32 ? 6.912 18.855 4.115 1.00 0.00 32 LEU A N 14
ATOM 20742 C CA . LEU A 1 32 ? 7.589 19.794 3.226 1.00 0.00 32 LEU A CA 14
ATOM 20743 C C . LEU A 1 32 ? 7.690 21.174 3.867 1.00 0.00 32 LEU A C 14
ATOM 20744 O O . LEU A 1 32 ? 6.878 21.536 4.718 1.00 0.00 32 LEU A O 14
ATOM 20760 N N . SER A 1 33 ? 8.693 21.942 3.451 1.00 0.00 33 SER A N 14
ATOM 20761 C CA . SER A 1 33 ? 8.901 23.282 3.986 1.00 0.00 33 SER A CA 14
ATOM 20762 C C . SER A 1 33 ? 7.756 24.210 3.589 1.00 0.00 33 SER A C 14
ATOM 20763 O O . SER A 1 33 ? 7.496 25.213 4.254 1.00 0.00 33 SER A O 14
ATOM 20771 N N . LYS A 1 34 ? 7.075 23.867 2.501 1.00 0.00 34 LYS A N 14
ATOM 20772 C CA . LYS A 1 34 ? 5.957 24.666 2.015 1.00 0.00 34 LYS A CA 14
ATOM 20773 C C . LYS A 1 34 ? 5.094 23.862 1.048 1.00 0.00 34 LYS A C 14
ATOM 20774 O O . LYS A 1 34 ? 5.550 22.879 0.462 1.00 0.00 34 LYS A O 14
ATOM 20793 N N . VAL A 1 35 ? 3.845 24.286 0.883 1.00 0.00 35 VAL A N 14
ATOM 20794 C CA . VAL A 1 35 ? 2.919 23.606 -0.015 1.00 0.00 35 VAL A CA 14
ATOM 20795 C C . VAL A 1 35 ? 3.416 23.654 -1.456 1.00 0.00 35 VAL A C 14
ATOM 20796 O O . VAL A 1 35 ? 3.330 24.687 -2.119 1.00 0.00 35 VAL A O 14
ATOM 20809 N N . ALA A 1 36 ? 3.937 22.529 -1.934 1.00 0.00 36 ALA A N 14
ATOM 20810 C CA . ALA A 1 36 ? 4.446 22.441 -3.297 1.00 0.00 36 ALA A CA 14
ATOM 20811 C C . ALA A 1 36 ? 4.226 21.048 -3.876 1.00 0.00 36 ALA A C 14
ATOM 20812 O O . ALA A 1 36 ? 4.221 20.046 -3.162 1.00 0.00 36 ALA A O 14
ATOM 20819 N N . PRO A 1 37 ? 4.038 20.981 -5.203 1.00 0.00 37 PRO A N 14
ATOM 20820 C CA . PRO A 1 37 ? 3.814 19.715 -5.908 1.00 0.00 37 PRO A CA 14
ATOM 20821 C C . PRO A 1 37 ? 5.063 18.841 -5.942 1.00 0.00 37 PRO A C 14
ATOM 20822 O O . PRO A 1 37 ? 6.144 19.300 -6.310 1.00 0.00 37 PRO A O 14
ATOM 20833 N N . VAL A 1 38 ? 4.907 17.579 -5.556 1.00 0.00 38 VAL A N 14
ATOM 20834 C CA . VAL A 1 38 ? 6.022 16.640 -5.544 1.00 0.00 38 VAL A CA 14
ATOM 20835 C C . VAL A 1 38 ? 5.725 15.423 -6.413 1.00 0.00 38 VAL A C 14
ATOM 20836 O O . VAL A 1 38 ? 4.601 15.240 -6.878 1.00 0.00 38 VAL A O 14
ATOM 20849 N N . GLU A 1 39 ? 6.741 14.593 -6.627 1.00 0.00 39 GLU A N 14
ATOM 20850 C CA . GLU A 1 39 ? 6.589 13.393 -7.441 1.00 0.00 39 GLU A CA 14
ATOM 20851 C C . GLU A 1 39 ? 7.198 12.181 -6.743 1.00 0.00 39 GLU A C 14
ATOM 20852 O O . GLU A 1 39 ? 8.318 12.241 -6.236 1.00 0.00 39 GLU A O 14
ATOM 20864 N N . TRP A 1 40 ? 6.452 11.082 -6.720 1.00 0.00 40 TRP A N 14
ATOM 20865 C CA . TRP A 1 40 ? 6.918 9.855 -6.084 1.00 0.00 40 TRP A CA 14
ATOM 20866 C C . TRP A 1 40 ? 7.572 8.928 -7.102 1.00 0.00 40 TRP A C 14
ATOM 20867 O O . TRP A 1 40 ? 7.204 8.922 -8.278 1.00 0.00 40 TRP A O 14
ATOM 20888 N N . LYS A 1 41 ? 8.542 8.144 -6.646 1.00 0.00 41 LYS A N 14
ATOM 20889 C CA . LYS A 1 41 ? 9.247 7.211 -7.516 1.00 0.00 41 LYS A CA 14
ATOM 20890 C C . LYS A 1 41 ? 9.468 5.874 -6.816 1.00 0.00 41 LYS A C 14
ATOM 20891 O O . LYS A 1 41 ? 9.652 5.822 -5.600 1.00 0.00 41 LYS A O 14
ATOM 20910 N N . LYS A 1 42 ? 9.450 4.795 -7.591 1.00 0.00 42 LYS A N 14
ATOM 20911 C CA . LYS A 1 42 ? 9.651 3.458 -7.046 1.00 0.00 42 LYS A CA 14
ATOM 20912 C C . LYS A 1 42 ? 10.972 2.867 -7.528 1.00 0.00 42 LYS A C 14
ATOM 20913 O O . LYS A 1 42 ? 11.199 1.662 -7.424 1.00 0.00 42 LYS A O 14
ATOM 20932 N N . GLY A 1 43 ? 11.841 3.723 -8.056 1.00 0.00 43 GLY A N 14
ATOM 20933 C CA . GLY A 1 43 ? 13.129 3.267 -8.544 1.00 0.00 43 GLY A CA 14
ATOM 20934 C C . GLY A 1 43 ? 13.623 4.080 -9.725 1.00 0.00 43 GLY A C 14
ATOM 20935 O O . GLY A 1 43 ? 13.436 5.296 -9.790 1.00 0.00 43 GLY A O 14
ATOM 20939 N N . PRO A 1 44 ? 14.271 3.404 -10.684 1.00 0.00 44 PRO A N 14
ATOM 20940 C CA . PRO A 1 44 ? 14.808 4.053 -11.885 1.00 0.00 44 PRO A CA 14
ATOM 20941 C C . PRO A 1 44 ? 13.708 4.529 -12.827 1.00 0.00 44 PRO A C 14
ATOM 20942 O O . PRO A 1 44 ? 13.985 5.030 -13.916 1.00 0.00 44 PRO A O 14
ATOM 20953 N N . GLU A 1 45 ? 12.459 4.368 -12.401 1.00 0.00 45 GLU A N 14
ATOM 20954 C CA . GLU A 1 45 ? 11.317 4.781 -13.209 1.00 0.00 45 GLU A CA 14
ATOM 20955 C C . GLU A 1 45 ? 10.475 5.817 -12.470 1.00 0.00 45 GLU A C 14
ATOM 20956 O O . GLU A 1 45 ? 10.730 6.126 -11.305 1.00 0.00 45 GLU A O 14
ATOM 20968 N N . THR A 1 46 ? 9.469 6.352 -13.156 1.00 0.00 46 THR A N 14
ATOM 20969 C CA . THR A 1 46 ? 8.590 7.354 -12.567 1.00 0.00 46 THR A CA 14
ATOM 20970 C C . THR A 1 46 ? 7.168 6.823 -12.426 1.00 0.00 46 THR A C 14
ATOM 20971 O O . THR A 1 46 ? 6.643 6.177 -13.334 1.00 0.00 46 THR A O 14
ATOM 20982 N N . LEU A 1 47 ? 6.549 7.099 -11.284 1.00 0.00 47 LEU A N 14
ATOM 20983 C CA . LEU A 1 47 ? 5.185 6.650 -11.024 1.00 0.00 47 LEU A CA 14
ATOM 20984 C C . LEU A 1 47 ? 4.184 7.770 -11.283 1.00 0.00 47 LEU A C 14
ATOM 20985 O O . LEU A 1 47 ? 4.559 8.869 -11.694 1.00 0.00 47 LEU A O 14
ATOM 21001 N N . ARG A 1 48 ? 2.909 7.486 -11.039 1.00 0.00 48 ARG A N 14
ATOM 21002 C CA . ARG A 1 48 ? 1.853 8.471 -11.245 1.00 0.00 48 ARG A CA 14
ATOM 21003 C C . ARG A 1 48 ? 0.627 8.137 -10.402 1.00 0.00 48 ARG A C 14
ATOM 21004 O O . ARG A 1 48 ? 0.522 7.043 -9.846 1.00 0.00 48 ARG A O 14
ATOM 21025 N N . ASP A 1 49 ? -0.298 9.086 -10.310 1.00 0.00 49 ASP A N 14
ATOM 21026 C CA . ASP A 1 49 ? -1.518 8.893 -9.535 1.00 0.00 49 ASP A CA 14
ATOM 21027 C C . ASP A 1 49 ? -2.636 8.336 -10.411 1.00 0.00 49 ASP A C 14
ATOM 21028 O O . ASP A 1 49 ? -3.115 9.006 -11.324 1.00 0.00 49 ASP A O 14
ATOM 21037 N N . GLY A 1 50 ? -3.046 7.104 -10.125 1.00 0.00 50 GLY A N 14
ATOM 21038 C CA . GLY A 1 50 ? -4.104 6.477 -10.896 1.00 0.00 50 GLY A CA 14
ATOM 21039 C C . GLY A 1 50 ? -4.007 4.964 -10.890 1.00 0.00 50 GLY A C 14
ATOM 21040 O O . GLY A 1 50 ? -3.053 4.398 -10.357 1.00 0.00 50 GLY A O 14
ATOM 21044 N N . GLY A 1 51 ? -4.999 4.306 -11.482 1.00 0.00 51 GLY A N 14
ATOM 21045 C CA . GLY A 1 51 ? -5.004 2.856 -11.530 1.00 0.00 51 GLY A CA 14
ATOM 21046 C C . GLY A 1 51 ? -4.845 2.230 -10.158 1.00 0.00 51 GLY A C 14
ATOM 21047 O O . GLY A 1 51 ? -5.825 2.048 -9.435 1.00 0.00 51 GLY A O 14
ATOM 21051 N N . ARG A 1 52 ? -3.609 1.900 -9.799 1.00 0.00 52 ARG A N 14
ATOM 21052 C CA . ARG A 1 52 ? -3.326 1.288 -8.506 1.00 0.00 52 ARG A CA 14
ATOM 21053 C C . ARG A 1 52 ? -2.390 2.167 -7.682 1.00 0.00 52 ARG A C 14
ATOM 21054 O O . ARG A 1 52 ? -1.461 1.673 -7.043 1.00 0.00 52 ARG A O 14
ATOM 21075 N N . TYR A 1 53 ? -2.641 3.472 -7.703 1.00 0.00 53 TYR A N 14
ATOM 21076 C CA . TYR A 1 53 ? -1.819 4.420 -6.960 1.00 0.00 53 TYR A CA 14
ATOM 21077 C C . TYR A 1 53 ? -2.600 5.694 -6.653 1.00 0.00 53 TYR A C 14
ATOM 21078 O O . TYR A 1 53 ? -3.110 6.356 -7.557 1.00 0.00 53 TYR A O 14
ATOM 21096 N N . SER A 1 54 ? -2.689 6.031 -5.370 1.00 0.00 54 SER A N 14
ATOM 21097 C CA . SER A 1 54 ? -3.410 7.224 -4.941 1.00 0.00 54 SER A CA 14
ATOM 21098 C C . SER A 1 54 ? -2.512 8.129 -4.104 1.00 0.00 54 SER A C 14
ATOM 21099 O O . SER A 1 54 ? -2.087 7.761 -3.009 1.00 0.00 54 SER A O 14
ATOM 21107 N N . LEU A 1 55 ? -2.228 9.317 -4.628 1.00 0.00 55 LEU A N 14
ATOM 21108 C CA . LEU A 1 55 ? -1.380 10.277 -3.930 1.00 0.00 55 LEU A CA 14
ATOM 21109 C C . LEU A 1 55 ? -2.160 11.543 -3.587 1.00 0.00 55 LEU A C 14
ATOM 21110 O O . LEU A 1 55 ? -2.409 12.385 -4.450 1.00 0.00 55 LEU A O 14
ATOM 21126 N N . LYS A 1 56 ? -2.541 11.671 -2.321 1.00 0.00 56 LYS A N 14
ATOM 21127 C CA . LYS A 1 56 ? -3.290 12.835 -1.861 1.00 0.00 56 LYS A CA 14
ATOM 21128 C C . LYS A 1 56 ? -2.361 13.860 -1.219 1.00 0.00 56 LYS A C 14
ATOM 21129 O O . LYS A 1 56 ? -1.711 13.577 -0.212 1.00 0.00 56 LYS A O 14
ATOM 21148 N N . GLN A 1 57 ? -2.304 15.051 -1.806 1.00 0.00 57 GLN A N 14
ATOM 21149 C CA . GLN A 1 57 ? -1.455 16.118 -1.290 1.00 0.00 57 GLN A CA 14
ATOM 21150 C C . GLN A 1 57 ? -2.206 16.965 -0.268 1.00 0.00 57 GLN A C 14
ATOM 21151 O O . GLN A 1 57 ? -3.432 17.061 -0.308 1.00 0.00 57 GLN A O 14
ATOM 21165 N N . ASP A 1 58 ? -1.462 17.577 0.646 1.00 0.00 58 ASP A N 14
ATOM 21166 C CA . ASP A 1 58 ? -2.057 18.417 1.679 1.00 0.00 58 ASP A CA 14
ATOM 21167 C C . ASP A 1 58 ? -1.035 19.404 2.233 1.00 0.00 58 ASP A C 14
ATOM 21168 O O . ASP A 1 58 ? 0.130 19.396 1.836 1.00 0.00 58 ASP A O 14
ATOM 21177 N N . GLY A 1 59 ? -1.479 20.255 3.153 1.00 0.00 59 GLY A N 14
ATOM 21178 C CA . GLY A 1 59 ? -0.590 21.238 3.746 1.00 0.00 59 GLY A CA 14
ATOM 21179 C C . GLY A 1 59 ? 0.778 20.667 4.059 1.00 0.00 59 GLY A C 14
ATOM 21180 O O . GLY A 1 59 ? 0.948 19.940 5.039 1.00 0.00 59 GLY A O 14
ATOM 21184 N N . THR A 1 60 ? 1.760 20.994 3.224 1.00 0.00 60 THR A N 14
ATOM 21185 C CA . THR A 1 60 ? 3.120 20.506 3.415 1.00 0.00 60 THR A CA 14
ATOM 21186 C C . THR A 1 60 ? 3.124 19.054 3.878 1.00 0.00 60 THR A C 14
ATOM 21187 O O . THR A 1 60 ? 3.934 18.663 4.719 1.00 0.00 60 THR A O 14
ATOM 21198 N N . ARG A 1 61 ? 2.214 18.259 3.325 1.00 0.00 61 ARG A N 14
ATOM 21199 C CA . ARG A 1 61 ? 2.113 16.849 3.682 1.00 0.00 61 ARG A CA 14
ATOM 21200 C C . ARG A 1 61 ? 1.452 16.051 2.563 1.00 0.00 61 ARG A C 14
ATOM 21201 O O . ARG A 1 61 ? 0.428 16.461 2.015 1.00 0.00 61 ARG A O 14
ATOM 21222 N N . CYS A 1 62 ? 2.043 14.909 2.228 1.00 0.00 62 CYS A N 14
ATOM 21223 C CA . CYS A 1 62 ? 1.512 14.053 1.173 1.00 0.00 62 CYS A CA 14
ATOM 21224 C C . CYS A 1 62 ? 1.322 12.626 1.675 1.00 0.00 62 CYS A C 14
ATOM 21225 O O . CYS A 1 62 ? 2.078 12.149 2.520 1.00 0.00 62 CYS A O 14
ATOM 21233 N N . GLU A 1 63 ? 0.304 11.950 1.150 1.00 0.00 63 GLU A N 14
ATOM 21234 C CA . GLU A 1 63 ? 0.013 10.578 1.548 1.00 0.00 63 GLU A CA 14
ATOM 21235 C C . GLU A 1 63 ? -0.104 9.671 0.326 1.00 0.00 63 GLU A C 14
ATOM 21236 O O . GLU A 1 63 ? -1.020 9.817 -0.484 1.00 0.00 63 GLU A O 14
ATOM 21248 N N . LEU A 1 64 ? 0.830 8.735 0.200 1.00 0.00 64 LEU A N 14
ATOM 21249 C CA . LEU A 1 64 ? 0.833 7.803 -0.922 1.00 0.00 64 LEU A CA 14
ATOM 21250 C C . LEU A 1 64 ? 0.170 6.484 -0.537 1.00 0.00 64 LEU A C 14
ATOM 21251 O O . LEU A 1 64 ? 0.530 5.867 0.464 1.00 0.00 64 LEU A O 14
ATOM 21267 N N . GLN A 1 65 ? -0.800 6.059 -1.341 1.00 0.00 65 GLN A N 14
ATOM 21268 C CA . GLN A 1 65 ? -1.512 4.813 -1.085 1.00 0.00 65 GLN A CA 14
ATOM 21269 C C . GLN A 1 65 ? -1.389 3.862 -2.271 1.00 0.00 65 GLN A C 14
ATOM 21270 O O . GLN A 1 65 ? -1.626 4.248 -3.416 1.00 0.00 65 GLN A O 14
ATOM 21284 N N . ILE A 1 66 ? -1.017 2.618 -1.989 1.00 0.00 66 ILE A N 14
ATOM 21285 C CA . ILE A 1 66 ? -0.863 1.612 -3.033 1.00 0.00 66 ILE A CA 14
ATOM 21286 C C . ILE A 1 66 ? -1.880 0.488 -2.866 1.00 0.00 66 ILE A C 14
ATOM 21287 O O . ILE A 1 66 ? -1.659 -0.457 -2.107 1.00 0.00 66 ILE A O 14
ATOM 21303 N N . HIS A 1 67 ? -2.995 0.594 -3.582 1.00 0.00 67 HIS A N 14
ATOM 21304 C CA . HIS A 1 67 ? -4.045 -0.415 -3.516 1.00 0.00 67 HIS A CA 14
ATOM 21305 C C . HIS A 1 67 ? -3.571 -1.733 -4.121 1.00 0.00 67 HIS A C 14
ATOM 21306 O O . HIS A 1 67 ? -2.909 -1.749 -5.159 1.00 0.00 67 HIS A O 14
ATOM 21321 N N . ASP A 1 68 ? -3.913 -2.836 -3.465 1.00 0.00 68 ASP A N 14
ATOM 21322 C CA . ASP A 1 68 ? -3.523 -4.160 -3.938 1.00 0.00 68 ASP A CA 14
ATOM 21323 C C . ASP A 1 68 ? -2.044 -4.419 -3.666 1.00 0.00 68 ASP A C 14
ATOM 21324 O O . ASP A 1 68 ? -1.291 -4.786 -4.569 1.00 0.00 68 ASP A O 14
ATOM 21333 N N . LEU A 1 69 ? -1.635 -4.226 -2.417 1.00 0.00 69 LEU A N 14
ATOM 21334 C CA . LEU A 1 69 ? -0.246 -4.438 -2.026 1.00 0.00 69 LEU A CA 14
ATOM 21335 C C . LEU A 1 69 ? 0.208 -5.852 -2.375 1.00 0.00 69 LEU A C 14
ATOM 21336 O O . LEU A 1 69 ? -0.613 -6.732 -2.634 1.00 0.00 69 LEU A O 14
ATOM 21352 N N . SER A 1 70 ? 1.521 -6.063 -2.377 1.00 0.00 70 SER A N 14
ATOM 21353 C CA . SER A 1 70 ? 2.084 -7.370 -2.695 1.00 0.00 70 SER A CA 14
ATOM 21354 C C . SER A 1 70 ? 3.585 -7.395 -2.423 1.00 0.00 70 SER A C 14
ATOM 21355 O O . SER A 1 70 ? 4.246 -6.356 -2.429 1.00 0.00 70 SER A O 14
ATOM 21363 N N . VAL A 1 71 ? 4.117 -8.590 -2.185 1.00 0.00 71 VAL A N 14
ATOM 21364 C CA . VAL A 1 71 ? 5.540 -8.752 -1.912 1.00 0.00 71 VAL A CA 14
ATOM 21365 C C . VAL A 1 71 ? 6.386 -8.055 -2.971 1.00 0.00 71 VAL A C 14
ATOM 21366 O O . VAL A 1 71 ? 7.480 -7.568 -2.685 1.00 0.00 71 VAL A O 14
ATOM 21379 N N . ALA A 1 72 ? 5.872 -8.009 -4.195 1.00 0.00 72 ALA A N 14
ATOM 21380 C CA . ALA A 1 72 ? 6.579 -7.368 -5.297 1.00 0.00 72 ALA A CA 14
ATOM 21381 C C . ALA A 1 72 ? 6.680 -5.862 -5.083 1.00 0.00 72 ALA A C 14
ATOM 21382 O O . ALA A 1 72 ? 7.661 -5.233 -5.482 1.00 0.00 72 ALA A O 14
ATOM 21389 N N . ASP A 1 73 ? 5.662 -5.289 -4.451 1.00 0.00 73 ASP A N 14
ATOM 21390 C CA . ASP A 1 73 ? 5.637 -3.856 -4.184 1.00 0.00 73 ASP A CA 14
ATOM 21391 C C . ASP A 1 73 ? 6.554 -3.505 -3.017 1.00 0.00 73 ASP A C 14
ATOM 21392 O O . ASP A 1 73 ? 6.866 -2.336 -2.789 1.00 0.00 73 ASP A O 14
ATOM 21401 N N . ALA A 1 74 ? 6.984 -4.525 -2.281 1.00 0.00 74 ALA A N 14
ATOM 21402 C CA . ALA A 1 74 ? 7.866 -4.324 -1.138 1.00 0.00 74 ALA A CA 14
ATOM 21403 C C . ALA A 1 74 ? 9.278 -3.968 -1.591 1.00 0.00 74 ALA A C 14
ATOM 21404 O O . ALA A 1 74 ? 10.056 -4.841 -1.975 1.00 0.00 74 ALA A O 14
ATOM 21411 N N . GLY A 1 75 ? 9.603 -2.680 -1.545 1.00 0.00 75 GLY A N 14
ATOM 21412 C CA . GLY A 1 75 ? 10.921 -2.231 -1.954 1.00 0.00 75 GLY A CA 14
ATOM 21413 C C . GLY A 1 75 ? 11.292 -0.892 -1.349 1.00 0.00 75 GLY A C 14
ATOM 21414 O O . GLY A 1 75 ? 11.333 -0.745 -0.128 1.00 0.00 75 GLY A O 14
ATOM 21418 N N . GLU A 1 76 ? 11.564 0.088 -2.206 1.00 0.00 76 GLU A N 14
ATOM 21419 C CA . GLU A 1 76 ? 11.935 1.421 -1.748 1.00 0.00 76 GLU A CA 14
ATOM 21420 C C . GLU A 1 76 ? 11.278 2.496 -2.609 1.00 0.00 76 GLU A C 14
ATOM 21421 O O . GLU A 1 76 ? 11.241 2.387 -3.835 1.00 0.00 76 GLU A O 14
ATOM 21433 N N . TYR A 1 77 ? 10.760 3.531 -1.959 1.00 0.00 77 TYR A N 14
ATOM 21434 C CA . TYR A 1 77 ? 10.101 4.624 -2.664 1.00 0.00 77 TYR A CA 14
ATOM 21435 C C . TYR A 1 77 ? 10.820 5.946 -2.413 1.00 0.00 77 TYR A C 14
ATOM 21436 O O . TYR A 1 77 ? 11.096 6.309 -1.270 1.00 0.00 77 TYR A O 14
ATOM 21454 N N . SER A 1 78 ? 11.119 6.663 -3.492 1.00 0.00 78 SER A N 14
ATOM 21455 C CA . SER A 1 78 ? 11.809 7.944 -3.391 1.00 0.00 78 SER A CA 14
ATOM 21456 C C . SER A 1 78 ? 10.951 9.070 -3.961 1.00 0.00 78 SER A C 14
ATOM 21457 O O . SER A 1 78 ? 10.280 8.899 -4.980 1.00 0.00 78 SER A O 14
ATOM 21465 N N . CYS A 1 79 ? 10.977 10.219 -3.296 1.00 0.00 79 CYS A N 14
ATOM 21466 C CA . CYS A 1 79 ? 10.201 11.374 -3.734 1.00 0.00 79 CYS A CA 14
ATOM 21467 C C . CYS A 1 79 ? 11.101 12.588 -3.936 1.00 0.00 79 CYS A C 14
ATOM 21468 O O . CYS A 1 79 ? 11.764 13.044 -3.005 1.00 0.00 79 CYS A O 14
ATOM 21476 N N . MET A 1 80 ? 11.119 13.107 -5.160 1.00 0.00 80 MET A N 14
ATOM 21477 C CA . MET A 1 80 ? 11.938 14.269 -5.485 1.00 0.00 80 MET A CA 14
ATOM 21478 C C . MET A 1 80 ? 11.104 15.546 -5.459 1.00 0.00 80 MET A C 14
ATOM 21479 O O . MET A 1 80 ? 10.024 15.605 -6.047 1.00 0.00 80 MET A O 14
ATOM 21493 N N . CYS A 1 81 ? 11.612 16.565 -4.775 1.00 0.00 81 CYS A N 14
ATOM 21494 C CA . CYS A 1 81 ? 10.913 17.842 -4.672 1.00 0.00 81 CYS A CA 14
ATOM 21495 C C . CYS A 1 81 ? 11.858 19.004 -4.959 1.00 0.00 81 CYS A C 14
ATOM 21496 O O . CYS A 1 81 ? 12.572 19.470 -4.072 1.00 0.00 81 CYS A O 14
ATOM 21504 N N . GLY A 1 82 ? 11.859 19.466 -6.205 1.00 0.00 82 GLY A N 14
ATOM 21505 C CA . GLY A 1 82 ? 12.722 20.569 -6.587 1.00 0.00 82 GLY A CA 14
ATOM 21506 C C . GLY A 1 82 ? 14.173 20.151 -6.720 1.00 0.00 82 GLY A C 14
ATOM 21507 O O . GLY A 1 82 ? 14.625 19.793 -7.807 1.00 0.00 82 GLY A O 14
ATOM 21511 N N . GLN A 1 83 ? 14.904 20.197 -5.611 1.00 0.00 83 GLN A N 14
ATOM 21512 C CA . GLN A 1 83 ? 16.313 19.822 -5.610 1.00 0.00 83 GLN A CA 14
ATOM 21513 C C . GLN A 1 83 ? 16.579 18.710 -4.600 1.00 0.00 83 GLN A C 14
ATOM 21514 O O . GLN A 1 83 ? 17.390 17.817 -4.846 1.00 0.00 83 GLN A O 14
ATOM 21528 N N . GLU A 1 84 ? 15.891 18.771 -3.464 1.00 0.00 84 GLU A N 14
ATOM 21529 C CA . GLU A 1 84 ? 16.055 17.769 -2.418 1.00 0.00 84 GLU A CA 14
ATOM 21530 C C . GLU A 1 84 ? 15.456 16.432 -2.845 1.00 0.00 84 GLU A C 14
ATOM 21531 O O . GLU A 1 84 ? 14.732 16.354 -3.838 1.00 0.00 84 GLU A O 14
ATOM 21543 N N . ARG A 1 85 ? 15.763 15.384 -2.089 1.00 0.00 85 ARG A N 14
ATOM 21544 C CA . ARG A 1 85 ? 15.257 14.050 -2.390 1.00 0.00 85 ARG A CA 14
ATOM 21545 C C . ARG A 1 85 ? 15.204 13.192 -1.129 1.00 0.00 85 ARG A C 14
ATOM 21546 O O . ARG A 1 85 ? 15.993 13.380 -0.203 1.00 0.00 85 ARG A O 14
ATOM 21567 N N . THR A 1 86 ? 14.268 12.248 -1.101 1.00 0.00 86 THR A N 14
ATOM 21568 C CA . THR A 1 86 ? 14.110 11.362 0.045 1.00 0.00 86 THR A CA 14
ATOM 21569 C C . THR A 1 86 ? 13.701 9.961 -0.395 1.00 0.00 86 THR A C 14
ATOM 21570 O O . THR A 1 86 ? 13.203 9.769 -1.504 1.00 0.00 86 THR A O 14
ATOM 21581 N N . SER A 1 87 ? 13.915 8.984 0.481 1.00 0.00 87 SER A N 14
ATOM 21582 C CA . SER A 1 87 ? 13.572 7.599 0.181 1.00 0.00 87 SER A CA 14
ATOM 21583 C C . SER A 1 87 ? 12.958 6.915 1.399 1.00 0.00 87 SER A C 14
ATOM 21584 O O . SER A 1 87 ? 13.165 7.343 2.534 1.00 0.00 87 SER A O 14
ATOM 21592 N N . ALA A 1 88 ? 12.202 5.850 1.153 1.00 0.00 88 ALA A N 14
ATOM 21593 C CA . ALA A 1 88 ? 11.560 5.105 2.229 1.00 0.00 88 ALA A CA 14
ATOM 21594 C C . ALA A 1 88 ? 11.338 3.650 1.832 1.00 0.00 88 ALA A C 14
ATOM 21595 O O . ALA A 1 88 ? 10.729 3.362 0.801 1.00 0.00 88 ALA A O 14
ATOM 21602 N N . THR A 1 89 ? 11.835 2.734 2.657 1.00 0.00 89 THR A N 14
ATOM 21603 C CA . THR A 1 89 ? 11.693 1.308 2.391 1.00 0.00 89 THR A CA 14
ATOM 21604 C C . THR A 1 89 ? 10.386 0.770 2.962 1.00 0.00 89 THR A C 14
ATOM 21605 O O . THR A 1 89 ? 10.174 0.783 4.175 1.00 0.00 89 THR A O 14
ATOM 21616 N N . LEU A 1 90 ? 9.512 0.296 2.081 1.00 0.00 90 LEU A N 14
ATOM 21617 C CA . LEU A 1 90 ? 8.224 -0.248 2.498 1.00 0.00 90 LEU A CA 14
ATOM 21618 C C . LEU A 1 90 ? 8.358 -1.712 2.904 1.00 0.00 90 LEU A C 14
ATOM 21619 O O . LEU A 1 90 ? 9.150 -2.459 2.329 1.00 0.00 90 LEU A O 14
ATOM 21635 N N . THR A 1 91 ? 7.575 -2.118 3.899 1.00 0.00 91 THR A N 14
ATOM 21636 C CA . THR A 1 91 ? 7.604 -3.493 4.383 1.00 0.00 91 THR A CA 14
ATOM 21637 C C . THR A 1 91 ? 6.293 -4.210 4.081 1.00 0.00 91 THR A C 14
ATOM 21638 O O . THR A 1 91 ? 5.222 -3.765 4.493 1.00 0.00 91 THR A O 14
ATOM 21649 N N . VAL A 1 92 ? 6.385 -5.323 3.361 1.00 0.00 92 VAL A N 14
ATOM 21650 C CA . VAL A 1 92 ? 5.205 -6.104 3.006 1.00 0.00 92 VAL A CA 14
ATOM 21651 C C . VAL A 1 92 ? 5.292 -7.518 3.569 1.00 0.00 92 VAL A C 14
ATOM 21652 O O . VAL A 1 92 ? 6.327 -8.176 3.464 1.00 0.00 92 VAL A O 14
ATOM 21665 N N . ARG A 1 93 ? 4.198 -7.979 4.166 1.00 0.00 93 ARG A N 14
ATOM 21666 C CA . ARG A 1 93 ? 4.151 -9.316 4.746 1.00 0.00 93 ARG A CA 14
ATOM 21667 C C . ARG A 1 93 ? 3.375 -10.273 3.845 1.00 0.00 93 ARG A C 14
ATOM 21668 O O . ARG A 1 93 ? 2.230 -10.007 3.481 1.00 0.00 93 ARG A O 14
ATOM 21689 N N . ALA A 1 94 ? 4.008 -11.386 3.489 1.00 0.00 94 ALA A N 14
ATOM 21690 C CA . ALA A 1 94 ? 3.377 -12.382 2.633 1.00 0.00 94 ALA A CA 14
ATOM 21691 C C . ALA A 1 94 ? 2.319 -13.173 3.396 1.00 0.00 94 ALA A C 14
ATOM 21692 O O . ALA A 1 94 ? 2.526 -13.553 4.550 1.00 0.00 94 ALA A O 14
ATOM 21699 N N . LEU A 1 95 ? 1.186 -13.416 2.747 1.00 0.00 95 LEU A N 14
ATOM 21700 C CA . LEU A 1 95 ? 0.095 -14.161 3.366 1.00 0.00 95 LEU A CA 14
ATOM 21701 C C . LEU A 1 95 ? 0.623 -15.390 4.100 1.00 0.00 95 LEU A C 14
ATOM 21702 O O . LEU A 1 95 ? 1.686 -15.924 3.783 1.00 0.00 95 LEU A O 14
ATOM 21718 N N . PRO A 1 96 ? -0.138 -15.851 5.104 1.00 0.00 96 PRO A N 14
ATOM 21719 C CA . PRO A 1 96 ? 0.231 -17.024 5.902 1.00 0.00 96 PRO A CA 14
ATOM 21720 C C . PRO A 1 96 ? 0.138 -18.321 5.106 1.00 0.00 96 PRO A C 14
ATOM 21721 O O . PRO A 1 96 ? -0.704 -18.455 4.218 1.00 0.00 96 PRO A O 14
ATOM 21732 N N . ALA A 1 97 ? 1.007 -19.273 5.429 1.00 0.00 97 ALA A N 14
ATOM 21733 C CA . ALA A 1 97 ? 1.020 -20.559 4.745 1.00 0.00 97 ALA A CA 14
ATOM 21734 C C . ALA A 1 97 ? 0.023 -21.526 5.374 1.00 0.00 97 ALA A C 14
ATOM 21735 O O . ALA A 1 97 ? -0.550 -22.375 4.690 1.00 0.00 97 ALA A O 14
ATOM 21742 N N . ARG A 1 98 ? -0.179 -21.393 6.681 1.00 0.00 98 ARG A N 14
ATOM 21743 C CA . ARG A 1 98 ? -1.106 -22.257 7.403 1.00 0.00 98 ARG A CA 14
ATOM 21744 C C . ARG A 1 98 ? -2.184 -21.433 8.101 1.00 0.00 98 ARG A C 14
ATOM 21745 O O . ARG A 1 98 ? -1.896 -20.402 8.709 1.00 0.00 98 ARG A O 14
ATOM 21766 N N . PHE A 1 99 ? -3.426 -21.896 8.010 1.00 0.00 99 PHE A N 14
ATOM 21767 C CA . PHE A 1 99 ? -4.548 -21.202 8.632 1.00 0.00 99 PHE A CA 14
ATOM 21768 C C . PHE A 1 99 ? -4.932 -21.863 9.952 1.00 0.00 99 PHE A C 14
ATOM 21769 O O . PHE A 1 99 ? -4.395 -22.910 10.316 1.00 0.00 99 PHE A O 14
ATOM 21786 N N . THR A 1 100 ? -5.866 -21.244 10.668 1.00 0.00 100 THR A N 14
ATOM 21787 C CA . THR A 1 100 ? -6.321 -21.769 11.949 1.00 0.00 100 THR A CA 14
ATOM 21788 C C . THR A 1 100 ? -6.935 -23.155 11.787 1.00 0.00 100 THR A C 14
ATOM 21789 O O . THR A 1 100 ? -8.076 -23.290 11.346 1.00 0.00 100 THR A O 14
ATOM 21800 N N . GLU A 1 101 ? -6.171 -24.182 12.147 1.00 0.00 101 GLU A N 14
ATOM 21801 C CA . GLU A 1 101 ? -6.642 -25.558 12.042 1.00 0.00 101 GLU A CA 14
ATOM 21802 C C . GLU A 1 101 ? -6.768 -26.197 13.421 1.00 0.00 101 GLU A C 14
ATOM 21803 O O . GLU A 1 101 ? -6.070 -25.816 14.360 1.00 0.00 101 GLU A O 14
ATOM 21815 N N . GLY A 1 102 ? -7.665 -27.172 13.536 1.00 0.00 102 GLY A N 14
ATOM 21816 C CA . GLY A 1 102 ? -7.867 -27.849 14.803 1.00 0.00 102 GLY A CA 14
ATOM 21817 C C . GLY A 1 102 ? -7.037 -29.112 14.926 1.00 0.00 102 GLY A C 14
ATOM 21818 O O . GLY A 1 102 ? -6.450 -29.574 13.947 1.00 0.00 102 GLY A O 14
ATOM 21822 N N . SER A 1 103 ? -6.987 -29.670 16.131 1.00 0.00 103 SER A N 14
ATOM 21823 C CA . SER A 1 103 ? -6.218 -30.884 16.379 1.00 0.00 103 SER A CA 14
ATOM 21824 C C . SER A 1 103 ? -7.052 -31.909 17.141 1.00 0.00 103 SER A C 14
ATOM 21825 O O . SER A 1 103 ? -7.309 -33.007 16.648 1.00 0.00 103 SER A O 14
ATOM 21833 N N . GLY A 1 104 ? -7.472 -31.542 18.348 1.00 0.00 104 GLY A N 14
ATOM 21834 C CA . GLY A 1 104 ? -8.272 -32.440 19.160 1.00 0.00 104 GLY A CA 14
ATOM 21835 C C . GLY A 1 104 ? -7.479 -33.060 20.293 1.00 0.00 104 GLY A C 14
ATOM 21836 O O . GLY A 1 104 ? -6.251 -32.982 20.335 1.00 0.00 104 GLY A O 14
ATOM 21840 N N . PRO A 1 105 ? -8.188 -33.690 21.241 1.00 0.00 105 PRO A N 14
ATOM 21841 C CA . PRO A 1 105 ? -7.562 -34.337 22.399 1.00 0.00 105 PRO A CA 14
ATOM 21842 C C . PRO A 1 105 ? -6.781 -35.588 22.012 1.00 0.00 105 PRO A C 14
ATOM 21843 O O . PRO A 1 105 ? -6.970 -36.139 20.927 1.00 0.00 105 PRO A O 14
ATOM 21854 N N . SER A 1 106 ? -5.904 -36.032 22.906 1.00 0.00 106 SER A N 14
ATOM 21855 C CA . SER A 1 106 ? -5.091 -37.217 22.657 1.00 0.00 106 SER A CA 14
ATOM 21856 C C . SER A 1 106 ? -5.965 -38.396 22.239 1.00 0.00 106 SER A C 14
ATOM 21857 O O . SER A 1 106 ? -7.182 -38.377 22.422 1.00 0.00 106 SER A O 14
ATOM 21865 N N . SER A 1 107 ? -5.334 -39.422 21.676 1.00 0.00 107 SER A N 14
ATOM 21866 C CA . SER A 1 107 ? -6.052 -40.609 21.227 1.00 0.00 107 SER A CA 14
ATOM 21867 C C . SER A 1 107 ? -6.548 -41.425 22.416 1.00 0.00 107 SER A C 14
ATOM 21868 O O . SER A 1 107 ? -5.919 -41.449 23.473 1.00 0.00 107 SER A O 14
ATOM 21876 N N . GLY A 1 108 ? -7.683 -42.093 22.235 1.00 0.00 108 GLY A N 14
ATOM 21877 C CA . GLY A 1 108 ? -8.246 -42.902 23.301 1.00 0.00 108 GLY A CA 14
ATOM 21878 C C . GLY A 1 108 ? -9.075 -44.058 22.776 1.00 0.00 108 GLY A C 14
ATOM 21879 O O . GLY A 1 108 ? -8.538 -45.005 22.202 1.00 0.00 108 GLY A O 14
ATOM 21883 N N . GLY A 1 1 ? 22.668 34.763 6.840 1.00 0.00 1 GLY A N 15
ATOM 21884 C CA . GLY A 1 1 ? 22.815 36.205 6.768 1.00 0.00 1 GLY A CA 15
ATOM 21885 C C . GLY A 1 1 ? 21.735 36.856 5.926 1.00 0.00 1 GLY A C 15
ATOM 21886 O O . GLY A 1 1 ? 20.577 36.928 6.337 1.00 0.00 1 GLY A O 15
ATOM 21890 N N . SER A 1 2 ? 22.115 37.334 4.746 1.00 0.00 2 SER A N 15
ATOM 21891 C CA . SER A 1 2 ? 21.172 37.988 3.846 1.00 0.00 2 SER A CA 15
ATOM 21892 C C . SER A 1 2 ? 20.107 37.005 3.368 1.00 0.00 2 SER A C 15
ATOM 21893 O O . SER A 1 2 ? 20.295 36.304 2.375 1.00 0.00 2 SER A O 15
ATOM 21901 N N . SER A 1 3 ? 18.987 36.962 4.084 1.00 0.00 3 SER A N 15
ATOM 21902 C CA . SER A 1 3 ? 17.892 36.063 3.736 1.00 0.00 3 SER A CA 15
ATOM 21903 C C . SER A 1 3 ? 17.244 36.481 2.420 1.00 0.00 3 SER A C 15
ATOM 21904 O O . SER A 1 3 ? 17.118 37.669 2.126 1.00 0.00 3 SER A O 15
ATOM 21912 N N . GLY A 1 4 ? 16.834 35.493 1.629 1.00 0.00 4 GLY A N 15
ATOM 21913 C CA . GLY A 1 4 ? 16.204 35.777 0.353 1.00 0.00 4 GLY A CA 15
ATOM 21914 C C . GLY A 1 4 ? 16.359 34.639 -0.636 1.00 0.00 4 GLY A C 15
ATOM 21915 O O . GLY A 1 4 ? 15.383 34.195 -1.240 1.00 0.00 4 GLY A O 15
ATOM 21919 N N . SER A 1 5 ? 17.590 34.165 -0.803 1.00 0.00 5 SER A N 15
ATOM 21920 C CA . SER A 1 5 ? 17.870 33.075 -1.730 1.00 0.00 5 SER A CA 15
ATOM 21921 C C . SER A 1 5 ? 17.101 31.817 -1.338 1.00 0.00 5 SER A C 15
ATOM 21922 O O . SER A 1 5 ? 17.454 31.135 -0.376 1.00 0.00 5 SER A O 15
ATOM 21930 N N . SER A 1 6 ? 16.048 31.516 -2.091 1.00 0.00 6 SER A N 15
ATOM 21931 C CA . SER A 1 6 ? 15.226 30.343 -1.821 1.00 0.00 6 SER A CA 15
ATOM 21932 C C . SER A 1 6 ? 14.226 30.109 -2.950 1.00 0.00 6 SER A C 15
ATOM 21933 O O . SER A 1 6 ? 13.314 30.907 -3.162 1.00 0.00 6 SER A O 15
ATOM 21941 N N . GLY A 1 7 ? 14.406 29.007 -3.672 1.00 0.00 7 GLY A N 15
ATOM 21942 C CA . GLY A 1 7 ? 13.513 28.687 -4.771 1.00 0.00 7 GLY A CA 15
ATOM 21943 C C . GLY A 1 7 ? 12.633 27.489 -4.472 1.00 0.00 7 GLY A C 15
ATOM 21944 O O . GLY A 1 7 ? 11.530 27.619 -3.941 1.00 0.00 7 GLY A O 15
ATOM 21948 N N . PRO A 1 8 ? 13.122 26.289 -4.820 1.00 0.00 8 PRO A N 15
ATOM 21949 C CA . PRO A 1 8 ? 12.388 25.040 -4.596 1.00 0.00 8 PRO A CA 15
ATOM 21950 C C . PRO A 1 8 ? 12.290 24.682 -3.117 1.00 0.00 8 PRO A C 15
ATOM 21951 O O . PRO A 1 8 ? 13.069 25.169 -2.298 1.00 0.00 8 PRO A O 15
ATOM 21962 N N . ALA A 1 9 ? 11.330 23.827 -2.782 1.00 0.00 9 ALA A N 15
ATOM 21963 C CA . ALA A 1 9 ? 11.133 23.401 -1.402 1.00 0.00 9 ALA A CA 15
ATOM 21964 C C . ALA A 1 9 ? 12.041 22.227 -1.055 1.00 0.00 9 ALA A C 15
ATOM 21965 O O . ALA A 1 9 ? 12.457 21.471 -1.933 1.00 0.00 9 ALA A O 15
ATOM 21972 N N . ARG A 1 10 ? 12.346 22.080 0.231 1.00 0.00 10 ARG A N 15
ATOM 21973 C CA . ARG A 1 10 ? 13.207 20.999 0.693 1.00 0.00 10 ARG A CA 15
ATOM 21974 C C . ARG A 1 10 ? 12.514 20.178 1.777 1.00 0.00 10 ARG A C 15
ATOM 21975 O O . ARG A 1 10 ? 11.809 20.722 2.627 1.00 0.00 10 ARG A O 15
ATOM 21996 N N . PHE A 1 11 ? 12.720 18.865 1.739 1.00 0.00 11 PHE A N 15
ATOM 21997 C CA . PHE A 1 11 ? 12.114 17.969 2.717 1.00 0.00 11 PHE A CA 15
ATOM 21998 C C . PHE A 1 11 ? 12.538 18.342 4.134 1.00 0.00 11 PHE A C 15
ATOM 21999 O O . PHE A 1 11 ? 13.698 18.675 4.380 1.00 0.00 11 PHE A O 15
ATOM 22016 N N . THR A 1 12 ? 11.590 18.285 5.064 1.00 0.00 12 THR A N 15
ATOM 22017 C CA . THR A 1 12 ? 11.864 18.618 6.456 1.00 0.00 12 THR A CA 15
ATOM 22018 C C . THR A 1 12 ? 11.724 17.393 7.353 1.00 0.00 12 THR A C 15
ATOM 22019 O O . THR A 1 12 ? 12.328 17.325 8.423 1.00 0.00 12 THR A O 15
ATOM 22030 N N . GLN A 1 13 ? 10.924 16.429 6.909 1.00 0.00 13 GLN A N 15
ATOM 22031 C CA . GLN A 1 13 ? 10.706 15.206 7.672 1.00 0.00 13 GLN A CA 15
ATOM 22032 C C . GLN A 1 13 ? 10.886 13.975 6.791 1.00 0.00 13 GLN A C 15
ATOM 22033 O O . GLN A 1 13 ? 10.089 13.724 5.887 1.00 0.00 13 GLN A O 15
ATOM 22047 N N . ASP A 1 14 ? 11.939 13.210 7.060 1.00 0.00 14 ASP A N 15
ATOM 22048 C CA . ASP A 1 14 ? 12.224 12.004 6.291 1.00 0.00 14 ASP A CA 15
ATOM 22049 C C . ASP A 1 14 ? 10.938 11.250 5.966 1.00 0.00 14 ASP A C 15
ATOM 22050 O O . ASP A 1 14 ? 10.009 11.208 6.774 1.00 0.00 14 ASP A O 15
ATOM 22059 N N . LEU A 1 15 ? 10.890 10.657 4.778 1.00 0.00 15 LEU A N 15
ATOM 22060 C CA . LEU A 1 15 ? 9.717 9.906 4.345 1.00 0.00 15 LEU A CA 15
ATOM 22061 C C . LEU A 1 15 ? 9.341 8.843 5.373 1.00 0.00 15 LEU A C 15
ATOM 22062 O O . LEU A 1 15 ? 10.210 8.220 5.984 1.00 0.00 15 LEU A O 15
ATOM 22078 N N . LYS A 1 16 ? 8.041 8.639 5.557 1.00 0.00 16 LYS A N 15
ATOM 22079 C CA . LYS A 1 16 ? 7.549 7.649 6.507 1.00 0.00 16 LYS A CA 15
ATOM 22080 C C . LYS A 1 16 ? 6.940 6.453 5.781 1.00 0.00 16 LYS A C 15
ATOM 22081 O O . LYS A 1 16 ? 6.529 6.558 4.625 1.00 0.00 16 LYS A O 15
ATOM 22100 N N . THR A 1 17 ? 6.885 5.315 6.467 1.00 0.00 17 THR A N 15
ATOM 22101 C CA . THR A 1 17 ? 6.327 4.100 5.888 1.00 0.00 17 THR A CA 15
ATOM 22102 C C . THR A 1 17 ? 6.099 3.036 6.956 1.00 0.00 17 THR A C 15
ATOM 22103 O O . THR A 1 17 ? 6.642 3.121 8.057 1.00 0.00 17 THR A O 15
ATOM 22114 N N . LYS A 1 18 ? 5.294 2.034 6.623 1.00 0.00 18 LYS A N 15
ATOM 22115 C CA . LYS A 1 18 ? 4.995 0.951 7.552 1.00 0.00 18 LYS A CA 15
ATOM 22116 C C . LYS A 1 18 ? 5.042 -0.401 6.846 1.00 0.00 18 LYS A C 15
ATOM 22117 O O . LYS A 1 18 ? 5.393 -0.484 5.670 1.00 0.00 18 LYS A O 15
ATOM 22136 N N . GLU A 1 19 ? 4.684 -1.456 7.572 1.00 0.00 19 GLU A N 15
ATOM 22137 C CA . GLU A 1 19 ? 4.686 -2.802 7.014 1.00 0.00 19 GLU A CA 15
ATOM 22138 C C . GLU A 1 19 ? 3.282 -3.402 7.036 1.00 0.00 19 GLU A C 15
ATOM 22139 O O . GLU A 1 19 ? 2.750 -3.722 8.097 1.00 0.00 19 GLU A O 15
ATOM 22151 N N . ALA A 1 20 ? 2.690 -3.549 5.855 1.00 0.00 20 ALA A N 15
ATOM 22152 C CA . ALA A 1 20 ? 1.350 -4.111 5.738 1.00 0.00 20 ALA A CA 15
ATOM 22153 C C . ALA A 1 20 ? 1.384 -5.474 5.055 1.00 0.00 20 ALA A C 15
ATOM 22154 O O . ALA A 1 20 ? 2.408 -5.876 4.502 1.00 0.00 20 ALA A O 15
ATOM 22161 N N . SER A 1 21 ? 0.259 -6.180 5.097 1.00 0.00 21 SER A N 15
ATOM 22162 C CA . SER A 1 21 ? 0.162 -7.501 4.486 1.00 0.00 21 SER A CA 15
ATOM 22163 C C . SER A 1 21 ? -0.303 -7.395 3.037 1.00 0.00 21 SER A C 15
ATOM 22164 O O . SER A 1 21 ? -0.719 -6.330 2.584 1.00 0.00 21 SER A O 15
ATOM 22172 N N . GLU A 1 22 ? -0.228 -8.509 2.315 1.00 0.00 22 GLU A N 15
ATOM 22173 C CA . GLU A 1 22 ? -0.639 -8.542 0.917 1.00 0.00 22 GLU A CA 15
ATOM 22174 C C . GLU A 1 22 ? -2.106 -8.146 0.772 1.00 0.00 22 GLU A C 15
ATOM 22175 O O . GLU A 1 22 ? -2.938 -8.486 1.612 1.00 0.00 22 GLU A O 15
ATOM 22187 N N . GLY A 1 23 ? -2.415 -7.425 -0.301 1.00 0.00 23 GLY A N 15
ATOM 22188 C CA . GLY A 1 23 ? -3.781 -6.993 -0.537 1.00 0.00 23 GLY A CA 15
ATOM 22189 C C . GLY A 1 23 ? -4.142 -5.753 0.256 1.00 0.00 23 GLY A C 15
ATOM 22190 O O . GLY A 1 23 ? -5.081 -5.037 -0.092 1.00 0.00 23 GLY A O 15
ATOM 22194 N N . ALA A 1 24 ? -3.396 -5.499 1.327 1.00 0.00 24 ALA A N 15
ATOM 22195 C CA . ALA A 1 24 ? -3.643 -4.336 2.171 1.00 0.00 24 ALA A CA 15
ATOM 22196 C C . ALA A 1 24 ? -3.403 -3.040 1.404 1.00 0.00 24 ALA A C 15
ATOM 22197 O O . ALA A 1 24 ? -3.168 -3.055 0.195 1.00 0.00 24 ALA A O 15
ATOM 22204 N N . THR A 1 25 ? -3.464 -1.918 2.114 1.00 0.00 25 THR A N 15
ATOM 22205 C CA . THR A 1 25 ? -3.255 -0.613 1.500 1.00 0.00 25 THR A CA 15
ATOM 22206 C C . THR A 1 25 ? -2.160 0.165 2.221 1.00 0.00 25 THR A C 15
ATOM 22207 O O . THR A 1 25 ? -2.326 0.569 3.371 1.00 0.00 25 THR A O 15
ATOM 22218 N N . ALA A 1 26 ? -1.039 0.371 1.537 1.00 0.00 26 ALA A N 15
ATOM 22219 C CA . ALA A 1 26 ? 0.083 1.103 2.111 1.00 0.00 26 ALA A CA 15
ATOM 22220 C C . ALA A 1 26 ? -0.294 2.553 2.392 1.00 0.00 26 ALA A C 15
ATOM 22221 O O . ALA A 1 26 ? -1.401 2.991 2.076 1.00 0.00 26 ALA A O 15
ATOM 22228 N N . THR A 1 27 ? 0.633 3.296 2.991 1.00 0.00 27 THR A N 15
ATOM 22229 C CA . THR A 1 27 ? 0.397 4.696 3.317 1.00 0.00 27 THR A CA 15
ATOM 22230 C C . THR A 1 27 ? 1.692 5.392 3.720 1.00 0.00 27 THR A C 15
ATOM 22231 O O . THR A 1 27 ? 2.224 5.155 4.805 1.00 0.00 27 THR A O 15
ATOM 22242 N N . LEU A 1 28 ? 2.194 6.253 2.841 1.00 0.00 28 LEU A N 15
ATOM 22243 C CA . LEU A 1 28 ? 3.427 6.985 3.107 1.00 0.00 28 LEU A CA 15
ATOM 22244 C C . LEU A 1 28 ? 3.155 8.480 3.238 1.00 0.00 28 LEU A C 15
ATOM 22245 O O . LEU A 1 28 ? 2.598 9.100 2.333 1.00 0.00 28 LEU A O 15
ATOM 22261 N N . GLN A 1 29 ? 3.556 9.052 4.369 1.00 0.00 29 GLN A N 15
ATOM 22262 C CA . GLN A 1 29 ? 3.356 10.475 4.617 1.00 0.00 29 GLN A CA 15
ATOM 22263 C C . GLN A 1 29 ? 4.693 11.199 4.739 1.00 0.00 29 GLN A C 15
ATOM 22264 O O . GLN A 1 29 ? 5.552 10.807 5.530 1.00 0.00 29 GLN A O 15
ATOM 22278 N N . CYS A 1 30 ? 4.862 12.256 3.953 1.00 0.00 30 CYS A N 15
ATOM 22279 C CA . CYS A 1 30 ? 6.095 13.035 3.972 1.00 0.00 30 CYS A CA 15
ATOM 22280 C C . CYS A 1 30 ? 5.797 14.521 4.138 1.00 0.00 30 CYS A C 15
ATOM 22281 O O . CYS A 1 30 ? 4.686 14.975 3.866 1.00 0.00 30 CYS A O 15
ATOM 22289 N N . GLU A 1 31 ? 6.797 15.273 4.588 1.00 0.00 31 GLU A N 15
ATOM 22290 C CA . GLU A 1 31 ? 6.640 16.708 4.792 1.00 0.00 31 GLU A CA 15
ATOM 22291 C C . GLU A 1 31 ? 7.525 17.495 3.829 1.00 0.00 31 GLU A C 15
ATOM 22292 O O . GLU A 1 31 ? 8.392 16.930 3.162 1.00 0.00 31 GLU A O 15
ATOM 22304 N N . LEU A 1 32 ? 7.298 18.802 3.761 1.00 0.00 32 LEU A N 15
ATOM 22305 C CA . LEU A 1 32 ? 8.073 19.668 2.880 1.00 0.00 32 LEU A CA 15
ATOM 22306 C C . LEU A 1 32 ? 8.233 21.059 3.485 1.00 0.00 32 LEU A C 15
ATOM 22307 O O . LEU A 1 32 ? 7.427 21.482 4.314 1.00 0.00 32 LEU A O 15
ATOM 22323 N N . SER A 1 33 ? 9.276 21.767 3.063 1.00 0.00 33 SER A N 15
ATOM 22324 C CA . SER A 1 33 ? 9.542 23.110 3.564 1.00 0.00 33 SER A CA 15
ATOM 22325 C C . SER A 1 33 ? 8.395 24.055 3.221 1.00 0.00 33 SER A C 15
ATOM 22326 O O . SER A 1 33 ? 8.124 25.012 3.947 1.00 0.00 33 SER A O 15
ATOM 22334 N N . LYS A 1 34 ? 7.722 23.780 2.109 1.00 0.00 34 LYS A N 15
ATOM 22335 C CA . LYS A 1 34 ? 6.603 24.603 1.667 1.00 0.00 34 LYS A CA 15
ATOM 22336 C C . LYS A 1 34 ? 5.761 23.865 0.631 1.00 0.00 34 LYS A C 15
ATOM 22337 O O . LYS A 1 34 ? 6.136 22.791 0.162 1.00 0.00 34 LYS A O 15
ATOM 22356 N N . VAL A 1 35 ? 4.621 24.450 0.277 1.00 0.00 35 VAL A N 15
ATOM 22357 C CA . VAL A 1 35 ? 3.727 23.849 -0.706 1.00 0.00 35 VAL A CA 15
ATOM 22358 C C . VAL A 1 35 ? 4.355 23.854 -2.095 1.00 0.00 35 VAL A C 15
ATOM 22359 O O . VAL A 1 35 ? 4.480 24.902 -2.728 1.00 0.00 35 VAL A O 15
ATOM 22372 N N . ALA A 1 36 ? 4.749 22.675 -2.565 1.00 0.00 36 ALA A N 15
ATOM 22373 C CA . ALA A 1 36 ? 5.362 22.542 -3.880 1.00 0.00 36 ALA A CA 15
ATOM 22374 C C . ALA A 1 36 ? 5.018 21.198 -4.513 1.00 0.00 36 ALA A C 15
ATOM 22375 O O . ALA A 1 36 ? 4.697 20.226 -3.828 1.00 0.00 36 ALA A O 15
ATOM 22382 N N . PRO A 1 37 ? 5.087 21.138 -5.851 1.00 0.00 37 PRO A N 15
ATOM 22383 C CA . PRO A 1 37 ? 4.786 19.917 -6.605 1.00 0.00 37 PRO A CA 15
ATOM 22384 C C . PRO A 1 37 ? 5.844 18.837 -6.405 1.00 0.00 37 PRO A C 15
ATOM 22385 O O . PRO A 1 37 ? 7.040 19.093 -6.540 1.00 0.00 37 PRO A O 15
ATOM 22396 N N . VAL A 1 38 ? 5.395 17.628 -6.083 1.00 0.00 38 VAL A N 15
ATOM 22397 C CA . VAL A 1 38 ? 6.303 16.508 -5.866 1.00 0.00 38 VAL A CA 15
ATOM 22398 C C . VAL A 1 38 ? 5.972 15.345 -6.794 1.00 0.00 38 VAL A C 15
ATOM 22399 O O . VAL A 1 38 ? 4.913 15.320 -7.420 1.00 0.00 38 VAL A O 15
ATOM 22412 N N . GLU A 1 39 ? 6.886 14.383 -6.877 1.00 0.00 39 GLU A N 15
ATOM 22413 C CA . GLU A 1 39 ? 6.691 13.217 -7.730 1.00 0.00 39 GLU A CA 15
ATOM 22414 C C . GLU A 1 39 ? 7.274 11.965 -7.081 1.00 0.00 39 GLU A C 15
ATOM 22415 O O . GLU A 1 39 ? 8.472 11.896 -6.806 1.00 0.00 39 GLU A O 15
ATOM 22427 N N . TRP A 1 40 ? 6.419 10.978 -6.839 1.00 0.00 40 TRP A N 15
ATOM 22428 C CA . TRP A 1 40 ? 6.849 9.729 -6.222 1.00 0.00 40 TRP A CA 15
ATOM 22429 C C . TRP A 1 40 ? 7.512 8.815 -7.246 1.00 0.00 40 TRP A C 15
ATOM 22430 O O . TRP A 1 40 ? 7.117 8.783 -8.412 1.00 0.00 40 TRP A O 15
ATOM 22451 N N . LYS A 1 41 ? 8.522 8.073 -6.805 1.00 0.00 41 LYS A N 15
ATOM 22452 C CA . LYS A 1 41 ? 9.240 7.157 -7.684 1.00 0.00 41 LYS A CA 15
ATOM 22453 C C . LYS A 1 41 ? 9.560 5.851 -6.963 1.00 0.00 41 LYS A C 15
ATOM 22454 O O . LYS A 1 41 ? 9.793 5.838 -5.755 1.00 0.00 41 LYS A O 15
ATOM 22473 N N . LYS A 1 42 ? 9.570 4.755 -7.713 1.00 0.00 42 LYS A N 15
ATOM 22474 C CA . LYS A 1 42 ? 9.864 3.443 -7.148 1.00 0.00 42 LYS A CA 15
ATOM 22475 C C . LYS A 1 42 ? 11.196 2.913 -7.668 1.00 0.00 42 LYS A C 15
ATOM 22476 O O . LYS A 1 42 ? 11.556 1.762 -7.422 1.00 0.00 42 LYS A O 15
ATOM 22495 N N . GLY A 1 43 ? 11.925 3.760 -8.388 1.00 0.00 43 GLY A N 15
ATOM 22496 C CA . GLY A 1 43 ? 13.210 3.358 -8.930 1.00 0.00 43 GLY A CA 15
ATOM 22497 C C . GLY A 1 43 ? 13.608 4.173 -10.145 1.00 0.00 43 GLY A C 15
ATOM 22498 O O . GLY A 1 43 ? 13.373 5.380 -10.213 1.00 0.00 43 GLY A O 15
ATOM 22502 N N . PRO A 1 44 ? 14.226 3.508 -11.132 1.00 0.00 44 PRO A N 15
ATOM 22503 C CA . PRO A 1 44 ? 14.672 4.160 -12.367 1.00 0.00 44 PRO A CA 15
ATOM 22504 C C . PRO A 1 44 ? 13.504 4.584 -13.252 1.00 0.00 44 PRO A C 15
ATOM 22505 O O . PRO A 1 44 ? 13.703 5.076 -14.362 1.00 0.00 44 PRO A O 15
ATOM 22516 N N . GLU A 1 45 ? 12.288 4.389 -12.752 1.00 0.00 45 GLU A N 15
ATOM 22517 C CA . GLU A 1 45 ? 11.089 4.752 -13.499 1.00 0.00 45 GLU A CA 15
ATOM 22518 C C . GLU A 1 45 ? 10.286 5.816 -12.756 1.00 0.00 45 GLU A C 15
ATOM 22519 O O . GLU A 1 45 ? 10.578 6.139 -11.604 1.00 0.00 45 GLU A O 15
ATOM 22531 N N . THR A 1 46 ? 9.273 6.359 -13.425 1.00 0.00 46 THR A N 15
ATOM 22532 C CA . THR A 1 46 ? 8.429 7.387 -12.830 1.00 0.00 46 THR A CA 15
ATOM 22533 C C . THR A 1 46 ? 6.990 6.903 -12.690 1.00 0.00 46 THR A C 15
ATOM 22534 O O . THR A 1 46 ? 6.422 6.332 -13.623 1.00 0.00 46 THR A O 15
ATOM 22545 N N . LEU A 1 47 ? 6.403 7.136 -11.521 1.00 0.00 47 LEU A N 15
ATOM 22546 C CA . LEU A 1 47 ? 5.028 6.725 -11.259 1.00 0.00 47 LEU A CA 15
ATOM 22547 C C . LEU A 1 47 ? 4.071 7.903 -11.402 1.00 0.00 47 LEU A C 15
ATOM 22548 O O . LEU A 1 47 ? 4.498 9.047 -11.559 1.00 0.00 47 LEU A O 15
ATOM 22564 N N . ARG A 1 48 ? 2.775 7.616 -11.344 1.00 0.00 48 ARG A N 15
ATOM 22565 C CA . ARG A 1 48 ? 1.756 8.653 -11.466 1.00 0.00 48 ARG A CA 15
ATOM 22566 C C . ARG A 1 48 ? 0.510 8.287 -10.665 1.00 0.00 48 ARG A C 15
ATOM 22567 O O . ARG A 1 48 ? 0.333 7.137 -10.264 1.00 0.00 48 ARG A O 15
ATOM 22588 N N . ASP A 1 49 ? -0.349 9.274 -10.435 1.00 0.00 49 ASP A N 15
ATOM 22589 C CA . ASP A 1 49 ? -1.580 9.056 -9.683 1.00 0.00 49 ASP A CA 15
ATOM 22590 C C . ASP A 1 49 ? -2.688 8.537 -10.592 1.00 0.00 49 ASP A C 15
ATOM 22591 O O . ASP A 1 49 ? -2.983 9.129 -11.629 1.00 0.00 49 ASP A O 15
ATOM 22600 N N . GLY A 1 50 ? -3.299 7.424 -10.196 1.00 0.00 50 GLY A N 15
ATOM 22601 C CA . GLY A 1 50 ? -4.367 6.842 -10.988 1.00 0.00 50 GLY A CA 15
ATOM 22602 C C . GLY A 1 50 ? -5.204 5.857 -10.197 1.00 0.00 50 GLY A C 15
ATOM 22603 O O . GLY A 1 50 ? -6.059 6.252 -9.405 1.00 0.00 50 GLY A O 15
ATOM 22607 N N . GLY A 1 51 ? -4.960 4.567 -10.412 1.00 0.00 51 GLY A N 15
ATOM 22608 C CA . GLY A 1 51 ? -5.707 3.543 -9.707 1.00 0.00 51 GLY A CA 15
ATOM 22609 C C . GLY A 1 51 ? -5.077 3.177 -8.378 1.00 0.00 51 GLY A C 15
ATOM 22610 O O . GLY A 1 51 ? -5.103 3.966 -7.433 1.00 0.00 51 GLY A O 15
ATOM 22614 N N . ARG A 1 52 ? -4.511 1.977 -8.303 1.00 0.00 52 ARG A N 15
ATOM 22615 C CA . ARG A 1 52 ? -3.875 1.507 -7.078 1.00 0.00 52 ARG A CA 15
ATOM 22616 C C . ARG A 1 52 ? -3.144 2.647 -6.374 1.00 0.00 52 ARG A C 15
ATOM 22617 O O . ARG A 1 52 ? -3.341 2.881 -5.182 1.00 0.00 52 ARG A O 15
ATOM 22638 N N . TYR A 1 53 ? -2.299 3.350 -7.119 1.00 0.00 53 TYR A N 15
ATOM 22639 C CA . TYR A 1 53 ? -1.536 4.463 -6.566 1.00 0.00 53 TYR A CA 15
ATOM 22640 C C . TYR A 1 53 ? -2.426 5.685 -6.361 1.00 0.00 53 TYR A C 15
ATOM 22641 O O . TYR A 1 53 ? -2.881 6.304 -7.322 1.00 0.00 53 TYR A O 15
ATOM 22659 N N . SER A 1 54 ? -2.670 6.026 -5.099 1.00 0.00 54 SER A N 15
ATOM 22660 C CA . SER A 1 54 ? -3.508 7.171 -4.765 1.00 0.00 54 SER A CA 15
ATOM 22661 C C . SER A 1 54 ? -2.752 8.158 -3.880 1.00 0.00 54 SER A C 15
ATOM 22662 O O . SER A 1 54 ? -2.615 7.949 -2.674 1.00 0.00 54 SER A O 15
ATOM 22670 N N . LEU A 1 55 ? -2.262 9.233 -4.488 1.00 0.00 55 LEU A N 15
ATOM 22671 C CA . LEU A 1 55 ? -1.520 10.253 -3.756 1.00 0.00 55 LEU A CA 15
ATOM 22672 C C . LEU A 1 55 ? -2.410 11.449 -3.434 1.00 0.00 55 LEU A C 15
ATOM 22673 O O . LEU A 1 55 ? -3.243 11.853 -4.246 1.00 0.00 55 LEU A O 15
ATOM 22689 N N . LYS A 1 56 ? -2.226 12.014 -2.246 1.00 0.00 56 LYS A N 15
ATOM 22690 C CA . LYS A 1 56 ? -3.010 13.167 -1.817 1.00 0.00 56 LYS A CA 15
ATOM 22691 C C . LYS A 1 56 ? -2.113 14.234 -1.198 1.00 0.00 56 LYS A C 15
ATOM 22692 O O . LYS A 1 56 ? -1.394 13.971 -0.235 1.00 0.00 56 LYS A O 15
ATOM 22711 N N . GLN A 1 57 ? -2.162 15.439 -1.758 1.00 0.00 57 GLN A N 15
ATOM 22712 C CA . GLN A 1 57 ? -1.354 16.546 -1.261 1.00 0.00 57 GLN A CA 15
ATOM 22713 C C . GLN A 1 57 ? -2.144 17.395 -0.270 1.00 0.00 57 GLN A C 15
ATOM 22714 O O . GLN A 1 57 ? -3.136 18.027 -0.633 1.00 0.00 57 GLN A O 15
ATOM 22728 N N . ASP A 1 58 ? -1.699 17.404 0.981 1.00 0.00 58 ASP A N 15
ATOM 22729 C CA . ASP A 1 58 ? -2.364 18.176 2.024 1.00 0.00 58 ASP A CA 15
ATOM 22730 C C . ASP A 1 58 ? -1.465 19.303 2.523 1.00 0.00 58 ASP A C 15
ATOM 22731 O O . ASP A 1 58 ? -0.757 19.152 3.517 1.00 0.00 58 ASP A O 15
ATOM 22740 N N . GLY A 1 59 ? -1.499 20.433 1.824 1.00 0.00 59 GLY A N 15
ATOM 22741 C CA . GLY A 1 59 ? -0.683 21.569 2.210 1.00 0.00 59 GLY A CA 15
ATOM 22742 C C . GLY A 1 59 ? 0.797 21.318 1.999 1.00 0.00 59 GLY A C 15
ATOM 22743 O O . GLY A 1 59 ? 1.289 21.369 0.872 1.00 0.00 59 GLY A O 15
ATOM 22747 N N . THR A 1 60 ? 1.511 21.046 3.088 1.00 0.00 60 THR A N 15
ATOM 22748 C CA . THR A 1 60 ? 2.943 20.789 3.017 1.00 0.00 60 THR A CA 15
ATOM 22749 C C . THR A 1 60 ? 3.251 19.317 3.265 1.00 0.00 60 THR A C 15
ATOM 22750 O O . THR A 1 60 ? 4.363 18.962 3.654 1.00 0.00 60 THR A O 15
ATOM 22761 N N . ARG A 1 61 ? 2.258 18.463 3.035 1.00 0.00 61 ARG A N 15
ATOM 22762 C CA . ARG A 1 61 ? 2.422 17.028 3.234 1.00 0.00 61 ARG A CA 15
ATOM 22763 C C . ARG A 1 61 ? 1.776 16.244 2.096 1.00 0.00 61 ARG A C 15
ATOM 22764 O O . ARG A 1 61 ? 0.895 16.752 1.401 1.00 0.00 61 ARG A O 15
ATOM 22785 N N . CYS A 1 62 ? 2.219 15.006 1.911 1.00 0.00 62 CYS A N 15
ATOM 22786 C CA . CYS A 1 62 ? 1.685 14.152 0.856 1.00 0.00 62 CYS A CA 15
ATOM 22787 C C . CYS A 1 62 ? 1.481 12.727 1.361 1.00 0.00 62 CYS A C 15
ATOM 22788 O O . CYS A 1 62 ? 2.326 12.184 2.072 1.00 0.00 62 CYS A O 15
ATOM 22796 N N . GLU A 1 63 ? 0.354 12.129 0.989 1.00 0.00 63 GLU A N 15
ATOM 22797 C CA . GLU A 1 63 ? 0.038 10.768 1.407 1.00 0.00 63 GLU A CA 15
ATOM 22798 C C . GLU A 1 63 ? -0.122 9.851 0.198 1.00 0.00 63 GLU A C 15
ATOM 22799 O O . GLU A 1 63 ? -0.982 10.074 -0.655 1.00 0.00 63 GLU A O 15
ATOM 22811 N N . LEU A 1 64 ? 0.711 8.819 0.132 1.00 0.00 64 LEU A N 15
ATOM 22812 C CA . LEU A 1 64 ? 0.664 7.867 -0.973 1.00 0.00 64 LEU A CA 15
ATOM 22813 C C . LEU A 1 64 ? 0.059 6.541 -0.523 1.00 0.00 64 LEU A C 15
ATOM 22814 O O . LEU A 1 64 ? 0.558 5.903 0.404 1.00 0.00 64 LEU A O 15
ATOM 22830 N N . GLN A 1 65 ? -1.017 6.131 -1.187 1.00 0.00 65 GLN A N 15
ATOM 22831 C CA . GLN A 1 65 ? -1.688 4.880 -0.856 1.00 0.00 65 GLN A CA 15
ATOM 22832 C C . GLN A 1 65 ? -1.535 3.865 -1.983 1.00 0.00 65 GLN A C 15
ATOM 22833 O O . GLN A 1 65 ? -1.820 4.164 -3.144 1.00 0.00 65 GLN A O 15
ATOM 22847 N N . ILE A 1 66 ? -1.083 2.665 -1.635 1.00 0.00 66 ILE A N 15
ATOM 22848 C CA . ILE A 1 66 ? -0.892 1.606 -2.618 1.00 0.00 66 ILE A CA 15
ATOM 22849 C C . ILE A 1 66 ? -1.898 0.478 -2.413 1.00 0.00 66 ILE A C 15
ATOM 22850 O O . ILE A 1 66 ? -1.632 -0.482 -1.690 1.00 0.00 66 ILE A O 15
ATOM 22866 N N . HIS A 1 67 ? -3.055 0.600 -3.057 1.00 0.00 67 HIS A N 15
ATOM 22867 C CA . HIS A 1 67 ? -4.101 -0.411 -2.948 1.00 0.00 67 HIS A CA 15
ATOM 22868 C C . HIS A 1 67 ? -3.624 -1.749 -3.505 1.00 0.00 67 HIS A C 15
ATOM 22869 O O . HIS A 1 67 ? -2.822 -1.793 -4.438 1.00 0.00 67 HIS A O 15
ATOM 22884 N N . ASP A 1 68 ? -4.121 -2.836 -2.927 1.00 0.00 68 ASP A N 15
ATOM 22885 C CA . ASP A 1 68 ? -3.746 -4.176 -3.366 1.00 0.00 68 ASP A CA 15
ATOM 22886 C C . ASP A 1 68 ? -2.260 -4.427 -3.134 1.00 0.00 68 ASP A C 15
ATOM 22887 O O . ASP A 1 68 ? -1.567 -4.960 -4.001 1.00 0.00 68 ASP A O 15
ATOM 22896 N N . LEU A 1 69 ? -1.776 -4.039 -1.959 1.00 0.00 69 LEU A N 15
ATOM 22897 C CA . LEU A 1 69 ? -0.370 -4.221 -1.613 1.00 0.00 69 LEU A CA 15
ATOM 22898 C C . LEU A 1 69 ? 0.127 -5.593 -2.058 1.00 0.00 69 LEU A C 15
ATOM 22899 O O . LEU A 1 69 ? -0.662 -6.519 -2.247 1.00 0.00 69 LEU A O 15
ATOM 22915 N N . SER A 1 70 ? 1.440 -5.716 -2.222 1.00 0.00 70 SER A N 15
ATOM 22916 C CA . SER A 1 70 ? 2.043 -6.974 -2.646 1.00 0.00 70 SER A CA 15
ATOM 22917 C C . SER A 1 70 ? 3.515 -7.033 -2.250 1.00 0.00 70 SER A C 15
ATOM 22918 O O . SER A 1 70 ? 4.170 -6.002 -2.096 1.00 0.00 70 SER A O 15
ATOM 22926 N N . VAL A 1 71 ? 4.029 -8.248 -2.085 1.00 0.00 71 VAL A N 15
ATOM 22927 C CA . VAL A 1 71 ? 5.424 -8.443 -1.708 1.00 0.00 71 VAL A CA 15
ATOM 22928 C C . VAL A 1 71 ? 6.362 -7.764 -2.699 1.00 0.00 71 VAL A C 15
ATOM 22929 O O . VAL A 1 71 ? 7.507 -7.453 -2.373 1.00 0.00 71 VAL A O 15
ATOM 22942 N N . ALA A 1 72 ? 5.867 -7.536 -3.912 1.00 0.00 72 ALA A N 15
ATOM 22943 C CA . ALA A 1 72 ? 6.661 -6.891 -4.951 1.00 0.00 72 ALA A CA 15
ATOM 22944 C C . ALA A 1 72 ? 6.792 -5.394 -4.692 1.00 0.00 72 ALA A C 15
ATOM 22945 O O . ALA A 1 72 ? 7.797 -4.779 -5.047 1.00 0.00 72 ALA A O 15
ATOM 22952 N N . ASP A 1 73 ? 5.770 -4.814 -4.073 1.00 0.00 73 ASP A N 15
ATOM 22953 C CA . ASP A 1 73 ? 5.771 -3.388 -3.766 1.00 0.00 73 ASP A CA 15
ATOM 22954 C C . ASP A 1 73 ? 6.819 -3.061 -2.707 1.00 0.00 73 ASP A C 15
ATOM 22955 O O . ASP A 1 73 ? 7.393 -1.973 -2.703 1.00 0.00 73 ASP A O 15
ATOM 22964 N N . ALA A 1 74 ? 7.061 -4.010 -1.809 1.00 0.00 74 ALA A N 15
ATOM 22965 C CA . ALA A 1 74 ? 8.040 -3.824 -0.745 1.00 0.00 74 ALA A CA 15
ATOM 22966 C C . ALA A 1 74 ? 9.425 -3.540 -1.317 1.00 0.00 74 ALA A C 15
ATOM 22967 O O . ALA A 1 74 ? 10.127 -4.453 -1.750 1.00 0.00 74 ALA A O 15
ATOM 22974 N N . GLY A 1 75 ? 9.812 -2.268 -1.316 1.00 0.00 75 GLY A N 15
ATOM 22975 C CA . GLY A 1 75 ? 11.112 -1.888 -1.838 1.00 0.00 75 GLY A CA 15
ATOM 22976 C C . GLY A 1 75 ? 11.587 -0.555 -1.296 1.00 0.00 75 GLY A C 15
ATOM 22977 O O . GLY A 1 75 ? 11.707 -0.379 -0.084 1.00 0.00 75 GLY A O 15
ATOM 22981 N N . GLU A 1 76 ? 11.860 0.385 -2.195 1.00 0.00 76 GLU A N 15
ATOM 22982 C CA . GLU A 1 76 ? 12.327 1.708 -1.798 1.00 0.00 76 GLU A CA 15
ATOM 22983 C C . GLU A 1 76 ? 11.667 2.794 -2.643 1.00 0.00 76 GLU A C 15
ATOM 22984 O O . GLU A 1 76 ? 11.951 2.929 -3.833 1.00 0.00 76 GLU A O 15
ATOM 22996 N N . TYR A 1 77 ? 10.784 3.566 -2.018 1.00 0.00 77 TYR A N 15
ATOM 22997 C CA . TYR A 1 77 ? 10.081 4.639 -2.711 1.00 0.00 77 TYR A CA 15
ATOM 22998 C C . TYR A 1 77 ? 10.728 5.990 -2.423 1.00 0.00 77 TYR A C 15
ATOM 22999 O O . TYR A 1 77 ? 10.790 6.429 -1.275 1.00 0.00 77 TYR A O 15
ATOM 23017 N N . SER A 1 78 ? 11.207 6.645 -3.475 1.00 0.00 78 SER A N 15
ATOM 23018 C CA . SER A 1 78 ? 11.853 7.945 -3.337 1.00 0.00 78 SER A CA 15
ATOM 23019 C C . SER A 1 78 ? 10.954 9.057 -3.868 1.00 0.00 78 SER A C 15
ATOM 23020 O O . SER A 1 78 ? 10.301 8.903 -4.902 1.00 0.00 78 SER A O 15
ATOM 23028 N N . CYS A 1 79 ? 10.925 10.178 -3.155 1.00 0.00 79 CYS A N 15
ATOM 23029 C CA . CYS A 1 79 ? 10.105 11.317 -3.553 1.00 0.00 79 CYS A CA 15
ATOM 23030 C C . CYS A 1 79 ? 10.968 12.554 -3.779 1.00 0.00 79 CYS A C 15
ATOM 23031 O O . CYS A 1 79 ? 11.596 13.063 -2.851 1.00 0.00 79 CYS A O 15
ATOM 23039 N N . MET A 1 80 ? 10.994 13.033 -5.018 1.00 0.00 80 MET A N 15
ATOM 23040 C CA . MET A 1 80 ? 11.780 14.211 -5.366 1.00 0.00 80 MET A CA 15
ATOM 23041 C C . MET A 1 80 ? 10.919 15.470 -5.327 1.00 0.00 80 MET A C 15
ATOM 23042 O O . MET A 1 80 ? 9.855 15.525 -5.945 1.00 0.00 80 MET A O 15
ATOM 23056 N N . CYS A 1 81 ? 11.385 16.478 -4.599 1.00 0.00 81 CYS A N 15
ATOM 23057 C CA . CYS A 1 81 ? 10.657 17.736 -4.479 1.00 0.00 81 CYS A CA 15
ATOM 23058 C C . CYS A 1 81 ? 11.587 18.926 -4.692 1.00 0.00 81 CYS A C 15
ATOM 23059 O O . CYS A 1 81 ? 12.267 19.368 -3.768 1.00 0.00 81 CYS A O 15
ATOM 23067 N N . GLY A 1 82 ? 11.613 19.438 -5.919 1.00 0.00 82 GLY A N 15
ATOM 23068 C CA . GLY A 1 82 ? 12.465 20.570 -6.233 1.00 0.00 82 GLY A CA 15
ATOM 23069 C C . GLY A 1 82 ? 13.918 20.173 -6.401 1.00 0.00 82 GLY A C 15
ATOM 23070 O O . GLY A 1 82 ? 14.372 19.918 -7.516 1.00 0.00 82 GLY A O 15
ATOM 23074 N N . GLN A 1 83 ? 14.648 20.123 -5.292 1.00 0.00 83 GLN A N 15
ATOM 23075 C CA . GLN A 1 83 ? 16.059 19.757 -5.323 1.00 0.00 83 GLN A CA 15
ATOM 23076 C C . GLN A 1 83 ? 16.345 18.608 -4.362 1.00 0.00 83 GLN A C 15
ATOM 23077 O O . GLN A 1 83 ? 17.096 17.689 -4.686 1.00 0.00 83 GLN A O 15
ATOM 23091 N N . GLU A 1 84 ? 15.741 18.668 -3.179 1.00 0.00 84 GLU A N 15
ATOM 23092 C CA . GLU A 1 84 ? 15.932 17.632 -2.171 1.00 0.00 84 GLU A CA 15
ATOM 23093 C C . GLU A 1 84 ? 15.284 16.321 -2.608 1.00 0.00 84 GLU A C 15
ATOM 23094 O O . GLU A 1 84 ? 14.597 16.266 -3.628 1.00 0.00 84 GLU A O 15
ATOM 23106 N N . ARG A 1 85 ? 15.509 15.268 -1.830 1.00 0.00 85 ARG A N 15
ATOM 23107 C CA . ARG A 1 85 ? 14.949 13.957 -2.137 1.00 0.00 85 ARG A CA 15
ATOM 23108 C C . ARG A 1 85 ? 15.009 13.042 -0.917 1.00 0.00 85 ARG A C 15
ATOM 23109 O O . ARG A 1 85 ? 15.984 13.053 -0.165 1.00 0.00 85 ARG A O 15
ATOM 23130 N N . THR A 1 86 ? 13.959 12.248 -0.727 1.00 0.00 86 THR A N 15
ATOM 23131 C CA . THR A 1 86 ? 13.891 11.328 0.401 1.00 0.00 86 THR A CA 15
ATOM 23132 C C . THR A 1 86 ? 13.434 9.944 -0.046 1.00 0.00 86 THR A C 15
ATOM 23133 O O . THR A 1 86 ? 12.789 9.798 -1.084 1.00 0.00 86 THR A O 15
ATOM 23144 N N . SER A 1 87 ? 13.771 8.930 0.745 1.00 0.00 87 SER A N 15
ATOM 23145 C CA . SER A 1 87 ? 13.397 7.557 0.429 1.00 0.00 87 SER A CA 15
ATOM 23146 C C . SER A 1 87 ? 12.937 6.817 1.681 1.00 0.00 87 SER A C 15
ATOM 23147 O O . SER A 1 87 ? 13.375 7.120 2.791 1.00 0.00 87 SER A O 15
ATOM 23155 N N . ALA A 1 88 ? 12.049 5.846 1.494 1.00 0.00 88 ALA A N 15
ATOM 23156 C CA . ALA A 1 88 ? 11.530 5.061 2.608 1.00 0.00 88 ALA A CA 15
ATOM 23157 C C . ALA A 1 88 ? 11.291 3.613 2.194 1.00 0.00 88 ALA A C 15
ATOM 23158 O O . ALA A 1 88 ? 10.499 3.335 1.293 1.00 0.00 88 ALA A O 15
ATOM 23165 N N . THR A 1 89 ? 11.983 2.691 2.857 1.00 0.00 89 THR A N 15
ATOM 23166 C CA . THR A 1 89 ? 11.847 1.271 2.558 1.00 0.00 89 THR A CA 15
ATOM 23167 C C . THR A 1 89 ? 10.531 0.719 3.093 1.00 0.00 89 THR A C 15
ATOM 23168 O O . THR A 1 89 ? 10.307 0.684 4.304 1.00 0.00 89 THR A O 15
ATOM 23179 N N . LEU A 1 90 ? 9.663 0.287 2.185 1.00 0.00 90 LEU A N 15
ATOM 23180 C CA . LEU A 1 90 ? 8.368 -0.265 2.567 1.00 0.00 90 LEU A CA 15
ATOM 23181 C C . LEU A 1 90 ? 8.451 -1.778 2.741 1.00 0.00 90 LEU A C 15
ATOM 23182 O O . LEU A 1 90 ? 9.110 -2.468 1.964 1.00 0.00 90 LEU A O 15
ATOM 23198 N N . THR A 1 91 ? 7.775 -2.288 3.766 1.00 0.00 91 THR A N 15
ATOM 23199 C CA . THR A 1 91 ? 7.771 -3.719 4.042 1.00 0.00 91 THR A CA 15
ATOM 23200 C C . THR A 1 91 ? 6.398 -4.326 3.779 1.00 0.00 91 THR A C 15
ATOM 23201 O O . THR A 1 91 ? 5.371 -3.705 4.051 1.00 0.00 91 THR A O 15
ATOM 23212 N N . VAL A 1 92 ? 6.386 -5.545 3.248 1.00 0.00 92 VAL A N 15
ATOM 23213 C CA . VAL A 1 92 ? 5.138 -6.237 2.950 1.00 0.00 92 VAL A CA 15
ATOM 23214 C C . VAL A 1 92 ? 5.184 -7.684 3.428 1.00 0.00 92 VAL A C 15
ATOM 23215 O O . VAL A 1 92 ? 6.065 -8.450 3.037 1.00 0.00 92 VAL A O 15
ATOM 23228 N N . ARG A 1 93 ? 4.230 -8.052 4.277 1.00 0.00 93 ARG A N 15
ATOM 23229 C CA . ARG A 1 93 ? 4.162 -9.407 4.809 1.00 0.00 93 ARG A CA 15
ATOM 23230 C C . ARG A 1 93 ? 3.360 -10.316 3.882 1.00 0.00 93 ARG A C 15
ATOM 23231 O O . ARG A 1 93 ? 2.219 -10.013 3.535 1.00 0.00 93 ARG A O 15
ATOM 23252 N N . ALA A 1 94 ? 3.965 -11.431 3.486 1.00 0.00 94 ALA A N 15
ATOM 23253 C CA . ALA A 1 94 ? 3.307 -12.384 2.601 1.00 0.00 94 ALA A CA 15
ATOM 23254 C C . ALA A 1 94 ? 2.267 -13.206 3.355 1.00 0.00 94 ALA A C 15
ATOM 23255 O O . ALA A 1 94 ? 2.535 -13.717 4.444 1.00 0.00 94 ALA A O 15
ATOM 23262 N N . LEU A 1 95 ? 1.081 -13.330 2.771 1.00 0.00 95 LEU A N 15
ATOM 23263 C CA . LEU A 1 95 ? -0.001 -14.090 3.388 1.00 0.00 95 LEU A CA 15
ATOM 23264 C C . LEU A 1 95 ? 0.523 -15.387 3.995 1.00 0.00 95 LEU A C 15
ATOM 23265 O O . LEU A 1 95 ? 1.531 -15.944 3.558 1.00 0.00 95 LEU A O 15
ATOM 23281 N N . PRO A 1 96 ? -0.177 -15.884 5.026 1.00 0.00 96 PRO A N 15
ATOM 23282 C CA . PRO A 1 96 ? 0.197 -17.123 5.713 1.00 0.00 96 PRO A CA 15
ATOM 23283 C C . PRO A 1 96 ? -0.021 -18.357 4.844 1.00 0.00 96 PRO A C 15
ATOM 23284 O O . PRO A 1 96 ? -1.156 -18.707 4.521 1.00 0.00 96 PRO A O 15
ATOM 23295 N N . ALA A 1 97 ? 1.073 -19.012 4.468 1.00 0.00 97 ALA A N 15
ATOM 23296 C CA . ALA A 1 97 ? 1.000 -20.208 3.638 1.00 0.00 97 ALA A CA 15
ATOM 23297 C C . ALA A 1 97 ? -0.180 -21.085 4.042 1.00 0.00 97 ALA A C 15
ATOM 23298 O O . ALA A 1 97 ? -0.646 -21.030 5.181 1.00 0.00 97 ALA A O 15
ATOM 23305 N N . ARG A 1 98 ? -0.660 -21.893 3.103 1.00 0.00 98 ARG A N 15
ATOM 23306 C CA . ARG A 1 98 ? -1.787 -22.781 3.361 1.00 0.00 98 ARG A CA 15
ATOM 23307 C C . ARG A 1 98 ? -1.722 -24.017 2.468 1.00 0.00 98 ARG A C 15
ATOM 23308 O O . ARG A 1 98 ? -1.639 -23.908 1.245 1.00 0.00 98 ARG A O 15
ATOM 23329 N N . PHE A 1 99 ? -1.759 -25.191 3.089 1.00 0.00 99 PHE A N 15
ATOM 23330 C CA . PHE A 1 99 ? -1.702 -26.448 2.351 1.00 0.00 99 PHE A CA 15
ATOM 23331 C C . PHE A 1 99 ? -3.084 -26.839 1.836 1.00 0.00 99 PHE A C 15
ATOM 23332 O O . PHE A 1 99 ? -3.274 -27.056 0.638 1.00 0.00 99 PHE A O 15
ATOM 23349 N N . THR A 1 100 ? -4.046 -26.926 2.748 1.00 0.00 100 THR A N 15
ATOM 23350 C CA . THR A 1 100 ? -5.410 -27.292 2.387 1.00 0.00 100 THR A CA 15
ATOM 23351 C C . THR A 1 100 ? -6.426 -26.464 3.166 1.00 0.00 100 THR A C 15
ATOM 23352 O O . THR A 1 100 ? -6.065 -25.721 4.078 1.00 0.00 100 THR A O 15
ATOM 23363 N N . GLU A 1 101 ? -7.697 -26.598 2.800 1.00 0.00 101 GLU A N 15
ATOM 23364 C CA . GLU A 1 101 ? -8.765 -25.861 3.465 1.00 0.00 101 GLU A CA 15
ATOM 23365 C C . GLU A 1 101 ? -9.180 -26.555 4.759 1.00 0.00 101 GLU A C 15
ATOM 23366 O O . GLU A 1 101 ? -10.017 -27.457 4.751 1.00 0.00 101 GLU A O 15
ATOM 23378 N N . GLY A 1 102 ? -8.588 -26.128 5.870 1.00 0.00 102 GLY A N 15
ATOM 23379 C CA . GLY A 1 102 ? -8.908 -26.719 7.156 1.00 0.00 102 GLY A CA 15
ATOM 23380 C C . GLY A 1 102 ? -10.309 -26.372 7.621 1.00 0.00 102 GLY A C 15
ATOM 23381 O O . GLY A 1 102 ? -11.282 -26.596 6.901 1.00 0.00 102 GLY A O 15
ATOM 23385 N N . SER A 1 103 ? -10.413 -25.826 8.828 1.00 0.00 103 SER A N 15
ATOM 23386 C CA . SER A 1 103 ? -11.705 -25.453 9.390 1.00 0.00 103 SER A CA 15
ATOM 23387 C C . SER A 1 103 ? -11.569 -24.243 10.309 1.00 0.00 103 SER A C 15
ATOM 23388 O O . SER A 1 103 ? -10.582 -24.103 11.029 1.00 0.00 103 SER A O 15
ATOM 23396 N N . GLY A 1 104 ? -12.571 -23.369 10.278 1.00 0.00 104 GLY A N 15
ATOM 23397 C CA . GLY A 1 104 ? -12.545 -22.181 11.112 1.00 0.00 104 GLY A CA 15
ATOM 23398 C C . GLY A 1 104 ? -12.119 -22.481 12.535 1.00 0.00 104 GLY A C 15
ATOM 23399 O O . GLY A 1 104 ? -12.049 -23.636 12.954 1.00 0.00 104 GLY A O 15
ATOM 23403 N N . PRO A 1 105 ? -11.823 -21.422 13.304 1.00 0.00 105 PRO A N 15
ATOM 23404 C CA . PRO A 1 105 ? -11.396 -21.553 14.700 1.00 0.00 105 PRO A CA 15
ATOM 23405 C C . PRO A 1 105 ? -12.525 -22.023 15.611 1.00 0.00 105 PRO A C 15
ATOM 23406 O O . PRO A 1 105 ? -13.699 -21.775 15.338 1.00 0.00 105 PRO A O 15
ATOM 23417 N N . SER A 1 106 ? -12.161 -22.701 16.694 1.00 0.00 106 SER A N 15
ATOM 23418 C CA . SER A 1 106 ? -13.144 -23.209 17.644 1.00 0.00 106 SER A CA 15
ATOM 23419 C C . SER A 1 106 ? -13.979 -22.070 18.223 1.00 0.00 106 SER A C 15
ATOM 23420 O O . SER A 1 106 ? -13.554 -20.915 18.228 1.00 0.00 106 SER A O 15
ATOM 23428 N N . SER A 1 107 ? -15.169 -22.406 18.710 1.00 0.00 107 SER A N 15
ATOM 23429 C CA . SER A 1 107 ? -16.066 -21.412 19.288 1.00 0.00 107 SER A CA 15
ATOM 23430 C C . SER A 1 107 ? -15.899 -21.345 20.803 1.00 0.00 107 SER A C 15
ATOM 23431 O O . SER A 1 107 ? -15.405 -22.284 21.426 1.00 0.00 107 SER A O 15
ATOM 23439 N N . GLY A 1 108 ? -16.314 -20.226 21.389 1.00 0.00 108 GLY A N 15
ATOM 23440 C CA . GLY A 1 108 ? -16.202 -20.056 22.826 1.00 0.00 108 GLY A CA 15
ATOM 23441 C C . GLY A 1 108 ? -17.520 -20.276 23.541 1.00 0.00 108 GLY A C 15
ATOM 23442 O O . GLY A 1 108 ? -17.545 -20.707 24.693 1.00 0.00 108 GLY A O 15
ATOM 23446 N N . GLY A 1 1 ? 31.230 29.778 6.367 1.00 0.00 1 GLY A N 16
ATOM 23447 C CA . GLY A 1 1 ? 29.933 29.128 6.404 1.00 0.00 1 GLY A CA 16
ATOM 23448 C C . GLY A 1 1 ? 29.242 29.135 5.055 1.00 0.00 1 GLY A C 16
ATOM 23449 O O . GLY A 1 1 ? 29.722 29.756 4.107 1.00 0.00 1 GLY A O 16
ATOM 23453 N N . SER A 1 2 ? 28.112 28.440 4.967 1.00 0.00 2 SER A N 16
ATOM 23454 C CA . SER A 1 2 ? 27.357 28.364 3.722 1.00 0.00 2 SER A CA 16
ATOM 23455 C C . SER A 1 2 ? 26.344 29.502 3.630 1.00 0.00 2 SER A C 16
ATOM 23456 O O . SER A 1 2 ? 26.171 30.271 4.575 1.00 0.00 2 SER A O 16
ATOM 23464 N N . SER A 1 3 ? 25.677 29.601 2.485 1.00 0.00 3 SER A N 16
ATOM 23465 C CA . SER A 1 3 ? 24.684 30.647 2.266 1.00 0.00 3 SER A CA 16
ATOM 23466 C C . SER A 1 3 ? 23.714 30.251 1.158 1.00 0.00 3 SER A C 16
ATOM 23467 O O . SER A 1 3 ? 24.041 29.443 0.290 1.00 0.00 3 SER A O 16
ATOM 23475 N N . GLY A 1 4 ? 22.516 30.828 1.194 1.00 0.00 4 GLY A N 16
ATOM 23476 C CA . GLY A 1 4 ? 21.516 30.524 0.188 1.00 0.00 4 GLY A CA 16
ATOM 23477 C C . GLY A 1 4 ? 20.596 29.395 0.608 1.00 0.00 4 GLY A C 16
ATOM 23478 O O . GLY A 1 4 ? 19.689 29.592 1.417 1.00 0.00 4 GLY A O 16
ATOM 23482 N N . SER A 1 5 ? 20.828 28.208 0.057 1.00 0.00 5 SER A N 16
ATOM 23483 C CA . SER A 1 5 ? 20.010 27.044 0.375 1.00 0.00 5 SER A CA 16
ATOM 23484 C C . SER A 1 5 ? 18.548 27.441 0.557 1.00 0.00 5 SER A C 16
ATOM 23485 O O . SER A 1 5 ? 17.876 26.974 1.477 1.00 0.00 5 SER A O 16
ATOM 23493 N N . SER A 1 6 ? 18.062 28.306 -0.328 1.00 0.00 6 SER A N 16
ATOM 23494 C CA . SER A 1 6 ? 16.681 28.769 -0.264 1.00 0.00 6 SER A CA 16
ATOM 23495 C C . SER A 1 6 ? 16.069 28.847 -1.659 1.00 0.00 6 SER A C 16
ATOM 23496 O O . SER A 1 6 ? 16.767 29.086 -2.643 1.00 0.00 6 SER A O 16
ATOM 23504 N N . GLY A 1 7 ? 14.757 28.644 -1.735 1.00 0.00 7 GLY A N 16
ATOM 23505 C CA . GLY A 1 7 ? 14.071 28.695 -3.013 1.00 0.00 7 GLY A CA 16
ATOM 23506 C C . GLY A 1 7 ? 12.956 27.674 -3.114 1.00 0.00 7 GLY A C 16
ATOM 23507 O O . GLY A 1 7 ? 11.828 27.910 -2.681 1.00 0.00 7 GLY A O 16
ATOM 23511 N N . PRO A 1 8 ? 13.267 26.507 -3.699 1.00 0.00 8 PRO A N 16
ATOM 23512 C CA . PRO A 1 8 ? 12.295 25.423 -3.870 1.00 0.00 8 PRO A CA 16
ATOM 23513 C C . PRO A 1 8 ? 11.916 24.770 -2.546 1.00 0.00 8 PRO A C 16
ATOM 23514 O O . PRO A 1 8 ? 12.575 24.982 -1.528 1.00 0.00 8 PRO A O 16
ATOM 23525 N N . ALA A 1 9 ? 10.852 23.974 -2.566 1.00 0.00 9 ALA A N 16
ATOM 23526 C CA . ALA A 1 9 ? 10.388 23.288 -1.367 1.00 0.00 9 ALA A CA 16
ATOM 23527 C C . ALA A 1 9 ? 11.344 22.168 -0.971 1.00 0.00 9 ALA A C 16
ATOM 23528 O O . ALA A 1 9 ? 11.616 21.264 -1.760 1.00 0.00 9 ALA A O 16
ATOM 23535 N N . ARG A 1 10 ? 11.850 22.235 0.256 1.00 0.00 10 ARG A N 16
ATOM 23536 C CA . ARG A 1 10 ? 12.778 21.228 0.756 1.00 0.00 10 ARG A CA 16
ATOM 23537 C C . ARG A 1 10 ? 12.125 20.380 1.844 1.00 0.00 10 ARG A C 16
ATOM 23538 O O . ARG A 1 10 ? 11.451 20.903 2.732 1.00 0.00 10 ARG A O 16
ATOM 23559 N N . PHE A 1 11 ? 12.329 19.069 1.768 1.00 0.00 11 PHE A N 16
ATOM 23560 C CA . PHE A 1 11 ? 11.759 18.149 2.745 1.00 0.00 11 PHE A CA 16
ATOM 23561 C C . PHE A 1 11 ? 12.197 18.517 4.159 1.00 0.00 11 PHE A C 16
ATOM 23562 O O . PHE A 1 11 ? 13.349 18.887 4.389 1.00 0.00 11 PHE A O 16
ATOM 23579 N N . THR A 1 12 ? 11.269 18.414 5.105 1.00 0.00 12 THR A N 16
ATOM 23580 C CA . THR A 1 12 ? 11.557 18.738 6.497 1.00 0.00 12 THR A CA 16
ATOM 23581 C C . THR A 1 12 ? 11.439 17.504 7.384 1.00 0.00 12 THR A C 16
ATOM 23582 O O . THR A 1 12 ? 12.190 17.347 8.346 1.00 0.00 12 THR A O 16
ATOM 23593 N N . GLN A 1 13 ? 10.491 16.633 7.054 1.00 0.00 13 GLN A N 16
ATOM 23594 C CA . GLN A 1 13 ? 10.276 15.412 7.823 1.00 0.00 13 GLN A CA 16
ATOM 23595 C C . GLN A 1 13 ? 10.554 14.177 6.973 1.00 0.00 13 GLN A C 16
ATOM 23596 O O . GLN A 1 13 ? 9.790 13.852 6.064 1.00 0.00 13 GLN A O 16
ATOM 23610 N N . ASP A 1 14 ? 11.653 13.494 7.273 1.00 0.00 14 ASP A N 16
ATOM 23611 C CA . ASP A 1 14 ? 12.033 12.294 6.537 1.00 0.00 14 ASP A CA 16
ATOM 23612 C C . ASP A 1 14 ? 10.802 11.473 6.163 1.00 0.00 14 ASP A C 16
ATOM 23613 O O . ASP A 1 14 ? 9.870 11.336 6.957 1.00 0.00 14 ASP A O 16
ATOM 23622 N N . LEU A 1 15 ? 10.804 10.931 4.951 1.00 0.00 15 LEU A N 16
ATOM 23623 C CA . LEU A 1 15 ? 9.687 10.125 4.470 1.00 0.00 15 LEU A CA 16
ATOM 23624 C C . LEU A 1 15 ? 9.585 8.818 5.249 1.00 0.00 15 LEU A C 16
ATOM 23625 O O . LEU A 1 15 ? 10.585 8.133 5.469 1.00 0.00 15 LEU A O 16
ATOM 23641 N N . LYS A 1 16 ? 8.370 8.475 5.663 1.00 0.00 16 LYS A N 16
ATOM 23642 C CA . LYS A 1 16 ? 8.135 7.248 6.415 1.00 0.00 16 LYS A CA 16
ATOM 23643 C C . LYS A 1 16 ? 7.143 6.346 5.687 1.00 0.00 16 LYS A C 16
ATOM 23644 O O . LYS A 1 16 ? 6.560 6.736 4.675 1.00 0.00 16 LYS A O 16
ATOM 23663 N N . THR A 1 17 ? 6.955 5.138 6.209 1.00 0.00 17 THR A N 16
ATOM 23664 C CA . THR A 1 17 ? 6.034 4.181 5.610 1.00 0.00 17 THR A CA 16
ATOM 23665 C C . THR A 1 17 ? 5.456 3.241 6.661 1.00 0.00 17 THR A C 16
ATOM 23666 O O . THR A 1 17 ? 5.837 3.292 7.831 1.00 0.00 17 THR A O 16
ATOM 23677 N N . LYS A 1 18 ? 4.533 2.384 6.239 1.00 0.00 18 LYS A N 16
ATOM 23678 C CA . LYS A 1 18 ? 3.902 1.430 7.144 1.00 0.00 18 LYS A CA 16
ATOM 23679 C C . LYS A 1 18 ? 4.017 0.009 6.603 1.00 0.00 18 LYS A C 16
ATOM 23680 O O . LYS A 1 18 ? 4.311 -0.195 5.425 1.00 0.00 18 LYS A O 16
ATOM 23699 N N . GLU A 1 19 ? 3.783 -0.971 7.471 1.00 0.00 19 GLU A N 16
ATOM 23700 C CA . GLU A 1 19 ? 3.861 -2.373 7.078 1.00 0.00 19 GLU A CA 16
ATOM 23701 C C . GLU A 1 19 ? 2.468 -2.951 6.848 1.00 0.00 19 GLU A C 16
ATOM 23702 O O . GLU A 1 19 ? 1.549 -2.716 7.632 1.00 0.00 19 GLU A O 16
ATOM 23714 N N . ALA A 1 20 ? 2.319 -3.709 5.766 1.00 0.00 20 ALA A N 16
ATOM 23715 C CA . ALA A 1 20 ? 1.040 -4.322 5.433 1.00 0.00 20 ALA A CA 16
ATOM 23716 C C . ALA A 1 20 ? 1.239 -5.672 4.751 1.00 0.00 20 ALA A C 16
ATOM 23717 O O . ALA A 1 20 ? 2.351 -6.019 4.354 1.00 0.00 20 ALA A O 16
ATOM 23724 N N . SER A 1 21 ? 0.155 -6.429 4.620 1.00 0.00 21 SER A N 16
ATOM 23725 C CA . SER A 1 21 ? 0.212 -7.743 3.991 1.00 0.00 21 SER A CA 16
ATOM 23726 C C . SER A 1 21 ? -0.058 -7.640 2.493 1.00 0.00 21 SER A C 16
ATOM 23727 O O . SER A 1 21 ? -0.418 -6.577 1.988 1.00 0.00 21 SER A O 16
ATOM 23735 N N . GLU A 1 22 ? 0.119 -8.754 1.788 1.00 0.00 22 GLU A N 16
ATOM 23736 C CA . GLU A 1 22 ? -0.105 -8.789 0.348 1.00 0.00 22 GLU A CA 16
ATOM 23737 C C . GLU A 1 22 ? -1.537 -8.387 0.009 1.00 0.00 22 GLU A C 16
ATOM 23738 O O . GLU A 1 22 ? -2.474 -8.718 0.735 1.00 0.00 22 GLU A O 16
ATOM 23750 N N . GLY A 1 23 ? -1.699 -7.670 -1.099 1.00 0.00 23 GLY A N 16
ATOM 23751 C CA . GLY A 1 23 ? -3.019 -7.234 -1.514 1.00 0.00 23 GLY A CA 16
ATOM 23752 C C . GLY A 1 23 ? -3.467 -5.977 -0.795 1.00 0.00 23 GLY A C 16
ATOM 23753 O O . GLY A 1 23 ? -4.233 -5.182 -1.340 1.00 0.00 23 GLY A O 16
ATOM 23757 N N . ALA A 1 24 ? -2.990 -5.797 0.432 1.00 0.00 24 ALA A N 16
ATOM 23758 C CA . ALA A 1 24 ? -3.347 -4.628 1.226 1.00 0.00 24 ALA A CA 16
ATOM 23759 C C . ALA A 1 24 ? -2.842 -3.346 0.573 1.00 0.00 24 ALA A C 16
ATOM 23760 O O . ALA A 1 24 ? -2.305 -3.371 -0.535 1.00 0.00 24 ALA A O 16
ATOM 23767 N N . THR A 1 25 ? -3.018 -2.225 1.265 1.00 0.00 25 THR A N 16
ATOM 23768 C CA . THR A 1 25 ? -2.582 -0.932 0.752 1.00 0.00 25 THR A CA 16
ATOM 23769 C C . THR A 1 25 ? -1.774 -0.170 1.796 1.00 0.00 25 THR A C 16
ATOM 23770 O O . THR A 1 25 ? -2.252 0.082 2.901 1.00 0.00 25 THR A O 16
ATOM 23781 N N . ALA A 1 26 ? -0.548 0.195 1.437 1.00 0.00 26 ALA A N 16
ATOM 23782 C CA . ALA A 1 26 ? 0.326 0.932 2.342 1.00 0.00 26 ALA A CA 16
ATOM 23783 C C . ALA A 1 26 ? -0.114 2.386 2.467 1.00 0.00 26 ALA A C 16
ATOM 23784 O O . ALA A 1 26 ? -1.100 2.803 1.857 1.00 0.00 26 ALA A O 16
ATOM 23791 N N . THR A 1 27 ? 0.623 3.157 3.261 1.00 0.00 27 THR A N 16
ATOM 23792 C CA . THR A 1 27 ? 0.308 4.565 3.467 1.00 0.00 27 THR A CA 16
ATOM 23793 C C . THR A 1 27 ? 1.506 5.319 4.031 1.00 0.00 27 THR A C 16
ATOM 23794 O O . THR A 1 27 ? 1.836 5.190 5.211 1.00 0.00 27 THR A O 16
ATOM 23805 N N . LEU A 1 28 ? 2.155 6.108 3.181 1.00 0.00 28 LEU A N 16
ATOM 23806 C CA . LEU A 1 28 ? 3.318 6.885 3.595 1.00 0.00 28 LEU A CA 16
ATOM 23807 C C . LEU A 1 28 ? 2.943 8.346 3.825 1.00 0.00 28 LEU A C 16
ATOM 23808 O O . LEU A 1 28 ? 2.086 8.892 3.132 1.00 0.00 28 LEU A O 16
ATOM 23824 N N . GLN A 1 29 ? 3.593 8.972 4.800 1.00 0.00 29 GLN A N 16
ATOM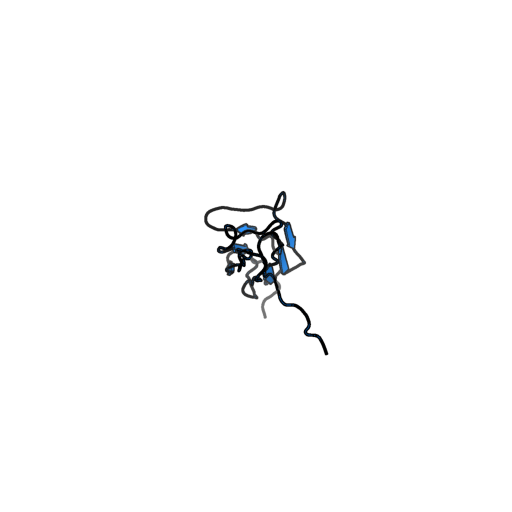 23825 C CA . GLN A 1 29 ? 3.329 10.370 5.120 1.00 0.00 29 GLN A CA 16
ATOM 23826 C C . GLN A 1 29 ? 4.630 11.133 5.343 1.00 0.00 29 GLN A C 16
ATOM 23827 O O . GLN A 1 29 ? 5.513 10.676 6.069 1.00 0.00 29 GLN A O 16
ATOM 23841 N N . CYS A 1 30 ? 4.742 12.298 4.713 1.00 0.00 30 CYS A N 16
ATOM 23842 C CA . CYS A 1 30 ? 5.937 13.124 4.842 1.00 0.00 30 CYS A CA 16
ATOM 23843 C C . CYS A 1 30 ? 5.572 14.604 4.887 1.00 0.00 30 CYS A C 16
ATOM 23844 O O . CYS A 1 30 ? 4.437 14.982 4.599 1.00 0.00 30 CYS A O 16
ATOM 23852 N N . GLU A 1 31 ? 6.541 15.437 5.253 1.00 0.00 31 GLU A N 16
ATOM 23853 C CA . GLU A 1 31 ? 6.320 16.876 5.338 1.00 0.00 31 GLU A CA 16
ATOM 23854 C C . GLU A 1 31 ? 7.271 17.629 4.413 1.00 0.00 31 GLU A C 16
ATOM 23855 O O . GLU A 1 31 ? 8.282 17.084 3.965 1.00 0.00 31 GLU A O 16
ATOM 23867 N N . LEU A 1 32 ? 6.942 18.884 4.129 1.00 0.00 32 LEU A N 16
ATOM 23868 C CA . LEU A 1 32 ? 7.766 19.713 3.256 1.00 0.00 32 LEU A CA 16
ATOM 23869 C C . LEU A 1 32 ? 7.925 21.117 3.831 1.00 0.00 32 LEU A C 16
ATOM 23870 O O . LEU A 1 32 ? 7.192 21.515 4.736 1.00 0.00 32 LEU A O 16
ATOM 23886 N N . SER A 1 33 ? 8.886 21.864 3.296 1.00 0.00 33 SER A N 16
ATOM 23887 C CA . SER A 1 33 ? 9.143 23.224 3.756 1.00 0.00 33 SER A CA 16
ATOM 23888 C C . SER A 1 33 ? 7.966 24.139 3.430 1.00 0.00 33 SER A C 16
ATOM 23889 O O . SER A 1 33 ? 7.676 25.083 4.165 1.00 0.00 33 SER A O 16
ATOM 23897 N N . LYS A 1 34 ? 7.292 23.853 2.321 1.00 0.00 34 LYS A N 16
ATOM 23898 C CA . LYS A 1 34 ? 6.146 24.647 1.895 1.00 0.00 34 LYS A CA 16
ATOM 23899 C C . LYS A 1 34 ? 5.334 23.907 0.837 1.00 0.00 34 LYS A C 16
ATOM 23900 O O . LYS A 1 34 ? 5.882 23.145 0.041 1.00 0.00 34 LYS A O 16
ATOM 23919 N N . VAL A 1 35 ? 4.025 24.138 0.833 1.00 0.00 35 VAL A N 16
ATOM 23920 C CA . VAL A 1 35 ? 3.138 23.496 -0.129 1.00 0.00 35 VAL A CA 16
ATOM 23921 C C . VAL A 1 35 ? 3.749 23.497 -1.526 1.00 0.00 35 VAL A C 16
ATOM 23922 O O . VAL A 1 35 ? 3.928 24.552 -2.135 1.00 0.00 35 VAL A O 16
ATOM 23935 N N . ALA A 1 36 ? 4.066 22.309 -2.028 1.00 0.00 36 ALA A N 16
ATOM 23936 C CA . ALA A 1 36 ? 4.655 22.173 -3.355 1.00 0.00 36 ALA A CA 16
ATOM 23937 C C . ALA A 1 36 ? 4.367 20.796 -3.944 1.00 0.00 36 ALA A C 16
ATOM 23938 O O . ALA A 1 36 ? 4.189 19.812 -3.227 1.00 0.00 36 ALA A O 16
ATOM 23945 N N . PRO A 1 37 ? 4.319 20.723 -5.283 1.00 0.00 37 PRO A N 16
ATOM 23946 C CA . PRO A 1 37 ? 4.052 19.472 -5.998 1.00 0.00 37 PRO A CA 16
ATOM 23947 C C . PRO A 1 37 ? 5.208 18.484 -5.888 1.00 0.00 37 PRO A C 16
ATOM 23948 O O . PRO A 1 37 ? 6.359 18.826 -6.162 1.00 0.00 37 PRO A O 16
ATOM 23959 N N . VAL A 1 38 ? 4.895 17.256 -5.487 1.00 0.00 38 VAL A N 16
ATOM 23960 C CA . VAL A 1 38 ? 5.909 16.217 -5.343 1.00 0.00 38 VAL A CA 16
ATOM 23961 C C . VAL A 1 38 ? 5.685 15.089 -6.344 1.00 0.00 38 VAL A C 16
ATOM 23962 O O . VAL A 1 38 ? 4.701 15.087 -7.082 1.00 0.00 38 VAL A O 16
ATOM 23975 N N . GLU A 1 39 ? 6.606 14.130 -6.361 1.00 0.00 39 GLU A N 16
ATOM 23976 C CA . GLU A 1 39 ? 6.509 12.996 -7.272 1.00 0.00 39 GLU A CA 16
ATOM 23977 C C . GLU A 1 39 ? 7.208 11.770 -6.691 1.00 0.00 39 GLU A C 16
ATOM 23978 O O . GLU A 1 39 ? 8.419 11.777 -6.475 1.00 0.00 39 GLU A O 16
ATOM 23990 N N . TRP A 1 40 ? 6.434 10.720 -6.440 1.00 0.00 40 TRP A N 16
ATOM 23991 C CA . TRP A 1 40 ? 6.978 9.486 -5.883 1.00 0.00 40 TRP A CA 16
ATOM 23992 C C . TRP A 1 40 ? 7.620 8.633 -6.972 1.00 0.00 40 TRP A C 16
ATOM 23993 O O . TRP A 1 40 ? 7.255 8.727 -8.144 1.00 0.00 40 TRP A O 16
ATOM 24014 N N . LYS A 1 41 ? 8.577 7.801 -6.579 1.00 0.00 41 LYS A N 16
ATOM 24015 C CA . LYS A 1 41 ? 9.269 6.929 -7.521 1.00 0.00 41 LYS A CA 16
ATOM 24016 C C . LYS A 1 41 ? 9.611 5.591 -6.874 1.00 0.00 41 LYS A C 16
ATOM 24017 O O . LYS A 1 41 ? 9.962 5.530 -5.696 1.00 0.00 41 LYS A O 16
ATOM 24036 N N . LYS A 1 42 ? 9.507 4.519 -7.653 1.00 0.00 42 LYS A N 16
ATOM 24037 C CA . LYS A 1 42 ? 9.807 3.181 -7.158 1.00 0.00 42 LYS A CA 16
ATOM 24038 C C . LYS A 1 42 ? 11.037 2.607 -7.853 1.00 0.00 42 LYS A C 16
ATOM 24039 O O . LYS A 1 42 ? 11.206 1.391 -7.933 1.00 0.00 42 LYS A O 16
ATOM 24058 N N . GLY A 1 43 ? 11.895 3.490 -8.355 1.00 0.00 43 GLY A N 16
ATOM 24059 C CA . GLY A 1 43 ? 13.099 3.052 -9.036 1.00 0.00 43 GLY A CA 16
ATOM 24060 C C . GLY A 1 43 ? 13.414 3.893 -10.257 1.00 0.00 43 GLY A C 16
ATOM 24061 O O . GLY A 1 43 ? 13.193 5.104 -10.276 1.00 0.00 43 GLY A O 16
ATOM 24065 N N . PRO A 1 44 ? 13.944 3.246 -11.305 1.00 0.00 44 PRO A N 16
ATOM 24066 C CA . PRO A 1 44 ? 14.302 3.924 -12.555 1.00 0.00 44 PRO A CA 16
ATOM 24067 C C . PRO A 1 44 ? 13.077 4.387 -13.335 1.00 0.00 44 PRO A C 16
ATOM 24068 O O . PRO A 1 44 ? 13.196 4.901 -14.447 1.00 0.00 44 PRO A O 16
ATOM 24079 N N . GLU A 1 45 ? 11.900 4.202 -12.745 1.00 0.00 45 GLU A N 16
ATOM 24080 C CA . GLU A 1 45 ? 10.653 4.601 -13.387 1.00 0.00 45 GLU A CA 16
ATOM 24081 C C . GLU A 1 45 ? 9.971 5.719 -12.603 1.00 0.00 45 GLU A C 16
ATOM 24082 O O . GLU A 1 45 ? 10.389 6.062 -11.496 1.00 0.00 45 GLU A O 16
ATOM 24094 N N . THR A 1 46 ? 8.919 6.285 -13.185 1.00 0.00 46 THR A N 16
ATOM 24095 C CA . THR A 1 46 ? 8.179 7.365 -12.544 1.00 0.00 46 THR A CA 16
ATOM 24096 C C . THR A 1 46 ? 6.744 6.947 -12.246 1.00 0.00 46 THR A C 16
ATOM 24097 O O . THR A 1 46 ? 6.152 6.155 -12.981 1.00 0.00 46 THR A O 16
ATOM 24108 N N . LEU A 1 47 ? 6.188 7.484 -11.166 1.00 0.00 47 LEU A N 16
ATOM 24109 C CA . LEU A 1 47 ? 4.820 7.168 -10.771 1.00 0.00 47 LEU A CA 16
ATOM 24110 C C . LEU A 1 47 ? 3.933 8.407 -10.838 1.00 0.00 47 LEU A C 16
ATOM 24111 O O . LEU A 1 47 ? 4.424 9.536 -10.808 1.00 0.00 47 LEU A O 16
ATOM 24127 N N . ARG A 1 48 ? 2.625 8.189 -10.926 1.00 0.00 48 ARG A N 16
ATOM 24128 C CA . ARG A 1 48 ? 1.670 9.289 -10.996 1.00 0.00 48 ARG A CA 16
ATOM 24129 C C . ARG A 1 48 ? 0.371 8.926 -10.283 1.00 0.00 48 ARG A C 16
ATOM 24130 O O . ARG A 1 48 ? -0.105 7.794 -10.375 1.00 0.00 48 ARG A O 16
ATOM 24151 N N . ASP A 1 49 ? -0.197 9.894 -9.572 1.00 0.00 49 ASP A N 16
ATOM 24152 C CA . ASP A 1 49 ? -1.442 9.677 -8.843 1.00 0.00 49 ASP A CA 16
ATOM 24153 C C . ASP A 1 49 ? -2.532 9.154 -9.773 1.00 0.00 49 ASP A C 16
ATOM 24154 O O . ASP A 1 49 ? -2.703 9.649 -10.886 1.00 0.00 49 ASP A O 16
ATOM 24163 N N . GLY A 1 50 ? -3.266 8.147 -9.309 1.00 0.00 50 GLY A N 16
ATOM 24164 C CA . GLY A 1 50 ? -4.329 7.572 -10.112 1.00 0.00 50 GLY A CA 16
ATOM 24165 C C . GLY A 1 50 ? -4.071 6.120 -10.461 1.00 0.00 50 GLY A C 16
ATOM 24166 O O . GLY A 1 50 ? -3.089 5.800 -11.129 1.00 0.00 50 GLY A O 16
ATOM 24170 N N . GLY A 1 51 ? -4.956 5.237 -10.007 1.00 0.00 51 GLY A N 16
ATOM 24171 C CA . GLY A 1 51 ? -4.801 3.821 -10.285 1.00 0.00 51 GLY A CA 16
ATOM 24172 C C . GLY A 1 51 ? -4.224 3.060 -9.108 1.00 0.00 51 GLY A C 16
ATOM 24173 O O . GLY A 1 51 ? -4.700 3.193 -7.980 1.00 0.00 51 GLY A O 16
ATOM 24177 N N . ARG A 1 52 ? -3.197 2.258 -9.369 1.00 0.00 52 ARG A N 16
ATOM 24178 C CA . ARG A 1 52 ? -2.556 1.470 -8.323 1.00 0.00 52 ARG A CA 16
ATOM 24179 C C . ARG A 1 52 ? -1.964 2.375 -7.247 1.00 0.00 52 ARG A C 16
ATOM 24180 O O . ARG A 1 52 ? -1.966 2.033 -6.064 1.00 0.00 52 ARG A O 16
ATOM 24201 N N . TYR A 1 53 ? -1.457 3.530 -7.665 1.00 0.00 53 TYR A N 16
ATOM 24202 C CA . TYR A 1 53 ? -0.859 4.482 -6.737 1.00 0.00 53 TYR A CA 16
ATOM 24203 C C . TYR A 1 53 ? -1.765 5.694 -6.541 1.00 0.00 53 TYR A C 16
ATOM 24204 O O . TYR A 1 53 ? -2.067 6.417 -7.491 1.00 0.00 53 TYR A O 16
ATOM 24222 N N . SER A 1 54 ? -2.194 5.910 -5.302 1.00 0.00 54 SER A N 16
ATOM 24223 C CA . SER A 1 54 ? -3.067 7.032 -4.980 1.00 0.00 54 SER A CA 16
ATOM 24224 C C . SER A 1 54 ? -2.361 8.025 -4.062 1.00 0.00 54 SER A C 16
ATOM 24225 O O . SER A 1 54 ? -2.207 7.782 -2.865 1.00 0.00 54 SER A O 16
ATOM 24233 N N . LEU A 1 55 ? -1.932 9.146 -4.633 1.00 0.00 55 LEU A N 16
ATOM 24234 C CA . LEU A 1 55 ? -1.241 10.178 -3.868 1.00 0.00 55 LEU A CA 16
ATOM 24235 C C . LEU A 1 55 ? -2.215 11.254 -3.400 1.00 0.00 55 LEU A C 16
ATOM 24236 O O . LEU A 1 55 ? -3.228 11.515 -4.050 1.00 0.00 55 LEU A O 16
ATOM 24252 N N . LYS A 1 56 ? -1.902 11.878 -2.270 1.00 0.00 56 LYS A N 16
ATOM 24253 C CA . LYS A 1 56 ? -2.747 12.929 -1.716 1.00 0.00 56 LYS A CA 16
ATOM 24254 C C . LYS A 1 56 ? -1.911 14.129 -1.283 1.00 0.00 56 LYS A C 16
ATOM 24255 O O . LYS A 1 56 ? -0.938 13.983 -0.543 1.00 0.00 56 LYS A O 16
ATOM 24274 N N . GLN A 1 57 ? -2.297 15.313 -1.747 1.00 0.00 57 GLN A N 16
ATOM 24275 C CA . GLN A 1 57 ? -1.582 16.537 -1.407 1.00 0.00 57 GLN A CA 16
ATOM 24276 C C . GLN A 1 57 ? -2.182 17.191 -0.166 1.00 0.00 57 GLN A C 16
ATOM 24277 O O . GLN A 1 57 ? -3.371 17.036 0.115 1.00 0.00 57 GLN A O 16
ATOM 24291 N N . ASP A 1 58 ? -1.353 17.921 0.571 1.00 0.00 58 ASP A N 16
ATOM 24292 C CA . ASP A 1 58 ? -1.803 18.600 1.781 1.00 0.00 58 ASP A CA 16
ATOM 24293 C C . ASP A 1 58 ? -0.792 19.654 2.220 1.00 0.00 58 ASP A C 16
ATOM 24294 O O . ASP A 1 58 ? 0.371 19.618 1.820 1.00 0.00 58 ASP A O 16
ATOM 24303 N N . GLY A 1 59 ? -1.244 20.594 3.045 1.00 0.00 59 GLY A N 16
ATOM 24304 C CA . GLY A 1 59 ? -0.367 21.646 3.524 1.00 0.00 59 GLY A CA 16
ATOM 24305 C C . GLY A 1 59 ? 0.983 21.119 3.967 1.00 0.00 59 GLY A C 16
ATOM 24306 O O . GLY A 1 59 ? 1.116 20.572 5.063 1.00 0.00 59 GLY A O 16
ATOM 24310 N N . THR A 1 60 ? 1.990 21.280 3.113 1.00 0.00 60 THR A N 16
ATOM 24311 C CA . THR A 1 60 ? 3.336 20.813 3.422 1.00 0.00 60 THR A CA 16
ATOM 24312 C C . THR A 1 60 ? 3.323 19.358 3.876 1.00 0.00 60 THR A C 16
ATOM 24313 O O . THR A 1 60 ? 4.101 18.962 4.743 1.00 0.00 60 THR A O 16
ATOM 24324 N N . ARG A 1 61 ? 2.434 18.566 3.284 1.00 0.00 61 ARG A N 16
ATOM 24325 C CA . ARG A 1 61 ? 2.320 17.154 3.628 1.00 0.00 61 ARG A CA 16
ATOM 24326 C C . ARG A 1 61 ? 1.774 16.350 2.452 1.00 0.00 61 ARG A C 16
ATOM 24327 O O . ARG A 1 61 ? 0.982 16.856 1.656 1.00 0.00 61 ARG A O 16
ATOM 24348 N N . CYS A 1 62 ? 2.201 15.097 2.350 1.00 0.00 62 CYS A N 16
ATOM 24349 C CA . CYS A 1 62 ? 1.755 14.222 1.271 1.00 0.00 62 CYS A CA 16
ATOM 24350 C C . CYS A 1 62 ? 1.437 12.827 1.798 1.00 0.00 62 CYS A C 16
ATOM 24351 O O . CYS A 1 62 ? 2.059 12.356 2.749 1.00 0.00 62 CYS A O 16
ATOM 24359 N N . GLU A 1 63 ? 0.463 12.172 1.174 1.00 0.00 63 GLU A N 16
ATOM 24360 C CA . GLU A 1 63 ? 0.061 10.832 1.582 1.00 0.00 63 GLU A CA 16
ATOM 24361 C C . GLU A 1 63 ? -0.025 9.899 0.378 1.00 0.00 63 GLU A C 16
ATOM 24362 O O . GLU A 1 63 ? -0.908 10.040 -0.470 1.00 0.00 63 GLU A O 16
ATOM 24374 N N . LEU A 1 64 ? 0.897 8.946 0.308 1.00 0.00 64 LEU A N 16
ATOM 24375 C CA . LEU A 1 64 ? 0.927 7.989 -0.793 1.00 0.00 64 LEU A CA 16
ATOM 24376 C C . LEU A 1 64 ? 0.187 6.708 -0.421 1.00 0.00 64 LEU A C 16
ATOM 24377 O O . LEU A 1 64 ? 0.261 6.246 0.717 1.00 0.00 64 LEU A O 16
ATOM 24393 N N . GLN A 1 65 ? -0.524 6.140 -1.390 1.00 0.00 65 GLN A N 16
ATOM 24394 C CA . GLN A 1 65 ? -1.277 4.912 -1.164 1.00 0.00 65 GLN A CA 16
ATOM 24395 C C . GLN A 1 65 ? -0.976 3.882 -2.248 1.00 0.00 65 GLN A C 16
ATOM 24396 O O . GLN A 1 65 ? -1.343 4.064 -3.410 1.00 0.00 65 GLN A O 16
ATOM 24410 N N . ILE A 1 66 ? -0.307 2.801 -1.862 1.00 0.00 66 ILE A N 16
ATOM 24411 C CA . ILE A 1 66 ? 0.042 1.743 -2.801 1.00 0.00 66 ILE A CA 16
ATOM 24412 C C . ILE A 1 66 ? -1.006 0.635 -2.795 1.00 0.00 66 ILE A C 16
ATOM 24413 O O . ILE A 1 66 ? -0.958 -0.275 -1.967 1.00 0.00 66 ILE A O 16
ATOM 24429 N N . HIS A 1 67 ? -1.952 0.717 -3.726 1.00 0.00 67 HIS A N 16
ATOM 24430 C CA . HIS A 1 67 ? -3.011 -0.280 -3.829 1.00 0.00 67 HIS A CA 16
ATOM 24431 C C . HIS A 1 67 ? -2.488 -1.564 -4.467 1.00 0.00 67 HIS A C 16
ATOM 24432 O O . HIS A 1 67 ? -1.686 -1.522 -5.400 1.00 0.00 67 HIS A O 16
ATOM 24447 N N . ASP A 1 68 ? -2.947 -2.701 -3.958 1.00 0.00 68 ASP A N 16
ATOM 24448 C CA . ASP A 1 68 ? -2.526 -3.997 -4.478 1.00 0.00 68 ASP A CA 16
ATOM 24449 C C . ASP A 1 68 ? -1.096 -4.314 -4.054 1.00 0.00 68 ASP A C 16
ATOM 24450 O O . ASP A 1 68 ? -0.267 -4.710 -4.874 1.00 0.00 68 ASP A O 16
ATOM 24459 N N . LEU A 1 69 ? -0.813 -4.137 -2.768 1.00 0.00 69 LEU A N 16
ATOM 24460 C CA . LEU A 1 69 ? 0.519 -4.403 -2.234 1.00 0.00 69 LEU A CA 16
ATOM 24461 C C . LEU A 1 69 ? 0.981 -5.810 -2.600 1.00 0.00 69 LEU A C 16
ATOM 24462 O O . LEU A 1 69 ? 0.165 -6.694 -2.861 1.00 0.00 69 LEU A O 16
ATOM 24478 N N . SER A 1 70 ? 2.294 -6.011 -2.614 1.00 0.00 70 SER A N 16
ATOM 24479 C CA . SER A 1 70 ? 2.866 -7.310 -2.949 1.00 0.00 70 SER A CA 16
ATOM 24480 C C . SER A 1 70 ? 4.321 -7.396 -2.499 1.00 0.00 70 SER A C 16
ATOM 24481 O O . SER A 1 70 ? 5.014 -6.383 -2.402 1.00 0.00 70 SER A O 16
ATOM 24489 N N . VAL A 1 71 ? 4.778 -8.614 -2.226 1.00 0.00 71 VAL A N 16
ATOM 24490 C CA . VAL A 1 71 ? 6.151 -8.834 -1.787 1.00 0.00 71 VAL A CA 16
ATOM 24491 C C . VAL A 1 71 ? 7.144 -8.168 -2.733 1.00 0.00 71 VAL A C 16
ATOM 24492 O O . VAL A 1 71 ? 8.220 -7.739 -2.318 1.00 0.00 71 VAL A O 16
ATOM 24505 N N . ALA A 1 72 ? 6.774 -8.084 -4.007 1.00 0.00 72 ALA A N 16
ATOM 24506 C CA . ALA A 1 72 ? 7.631 -7.467 -5.012 1.00 0.00 72 ALA A CA 16
ATOM 24507 C C . ALA A 1 72 ? 7.685 -5.954 -4.833 1.00 0.00 72 ALA A C 16
ATOM 24508 O O . ALA A 1 72 ? 8.682 -5.314 -5.169 1.00 0.00 72 ALA A O 16
ATOM 24515 N N . ASP A 1 73 ? 6.607 -5.386 -4.304 1.00 0.00 73 ASP A N 16
ATOM 24516 C CA . ASP A 1 73 ? 6.532 -3.947 -4.080 1.00 0.00 73 ASP A CA 16
ATOM 24517 C C . ASP A 1 73 ? 7.498 -3.517 -2.981 1.00 0.00 73 ASP A C 16
ATOM 24518 O O . ASP A 1 73 ? 8.065 -2.426 -3.031 1.00 0.00 73 ASP A O 16
ATOM 24527 N N . ALA A 1 74 ? 7.678 -4.381 -1.987 1.00 0.00 74 ALA A N 16
ATOM 24528 C CA . ALA A 1 74 ? 8.576 -4.091 -0.876 1.00 0.00 74 ALA A CA 16
ATOM 24529 C C . ALA A 1 74 ? 9.974 -3.744 -1.376 1.00 0.00 74 ALA A C 16
ATOM 24530 O O . ALA A 1 74 ? 10.770 -4.629 -1.687 1.00 0.00 74 ALA A O 16
ATOM 24537 N N . GLY A 1 75 ? 10.266 -2.449 -1.451 1.00 0.00 75 GLY A N 16
ATOM 24538 C CA . GLY A 1 75 ? 11.569 -2.008 -1.915 1.00 0.00 75 GLY A CA 16
ATOM 24539 C C . GLY A 1 75 ? 11.959 -0.657 -1.348 1.00 0.00 75 GLY A C 16
ATOM 24540 O O . GLY A 1 75 ? 12.069 -0.495 -0.133 1.00 0.00 75 GLY A O 16
ATOM 24544 N N . GLU A 1 76 ? 12.172 0.314 -2.231 1.00 0.00 76 GLU A N 16
ATOM 24545 C CA . GLU A 1 76 ? 12.555 1.657 -1.811 1.00 0.00 76 GLU A CA 16
ATOM 24546 C C . GLU A 1 76 ? 11.827 2.714 -2.636 1.00 0.00 76 GLU A C 16
ATOM 24547 O O . GLU A 1 76 ? 12.081 2.868 -3.830 1.00 0.00 76 GLU A O 16
ATOM 24559 N N . TYR A 1 77 ? 10.919 3.438 -1.990 1.00 0.00 77 TYR A N 16
ATOM 24560 C CA . TYR A 1 77 ? 10.151 4.478 -2.664 1.00 0.00 77 TYR A CA 16
ATOM 24561 C C . TYR A 1 77 ? 10.772 5.852 -2.429 1.00 0.00 77 TYR A C 16
ATOM 24562 O O . TYR A 1 77 ? 10.851 6.325 -1.295 1.00 0.00 77 TYR A O 16
ATOM 24580 N N . SER A 1 78 ? 11.212 6.488 -3.510 1.00 0.00 78 SER A N 16
ATOM 24581 C CA . SER A 1 78 ? 11.829 7.806 -3.423 1.00 0.00 78 SER A CA 16
ATOM 24582 C C . SER A 1 78 ? 10.903 8.878 -3.991 1.00 0.00 78 SER A C 16
ATOM 24583 O O . SER A 1 78 ? 10.268 8.680 -5.027 1.00 0.00 78 SER A O 16
ATOM 24591 N N . CYS A 1 79 ? 10.831 10.012 -3.304 1.00 0.00 79 CYS A N 16
ATOM 24592 C CA . CYS A 1 79 ? 9.982 11.116 -3.737 1.00 0.00 79 CYS A CA 16
ATOM 24593 C C . CYS A 1 79 ? 10.813 12.364 -4.018 1.00 0.00 79 CYS A C 16
ATOM 24594 O O . CYS A 1 79 ? 11.574 12.819 -3.164 1.00 0.00 79 CYS A O 16
ATOM 24602 N N . MET A 1 80 ? 10.663 12.911 -5.219 1.00 0.00 80 MET A N 16
ATOM 24603 C CA . MET A 1 80 ? 11.401 14.106 -5.612 1.00 0.00 80 MET A CA 16
ATOM 24604 C C . MET A 1 80 ? 10.516 15.345 -5.522 1.00 0.00 80 MET A C 16
ATOM 24605 O O . MET A 1 80 ? 9.406 15.367 -6.055 1.00 0.00 80 MET A O 16
ATOM 24619 N N . CYS A 1 81 ? 11.014 16.375 -4.846 1.00 0.00 81 CYS A N 16
ATOM 24620 C CA . CYS A 1 81 ? 10.268 17.617 -4.686 1.00 0.00 81 CYS A CA 16
ATOM 24621 C C . CYS A 1 81 ? 11.151 18.825 -4.983 1.00 0.00 81 CYS A C 16
ATOM 24622 O O . CYS A 1 81 ? 11.953 19.241 -4.148 1.00 0.00 81 CYS A O 16
ATOM 24630 N N . GLY A 1 82 ? 11.000 19.382 -6.181 1.00 0.00 82 GLY A N 16
ATOM 24631 C CA . GLY A 1 82 ? 11.792 20.535 -6.568 1.00 0.00 82 GLY A CA 16
ATOM 24632 C C . GLY A 1 82 ? 13.236 20.177 -6.854 1.00 0.00 82 GLY A C 16
ATOM 24633 O O . GLY A 1 82 ? 13.604 19.924 -8.001 1.00 0.00 82 GLY A O 16
ATOM 24637 N N . GLN A 1 83 ? 14.057 20.156 -5.809 1.00 0.00 83 GLN A N 16
ATOM 24638 C CA . GLN A 1 83 ? 15.470 19.828 -5.954 1.00 0.00 83 GLN A CA 16
ATOM 24639 C C . GLN A 1 83 ? 15.871 18.709 -4.998 1.00 0.00 83 GLN A C 16
ATOM 24640 O O . GLN A 1 83 ? 16.630 17.812 -5.362 1.00 0.00 83 GLN A O 16
ATOM 24654 N N . GLU A 1 84 ? 15.356 18.770 -3.774 1.00 0.00 84 GLU A N 16
ATOM 24655 C CA . GLU A 1 84 ? 15.662 17.762 -2.766 1.00 0.00 84 GLU A CA 16
ATOM 24656 C C . GLU A 1 84 ? 15.068 16.410 -3.151 1.00 0.00 84 GLU A C 16
ATOM 24657 O O . GLU A 1 84 ? 14.393 16.285 -4.173 1.00 0.00 84 GLU A O 16
ATOM 24669 N N . ARG A 1 85 ? 15.326 15.401 -2.326 1.00 0.00 85 ARG A N 16
ATOM 24670 C CA . ARG A 1 85 ? 14.819 14.058 -2.580 1.00 0.00 85 ARG A CA 16
ATOM 24671 C C . ARG A 1 85 ? 14.960 13.179 -1.341 1.00 0.00 85 ARG A C 16
ATOM 24672 O O . ARG A 1 85 ? 15.893 13.342 -0.553 1.00 0.00 85 ARG A O 16
ATOM 24693 N N . THR A 1 86 ? 14.028 12.247 -1.172 1.00 0.00 86 THR A N 16
ATOM 24694 C CA . THR A 1 86 ? 14.047 11.344 -0.029 1.00 0.00 86 THR A CA 16
ATOM 24695 C C . THR A 1 86 ? 13.658 9.928 -0.439 1.00 0.00 86 THR A C 16
ATOM 24696 O O . THR A 1 86 ? 13.095 9.716 -1.512 1.00 0.00 86 THR A O 16
ATOM 24707 N N . SER A 1 87 ? 13.962 8.963 0.423 1.00 0.00 87 SER A N 16
ATOM 24708 C CA . SER A 1 87 ? 13.647 7.566 0.148 1.00 0.00 87 SER A CA 16
ATOM 24709 C C . SER A 1 87 ? 13.022 6.900 1.370 1.00 0.00 87 SER A C 16
ATOM 24710 O O . SER A 1 87 ? 13.317 7.264 2.508 1.00 0.00 87 SER A O 16
ATOM 24718 N N . ALA A 1 88 ? 12.158 5.921 1.125 1.00 0.00 88 ALA A N 16
ATOM 24719 C CA . ALA A 1 88 ? 11.492 5.201 2.204 1.00 0.00 88 ALA A CA 16
ATOM 24720 C C . ALA A 1 88 ? 11.326 3.725 1.859 1.00 0.00 88 ALA A C 16
ATOM 24721 O O . ALA A 1 88 ? 10.911 3.378 0.753 1.00 0.00 88 ALA A O 16
ATOM 24728 N N . THR A 1 89 ? 11.653 2.858 2.813 1.00 0.00 89 THR A N 16
ATOM 24729 C CA . THR A 1 89 ? 11.541 1.420 2.609 1.00 0.00 89 THR A CA 16
ATOM 24730 C C . THR A 1 89 ? 10.240 0.881 3.192 1.00 0.00 89 THR A C 16
ATOM 24731 O O . THR A 1 89 ? 10.056 0.856 4.410 1.00 0.00 89 THR A O 16
ATOM 24742 N N . LEU A 1 90 ? 9.339 0.450 2.317 1.00 0.00 90 LEU A N 16
ATOM 24743 C CA . LEU A 1 90 ? 8.053 -0.090 2.745 1.00 0.00 90 LEU A CA 16
ATOM 24744 C C . LEU A 1 90 ? 8.191 -1.546 3.179 1.00 0.00 90 LEU A C 16
ATOM 24745 O O . LEU A 1 90 ? 9.080 -2.262 2.717 1.00 0.00 90 LEU A O 16
ATOM 24761 N N . THR A 1 91 ? 7.304 -1.979 4.070 1.00 0.00 91 THR A N 16
ATOM 24762 C CA . THR A 1 91 ? 7.326 -3.349 4.566 1.00 0.00 91 THR A CA 16
ATOM 24763 C C . THR A 1 91 ? 6.090 -4.118 4.113 1.00 0.00 91 THR A C 16
ATOM 24764 O O . THR A 1 91 ? 4.961 -3.666 4.303 1.00 0.00 91 THR A O 16
ATOM 24775 N N . VAL A 1 92 ? 6.311 -5.284 3.514 1.00 0.00 92 VAL A N 16
ATOM 24776 C CA . VAL A 1 92 ? 5.214 -6.117 3.035 1.00 0.00 92 VAL A CA 16
ATOM 24777 C C . VAL A 1 92 ? 5.317 -7.533 3.590 1.00 0.00 92 VAL A C 16
ATOM 24778 O O . VAL A 1 92 ? 6.396 -8.126 3.609 1.00 0.00 92 VAL A O 16
ATOM 24791 N N . ARG A 1 93 ? 4.188 -8.070 4.040 1.00 0.00 93 ARG A N 16
ATOM 24792 C CA . ARG A 1 93 ? 4.151 -9.417 4.597 1.00 0.00 93 ARG A CA 16
ATOM 24793 C C . ARG A 1 93 ? 3.414 -10.371 3.662 1.00 0.00 93 ARG A C 16
ATOM 24794 O O . ARG A 1 93 ? 2.222 -10.206 3.403 1.00 0.00 93 ARG A O 16
ATOM 24815 N N . ALA A 1 94 ? 4.132 -11.369 3.158 1.00 0.00 94 ALA A N 16
ATOM 24816 C CA . ALA A 1 94 ? 3.547 -12.351 2.253 1.00 0.00 94 ALA A CA 16
ATOM 24817 C C . ALA A 1 94 ? 2.354 -13.049 2.897 1.00 0.00 94 ALA A C 16
ATOM 24818 O O . ALA A 1 94 ? 2.279 -13.169 4.121 1.00 0.00 94 ALA A O 16
ATOM 24825 N N . LEU A 1 95 ? 1.423 -13.506 2.067 1.00 0.00 95 LEU A N 16
ATOM 24826 C CA . LEU A 1 95 ? 0.232 -14.192 2.557 1.00 0.00 95 LEU A CA 16
ATOM 24827 C C . LEU A 1 95 ? 0.609 -15.449 3.334 1.00 0.00 95 LEU A C 16
ATOM 24828 O O . LEU A 1 95 ? 1.678 -16.029 3.144 1.00 0.00 95 LEU A O 16
ATOM 24844 N N . PRO A 1 96 ? -0.291 -15.883 4.230 1.00 0.00 96 PRO A N 16
ATOM 24845 C CA . PRO A 1 96 ? -0.076 -17.077 5.052 1.00 0.00 96 PRO A CA 16
ATOM 24846 C C . PRO A 1 96 ? -0.127 -18.362 4.233 1.00 0.00 96 PRO A C 16
ATOM 24847 O O . PRO A 1 96 ? -1.123 -18.646 3.568 1.00 0.00 96 PRO A O 16
ATOM 24858 N N . ALA A 1 97 ? 0.952 -19.136 4.285 1.00 0.00 97 ALA A N 16
ATOM 24859 C CA . ALA A 1 97 ? 1.029 -20.392 3.550 1.00 0.00 97 ALA A CA 16
ATOM 24860 C C . ALA A 1 97 ? 0.657 -21.573 4.440 1.00 0.00 97 ALA A C 16
ATOM 24861 O O . ALA A 1 97 ? 1.069 -21.643 5.598 1.00 0.00 97 ALA A O 16
ATOM 24868 N N . ARG A 1 98 ? -0.123 -22.499 3.892 1.00 0.00 98 ARG A N 16
ATOM 24869 C CA . ARG A 1 98 ? -0.551 -23.676 4.638 1.00 0.00 98 ARG A CA 16
ATOM 24870 C C . ARG A 1 98 ? 0.647 -24.401 5.245 1.00 0.00 98 ARG A C 16
ATOM 24871 O O . ARG A 1 98 ? 1.542 -24.850 4.529 1.00 0.00 98 ARG A O 16
ATOM 24892 N N . PHE A 1 99 ? 0.658 -24.509 6.569 1.00 0.00 99 PHE A N 16
ATOM 24893 C CA . PHE A 1 99 ? 1.746 -25.177 7.273 1.00 0.00 99 PHE A CA 16
ATOM 24894 C C . PHE A 1 99 ? 1.629 -26.693 7.143 1.00 0.00 99 PHE A C 16
ATOM 24895 O O . PHE A 1 99 ? 0.660 -27.295 7.606 1.00 0.00 99 PHE A O 16
ATOM 24912 N N . THR A 1 100 ? 2.624 -27.305 6.508 1.00 0.00 100 THR A N 16
ATOM 24913 C CA . THR A 1 100 ? 2.633 -28.749 6.314 1.00 0.00 100 THR A CA 16
ATOM 24914 C C . THR A 1 100 ? 3.705 -29.413 7.170 1.00 0.00 100 THR A C 16
ATOM 24915 O O . THR A 1 100 ? 4.795 -28.869 7.345 1.00 0.00 100 THR A O 16
ATOM 24926 N N . GLU A 1 101 ? 3.389 -30.590 7.700 1.00 0.00 101 GLU A N 16
ATOM 24927 C CA . GLU A 1 101 ? 4.327 -31.326 8.539 1.00 0.00 101 GLU A CA 16
ATOM 24928 C C . GLU A 1 101 ? 3.850 -32.759 8.761 1.00 0.00 101 GLU A C 16
ATOM 24929 O O . GLU A 1 101 ? 2.666 -33.060 8.616 1.00 0.00 101 GLU A O 16
ATOM 24941 N N . GLY A 1 102 ? 4.782 -33.639 9.113 1.00 0.00 102 GLY A N 16
ATOM 24942 C CA . GLY A 1 102 ? 4.439 -35.029 9.349 1.00 0.00 102 GLY A CA 16
ATOM 24943 C C . GLY A 1 102 ? 5.618 -35.842 9.845 1.00 0.00 102 GLY A C 16
ATOM 24944 O O . GLY A 1 102 ? 5.987 -36.847 9.239 1.00 0.00 102 GLY A O 16
ATOM 24948 N N . SER A 1 103 ? 6.212 -35.405 10.951 1.00 0.00 103 SER A N 16
ATOM 24949 C CA . SER A 1 103 ? 7.361 -36.096 11.526 1.00 0.00 103 SER A CA 16
ATOM 24950 C C . SER A 1 103 ? 7.143 -36.369 13.011 1.00 0.00 103 SER A C 16
ATOM 24951 O O . SER A 1 103 ? 6.380 -35.671 13.677 1.00 0.00 103 SER A O 16
ATOM 24959 N N . GLY A 1 104 ? 7.819 -37.393 13.523 1.00 0.00 104 GLY A N 16
ATOM 24960 C CA . GLY A 1 104 ? 7.687 -37.742 14.925 1.00 0.00 104 GLY A CA 16
ATOM 24961 C C . GLY A 1 104 ? 8.971 -38.297 15.509 1.00 0.00 104 GLY A C 16
ATOM 24962 O O . GLY A 1 104 ? 9.672 -39.091 14.880 1.00 0.00 104 GLY A O 16
ATOM 24966 N N . PRO A 1 105 ? 9.297 -37.875 16.739 1.00 0.00 105 PRO A N 16
ATOM 24967 C CA . PRO A 1 105 ? 10.508 -38.322 17.434 1.00 0.00 105 PRO A CA 16
ATOM 24968 C C . PRO A 1 105 ? 10.431 -39.787 17.850 1.00 0.00 105 PRO A C 16
ATOM 24969 O O . PRO A 1 105 ? 9.387 -40.260 18.299 1.00 0.00 105 PRO A O 16
ATOM 24980 N N . SER A 1 106 ? 11.543 -40.500 17.699 1.00 0.00 106 SER A N 16
ATOM 24981 C CA . SER A 1 106 ? 11.599 -41.913 18.056 1.00 0.00 106 SER A CA 16
ATOM 24982 C C . SER A 1 106 ? 13.045 -42.379 18.198 1.00 0.00 106 SER A C 16
ATOM 24983 O O . SER A 1 106 ? 13.772 -42.492 17.212 1.00 0.00 106 SER A O 16
ATOM 24991 N N . SER A 1 107 ? 13.454 -42.650 19.434 1.00 0.00 107 SER A N 16
ATOM 24992 C CA . SER A 1 107 ? 14.813 -43.101 19.708 1.00 0.00 107 SER A CA 16
ATOM 24993 C C . SER A 1 107 ? 15.304 -44.043 18.612 1.00 0.00 107 SER A C 16
ATOM 24994 O O . SER A 1 107 ? 14.764 -45.132 18.426 1.00 0.00 107 SER A O 16
ATOM 25002 N N . GLY A 1 108 ? 16.333 -43.613 17.888 1.00 0.00 108 GLY A N 16
ATOM 25003 C CA . GLY A 1 108 ? 16.881 -44.428 16.820 1.00 0.00 108 GLY A CA 16
ATOM 25004 C C . GLY A 1 108 ? 15.816 -45.231 16.099 1.00 0.00 108 GLY A C 16
ATOM 25005 O O . GLY A 1 108 ? 16.081 -45.833 15.059 1.00 0.00 108 GLY A O 16
ATOM 25009 N N . GLY A 1 1 ? 12.317 40.862 9.022 1.00 0.00 1 GLY A N 17
ATOM 25010 C CA . GLY A 1 1 ? 13.035 40.608 7.787 1.00 0.00 1 GLY A CA 17
ATOM 25011 C C . GLY A 1 1 ? 12.106 40.373 6.613 1.00 0.00 1 GLY A C 17
ATOM 25012 O O . GLY A 1 1 ? 11.317 41.247 6.253 1.00 0.00 1 GLY A O 17
ATOM 25016 N N . SER A 1 2 ? 12.200 39.191 6.013 1.00 0.00 2 SER A N 17
ATOM 25017 C CA . SER A 1 2 ? 11.364 38.846 4.869 1.00 0.00 2 SER A CA 17
ATOM 25018 C C . SER A 1 2 ? 10.699 37.487 5.071 1.00 0.00 2 SER A C 17
ATOM 25019 O O . SER A 1 2 ? 11.269 36.593 5.696 1.00 0.00 2 SER A O 17
ATOM 25027 N N . SER A 1 3 ? 9.490 37.342 4.539 1.00 0.00 3 SER A N 17
ATOM 25028 C CA . SER A 1 3 ? 8.745 36.095 4.663 1.00 0.00 3 SER A CA 17
ATOM 25029 C C . SER A 1 3 ? 7.864 35.864 3.440 1.00 0.00 3 SER A C 17
ATOM 25030 O O . SER A 1 3 ? 6.976 36.661 3.141 1.00 0.00 3 SER A O 17
ATOM 25038 N N . GLY A 1 4 ? 8.117 34.765 2.735 1.00 0.00 4 GLY A N 17
ATOM 25039 C CA . GLY A 1 4 ? 7.339 34.447 1.551 1.00 0.00 4 GLY A CA 17
ATOM 25040 C C . GLY A 1 4 ? 7.897 33.259 0.793 1.00 0.00 4 GLY A C 17
ATOM 25041 O O . GLY A 1 4 ? 8.294 32.261 1.394 1.00 0.00 4 GLY A O 17
ATOM 25045 N N . SER A 1 5 ? 7.924 33.365 -0.532 1.00 0.00 5 SER A N 17
ATOM 25046 C CA . SER A 1 5 ? 8.432 32.288 -1.374 1.00 0.00 5 SER A CA 17
ATOM 25047 C C . SER A 1 5 ? 9.955 32.225 -1.316 1.00 0.00 5 SER A C 17
ATOM 25048 O O . SER A 1 5 ? 10.644 33.087 -1.860 1.00 0.00 5 SER A O 17
ATOM 25056 N N . SER A 1 6 ? 10.473 31.197 -0.652 1.00 0.00 6 SER A N 17
ATOM 25057 C CA . SER A 1 6 ? 11.915 31.022 -0.519 1.00 0.00 6 SER A CA 17
ATOM 25058 C C . SER A 1 6 ? 12.387 29.795 -1.294 1.00 0.00 6 SER A C 17
ATOM 25059 O O . SER A 1 6 ? 12.468 28.695 -0.749 1.00 0.00 6 SER A O 17
ATOM 25067 N N . GLY A 1 7 ? 12.698 29.994 -2.571 1.00 0.00 7 GLY A N 17
ATOM 25068 C CA . GLY A 1 7 ? 13.159 28.897 -3.402 1.00 0.00 7 GLY A CA 17
ATOM 25069 C C . GLY A 1 7 ? 12.172 27.747 -3.442 1.00 0.00 7 GLY A C 17
ATOM 25070 O O . GLY A 1 7 ? 11.068 27.829 -2.904 1.00 0.00 7 GLY A O 17
ATOM 25074 N N . PRO A 1 8 ? 12.570 26.644 -4.094 1.00 0.00 8 PRO A N 17
ATOM 25075 C CA . PRO A 1 8 ? 11.727 25.451 -4.219 1.00 0.00 8 PRO A CA 17
ATOM 25076 C C . PRO A 1 8 ? 11.554 24.722 -2.891 1.00 0.00 8 PRO A C 17
ATOM 25077 O O . PRO A 1 8 ? 12.466 24.693 -2.065 1.00 0.00 8 PRO A O 17
ATOM 25088 N N . ALA A 1 9 ? 10.379 24.134 -2.693 1.00 0.00 9 ALA A N 17
ATOM 25089 C CA . ALA A 1 9 ? 10.088 23.402 -1.466 1.00 0.00 9 ALA A CA 17
ATOM 25090 C C . ALA A 1 9 ? 11.205 22.417 -1.136 1.00 0.00 9 ALA A C 17
ATOM 25091 O O . ALA A 1 9 ? 11.806 21.823 -2.032 1.00 0.00 9 ALA A O 17
ATOM 25098 N N . ARG A 1 10 ? 11.478 22.250 0.153 1.00 0.00 10 ARG A N 17
ATOM 25099 C CA . ARG A 1 10 ? 12.524 21.338 0.601 1.00 0.00 10 ARG A CA 17
ATOM 25100 C C . ARG A 1 10 ? 12.006 20.413 1.698 1.00 0.00 10 ARG A C 17
ATOM 25101 O O . ARG A 1 10 ? 11.304 20.848 2.611 1.00 0.00 10 ARG A O 17
ATOM 25122 N N . PHE A 1 11 ? 12.357 19.135 1.602 1.00 0.00 11 PHE A N 17
ATOM 25123 C CA . PHE A 1 11 ? 11.927 18.148 2.586 1.00 0.00 11 PHE A CA 17
ATOM 25124 C C . PHE A 1 11 ? 12.377 18.546 3.988 1.00 0.00 11 PHE A C 17
ATOM 25125 O O . PHE A 1 11 ? 13.485 19.050 4.178 1.00 0.00 11 PHE A O 17
ATOM 25142 N N . THR A 1 12 ? 11.510 18.315 4.970 1.00 0.00 12 THR A N 17
ATOM 25143 C CA . THR A 1 12 ? 11.817 18.650 6.354 1.00 0.00 12 THR A CA 17
ATOM 25144 C C . THR A 1 12 ? 11.844 17.402 7.229 1.00 0.00 12 THR A C 17
ATOM 25145 O O . THR A 1 12 ? 12.592 17.333 8.203 1.00 0.00 12 THR A O 17
ATOM 25156 N N . GLN A 1 13 ? 11.023 16.419 6.874 1.00 0.00 13 GLN A N 17
ATOM 25157 C CA . GLN A 1 13 ? 10.954 15.173 7.628 1.00 0.00 13 GLN A CA 17
ATOM 25158 C C . GLN A 1 13 ? 11.112 13.969 6.706 1.00 0.00 13 GLN A C 17
ATOM 25159 O O . GLN A 1 13 ? 10.337 13.788 5.766 1.00 0.00 13 GLN A O 17
ATOM 25173 N N . ASP A 1 14 ? 12.119 13.148 6.980 1.00 0.00 14 ASP A N 17
ATOM 25174 C CA . ASP A 1 14 ? 12.379 11.960 6.175 1.00 0.00 14 ASP A CA 17
ATOM 25175 C C . ASP A 1 14 ? 11.079 11.234 5.843 1.00 0.00 14 ASP A C 17
ATOM 25176 O O . ASP A 1 14 ? 10.103 11.314 6.590 1.00 0.00 14 ASP A O 17
ATOM 25185 N N . LEU A 1 15 ? 11.073 10.526 4.719 1.00 0.00 15 LEU A N 17
ATOM 25186 C CA . LEU A 1 15 ? 9.892 9.786 4.287 1.00 0.00 15 LEU A CA 17
ATOM 25187 C C . LEU A 1 15 ? 9.690 8.537 5.139 1.00 0.00 15 LEU A C 17
ATOM 25188 O O . LEU A 1 15 ? 10.611 7.740 5.320 1.00 0.00 15 LEU A O 17
ATOM 25204 N N . LYS A 1 16 ? 8.479 8.372 5.660 1.00 0.00 16 LYS A N 17
ATOM 25205 C CA . LYS A 1 16 ? 8.154 7.219 6.491 1.00 0.00 16 LYS A CA 17
ATOM 25206 C C . LYS A 1 16 ? 7.162 6.301 5.783 1.00 0.00 16 LYS A C 17
ATOM 25207 O O . LYS A 1 16 ? 6.521 6.695 4.808 1.00 0.00 16 LYS A O 17
ATOM 25226 N N . THR A 1 17 ? 7.039 5.074 6.281 1.00 0.00 17 THR A N 17
ATOM 25227 C CA . THR A 1 17 ? 6.126 4.101 5.696 1.00 0.00 17 THR A CA 17
ATOM 25228 C C . THR A 1 17 ? 5.567 3.163 6.760 1.00 0.00 17 THR A C 17
ATOM 25229 O O . THR A 1 17 ? 5.925 3.256 7.935 1.00 0.00 17 THR A O 17
ATOM 25240 N N . LYS A 1 18 ? 4.687 2.259 6.343 1.00 0.00 18 LYS A N 17
ATOM 25241 C CA . LYS A 1 18 ? 4.079 1.302 7.260 1.00 0.00 18 LYS A CA 17
ATOM 25242 C C . LYS A 1 18 ? 4.232 -0.123 6.739 1.00 0.00 18 LYS A C 17
ATOM 25243 O O . LYS A 1 18 ? 4.518 -0.335 5.561 1.00 0.00 18 LYS A O 17
ATOM 25262 N N . GLU A 1 19 ? 4.039 -1.096 7.624 1.00 0.00 19 GLU A N 17
ATOM 25263 C CA . GLU A 1 19 ? 4.156 -2.501 7.251 1.00 0.00 19 GLU A CA 17
ATOM 25264 C C . GLU A 1 19 ? 2.782 -3.107 6.979 1.00 0.00 19 GLU A C 17
ATOM 25265 O O . GLU A 1 19 ? 1.984 -3.300 7.896 1.00 0.00 19 GLU A O 17
ATOM 25277 N N . ALA A 1 20 ? 2.513 -3.405 5.712 1.00 0.00 20 ALA A N 17
ATOM 25278 C CA . ALA A 1 20 ? 1.238 -3.991 5.319 1.00 0.00 20 ALA A CA 17
ATOM 25279 C C . ALA A 1 20 ? 1.434 -5.372 4.703 1.00 0.00 20 ALA A C 17
ATOM 25280 O O . ALA A 1 20 ? 2.556 -5.768 4.389 1.00 0.00 20 ALA A O 17
ATOM 25287 N N . SER A 1 21 ? 0.336 -6.101 4.534 1.00 0.00 21 SER A N 17
ATOM 25288 C CA . SER A 1 21 ? 0.388 -7.440 3.959 1.00 0.00 21 SER A CA 17
ATOM 25289 C C . SER A 1 21 ? -0.076 -7.426 2.506 1.00 0.00 21 SER A C 17
ATOM 25290 O O . SER A 1 21 ? -0.634 -6.438 2.031 1.00 0.00 21 SER A O 17
ATOM 25298 N N . GLU A 1 22 ? 0.159 -8.532 1.806 1.00 0.00 22 GLU A N 17
ATOM 25299 C CA . GLU A 1 22 ? -0.234 -8.647 0.406 1.00 0.00 22 GLU A CA 17
ATOM 25300 C C . GLU A 1 22 ? -1.697 -8.256 0.218 1.00 0.00 22 GLU A C 17
ATOM 25301 O O . GLU A 1 22 ? -2.559 -8.640 1.007 1.00 0.00 22 GLU A O 17
ATOM 25313 N N . GLY A 1 23 ? -1.969 -7.490 -0.834 1.00 0.00 23 GLY A N 17
ATOM 25314 C CA . GLY A 1 23 ? -3.328 -7.059 -1.107 1.00 0.00 23 GLY A CA 17
ATOM 25315 C C . GLY A 1 23 ? -3.695 -5.792 -0.361 1.00 0.00 23 GLY A C 17
ATOM 25316 O O . GLY A 1 23 ? -4.460 -4.969 -0.862 1.00 0.00 23 GLY A O 17
ATOM 25320 N N . ALA A 1 24 ? -3.150 -5.635 0.841 1.00 0.00 24 ALA A N 17
ATOM 25321 C CA . ALA A 1 24 ? -3.424 -4.459 1.657 1.00 0.00 24 ALA A CA 17
ATOM 25322 C C . ALA A 1 24 ? -2.931 -3.189 0.973 1.00 0.00 24 ALA A C 17
ATOM 25323 O O . ALA A 1 24 ? -2.259 -3.246 -0.058 1.00 0.00 24 ALA A O 17
ATOM 25330 N N . THR A 1 25 ? -3.270 -2.041 1.551 1.00 0.00 25 THR A N 17
ATOM 25331 C CA . THR A 1 25 ? -2.863 -0.756 0.996 1.00 0.00 25 THR A CA 17
ATOM 25332 C C . THR A 1 25 ? -1.943 -0.009 1.955 1.00 0.00 25 THR A C 17
ATOM 25333 O O . THR A 1 25 ? -2.350 0.368 3.053 1.00 0.00 25 THR A O 17
ATOM 25344 N N . ALA A 1 26 ? -0.701 0.202 1.532 1.00 0.00 26 ALA A N 17
ATOM 25345 C CA . ALA A 1 26 ? 0.276 0.907 2.353 1.00 0.00 26 ALA A CA 17
ATOM 25346 C C . ALA A 1 26 ? -0.076 2.386 2.476 1.00 0.00 26 ALA A C 17
ATOM 25347 O O . ALA A 1 26 ? -1.069 2.848 1.914 1.00 0.00 26 ALA A O 17
ATOM 25354 N N . THR A 1 27 ? 0.745 3.125 3.216 1.00 0.00 27 THR A N 17
ATOM 25355 C CA . THR A 1 27 ? 0.520 4.551 3.414 1.00 0.00 27 THR A CA 17
ATOM 25356 C C . THR A 1 27 ? 1.815 5.266 3.782 1.00 0.00 27 THR A C 17
ATOM 25357 O O . THR A 1 27 ? 2.336 5.100 4.886 1.00 0.00 27 THR A O 17
ATOM 25368 N N . LEU A 1 28 ? 2.330 6.063 2.853 1.00 0.00 28 LEU A N 17
ATOM 25369 C CA . LEU A 1 28 ? 3.565 6.805 3.080 1.00 0.00 28 LEU A CA 17
ATOM 25370 C C . LEU A 1 28 ? 3.289 8.301 3.193 1.00 0.00 28 LEU A C 17
ATOM 25371 O O . LEU A 1 28 ? 2.722 8.907 2.285 1.00 0.00 28 LEU A O 17
ATOM 25387 N N . GLN A 1 29 ? 3.695 8.889 4.314 1.00 0.00 29 GLN A N 17
ATOM 25388 C CA . GLN A 1 29 ? 3.492 10.314 4.545 1.00 0.00 29 GLN A CA 17
ATOM 25389 C C . GLN A 1 29 ? 4.823 11.025 4.767 1.00 0.00 29 GLN A C 17
ATOM 25390 O O . GLN A 1 29 ? 5.725 10.487 5.411 1.00 0.00 29 GLN A O 17
ATOM 25404 N N . CYS A 1 30 ? 4.940 12.234 4.230 1.00 0.00 30 CYS A N 17
ATOM 25405 C CA . CYS A 1 30 ? 6.162 13.018 4.369 1.00 0.00 30 CYS A CA 17
ATOM 25406 C C . CYS A 1 30 ? 5.840 14.497 4.560 1.00 0.00 30 CYS A C 17
ATOM 25407 O O . CYS A 1 30 ? 4.744 14.950 4.235 1.00 0.00 30 CYS A O 17
ATOM 25415 N N . GLU A 1 31 ? 6.804 15.242 5.091 1.00 0.00 31 GLU A N 17
ATOM 25416 C CA . GLU A 1 31 ? 6.622 16.670 5.329 1.00 0.00 31 GLU A CA 17
ATOM 25417 C C . GLU A 1 31 ? 7.528 17.493 4.417 1.00 0.00 31 GLU A C 17
ATOM 25418 O O . GLU A 1 31 ? 8.533 16.995 3.909 1.00 0.00 31 GLU A O 17
ATOM 25430 N N . LEU A 1 32 ? 7.164 18.754 4.214 1.00 0.00 32 LEU A N 17
ATOM 25431 C CA . LEU A 1 32 ? 7.942 19.647 3.363 1.00 0.00 32 LEU A CA 17
ATOM 25432 C C . LEU A 1 32 ? 7.955 21.064 3.929 1.00 0.00 32 LEU A C 17
ATOM 25433 O O . LEU A 1 32 ? 7.102 21.427 4.739 1.00 0.00 32 LEU A O 17
ATOM 25449 N N . SER A 1 33 ? 8.927 21.860 3.495 1.00 0.00 33 SER A N 17
ATOM 25450 C CA . SER A 1 33 ? 9.052 23.237 3.960 1.00 0.00 33 SER A CA 17
ATOM 25451 C C . SER A 1 33 ? 7.817 24.050 3.586 1.00 0.00 33 SER A C 17
ATOM 25452 O O . SER A 1 33 ? 7.399 24.942 4.325 1.00 0.00 33 SER A O 17
ATOM 25460 N N . LYS A 1 34 ? 7.236 23.736 2.433 1.00 0.00 34 LYS A N 17
ATOM 25461 C CA . LYS A 1 34 ? 6.047 24.435 1.959 1.00 0.00 34 LYS A CA 17
ATOM 25462 C C . LYS A 1 34 ? 5.300 23.599 0.925 1.00 0.00 34 LYS A C 17
ATOM 25463 O O . LYS A 1 34 ? 5.913 22.933 0.090 1.00 0.00 34 LYS A O 17
ATOM 25482 N N . VAL A 1 35 ? 3.973 23.640 0.984 1.00 0.00 35 VAL A N 17
ATOM 25483 C CA . VAL A 1 35 ? 3.142 22.888 0.051 1.00 0.00 35 VAL A CA 17
ATOM 25484 C C . VAL A 1 35 ? 3.635 23.055 -1.381 1.00 0.00 35 VAL A C 17
ATOM 25485 O O . VAL A 1 35 ? 3.553 24.141 -1.954 1.00 0.00 35 VAL A O 17
ATOM 25498 N N . ALA A 1 36 ? 4.149 21.972 -1.955 1.00 0.00 36 ALA A N 17
ATOM 25499 C CA . ALA A 1 36 ? 4.653 21.998 -3.323 1.00 0.00 36 ALA A CA 17
ATOM 25500 C C . ALA A 1 36 ? 4.409 20.666 -4.023 1.00 0.00 36 ALA A C 17
ATOM 25501 O O . ALA A 1 36 ? 4.281 19.618 -3.390 1.00 0.00 36 ALA A O 17
ATOM 25508 N N . PRO A 1 37 ? 4.342 20.704 -5.363 1.00 0.00 37 PRO A N 17
ATOM 25509 C CA . PRO A 1 37 ? 4.112 19.508 -6.178 1.00 0.00 37 PRO A CA 17
ATOM 25510 C C . PRO A 1 37 ? 5.307 18.561 -6.167 1.00 0.00 37 PRO A C 17
ATOM 25511 O O . PRO A 1 37 ? 6.409 18.930 -6.576 1.00 0.00 37 PRO A O 17
ATOM 25522 N N . VAL A 1 38 ? 5.083 17.338 -5.698 1.00 0.00 38 VAL A N 17
ATOM 25523 C CA . VAL A 1 38 ? 6.141 16.337 -5.635 1.00 0.00 38 VAL A CA 17
ATOM 25524 C C . VAL A 1 38 ? 5.794 15.116 -6.480 1.00 0.00 38 VAL A C 17
ATOM 25525 O O . VAL A 1 38 ? 4.672 14.987 -6.969 1.00 0.00 38 VAL A O 17
ATOM 25538 N N . GLU A 1 39 ? 6.764 14.223 -6.647 1.00 0.00 39 GLU A N 17
ATOM 25539 C CA . GLU A 1 39 ? 6.560 13.012 -7.434 1.00 0.00 39 GLU A CA 17
ATOM 25540 C C . GLU A 1 39 ? 7.084 11.786 -6.691 1.00 0.00 39 GLU A C 17
ATOM 25541 O O . GLU A 1 39 ? 8.201 11.792 -6.173 1.00 0.00 39 GLU A O 17
ATOM 25553 N N . TRP A 1 40 ? 6.270 10.738 -6.644 1.00 0.00 40 TRP A N 17
ATOM 25554 C CA . TRP A 1 40 ? 6.650 9.505 -5.964 1.00 0.00 40 TRP A CA 17
ATOM 25555 C C . TRP A 1 40 ? 7.329 8.539 -6.929 1.00 0.00 40 TRP A C 17
ATOM 25556 O O . TRP A 1 40 ? 6.978 8.473 -8.107 1.00 0.00 40 TRP A O 17
ATOM 25577 N N . LYS A 1 41 ? 8.302 7.790 -6.423 1.00 0.00 41 LYS A N 17
ATOM 25578 C CA . LYS A 1 41 ? 9.029 6.825 -7.239 1.00 0.00 41 LYS A CA 17
ATOM 25579 C C . LYS A 1 41 ? 9.232 5.516 -6.484 1.00 0.00 41 LYS A C 17
ATOM 25580 O O . LYS A 1 41 ? 9.353 5.506 -5.258 1.00 0.00 41 LYS A O 17
ATOM 25599 N N . LYS A 1 42 ? 9.269 4.412 -7.222 1.00 0.00 42 LYS A N 17
ATOM 25600 C CA . LYS A 1 42 ? 9.460 3.096 -6.622 1.00 0.00 42 LYS A CA 17
ATOM 25601 C C . LYS A 1 42 ? 10.688 2.405 -7.206 1.00 0.00 42 LYS A C 17
ATOM 25602 O O . LYS A 1 42 ? 10.710 1.185 -7.363 1.00 0.00 42 LYS A O 17
ATOM 25621 N N . GLY A 1 43 ? 11.710 3.194 -7.526 1.00 0.00 43 GLY A N 17
ATOM 25622 C CA . GLY A 1 43 ? 12.927 2.640 -8.087 1.00 0.00 43 GLY A CA 17
ATOM 25623 C C . GLY A 1 43 ? 13.387 3.385 -9.324 1.00 0.00 43 GLY A C 17
ATOM 25624 O O . GLY A 1 43 ? 13.225 4.600 -9.439 1.00 0.00 43 GLY A O 17
ATOM 25628 N N . PRO A 1 44 ? 13.979 2.650 -10.278 1.00 0.00 44 PRO A N 17
ATOM 25629 C CA . PRO A 1 44 ? 14.477 3.229 -11.529 1.00 0.00 44 PRO A CA 17
ATOM 25630 C C . PRO A 1 44 ? 13.348 3.688 -12.445 1.00 0.00 44 PRO A C 17
ATOM 25631 O O . PRO A 1 44 ? 13.590 4.146 -13.562 1.00 0.00 44 PRO A O 17
ATOM 25642 N N . GLU A 1 45 ? 12.114 3.562 -11.966 1.00 0.00 45 GLU A N 17
ATOM 25643 C CA . GLU A 1 45 ? 10.949 3.964 -12.744 1.00 0.00 45 GLU A CA 17
ATOM 25644 C C . GLU A 1 45 ? 10.218 5.122 -12.071 1.00 0.00 45 GLU A C 17
ATOM 25645 O O . GLU A 1 45 ? 10.496 5.463 -10.920 1.00 0.00 45 GLU A O 17
ATOM 25657 N N . THR A 1 46 ? 9.281 5.726 -12.796 1.00 0.00 46 THR A N 17
ATOM 25658 C CA . THR A 1 46 ? 8.512 6.846 -12.271 1.00 0.00 46 THR A CA 17
ATOM 25659 C C . THR A 1 46 ? 7.039 6.481 -12.123 1.00 0.00 46 THR A C 17
ATOM 25660 O O . THR A 1 46 ? 6.409 6.006 -13.068 1.00 0.00 46 THR A O 17
ATOM 25671 N N . LEU A 1 47 ? 6.496 6.705 -10.931 1.00 0.00 47 LEU A N 17
ATOM 25672 C CA . LEU A 1 47 ? 5.096 6.399 -10.659 1.00 0.00 47 LEU A CA 17
ATOM 25673 C C . LEU A 1 47 ? 4.188 7.522 -11.150 1.00 0.00 47 LEU A C 17
ATOM 25674 O O . LEU A 1 47 ? 4.661 8.534 -11.668 1.00 0.00 47 LEU A O 17
ATOM 25690 N N . ARG A 1 48 ? 2.883 7.337 -10.981 1.00 0.00 48 ARG A N 17
ATOM 25691 C CA . ARG A 1 48 ? 1.909 8.335 -11.406 1.00 0.00 48 ARG A CA 17
ATOM 25692 C C . ARG A 1 48 ? 0.662 8.286 -10.528 1.00 0.00 48 ARG A C 17
ATOM 25693 O O . ARG A 1 48 ? 0.412 7.295 -9.842 1.00 0.00 48 ARG A O 17
ATOM 25714 N N . ASP A 1 49 ? -0.116 9.363 -10.555 1.00 0.00 49 ASP A N 17
ATOM 25715 C CA . ASP A 1 49 ? -1.338 9.443 -9.762 1.00 0.00 49 ASP A CA 17
ATOM 25716 C C . ASP A 1 49 ? -2.565 9.172 -10.626 1.00 0.00 49 ASP A C 17
ATOM 25717 O O . ASP A 1 49 ? -2.927 9.982 -11.479 1.00 0.00 49 ASP A O 17
ATOM 25726 N N . GLY A 1 50 ? -3.201 8.026 -10.400 1.00 0.00 50 GLY A N 17
ATOM 25727 C CA . GLY A 1 50 ? -4.380 7.669 -11.167 1.00 0.00 50 GLY A CA 17
ATOM 25728 C C . GLY A 1 50 ? -4.516 6.171 -11.357 1.00 0.00 50 GLY A C 17
ATOM 25729 O O . GLY A 1 50 ? -4.002 5.612 -12.325 1.00 0.00 50 GLY A O 17
ATOM 25733 N N . GLY A 1 51 ? -5.210 5.518 -10.430 1.00 0.00 51 GLY A N 17
ATOM 25734 C CA . GLY A 1 51 ? -5.397 4.082 -10.517 1.00 0.00 51 GLY A CA 17
ATOM 25735 C C . GLY A 1 51 ? -4.754 3.342 -9.361 1.00 0.00 51 GLY A C 17
ATOM 25736 O O . GLY A 1 51 ? -4.770 3.816 -8.226 1.00 0.00 51 GLY A O 17
ATOM 25740 N N . ARG A 1 52 ? -4.187 2.175 -9.650 1.00 0.00 52 ARG A N 17
ATOM 25741 C CA . ARG A 1 52 ? -3.538 1.366 -8.625 1.00 0.00 52 ARG A CA 17
ATOM 25742 C C . ARG A 1 52 ? -2.839 2.251 -7.597 1.00 0.00 52 ARG A C 17
ATOM 25743 O O . ARG A 1 52 ? -2.901 1.991 -6.395 1.00 0.00 52 ARG A O 17
ATOM 25764 N N . TYR A 1 53 ? -2.174 3.295 -8.077 1.00 0.00 53 TYR A N 17
ATOM 25765 C CA . TYR A 1 53 ? -1.461 4.216 -7.200 1.00 0.00 53 TYR A CA 17
ATOM 25766 C C . TYR A 1 53 ? -2.296 5.463 -6.925 1.00 0.00 53 TYR A C 17
ATOM 25767 O O . TYR A 1 53 ? -2.612 6.227 -7.837 1.00 0.00 53 TYR A O 17
ATOM 25785 N N . SER A 1 54 ? -2.650 5.662 -5.659 1.00 0.00 54 SER A N 17
ATOM 25786 C CA . SER A 1 54 ? -3.451 6.814 -5.261 1.00 0.00 54 SER A CA 17
ATOM 25787 C C . SER A 1 54 ? -2.703 7.670 -4.243 1.00 0.00 54 SER A C 17
ATOM 25788 O O . SER A 1 54 ? -2.242 7.173 -3.215 1.00 0.00 54 SER A O 17
ATOM 25796 N N . LEU A 1 55 ? -2.588 8.960 -4.537 1.00 0.00 55 LEU A N 17
ATOM 25797 C CA . LEU A 1 55 ? -1.896 9.888 -3.649 1.00 0.00 55 LEU A CA 17
ATOM 25798 C C . LEU A 1 55 ? -2.662 11.202 -3.531 1.00 0.00 55 LEU A C 17
ATOM 25799 O O . LEU A 1 55 ? -3.438 11.563 -4.416 1.00 0.00 55 LEU A O 17
ATOM 25815 N N . LYS A 1 56 ? -2.436 11.916 -2.433 1.00 0.00 56 LYS A N 17
ATOM 25816 C CA . LYS A 1 56 ? -3.101 13.193 -2.200 1.00 0.00 56 LYS A CA 17
ATOM 25817 C C . LYS A 1 56 ? -2.131 14.213 -1.613 1.00 0.00 56 LYS A C 17
ATOM 25818 O O . LYS A 1 56 ? -1.207 13.854 -0.884 1.00 0.00 56 LYS A O 17
ATOM 25837 N N . GLN A 1 57 ? -2.349 15.484 -1.935 1.00 0.00 57 GLN A N 17
ATOM 25838 C CA . GLN A 1 57 ? -1.493 16.554 -1.438 1.00 0.00 57 GLN A CA 17
ATOM 25839 C C . GLN A 1 57 ? -2.149 17.275 -0.264 1.00 0.00 57 GLN A C 17
ATOM 25840 O O . GLN A 1 57 ? -3.372 17.267 -0.123 1.00 0.00 57 GLN A O 17
ATOM 25854 N N . ASP A 1 58 ? -1.328 17.896 0.575 1.00 0.00 58 ASP A N 17
ATOM 25855 C CA . ASP A 1 58 ? -1.828 18.623 1.736 1.00 0.00 58 ASP A CA 17
ATOM 25856 C C . ASP A 1 58 ? -0.779 19.599 2.260 1.00 0.00 58 ASP A C 17
ATOM 25857 O O . ASP A 1 58 ? 0.419 19.410 2.050 1.00 0.00 58 ASP A O 17
ATOM 25866 N N . GLY A 1 59 ? -1.238 20.644 2.941 1.00 0.00 59 GLY A N 17
ATOM 25867 C CA . GLY A 1 59 ? -0.327 21.635 3.483 1.00 0.00 59 GLY A CA 17
ATOM 25868 C C . GLY A 1 59 ? 0.945 21.016 4.029 1.00 0.00 59 GLY A C 17
ATOM 25869 O O . GLY A 1 59 ? 0.919 20.311 5.037 1.00 0.00 59 GLY A O 17
ATOM 25873 N N . THR A 1 60 ? 2.064 21.279 3.360 1.00 0.00 60 THR A N 17
ATOM 25874 C CA . THR A 1 60 ? 3.351 20.741 3.781 1.00 0.00 60 THR A CA 17
ATOM 25875 C C . THR A 1 60 ? 3.214 19.301 4.261 1.00 0.00 60 THR A C 17
ATOM 25876 O O . THR A 1 60 ? 3.801 18.915 5.272 1.00 0.00 60 THR A O 17
ATOM 25887 N N . ARG A 1 61 ? 2.437 18.510 3.529 1.00 0.00 61 ARG A N 17
ATOM 25888 C CA . ARG A 1 61 ? 2.223 17.111 3.880 1.00 0.00 61 ARG A CA 17
ATOM 25889 C C . ARG A 1 61 ? 1.701 16.323 2.682 1.00 0.00 61 ARG A C 17
ATOM 25890 O O . ARG A 1 61 ? 0.836 16.796 1.945 1.00 0.00 61 ARG A O 17
ATOM 25911 N N . CYS A 1 62 ? 2.234 15.120 2.495 1.00 0.00 62 CYS A N 17
ATOM 25912 C CA . CYS A 1 62 ? 1.823 14.267 1.386 1.00 0.00 62 CYS A CA 17
ATOM 25913 C C . CYS A 1 62 ? 1.424 12.882 1.884 1.00 0.00 62 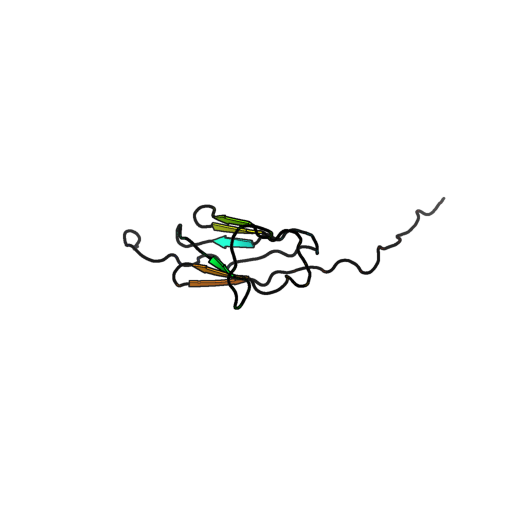CYS A C 17
ATOM 25914 O O . CYS A 1 62 ? 1.845 12.454 2.959 1.00 0.00 62 CYS A O 17
ATOM 25922 N N . GLU A 1 63 ? 0.609 12.187 1.097 1.00 0.00 63 GLU A N 17
ATOM 25923 C CA . GLU A 1 63 ? 0.151 10.851 1.461 1.00 0.00 63 GLU A CA 17
ATOM 25924 C C . GLU A 1 63 ? 0.060 9.954 0.230 1.00 0.00 63 GLU A C 17
ATOM 25925 O O . GLU A 1 63 ? -0.713 10.221 -0.691 1.00 0.00 63 GLU A O 17
ATOM 25937 N N . LEU A 1 64 ? 0.854 8.889 0.222 1.00 0.00 64 LEU A N 17
ATOM 25938 C CA . LEU A 1 64 ? 0.864 7.951 -0.896 1.00 0.00 64 LEU A CA 17
ATOM 25939 C C . LEU A 1 64 ? 0.277 6.605 -0.482 1.00 0.00 64 LEU A C 17
ATOM 25940 O O . LEU A 1 64 ? 0.789 5.947 0.423 1.00 0.00 64 LEU A O 17
ATOM 25956 N N . GLN A 1 65 ? -0.797 6.202 -1.152 1.00 0.00 65 GLN A N 17
ATOM 25957 C CA . GLN A 1 65 ? -1.451 4.933 -0.855 1.00 0.00 65 GLN A CA 17
ATOM 25958 C C . GLN A 1 65 ? -1.395 3.996 -2.057 1.00 0.00 65 GLN A C 17
ATOM 25959 O O . GLN A 1 65 ? -1.929 4.305 -3.122 1.00 0.00 65 GLN A O 17
ATOM 25973 N N . ILE A 1 66 ? -0.744 2.852 -1.878 1.00 0.00 66 ILE A N 17
ATOM 25974 C CA . ILE A 1 66 ? -0.618 1.870 -2.948 1.00 0.00 66 ILE A CA 17
ATOM 25975 C C . ILE A 1 66 ? -1.625 0.737 -2.775 1.00 0.00 66 ILE A C 17
ATOM 25976 O O . ILE A 1 66 ? -1.627 0.044 -1.758 1.00 0.00 66 ILE A O 17
ATOM 25992 N N . HIS A 1 67 ? -2.478 0.554 -3.778 1.00 0.00 67 HIS A N 17
ATOM 25993 C CA . HIS A 1 67 ? -3.489 -0.497 -3.739 1.00 0.00 67 HIS A CA 17
ATOM 25994 C C . HIS A 1 67 ? -2.939 -1.801 -4.308 1.00 0.00 67 HIS A C 17
ATOM 25995 O O . HIS A 1 67 ? -2.099 -1.791 -5.208 1.00 0.00 67 HIS A O 17
ATOM 26010 N N . ASP A 1 68 ? -3.418 -2.921 -3.778 1.00 0.00 68 ASP A N 17
ATOM 26011 C CA . ASP A 1 68 ? -2.975 -4.233 -4.234 1.00 0.00 68 ASP A CA 17
ATOM 26012 C C . ASP A 1 68 ? -1.491 -4.437 -3.944 1.00 0.00 68 ASP A C 17
ATOM 26013 O O . ASP A 1 68 ? -0.707 -4.738 -4.844 1.00 0.00 68 ASP A O 17
ATOM 26022 N N . LEU A 1 69 ? -1.113 -4.269 -2.682 1.00 0.00 69 LEU A N 17
ATOM 26023 C CA . LEU A 1 69 ? 0.278 -4.434 -2.272 1.00 0.00 69 LEU A CA 17
ATOM 26024 C C . LEU A 1 69 ? 0.785 -5.831 -2.615 1.00 0.00 69 LEU A C 17
ATOM 26025 O O . LEU A 1 69 ? -0.001 -6.762 -2.791 1.00 0.00 69 LEU A O 17
ATOM 26041 N N . SER A 1 70 ? 2.104 -5.969 -2.708 1.00 0.00 70 SER A N 17
ATOM 26042 C CA . SER A 1 70 ? 2.717 -7.253 -3.032 1.00 0.00 70 SER A CA 17
ATOM 26043 C C . SER A 1 70 ? 4.206 -7.243 -2.700 1.00 0.00 70 SER A C 17
ATOM 26044 O O . SER A 1 70 ? 4.866 -6.207 -2.785 1.00 0.00 70 SER A O 17
ATOM 26052 N N . VAL A 1 71 ? 4.729 -8.405 -2.321 1.00 0.00 71 VAL A N 17
ATOM 26053 C CA . VAL A 1 71 ? 6.140 -8.532 -1.977 1.00 0.00 71 VAL A CA 17
ATOM 26054 C C . VAL A 1 71 ? 7.021 -7.817 -2.995 1.00 0.00 71 VAL A C 17
ATOM 26055 O O . VAL A 1 71 ? 8.089 -7.308 -2.659 1.00 0.00 71 VAL A O 17
ATOM 26068 N N . ALA A 1 72 ? 6.565 -7.784 -4.243 1.00 0.00 72 ALA A N 17
ATOM 26069 C CA . ALA A 1 72 ? 7.310 -7.130 -5.312 1.00 0.00 72 ALA A CA 17
ATOM 26070 C C . ALA A 1 72 ? 7.397 -5.625 -5.079 1.00 0.00 72 ALA A C 17
ATOM 26071 O O . ALA A 1 72 ? 8.431 -5.007 -5.330 1.00 0.00 72 ALA A O 17
ATOM 26078 N N . ASP A 1 73 ? 6.304 -5.042 -4.598 1.00 0.00 73 ASP A N 17
ATOM 26079 C CA . ASP A 1 73 ? 6.257 -3.609 -4.331 1.00 0.00 73 ASP A CA 17
ATOM 26080 C C . ASP A 1 73 ? 7.223 -3.233 -3.211 1.00 0.00 73 ASP A C 17
ATOM 26081 O O . ASP A 1 73 ? 7.833 -2.165 -3.237 1.00 0.00 73 ASP A O 17
ATOM 26090 N N . ALA A 1 74 ? 7.354 -4.118 -2.229 1.00 0.00 74 ALA A N 17
ATOM 26091 C CA . ALA A 1 74 ? 8.245 -3.879 -1.100 1.00 0.00 74 ALA A CA 17
ATOM 26092 C C . ALA A 1 74 ? 9.669 -3.605 -1.573 1.00 0.00 74 ALA A C 17
ATOM 26093 O O . ALA A 1 74 ? 10.409 -4.527 -1.914 1.00 0.00 74 ALA A O 17
ATOM 26100 N N . GLY A 1 75 ? 10.046 -2.330 -1.593 1.00 0.00 75 GLY A N 17
ATOM 26101 C CA . GLY A 1 75 ? 11.380 -1.958 -2.027 1.00 0.00 75 GLY A CA 17
ATOM 26102 C C . GLY A 1 75 ? 11.837 -0.641 -1.431 1.00 0.00 75 GLY A C 17
ATOM 26103 O O . GLY A 1 75 ? 12.047 -0.540 -0.223 1.00 0.00 75 GLY A O 17
ATOM 26107 N N . GLU A 1 76 ? 11.993 0.369 -2.281 1.00 0.00 76 GLU A N 17
ATOM 26108 C CA . GLU A 1 76 ? 12.430 1.685 -1.831 1.00 0.00 76 GLU A CA 17
ATOM 26109 C C . GLU A 1 76 ? 11.658 2.790 -2.545 1.00 0.00 76 GLU A C 17
ATOM 26110 O O . GLU A 1 76 ? 11.813 2.992 -3.750 1.00 0.00 76 GLU A O 17
ATOM 26122 N N . TYR A 1 77 ? 10.824 3.501 -1.795 1.00 0.00 77 TYR A N 17
ATOM 26123 C CA . TYR A 1 77 ? 10.024 4.583 -2.356 1.00 0.00 77 TYR A CA 17
ATOM 26124 C C . TYR A 1 77 ? 10.694 5.934 -2.121 1.00 0.00 77 TYR A C 17
ATOM 26125 O O . TYR A 1 77 ? 10.876 6.360 -0.981 1.00 0.00 77 TYR A O 17
ATOM 26143 N N . SER A 1 78 ? 11.058 6.603 -3.211 1.00 0.00 78 SER A N 17
ATOM 26144 C CA . SER A 1 78 ? 11.711 7.904 -3.126 1.00 0.00 78 SER A CA 17
ATOM 26145 C C . SER A 1 78 ? 10.818 8.998 -3.704 1.00 0.00 78 SER A C 17
ATOM 26146 O O . SER A 1 78 ? 10.206 8.823 -4.758 1.00 0.00 78 SER A O 17
ATOM 26154 N N . CYS A 1 79 ? 10.750 10.127 -3.007 1.00 0.00 79 CYS A N 17
ATOM 26155 C CA . CYS A 1 79 ? 9.932 11.251 -3.450 1.00 0.00 79 CYS A CA 17
ATOM 26156 C C . CYS A 1 79 ? 10.806 12.439 -3.838 1.00 0.00 79 CYS A C 17
ATOM 26157 O O . CYS A 1 79 ? 11.565 12.958 -3.020 1.00 0.00 79 CYS A O 17
ATOM 26165 N N . MET A 1 80 ? 10.694 12.864 -5.093 1.00 0.00 80 MET A N 17
ATOM 26166 C CA . MET A 1 80 ? 11.474 13.991 -5.590 1.00 0.00 80 MET A CA 17
ATOM 26167 C C . MET A 1 80 ? 10.672 15.286 -5.508 1.00 0.00 80 MET A C 17
ATOM 26168 O O . MET A 1 80 ? 9.532 15.350 -5.970 1.00 0.00 80 MET A O 17
ATOM 26182 N N . CYS A 1 81 ? 11.273 16.313 -4.919 1.00 0.00 81 CYS A N 17
ATOM 26183 C CA . CYS A 1 81 ? 10.614 17.606 -4.777 1.00 0.00 81 CYS A CA 17
ATOM 26184 C C . CYS A 1 81 ? 11.544 18.740 -5.195 1.00 0.00 81 CYS A C 17
ATOM 26185 O O . CYS A 1 81 ? 12.347 19.224 -4.399 1.00 0.00 81 CYS A O 17
ATOM 26193 N N . GLY A 1 82 ? 11.430 19.159 -6.452 1.00 0.00 82 GLY A N 17
ATOM 26194 C CA . GLY A 1 82 ? 12.268 20.232 -6.955 1.00 0.00 82 GLY A CA 17
ATOM 26195 C C . GLY A 1 82 ? 13.733 19.846 -7.010 1.00 0.00 82 GLY A C 17
ATOM 26196 O O . GLY A 1 82 ? 14.229 19.415 -8.050 1.00 0.00 82 GLY A O 17
ATOM 26200 N N . GLN A 1 83 ? 14.427 20.003 -5.887 1.00 0.00 83 GLN A N 17
ATOM 26201 C CA . GLN A 1 83 ? 15.844 19.670 -5.813 1.00 0.00 83 GLN A CA 17
ATOM 26202 C C . GLN A 1 83 ? 16.099 18.611 -4.746 1.00 0.00 83 GLN A C 17
ATOM 26203 O O . GLN A 1 83 ? 16.875 17.679 -4.957 1.00 0.00 83 GLN A O 17
ATOM 26217 N N . GLU A 1 84 ? 15.441 18.760 -3.601 1.00 0.00 84 GLU A N 17
ATOM 26218 C CA . GLU A 1 84 ? 15.598 17.816 -2.501 1.00 0.00 84 GLU A CA 17
ATOM 26219 C C . GLU A 1 84 ? 14.945 16.477 -2.835 1.00 0.00 84 GLU A C 17
ATOM 26220 O O . GLU A 1 84 ? 14.074 16.399 -3.701 1.00 0.00 84 GLU A O 17
ATOM 26232 N N . ARG A 1 85 ? 15.374 15.427 -2.143 1.00 0.00 85 ARG A N 17
ATOM 26233 C CA . ARG A 1 85 ? 14.833 14.092 -2.367 1.00 0.00 85 ARG A CA 17
ATOM 26234 C C . ARG A 1 85 ? 14.960 13.236 -1.110 1.00 0.00 85 ARG A C 17
ATOM 26235 O O . ARG A 1 85 ? 15.825 13.475 -0.267 1.00 0.00 85 ARG A O 17
ATOM 26256 N N . THR A 1 86 ? 14.090 12.238 -0.990 1.00 0.00 86 THR A N 17
ATOM 26257 C CA . THR A 1 86 ? 14.103 11.348 0.164 1.00 0.00 86 THR A CA 17
ATOM 26258 C C . THR A 1 86 ? 13.773 9.916 -0.242 1.00 0.00 86 THR A C 17
ATOM 26259 O O . THR A 1 86 ? 13.251 9.674 -1.330 1.00 0.00 86 THR A O 17
ATOM 26270 N N . SER A 1 87 ? 14.081 8.970 0.639 1.00 0.00 87 SER A N 17
ATOM 26271 C CA . SER A 1 87 ? 13.820 7.561 0.370 1.00 0.00 87 SER A CA 17
ATOM 26272 C C . SER A 1 87 ? 13.210 6.878 1.591 1.00 0.00 87 SER A C 17
ATOM 26273 O O . SER A 1 87 ? 13.472 7.268 2.729 1.00 0.00 87 SER A O 17
ATOM 26281 N N . ALA A 1 88 ? 12.395 5.858 1.346 1.00 0.00 88 ALA A N 17
ATOM 26282 C CA . ALA A 1 88 ? 11.750 5.119 2.424 1.00 0.00 88 ALA A CA 17
ATOM 26283 C C . ALA A 1 88 ? 11.625 3.640 2.078 1.00 0.00 88 ALA A C 17
ATOM 26284 O O . ALA A 1 88 ? 11.253 3.281 0.960 1.00 0.00 88 ALA A O 17
ATOM 26291 N N . THR A 1 89 ? 11.938 2.782 3.044 1.00 0.00 89 THR A N 17
ATOM 26292 C CA . THR A 1 89 ? 11.863 1.341 2.841 1.00 0.00 89 THR A CA 17
ATOM 26293 C C . THR A 1 89 ? 10.535 0.784 3.340 1.00 0.00 89 THR A C 17
ATOM 26294 O O . THR A 1 89 ? 10.281 0.740 4.545 1.00 0.00 89 THR A O 17
ATOM 26305 N N . LEU A 1 90 ? 9.690 0.358 2.408 1.00 0.00 90 LEU A N 17
ATOM 26306 C CA . LEU A 1 90 ? 8.386 -0.198 2.753 1.00 0.00 90 LEU A CA 17
ATOM 26307 C C . LEU A 1 90 ? 8.487 -1.695 3.025 1.00 0.00 90 LEU A C 17
ATOM 26308 O O . LEU A 1 90 ? 9.237 -2.410 2.359 1.00 0.00 90 LEU A O 17
ATOM 26324 N N . THR A 1 91 ? 7.725 -2.166 4.008 1.00 0.00 91 THR A N 17
ATOM 26325 C CA . THR A 1 91 ? 7.728 -3.578 4.368 1.00 0.00 91 THR A CA 17
ATOM 26326 C C . THR A 1 91 ? 6.405 -4.241 4.002 1.00 0.00 91 THR A C 17
ATOM 26327 O O . THR A 1 91 ? 5.334 -3.754 4.363 1.00 0.00 91 THR A O 17
ATOM 26338 N N . VAL A 1 92 ? 6.486 -5.357 3.284 1.00 0.00 92 VAL A N 17
ATOM 26339 C CA . VAL A 1 92 ? 5.295 -6.088 2.870 1.00 0.00 92 VAL A CA 17
ATOM 26340 C C . VAL A 1 92 ? 5.302 -7.509 3.424 1.00 0.00 92 VAL A C 17
ATOM 26341 O O . VAL A 1 92 ? 6.308 -8.213 3.340 1.00 0.00 92 VAL A O 17
ATOM 26354 N N . ARG A 1 93 ? 4.174 -7.923 3.990 1.00 0.00 93 ARG A N 17
ATOM 26355 C CA . ARG A 1 93 ? 4.050 -9.260 4.559 1.00 0.00 93 ARG A CA 17
ATOM 26356 C C . ARG A 1 93 ? 3.172 -10.146 3.680 1.00 0.00 93 ARG A C 17
ATOM 26357 O O . ARG A 1 93 ? 1.964 -9.935 3.580 1.00 0.00 93 ARG A O 17
ATOM 26378 N N . ALA A 1 94 ? 3.789 -11.137 3.045 1.00 0.00 94 ALA A N 17
ATOM 26379 C CA . ALA A 1 94 ? 3.064 -12.055 2.176 1.00 0.00 94 ALA A CA 17
ATOM 26380 C C . ALA A 1 94 ? 1.793 -12.561 2.850 1.00 0.00 94 ALA A C 17
ATOM 26381 O O . ALA A 1 94 ? 1.660 -12.499 4.073 1.00 0.00 94 ALA A O 17
ATOM 26388 N N . LEU A 1 95 ? 0.861 -13.060 2.045 1.00 0.00 95 LEU A N 17
ATOM 26389 C CA . LEU A 1 95 ? -0.401 -13.577 2.564 1.00 0.00 95 LEU A CA 17
ATOM 26390 C C . LEU A 1 95 ? -0.164 -14.777 3.476 1.00 0.00 95 LEU A C 17
ATOM 26391 O O . LEU A 1 95 ? 0.860 -15.456 3.396 1.00 0.00 95 LEU A O 17
ATOM 26407 N N . PRO A 1 96 ? -1.134 -15.047 4.362 1.00 0.00 96 PRO A N 17
ATOM 26408 C CA . PRO A 1 96 ? -1.055 -16.168 5.304 1.00 0.00 96 PRO A CA 17
ATOM 26409 C C . PRO A 1 96 ? -1.180 -17.519 4.609 1.00 0.00 96 PRO A C 17
ATOM 26410 O O . PRO A 1 96 ? -2.101 -17.741 3.824 1.00 0.00 96 PRO A O 17
ATOM 26421 N N . ALA A 1 97 ? -0.246 -18.419 4.903 1.00 0.00 97 ALA A N 17
ATOM 26422 C CA . ALA A 1 97 ? -0.254 -19.749 4.307 1.00 0.00 97 ALA A CA 17
ATOM 26423 C C . ALA A 1 97 ? -0.285 -20.831 5.381 1.00 0.00 97 ALA A C 17
ATOM 26424 O O . ALA A 1 97 ? 0.175 -20.619 6.503 1.00 0.00 97 ALA A O 17
ATOM 26431 N N . ARG A 1 98 ? -0.831 -21.991 5.031 1.00 0.00 98 ARG A N 17
ATOM 26432 C CA . ARG A 1 98 ? -0.923 -23.106 5.966 1.00 0.00 98 ARG A CA 17
ATOM 26433 C C . ARG A 1 98 ? 0.407 -23.329 6.679 1.00 0.00 98 ARG A C 17
ATOM 26434 O O . ARG A 1 98 ? 1.469 -22.987 6.157 1.00 0.00 98 ARG A O 17
ATOM 26455 N N . PHE A 1 99 ? 0.342 -23.904 7.875 1.00 0.00 99 PHE A N 17
ATOM 26456 C CA . PHE A 1 99 ? 1.541 -24.172 8.661 1.00 0.00 99 PHE A CA 17
ATOM 26457 C C . PHE A 1 99 ? 2.320 -25.350 8.082 1.00 0.00 99 PHE A C 17
ATOM 26458 O O . PHE A 1 99 ? 1.740 -26.373 7.715 1.00 0.00 99 PHE A O 17
ATOM 26475 N N . THR A 1 100 ? 3.638 -25.198 8.001 1.00 0.00 100 THR A N 17
ATOM 26476 C CA . THR A 1 100 ? 4.497 -26.246 7.465 1.00 0.00 100 THR A CA 17
ATOM 26477 C C . THR A 1 100 ? 4.122 -27.609 8.036 1.00 0.00 100 THR A C 17
ATOM 26478 O O . THR A 1 100 ? 3.637 -27.708 9.163 1.00 0.00 100 THR A O 17
ATOM 26489 N N . GLU A 1 101 ? 4.350 -28.658 7.251 1.00 0.00 101 GLU A N 17
ATOM 26490 C CA . GLU A 1 101 ? 4.035 -30.015 7.680 1.00 0.00 101 GLU A CA 17
ATOM 26491 C C . GLU A 1 101 ? 4.932 -30.441 8.839 1.00 0.00 101 GLU A C 17
ATOM 26492 O O . GLU A 1 101 ? 4.463 -31.006 9.826 1.00 0.00 101 GLU A O 17
ATOM 26504 N N . GLY A 1 102 ? 6.226 -30.166 8.711 1.00 0.00 102 GLY A N 17
ATOM 26505 C CA . GLY A 1 102 ? 7.169 -30.527 9.753 1.00 0.00 102 GLY A CA 17
ATOM 26506 C C . GLY A 1 102 ? 7.247 -32.025 9.970 1.00 0.00 102 GLY A C 17
ATOM 26507 O O . GLY A 1 102 ? 7.326 -32.491 11.107 1.00 0.00 102 GLY A O 17
ATOM 26511 N N . SER A 1 103 ? 7.221 -32.782 8.878 1.00 0.00 103 SER A N 17
ATOM 26512 C CA . SER A 1 103 ? 7.284 -34.237 8.954 1.00 0.00 103 SER A CA 17
ATOM 26513 C C . SER A 1 103 ? 8.343 -34.683 9.958 1.00 0.00 103 SER A C 17
ATOM 26514 O O . SER A 1 103 ? 8.107 -35.575 10.771 1.00 0.00 103 SER A O 17
ATOM 26522 N N . GLY A 1 104 ? 9.513 -34.055 9.892 1.00 0.00 104 GLY A N 17
ATOM 26523 C CA . GLY A 1 104 ? 10.592 -34.400 10.799 1.00 0.00 104 GLY A CA 17
ATOM 26524 C C . GLY A 1 104 ? 11.114 -35.806 10.572 1.00 0.00 104 GLY A C 17
ATOM 26525 O O . GLY A 1 104 ? 10.548 -36.584 9.803 1.00 0.00 104 GLY A O 17
ATOM 26529 N N . PRO A 1 105 ? 12.219 -36.148 11.250 1.00 0.00 105 PRO A N 17
ATOM 26530 C CA . PRO A 1 105 ? 12.842 -37.470 11.133 1.00 0.00 105 PRO A CA 17
ATOM 26531 C C . PRO A 1 105 ? 11.995 -38.567 11.768 1.00 0.00 105 PRO A C 17
ATOM 26532 O O . PRO A 1 105 ? 12.042 -39.723 11.347 1.00 0.00 105 PRO A O 17
ATOM 26543 N N . SER A 1 106 ? 11.219 -38.198 12.782 1.00 0.00 106 SER A N 17
ATOM 26544 C CA . SER A 1 106 ? 10.363 -39.153 13.477 1.00 0.00 106 SER A CA 17
ATOM 26545 C C . SER A 1 106 ? 11.144 -40.408 13.856 1.00 0.00 106 SER A C 17
ATOM 26546 O O . SER A 1 106 ? 10.673 -41.528 13.662 1.00 0.00 106 SER A O 17
ATOM 26554 N N . SER A 1 107 ? 12.342 -40.210 14.397 1.00 0.00 107 SER A N 17
ATOM 26555 C CA . SER A 1 107 ? 13.192 -41.325 14.800 1.00 0.00 107 SER A CA 17
ATOM 26556 C C . SER A 1 107 ? 13.577 -41.210 16.272 1.00 0.00 107 SER A C 17
ATOM 26557 O O . SER A 1 107 ? 13.523 -40.129 16.856 1.00 0.00 107 SER A O 17
ATOM 26565 N N . GLY A 1 108 ? 13.966 -42.335 16.865 1.00 0.00 108 GLY A N 17
ATOM 26566 C CA . GLY A 1 108 ? 14.354 -42.340 18.263 1.00 0.00 108 GLY A CA 17
ATOM 26567 C C . GLY A 1 108 ? 15.510 -41.402 18.547 1.00 0.00 108 GLY A C 17
ATOM 26568 O O . GLY A 1 108 ? 16.664 -41.826 18.598 1.00 0.00 108 GLY A O 17
ATOM 26572 N N . GLY A 1 1 ? 22.289 33.861 -15.252 1.00 0.00 1 GLY A N 18
ATOM 26573 C CA . GLY A 1 1 ? 21.126 33.002 -15.375 1.00 0.00 1 GLY A CA 18
ATOM 26574 C C . GLY A 1 1 ? 20.144 33.190 -14.236 1.00 0.00 1 GLY A C 18
ATOM 26575 O O . GLY A 1 1 ? 19.601 34.279 -14.049 1.00 0.00 1 GLY A O 18
ATOM 26579 N N . SER A 1 2 ? 19.913 32.126 -13.473 1.00 0.00 2 SER A N 18
ATOM 26580 C CA . SER A 1 2 ? 18.985 32.177 -12.350 1.00 0.00 2 SER A CA 18
ATOM 26581 C C . SER A 1 2 ? 19.170 33.464 -11.551 1.00 0.00 2 SER A C 18
ATOM 26582 O O . SER A 1 2 ? 20.247 33.727 -11.017 1.00 0.00 2 SER A O 18
ATOM 26590 N N . SER A 1 3 ? 18.110 34.262 -11.473 1.00 0.00 3 SER A N 18
ATOM 26591 C CA . SER A 1 3 ? 18.155 35.524 -10.743 1.00 0.00 3 SER A CA 18
ATOM 26592 C C . SER A 1 3 ? 16.772 35.897 -10.218 1.00 0.00 3 SER A C 18
ATOM 26593 O O . SER A 1 3 ? 15.886 36.275 -10.983 1.00 0.00 3 SER A O 18
ATOM 26601 N N . GLY A 1 4 ? 16.595 35.788 -8.904 1.00 0.00 4 GLY A N 18
ATOM 26602 C CA . GLY A 1 4 ? 15.318 36.117 -8.298 1.00 0.00 4 GLY A CA 18
ATOM 26603 C C . GLY A 1 4 ? 15.185 35.567 -6.892 1.00 0.00 4 GLY A C 18
ATOM 26604 O O . GLY A 1 4 ? 15.924 34.665 -6.499 1.00 0.00 4 GLY A O 18
ATOM 26608 N N . SER A 1 5 ? 14.240 36.111 -6.132 1.00 0.00 5 SER A N 18
ATOM 26609 C CA . SER A 1 5 ? 14.016 35.673 -4.760 1.00 0.00 5 SER A CA 18
ATOM 26610 C C . SER A 1 5 ? 13.122 34.437 -4.723 1.00 0.00 5 SER A C 18
ATOM 26611 O O . SER A 1 5 ? 12.224 34.331 -3.888 1.00 0.00 5 SER A O 18
ATOM 26619 N N . SER A 1 6 ? 13.376 33.504 -5.636 1.00 0.00 6 SER A N 18
ATOM 26620 C CA . SER A 1 6 ? 12.593 32.277 -5.712 1.00 0.00 6 SER A CA 18
ATOM 26621 C C . SER A 1 6 ? 13.462 31.058 -5.416 1.00 0.00 6 SER A C 18
ATOM 26622 O O . SER A 1 6 ? 14.653 31.041 -5.725 1.00 0.00 6 SER A O 18
ATOM 26630 N N . GLY A 1 7 ? 12.856 30.039 -4.814 1.00 0.00 7 GLY A N 18
ATOM 26631 C CA . GLY A 1 7 ? 13.589 28.830 -4.485 1.00 0.00 7 GLY A CA 18
ATOM 26632 C C . GLY A 1 7 ? 12.679 27.633 -4.300 1.00 0.00 7 GLY A C 18
ATOM 26633 O O . GLY A 1 7 ? 11.541 27.755 -3.846 1.00 0.00 7 GLY A O 18
ATOM 26637 N N . PRO A 1 8 ? 13.181 26.442 -4.659 1.00 0.00 8 PRO A N 18
ATOM 26638 C CA . PRO A 1 8 ? 12.420 25.194 -4.541 1.00 0.00 8 PRO A CA 18
ATOM 26639 C C . PRO A 1 8 ? 12.212 24.778 -3.089 1.00 0.00 8 PRO A C 18
ATOM 26640 O O . PRO A 1 8 ? 12.912 25.247 -2.192 1.00 0.00 8 PRO A O 18
ATOM 26651 N N . ALA A 1 9 ? 11.245 23.894 -2.864 1.00 0.00 9 ALA A N 18
ATOM 26652 C CA . ALA A 1 9 ? 10.946 23.413 -1.521 1.00 0.00 9 ALA A CA 18
ATOM 26653 C C . ALA A 1 9 ? 11.880 22.275 -1.125 1.00 0.00 9 ALA A C 18
ATOM 26654 O O . ALA A 1 9 ? 12.515 21.655 -1.979 1.00 0.00 9 ALA A O 18
ATOM 26661 N N . ARG A 1 10 ? 11.960 22.006 0.174 1.00 0.00 10 ARG A N 18
ATOM 26662 C CA . ARG A 1 10 ? 12.819 20.943 0.682 1.00 0.00 10 ARG A CA 18
ATOM 26663 C C . ARG A 1 10 ? 12.087 20.107 1.729 1.00 0.00 10 ARG A C 18
ATOM 26664 O O . ARG A 1 10 ? 11.074 20.534 2.282 1.00 0.00 10 ARG A O 18
ATOM 26685 N N . PHE A 1 11 ? 12.608 18.913 1.995 1.00 0.00 11 PHE A N 18
ATOM 26686 C CA . PHE A 1 11 ? 12.004 18.017 2.974 1.00 0.00 11 PHE A CA 18
ATOM 26687 C C . PHE A 1 11 ? 12.442 18.382 4.389 1.00 0.00 11 PHE A C 18
ATOM 26688 O O . PHE A 1 11 ? 13.616 18.658 4.637 1.00 0.00 11 PHE A O 18
ATOM 26705 N N . THR A 1 12 ? 11.488 18.384 5.315 1.00 0.00 12 THR A N 18
ATOM 26706 C CA . THR A 1 12 ? 11.773 18.717 6.705 1.00 0.00 12 THR A CA 18
ATOM 26707 C C . THR A 1 12 ? 11.573 17.508 7.612 1.00 0.00 12 THR A C 18
ATOM 26708 O O . THR A 1 12 ? 12.082 17.471 8.732 1.00 0.00 12 THR A O 18
ATOM 26719 N N . GLN A 1 13 ? 10.830 16.522 7.121 1.00 0.00 13 GLN A N 18
ATOM 26720 C CA . GLN A 1 13 ? 10.564 15.311 7.889 1.00 0.00 13 GLN A CA 18
ATOM 26721 C C . GLN A 1 13 ? 10.747 14.068 7.025 1.00 0.00 13 GLN A C 18
ATOM 26722 O O . GLN A 1 13 ? 9.881 13.726 6.220 1.00 0.00 13 GLN A O 18
ATOM 26736 N N . ASP A 1 14 ? 11.879 13.395 7.198 1.00 0.00 14 ASP A N 18
ATOM 26737 C CA . ASP A 1 14 ? 12.176 12.188 6.435 1.00 0.00 14 ASP A CA 18
ATOM 26738 C C . ASP A 1 14 ? 10.909 11.373 6.193 1.00 0.00 14 ASP A C 18
ATOM 26739 O O . ASP A 1 14 ? 10.088 11.199 7.095 1.00 0.00 14 ASP A O 18
ATOM 26748 N N . LEU A 1 15 ? 10.755 10.878 4.970 1.00 0.00 15 LEU A N 18
ATOM 26749 C CA . LEU A 1 15 ? 9.587 10.082 4.608 1.00 0.00 15 LEU A CA 18
ATOM 26750 C C . LEU A 1 15 ? 9.358 8.962 5.617 1.00 0.00 15 LEU A C 18
ATOM 26751 O O . LEU A 1 15 ? 10.304 8.435 6.203 1.00 0.00 15 LEU A O 18
ATOM 26767 N N . LYS A 1 16 ? 8.095 8.600 5.814 1.00 0.00 16 LYS A N 18
ATOM 26768 C CA . LYS A 1 16 ? 7.739 7.539 6.750 1.00 0.00 16 LYS A CA 18
ATOM 26769 C C . LYS A 1 16 ? 6.917 6.456 6.058 1.00 0.00 16 LYS A C 18
ATOM 26770 O O . LYS A 1 16 ? 6.206 6.725 5.089 1.00 0.00 16 LYS A O 18
ATOM 26789 N N . THR A 1 17 ? 7.018 5.230 6.562 1.00 0.00 17 THR A N 18
ATOM 26790 C CA . THR A 1 17 ? 6.284 4.107 5.993 1.00 0.00 17 THR A CA 18
ATOM 26791 C C . THR A 1 17 ? 6.057 3.015 7.032 1.00 0.00 17 THR A C 18
ATOM 26792 O O . THR A 1 17 ? 6.605 3.068 8.134 1.00 0.00 17 THR A O 18
ATOM 26803 N N . LYS A 1 18 ? 5.246 2.025 6.675 1.00 0.00 18 LYS A N 18
ATOM 26804 C CA . LYS A 1 18 ? 4.948 0.918 7.576 1.00 0.00 18 LYS A CA 18
ATOM 26805 C C . LYS A 1 18 ? 4.976 -0.413 6.831 1.00 0.00 18 LYS A C 18
ATOM 26806 O O . LYS A 1 18 ? 5.275 -0.460 5.638 1.00 0.00 18 LYS A O 18
ATOM 26825 N N . GLU A 1 19 ? 4.664 -1.491 7.543 1.00 0.00 19 GLU A N 18
ATOM 26826 C CA . GLU A 1 19 ? 4.653 -2.822 6.947 1.00 0.00 19 GLU A CA 18
ATOM 26827 C C . GLU A 1 19 ? 3.245 -3.410 6.952 1.00 0.00 19 GLU A C 18
ATOM 26828 O O . GLU A 1 19 ? 2.709 -3.756 8.004 1.00 0.00 19 GLU A O 18
ATOM 26840 N N . ALA A 1 20 ? 2.652 -3.518 5.768 1.00 0.00 20 ALA A N 18
ATOM 26841 C CA . ALA A 1 20 ? 1.307 -4.065 5.634 1.00 0.00 20 ALA A CA 18
ATOM 26842 C C . ALA A 1 20 ? 1.340 -5.462 5.024 1.00 0.00 20 ALA A C 18
ATOM 26843 O O . ALA A 1 20 ? 2.371 -5.904 4.517 1.00 0.00 20 ALA A O 18
ATOM 26850 N N . SER A 1 21 ? 0.206 -6.152 5.076 1.00 0.00 21 SER A N 18
ATOM 26851 C CA . SER A 1 21 ? 0.106 -7.501 4.532 1.00 0.00 21 SER A CA 18
ATOM 26852 C C . SER A 1 21 ? -0.402 -7.471 3.094 1.00 0.00 21 SER A C 18
ATOM 26853 O O . SER A 1 21 ? -0.943 -6.465 2.637 1.00 0.00 21 SER A O 18
ATOM 26861 N N . GLU A 1 22 ? -0.224 -8.583 2.386 1.00 0.00 22 GLU A N 18
ATOM 26862 C CA . GLU A 1 22 ? -0.664 -8.684 1.000 1.00 0.00 22 GLU A CA 18
ATOM 26863 C C . GLU A 1 22 ? -2.148 -8.352 0.874 1.00 0.00 22 GLU A C 18
ATOM 26864 O O . GLU A 1 22 ? -2.976 -8.863 1.628 1.00 0.00 22 GLU A O 18
ATOM 26876 N N . GLY A 1 23 ? -2.478 -7.491 -0.084 1.00 0.00 23 GLY A N 18
ATOM 26877 C CA . GLY A 1 23 ? -3.861 -7.105 -0.291 1.00 0.00 23 GLY A CA 18
ATOM 26878 C C . GLY A 1 23 ? -4.227 -5.837 0.455 1.00 0.00 23 GLY A C 18
ATOM 26879 O O . GLY A 1 23 ? -5.212 -5.178 0.126 1.00 0.00 23 GLY A O 18
ATOM 26883 N N . ALA A 1 24 ? -3.431 -5.495 1.464 1.00 0.00 24 ALA A N 18
ATOM 26884 C CA . ALA A 1 24 ? -3.676 -4.298 2.258 1.00 0.00 24 ALA A CA 18
ATOM 26885 C C . ALA A 1 24 ? -3.363 -3.037 1.461 1.00 0.00 24 ALA A C 18
ATOM 26886 O O . ALA A 1 24 ? -3.055 -3.102 0.270 1.00 0.00 24 ALA A O 18
ATOM 26893 N N . THR A 1 25 ? -3.446 -1.887 2.124 1.00 0.00 25 THR A N 18
ATOM 26894 C CA . THR A 1 25 ? -3.173 -0.610 1.476 1.00 0.00 25 THR A CA 18
ATOM 26895 C C . THR A 1 25 ? -2.083 0.159 2.214 1.00 0.00 25 THR A C 18
ATOM 26896 O O . THR A 1 25 ? -2.267 0.571 3.359 1.00 0.00 25 THR A O 18
ATOM 26907 N N . ALA A 1 26 ? -0.947 0.348 1.551 1.00 0.00 26 ALA A N 18
ATOM 26908 C CA . ALA A 1 26 ? 0.172 1.071 2.144 1.00 0.00 26 ALA A CA 18
ATOM 26909 C C . ALA A 1 26 ? -0.213 2.510 2.466 1.00 0.00 26 ALA A C 18
ATOM 26910 O O . ALA A 1 26 ? -1.334 2.941 2.194 1.00 0.00 26 ALA A O 18
ATOM 26917 N N . THR A 1 27 ? 0.724 3.252 3.050 1.00 0.00 27 THR A N 18
ATOM 26918 C CA . THR A 1 27 ? 0.482 4.643 3.412 1.00 0.00 27 THR A CA 18
ATOM 26919 C C . THR A 1 27 ? 1.786 5.362 3.736 1.00 0.00 27 THR A C 18
ATOM 26920 O O . THR A 1 27 ? 2.374 5.155 4.799 1.00 0.00 27 THR A O 18
ATOM 26931 N N . LEU A 1 28 ? 2.235 6.206 2.814 1.00 0.00 28 LEU A N 18
ATOM 26932 C CA . LEU A 1 28 ? 3.472 6.957 3.002 1.00 0.00 28 LEU A CA 18
ATOM 26933 C C . LEU A 1 28 ? 3.188 8.451 3.127 1.00 0.00 28 LEU A C 18
ATOM 26934 O O . LEU A 1 28 ? 2.672 9.073 2.200 1.00 0.00 28 LEU A O 18
ATOM 26950 N N . GLN A 1 29 ? 3.531 9.019 4.279 1.00 0.00 29 GLN A N 18
ATOM 26951 C CA . GLN A 1 29 ? 3.314 10.440 4.524 1.00 0.00 29 GLN A CA 18
ATOM 26952 C C . GLN A 1 29 ? 4.641 11.172 4.690 1.00 0.00 29 GLN A C 18
ATOM 26953 O O . GLN A 1 29 ? 5.545 10.693 5.376 1.00 0.00 29 GLN A O 18
ATOM 26967 N N . CYS A 1 30 ? 4.752 12.335 4.058 1.00 0.00 30 CYS A N 18
ATOM 26968 C CA . CYS A 1 30 ? 5.971 13.134 4.134 1.00 0.00 30 CYS A CA 18
ATOM 26969 C C . CYS A 1 30 ? 5.643 14.602 4.388 1.00 0.00 30 CYS A C 18
ATOM 26970 O O . CYS A 1 30 ? 4.486 15.012 4.307 1.00 0.00 30 CYS A O 18
ATOM 26978 N N . GLU A 1 31 ? 6.670 15.387 4.698 1.00 0.00 31 GLU A N 18
ATOM 26979 C CA . GLU A 1 31 ? 6.491 16.809 4.966 1.00 0.00 31 GLU A CA 18
ATOM 26980 C C . GLU A 1 31 ? 7.385 17.651 4.062 1.00 0.00 31 GLU A C 18
ATOM 26981 O O . GLU A 1 31 ? 8.394 17.169 3.545 1.00 0.00 31 GLU A O 18
ATOM 26993 N N . LEU A 1 32 ? 7.009 18.911 3.874 1.00 0.00 32 LEU A N 18
ATOM 26994 C CA . LEU A 1 32 ? 7.776 19.821 3.031 1.00 0.00 32 LEU A CA 18
ATOM 26995 C C . LEU A 1 32 ? 7.921 21.187 3.696 1.00 0.00 32 LEU A C 18
ATOM 26996 O O . LEU A 1 32 ? 7.080 21.589 4.500 1.00 0.00 32 LEU A O 18
ATOM 27012 N N . SER A 1 33 ? 8.992 21.895 3.353 1.00 0.00 33 SER A N 18
ATOM 27013 C CA . SER A 1 33 ? 9.248 23.215 3.918 1.00 0.00 33 SER A CA 18
ATOM 27014 C C . SER A 1 33 ? 8.184 24.213 3.470 1.00 0.00 33 SER A C 18
ATOM 27015 O O . SER A 1 33 ? 7.925 25.209 4.147 1.00 0.00 33 SER A O 18
ATOM 27023 N N . LYS A 1 34 ? 7.569 23.939 2.324 1.00 0.00 34 LYS A N 18
ATOM 27024 C CA . LYS A 1 34 ? 6.532 24.810 1.784 1.00 0.00 34 LYS A CA 18
ATOM 27025 C C . LYS A 1 34 ? 5.770 24.116 0.660 1.00 0.00 34 LYS A C 18
ATOM 27026 O O . LYS A 1 34 ? 6.306 23.239 -0.018 1.00 0.00 34 LYS A O 18
ATOM 27045 N N . VAL A 1 35 ? 4.517 24.516 0.467 1.00 0.00 35 VAL A N 18
ATOM 27046 C CA . VAL A 1 35 ? 3.682 23.934 -0.577 1.00 0.00 35 VAL A CA 18
ATOM 27047 C C . VAL A 1 35 ? 4.421 23.886 -1.910 1.00 0.00 35 VAL A C 18
ATOM 27048 O O . VAL A 1 35 ? 4.733 24.922 -2.496 1.00 0.00 35 VAL A O 18
ATOM 27061 N N . ALA A 1 36 ? 4.698 22.676 -2.383 1.00 0.00 36 ALA A N 18
ATOM 27062 C CA . ALA A 1 36 ? 5.399 22.492 -3.648 1.00 0.00 36 ALA A CA 18
ATOM 27063 C C . ALA A 1 36 ? 5.053 21.147 -4.277 1.00 0.00 36 ALA A C 18
ATOM 27064 O O . ALA A 1 36 ? 4.806 20.157 -3.588 1.00 0.00 36 ALA A O 18
ATOM 27071 N N . PRO A 1 37 ? 5.034 21.107 -5.618 1.00 0.00 37 PRO A N 18
ATOM 27072 C CA . PRO A 1 37 ? 4.720 19.888 -6.369 1.00 0.00 37 PRO A CA 18
ATOM 27073 C C . PRO A 1 37 ? 5.819 18.837 -6.256 1.00 0.00 37 PRO A C 18
ATOM 27074 O O . PRO A 1 37 ? 7.002 19.142 -6.409 1.00 0.00 37 PRO A O 18
ATOM 27085 N N . VAL A 1 38 ? 5.421 17.598 -5.987 1.00 0.00 38 VAL A N 18
ATOM 27086 C CA . VAL A 1 38 ? 6.372 16.501 -5.855 1.00 0.00 38 VAL A CA 18
ATOM 27087 C C . VAL A 1 38 ? 5.933 15.291 -6.672 1.00 0.00 38 VAL A C 18
ATOM 27088 O O . VAL A 1 38 ? 4.807 15.239 -7.166 1.00 0.00 38 VAL A O 18
ATOM 27101 N N . GLU A 1 39 ? 6.831 14.321 -6.811 1.00 0.00 39 GLU A N 18
ATOM 27102 C CA . GLU A 1 39 ? 6.536 13.111 -7.570 1.00 0.00 39 GLU A CA 18
ATOM 27103 C C . GLU A 1 39 ? 7.165 11.887 -6.910 1.00 0.00 39 GLU A C 18
ATOM 27104 O O . GLU A 1 39 ? 8.329 11.914 -6.511 1.00 0.00 39 GLU A O 18
ATOM 27116 N N . TRP A 1 40 ? 6.386 10.817 -6.797 1.00 0.00 40 TRP A N 18
ATOM 27117 C CA . TRP A 1 40 ? 6.867 9.584 -6.185 1.00 0.00 40 TRP A CA 18
ATOM 27118 C C . TRP A 1 40 ? 7.506 8.672 -7.226 1.00 0.00 40 TRP A C 18
ATOM 27119 O O . TRP A 1 40 ? 6.998 8.531 -8.339 1.00 0.00 40 TRP A O 18
ATOM 27140 N N . LYS A 1 41 ? 8.624 8.055 -6.859 1.00 0.00 41 LYS A N 18
ATOM 27141 C CA . LYS A 1 41 ? 9.333 7.155 -7.761 1.00 0.00 41 LYS A CA 18
ATOM 27142 C C . LYS A 1 41 ? 9.664 5.838 -7.067 1.00 0.00 41 LYS A C 18
ATOM 27143 O O . LYS A 1 41 ? 9.964 5.812 -5.873 1.00 0.00 41 LYS A O 18
ATOM 27162 N N . LYS A 1 42 ? 9.608 4.746 -7.821 1.00 0.00 42 LYS A N 18
ATOM 27163 C CA . LYS A 1 42 ? 9.903 3.425 -7.280 1.00 0.00 42 LYS A CA 18
ATOM 27164 C C . LYS A 1 42 ? 11.121 2.815 -7.967 1.00 0.00 42 LYS A C 18
ATOM 27165 O O . LYS A 1 42 ? 11.105 1.650 -8.362 1.00 0.00 42 LYS A O 18
ATOM 27184 N N . GLY A 1 43 ? 12.177 3.611 -8.107 1.00 0.00 43 GLY A N 18
ATOM 27185 C CA . GLY A 1 43 ? 13.388 3.131 -8.745 1.00 0.00 43 GLY A CA 18
ATOM 27186 C C . GLY A 1 43 ? 13.756 3.940 -9.973 1.00 0.00 43 GLY A C 18
ATOM 27187 O O . GLY A 1 43 ? 13.496 5.141 -10.052 1.00 0.00 43 GLY A O 18
ATOM 27191 N N . PRO A 1 44 ? 14.378 3.277 -10.959 1.00 0.00 44 PRO A N 18
ATOM 27192 C CA . PRO A 1 44 ? 14.796 3.924 -12.207 1.00 0.00 44 PRO A CA 18
ATOM 27193 C C . PRO A 1 44 ? 13.611 4.314 -13.083 1.00 0.00 44 PRO A C 18
ATOM 27194 O O . PRO A 1 44 ? 13.788 4.799 -14.200 1.00 0.00 44 PRO A O 18
ATOM 27205 N N . GLU A 1 45 ? 12.404 4.100 -12.569 1.00 0.00 45 GLU A N 18
ATOM 27206 C CA . GLU A 1 45 ? 11.191 4.429 -13.307 1.00 0.00 45 GLU A CA 18
ATOM 27207 C C . GLU A 1 45 ? 10.385 5.501 -12.578 1.00 0.00 45 GLU A C 18
ATOM 27208 O O . GLU A 1 45 ? 10.697 5.865 -11.444 1.00 0.00 45 GLU A O 18
ATOM 27220 N N . THR A 1 46 ? 9.347 6.005 -13.239 1.00 0.00 46 THR A N 18
ATOM 27221 C CA . THR A 1 46 ? 8.498 7.036 -12.656 1.00 0.00 46 THR A CA 18
ATOM 27222 C C . THR A 1 46 ? 7.059 6.551 -12.521 1.00 0.00 46 THR A C 18
ATOM 27223 O O . THR A 1 46 ? 6.475 6.033 -13.474 1.00 0.00 46 THR A O 18
ATOM 27234 N N . LEU A 1 47 ? 6.491 6.723 -11.332 1.00 0.00 47 LEU A N 18
ATOM 27235 C CA . LEU A 1 47 ? 5.118 6.303 -11.073 1.00 0.00 47 LEU A CA 18
ATOM 27236 C C . LEU A 1 47 ? 4.136 7.428 -11.386 1.00 0.00 47 LEU A C 18
ATOM 27237 O O . LEU A 1 47 ? 4.540 8.548 -11.700 1.00 0.00 47 LEU A O 18
ATOM 27253 N N . ARG A 1 48 ? 2.846 7.122 -11.297 1.00 0.00 48 ARG A N 18
ATOM 27254 C CA . ARG A 1 48 ? 1.807 8.107 -11.570 1.00 0.00 48 ARG A CA 18
ATOM 27255 C C . ARG A 1 48 ? 0.562 7.830 -10.733 1.00 0.00 48 ARG A C 18
ATOM 27256 O O . ARG A 1 48 ? 0.216 6.676 -10.479 1.00 0.00 48 ARG A O 18
ATOM 27277 N N . ASP A 1 49 ? -0.107 8.896 -10.306 1.00 0.00 49 ASP A N 18
ATOM 27278 C CA . ASP A 1 49 ? -1.314 8.768 -9.498 1.00 0.00 49 ASP A CA 18
ATOM 27279 C C . ASP A 1 49 ? -2.407 8.032 -10.266 1.00 0.00 49 ASP A C 18
ATOM 27280 O O . ASP A 1 49 ? -2.402 8.000 -11.496 1.00 0.00 49 ASP A O 18
ATOM 27289 N N . GLY A 1 50 ? -3.344 7.440 -9.532 1.00 0.00 50 GLY A N 18
ATOM 27290 C CA . GLY A 1 50 ? -4.430 6.711 -10.161 1.00 0.00 50 GLY A CA 18
ATOM 27291 C C . GLY A 1 50 ? -4.155 5.223 -10.248 1.00 0.00 50 GLY A C 18
ATOM 27292 O O . GLY A 1 50 ? -3.115 4.749 -9.794 1.00 0.00 50 GLY A O 18
ATOM 27296 N N . GLY A 1 51 ? -5.093 4.482 -10.832 1.00 0.00 51 GLY A N 18
ATOM 27297 C CA . GLY A 1 51 ? -4.929 3.046 -10.965 1.00 0.00 51 GLY A CA 18
ATOM 27298 C C . GLY A 1 51 ? -4.729 2.360 -9.628 1.00 0.00 51 GLY A C 18
ATOM 27299 O O . GLY A 1 51 ? -5.656 2.276 -8.822 1.00 0.00 51 GLY A O 18
ATOM 27303 N N . ARG A 1 52 ? -3.518 1.866 -9.393 1.00 0.00 52 ARG A N 18
ATOM 27304 C CA . ARG A 1 52 ? -3.202 1.180 -8.146 1.00 0.00 52 ARG A CA 18
ATOM 27305 C C . ARG A 1 52 ? -2.330 2.056 -7.251 1.00 0.00 52 ARG A C 18
ATOM 27306 O O . ARG A 1 52 ? -1.454 1.559 -6.543 1.00 0.00 52 ARG A O 18
ATOM 27327 N N . TYR A 1 53 ? -2.575 3.361 -7.288 1.00 0.00 53 TYR A N 18
ATOM 27328 C CA . TYR A 1 53 ? -1.811 4.306 -6.482 1.00 0.00 53 TYR A CA 18
ATOM 27329 C C . TYR A 1 53 ? -2.585 5.606 -6.288 1.00 0.00 53 TYR A C 18
ATOM 27330 O O . TYR A 1 53 ? -2.921 6.292 -7.253 1.00 0.00 53 TYR A O 18
ATOM 27348 N N . SER A 1 54 ? -2.863 5.939 -5.031 1.00 0.00 54 SER A N 18
ATOM 27349 C CA . SER A 1 54 ? -3.599 7.155 -4.708 1.00 0.00 54 SER A CA 18
ATOM 27350 C C . SER A 1 54 ? -2.737 8.111 -3.890 1.00 0.00 54 SER A C 18
ATOM 27351 O O . SER A 1 54 ? -2.273 7.770 -2.801 1.00 0.00 54 SER A O 18
ATOM 27359 N N . LEU A 1 55 ? -2.526 9.310 -4.422 1.00 0.00 55 LEU A N 18
ATOM 27360 C CA . LEU A 1 55 ? -1.719 10.318 -3.742 1.00 0.00 55 LEU A CA 18
ATOM 27361 C C . LEU A 1 55 ? -2.551 11.554 -3.418 1.00 0.00 55 LEU A C 18
ATOM 27362 O O . LEU A 1 55 ? -3.395 11.973 -4.211 1.00 0.00 55 LEU A O 18
ATOM 27378 N N . LYS A 1 56 ? -2.307 12.136 -2.248 1.00 0.00 56 LYS A N 18
ATOM 27379 C CA . LYS A 1 56 ? -3.031 13.327 -1.820 1.00 0.00 56 LYS A CA 18
ATOM 27380 C C . LYS A 1 56 ? -2.082 14.344 -1.194 1.00 0.00 56 LYS A C 18
ATOM 27381 O O . LYS A 1 56 ? -1.399 14.048 -0.215 1.00 0.00 56 LYS A O 18
ATOM 27400 N N . GLN A 1 57 ? -2.047 15.543 -1.766 1.00 0.00 57 GLN A N 18
ATOM 27401 C CA . GLN A 1 57 ? -1.182 16.604 -1.263 1.00 0.00 57 GLN A CA 18
ATOM 27402 C C . GLN A 1 57 ? -1.953 17.543 -0.341 1.00 0.00 57 GLN A C 18
ATOM 27403 O O . GLN A 1 57 ? -2.682 18.422 -0.802 1.00 0.00 57 GLN A O 18
ATOM 27417 N N . ASP A 1 58 ? -1.787 17.352 0.963 1.00 0.00 58 ASP A N 18
ATOM 27418 C CA . ASP A 1 58 ? -2.466 18.182 1.950 1.00 0.00 58 ASP A CA 18
ATOM 27419 C C . ASP A 1 58 ? -1.607 19.382 2.335 1.00 0.00 58 ASP A C 18
ATOM 27420 O O . ASP A 1 58 ? -1.016 19.416 3.414 1.00 0.00 58 ASP A O 18
ATOM 27429 N N . GLY A 1 59 ? -1.540 20.366 1.443 1.00 0.00 59 GLY A N 18
ATOM 27430 C CA . GLY A 1 59 ? -0.749 21.554 1.707 1.00 0.00 59 GLY A CA 18
ATOM 27431 C C . GLY A 1 59 ? 0.740 21.299 1.582 1.00 0.00 59 GLY A C 18
ATOM 27432 O O . GLY A 1 59 ? 1.286 21.290 0.479 1.00 0.00 59 GLY A O 18
ATOM 27436 N N . THR A 1 60 ? 1.400 21.093 2.717 1.00 0.00 60 THR A N 18
ATOM 27437 C CA . THR A 1 60 ? 2.835 20.840 2.731 1.00 0.00 60 THR A CA 18
ATOM 27438 C C . THR A 1 60 ? 3.132 19.372 3.015 1.00 0.00 60 THR A C 18
ATOM 27439 O O . THR A 1 60 ? 4.282 18.993 3.238 1.00 0.00 60 THR A O 18
ATOM 27450 N N . ARG A 1 61 ? 2.088 18.549 3.005 1.00 0.00 61 ARG A N 18
ATOM 27451 C CA . ARG A 1 61 ? 2.237 17.122 3.262 1.00 0.00 61 ARG A CA 18
ATOM 27452 C C . ARG A 1 61 ? 1.639 16.299 2.124 1.00 0.00 61 ARG A C 18
ATOM 27453 O O . ARG A 1 61 ? 0.675 16.718 1.483 1.00 0.00 61 ARG A O 18
ATOM 27474 N N . CYS A 1 62 ? 2.219 15.129 1.880 1.00 0.00 62 CYS A N 18
ATOM 27475 C CA . CYS A 1 62 ? 1.744 14.248 0.819 1.00 0.00 62 CYS A CA 18
ATOM 27476 C C . CYS A 1 62 ? 1.530 12.832 1.343 1.00 0.00 62 CYS A C 18
ATOM 27477 O O . CYS A 1 62 ? 2.365 12.298 2.073 1.00 0.00 62 CYS A O 18
ATOM 27485 N N . GLU A 1 63 ? 0.406 12.230 0.966 1.00 0.00 63 GLU A N 18
ATOM 27486 C CA . GLU A 1 63 ? 0.082 10.876 1.401 1.00 0.00 63 GLU A CA 18
ATOM 27487 C C . GLU A 1 63 ? -0.109 9.951 0.203 1.00 0.00 63 GLU A C 18
ATOM 27488 O O . GLU A 1 63 ? -0.925 10.221 -0.680 1.00 0.00 63 GLU A O 18
ATOM 27500 N N . LEU A 1 64 ? 0.648 8.860 0.178 1.00 0.00 64 LEU A N 18
ATOM 27501 C CA . LEU A 1 64 ? 0.563 7.894 -0.911 1.00 0.00 64 LEU A CA 18
ATOM 27502 C C . LEU A 1 64 ? 0.008 6.562 -0.416 1.00 0.00 64 LEU A C 18
ATOM 27503 O O . LEU A 1 64 ? 0.445 6.040 0.609 1.00 0.00 64 LEU A O 18
ATOM 27519 N N . GLN A 1 65 ? -0.956 6.018 -1.153 1.00 0.00 65 GLN A N 18
ATOM 27520 C CA . GLN A 1 65 ? -1.568 4.746 -0.788 1.00 0.00 65 GLN A CA 18
ATOM 27521 C C . GLN A 1 65 ? -1.401 3.722 -1.906 1.00 0.00 65 GLN A C 18
ATOM 27522 O O . GLN A 1 65 ? -1.669 4.012 -3.072 1.00 0.00 65 GLN A O 18
ATOM 27536 N N . ILE A 1 66 ? -0.957 2.524 -1.541 1.00 0.00 66 ILE A N 18
ATOM 27537 C CA . ILE A 1 66 ? -0.754 1.456 -2.513 1.00 0.00 66 ILE A CA 18
ATOM 27538 C C . ILE A 1 66 ? -1.776 0.340 -2.324 1.00 0.00 66 ILE A C 18
ATOM 27539 O O . ILE A 1 66 ? -1.542 -0.610 -1.576 1.00 0.00 66 ILE A O 18
ATOM 27555 N N . HIS A 1 67 ? -2.909 0.460 -3.009 1.00 0.00 67 HIS A N 18
ATOM 27556 C CA . HIS A 1 67 ? -3.966 -0.541 -2.918 1.00 0.00 67 HIS A CA 18
ATOM 27557 C C . HIS A 1 67 ? -3.479 -1.894 -3.428 1.00 0.00 67 HIS A C 18
ATOM 27558 O O . HIS A 1 67 ? -2.686 -1.965 -4.367 1.00 0.00 67 HIS A O 18
ATOM 27573 N N . ASP A 1 68 ? -3.957 -2.963 -2.802 1.00 0.00 68 ASP A N 18
ATOM 27574 C CA . ASP A 1 68 ? -3.571 -4.314 -3.193 1.00 0.00 68 ASP A CA 18
ATOM 27575 C C . ASP A 1 68 ? -2.074 -4.531 -2.990 1.00 0.00 68 ASP A C 18
ATOM 27576 O O . ASP A 1 68 ? -1.367 -4.950 -3.908 1.00 0.00 68 ASP A O 18
ATOM 27585 N N . LEU A 1 69 ? -1.597 -4.242 -1.785 1.00 0.00 69 LEU A N 18
ATOM 27586 C CA . LEU A 1 69 ? -0.184 -4.404 -1.462 1.00 0.00 69 LEU A CA 18
ATOM 27587 C C . LEU A 1 69 ? 0.313 -5.786 -1.871 1.00 0.00 69 LEU A C 18
ATOM 27588 O O . LEU A 1 69 ? -0.425 -6.769 -1.796 1.00 0.00 69 LEU A O 18
ATOM 27604 N N . SER A 1 70 ? 1.569 -5.855 -2.301 1.00 0.00 70 SER A N 18
ATOM 27605 C CA . SER A 1 70 ? 2.164 -7.117 -2.723 1.00 0.00 70 SER A CA 18
ATOM 27606 C C . SER A 1 70 ? 3.646 -7.166 -2.363 1.00 0.00 70 SER A C 18
ATOM 27607 O O . SER A 1 70 ? 4.317 -6.136 -2.303 1.00 0.00 70 SER A O 18
ATOM 27615 N N . VAL A 1 71 ? 4.151 -8.372 -2.124 1.00 0.00 71 VAL A N 18
ATOM 27616 C CA . VAL A 1 71 ? 5.553 -8.558 -1.771 1.00 0.00 71 VAL A CA 18
ATOM 27617 C C . VAL A 1 71 ? 6.469 -7.882 -2.784 1.00 0.00 71 VAL A C 18
ATOM 27618 O O . VAL A 1 71 ? 7.613 -7.549 -2.477 1.00 0.00 71 VAL A O 18
ATOM 27631 N N . ALA A 1 72 ? 5.958 -7.682 -3.994 1.00 0.00 72 ALA A N 18
ATOM 27632 C CA . ALA A 1 72 ? 6.729 -7.043 -5.053 1.00 0.00 72 ALA A CA 18
ATOM 27633 C C . ALA A 1 72 ? 6.831 -5.538 -4.827 1.00 0.00 72 ALA A C 18
ATOM 27634 O O . ALA A 1 72 ? 7.823 -4.911 -5.198 1.00 0.00 72 ALA A O 18
ATOM 27641 N N . ASP A 1 73 ? 5.798 -4.965 -4.219 1.00 0.00 73 ASP A N 18
ATOM 27642 C CA . ASP A 1 73 ? 5.771 -3.534 -3.943 1.00 0.00 73 ASP A CA 18
ATOM 27643 C C . ASP A 1 73 ? 6.741 -3.178 -2.820 1.00 0.00 73 ASP A C 18
ATOM 27644 O O . ASP A 1 73 ? 7.159 -2.028 -2.689 1.00 0.00 73 ASP A O 18
ATOM 27653 N N . ALA A 1 74 ? 7.092 -4.173 -2.012 1.00 0.00 74 ALA A N 18
ATOM 27654 C CA . ALA A 1 74 ? 8.013 -3.965 -0.901 1.00 0.00 74 ALA A CA 18
ATOM 27655 C C . ALA A 1 74 ? 9.421 -3.667 -1.403 1.00 0.00 74 ALA A C 18
ATOM 27656 O O . ALA A 1 74 ? 10.153 -4.571 -1.802 1.00 0.00 74 ALA A O 18
ATOM 27663 N N . GLY A 1 75 ? 9.794 -2.391 -1.381 1.00 0.00 75 GLY A N 18
ATOM 27664 C CA . GLY A 1 75 ? 11.114 -1.996 -1.838 1.00 0.00 75 GLY A CA 18
ATOM 27665 C C . GLY A 1 75 ? 11.554 -0.665 -1.260 1.00 0.00 75 GLY A C 18
ATOM 27666 O O . GLY A 1 75 ? 11.639 -0.509 -0.043 1.00 0.00 75 GLY A O 18
ATOM 27670 N N . GLU A 1 76 ? 11.834 0.295 -2.135 1.00 0.00 76 GLU A N 18
ATOM 27671 C CA . GLU A 1 76 ? 12.270 1.618 -1.703 1.00 0.00 76 GLU A CA 18
ATOM 27672 C C . GLU A 1 76 ? 11.602 2.709 -2.535 1.00 0.00 76 GLU A C 18
ATOM 27673 O O . GLU A 1 76 ? 11.836 2.818 -3.739 1.00 0.00 76 GLU A O 18
ATOM 27685 N N . TYR A 1 77 ? 10.770 3.514 -1.885 1.00 0.00 77 TYR A N 18
ATOM 27686 C CA . TYR A 1 77 ? 10.065 4.595 -2.563 1.00 0.00 77 TYR A CA 18
ATOM 27687 C C . TYR A 1 77 ? 10.773 5.929 -2.345 1.00 0.00 77 TYR A C 18
ATOM 27688 O O . TYR A 1 77 ? 10.924 6.387 -1.213 1.00 0.00 77 TYR A O 18
ATOM 27706 N N . SER A 1 78 ? 11.206 6.548 -3.439 1.00 0.00 78 SER A N 18
ATOM 27707 C CA . SER A 1 78 ? 11.901 7.827 -3.369 1.00 0.00 78 SER A CA 18
ATOM 27708 C C . SER A 1 78 ? 10.973 8.973 -3.761 1.00 0.00 78 SER A C 18
ATOM 27709 O O . SER A 1 78 ? 10.229 8.877 -4.738 1.00 0.00 78 SER A O 18
ATOM 27717 N N . CYS A 1 79 ? 11.021 10.054 -2.992 1.00 0.00 79 CYS A N 18
ATOM 27718 C CA . CYS A 1 79 ? 10.184 11.219 -3.257 1.00 0.00 79 CYS A CA 18
ATOM 27719 C C . CYS A 1 79 ? 11.039 12.458 -3.504 1.00 0.00 79 CYS A C 18
ATOM 27720 O O . CYS A 1 79 ? 11.677 12.976 -2.588 1.00 0.00 79 CYS A O 18
ATOM 27728 N N . MET A 1 80 ? 11.047 12.928 -4.747 1.00 0.00 80 MET A N 18
ATOM 27729 C CA . MET A 1 80 ? 11.824 14.106 -5.114 1.00 0.00 80 MET A CA 18
ATOM 27730 C C . MET A 1 80 ? 10.953 15.358 -5.095 1.00 0.00 80 MET A C 18
ATOM 27731 O O . MET A 1 80 ? 9.856 15.372 -5.655 1.00 0.00 80 MET A O 18
ATOM 27745 N N . CYS A 1 81 ? 11.448 16.408 -4.448 1.00 0.00 81 CYS A N 18
ATOM 27746 C CA . CYS A 1 81 ? 10.714 17.665 -4.356 1.00 0.00 81 CYS A CA 18
ATOM 27747 C C . CYS A 1 81 ? 11.610 18.845 -4.720 1.00 0.00 81 CYS A C 18
ATOM 27748 O O . CYS A 1 81 ? 12.399 19.314 -3.901 1.00 0.00 81 CYS A O 18
ATOM 27756 N N . GLY A 1 82 ? 11.482 19.320 -5.955 1.00 0.00 82 GLY A N 18
ATOM 27757 C CA . GLY A 1 82 ? 12.287 20.440 -6.406 1.00 0.00 82 GLY A CA 18
ATOM 27758 C C . GLY A 1 82 ? 13.730 20.052 -6.660 1.00 0.00 82 GLY A C 18
ATOM 27759 O O . GLY A 1 82 ? 14.111 19.763 -7.793 1.00 0.00 82 GLY A O 18
ATOM 27763 N N . GLN A 1 83 ? 14.534 20.047 -5.601 1.00 0.00 83 GLN A N 18
ATOM 27764 C CA . GLN A 1 83 ? 15.944 19.694 -5.716 1.00 0.00 83 GLN A CA 18
ATOM 27765 C C . GLN A 1 83 ? 16.303 18.566 -4.753 1.00 0.00 83 GLN A C 18
ATOM 27766 O O . GLN A 1 83 ? 17.036 17.644 -5.109 1.00 0.00 83 GLN A O 18
ATOM 27780 N N . GLU A 1 84 ? 15.781 18.647 -3.533 1.00 0.00 84 GLU A N 18
ATOM 27781 C CA . GLU A 1 84 ? 16.048 17.634 -2.520 1.00 0.00 84 GLU A CA 18
ATOM 27782 C C . GLU A 1 84 ? 15.423 16.297 -2.909 1.00 0.00 84 GLU A C 18
ATOM 27783 O O . GLU A 1 84 ? 14.802 16.175 -3.965 1.00 0.00 84 GLU A O 18
ATOM 27795 N N . ARG A 1 85 ? 15.592 15.298 -2.049 1.00 0.00 85 ARG A N 18
ATOM 27796 C CA . ARG A 1 85 ? 15.046 13.971 -2.303 1.00 0.00 85 ARG A CA 18
ATOM 27797 C C . ARG A 1 85 ? 15.076 13.119 -1.037 1.00 0.00 85 ARG A C 18
ATOM 27798 O O . ARG A 1 85 ? 15.939 13.296 -0.176 1.00 0.00 85 ARG A O 18
ATOM 27819 N N . THR A 1 86 ? 14.127 12.194 -0.929 1.00 0.00 86 THR A N 18
ATOM 27820 C CA . THR A 1 86 ? 14.044 11.317 0.231 1.00 0.00 86 THR A CA 18
ATOM 27821 C C . THR A 1 86 ? 13.632 9.906 -0.174 1.00 0.00 86 THR A C 18
ATOM 27822 O O . THR A 1 86 ? 13.121 9.690 -1.273 1.00 0.00 86 THR A O 18
ATOM 27833 N N . SER A 1 87 ? 13.857 8.949 0.720 1.00 0.00 87 SER A N 18
ATOM 27834 C CA . SER A 1 87 ? 13.511 7.557 0.453 1.00 0.00 87 SER A CA 18
ATOM 27835 C C . SER A 1 87 ? 12.873 6.911 1.679 1.00 0.00 87 SER A C 18
ATOM 27836 O O . SER A 1 87 ? 13.149 7.300 2.813 1.00 0.00 87 SER A O 18
ATOM 27844 N N . ALA A 1 88 ? 12.017 5.923 1.440 1.00 0.00 88 ALA A N 18
ATOM 27845 C CA . ALA A 1 88 ? 11.339 5.221 2.524 1.00 0.00 88 ALA A CA 18
ATOM 27846 C C . ALA A 1 88 ? 11.143 3.747 2.185 1.00 0.00 88 ALA A C 18
ATOM 27847 O O . ALA A 1 88 ? 10.317 3.398 1.342 1.00 0.00 88 ALA A O 18
ATOM 27854 N N . THR A 1 89 ? 11.909 2.886 2.847 1.00 0.00 89 THR A N 18
ATOM 27855 C CA . THR A 1 89 ? 11.821 1.450 2.614 1.00 0.00 89 THR A CA 18
ATOM 27856 C C . THR A 1 89 ? 10.480 0.898 3.086 1.00 0.00 89 THR A C 18
ATOM 27857 O O . THR A 1 89 ? 10.120 1.029 4.256 1.00 0.00 89 THR A O 18
ATOM 27868 N N . LEU A 1 90 ? 9.745 0.280 2.168 1.00 0.00 90 LEU A N 18
ATOM 27869 C CA . LEU A 1 90 ? 8.443 -0.294 2.490 1.00 0.00 90 LEU A CA 18
ATOM 27870 C C . LEU A 1 90 ? 8.544 -1.804 2.677 1.00 0.00 90 LEU A C 18
ATOM 27871 O O . LEU A 1 90 ? 9.238 -2.489 1.925 1.00 0.00 90 LEU A O 18
ATOM 27887 N N . THR A 1 91 ? 7.845 -2.319 3.684 1.00 0.00 91 THR A N 18
ATOM 27888 C CA . THR A 1 91 ? 7.855 -3.749 3.968 1.00 0.00 91 THR A CA 18
ATOM 27889 C C . THR A 1 91 ? 6.492 -4.374 3.692 1.00 0.00 91 THR A C 18
ATOM 27890 O O . THR A 1 91 ? 5.456 -3.806 4.038 1.00 0.00 91 THR A O 18
ATOM 27901 N N . VAL A 1 92 ? 6.500 -5.547 3.068 1.00 0.00 92 VAL A N 18
ATOM 27902 C CA . VAL A 1 92 ? 5.264 -6.251 2.747 1.00 0.00 92 VAL A CA 18
ATOM 27903 C C . VAL A 1 92 ? 5.305 -7.690 3.249 1.00 0.00 92 VAL A C 18
ATOM 27904 O O . VAL A 1 92 ? 6.206 -8.454 2.903 1.00 0.00 92 VAL A O 18
ATOM 27917 N N . ARG A 1 93 ? 4.322 -8.053 4.067 1.00 0.00 93 ARG A N 18
ATOM 27918 C CA . ARG A 1 93 ? 4.245 -9.400 4.618 1.00 0.00 93 ARG A CA 18
ATOM 27919 C C . ARG A 1 93 ? 3.301 -10.272 3.795 1.00 0.00 93 ARG A C 18
ATOM 27920 O O . ARG A 1 93 ? 2.140 -9.921 3.587 1.00 0.00 93 ARG A O 18
ATOM 27941 N N . ALA A 1 94 ? 3.809 -11.408 3.328 1.00 0.00 94 ALA A N 18
ATOM 27942 C CA . ALA A 1 94 ? 3.011 -12.329 2.529 1.00 0.00 94 ALA A CA 18
ATOM 27943 C C . ALA A 1 94 ? 1.989 -13.061 3.392 1.00 0.00 94 ALA A C 18
ATOM 27944 O O . ALA A 1 94 ? 2.282 -13.449 4.524 1.00 0.00 94 ALA A O 18
ATOM 27951 N N . LEU A 1 95 ? 0.790 -13.248 2.851 1.00 0.00 95 LEU A N 18
ATOM 27952 C CA . LEU A 1 95 ? -0.276 -13.934 3.573 1.00 0.00 95 LEU A CA 18
ATOM 27953 C C . LEU A 1 95 ? 0.222 -15.252 4.156 1.00 0.00 95 LEU A C 18
ATOM 27954 O O . LEU A 1 95 ? 1.138 -15.885 3.632 1.00 0.00 95 LEU A O 18
ATOM 27970 N N . PRO A 1 96 ? -0.397 -15.679 5.267 1.00 0.00 96 PRO A N 18
ATOM 27971 C CA . PRO A 1 96 ? -0.035 -16.927 5.945 1.00 0.00 96 PRO A CA 18
ATOM 27972 C C . PRO A 1 96 ? -0.426 -18.160 5.136 1.00 0.00 96 PRO A C 18
ATOM 27973 O O . PRO A 1 96 ? -1.562 -18.279 4.679 1.00 0.00 96 PRO A O 18
ATOM 27984 N N . ALA A 1 97 ? 0.523 -19.074 4.964 1.00 0.00 97 ALA A N 18
ATOM 27985 C CA . ALA A 1 97 ? 0.277 -20.299 4.213 1.00 0.00 97 ALA A CA 18
ATOM 27986 C C . ALA A 1 97 ? 0.369 -21.524 5.116 1.00 0.00 97 ALA A C 18
ATOM 27987 O O . ALA A 1 97 ? 1.112 -22.463 4.830 1.00 0.00 97 ALA A O 18
ATOM 27994 N N . ARG A 1 98 ? -0.391 -21.509 6.206 1.00 0.00 98 ARG A N 18
ATOM 27995 C CA . ARG A 1 98 ? -0.394 -22.618 7.151 1.00 0.00 98 ARG A CA 18
ATOM 27996 C C . ARG A 1 98 ? -1.551 -23.572 6.868 1.00 0.00 98 ARG A C 18
ATOM 27997 O O . ARG A 1 98 ? -2.713 -23.166 6.851 1.00 0.00 98 ARG A O 18
ATOM 28018 N N . PHE A 1 99 ? -1.225 -24.840 6.645 1.00 0.00 99 PHE A N 18
ATOM 28019 C CA . PHE A 1 99 ? -2.237 -25.851 6.360 1.00 0.00 99 PHE A CA 18
ATOM 28020 C C . PHE A 1 99 ? -2.544 -26.678 7.605 1.00 0.00 99 PHE A C 18
ATOM 28021 O O . PHE A 1 99 ? -1.830 -27.629 7.925 1.00 0.00 99 PHE A O 18
ATOM 28038 N N . THR A 1 100 ? -3.613 -26.309 8.304 1.00 0.00 100 THR A N 18
ATOM 28039 C CA . THR A 1 100 ? -4.015 -27.015 9.515 1.00 0.00 100 THR A CA 18
ATOM 28040 C C . THR A 1 100 ? -5.427 -27.572 9.383 1.00 0.00 100 THR A C 18
ATOM 28041 O O . THR A 1 100 ? -6.225 -27.083 8.583 1.00 0.00 100 THR A O 18
ATOM 28052 N N . GLU A 1 101 ? -5.730 -28.598 10.172 1.00 0.00 101 GLU A N 18
ATOM 28053 C CA . GLU A 1 101 ? -7.048 -29.221 10.142 1.00 0.00 101 GLU A CA 18
ATOM 28054 C C . GLU A 1 101 ? -7.837 -28.887 11.405 1.00 0.00 101 GLU A C 18
ATOM 28055 O O . GLU A 1 101 ? -7.442 -29.251 12.511 1.00 0.00 101 GLU A O 18
ATOM 28067 N N . GLY A 1 102 ? -8.956 -28.191 11.229 1.00 0.00 102 GLY A N 18
ATOM 28068 C CA . GLY A 1 102 ? -9.783 -27.818 12.362 1.00 0.00 102 GLY A CA 18
ATOM 28069 C C . GLY A 1 102 ? -11.034 -28.667 12.471 1.00 0.00 102 GLY A C 18
ATOM 28070 O O . GLY A 1 102 ? -12.071 -28.333 11.897 1.00 0.00 102 GLY A O 18
ATOM 28074 N N . SER A 1 103 ? -10.938 -29.769 13.208 1.00 0.00 103 SER A N 18
ATOM 28075 C CA . SER A 1 103 ? -12.069 -30.672 13.385 1.00 0.00 103 SER A CA 18
ATOM 28076 C C . SER A 1 103 ? -13.359 -29.888 13.606 1.00 0.00 103 SER A C 18
ATOM 28077 O O . SER A 1 103 ? -14.320 -30.026 12.849 1.00 0.00 103 SER A O 18
ATOM 28085 N N . GLY A 1 104 ? -13.373 -29.065 14.650 1.00 0.00 104 GLY A N 18
ATOM 28086 C CA . GLY A 1 104 ? -14.550 -28.271 14.953 1.00 0.00 104 GLY A CA 18
ATOM 28087 C C . GLY A 1 104 ? -14.978 -28.398 16.401 1.00 0.00 104 GLY A C 18
ATOM 28088 O O . GLY A 1 104 ? -15.984 -29.033 16.720 1.00 0.00 104 GLY A O 18
ATOM 28092 N N . PRO A 1 105 ? -14.202 -27.785 17.308 1.00 0.00 105 PRO A N 18
ATOM 28093 C CA . PRO A 1 105 ? -14.486 -27.819 18.745 1.00 0.00 105 PRO A CA 18
ATOM 28094 C C . PRO A 1 105 ? -15.724 -27.007 19.111 1.00 0.00 105 PRO A C 18
ATOM 28095 O O . PRO A 1 105 ? -16.236 -26.239 18.298 1.00 0.00 105 PRO A O 18
ATOM 28106 N N . SER A 1 106 ? -16.199 -27.183 20.340 1.00 0.00 106 SER A N 18
ATOM 28107 C CA . SER A 1 106 ? -17.379 -26.468 20.813 1.00 0.00 106 SER A CA 18
ATOM 28108 C C . SER A 1 106 ? -17.494 -26.554 22.332 1.00 0.00 106 SER A C 18
ATOM 28109 O O . SER A 1 106 ? -17.087 -27.543 22.941 1.00 0.00 106 SER A O 18
ATOM 28117 N N . SER A 1 107 ? -18.050 -25.509 22.936 1.00 0.00 107 SER A N 18
ATOM 28118 C CA . SER A 1 107 ? -18.216 -25.462 24.384 1.00 0.00 107 SER A CA 18
ATOM 28119 C C . SER A 1 107 ? -19.567 -26.040 24.796 1.00 0.00 107 SER A C 18
ATOM 28120 O O . SER A 1 107 ? -20.503 -26.086 23.999 1.00 0.00 107 SER A O 18
ATOM 28128 N N . GLY A 1 108 ? -19.659 -26.480 26.047 1.00 0.00 108 GLY A N 18
ATOM 28129 C CA . GLY A 1 108 ? -20.898 -27.048 26.544 1.00 0.00 108 GLY A CA 18
ATOM 28130 C C . GLY A 1 108 ? -21.105 -28.478 26.084 1.00 0.00 108 GLY A C 18
ATOM 28131 O O . GLY A 1 108 ? -20.387 -29.383 26.508 1.00 0.00 108 GLY A O 18
ATOM 28135 N N . GLY A 1 1 ? 16.828 38.144 -5.324 1.00 0.00 1 GLY A N 19
ATOM 28136 C CA . GLY A 1 1 ? 16.745 39.538 -4.927 1.00 0.00 1 GLY A CA 19
ATOM 28137 C C . GLY A 1 1 ? 17.000 39.734 -3.445 1.00 0.00 1 GLY A C 19
ATOM 28138 O O . GLY A 1 1 ? 17.607 38.884 -2.795 1.00 0.00 1 GLY A O 19
ATOM 28142 N N . SER A 1 2 ? 16.537 40.860 -2.911 1.00 0.00 2 SER A N 19
ATOM 28143 C CA . SER A 1 2 ? 16.723 41.169 -1.498 1.00 0.00 2 SER A CA 19
ATOM 28144 C C . SER A 1 2 ? 15.582 40.597 -0.662 1.00 0.00 2 SER A C 19
ATOM 28145 O O . SER A 1 2 ? 14.467 41.118 -0.674 1.00 0.00 2 SER A O 19
ATOM 28153 N N . SER A 1 3 ? 15.869 39.520 0.063 1.00 0.00 3 SER A N 19
ATOM 28154 C CA . SER A 1 3 ? 14.867 38.874 0.902 1.00 0.00 3 SER A CA 19
ATOM 28155 C C . SER A 1 3 ? 13.712 38.344 0.058 1.00 0.00 3 SER A C 19
ATOM 28156 O O . SER A 1 3 ? 12.583 38.229 0.534 1.00 0.00 3 SER A O 19
ATOM 28164 N N . GLY A 1 4 ? 14.003 38.023 -1.199 1.00 0.00 4 GLY A N 19
ATOM 28165 C CA . GLY A 1 4 ? 12.979 37.510 -2.090 1.00 0.00 4 GLY A CA 19
ATOM 28166 C C . GLY A 1 4 ? 12.848 36.002 -2.014 1.00 0.00 4 GLY A C 19
ATOM 28167 O O . GLY A 1 4 ? 13.842 35.280 -2.097 1.00 0.00 4 GLY A O 19
ATOM 28171 N N . SER A 1 5 ? 11.618 35.524 -1.855 1.00 0.00 5 SER A N 19
ATOM 28172 C CA . SER A 1 5 ? 11.360 34.091 -1.762 1.00 0.00 5 SER A CA 19
ATOM 28173 C C . SER A 1 5 ? 11.679 33.396 -3.082 1.00 0.00 5 SER A C 19
ATOM 28174 O O . SER A 1 5 ? 10.879 33.419 -4.017 1.00 0.00 5 SER A O 19
ATOM 28182 N N . SER A 1 6 ? 12.854 32.777 -3.149 1.00 0.00 6 SER A N 19
ATOM 28183 C CA . SER A 1 6 ? 13.282 32.078 -4.355 1.00 0.00 6 SER A CA 19
ATOM 28184 C C . SER A 1 6 ? 13.894 30.724 -4.009 1.00 0.00 6 SER A C 19
ATOM 28185 O O . SER A 1 6 ? 14.739 30.621 -3.120 1.00 0.00 6 SER A O 19
ATOM 28193 N N . GLY A 1 7 ? 13.462 29.687 -4.719 1.00 0.00 7 GLY A N 19
ATOM 28194 C CA . GLY A 1 7 ? 13.977 28.352 -4.473 1.00 0.00 7 GLY A CA 19
ATOM 28195 C C . GLY A 1 7 ? 12.874 27.324 -4.320 1.00 0.00 7 GLY A C 19
ATOM 28196 O O . GLY A 1 7 ? 11.795 27.612 -3.801 1.00 0.00 7 GLY A O 19
ATOM 28200 N N . PRO A 1 8 ? 13.140 26.092 -4.780 1.00 0.00 8 PRO A N 19
ATOM 28201 C CA . PRO A 1 8 ? 12.173 24.993 -4.704 1.00 0.00 8 PRO A CA 19
ATOM 28202 C C . PRO A 1 8 ? 11.950 24.516 -3.272 1.00 0.00 8 PRO A C 19
ATOM 28203 O O . PRO A 1 8 ? 12.678 24.902 -2.359 1.00 0.00 8 PRO A O 19
ATOM 28214 N N . ALA A 1 9 ? 10.938 23.675 -3.085 1.00 0.00 9 ALA A N 19
ATOM 28215 C CA . ALA A 1 9 ? 10.621 23.144 -1.765 1.00 0.00 9 ALA A CA 19
ATOM 28216 C C . ALA A 1 9 ? 11.570 22.011 -1.387 1.00 0.00 9 ALA A C 19
ATOM 28217 O O . ALA A 1 9 ? 11.888 21.154 -2.211 1.00 0.00 9 ALA A O 19
ATOM 28224 N N . ARG A 1 10 ? 12.018 22.015 -0.136 1.00 0.00 10 ARG A N 19
ATOM 28225 C CA . ARG A 1 10 ? 12.933 20.989 0.351 1.00 0.00 10 ARG A CA 19
ATOM 28226 C C . ARG A 1 10 ? 12.310 20.210 1.506 1.00 0.00 10 ARG A C 19
ATOM 28227 O O . ARG A 1 10 ? 11.715 20.793 2.413 1.00 0.00 10 ARG A O 19
ATOM 28248 N N . PHE A 1 11 ? 12.451 18.889 1.466 1.00 0.00 11 PHE A N 19
ATOM 28249 C CA . PHE A 1 11 ? 11.901 18.030 2.508 1.00 0.00 11 PHE A CA 19
ATOM 28250 C C . PHE A 1 11 ? 12.389 18.466 3.886 1.00 0.00 11 PHE A C 19
ATOM 28251 O O . PHE A 1 11 ? 13.518 18.935 4.039 1.00 0.00 11 PHE A O 19
ATOM 28268 N N . THR A 1 12 ? 11.530 18.309 4.889 1.00 0.00 12 THR A N 19
ATOM 28269 C CA . THR A 1 12 ? 11.872 18.687 6.254 1.00 0.00 12 THR A CA 19
ATOM 28270 C C . THR A 1 12 ? 11.859 17.476 7.180 1.00 0.00 12 THR A C 19
ATOM 28271 O O . THR A 1 12 ? 12.594 17.430 8.165 1.00 0.00 12 THR A O 19
ATOM 28282 N N . GLN A 1 13 ? 11.019 16.498 6.856 1.00 0.00 13 GLN A N 19
ATOM 28283 C CA . GLN A 1 13 ? 10.911 15.286 7.660 1.00 0.00 13 GLN A CA 19
ATOM 28284 C C . GLN A 1 13 ? 11.001 14.042 6.783 1.00 0.00 13 GLN A C 19
ATOM 28285 O O . GLN A 1 13 ? 10.170 13.832 5.898 1.00 0.00 13 GLN A O 19
ATOM 28299 N N . ASP A 1 14 ? 12.013 13.219 7.034 1.00 0.00 14 ASP A N 19
ATOM 28300 C CA . ASP A 1 14 ? 12.211 11.994 6.267 1.00 0.00 14 ASP A CA 19
ATOM 28301 C C . ASP A 1 14 ? 10.873 11.347 5.922 1.00 0.00 14 ASP A C 19
ATOM 28302 O O . ASP A 1 14 ? 9.890 11.504 6.647 1.00 0.00 14 ASP A O 19
ATOM 28311 N N . LEU A 1 15 ? 10.843 10.621 4.810 1.00 0.00 15 LEU A N 19
ATOM 28312 C CA . LEU A 1 15 ? 9.625 9.951 4.367 1.00 0.00 15 LEU A CA 19
ATOM 28313 C C . LEU A 1 15 ? 9.112 8.991 5.436 1.00 0.00 15 LEU A C 19
ATOM 28314 O O . LEU A 1 15 ? 9.889 8.445 6.219 1.00 0.00 15 LEU A O 19
ATOM 28330 N N . LYS A 1 16 ? 7.799 8.788 5.460 1.00 0.00 16 LYS A N 19
ATOM 28331 C CA . LYS A 1 16 ? 7.181 7.892 6.430 1.00 0.00 16 LYS A CA 19
ATOM 28332 C C . LYS A 1 16 ? 6.478 6.734 5.729 1.00 0.00 16 LYS A C 19
ATOM 28333 O O . LYS A 1 16 ? 5.526 6.936 4.974 1.00 0.00 16 LYS A O 19
ATOM 28352 N N . THR A 1 17 ? 6.952 5.518 5.984 1.00 0.00 17 THR A N 19
ATOM 28353 C CA . THR A 1 17 ? 6.368 4.328 5.378 1.00 0.00 17 THR A CA 19
ATOM 28354 C C . THR A 1 17 ? 5.853 3.365 6.442 1.00 0.00 17 THR A C 19
ATOM 28355 O O . THR A 1 17 ? 6.282 3.410 7.595 1.00 0.00 17 THR A O 19
ATOM 28366 N N . LYS A 1 18 ? 4.930 2.495 6.048 1.00 0.00 18 LYS A N 19
ATOM 28367 C CA . LYS A 1 18 ? 4.356 1.519 6.967 1.00 0.00 18 LYS A CA 19
ATOM 28368 C C . LYS A 1 18 ? 4.504 0.103 6.419 1.00 0.00 18 LYS A C 19
ATOM 28369 O O . LYS A 1 18 ? 4.850 -0.088 5.254 1.00 0.00 18 LYS A O 19
ATOM 28388 N N . GLU A 1 19 ? 4.239 -0.886 7.267 1.00 0.00 19 GLU A N 19
ATOM 28389 C CA . GLU A 1 19 ? 4.342 -2.284 6.866 1.00 0.00 19 GLU A CA 19
ATOM 28390 C C . GLU A 1 19 ? 2.964 -2.936 6.805 1.00 0.00 19 GLU A C 19
ATOM 28391 O O . GLU A 1 19 ? 2.311 -3.129 7.830 1.00 0.00 19 GLU A O 19
ATOM 28403 N N . ALA A 1 20 ? 2.528 -3.273 5.595 1.00 0.00 20 ALA A N 19
ATOM 28404 C CA . ALA A 1 20 ? 1.229 -3.904 5.400 1.00 0.00 20 ALA A CA 19
ATOM 28405 C C . ALA A 1 20 ? 1.377 -5.271 4.741 1.00 0.00 20 ALA A C 19
ATOM 28406 O O . ALA A 1 20 ? 2.451 -5.622 4.252 1.00 0.00 20 ALA A O 19
ATOM 28413 N N . SER A 1 21 ? 0.292 -6.039 4.732 1.00 0.00 21 SER A N 19
ATOM 28414 C CA . SER A 1 21 ? 0.303 -7.370 4.137 1.00 0.00 21 SER A CA 19
ATOM 28415 C C . SER A 1 21 ? -0.045 -7.305 2.653 1.00 0.00 21 SER A C 19
ATOM 28416 O O . SER A 1 21 ? -0.516 -6.281 2.160 1.00 0.00 21 SER A O 19
ATOM 28424 N N . GLU A 1 22 ? 0.193 -8.406 1.947 1.00 0.00 22 GLU A N 19
ATOM 28425 C CA . GLU A 1 22 ? -0.094 -8.474 0.519 1.00 0.00 22 GLU A CA 19
ATOM 28426 C C . GLU A 1 22 ? -1.543 -8.086 0.236 1.00 0.00 22 GLU A C 19
ATOM 28427 O O . GLU A 1 22 ? -2.439 -8.366 1.032 1.00 0.00 22 GLU A O 19
ATOM 28439 N N . GLY A 1 23 ? -1.765 -7.439 -0.904 1.00 0.00 23 GLY A N 19
ATOM 28440 C CA . GLY A 1 23 ? -3.105 -7.023 -1.272 1.00 0.00 23 GLY A CA 19
ATOM 28441 C C . GLY A 1 23 ? -3.528 -5.746 -0.573 1.00 0.00 23 GLY A C 19
ATOM 28442 O O . GLY A 1 23 ? -4.182 -4.891 -1.170 1.00 0.00 23 GLY A O 19
ATOM 28446 N N . ALA A 1 24 ? -3.155 -5.616 0.696 1.00 0.00 24 ALA A N 19
ATOM 28447 C CA . ALA A 1 24 ? -3.499 -4.435 1.476 1.00 0.00 24 ALA A CA 19
ATOM 28448 C C . ALA A 1 24 ? -2.997 -3.164 0.799 1.00 0.00 24 ALA A C 19
ATOM 28449 O O . ALA A 1 24 ? -2.470 -3.207 -0.313 1.00 0.00 24 ALA A O 19
ATOM 28456 N N . THR A 1 25 ? -3.165 -2.032 1.476 1.00 0.00 25 THR A N 19
ATOM 28457 C CA . THR A 1 25 ? -2.731 -0.749 0.940 1.00 0.00 25 THR A CA 19
ATOM 28458 C C . THR A 1 25 ? -1.666 -0.113 1.827 1.00 0.00 25 THR A C 19
ATOM 28459 O O . THR A 1 25 ? -1.827 -0.031 3.044 1.00 0.00 25 THR A O 19
ATOM 28470 N N . ALA A 1 26 ? -0.578 0.335 1.209 1.00 0.00 26 ALA A N 19
ATOM 28471 C CA . ALA A 1 26 ? 0.512 0.966 1.943 1.00 0.00 26 ALA A CA 19
ATOM 28472 C C . ALA A 1 26 ? 0.325 2.478 2.011 1.00 0.00 26 ALA A C 19
ATOM 28473 O O . ALA A 1 26 ? 0.225 3.149 0.983 1.00 0.00 26 ALA A O 19
ATOM 28480 N N . THR A 1 27 ? 0.278 3.009 3.229 1.00 0.00 27 THR A N 19
ATOM 28481 C CA . THR A 1 27 ? 0.101 4.442 3.431 1.00 0.00 27 THR A CA 19
ATOM 28482 C C . THR A 1 27 ? 1.390 5.091 3.923 1.00 0.00 27 THR A C 19
ATOM 28483 O O . THR A 1 27 ? 1.889 4.765 5.001 1.00 0.00 27 THR A O 19
ATOM 28494 N N . LEU A 1 28 ? 1.924 6.011 3.128 1.00 0.00 28 LEU A N 19
ATOM 28495 C CA . LEU A 1 28 ? 3.156 6.707 3.483 1.00 0.00 28 LEU A CA 19
ATOM 28496 C C . LEU A 1 28 ? 2.906 8.202 3.655 1.00 0.00 28 LEU A C 19
ATOM 28497 O O . LEU A 1 28 ? 2.103 8.793 2.933 1.00 0.00 28 LEU A O 19
ATOM 28513 N N . GLN A 1 29 ? 3.601 8.807 4.613 1.00 0.00 29 GLN A N 19
ATOM 28514 C CA . GLN A 1 29 ? 3.455 10.234 4.877 1.00 0.00 29 GLN A CA 19
ATOM 28515 C C . GLN A 1 29 ? 4.809 10.934 4.846 1.00 0.00 29 GLN A C 19
ATOM 28516 O O . GLN A 1 29 ? 5.801 10.412 5.356 1.00 0.00 29 GLN A O 19
ATOM 28530 N N . CYS A 1 30 ? 4.844 12.118 4.245 1.00 0.00 30 CYS A N 19
ATOM 28531 C CA . CYS A 1 30 ? 6.078 12.890 4.147 1.00 0.00 30 CYS A CA 19
ATOM 28532 C C . CYS A 1 30 ? 5.805 14.378 4.342 1.00 0.00 30 CYS A C 19
ATOM 28533 O O . CYS A 1 30 ? 4.697 14.853 4.097 1.00 0.00 30 CYS A O 19
ATOM 28541 N N . GLU A 1 31 ? 6.823 15.108 4.788 1.00 0.00 31 GLU A N 19
ATOM 28542 C CA . GLU A 1 31 ? 6.692 16.542 5.018 1.00 0.00 31 GLU A CA 19
ATOM 28543 C C . GLU A 1 31 ? 7.509 17.334 4.002 1.00 0.00 31 GLU A C 19
ATOM 28544 O O . GLU A 1 31 ? 8.353 16.777 3.298 1.00 0.00 31 GLU A O 19
ATOM 28556 N N . LEU A 1 32 ? 7.253 18.635 3.931 1.00 0.00 32 LEU A N 19
ATOM 28557 C CA . LEU A 1 32 ? 7.964 19.505 3.000 1.00 0.00 32 LEU A CA 19
ATOM 28558 C C . LEU A 1 32 ? 8.161 20.895 3.597 1.00 0.00 32 LEU A C 19
ATOM 28559 O O . LEU A 1 32 ? 7.451 21.291 4.521 1.00 0.00 32 LEU A O 19
ATOM 28575 N N . SER A 1 33 ? 9.130 21.631 3.062 1.00 0.00 33 SER A N 19
ATOM 28576 C CA . SER A 1 33 ? 9.422 22.976 3.543 1.00 0.00 33 SER A CA 19
ATOM 28577 C C . SER A 1 33 ? 8.263 23.923 3.246 1.00 0.00 33 SER A C 19
ATOM 28578 O O . SER A 1 33 ? 8.023 24.880 3.983 1.00 0.00 33 SER A O 19
ATOM 28586 N N . LYS A 1 34 ? 7.547 23.649 2.161 1.00 0.00 34 LYS A N 19
ATOM 28587 C CA . LYS A 1 34 ? 6.412 24.474 1.765 1.00 0.00 34 LYS A CA 19
ATOM 28588 C C . LYS A 1 34 ? 5.590 23.784 0.680 1.00 0.00 34 LYS A C 19
ATOM 28589 O O . LYS A 1 34 ? 6.081 22.890 -0.010 1.00 0.00 34 LYS A O 19
ATOM 28608 N N . VAL A 1 35 ? 4.338 24.205 0.535 1.00 0.00 35 VAL A N 19
ATOM 28609 C CA . VAL A 1 35 ? 3.449 23.629 -0.467 1.00 0.00 35 VAL A CA 19
ATOM 28610 C C . VAL A 1 35 ? 4.110 23.608 -1.840 1.00 0.00 35 VAL A C 19
ATOM 28611 O O . VAL A 1 35 ? 4.349 24.655 -2.442 1.00 0.00 35 VAL A O 19
ATOM 28624 N N . ALA A 1 36 ? 4.402 22.408 -2.332 1.00 0.00 36 ALA A N 19
ATOM 28625 C CA . ALA A 1 36 ? 5.033 22.250 -3.636 1.00 0.00 36 ALA A CA 19
ATOM 28626 C C . ALA A 1 36 ? 4.728 20.880 -4.231 1.00 0.00 36 ALA A C 19
ATOM 28627 O O . ALA A 1 36 ? 4.520 19.898 -3.517 1.00 0.00 36 ALA A O 19
ATOM 28634 N N . PRO A 1 37 ? 4.698 20.809 -5.570 1.00 0.00 37 PRO A N 19
ATOM 28635 C CA . PRO A 1 37 ? 4.418 19.563 -6.291 1.00 0.00 37 PRO A CA 19
ATOM 28636 C C . PRO A 1 37 ? 5.553 18.553 -6.165 1.00 0.00 37 PRO A C 19
ATOM 28637 O O . PRO A 1 37 ? 6.723 18.894 -6.334 1.00 0.00 37 PRO A O 19
ATOM 28648 N N . VAL A 1 38 ? 5.199 17.306 -5.867 1.00 0.00 38 VAL A N 19
ATOM 28649 C CA . VAL A 1 38 ? 6.189 16.245 -5.719 1.00 0.00 38 VAL A CA 19
ATOM 28650 C C . VAL A 1 38 ? 5.921 15.105 -6.695 1.00 0.00 38 VAL A C 19
ATOM 28651 O O . VAL A 1 38 ? 4.931 15.120 -7.426 1.00 0.00 38 VAL A O 19
ATOM 28664 N N . GLU A 1 39 ? 6.811 14.118 -6.702 1.00 0.00 39 GLU A N 19
ATOM 28665 C CA . GLU A 1 39 ? 6.670 12.969 -7.589 1.00 0.00 39 GLU A CA 19
ATOM 28666 C C . GLU A 1 39 ? 7.241 11.710 -6.943 1.00 0.00 39 GLU A C 19
ATOM 28667 O O . GLU A 1 39 ? 8.427 11.649 -6.619 1.00 0.00 39 GLU A O 19
ATOM 28679 N N . TRP A 1 40 ? 6.389 10.708 -6.760 1.00 0.00 40 TRP A N 19
ATOM 28680 C CA . TRP A 1 40 ? 6.808 9.450 -6.153 1.00 0.00 40 TRP A CA 19
ATOM 28681 C C . TRP A 1 40 ? 7.448 8.532 -7.189 1.00 0.00 40 TRP A C 19
ATOM 28682 O O . TRP A 1 40 ? 7.000 8.463 -8.333 1.00 0.00 40 TRP A O 19
ATOM 28703 N N . LYS A 1 41 ? 8.498 7.828 -6.781 1.00 0.00 41 LYS A N 19
ATOM 28704 C CA . LYS A 1 41 ? 9.200 6.912 -7.673 1.00 0.00 41 LYS A CA 19
ATOM 28705 C C . LYS A 1 41 ? 9.469 5.579 -6.982 1.00 0.00 41 LYS A C 19
ATOM 28706 O O . LYS A 1 41 ? 9.739 5.533 -5.782 1.00 0.00 41 LYS A O 19
ATOM 28725 N N . LYS A 1 42 ? 9.394 4.496 -7.748 1.00 0.00 42 LYS A N 19
ATOM 28726 C CA . LYS A 1 42 ? 9.632 3.161 -7.211 1.00 0.00 42 LYS A CA 19
ATOM 28727 C C . LYS A 1 42 ? 10.904 2.557 -7.798 1.00 0.00 42 LYS A C 19
ATOM 28728 O O . LYS A 1 42 ? 11.068 1.338 -7.827 1.00 0.00 42 LYS A O 19
ATOM 28747 N N . GLY A 1 43 ? 11.802 3.419 -8.265 1.00 0.00 43 GLY A N 19
ATOM 28748 C CA . GLY A 1 43 ? 13.048 2.952 -8.843 1.00 0.00 43 GLY A CA 19
ATOM 28749 C C . GLY A 1 43 ? 13.475 3.774 -10.043 1.00 0.00 43 GLY A C 19
ATOM 28750 O O . GLY A 1 43 ? 13.274 4.987 -10.094 1.00 0.00 43 GLY A O 19
ATOM 28754 N N . PRO A 1 44 ? 14.081 3.107 -11.037 1.00 0.00 44 PRO A N 19
ATOM 28755 C CA . PRO A 1 44 ? 14.551 3.765 -12.259 1.00 0.00 44 PRO A CA 19
ATOM 28756 C C . PRO A 1 44 ? 13.401 4.234 -13.144 1.00 0.00 44 PRO A C 19
ATOM 28757 O O . PRO A 1 44 ? 13.620 4.744 -14.242 1.00 0.00 44 PRO A O 19
ATOM 28768 N N . GLU A 1 45 ? 12.177 4.059 -12.658 1.00 0.00 45 GLU A N 19
ATOM 28769 C CA . GLU A 1 45 ? 10.993 4.465 -13.406 1.00 0.00 45 GLU A CA 19
ATOM 28770 C C . GLU A 1 45 ? 10.235 5.566 -12.670 1.00 0.00 45 GLU A C 19
ATOM 28771 O O . GLU A 1 45 ? 10.505 5.848 -11.502 1.00 0.00 45 GLU A O 19
ATOM 28783 N N . THR A 1 46 ? 9.285 6.187 -13.362 1.00 0.00 46 THR A N 19
ATOM 28784 C CA . THR A 1 46 ? 8.489 7.258 -12.776 1.00 0.00 46 THR A CA 19
ATOM 28785 C C . THR A 1 46 ? 7.029 6.842 -12.631 1.00 0.00 46 THR A C 19
ATOM 28786 O O . THR A 1 46 ? 6.470 6.185 -13.510 1.00 0.00 46 THR A O 19
ATOM 28797 N N . LEU A 1 47 ? 6.417 7.228 -11.517 1.00 0.00 47 LEU A N 19
ATOM 28798 C CA . LEU A 1 47 ? 5.021 6.896 -11.256 1.00 0.00 47 LEU A CA 19
ATOM 28799 C C . LEU A 1 47 ? 4.142 8.140 -11.331 1.00 0.00 47 LEU A C 19
ATOM 28800 O O . LEU A 1 47 ? 4.643 9.262 -11.408 1.00 0.00 47 LEU A O 19
ATOM 28816 N N . ARG A 1 48 ? 2.829 7.933 -11.306 1.00 0.00 48 ARG A N 19
ATOM 28817 C CA . ARG A 1 48 ? 1.881 9.039 -11.369 1.00 0.00 48 ARG A CA 19
ATOM 28818 C C . ARG A 1 48 ? 0.668 8.766 -10.484 1.00 0.00 48 ARG A C 19
ATOM 28819 O O . ARG A 1 48 ? 0.517 7.671 -9.942 1.00 0.00 48 ARG A O 19
ATOM 28840 N N . ASP A 1 49 ? -0.192 9.769 -10.342 1.00 0.00 49 ASP A N 19
ATOM 28841 C CA . ASP A 1 49 ? -1.391 9.637 -9.523 1.00 0.00 49 ASP A CA 19
ATOM 28842 C C . ASP A 1 49 ? -2.593 9.246 -10.378 1.00 0.00 49 ASP A C 19
ATOM 28843 O O . ASP A 1 49 ? -2.924 9.926 -11.348 1.00 0.00 49 ASP A O 19
ATOM 28852 N N . GLY A 1 50 ? -3.241 8.145 -10.011 1.00 0.00 50 GLY A N 19
ATOM 28853 C CA . GLY A 1 50 ? -4.397 7.682 -10.755 1.00 0.00 50 GLY A CA 19
ATOM 28854 C C . GLY A 1 50 ? -4.424 6.174 -10.906 1.00 0.00 50 GLY A C 19
ATOM 28855 O O . GLY A 1 50 ? -3.536 5.590 -11.527 1.00 0.00 50 GLY A O 19
ATOM 28859 N N . GLY A 1 51 ? -5.444 5.541 -10.336 1.00 0.00 51 GLY A N 19
ATOM 28860 C CA . GLY A 1 51 ? -5.562 4.097 -10.421 1.00 0.00 51 GLY A CA 19
ATOM 28861 C C . GLY A 1 51 ? -4.993 3.396 -9.203 1.00 0.00 51 GLY A C 19
ATOM 28862 O O . GLY A 1 51 ? -5.292 3.768 -8.068 1.00 0.00 51 GLY A O 19
ATOM 28866 N N . ARG A 1 52 ? -4.172 2.378 -9.438 1.00 0.00 52 ARG A N 19
ATOM 28867 C CA . ARG A 1 52 ? -3.562 1.622 -8.350 1.00 0.00 52 ARG A CA 19
ATOM 28868 C C . ARG A 1 52 ? -2.811 2.549 -7.398 1.00 0.00 52 ARG A C 19
ATOM 28869 O O . ARG A 1 52 ? -2.883 2.394 -6.179 1.00 0.00 52 ARG A O 19
ATOM 28890 N N . TYR A 1 53 ? -2.090 3.511 -7.963 1.00 0.00 53 TYR A N 19
ATOM 28891 C CA . TYR A 1 53 ? -1.324 4.461 -7.165 1.00 0.00 53 TYR A CA 19
ATOM 28892 C C . TYR A 1 53 ? -2.142 5.716 -6.877 1.00 0.00 53 TYR A C 19
ATOM 28893 O O . TYR A 1 53 ? -2.356 6.547 -7.760 1.00 0.00 53 TYR A O 19
ATOM 28911 N N . SER A 1 54 ? -2.597 5.846 -5.635 1.00 0.00 54 SER A N 19
ATOM 28912 C CA . SER A 1 54 ? -3.394 6.998 -5.230 1.00 0.00 54 SER A CA 19
ATOM 28913 C C . SER A 1 54 ? -2.650 7.837 -4.195 1.00 0.00 54 SER A C 19
ATOM 28914 O O . SER A 1 54 ? -2.302 7.351 -3.118 1.00 0.00 54 SER A O 19
ATOM 28922 N N . LEU A 1 55 ? -2.409 9.100 -4.530 1.00 0.00 55 LEU A N 19
ATOM 28923 C CA . LEU A 1 55 ? -1.706 10.008 -3.631 1.00 0.00 55 LEU A CA 19
ATOM 28924 C C . LEU A 1 55 ? -2.478 11.314 -3.464 1.00 0.00 55 LEU A C 19
ATOM 28925 O O . LEU A 1 55 ? -3.130 11.786 -4.395 1.00 0.00 55 LEU A O 19
ATOM 28941 N N . LYS A 1 56 ? -2.397 11.894 -2.271 1.00 0.00 56 LYS A N 19
ATOM 28942 C CA . LYS A 1 56 ? -3.084 13.147 -1.982 1.00 0.00 56 LYS A CA 19
ATOM 28943 C C . LYS A 1 56 ? -2.110 14.190 -1.442 1.00 0.00 56 LYS A C 19
ATOM 28944 O O . LYS A 1 56 ? -1.099 13.848 -0.829 1.00 0.00 56 LYS A O 19
ATOM 28963 N N . GLN A 1 57 ? -2.423 15.461 -1.671 1.00 0.00 57 GLN A N 19
ATOM 28964 C CA . GLN A 1 57 ? -1.575 16.552 -1.207 1.00 0.00 57 GLN A CA 19
ATOM 28965 C C . GLN A 1 57 ? -2.300 17.401 -0.168 1.00 0.00 57 GLN A C 19
ATOM 28966 O O . GLN A 1 57 ? -3.425 17.848 -0.393 1.00 0.00 57 GLN A O 19
ATOM 28980 N N . ASP A 1 58 ? -1.649 17.619 0.969 1.00 0.00 58 ASP A N 19
ATOM 28981 C CA . ASP A 1 58 ? -2.232 18.415 2.043 1.00 0.00 58 ASP A CA 19
ATOM 28982 C C . ASP A 1 58 ? -1.246 19.471 2.534 1.00 0.00 58 ASP A C 19
ATOM 28983 O O . ASP A 1 58 ? -0.352 19.179 3.327 1.00 0.00 58 ASP A O 19
ATOM 28992 N N . GLY A 1 59 ? -1.415 20.700 2.055 1.00 0.00 59 GLY A N 19
ATOM 28993 C CA . GLY A 1 59 ? -0.532 21.780 2.454 1.00 0.00 59 GLY A CA 19
ATOM 28994 C C . GLY A 1 59 ? 0.931 21.393 2.372 1.00 0.00 59 GLY A C 19
ATOM 28995 O O . GLY A 1 59 ? 1.500 21.312 1.283 1.00 0.00 59 GLY A O 19
ATOM 28999 N N . THR A 1 60 ? 1.544 21.155 3.527 1.00 0.00 60 THR A N 19
ATOM 29000 C CA . THR A 1 60 ? 2.951 20.777 3.582 1.00 0.00 60 THR A CA 19
ATOM 29001 C C . THR A 1 60 ? 3.112 19.311 3.967 1.00 0.00 60 THR A C 19
ATOM 29002 O O . THR A 1 60 ? 4.089 18.934 4.616 1.00 0.00 60 THR A O 19
ATOM 29013 N N . ARG A 1 61 ? 2.150 18.489 3.564 1.00 0.00 61 ARG A N 19
ATOM 29014 C CA . ARG A 1 61 ? 2.186 17.063 3.869 1.00 0.00 61 ARG A CA 19
ATOM 29015 C C . ARG A 1 61 ? 1.555 16.251 2.741 1.00 0.00 61 ARG A C 19
ATOM 29016 O O . ARG A 1 61 ? 0.378 16.421 2.423 1.00 0.00 61 ARG A O 19
ATOM 29037 N N . CYS A 1 62 ? 2.347 15.369 2.141 1.00 0.00 62 CYS A N 19
ATOM 29038 C CA . CYS A 1 62 ? 1.867 14.531 1.048 1.00 0.00 62 CYS A CA 19
ATOM 29039 C C . CYS A 1 62 ? 1.825 13.064 1.465 1.00 0.00 62 CYS A C 19
ATOM 29040 O O . CYS A 1 62 ? 2.729 12.577 2.143 1.00 0.00 62 CYS A O 19
ATOM 29048 N N . GLU A 1 63 ? 0.769 12.368 1.057 1.00 0.00 63 GLU A N 19
ATOM 29049 C CA . GLU A 1 63 ? 0.609 10.958 1.391 1.00 0.00 63 GLU A CA 19
ATOM 29050 C C . GLU A 1 63 ? 0.522 10.106 0.128 1.00 0.00 63 GLU A C 19
ATOM 29051 O O . GLU A 1 63 ? 0.013 10.551 -0.901 1.00 0.00 63 GLU A O 19
ATOM 29063 N N . LEU A 1 64 ? 1.023 8.878 0.214 1.00 0.00 64 LEU A N 19
ATOM 29064 C CA . LEU A 1 64 ? 1.003 7.962 -0.921 1.00 0.00 64 LEU A CA 19
ATOM 29065 C C . LEU A 1 64 ? 0.354 6.636 -0.539 1.00 0.00 64 LEU A C 19
ATOM 29066 O O . LEU A 1 64 ? 0.844 5.925 0.338 1.00 0.00 64 LEU A O 19
ATOM 29082 N N . GLN A 1 65 ? -0.748 6.309 -1.205 1.00 0.00 65 GLN A N 19
ATOM 29083 C CA . GLN A 1 65 ? -1.463 5.067 -0.936 1.00 0.00 65 GLN A CA 19
ATOM 29084 C C . GLN A 1 65 ? -1.315 4.091 -2.099 1.00 0.00 65 GLN A C 19
ATOM 29085 O O . GLN A 1 65 ? -1.770 4.362 -3.211 1.00 0.00 65 GLN A O 19
ATOM 29099 N N . ILE A 1 66 ? -0.677 2.956 -1.836 1.00 0.00 66 ILE A N 19
ATOM 29100 C CA . ILE A 1 66 ? -0.471 1.940 -2.860 1.00 0.00 66 ILE A CA 19
ATOM 29101 C C . ILE A 1 66 ? -1.470 0.797 -2.711 1.00 0.00 66 ILE A C 19
ATOM 29102 O O . ILE A 1 66 ? -1.347 -0.035 -1.811 1.00 0.00 66 ILE A O 19
ATOM 29118 N N . HIS A 1 67 ? -2.458 0.762 -3.599 1.00 0.00 67 HIS A N 19
ATOM 29119 C CA . HIS A 1 67 ? -3.477 -0.281 -3.567 1.00 0.00 67 HIS A CA 19
ATOM 29120 C C . HIS A 1 67 ? -2.962 -1.564 -4.212 1.00 0.00 67 HIS A C 19
ATOM 29121 O O . HIS A 1 67 ? -2.098 -1.526 -5.088 1.00 0.00 67 HIS A O 19
ATOM 29136 N N . ASP A 1 68 ? -3.497 -2.697 -3.772 1.00 0.00 68 ASP A N 19
ATOM 29137 C CA . ASP A 1 68 ? -3.092 -3.992 -4.306 1.00 0.00 68 ASP A CA 19
ATOM 29138 C C . ASP A 1 68 ? -1.619 -4.263 -4.015 1.00 0.00 68 ASP A C 19
ATOM 29139 O O . ASP A 1 68 ? -0.848 -4.597 -4.916 1.00 0.00 68 ASP A O 19
ATOM 29148 N N . LEU A 1 69 ? -1.234 -4.116 -2.752 1.00 0.00 69 LEU A N 19
ATOM 29149 C CA . LEU A 1 69 ? 0.148 -4.343 -2.342 1.00 0.00 69 LEU A CA 19
ATOM 29150 C C . LEU A 1 69 ? 0.608 -5.744 -2.733 1.00 0.00 69 LEU A C 19
ATOM 29151 O O . LEU A 1 69 ? -0.208 -6.617 -3.026 1.00 0.00 69 LEU A O 19
ATOM 29167 N N . SER A 1 70 ? 1.921 -5.951 -2.734 1.00 0.00 70 SER A N 19
ATOM 29168 C CA . SER A 1 70 ? 2.491 -7.245 -3.090 1.00 0.00 70 SER A CA 19
ATOM 29169 C C . SER A 1 70 ? 3.951 -7.334 -2.657 1.00 0.00 70 SER A C 19
ATOM 29170 O O . SER A 1 70 ? 4.699 -6.361 -2.755 1.00 0.00 70 SER A O 19
ATOM 29178 N N . VAL A 1 71 ? 4.349 -8.508 -2.178 1.00 0.00 71 VAL A N 19
ATOM 29179 C CA . VAL A 1 71 ? 5.720 -8.726 -1.731 1.00 0.00 71 VAL A CA 19
ATOM 29180 C C . VAL A 1 71 ? 6.720 -8.129 -2.714 1.00 0.00 71 VAL A C 19
ATOM 29181 O O . VAL A 1 71 ? 7.797 -7.678 -2.324 1.00 0.00 71 VAL A O 19
ATOM 29194 N N . ALA A 1 72 ? 6.357 -8.130 -3.993 1.00 0.00 72 ALA A N 19
ATOM 29195 C CA . ALA A 1 72 ? 7.222 -7.586 -5.033 1.00 0.00 72 ALA A CA 19
ATOM 29196 C C . ALA A 1 72 ? 7.394 -6.080 -4.871 1.00 0.00 72 ALA A C 19
ATOM 29197 O O . ALA A 1 72 ? 8.486 -5.546 -5.069 1.00 0.00 72 ALA A O 19
ATOM 29204 N N . ASP A 1 73 ? 6.311 -5.400 -4.511 1.00 0.00 73 ASP A N 19
ATOM 29205 C CA . ASP A 1 73 ? 6.343 -3.954 -4.323 1.00 0.00 73 ASP A CA 19
ATOM 29206 C C . ASP A 1 73 ? 7.310 -3.573 -3.206 1.00 0.00 73 ASP A C 19
ATOM 29207 O O . ASP A 1 73 ? 7.987 -2.549 -3.281 1.00 0.00 73 ASP A O 19
ATOM 29216 N N . ALA A 1 74 ? 7.367 -4.404 -2.170 1.00 0.00 74 ALA A N 19
ATOM 29217 C CA . ALA A 1 74 ? 8.251 -4.155 -1.038 1.00 0.00 74 ALA A CA 19
ATOM 29218 C C . ALA A 1 74 ? 9.656 -3.794 -1.508 1.00 0.00 74 ALA A C 19
ATOM 29219 O O . ALA A 1 74 ? 10.419 -4.658 -1.938 1.00 0.00 74 ALA A O 19
ATOM 29226 N N . GLY A 1 75 ? 9.991 -2.510 -1.424 1.00 0.00 75 GLY A N 19
ATOM 29227 C CA . GLY A 1 75 ? 11.304 -2.057 -1.845 1.00 0.00 75 GLY A CA 19
ATOM 29228 C C . GLY A 1 75 ? 11.675 -0.716 -1.245 1.00 0.00 75 GLY A C 19
ATOM 29229 O O . GLY A 1 75 ? 11.680 -0.555 -0.025 1.00 0.00 75 GLY A O 19
ATOM 29233 N N . GLU A 1 76 ? 11.989 0.249 -2.104 1.00 0.00 76 GLU A N 19
ATOM 29234 C CA . GLU A 1 76 ? 12.365 1.583 -1.650 1.00 0.00 76 GLU A CA 19
ATOM 29235 C C . GLU A 1 76 ? 11.642 2.657 -2.458 1.00 0.00 76 GLU A C 19
ATOM 29236 O O . GLU A 1 76 ? 11.910 2.842 -3.645 1.00 0.00 76 GLU A O 19
ATOM 29248 N N . TYR A 1 77 ? 10.723 3.360 -1.805 1.00 0.00 77 TYR A N 19
ATOM 29249 C CA . TYR A 1 77 ? 9.958 4.413 -2.462 1.00 0.00 77 TYR A CA 19
ATOM 29250 C C . TYR A 1 77 ? 10.567 5.784 -2.182 1.00 0.00 77 TYR A C 19
ATOM 29251 O O . TYR A 1 77 ? 10.609 6.235 -1.038 1.00 0.00 77 TYR A O 19
ATOM 29269 N N . SER A 1 78 ? 11.038 6.442 -3.237 1.00 0.00 78 SER A N 19
ATOM 29270 C CA . SER A 1 78 ? 11.647 7.760 -3.107 1.00 0.00 78 SER A CA 19
ATOM 29271 C C . SER A 1 78 ? 10.697 8.849 -3.595 1.00 0.00 78 SER A C 19
ATOM 29272 O O . SER A 1 78 ? 9.803 8.592 -4.401 1.00 0.00 78 SER A O 19
ATOM 29280 N N . CYS A 1 79 ? 10.897 10.065 -3.099 1.00 0.00 79 CYS A N 19
ATOM 29281 C CA . CYS A 1 79 ? 10.058 11.195 -3.483 1.00 0.00 79 CYS A CA 19
ATOM 29282 C C . CYS A 1 79 ? 10.909 12.412 -3.828 1.00 0.00 79 CYS A C 19
ATOM 29283 O O . CYS A 1 79 ? 11.646 12.925 -2.986 1.00 0.00 79 CYS A O 19
ATOM 29291 N N . MET A 1 80 ? 10.804 12.868 -5.072 1.00 0.00 80 MET A N 19
ATOM 29292 C CA . MET A 1 80 ? 11.565 14.026 -5.528 1.00 0.00 80 MET A CA 19
ATOM 29293 C C . MET A 1 80 ? 10.728 15.298 -5.436 1.00 0.00 80 MET A C 19
ATOM 29294 O O . MET A 1 80 ? 9.610 15.354 -5.948 1.00 0.00 80 MET A O 19
ATOM 29308 N N . CYS A 1 81 ? 11.276 16.315 -4.780 1.00 0.00 81 CYS A N 19
ATOM 29309 C CA . CYS A 1 81 ? 10.579 17.586 -4.620 1.00 0.00 81 CYS A CA 19
ATOM 29310 C C . CYS A 1 81 ? 11.494 18.755 -4.968 1.00 0.00 81 CYS A C 19
ATOM 29311 O O . CYS A 1 81 ? 12.273 19.216 -4.135 1.00 0.00 81 CYS A O 19
ATOM 29319 N N . GLY A 1 82 ? 11.394 19.230 -6.206 1.00 0.00 82 GLY A N 19
ATOM 29320 C CA . GLY A 1 82 ? 12.220 20.341 -6.643 1.00 0.00 82 GLY A CA 19
ATOM 29321 C C . GLY A 1 82 ? 13.666 19.940 -6.855 1.00 0.00 82 GLY A C 19
ATOM 29322 O O . GLY A 1 82 ? 14.072 19.631 -7.975 1.00 0.00 82 GLY A O 19
ATOM 29326 N N . GLN A 1 83 ? 14.445 19.945 -5.778 1.00 0.00 83 GLN A N 19
ATOM 29327 C CA . GLN A 1 83 ? 15.855 19.581 -5.854 1.00 0.00 83 GLN A CA 19
ATOM 29328 C C . GLN A 1 83 ? 16.178 18.452 -4.882 1.00 0.00 83 GLN A C 19
ATOM 29329 O O . GLN A 1 83 ? 16.888 17.508 -5.227 1.00 0.00 83 GLN A O 19
ATOM 29343 N N . GLU A 1 84 ? 15.652 18.556 -3.665 1.00 0.00 84 GLU A N 19
ATOM 29344 C CA . GLU A 1 84 ? 15.887 17.543 -2.643 1.00 0.00 84 GLU A CA 19
ATOM 29345 C C . GLU A 1 84 ? 15.111 16.266 -2.954 1.00 0.00 84 GLU A C 19
ATOM 29346 O O . GLU A 1 84 ? 14.371 16.201 -3.936 1.00 0.00 84 GLU A O 19
ATOM 29358 N N . ARG A 1 85 ? 15.287 15.254 -2.111 1.00 0.00 85 ARG A N 19
ATOM 29359 C CA . ARG A 1 85 ? 14.605 13.978 -2.296 1.00 0.00 85 ARG A CA 19
ATOM 29360 C C . ARG A 1 85 ? 14.659 13.143 -1.020 1.00 0.00 85 ARG A C 19
ATOM 29361 O O . ARG A 1 85 ? 15.539 13.329 -0.180 1.00 0.00 85 ARG A O 19
ATOM 29382 N N . THR A 1 86 ? 13.711 12.221 -0.882 1.00 0.00 86 THR A N 19
ATOM 29383 C CA . THR A 1 86 ? 13.649 11.358 0.291 1.00 0.00 86 THR A CA 19
ATOM 29384 C C . THR A 1 86 ? 13.424 9.904 -0.108 1.00 0.00 86 THR A C 19
ATOM 29385 O O . THR A 1 86 ? 13.000 9.616 -1.227 1.00 0.00 86 THR A O 19
ATOM 29396 N N . SER A 1 87 ? 13.711 8.992 0.815 1.00 0.00 87 SER A N 19
ATOM 29397 C CA . SER A 1 87 ? 13.543 7.566 0.558 1.00 0.00 87 SER A CA 19
ATOM 29398 C C . SER A 1 87 ? 13.030 6.847 1.802 1.00 0.00 87 SER A C 19
ATOM 29399 O O . SER A 1 87 ? 13.473 7.120 2.917 1.00 0.00 87 SER A O 19
ATOM 29407 N N . ALA A 1 88 ? 12.092 5.927 1.601 1.00 0.00 88 ALA A N 19
ATOM 29408 C CA . ALA A 1 88 ? 11.519 5.166 2.705 1.00 0.00 88 ALA A CA 19
ATOM 29409 C C . ALA A 1 88 ? 11.257 3.720 2.298 1.00 0.00 88 ALA A C 19
ATOM 29410 O O . ALA A 1 88 ? 10.351 3.440 1.512 1.00 0.00 88 ALA A O 19
ATOM 29417 N N . THR A 1 89 ? 12.055 2.804 2.836 1.00 0.00 89 THR A N 19
ATOM 29418 C CA . THR A 1 89 ? 11.910 1.387 2.527 1.00 0.00 89 THR A CA 19
ATOM 29419 C C . THR A 1 89 ? 10.565 0.854 3.008 1.00 0.00 89 THR A C 19
ATOM 29420 O O . THR A 1 89 ? 10.253 0.911 4.199 1.00 0.00 89 THR A O 19
ATOM 29431 N N . LEU A 1 90 ? 9.772 0.336 2.077 1.00 0.00 90 LEU A N 19
ATOM 29432 C CA . LEU A 1 90 ? 8.459 -0.208 2.406 1.00 0.00 90 LEU A CA 19
ATOM 29433 C C . LEU A 1 90 ? 8.558 -1.687 2.768 1.00 0.00 90 LEU A C 19
ATOM 29434 O O . LEU A 1 90 ? 9.323 -2.437 2.160 1.00 0.00 90 LEU A O 19
ATOM 29450 N N . THR A 1 91 ? 7.778 -2.101 3.761 1.00 0.00 91 THR A N 19
ATOM 29451 C CA . THR A 1 91 ? 7.776 -3.490 4.203 1.00 0.00 91 THR A CA 19
ATOM 29452 C C . THR A 1 91 ? 6.456 -4.173 3.866 1.00 0.00 91 THR A C 19
ATOM 29453 O O . THR A 1 91 ? 5.383 -3.676 4.210 1.00 0.00 91 THR A O 19
ATOM 29464 N N . VAL A 1 92 ? 6.540 -5.315 3.192 1.00 0.00 92 VAL A N 19
ATOM 29465 C CA . VAL A 1 92 ? 5.351 -6.068 2.810 1.00 0.00 92 VAL A CA 19
ATOM 29466 C C . VAL A 1 92 ? 5.394 -7.485 3.371 1.00 0.00 92 VAL A C 19
ATOM 29467 O O . VAL A 1 92 ? 6.343 -8.231 3.128 1.00 0.00 92 VAL A O 19
ATOM 29480 N N . ARG A 1 93 ? 4.360 -7.850 4.121 1.00 0.00 93 ARG A N 19
ATOM 29481 C CA . ARG A 1 93 ? 4.280 -9.178 4.717 1.00 0.00 93 ARG A CA 19
ATOM 29482 C C . ARG A 1 93 ? 3.522 -10.139 3.805 1.00 0.00 93 ARG A C 19
ATOM 29483 O O . ARG A 1 93 ? 2.346 -9.932 3.510 1.00 0.00 93 ARG A O 19
ATOM 29504 N N . ALA A 1 94 ? 4.206 -11.189 3.362 1.00 0.00 94 ALA A N 19
ATOM 29505 C CA . ALA A 1 94 ? 3.597 -12.181 2.485 1.00 0.00 94 ALA A CA 19
ATOM 29506 C C . ALA A 1 94 ? 2.382 -12.825 3.144 1.00 0.00 94 ALA A C 19
ATOM 29507 O O . ALA A 1 94 ? 2.352 -13.017 4.361 1.00 0.00 94 ALA A O 19
ATOM 29514 N N . LEU A 1 95 ? 1.382 -13.157 2.335 1.00 0.00 95 LEU A N 19
ATOM 29515 C CA . LEU A 1 95 ? 0.163 -13.780 2.841 1.00 0.00 95 LEU A CA 19
ATOM 29516 C C . LEU A 1 95 ? 0.481 -15.071 3.588 1.00 0.00 95 LEU A C 19
ATOM 29517 O O . LEU A 1 95 ? 1.510 -15.709 3.365 1.00 0.00 95 LEU A O 19
ATOM 29533 N N . PRO A 1 96 ? -0.424 -15.468 4.495 1.00 0.00 96 PRO A N 19
ATOM 29534 C CA . PRO A 1 96 ? -0.264 -16.688 5.291 1.00 0.00 96 PRO A CA 19
ATOM 29535 C C . PRO A 1 96 ? -0.407 -17.952 4.450 1.00 0.00 96 PRO A C 19
ATOM 29536 O O . PRO A 1 96 ? -1.471 -18.222 3.894 1.00 0.00 96 PRO A O 19
ATOM 29547 N N . ALA A 1 97 ? 0.672 -18.724 4.363 1.00 0.00 97 ALA A N 19
ATOM 29548 C CA . ALA A 1 97 ? 0.665 -19.961 3.592 1.00 0.00 97 ALA A CA 19
ATOM 29549 C C . ALA A 1 97 ? -0.585 -20.784 3.885 1.00 0.00 97 ALA A C 19
ATOM 29550 O O . ALA A 1 97 ? -1.236 -21.288 2.971 1.00 0.00 97 ALA A O 19
ATOM 29557 N N . ARG A 1 98 ? -0.913 -20.917 5.166 1.00 0.00 98 ARG A N 19
ATOM 29558 C CA . ARG A 1 98 ? -2.083 -21.681 5.580 1.00 0.00 98 ARG A CA 19
ATOM 29559 C C . ARG A 1 98 ? -2.893 -20.914 6.622 1.00 0.00 98 ARG A C 19
ATOM 29560 O O . ARG A 1 98 ? -2.344 -20.127 7.394 1.00 0.00 98 ARG A O 19
ATOM 29581 N N . PHE A 1 99 ? -4.201 -21.148 6.637 1.00 0.00 99 PHE A N 19
ATOM 29582 C CA . PHE A 1 99 ? -5.086 -20.478 7.583 1.00 0.00 99 PHE A CA 19
ATOM 29583 C C . PHE A 1 99 ? -5.641 -21.468 8.603 1.00 0.00 99 PHE A C 19
ATOM 29584 O O . PHE A 1 99 ? -6.001 -22.595 8.261 1.00 0.00 99 PHE A O 19
ATOM 29601 N N . THR A 1 100 ? -5.707 -21.039 9.860 1.00 0.00 100 THR A N 19
ATOM 29602 C CA . THR A 1 100 ? -6.215 -21.886 10.931 1.00 0.00 100 THR A CA 19
ATOM 29603 C C . THR A 1 100 ? -7.650 -22.321 10.654 1.00 0.00 100 THR A C 19
ATOM 29604 O O . THR A 1 100 ? -8.598 -21.621 11.005 1.00 0.00 100 THR A O 19
ATOM 29615 N N . GLU A 1 101 ? -7.800 -23.482 10.023 1.00 0.00 101 GLU A N 19
ATOM 29616 C CA . GLU A 1 101 ? -9.120 -24.009 9.699 1.00 0.00 101 GLU A CA 19
ATOM 29617 C C . GLU A 1 101 ? -9.718 -24.748 10.893 1.00 0.00 101 GLU A C 19
ATOM 29618 O O . GLU A 1 101 ? -9.099 -24.845 11.951 1.00 0.00 101 GLU A O 19
ATOM 29630 N N . GLY A 1 102 ? -10.929 -25.269 10.714 1.00 0.00 102 GLY A N 19
ATOM 29631 C CA . GLY A 1 102 ? -11.592 -25.992 11.783 1.00 0.00 102 GLY A CA 19
ATOM 29632 C C . GLY A 1 102 ? -12.862 -26.677 11.320 1.00 0.00 102 GLY A C 19
ATOM 29633 O O . GLY A 1 102 ? -13.558 -26.177 10.436 1.00 0.00 102 GLY A O 19
ATOM 29637 N N . SER A 1 103 ? -13.164 -27.826 11.916 1.00 0.00 103 SER A N 19
ATOM 29638 C CA . SER A 1 103 ? -14.356 -28.584 11.555 1.00 0.00 103 SER A CA 19
ATOM 29639 C C . SER A 1 103 ? -15.265 -28.776 12.765 1.00 0.00 103 SER A C 19
ATOM 29640 O O . SER A 1 103 ? -14.855 -29.334 13.782 1.00 0.00 103 SER A O 19
ATOM 29648 N N . GLY A 1 104 ? -16.504 -28.307 12.647 1.00 0.00 104 GLY A N 19
ATOM 29649 C CA . GLY A 1 104 ? -17.453 -28.435 13.737 1.00 0.00 104 GLY A CA 19
ATOM 29650 C C . GLY A 1 104 ? -18.739 -29.112 13.310 1.00 0.00 104 GLY A C 19
ATOM 29651 O O . GLY A 1 104 ? -19.721 -28.460 12.954 1.00 0.00 104 GLY A O 19
ATOM 29655 N N . PRO A 1 105 ? -18.745 -30.453 13.339 1.00 0.00 105 PRO A N 19
ATOM 29656 C CA . PRO A 1 105 ? -19.914 -31.249 12.953 1.00 0.00 105 PRO A CA 19
ATOM 29657 C C . PRO A 1 105 ? -21.056 -31.125 13.956 1.00 0.00 105 PRO A C 19
ATOM 29658 O O . PRO A 1 105 ? -20.837 -30.805 15.124 1.00 0.00 105 PRO A O 19
ATOM 29669 N N . SER A 1 106 ? -22.275 -31.379 13.492 1.00 0.00 106 SER A N 19
ATOM 29670 C CA . SER A 1 106 ? -23.453 -31.293 14.348 1.00 0.00 106 SER A CA 19
ATOM 29671 C C . SER A 1 106 ? -24.322 -32.538 14.203 1.00 0.00 106 SER A C 19
ATOM 29672 O O . SER A 1 106 ? -24.068 -33.391 13.353 1.00 0.00 106 SER A O 19
ATOM 29680 N N . SER A 1 107 ? -25.351 -32.634 15.040 1.00 0.00 107 SER A N 19
ATOM 29681 C CA . SER A 1 107 ? -26.257 -33.776 15.009 1.00 0.00 107 SER A CA 19
ATOM 29682 C C . SER A 1 107 ? -27.397 -33.538 14.023 1.00 0.00 107 SER A C 19
ATOM 29683 O O . SER A 1 107 ? -27.830 -32.405 13.819 1.00 0.00 107 SER A O 19
ATOM 29691 N N . GLY A 1 108 ? -27.880 -34.617 13.415 1.00 0.00 108 GLY A N 19
ATOM 29692 C CA . GLY A 1 108 ? -28.965 -34.505 12.458 1.00 0.00 108 GLY A CA 19
ATOM 29693 C C . GLY A 1 108 ? -28.545 -34.898 11.055 1.00 0.00 108 GLY A C 19
ATOM 29694 O O . GLY A 1 108 ? -29.388 -35.122 10.187 1.00 0.00 108 GLY A O 19
ATOM 29698 N N . GLY A 1 1 ? 23.069 38.905 9.813 1.00 0.00 1 GLY A N 20
ATOM 29699 C CA . GLY A 1 1 ? 23.033 39.329 8.425 1.00 0.00 1 GLY A CA 20
ATOM 29700 C C . GLY A 1 1 ? 21.655 39.184 7.810 1.00 0.00 1 GLY A C 20
ATOM 29701 O O . GLY A 1 1 ? 20.653 39.558 8.420 1.00 0.00 1 GLY A O 20
ATOM 29705 N N . SER A 1 2 ? 21.604 38.642 6.598 1.00 0.00 2 SER A N 20
ATOM 29706 C CA . SER A 1 2 ? 20.339 38.454 5.897 1.00 0.00 2 SER A CA 20
ATOM 29707 C C . SER A 1 2 ? 20.360 37.170 5.074 1.00 0.00 2 SER A C 20
ATOM 29708 O O . SER A 1 2 ? 21.279 36.937 4.289 1.00 0.00 2 SER A O 20
ATOM 29716 N N . SER A 1 3 ? 19.339 36.339 5.260 1.00 0.00 3 SER A N 20
ATOM 29717 C CA . SER A 1 3 ? 19.241 35.076 4.538 1.00 0.00 3 SER A CA 20
ATOM 29718 C C . SER A 1 3 ? 17.783 34.716 4.268 1.00 0.00 3 SER A C 20
ATOM 29719 O O . SER A 1 3 ? 16.874 35.243 4.908 1.00 0.00 3 SER A O 20
ATOM 29727 N N . GLY A 1 4 ? 17.569 33.814 3.316 1.00 0.00 4 GLY A N 20
ATOM 29728 C CA . GLY A 1 4 ? 16.220 33.398 2.977 1.00 0.00 4 GLY A CA 20
ATOM 29729 C C . GLY A 1 4 ? 15.848 33.745 1.549 1.00 0.00 4 GLY A C 20
ATOM 29730 O O . GLY A 1 4 ? 15.073 34.670 1.310 1.00 0.00 4 GLY A O 20
ATOM 29734 N N . SER A 1 5 ? 16.403 33.001 0.597 1.00 0.00 5 SER A N 20
ATOM 29735 C CA . SER A 1 5 ? 16.129 33.238 -0.815 1.00 0.00 5 SER A CA 20
ATOM 29736 C C . SER A 1 5 ? 15.060 32.278 -1.330 1.00 0.00 5 SER A C 20
ATOM 29737 O O . SER A 1 5 ? 15.146 31.068 -1.123 1.00 0.00 5 SER A O 20
ATOM 29745 N N . SER A 1 6 ? 14.054 32.828 -2.002 1.00 0.00 6 SER A N 20
ATOM 29746 C CA . SER A 1 6 ? 12.966 32.023 -2.543 1.00 0.00 6 SER A CA 20
ATOM 29747 C C . SER A 1 6 ? 13.498 30.974 -3.515 1.00 0.00 6 SER A C 20
ATOM 29748 O O . SER A 1 6 ? 14.527 31.173 -4.159 1.00 0.00 6 SER A O 20
ATOM 29756 N N . GLY A 1 7 ? 12.788 29.854 -3.614 1.00 0.00 7 GLY A N 20
ATOM 29757 C CA . GLY A 1 7 ? 13.203 28.789 -4.508 1.00 0.00 7 GLY A CA 20
ATOM 29758 C C . GLY A 1 7 ? 12.311 27.568 -4.410 1.00 0.00 7 GLY A C 20
ATOM 29759 O O . GLY A 1 7 ? 11.161 27.647 -3.977 1.00 0.00 7 GLY A O 20
ATOM 29763 N N . PRO A 1 8 ? 12.842 26.407 -4.821 1.00 0.00 8 PRO A N 20
ATOM 29764 C CA . PRO A 1 8 ? 12.102 25.142 -4.788 1.00 0.00 8 PRO A CA 20
ATOM 29765 C C . PRO A 1 8 ? 11.867 24.644 -3.366 1.00 0.00 8 PRO A C 20
ATOM 29766 O O . PRO A 1 8 ? 12.646 24.938 -2.459 1.00 0.00 8 PRO A O 20
ATOM 29777 N N . ALA A 1 9 ? 10.789 23.890 -3.178 1.00 0.00 9 ALA A N 20
ATOM 29778 C CA . ALA A 1 9 ? 10.454 23.349 -1.867 1.00 0.00 9 ALA A CA 20
ATOM 29779 C C . ALA A 1 9 ? 11.418 22.237 -1.469 1.00 0.00 9 ALA A C 20
ATOM 29780 O O . ALA A 1 9 ? 11.795 21.404 -2.293 1.00 0.00 9 ALA A O 20
ATOM 29787 N N . ARG A 1 10 ? 11.815 22.230 -0.200 1.00 0.00 10 ARG A N 20
ATOM 29788 C CA . ARG A 1 10 ? 12.737 21.220 0.306 1.00 0.00 10 ARG A CA 20
ATOM 29789 C C . ARG A 1 10 ? 12.064 20.350 1.364 1.00 0.00 10 ARG A C 20
ATOM 29790 O O . ARG A 1 10 ? 11.049 20.735 1.945 1.00 0.00 10 ARG A O 20
ATOM 29811 N N . PHE A 1 11 ? 12.635 19.175 1.607 1.00 0.00 11 PHE A N 20
ATOM 29812 C CA . PHE A 1 11 ? 12.089 18.250 2.593 1.00 0.00 11 PHE A CA 20
ATOM 29813 C C . PHE A 1 11 ? 12.527 18.636 4.003 1.00 0.00 11 PHE A C 20
ATOM 29814 O O . PHE A 1 11 ? 13.667 19.049 4.220 1.00 0.00 11 PHE A O 20
ATOM 29831 N N . THR A 1 12 ? 11.614 18.499 4.958 1.00 0.00 12 THR A N 20
ATOM 29832 C CA . THR A 1 12 ? 11.904 18.835 6.347 1.00 0.00 12 THR A CA 20
ATOM 29833 C C . THR A 1 12 ? 11.852 17.596 7.234 1.00 0.00 12 THR A C 20
ATOM 29834 O O . THR A 1 12 ? 12.401 17.588 8.335 1.00 0.00 12 THR A O 20
ATOM 29845 N N . GLN A 1 13 ? 11.190 16.552 6.747 1.00 0.00 13 GLN A N 20
ATOM 29846 C CA . GLN A 1 13 ? 11.068 15.308 7.497 1.00 0.00 13 GLN A CA 20
ATOM 29847 C C . GLN A 1 13 ? 11.101 14.103 6.562 1.00 0.00 13 GLN A C 20
ATOM 29848 O O . GLN A 1 13 ? 10.219 13.934 5.720 1.00 0.00 13 GLN A O 20
ATOM 29862 N N . ASP A 1 14 ? 12.123 13.269 6.717 1.00 0.00 14 A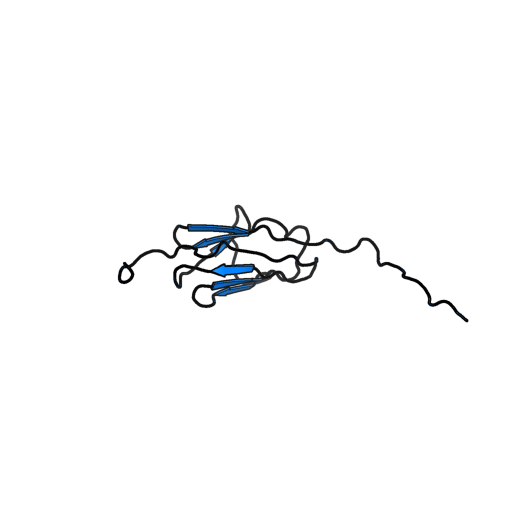SP A N 20
ATOM 29863 C CA . ASP A 1 14 ? 12.270 12.079 5.887 1.00 0.00 14 ASP A CA 20
ATOM 29864 C C . ASP A 1 14 ? 10.923 11.397 5.671 1.00 0.00 14 ASP A C 20
ATOM 29865 O O . ASP A 1 14 ? 9.986 11.588 6.447 1.00 0.00 14 ASP A O 20
ATOM 29874 N N . LEU A 1 15 ? 10.832 10.601 4.611 1.00 0.00 15 LEU A N 20
ATOM 29875 C CA . LEU A 1 15 ? 9.599 9.890 4.291 1.00 0.00 15 LEU A CA 20
ATOM 29876 C C . LEU A 1 15 ? 9.202 8.951 5.425 1.00 0.00 15 LEU A C 20
ATOM 29877 O O . LEU A 1 15 ? 10.015 8.625 6.290 1.00 0.00 15 LEU A O 20
ATOM 29893 N N . LYS A 1 16 ? 7.947 8.516 5.414 1.00 0.00 16 LYS A N 20
ATOM 29894 C CA . LYS A 1 16 ? 7.441 7.610 6.439 1.00 0.00 16 LYS A CA 20
ATOM 29895 C C . LYS A 1 16 ? 6.692 6.440 5.810 1.00 0.00 16 LYS A C 20
ATOM 29896 O O . LYS A 1 16 ? 6.144 6.557 4.713 1.00 0.00 16 LYS A O 20
ATOM 29915 N N . THR A 1 17 ? 6.672 5.310 6.511 1.00 0.00 17 THR A N 20
ATOM 29916 C CA . THR A 1 17 ? 5.990 4.119 6.021 1.00 0.00 17 THR A CA 20
ATOM 29917 C C . THR A 1 17 ? 5.768 3.112 7.143 1.00 0.00 17 THR A C 20
ATOM 29918 O O . THR A 1 17 ? 6.287 3.273 8.248 1.00 0.00 17 THR A O 20
ATOM 29929 N N . LYS A 1 18 ? 4.995 2.071 6.854 1.00 0.00 18 LYS A N 20
ATOM 29930 C CA . LYS A 1 18 ? 4.705 1.035 7.838 1.00 0.00 18 LYS A CA 20
ATOM 29931 C C . LYS A 1 18 ? 4.817 -0.353 7.216 1.00 0.00 18 LYS A C 20
ATOM 29932 O O . LYS A 1 18 ? 5.119 -0.489 6.031 1.00 0.00 18 LYS A O 20
ATOM 29951 N N . GLU A 1 19 ? 4.570 -1.380 8.023 1.00 0.00 19 GLU A N 20
ATOM 29952 C CA . GLU A 1 19 ? 4.643 -2.758 7.550 1.00 0.00 19 GLU A CA 20
ATOM 29953 C C . GLU A 1 19 ? 3.249 -3.364 7.423 1.00 0.00 19 GLU A C 20
ATOM 29954 O O . GLU A 1 19 ? 2.586 -3.636 8.424 1.00 0.00 19 GLU A O 20
ATOM 29966 N N . ALA A 1 20 ? 2.811 -3.573 6.186 1.00 0.00 20 ALA A N 20
ATOM 29967 C CA . ALA A 1 20 ? 1.497 -4.148 5.928 1.00 0.00 20 ALA A CA 20
ATOM 29968 C C . ALA A 1 20 ? 1.615 -5.485 5.204 1.00 0.00 20 ALA A C 20
ATOM 29969 O O . ALA A 1 20 ? 2.691 -5.853 4.732 1.00 0.00 20 ALA A O 20
ATOM 29976 N N . SER A 1 21 ? 0.503 -6.208 5.120 1.00 0.00 21 SER A N 20
ATOM 29977 C CA . SER A 1 21 ? 0.484 -7.507 4.457 1.00 0.00 21 SER A CA 20
ATOM 29978 C C . SER A 1 21 ? -0.140 -7.399 3.069 1.00 0.00 21 SER A C 20
ATOM 29979 O O . SER A 1 21 ? -0.733 -6.378 2.721 1.00 0.00 21 SER A O 20
ATOM 29987 N N . GLU A 1 22 ? -0.001 -8.460 2.280 1.00 0.00 22 GLU A N 20
ATOM 29988 C CA . GLU A 1 22 ? -0.550 -8.484 0.930 1.00 0.00 22 GLU A CA 20
ATOM 29989 C C . GLU A 1 22 ? -1.999 -8.007 0.923 1.00 0.00 22 GLU A C 20
ATOM 29990 O O . GLU A 1 22 ? -2.775 -8.330 1.821 1.00 0.00 22 GLU A O 20
ATOM 30002 N N . GLY A 1 23 ? -2.357 -7.235 -0.099 1.00 0.00 23 GLY A N 20
ATOM 30003 C CA . GLY A 1 23 ? -3.711 -6.724 -0.204 1.00 0.00 23 GLY A CA 20
ATOM 30004 C C . GLY A 1 23 ? -3.894 -5.409 0.527 1.00 0.00 23 GLY A C 20
ATOM 30005 O O . GLY A 1 23 ? -4.735 -4.593 0.150 1.00 0.00 23 GLY A O 20
ATOM 30009 N N . ALA A 1 24 ? -3.105 -5.203 1.577 1.00 0.00 24 ALA A N 20
ATOM 30010 C CA . ALA A 1 24 ? -3.184 -3.978 2.362 1.00 0.00 24 ALA A CA 20
ATOM 30011 C C . ALA A 1 24 ? -2.917 -2.752 1.495 1.00 0.00 24 ALA A C 20
ATOM 30012 O O . ALA A 1 24 ? -2.809 -2.854 0.273 1.00 0.00 24 ALA A O 20
ATOM 30019 N N . THR A 1 25 ? -2.814 -1.591 2.135 1.00 0.00 25 THR A N 20
ATOM 30020 C CA . THR A 1 25 ? -2.562 -0.345 1.423 1.00 0.00 25 THR A CA 20
ATOM 30021 C C . THR A 1 25 ? -1.413 0.430 2.058 1.00 0.00 25 THR A C 20
ATOM 30022 O O . THR A 1 25 ? -1.561 1.004 3.136 1.00 0.00 25 THR A O 20
ATOM 30033 N N . ALA A 1 26 ? -0.269 0.442 1.383 1.00 0.00 26 ALA A N 20
ATOM 30034 C CA . ALA A 1 26 ? 0.904 1.149 1.880 1.00 0.00 26 ALA A CA 20
ATOM 30035 C C . ALA A 1 26 ? 0.623 2.640 2.032 1.00 0.00 26 ALA A C 20
ATOM 30036 O O . ALA A 1 26 ? 0.216 3.307 1.080 1.00 0.00 26 ALA A O 20
ATOM 30043 N N . THR A 1 27 ? 0.843 3.159 3.237 1.00 0.00 27 THR A N 20
ATOM 30044 C CA . THR A 1 27 ? 0.611 4.571 3.514 1.00 0.00 27 THR A CA 20
ATOM 30045 C C . THR A 1 27 ? 1.922 5.300 3.786 1.00 0.00 27 THR A C 20
ATOM 30046 O O . THR A 1 27 ? 2.529 5.133 4.845 1.00 0.00 27 THR A O 20
ATOM 30057 N N . LEU A 1 28 ? 2.354 6.110 2.825 1.00 0.00 28 LEU A N 20
ATOM 30058 C CA . LEU A 1 28 ? 3.594 6.866 2.962 1.00 0.00 28 LEU A CA 20
ATOM 30059 C C . LEU A 1 28 ? 3.308 8.356 3.122 1.00 0.00 28 LEU A C 20
ATOM 30060 O O . LEU A 1 28 ? 2.698 8.977 2.253 1.00 0.00 28 LEU A O 20
ATOM 30076 N N . GLN A 1 29 ? 3.756 8.922 4.238 1.00 0.00 29 GLN A N 20
ATOM 30077 C CA . GLN A 1 29 ? 3.549 10.340 4.511 1.00 0.00 29 GLN A CA 20
ATOM 30078 C C . GLN A 1 29 ? 4.882 11.066 4.654 1.00 0.00 29 GLN A C 20
ATOM 30079 O O . GLN A 1 29 ? 5.792 10.587 5.332 1.00 0.00 29 GLN A O 20
ATOM 30093 N N . CYS A 1 30 ? 4.991 12.224 4.013 1.00 0.00 30 CYS A N 20
ATOM 30094 C CA . CYS A 1 30 ? 6.214 13.017 4.068 1.00 0.00 30 CYS A CA 20
ATOM 30095 C C . CYS A 1 30 ? 5.899 14.484 4.341 1.00 0.00 30 CYS A C 20
ATOM 30096 O O . CYS A 1 30 ? 4.757 14.920 4.202 1.00 0.00 30 CYS A O 20
ATOM 30104 N N . GLU A 1 31 ? 6.920 15.241 4.731 1.00 0.00 31 GLU A N 20
ATOM 30105 C CA . GLU A 1 31 ? 6.751 16.659 5.026 1.00 0.00 31 GLU A CA 20
ATOM 30106 C C . GLU A 1 31 ? 7.583 17.515 4.076 1.00 0.00 31 GLU A C 20
ATOM 30107 O O . GLU A 1 31 ? 8.501 17.022 3.420 1.00 0.00 31 GLU A O 20
ATOM 30119 N N . LEU A 1 32 ? 7.254 18.801 4.007 1.00 0.00 32 LEU A N 20
ATOM 30120 C CA . LEU A 1 32 ? 7.970 19.727 3.137 1.00 0.00 32 LEU A CA 20
ATOM 30121 C C . LEU A 1 32 ? 8.078 21.106 3.781 1.00 0.00 32 LEU A C 20
ATOM 30122 O O . LEU A 1 32 ? 7.327 21.433 4.700 1.00 0.00 32 LEU A O 20
ATOM 30138 N N . SER A 1 33 ? 9.015 21.911 3.291 1.00 0.00 33 SER A N 20
ATOM 30139 C CA . SER A 1 33 ? 9.222 23.254 3.819 1.00 0.00 33 SER A CA 20
ATOM 30140 C C . SER A 1 33 ? 8.061 24.170 3.445 1.00 0.00 33 SER A C 20
ATOM 30141 O O . SER A 1 33 ? 7.845 25.207 4.072 1.00 0.00 33 SER A O 20
ATOM 30149 N N . LYS A 1 34 ? 7.316 23.780 2.416 1.00 0.00 34 LYS A N 20
ATOM 30150 C CA . LYS A 1 34 ? 6.175 24.563 1.956 1.00 0.00 34 LYS A CA 20
ATOM 30151 C C . LYS A 1 34 ? 5.291 23.741 1.024 1.00 0.00 34 LYS A C 20
ATOM 30152 O O . LYS A 1 34 ? 5.737 22.753 0.440 1.00 0.00 34 LYS A O 20
ATOM 30171 N N . VAL A 1 35 ? 4.035 24.155 0.888 1.00 0.00 35 VAL A N 20
ATOM 30172 C CA . VAL A 1 35 ? 3.089 23.459 0.025 1.00 0.00 35 VAL A CA 20
ATOM 30173 C C . VAL A 1 35 ? 3.551 23.482 -1.428 1.00 0.00 35 VAL A C 20
ATOM 30174 O O . VAL A 1 35 ? 3.306 24.447 -2.152 1.00 0.00 35 VAL A O 20
ATOM 30187 N N . ALA A 1 36 ? 4.219 22.413 -1.848 1.00 0.00 36 ALA A N 20
ATOM 30188 C CA . ALA A 1 36 ? 4.713 22.310 -3.215 1.00 0.00 36 ALA A CA 20
ATOM 30189 C C . ALA A 1 36 ? 4.467 20.917 -3.784 1.00 0.00 36 ALA A C 20
ATOM 30190 O O . ALA A 1 36 ? 4.407 19.925 -3.058 1.00 0.00 36 ALA A O 20
ATOM 30197 N N . PRO A 1 37 ? 4.318 20.838 -5.115 1.00 0.00 37 PRO A N 20
ATOM 30198 C CA . PRO A 1 37 ? 4.075 19.571 -5.811 1.00 0.00 37 PRO A CA 20
ATOM 30199 C C . PRO A 1 37 ? 5.296 18.657 -5.794 1.00 0.00 37 PRO A C 20
ATOM 30200 O O . PRO A 1 37 ? 6.427 19.112 -5.963 1.00 0.00 37 PRO A O 20
ATOM 30211 N N . VAL A 1 38 ? 5.059 17.365 -5.590 1.00 0.00 38 VAL A N 20
ATOM 30212 C CA . VAL A 1 38 ? 6.139 16.386 -5.553 1.00 0.00 38 VAL A CA 20
ATOM 30213 C C . VAL A 1 38 ? 5.897 15.262 -6.553 1.00 0.00 38 VAL A C 20
ATOM 30214 O O . VAL A 1 38 ? 4.803 15.131 -7.101 1.00 0.00 38 VAL A O 20
ATOM 30227 N N . GLU A 1 39 ? 6.924 14.451 -6.785 1.00 0.00 39 GLU A N 20
ATOM 30228 C CA . GLU A 1 39 ? 6.822 13.337 -7.720 1.00 0.00 39 GLU A CA 20
ATOM 30229 C C . GLU A 1 39 ? 7.340 12.048 -7.089 1.00 0.00 39 GLU A C 20
ATOM 30230 O O . GLU A 1 39 ? 8.529 11.922 -6.796 1.00 0.00 39 GLU A O 20
ATOM 30242 N N . TRP A 1 40 ? 6.439 11.094 -6.883 1.00 0.00 40 TRP A N 20
ATOM 30243 C CA . TRP A 1 40 ? 6.804 9.814 -6.286 1.00 0.00 40 TRP A CA 20
ATOM 30244 C C . TRP A 1 40 ? 7.487 8.912 -7.307 1.00 0.00 40 TRP A C 20
ATOM 30245 O O . TRP A 1 40 ? 7.149 8.930 -8.491 1.00 0.00 40 TRP A O 20
ATOM 30266 N N . LYS A 1 41 ? 8.451 8.124 -6.843 1.00 0.00 41 LYS A N 20
ATOM 30267 C CA . LYS A 1 41 ? 9.181 7.213 -7.716 1.00 0.00 41 LYS A CA 20
ATOM 30268 C C . LYS A 1 41 ? 9.426 5.875 -7.024 1.00 0.00 41 LYS A C 20
ATOM 30269 O O . LYS A 1 41 ? 9.551 5.811 -5.801 1.00 0.00 41 LYS A O 20
ATOM 30288 N N . LYS A 1 42 ? 9.495 4.809 -7.815 1.00 0.00 42 LYS A N 20
ATOM 30289 C CA . LYS A 1 42 ? 9.728 3.473 -7.280 1.00 0.00 42 LYS A CA 20
ATOM 30290 C C . LYS A 1 42 ? 11.011 2.876 -7.848 1.00 0.00 42 LYS A C 20
ATOM 30291 O O . LYS A 1 42 ? 11.243 1.671 -7.750 1.00 0.00 42 LYS A O 20
ATOM 30310 N N . GLY A 1 43 ? 11.843 3.726 -8.442 1.00 0.00 43 GLY A N 20
ATOM 30311 C CA . GLY A 1 43 ? 13.093 3.263 -9.016 1.00 0.00 43 GLY A CA 20
ATOM 30312 C C . GLY A 1 43 ? 13.509 4.072 -10.229 1.00 0.00 43 GLY A C 20
ATOM 30313 O O . GLY A 1 43 ? 13.320 5.287 -10.286 1.00 0.00 43 GLY A O 20
ATOM 30317 N N . PRO A 1 44 ? 14.092 3.392 -11.227 1.00 0.00 44 PRO A N 20
ATOM 30318 C CA . PRO A 1 44 ? 14.550 4.036 -12.462 1.00 0.00 44 PRO A CA 20
ATOM 30319 C C . PRO A 1 44 ? 13.391 4.511 -13.332 1.00 0.00 44 PRO A C 20
ATOM 30320 O O . PRO A 1 44 ? 13.598 5.023 -14.431 1.00 0.00 44 PRO A O 20
ATOM 30331 N N . GLU A 1 45 ? 12.171 4.338 -12.831 1.00 0.00 45 GLU A N 20
ATOM 30332 C CA . GLU A 1 45 ? 10.980 4.750 -13.564 1.00 0.00 45 GLU A CA 20
ATOM 30333 C C . GLU A 1 45 ? 10.207 5.816 -12.792 1.00 0.00 45 GLU A C 20
ATOM 30334 O O . GLU A 1 45 ? 10.457 6.046 -11.609 1.00 0.00 45 GLU A O 20
ATOM 30346 N N . THR A 1 46 ? 9.267 6.465 -13.472 1.00 0.00 46 THR A N 20
ATOM 30347 C CA . THR A 1 46 ? 8.459 7.508 -12.852 1.00 0.00 46 THR A CA 20
ATOM 30348 C C . THR A 1 46 ? 7.022 7.043 -12.651 1.00 0.00 46 THR A C 20
ATOM 30349 O O . THR A 1 46 ? 6.446 6.380 -13.515 1.00 0.00 46 THR A O 20
ATOM 30360 N N . LEU A 1 47 ? 6.446 7.393 -11.506 1.00 0.00 47 LEU A N 20
ATOM 30361 C CA . LEU A 1 47 ? 5.074 7.012 -11.191 1.00 0.00 47 LEU A CA 20
ATOM 30362 C C . LEU A 1 47 ? 4.116 8.174 -11.435 1.00 0.00 47 LEU A C 20
ATOM 30363 O O . LEU A 1 47 ? 4.534 9.264 -11.824 1.00 0.00 47 LEU A O 20
ATOM 30379 N N . ARG A 1 48 ? 2.830 7.932 -11.202 1.00 0.00 48 ARG A N 20
ATOM 30380 C CA . ARG A 1 48 ? 1.813 8.959 -11.396 1.00 0.00 48 ARG A CA 20
ATOM 30381 C C . ARG A 1 48 ? 0.564 8.648 -10.577 1.00 0.00 48 ARG A C 20
ATOM 30382 O O . ARG A 1 48 ? 0.382 7.525 -10.106 1.00 0.00 48 ARG A O 20
ATOM 30403 N N . ASP A 1 49 ? -0.293 9.649 -10.412 1.00 0.00 49 ASP A N 20
ATOM 30404 C CA . ASP A 1 49 ? -1.526 9.483 -9.651 1.00 0.00 49 ASP A CA 20
ATOM 30405 C C . ASP A 1 49 ? -2.696 9.162 -10.575 1.00 0.00 49 ASP A C 20
ATOM 30406 O O . ASP A 1 49 ? -3.076 9.974 -11.418 1.00 0.00 49 ASP A O 20
ATOM 30415 N N . GLY A 1 50 ? -3.264 7.971 -10.411 1.00 0.00 50 GLY A N 20
ATOM 30416 C CA . GLY A 1 50 ? -4.385 7.563 -11.239 1.00 0.00 50 GLY A CA 20
ATOM 30417 C C . GLY A 1 50 ? -4.609 6.064 -11.214 1.00 0.00 50 GLY A C 20
ATOM 30418 O O . GLY A 1 50 ? -4.080 5.336 -12.053 1.00 0.00 50 GLY A O 20
ATOM 30422 N N . GLY A 1 51 ? -5.395 5.600 -10.247 1.00 0.00 51 GLY A N 20
ATOM 30423 C CA . GLY A 1 51 ? -5.672 4.180 -10.133 1.00 0.00 51 GLY A CA 20
ATOM 30424 C C . GLY A 1 51 ? -5.212 3.604 -8.808 1.00 0.00 51 GLY A C 20
ATOM 30425 O O . GLY A 1 51 ? -5.458 4.187 -7.751 1.00 0.00 51 GLY A O 20
ATOM 30429 N N . ARG A 1 52 ? -4.545 2.456 -8.863 1.00 0.00 52 ARG A N 20
ATOM 30430 C CA . ARG A 1 52 ? -4.053 1.800 -7.658 1.00 0.00 52 ARG A CA 20
ATOM 30431 C C . ARG A 1 52 ? -3.217 2.761 -6.818 1.00 0.00 52 ARG A C 20
ATOM 30432 O O . ARG A 1 52 ? -3.321 2.782 -5.592 1.00 0.00 52 ARG A O 20
ATOM 30453 N N . TYR A 1 53 ? -2.387 3.554 -7.487 1.00 0.00 53 TYR A N 20
ATOM 30454 C CA . TYR A 1 53 ? -1.530 4.515 -6.803 1.00 0.00 53 TYR A CA 20
ATOM 30455 C C . TYR A 1 53 ? -2.260 5.837 -6.586 1.00 0.00 53 TYR A C 20
ATOM 30456 O O . TYR A 1 53 ? -2.546 6.565 -7.537 1.00 0.00 53 TYR A O 20
ATOM 30474 N N . SER A 1 54 ? -2.557 6.142 -5.327 1.00 0.00 54 SER A N 20
ATOM 30475 C CA . SER A 1 54 ? -3.256 7.375 -4.983 1.00 0.00 54 SER A CA 20
ATOM 30476 C C . SER A 1 54 ? -2.319 8.353 -4.282 1.00 0.00 54 SER A C 20
ATOM 30477 O O . SER A 1 54 ? -1.760 8.048 -3.228 1.00 0.00 54 SER A O 20
ATOM 30485 N N . LEU A 1 55 ? -2.152 9.531 -4.874 1.00 0.00 55 LEU A N 20
ATOM 30486 C CA . LEU A 1 55 ? -1.283 10.556 -4.307 1.00 0.00 55 LEU A CA 20
ATOM 30487 C C . LEU A 1 55 ? -1.981 11.912 -4.288 1.00 0.00 55 LEU A C 20
ATOM 30488 O O . LEU A 1 55 ? -2.421 12.411 -5.323 1.00 0.00 55 LEU A O 20
ATOM 30504 N N . LYS A 1 56 ? -2.077 12.505 -3.102 1.00 0.00 56 LYS A N 20
ATOM 30505 C CA . LYS A 1 56 ? -2.718 13.805 -2.946 1.00 0.00 56 LYS A CA 20
ATOM 30506 C C . LYS A 1 56 ? -1.947 14.677 -1.960 1.00 0.00 56 LYS A C 20
ATOM 30507 O O . LYS A 1 56 ? -1.209 14.170 -1.116 1.00 0.00 56 LYS A O 20
ATOM 30526 N N . GLN A 1 57 ? -2.126 15.989 -2.072 1.00 0.00 57 GLN A N 20
ATOM 30527 C CA . GLN A 1 57 ? -1.448 16.930 -1.189 1.00 0.00 57 GLN A CA 20
ATOM 30528 C C . GLN A 1 57 ? -2.280 17.201 0.061 1.00 0.00 57 GLN A C 20
ATOM 30529 O O . GLN A 1 57 ? -3.498 17.359 -0.015 1.00 0.00 57 GLN A O 20
ATOM 30543 N N . ASP A 1 58 ? -1.614 17.251 1.209 1.00 0.00 58 ASP A N 20
ATOM 30544 C CA . ASP A 1 58 ? -2.291 17.504 2.475 1.00 0.00 58 ASP A CA 20
ATOM 30545 C C . ASP A 1 58 ? -1.565 18.580 3.275 1.00 0.00 58 ASP A C 20
ATOM 30546 O O . ASP A 1 58 ? -1.072 18.326 4.374 1.00 0.00 58 ASP A O 20
ATOM 30555 N N . GLY A 1 59 ? -1.502 19.785 2.716 1.00 0.00 59 GLY A N 20
ATOM 30556 C CA . GLY A 1 59 ? -0.832 20.882 3.390 1.00 0.00 59 GLY A CA 20
ATOM 30557 C C . GLY A 1 59 ? 0.587 20.535 3.793 1.00 0.00 59 GLY A C 20
ATOM 30558 O O . GLY A 1 59 ? 0.821 20.003 4.878 1.00 0.00 59 GLY A O 20
ATOM 30562 N N . THR A 1 60 ? 1.540 20.836 2.915 1.00 0.00 60 THR A N 20
ATOM 30563 C CA . THR A 1 60 ? 2.944 20.551 3.184 1.00 0.00 60 THR A CA 20
ATOM 30564 C C . THR A 1 60 ? 3.135 19.107 3.635 1.00 0.00 60 THR A C 20
ATOM 30565 O O . THR A 1 60 ? 4.094 18.789 4.337 1.00 0.00 60 THR A O 20
ATOM 30576 N N . ARG A 1 61 ? 2.216 18.238 3.226 1.00 0.00 61 ARG A N 20
ATOM 30577 C CA . ARG A 1 61 ? 2.284 16.828 3.589 1.00 0.00 61 ARG A CA 20
ATOM 30578 C C . ARG A 1 61 ? 1.650 15.957 2.509 1.00 0.00 61 ARG A C 20
ATOM 30579 O O . ARG A 1 61 ? 0.452 16.057 2.241 1.00 0.00 61 ARG A O 20
ATOM 30600 N N . CYS A 1 62 ? 2.460 15.104 1.893 1.00 0.00 62 CYS A N 20
ATOM 30601 C CA . CYS A 1 62 ? 1.979 14.216 0.840 1.00 0.00 62 CYS A CA 20
ATOM 30602 C C . CYS A 1 62 ? 1.718 12.816 1.386 1.00 0.00 62 CYS A C 20
ATOM 30603 O O . CYS A 1 62 ? 2.536 12.266 2.123 1.00 0.00 62 CYS A O 20
ATOM 30611 N N . GLU A 1 63 ? 0.574 12.248 1.021 1.00 0.00 63 GLU A N 20
ATOM 30612 C CA . GLU A 1 63 ? 0.205 10.913 1.478 1.00 0.00 63 GLU A CA 20
ATOM 30613 C C . GLU A 1 63 ? -0.081 9.993 0.294 1.00 0.00 63 GLU A C 20
ATOM 30614 O O . GLU A 1 63 ? -1.062 10.178 -0.428 1.00 0.00 63 GLU A O 20
ATOM 30626 N N . LEU A 1 64 ? 0.781 9.002 0.101 1.00 0.00 64 LEU A N 20
ATOM 30627 C CA . LEU A 1 64 ? 0.623 8.052 -0.996 1.00 0.00 64 LEU A CA 20
ATOM 30628 C C . LEU A 1 64 ? -0.034 6.764 -0.510 1.00 0.00 64 LEU A C 20
ATOM 30629 O O . LEU A 1 64 ? 0.321 6.235 0.543 1.00 0.00 64 LEU A O 20
ATOM 30645 N N . GLN A 1 65 ? -0.992 6.266 -1.285 1.00 0.00 65 GLN A N 20
ATOM 30646 C CA . GLN A 1 65 ? -1.698 5.039 -0.933 1.00 0.00 65 GLN A CA 20
ATOM 30647 C C . GLN A 1 65 ? -1.568 4.000 -2.042 1.00 0.00 65 GLN A C 20
ATOM 30648 O O . GLN A 1 65 ? -2.026 4.216 -3.164 1.00 0.00 65 GLN A O 20
ATOM 30662 N N . ILE A 1 66 ? -0.941 2.874 -1.720 1.00 0.00 66 ILE A N 20
ATOM 30663 C CA . ILE A 1 66 ? -0.752 1.801 -2.689 1.00 0.00 66 ILE A CA 20
ATOM 30664 C C . ILE A 1 66 ? -1.750 0.672 -2.460 1.00 0.00 66 ILE A C 20
ATOM 30665 O O . ILE A 1 66 ? -1.460 -0.294 -1.753 1.00 0.00 66 ILE A O 20
ATOM 30681 N N . HIS A 1 67 ? -2.927 0.798 -3.064 1.00 0.00 67 HIS A N 20
ATOM 30682 C CA . HIS A 1 67 ? -3.969 -0.214 -2.929 1.00 0.00 67 HIS A CA 20
ATOM 30683 C C . HIS A 1 67 ? -3.515 -1.543 -3.524 1.00 0.00 67 HIS A C 20
ATOM 30684 O O . HIS A 1 67 ? -2.881 -1.578 -4.578 1.00 0.00 67 HIS A O 20
ATOM 30699 N N . ASP A 1 68 ? -3.845 -2.634 -2.841 1.00 0.00 68 ASP A N 20
ATOM 30700 C CA . ASP A 1 68 ? -3.471 -3.967 -3.302 1.00 0.00 68 ASP A CA 20
ATOM 30701 C C . ASP A 1 68 ? -1.982 -4.218 -3.088 1.00 0.00 68 ASP A C 20
ATOM 30702 O O . ASP A 1 68 ? -1.268 -4.606 -4.014 1.00 0.00 68 ASP A O 20
ATOM 30711 N N . LEU A 1 69 ? -1.520 -3.994 -1.864 1.00 0.00 69 LEU A N 20
ATOM 30712 C CA . LEU A 1 69 ? -0.114 -4.196 -1.528 1.00 0.00 69 LEU A CA 20
ATOM 30713 C C . LEU A 1 69 ? 0.347 -5.592 -1.932 1.00 0.00 69 LEU A C 20
ATOM 30714 O O . LEU A 1 69 ? -0.450 -6.528 -1.990 1.00 0.00 69 LEU A O 20
ATOM 30730 N N . SER A 1 70 ? 1.641 -5.725 -2.207 1.00 0.00 70 SER A N 20
ATOM 30731 C CA . SER A 1 70 ? 2.209 -7.008 -2.607 1.00 0.00 70 SER A CA 20
ATOM 30732 C C . SER A 1 70 ? 3.704 -7.056 -2.307 1.00 0.00 70 SER A C 20
ATOM 30733 O O . SER A 1 70 ? 4.388 -6.033 -2.332 1.00 0.00 70 SER A O 20
ATOM 30741 N N . VAL A 1 71 ? 4.206 -8.254 -2.023 1.00 0.00 71 VAL A N 20
ATOM 30742 C CA . VAL A 1 71 ? 5.620 -8.439 -1.720 1.00 0.00 71 VAL A CA 20
ATOM 30743 C C . VAL A 1 71 ? 6.499 -7.725 -2.740 1.00 0.00 71 VAL A C 20
ATOM 30744 O O . VAL A 1 71 ? 7.545 -7.176 -2.397 1.00 0.00 71 VAL A O 20
ATOM 30757 N N . ALA A 1 72 ? 6.066 -7.737 -3.997 1.00 0.00 72 ALA A N 20
ATOM 30758 C CA . ALA A 1 72 ? 6.812 -7.088 -5.068 1.00 0.00 72 ALA A CA 20
ATOM 30759 C C . ALA A 1 72 ? 6.902 -5.583 -4.841 1.00 0.00 72 ALA A C 20
ATOM 30760 O O . ALA A 1 72 ? 7.920 -4.960 -5.141 1.00 0.00 72 ALA A O 20
ATOM 30767 N N . ASP A 1 73 ? 5.829 -5.005 -4.312 1.00 0.00 73 ASP A N 20
ATOM 30768 C CA . ASP A 1 73 ? 5.787 -3.571 -4.045 1.00 0.00 73 ASP A CA 20
ATOM 30769 C C . ASP A 1 73 ? 6.731 -3.203 -2.904 1.00 0.00 73 ASP A C 20
ATOM 30770 O O . ASP A 1 73 ? 7.200 -2.069 -2.815 1.00 0.00 73 ASP A O 20
ATOM 30779 N N . ALA A 1 74 ? 7.004 -4.170 -2.034 1.00 0.00 74 ALA A N 20
ATOM 30780 C CA . ALA A 1 74 ? 7.892 -3.947 -0.899 1.00 0.00 74 ALA A CA 20
ATOM 30781 C C . ALA A 1 74 ? 9.316 -3.659 -1.365 1.00 0.00 74 ALA A C 20
ATOM 30782 O O . ALA A 1 74 ? 10.058 -4.572 -1.726 1.00 0.00 74 ALA A O 20
ATOM 30789 N N . GLY A 1 75 ? 9.690 -2.383 -1.355 1.00 0.00 75 GLY A N 20
ATOM 30790 C CA . GLY A 1 75 ? 11.023 -1.998 -1.779 1.00 0.00 75 GLY A CA 20
ATOM 30791 C C . GLY A 1 75 ? 11.447 -0.658 -1.212 1.00 0.00 75 GLY A C 20
ATOM 30792 O O . GLY A 1 75 ? 11.490 -0.477 0.004 1.00 0.00 75 GLY A O 20
ATOM 30796 N N . GLU A 1 76 ? 11.763 0.284 -2.096 1.00 0.00 76 GLU A N 20
ATOM 30797 C CA . GLU A 1 76 ? 12.189 1.613 -1.675 1.00 0.00 76 GLU A CA 20
ATOM 30798 C C . GLU A 1 76 ? 11.549 2.691 -2.546 1.00 0.00 76 GLU A C 20
ATOM 30799 O O . GLU A 1 76 ? 11.890 2.839 -3.720 1.00 0.00 76 GLU A O 20
ATOM 30811 N N . TYR A 1 77 ? 10.620 3.439 -1.963 1.00 0.00 77 TYR A N 20
ATOM 30812 C CA . TYR A 1 77 ? 9.929 4.501 -2.686 1.00 0.00 77 TYR A CA 20
ATOM 30813 C C . TYR A 1 77 ? 10.569 5.857 -2.405 1.00 0.00 77 TYR A C 20
ATOM 30814 O O . TYR A 1 77 ? 10.587 6.323 -1.266 1.00 0.00 77 TYR A O 20
ATOM 30832 N N . SER A 1 78 ? 11.094 6.485 -3.453 1.00 0.00 78 SER A N 20
ATOM 30833 C CA . SER A 1 78 ? 11.738 7.786 -3.320 1.00 0.00 78 SER A CA 20
ATOM 30834 C C . SER A 1 78 ? 10.820 8.900 -3.815 1.00 0.00 78 SER A C 20
ATOM 30835 O O . SER A 1 78 ? 10.223 8.796 -4.887 1.00 0.00 78 SER A O 20
ATOM 30843 N N . CYS A 1 79 ? 10.714 9.964 -3.028 1.00 0.00 79 CYS A N 20
ATOM 30844 C CA . CYS A 1 79 ? 9.869 11.098 -3.384 1.00 0.00 79 CYS A CA 20
ATOM 30845 C C . CYS A 1 79 ? 10.714 12.323 -3.718 1.00 0.00 79 CYS A C 20
ATOM 30846 O O . CYS A 1 79 ? 11.436 12.841 -2.866 1.00 0.00 79 CYS A O 20
ATOM 30854 N N . MET A 1 80 ? 10.620 12.780 -4.962 1.00 0.00 80 MET A N 20
ATOM 30855 C CA . MET A 1 80 ? 11.377 13.944 -5.408 1.00 0.00 80 MET A CA 20
ATOM 30856 C C . MET A 1 80 ? 10.544 15.215 -5.281 1.00 0.00 80 MET A C 20
ATOM 30857 O O . MET A 1 80 ? 9.454 15.313 -5.846 1.00 0.00 80 MET A O 20
ATOM 30871 N N . CYS A 1 81 ? 11.064 16.185 -4.537 1.00 0.00 81 CYS A N 20
ATOM 30872 C CA . CYS A 1 81 ? 10.367 17.450 -4.335 1.00 0.00 81 CYS A CA 20
ATOM 30873 C C . CYS A 1 81 ? 11.293 18.631 -4.607 1.00 0.00 81 CYS A C 20
ATOM 30874 O O . CYS A 1 81 ? 12.086 19.021 -3.751 1.00 0.00 81 CYS A O 20
ATOM 30882 N N . GLY A 1 82 ? 11.188 19.196 -5.806 1.00 0.00 82 GLY A N 20
ATOM 30883 C CA . GLY A 1 82 ? 12.023 20.325 -6.171 1.00 0.00 82 GLY A CA 20
ATOM 30884 C C . GLY A 1 82 ? 13.461 19.922 -6.431 1.00 0.00 82 GLY A C 20
ATOM 30885 O O . GLY A 1 82 ? 13.807 19.519 -7.541 1.00 0.00 82 GLY A O 20
ATOM 30889 N N . GLN A 1 83 ? 14.300 20.032 -5.406 1.00 0.00 83 GLN A N 20
ATOM 30890 C CA . GLN A 1 83 ? 15.709 19.678 -5.531 1.00 0.00 83 GLN A CA 20
ATOM 30891 C C . GLN A 1 83 ? 16.078 18.562 -4.559 1.00 0.00 83 GLN A C 20
ATOM 30892 O O . GLN A 1 83 ? 16.932 17.728 -4.855 1.00 0.00 83 GLN A O 20
ATOM 30906 N N . GLU A 1 84 ? 15.428 18.555 -3.400 1.00 0.00 84 GLU A N 20
ATOM 30907 C CA . GLU A 1 84 ? 15.690 17.541 -2.384 1.00 0.00 84 GLU A CA 20
ATOM 30908 C C . GLU A 1 84 ? 14.996 16.228 -2.735 1.00 0.00 84 GLU A C 20
ATOM 30909 O O . GLU A 1 84 ? 14.213 16.161 -3.683 1.00 0.00 84 GLU A O 20
ATOM 30921 N N . ARG A 1 85 ? 15.288 15.187 -1.963 1.00 0.00 85 ARG A N 20
ATOM 30922 C CA . ARG A 1 85 ? 14.694 13.875 -2.192 1.00 0.00 85 ARG A CA 20
ATOM 30923 C C . ARG A 1 85 ? 14.653 13.064 -0.900 1.00 0.00 85 ARG A C 20
ATOM 30924 O O . ARG A 1 85 ? 15.488 13.244 -0.014 1.00 0.00 85 ARG A O 20
ATOM 30945 N N . THR A 1 86 ? 13.674 12.170 -0.800 1.00 0.00 86 THR A N 20
ATOM 30946 C CA . THR A 1 86 ? 13.522 11.333 0.383 1.00 0.00 86 THR A CA 20
ATOM 30947 C C . THR A 1 86 ? 13.193 9.894 0.000 1.00 0.00 86 THR A C 20
ATOM 30948 O O . THR A 1 86 ? 12.534 9.646 -1.009 1.00 0.00 86 THR A O 20
ATOM 30959 N N . SER A 1 87 ? 13.657 8.950 0.812 1.00 0.00 87 SER A N 20
ATOM 30960 C CA . SER A 1 87 ? 13.415 7.535 0.556 1.00 0.00 87 SER A CA 20
ATOM 30961 C C . SER A 1 87 ? 12.776 6.865 1.769 1.00 0.00 87 SER A C 20
ATOM 30962 O O . SER A 1 87 ? 12.932 7.324 2.900 1.00 0.00 87 SER A O 20
ATOM 30970 N N . ALA A 1 88 ? 12.0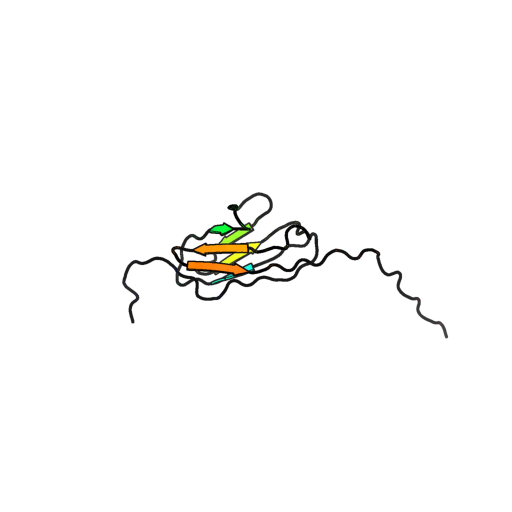55 5.775 1.524 1.00 0.00 88 ALA A N 20
ATOM 30971 C CA . ALA A 1 88 ? 11.394 5.040 2.594 1.00 0.00 88 ALA A CA 20
ATOM 30972 C C . ALA A 1 88 ? 11.176 3.582 2.206 1.00 0.00 88 ALA A C 20
ATOM 30973 O O . ALA A 1 88 ? 10.352 3.274 1.343 1.00 0.00 88 ALA A O 20
ATOM 30980 N N . THR A 1 89 ? 11.920 2.685 2.846 1.00 0.00 89 THR A N 20
ATOM 30981 C CA . THR A 1 89 ? 11.809 1.259 2.566 1.00 0.00 89 THR A CA 20
ATOM 30982 C C . THR A 1 89 ? 10.517 0.686 3.136 1.00 0.00 89 THR A C 20
ATOM 30983 O O . THR A 1 89 ? 10.350 0.595 4.353 1.00 0.00 89 THR A O 20
ATOM 30994 N N . LEU A 1 90 ? 9.605 0.299 2.251 1.00 0.00 90 LEU A N 20
ATOM 30995 C CA . LEU A 1 90 ? 8.327 -0.267 2.666 1.00 0.00 90 LEU A CA 20
ATOM 30996 C C . LEU A 1 90 ? 8.435 -1.778 2.851 1.00 0.00 90 LEU A C 20
ATOM 30997 O O . LEU A 1 90 ? 9.020 -2.476 2.022 1.00 0.00 90 LEU A O 20
ATOM 31013 N N . THR A 1 91 ? 7.865 -2.277 3.943 1.00 0.00 91 THR A N 20
ATOM 31014 C CA . THR A 1 91 ? 7.896 -3.705 4.236 1.00 0.00 91 THR A CA 20
ATOM 31015 C C . THR A 1 91 ? 6.532 -4.344 4.000 1.00 0.00 91 THR A C 20
ATOM 31016 O O . THR A 1 91 ? 5.516 -3.868 4.506 1.00 0.00 91 THR A O 20
ATOM 31027 N N . VAL A 1 92 ? 6.517 -5.426 3.228 1.00 0.00 92 VAL A N 20
ATOM 31028 C CA . VAL A 1 92 ? 5.278 -6.133 2.926 1.00 0.00 92 VAL A CA 20
ATOM 31029 C C . VAL A 1 92 ? 5.356 -7.591 3.363 1.00 0.00 92 VAL A C 20
ATOM 31030 O O . VAL A 1 92 ? 6.274 -8.316 2.978 1.00 0.00 92 VAL A O 20
ATOM 31043 N N . ARG A 1 93 ? 4.388 -8.015 4.168 1.00 0.00 93 ARG A N 20
ATOM 31044 C CA . ARG A 1 93 ? 4.347 -9.388 4.658 1.00 0.00 93 ARG A CA 20
ATOM 31045 C C . ARG A 1 93 ? 3.409 -10.241 3.808 1.00 0.00 93 ARG A C 20
ATOM 31046 O O . ARG A 1 93 ? 2.191 -10.078 3.857 1.00 0.00 93 ARG A O 20
ATOM 31067 N N . ALA A 1 94 ? 3.987 -11.150 3.030 1.00 0.00 94 ALA A N 20
ATOM 31068 C CA . ALA A 1 94 ? 3.203 -12.029 2.171 1.00 0.00 94 ALA A CA 20
ATOM 31069 C C . ALA A 1 94 ? 2.115 -12.745 2.965 1.00 0.00 94 ALA A C 20
ATOM 31070 O O . ALA A 1 94 ? 2.157 -12.788 4.195 1.00 0.00 94 ALA A O 20
ATOM 31077 N N . LEU A 1 95 ? 1.142 -13.304 2.254 1.00 0.00 95 LEU A N 20
ATOM 31078 C CA . LEU A 1 95 ? 0.042 -14.018 2.892 1.00 0.00 95 LEU A CA 20
ATOM 31079 C C . LEU A 1 95 ? 0.550 -15.247 3.639 1.00 0.00 95 LEU A C 20
ATOM 31080 O O . LEU A 1 95 ? 1.609 -15.796 3.333 1.00 0.00 95 LEU A O 20
ATOM 31096 N N . PRO A 1 96 ? -0.221 -15.691 4.643 1.00 0.00 96 PRO A N 20
ATOM 31097 C CA . PRO A 1 96 ? 0.130 -16.862 5.452 1.00 0.00 96 PRO A CA 20
ATOM 31098 C C . PRO A 1 96 ? 0.025 -18.163 4.665 1.00 0.00 96 PRO A C 20
ATOM 31099 O O . PRO A 1 96 ? -0.966 -18.407 3.978 1.00 0.00 96 PRO A O 20
ATOM 31110 N N . ALA A 1 97 ? 1.055 -18.997 4.770 1.00 0.00 97 ALA A N 20
ATOM 31111 C CA . ALA A 1 97 ? 1.077 -20.275 4.069 1.00 0.00 97 ALA A CA 20
ATOM 31112 C C . ALA A 1 97 ? -0.230 -21.035 4.271 1.00 0.00 97 ALA A C 20
ATOM 31113 O O . ALA A 1 97 ? -0.725 -21.150 5.392 1.00 0.00 97 ALA A O 20
ATOM 31120 N N . ARG A 1 98 ? -0.783 -21.551 3.179 1.00 0.00 98 ARG A N 20
ATOM 31121 C CA . ARG A 1 98 ? -2.034 -22.297 3.236 1.00 0.00 98 ARG A CA 20
ATOM 31122 C C . ARG A 1 98 ? -2.083 -23.182 4.478 1.00 0.00 98 ARG A C 20
ATOM 31123 O O . ARG A 1 98 ? -3.148 -23.400 5.057 1.00 0.00 98 ARG A O 20
ATOM 31144 N N . PHE A 1 99 ? -0.923 -23.689 4.883 1.00 0.00 99 PHE A N 20
ATOM 31145 C CA . PHE A 1 99 ? -0.834 -24.551 6.055 1.00 0.00 99 PHE A CA 20
ATOM 31146 C C . PHE A 1 99 ? -0.418 -23.753 7.287 1.00 0.00 99 PHE A C 20
ATOM 31147 O O . PHE A 1 99 ? 0.738 -23.352 7.422 1.00 0.00 99 PHE A O 20
ATOM 31164 N N . THR A 1 100 ? -1.372 -23.523 8.185 1.00 0.00 100 THR A N 20
ATOM 31165 C CA . THR A 1 100 ? -1.107 -22.771 9.405 1.00 0.00 100 THR A CA 20
ATOM 31166 C C . THR A 1 100 ? -1.389 -23.615 10.643 1.00 0.00 100 THR A C 20
ATOM 31167 O O . THR A 1 100 ? -2.029 -24.662 10.559 1.00 0.00 100 THR A O 20
ATOM 31178 N N . GLU A 1 101 ? -0.906 -23.151 11.792 1.00 0.00 101 GLU A N 20
ATOM 31179 C CA . GLU A 1 101 ? -1.107 -23.865 13.048 1.00 0.00 101 GLU A CA 20
ATOM 31180 C C . GLU A 1 101 ? -0.560 -25.287 12.959 1.00 0.00 101 GLU A C 20
ATOM 31181 O O . GLU A 1 101 ? -1.191 -26.236 13.420 1.00 0.00 101 GLU A O 20
ATOM 31193 N N . GLY A 1 102 ? 0.620 -25.424 12.362 1.00 0.00 102 GLY A N 20
ATOM 31194 C CA . GLY A 1 102 ? 1.233 -26.732 12.222 1.00 0.00 102 GLY A CA 20
ATOM 31195 C C . GLY A 1 102 ? 0.941 -27.638 13.401 1.00 0.00 102 GLY A C 20
ATOM 31196 O O . GLY A 1 102 ? 0.286 -28.670 13.253 1.00 0.00 102 GLY A O 20
ATOM 31200 N N . SER A 1 103 ? 1.428 -27.253 14.577 1.00 0.00 103 SER A N 20
ATOM 31201 C CA . SER A 1 103 ? 1.220 -28.042 15.786 1.00 0.00 103 SER A CA 20
ATOM 31202 C C . SER A 1 103 ? -0.070 -27.629 16.488 1.00 0.00 103 SER A C 20
ATOM 31203 O O . SER A 1 103 ? -0.543 -26.505 16.330 1.00 0.00 103 SER A O 20
ATOM 31211 N N . GLY A 1 104 ? -0.634 -28.549 17.265 1.00 0.00 104 GLY A N 20
ATOM 31212 C CA . GLY A 1 104 ? -1.864 -28.263 17.980 1.00 0.00 104 GLY A CA 20
ATOM 31213 C C . GLY A 1 104 ? -1.785 -28.647 19.445 1.00 0.00 104 GLY A C 20
ATOM 31214 O O . GLY A 1 104 ? -0.846 -29.309 19.885 1.00 0.00 104 GLY A O 20
ATOM 31218 N N . PRO A 1 105 ? -2.791 -28.225 20.225 1.00 0.00 105 PRO A N 20
ATOM 31219 C CA . PRO A 1 105 ? -2.854 -28.516 21.661 1.00 0.00 105 PRO A CA 20
ATOM 31220 C C . PRO A 1 105 ? -3.124 -29.990 21.942 1.00 0.00 105 PRO A C 20
ATOM 31221 O O . PRO A 1 105 ? -3.483 -30.748 21.041 1.00 0.00 105 PRO A O 20
ATOM 31232 N N . SER A 1 106 ? -2.950 -30.390 23.198 1.00 0.00 106 SER A N 20
ATOM 31233 C CA . SER A 1 106 ? -3.172 -31.775 23.597 1.00 0.00 106 SER A CA 20
ATOM 31234 C C . SER A 1 106 ? -4.372 -31.885 24.533 1.00 0.00 106 SER A C 20
ATOM 31235 O O . SER A 1 106 ? -5.206 -32.779 24.389 1.00 0.00 106 SER A O 20
ATOM 31243 N N . SER A 1 107 ? -4.451 -30.969 25.493 1.00 0.00 107 SER A N 20
ATOM 31244 C CA . SER A 1 107 ? -5.545 -30.964 26.457 1.00 0.00 107 SER A CA 20
ATOM 31245 C C . SER A 1 107 ? -5.939 -32.387 26.839 1.00 0.00 107 SER A C 20
ATOM 31246 O O . SER A 1 107 ? -7.122 -32.708 26.949 1.00 0.00 107 SER A O 20
ATOM 31254 N N . GLY A 1 108 ? -4.937 -33.238 27.039 1.00 0.00 108 GLY A N 20
ATOM 31255 C CA . GLY A 1 108 ? -5.198 -34.618 27.407 1.00 0.00 108 GLY A CA 20
ATOM 31256 C C . GLY A 1 108 ? -5.359 -35.519 26.198 1.00 0.00 108 GLY A C 20
ATOM 31257 O O . GLY A 1 108 ? -5.072 -36.714 26.265 1.00 0.00 108 GLY A O 20
#

Radius of gyration: 19.09 Å; Cα contacts (8 Å, |Δi|>4): 223; chains: 1; bounding box: 31×68×46 Å

Solvent-accessible surface area: 7798 Å² total; per-residue (Å²): 136,113,103,87,89,121,43,97,4,160,28,73,100,111,8,137,14,77,122,10,54,46,42,37,42,0,36,0,116,5,67,6,55,91,104,14,123,33,78,8,47,72,33,143,129,74,36,183,107,54,83,157,55,45,44,136,76,83,36,39,137,3,64,1,50,3,81,82,2,32,73,91,24,43,30,95,0,16,0,48,0,57,155,90,175,22,50,9,97,3,65,19,168,67,109,86,106,209,179,128,173,54,120,63,134,116,111,130

Organism: Homo sapiens (NCBI:txid9606)

Sequence (108 aa):
GSSGSSGPARFTQDLKTKEASEGATATLQCELSKVAPVEWKKGPETLRDGGRYSLKQDGTRCELQIHDLSVADAGEYSCMCGQERTSATLTVRALPARFTEGSGPSSGGSSGSSGPARFTQDLKTKEASEGATATLQCELSKVAPVEWKKGPETLRDGGRYSLKQDGTRCELQIHDLSVADAGEYSCMCGQERTSATLTVRALPARFTEGSGPSSGGSSGSSGPARFTQDLKTKEASEGATATLQCELSKVAPVEWKKGPETLRDGGRYSLKQDGTRCELQIHDLSVADAGEYSCMCGQERTSATLTVRALPARFTEGSGPSSGGSSGSSGPARFTQDLKTKEASEGATATLQCELSKVAPVEWKKGPETLRDGGRYSLKQDGTRCELQIHDLSVADAGEYSCMCGQERTSATLTVRALPARFTEGSGPSSGGSSGSSGPARFTQDLKTKEASEGATATLQCELSKVAPVEWKKGPETLRDGGRYSLKQDGTRCELQIHDLSVADAGEYSCMCGQERTSATLTVRALPARFTEGSGPSSGGSSGSSGPARFTQDLKTKEASEGATATLQCELSKVAPVEWKKGPETLRDGGRYSLKQDGTRCELQIHDLSVADAGEYSCMCGQERTSATLTVRALPARFTEGSGPSSGGSSGSSGPARFTQDLKTKEASEGATATLQCELSKVAPVEWKKGPETLRDGGRYSLKQDGTRCELQIHDLSVADAGEYSCMCGQERTSATLTVRALPARFTEGSGPSSGGSSGSSGPARFTQDLKTKEASEGATATLQCELSKVAPVEWKKGPETLRDGGRYSLKQDGTRCELQIHDLSVADAGEYSCMCGQERTSATLTVRALPARFTEGSGPSSGGSSGSSGPARFTQDLKTKEASEGATATLQCELSKVAPVEWKKGPETLRDGGRYSLKQDGTRCELQIHDLSVADAGEYSCMCGQERTSATLTVRALPARFTEGSGPSSGGSSGSSGPARFTQDLKTKEASEGATATLQCELSKVAPVEWKKGPETLRDGGRYSLKQDGTRCELQIHDLSVADAGEYSCMCGQERTSATLTVRALPARFTEGSGPSSGGSSGSSGPARFTQDLKTKEASEGATATLQCELSKVAPVEWKKGPETLRDGGRYSLKQDGTRCELQIHDLSVADAGEYSCMCGQERTSATLTVRALPARFTEGSGPSSGGSSGSSGPARFTQDLKTKEASEGATATLQCELSKVAPVEWKKGPETLRDGGRYSLKQDGTRCELQIHDLSVADAGEYSCMCGQERTSATLTVRALPARFTEGSGPSSGGSSGSSGPARFTQDLKTKEASEGATATLQCELSKVAPVEWKKGPETLRDGGRYSLKQDGTRCELQIHDLSVADAGEYSCMCGQERTSATLTVRALPARFTEGSGPSSGGSSGSSGPARFTQDLKTKEASEGATATLQCELSKVAPVEWKKGPETLRDGGRYSLKQDGTRCELQIHDLSVADAGEYSCMCGQERTSATLTVRALPARFTEGSGPSSGGSSGSSGPARFTQDLKTKEASEGATATLQCELSKVAPVEWKKGPETLRDGGRYSLKQDGTRCELQIHDLSVADAGEYSCMCGQERTSATLTVRALPARFTEGSGPSSGGSSGSSGPARFTQDLKTKEASEGATATLQCELSKVAPVEWKKGPETLRDGGRYSLKQDGTRCELQIHDLSVADAGEYSCMCGQERTSATLTVRALPARFTEGSGPSSGGSSGSSGPARFTQDLKTKEASEGATATLQCELSKVAPVEWKKGPETLRDGGRYSLKQDGTRCELQIHDLSVADAGEYSCMCGQERTSATLTVRALPARFTEGSGPSSGGSSGSSGPARFTQDLKTKEASEGATATLQCELSKVAPVEWKKGPETLRDGGRYSLKQDGTRCELQIHDLSVADAGEYSCMCGQERTSATLTVRALPARFTEGSGPSSGGSSGSSGPARFTQDLKTKEASEGATATLQCELSKVAPVEWKKGPETLRDGGRYSLKQDGTRCELQIHDLSVADAGEYSCMCGQERTSATLTVRALPARFTEGSGPSSGGSSGSSGPARFTQDLKTKEASEGATATLQCELSKVAPVEWKKGPETLRDGGRYSLKQDGTRCELQIHDLSVADAGEYSCMCGQERTSATLTVRALPARFTEGSGPSSG

GO terms:
  GO:0070273 phosphatidylinositol-4-phosphate binding (F, IDA)
  GO:0005546 phosphatidylinositol-4,5-bisphosphate binding (F, IDA)
  GO:0005547 phosphatidylinositol-3,4,5-trisphosphate binding (F, IDA)
  GO:0032266 phosphatidylinositol-3-phosphate binding (F, IDA)
  GO:0043325 phosphatidylinositol-3,4-bisphosphate binding (F, IDA)
  GO:0010314 phosphatidylinositol-5-phosphate binding (F, IDA)
  GO:0005085 guanyl-nucleotide exchange factor activity (F, TAS)
  GO:0005829 cytosol (C, TAS)
  GO:0051056 regulation of small GTPase mediated signal transduction (P, TAS)
  GO:0005515 protein binding (F, IPI)
  GO:0045214 sarcomere organization (P, TAS)
  GO:0030506 ankyrin binding (F, IPI)
  GO:0031432 titin binding (F, IPI)
  GO:0005829 cytosol (C, IDA)

Nearest PDB structures (foldseek):
  2dm7-assembly1_A  TM=8.950E-01  e=6.783E-18  Homo sapiens
  2edl-assembly1_A  TM=8.397E-01  e=2.492E-15  Homo sapiens
  2edw-assembly1_A  TM=8.689E-01  e=5.180E-14  Homo sapiens
  2edq-assembly1_A  TM=8.145E-01  e=2.298E-14  Homo sapiens
  2edr-assembly1_A  TM=8.546E-01  e=4.061E-13  Homo sapiens

Foldseek 3Di:
DDDDDDFWKEFDFAKDWDEEEFQAKIKIKGAIPFQADKWKDQPPDGDDDDPQWHWDTDTRMIIIIRGRDDQVSQAKMKMGTGDYIHIDGYHYHYDDDPDPPVDDDDPD

InterPro domains:
  IPR000048 IQ motif, EF-hand binding site [PF00612] (4874-4893)
  IPR000048 IQ motif, EF-hand binding site [SM00015] (4871-4893)
  IPR000219 Dbl homology domain [PF00621] (5697-5871)
  IPR000219 Dbl homology domain [PS50010] (5693-5877)
  IPR000219 Dbl homology domain [SM00325] (5697-5876)
  IPR000719 Protein kinase domain [PF00069] (6468-6721)
  IPR000719 Protein kinase domain [PF00069] (7675-7924)
  IPR000719 Protein kinase domain [PS50011] (6468-6721)
  IPR000719 Protein kinase domain [PS50011] (7672-7924)
  IPR000719 Protein kinase domain [SM00220] (6468-6721)
  IPR000719 Protein kinase domain [SM00220] (7672-7924)
  IPR001452 SH3 domain [PS50002] (5600-5667)
  IPR001849 Pleckstrin homology domain [PS50003] (5895-6004)
  IPR001849 Pleckstrin homology domain [SM00233] (5896-6006)
  IPR003598 Immunoglobulin subtype 2 [SM00408] (22-89)
  IPR003598 Immunoglobulin subtype 2 [SM00408] (122-191)
  IPR003598 Immunoglobulin subtype 2 [SM00408] (250-318)
  IPR003598 Immunoglobulin subtype 2 [SM00408] (345-411)
  IPR003598 Immunoglobulin subtype 2 [SM00408] (721-785)
  IPR003598 Immunoglobulin subtype 2 [SM00408] (810-877)